Protein 2DMI (pdb70)

InterPro domains:
  IPR001356 Homeodomain [PS50071] (889-960)
  IPR001356 Homeodomain [SM00389] (890-964)
  IPR001356 Homeodomain [cd00086] (892-960)
  IPR013087 Zinc finger C2H2-type [PF13912] (276-300)
  IPR013087 Zinc finger C2H2-type [PS00028] (216-238)
  IPR013087 Zinc finger C2H2-type [PS00028] (277-299)
  IPR013087 Zinc finger C2H2-type [PS00028] (978-998)
  IPR013087 Zinc finger C2H2-type [PS00028] (1043-1064)
  IPR013087 Zinc finger C2H2-type [PS50157] (275-304)
  IPR013087 Zinc finger C2H2-type [PS50157] (1041-1069)
  IPR013087 Zinc finger C2H2-type [SM00355] (214-238)
  IPR013087 Zinc finger C2H2-type [SM00355] (275-299)
  IPR013087 Zinc finger C2H2-type [SM00355] (386-410)
  IPR013087 Zinc finger C2H2-type [SM00355] (976-998)
  IPR013087 Zinc finger C2H2-type [SM00355] (1041-1064)
  IPR027008 Teashirt family [PTHR12487] (1-1081)
  IPR058631 Teashirt homolog 1-3-like, homeodomain [PF26094] (899-963)

Solvent-accessible surface area: 11887 Å² total; per-residue (Å²): 134,121,124,72,119,120,72,200,170,209,72,81,146,187,121,84,108,54,140,64,108,9,150,95,41,125,35,48,50,94,65,87,106,99,2,45,73,22,9,108,136,84,36,47,133,116,57,74,146,101,172,125,112,142,105,92,112,147,233,178,100,186,108,210,181,172,106,110,133,162,143,146,56,185,146,102,110,130,203,66,58,103,4,140,115,69,35,119,48,36,175,63,125,119,70,18,52,51,26,58,105,148,52,119,23,128,117,110,81,95,62,140,113,124,113

Sequence (115 aa):
GSSGSSGKLYGSIFTGASKFRCKDCSAAYDTLVELTVHMNETGHYRDDNHETDNNNPKRWSKPRKRSLLEMEGKEDAQKVLKCMYCGHSFESLQDLSVHMIKTKHYQKVSGPSSGGSSGSSGKLYGSIFTGASKFRCKDCSAAYDTLVELTVHMNETGHYRDDNHETDNNNPKRWSKPRKRSLLEMEGKEDAQKVLKCMYCGHSFESLQDLSVHMIKTKHYQKVSGPSSGGSSGSSGKLYGSIFTGASKFRCKDCSAAYDTLVELTVHMNETGHYRDDNHETDNNNPKRWSKPRKRSLLEMEGKEDAQKVLKCMYCGHSFESLQDLSVHMIKTKHYQKVSGPSSGGSSGSSGKLYGSIFTGASKFRCKDCSAAYDTLVELTVHMNETGHYRDDNHETDNNNPKRWSKPRKRSLLEMEGKEDAQKVLKCMYCGHSFESLQDLSVHMIKTKHYQKVSGPSSGGSSGSSGKLYGSIFTGASKFRCKDCSAAYDTLVELTVHMNETGHYRDDNHETDNNNPKRWSKPRKRSLLEMEGKEDAQKVLKCMYCGHSFESLQDLSVHMIKTKHYQKVSGPSSGGSSGSSGKLYGSIFTGASKFRCKDCSAAYDTLVELTVHMNETGHYRDDNHETDNNNPKRWSKPRKRSLLEMEGKEDAQKVLKCMYCGHSFESLQDLSVHMIKTKHYQKVSGPSSGGSSGSSGKLYGSIFTGASKFRCKDCSAAYDTLVELTVHMNETGHYRDDNHETDNNNPKRWSKPRKRSLLEMEGKEDAQKVLKCMYCGHSFESLQDLSVHMIKTKHYQKVSGPSSGGSSGSSGKLYGSIFTGASKFRCKDCSAAYDTLVELTVHMNETGHYRDDNHETDNNNPKRWSKPRKRSLLEMEGKEDAQKVLKCMYCGHSFESLQDLSVHMIKTKHYQKVSGPSSGGSSGSSGKLYGSIFTGASKFRCKDCSAAYDTLVELTVHMNETGHYRDDNHETDNNNPKRWSKPRKRSLLEMEGKEDAQKVLKCMYCGHSFESLQDLSVHMIKTKHYQKVSGPSSGGSSGSSGKLYGSIFTGASKFRCKDCSAAYDTLVELTVHMNETGHYRDDNHETDNNNPKRWSKPRKRSLLEMEGKEDAQKVLKCMYCGHSFESLQDLSVHMIKTKHYQKVSGPSSGGSSGSSGKLYGSIFTGASKFRCKDCSAAYDTLVELTVHMNETGHYRDDNHETDNNNPKRWSKPRKRSLLEMEGKEDAQKVLKCMYCGHSFESLQDLSVHMIKTKHYQKVSGPSSGGSSGSSGKLYGSIFTGASKFRCKDCSAAYDTLVELTVHMNETGHYRDDNHETDNNNPKRWSKPRKRSLLEMEGKEDAQKVLKCMYCGHSFESLQDLSVHMIKTKHYQKVSGPSSGGSSGSSGKLYGSIFTGASKFRCKDCSAAYDTLVELTVHMNETGHYRDDNHETDNNNPKRWSKPRKRSLLEMEGKEDAQKVLKCMYCGHSFESLQDLSVHMIKTKHYQKVSGPSSGGSSGSSGKLYGSIFTGASKFRCKDCSAAYDTLVELTVHMNETGHYRDDNHETDNNNPKRWSKPRKRSLLEMEGKEDAQKVLKCMYCGHSFESLQDLSVHMIKTKHYQKVSGPSSGGSSGSSGKLYGSIFTGASKFRCKDCSAAYDTLVELTVHMNETGHYRDDNHETDNNNPKRWSKPRKRSLLEMEGKEDAQKVLKCMYCGHSFESLQDLSVHMIKTKHYQKVSGPSSGGSSGSSGKLYGSIFTGASKFRCKDCSAAYDTLVELTVHMNETGHYRDDNHETDNNNPKRWSKPRKRSLLEMEGKEDAQKVLKCMYCGHSFESLQDLSVHMIKTKHYQKVSGPSSGGSSGSSGKLYGSIFTGASKFRCKDCSAAYDTLVELTVHMNETGHYRDDNHETDNNNPKRWSKPRKRSLLEMEGKEDAQKVLKCMYCGHSFESLQDLSVHMIKTKHYQKVSGPSSGGSSGSSGKLYGSIFTGASKFRCKDCSAAYDTLVELTVHMNETGHYRDDNHETDNNNPKRWSKPRKRSLLEMEGKEDAQKVLKCMYCGHSFESLQDLSVHMIKTKHYQKVSGPSSGGSSGSSGKLYGSIFTGASKFRCKDCSAAYDTLVELTVHMNETGHYRDDNHETDNNNPKRWSKPRKRSLLEMEGKEDAQKVLKCMYCGHSFESLQDLSVHMIKTKHYQKVSGPSSGGSSGSSGKLYGSIFTGASKFRCKDCSAAYDTLVELTVHMNETGHYRDDNHETDNNNPKRWSKPRKRSLLEMEGKEDAQKVLKCMYCGHSFESLQDLSVHMIKTKHYQKVSGPSSG

Radius of gyration: 38.38 Å; Cα contacts (8 Å, |Δi|>4): 79; chains: 1; bounding box: 56×57×111 Å

Structure (mmCIF, N/CA/C/O backbone):
data_2DMI
#
_entry.id   2DMI
#
loop_
_entity.id
_entity.type
_entity.pdbx_description
1 polymer 'Teashirt homolog 3'
2 non-polymer 'ZINC ION'
#
loop_
_atom_site.group_PDB
_atom_site.id
_atom_site.type_symbol
_atom_site.label_atom_id
_atom_site.label_alt_id
_atom_site.label_comp_id
_atom_site.label_asym_id
_atom_site.label_entity_id
_atom_site.label_seq_id
_atom_site.pdbx_PDB_ins_code
_atom_site.Cartn_x
_atom_site.Cartn_y
_atom_site.Cartn_z
_atom_site.occupancy
_atom_site.B_iso_or_equiv
_atom_site.auth_seq_id
_atom_site.auth_comp_id
_atom_site.auth_asym_id
_atom_site.auth_atom_id
_atom_site.pdbx_PDB_model_num
ATOM 1 N N . GLY A 1 1 ? -36.356 31.541 67.141 1.00 0.00 1 GLY A N 1
ATOM 2 C CA . GLY A 1 1 ? -35.484 30.500 66.629 1.00 0.00 1 GLY A CA 1
ATOM 3 C C . GLY A 1 1 ? -34.883 30.858 65.283 1.00 0.00 1 GLY A C 1
ATOM 4 O O . GLY A 1 1 ? -35.375 31.751 64.594 1.00 0.00 1 GLY A O 1
ATOM 8 N N . SER A 1 2 ? -33.815 30.160 64.910 1.00 0.00 2 SER A N 1
ATOM 9 C CA . SER A 1 2 ? -33.143 30.411 63.641 1.00 0.00 2 SER A CA 1
ATOM 10 C C . SER A 1 2 ? -32.107 29.330 63.350 1.00 0.00 2 SER A C 1
ATOM 11 O O . SER A 1 2 ? -31.063 29.264 63.999 1.00 0.00 2 SER A O 1
ATOM 19 N N . SER A 1 3 ? -32.404 28.483 62.371 1.00 0.00 3 SER A N 1
ATOM 20 C CA . SER A 1 3 ? -31.502 27.400 61.995 1.00 0.00 3 SER A CA 1
ATOM 21 C C . SER A 1 3 ? -31.978 26.714 60.718 1.00 0.00 3 SER A C 1
ATOM 22 O O . SER A 1 3 ? -33.172 26.692 60.420 1.00 0.00 3 SER A O 1
ATOM 30 N N . GLY A 1 4 ? -31.035 26.155 59.967 1.00 0.00 4 GLY A N 1
ATOM 31 C CA . GLY A 1 4 ? -31.375 25.476 58.731 1.00 0.00 4 GLY A CA 1
ATOM 32 C C . GLY A 1 4 ? -30.151 25.006 57.971 1.00 0.00 4 GLY A C 1
ATOM 33 O O . GLY A 1 4 ? -29.020 25.266 58.381 1.00 0.00 4 GLY A O 1
ATOM 37 N N . SER A 1 5 ? -30.377 24.311 56.861 1.00 0.00 5 SER A N 1
ATOM 38 C CA . SER A 1 5 ? -29.282 23.799 56.044 1.00 0.00 5 SER A CA 1
ATOM 39 C C . SER A 1 5 ? -29.689 23.724 54.576 1.00 0.00 5 SER A C 1
ATOM 40 O O . SER A 1 5 ? -30.871 23.604 54.252 1.00 0.00 5 SER A O 1
ATOM 48 N N . SER A 1 6 ? -28.700 23.797 53.690 1.00 0.00 6 SER A N 1
ATOM 49 C CA . SER A 1 6 ? -28.954 23.742 52.255 1.00 0.00 6 SER A CA 1
ATOM 50 C C . SER A 1 6 ? -27.651 23.581 51.478 1.00 0.00 6 SER A C 1
ATOM 51 O O . SER A 1 6 ? -26.564 23.618 52.054 1.00 0.00 6 SER A O 1
ATOM 59 N N . GLY A 1 7 ? -27.769 23.403 50.166 1.00 0.00 7 GLY A N 1
ATOM 60 C CA . GLY A 1 7 ? -26.593 23.240 49.331 1.00 0.00 7 GLY A CA 1
ATOM 61 C C . GLY A 1 7 ? -26.581 21.912 48.601 1.00 0.00 7 GLY A C 1
ATOM 62 O O . GLY A 1 7 ? -25.954 20.952 49.049 1.00 0.00 7 GLY A O 1
ATOM 66 N N . LYS A 1 8 ? -27.280 21.853 47.471 1.00 0.00 8 LYS A N 1
ATOM 67 C CA . LYS A 1 8 ? -27.348 20.634 46.676 1.00 0.00 8 LYS A CA 1
ATOM 68 C C . LYS A 1 8 ? -26.721 20.844 45.301 1.00 0.00 8 LYS A C 1
ATOM 69 O O . LYS A 1 8 ? -27.409 21.192 44.341 1.00 0.00 8 LYS A O 1
ATOM 88 N N . LEU A 1 9 ? -25.413 20.629 45.215 1.00 0.00 9 LEU A N 1
ATOM 89 C CA . LEU A 1 9 ? -24.693 20.794 43.956 1.00 0.00 9 LEU A CA 1
ATOM 90 C C . LEU A 1 9 ? -23.806 19.585 43.674 1.00 0.00 9 LEU A C 1
ATOM 91 O O . LEU A 1 9 ? -23.310 18.937 44.597 1.00 0.00 9 LEU A O 1
ATOM 107 N N . TYR A 1 10 ? -23.607 19.288 42.395 1.00 0.00 10 TYR A N 1
ATOM 108 C CA . TYR A 1 10 ? -22.780 18.158 41.992 1.00 0.00 10 TYR A CA 1
ATOM 109 C C . TYR A 1 10 ? -21.613 18.619 41.123 1.00 0.00 10 TYR A C 1
ATOM 110 O O . TYR A 1 10 ? -21.544 19.781 40.723 1.00 0.00 10 TYR A O 1
ATOM 128 N N . GLY A 1 11 ? -20.698 17.699 40.835 1.00 0.00 11 GLY A N 1
ATOM 129 C CA . GLY A 1 11 ? -19.547 18.028 40.015 1.00 0.00 11 GLY A CA 1
ATOM 130 C C . GLY A 1 11 ? -18.341 17.168 40.336 1.00 0.00 11 GLY A C 1
ATOM 131 O O . GLY A 1 11 ? -17.316 17.670 40.795 1.00 0.00 11 GLY A O 1
ATOM 135 N N . SER A 1 12 ? -18.465 15.867 40.094 1.00 0.00 12 SER A N 1
ATOM 136 C CA . SER A 1 12 ? -17.378 14.933 40.365 1.00 0.00 12 SER A CA 1
ATOM 137 C C . SER A 1 12 ? -17.076 14.078 39.138 1.00 0.00 12 SER A C 1
ATOM 138 O O . SER A 1 12 ? -16.762 12.893 39.256 1.00 0.00 12 SER A O 1
ATOM 146 N N . ILE A 1 13 ? -17.175 14.688 37.962 1.00 0.00 13 ILE A N 1
ATOM 147 C CA . ILE A 1 13 ? -16.912 13.984 36.713 1.00 0.00 13 ILE A CA 1
ATOM 148 C C . ILE A 1 13 ? -15.471 13.491 36.653 1.00 0.00 13 ILE A C 1
ATOM 149 O O . ILE A 1 13 ? -14.541 14.208 37.022 1.00 0.00 13 ILE A O 1
ATOM 165 N N . PHE A 1 14 ? -15.291 12.260 36.183 1.00 0.00 14 PHE A N 1
ATOM 166 C CA . PHE A 1 14 ? -13.962 11.670 36.072 1.00 0.00 14 PHE A CA 1
ATOM 167 C C . PHE A 1 14 ? -13.516 11.605 34.615 1.00 0.00 14 PHE A C 1
ATOM 168 O O . PHE A 1 14 ? -14.228 11.080 33.758 1.00 0.00 14 PHE A O 1
ATOM 185 N N . THR A 1 15 ? -12.331 12.141 34.340 1.00 0.00 15 THR A N 1
ATOM 186 C CA . THR A 1 15 ? -11.789 12.146 32.987 1.00 0.00 15 THR A CA 1
ATOM 187 C C . THR A 1 15 ? -10.331 11.700 32.977 1.00 0.00 15 THR A C 1
ATOM 188 O O . THR A 1 15 ? -9.445 12.436 33.409 1.00 0.00 15 THR A O 1
ATOM 199 N N . GLY A 1 16 ? -10.090 10.491 32.481 1.00 0.00 16 GLY A N 1
ATOM 200 C CA . GLY A 1 16 ? -8.737 9.969 32.424 1.00 0.00 16 GLY A CA 1
ATOM 201 C C . GLY A 1 16 ? -8.606 8.800 31.467 1.00 0.00 16 GLY A C 1
ATOM 202 O O . GLY A 1 16 ? -9.423 7.880 31.486 1.00 0.00 16 GLY A O 1
ATOM 206 N N . ALA A 1 17 ? -7.577 8.837 30.627 1.00 0.00 17 ALA A N 1
ATOM 207 C CA . ALA A 1 17 ? -7.343 7.773 29.659 1.00 0.00 17 ALA A CA 1
ATOM 208 C C . ALA A 1 17 ? -5.908 7.264 29.739 1.00 0.00 17 ALA A C 1
ATOM 209 O O . ALA A 1 17 ? -5.037 7.920 30.312 1.00 0.00 17 ALA A O 1
ATOM 216 N N . SER A 1 18 ? -5.668 6.090 29.165 1.00 0.00 18 SER A N 1
ATOM 217 C CA . SER A 1 18 ? -4.339 5.490 29.175 1.00 0.00 18 SER A CA 1
ATOM 218 C C . SER A 1 18 ? -4.027 4.836 27.832 1.00 0.00 18 SER A C 1
ATOM 219 O O . SER A 1 18 ? -4.829 4.068 27.302 1.00 0.00 18 SER A O 1
ATOM 227 N N . LYS A 1 19 ? -2.855 5.144 27.290 1.00 0.00 19 LYS A N 1
ATOM 228 C CA . LYS A 1 19 ? -2.433 4.587 26.009 1.00 0.00 19 LYS A CA 1
ATOM 229 C C . LYS A 1 19 ? -2.160 3.091 26.131 1.00 0.00 19 LYS A C 1
ATOM 230 O O . LYS A 1 19 ? -2.857 2.272 25.532 1.00 0.00 19 LYS A O 1
ATOM 249 N N . PHE A 1 20 ? -1.143 2.741 26.912 1.00 0.00 20 PHE A N 1
ATOM 250 C CA . PHE A 1 20 ? -0.779 1.344 27.114 1.00 0.00 20 PHE A CA 1
ATOM 251 C C . PHE A 1 20 ? -1.174 0.874 28.511 1.00 0.00 20 PHE A C 1
ATOM 252 O O . PHE A 1 20 ? -1.397 1.685 29.410 1.00 0.00 20 PHE A O 1
ATOM 269 N N . ARG A 1 21 ? -1.257 -0.441 28.685 1.00 0.00 21 ARG A N 1
ATOM 270 C CA . ARG A 1 21 ? -1.625 -1.019 29.972 1.00 0.00 21 ARG A CA 1
ATOM 271 C C . ARG A 1 21 ? -0.890 -2.335 30.207 1.00 0.00 21 ARG A C 1
ATOM 272 O O . ARG A 1 21 ? -0.546 -3.045 29.261 1.00 0.00 21 ARG A O 1
ATOM 293 N N . CYS A 1 22 ? -0.652 -2.655 31.475 1.00 0.00 22 CYS A N 1
ATOM 294 C CA . CYS A 1 22 ? 0.042 -3.885 31.836 1.00 0.00 22 CYS A CA 1
ATOM 295 C C . CYS A 1 22 ? -0.951 -4.981 32.212 1.00 0.00 22 CYS A C 1
ATOM 296 O O . CYS A 1 22 ? -1.923 -4.735 32.927 1.00 0.00 22 CYS A O 1
ATOM 303 N N . LYS A 1 23 ? -0.700 -6.192 31.727 1.00 0.00 23 LYS A N 1
ATOM 304 C CA . LYS A 1 23 ? -1.569 -7.327 32.011 1.00 0.00 23 LYS A CA 1
ATOM 305 C C . LYS A 1 23 ? -1.435 -7.763 33.467 1.00 0.00 23 LYS A C 1
ATOM 306 O O . LYS A 1 23 ? -2.401 -7.722 34.229 1.00 0.00 23 LYS A O 1
ATOM 325 N N . ASP A 1 24 ? -0.231 -8.180 33.846 1.00 0.00 24 ASP A N 1
ATOM 326 C CA . ASP A 1 24 ? 0.029 -8.622 35.210 1.00 0.00 24 ASP A CA 1
ATOM 327 C C . ASP A 1 24 ? -0.612 -7.675 36.221 1.00 0.00 24 ASP A C 1
ATOM 328 O O . ASP A 1 24 ? -1.616 -8.009 36.849 1.00 0.00 24 ASP A O 1
ATOM 337 N N . CYS A 1 25 ? -0.024 -6.493 36.371 1.00 0.00 25 CYS A N 1
ATOM 338 C CA . CYS A 1 25 ? -0.536 -5.497 37.306 1.00 0.00 25 CYS A CA 1
ATOM 339 C C . CYS A 1 25 ? -1.475 -4.522 36.600 1.00 0.00 25 CYS A C 1
ATOM 340 O O . CYS A 1 25 ? -1.687 -4.612 35.392 1.00 0.00 25 CYS A O 1
ATOM 347 N N . SER A 1 26 ? -2.035 -3.591 37.366 1.00 0.00 26 SER A N 1
ATOM 348 C CA . SER A 1 26 ? -2.953 -2.601 36.816 1.00 0.00 26 SER A CA 1
ATOM 349 C C . SER A 1 26 ? -2.257 -1.256 36.632 1.00 0.00 26 SER A C 1
ATOM 350 O O . SER A 1 26 ? -2.834 -0.204 36.900 1.00 0.00 26 SER A O 1
ATOM 358 N N . ALA A 1 27 ? -1.010 -1.301 36.172 1.00 0.00 27 ALA A N 1
ATOM 359 C CA . ALA A 1 27 ? -0.234 -0.087 35.950 1.00 0.00 27 ALA A CA 1
ATOM 360 C C . ALA A 1 27 ? -0.217 0.290 34.472 1.00 0.00 27 ALA A C 1
ATOM 361 O O . ALA A 1 27 ? 0.410 -0.384 33.657 1.00 0.00 27 ALA A O 1
ATOM 368 N N . ALA A 1 28 ? -0.912 1.372 34.135 1.00 0.00 28 ALA A N 1
ATOM 369 C CA . ALA A 1 28 ? -0.975 1.840 32.756 1.00 0.00 28 ALA A CA 1
ATOM 370 C C . ALA A 1 28 ? 0.030 2.960 32.510 1.00 0.00 28 ALA A C 1
ATOM 371 O O . ALA A 1 28 ? 0.444 3.652 33.440 1.00 0.00 28 ALA A O 1
ATOM 378 N N . TYR A 1 29 ? 0.419 3.134 31.251 1.00 0.00 29 TYR A N 1
ATOM 379 C CA . TYR A 1 29 ? 1.379 4.168 30.883 1.00 0.00 29 TYR A CA 1
ATOM 380 C C . TYR A 1 29 ? 0.910 4.931 29.649 1.00 0.00 29 TYR A C 1
ATOM 381 O O . TYR A 1 29 ? -0.082 4.564 29.017 1.00 0.00 29 TYR A O 1
ATOM 399 N N . ASP A 1 30 ? 1.629 5.996 29.311 1.00 0.00 30 ASP A N 1
ATOM 400 C CA . ASP A 1 30 ? 1.290 6.811 28.151 1.00 0.00 30 ASP A CA 1
ATOM 401 C C . ASP A 1 30 ? 2.208 6.494 26.975 1.00 0.00 30 ASP A C 1
ATOM 402 O O . ASP A 1 30 ? 1.759 6.385 25.833 1.00 0.00 30 ASP A O 1
ATOM 411 N N . THR A 1 31 ? 3.498 6.345 27.261 1.00 0.00 31 THR A N 1
ATOM 412 C CA . THR A 1 31 ? 4.480 6.042 26.228 1.00 0.00 31 THR A CA 1
ATOM 413 C C . THR A 1 31 ? 4.975 4.605 26.344 1.00 0.00 31 THR A C 1
ATOM 414 O O . THR A 1 31 ? 5.258 4.123 27.442 1.00 0.00 31 THR A O 1
ATOM 425 N N . LEU A 1 32 ? 5.079 3.926 25.208 1.00 0.00 32 LEU A N 1
ATOM 426 C CA . LEU A 1 32 ? 5.542 2.543 25.182 1.00 0.00 32 LEU A CA 1
ATOM 427 C C . LEU A 1 32 ? 6.927 2.420 25.807 1.00 0.00 32 LEU A C 1
ATOM 428 O O . LEU A 1 32 ? 7.205 1.478 26.549 1.00 0.00 32 LEU A O 1
ATOM 444 N N . VAL A 1 33 ? 7.794 3.382 25.503 1.00 0.00 33 VAL A N 1
ATOM 445 C CA . VAL A 1 33 ? 9.151 3.383 26.037 1.00 0.00 33 VAL A CA 1
ATOM 446 C C . VAL A 1 33 ? 9.143 3.280 27.559 1.00 0.00 33 VAL A C 1
ATOM 447 O O . VAL A 1 33 ? 10.103 2.805 28.163 1.00 0.00 33 VAL A O 1
ATOM 460 N N . GLU A 1 34 ? 8.051 3.728 28.171 1.00 0.00 34 GLU A N 1
ATOM 461 C CA . GLU A 1 34 ? 7.919 3.685 29.622 1.00 0.00 34 GLU A CA 1
ATOM 462 C C . GLU A 1 34 ? 7.402 2.325 30.082 1.00 0.00 34 GLU A C 1
ATOM 463 O O . GLU A 1 34 ? 7.866 1.777 31.083 1.00 0.00 34 GLU A O 1
ATOM 475 N N . LEU A 1 35 ? 6.438 1.785 29.344 1.00 0.00 35 LEU A N 1
ATOM 476 C CA . LEU A 1 35 ? 5.857 0.488 29.675 1.00 0.00 35 LEU A CA 1
ATOM 477 C C . LEU A 1 35 ? 6.900 -0.619 29.572 1.00 0.00 35 LEU A C 1
ATOM 478 O O . LEU A 1 35 ? 7.158 -1.337 30.540 1.00 0.00 35 LEU A O 1
ATOM 494 N N . THR A 1 36 ? 7.502 -0.751 28.394 1.00 0.00 36 THR A N 1
ATOM 495 C CA . THR A 1 36 ? 8.519 -1.770 28.165 1.00 0.00 36 THR A CA 1
ATOM 496 C C . THR A 1 36 ? 9.471 -1.872 29.350 1.00 0.00 36 THR A C 1
ATOM 497 O O . THR A 1 36 ? 9.718 -2.961 29.870 1.00 0.00 36 THR A O 1
ATOM 508 N N . VAL A 1 37 ? 10.004 -0.731 29.776 1.00 0.00 37 VAL A N 1
ATOM 509 C CA . VAL A 1 37 ? 10.930 -0.692 30.902 1.00 0.00 37 VAL A CA 1
ATOM 510 C C . VAL A 1 37 ? 10.387 -1.486 32.086 1.00 0.00 37 VAL A C 1
ATOM 511 O O . VAL A 1 37 ? 11.119 -2.235 32.734 1.00 0.00 37 VAL A O 1
ATOM 524 N N . HIS A 1 38 ? 9.098 -1.318 32.364 1.00 0.00 38 HIS A N 1
ATOM 525 C CA . HIS A 1 38 ? 8.456 -2.019 33.470 1.00 0.00 38 HIS A CA 1
ATOM 526 C C . HIS A 1 38 ? 8.289 -3.501 33.149 1.00 0.00 38 HIS A C 1
ATOM 527 O O . HIS A 1 38 ? 8.514 -4.359 34.002 1.00 0.00 38 HIS A O 1
ATOM 541 N N . MET A 1 39 ? 7.893 -3.793 31.915 1.00 0.00 39 MET A N 1
ATOM 542 C CA . MET A 1 39 ? 7.697 -5.173 31.482 1.00 0.00 39 MET A CA 1
ATOM 543 C C . MET A 1 39 ? 8.953 -6.003 31.725 1.00 0.00 39 MET A C 1
ATOM 544 O O . MET A 1 39 ? 8.873 -7.182 32.067 1.00 0.00 39 MET A O 1
ATOM 558 N N . ASN A 1 40 ? 10.113 -5.378 31.546 1.00 0.00 40 ASN A N 1
ATOM 559 C CA . ASN A 1 40 ? 11.387 -6.061 31.745 1.00 0.00 40 ASN A CA 1
ATOM 560 C C . ASN A 1 40 ? 11.871 -5.900 33.183 1.00 0.00 40 ASN A C 1
ATOM 561 O O . ASN A 1 40 ? 12.264 -6.872 33.828 1.00 0.00 40 ASN A O 1
ATOM 572 N N . GLU A 1 41 ? 11.837 -4.667 33.679 1.00 0.00 41 GLU A N 1
ATOM 573 C CA . GLU A 1 41 ? 12.273 -4.380 35.040 1.00 0.00 41 GLU A CA 1
ATOM 574 C C . GLU A 1 41 ? 11.635 -5.349 36.032 1.00 0.00 41 GLU A C 1
ATOM 575 O O . GLU A 1 41 ? 12.328 -6.019 36.798 1.00 0.00 41 GLU A O 1
ATOM 587 N N . THR A 1 42 ? 10.307 -5.417 36.012 1.00 0.00 42 THR A N 1
ATOM 588 C CA . THR A 1 42 ? 9.574 -6.301 36.909 1.00 0.00 42 THR A CA 1
ATOM 589 C C . THR A 1 42 ? 9.388 -7.682 36.290 1.00 0.00 42 THR A C 1
ATOM 590 O O . THR A 1 42 ? 9.506 -8.699 36.970 1.00 0.00 42 THR A O 1
ATOM 601 N N . GLY A 1 43 ? 9.095 -7.709 34.993 1.00 0.00 43 GLY A N 1
ATOM 602 C CA . GLY A 1 43 ? 8.899 -8.970 34.302 1.00 0.00 43 GLY A CA 1
ATOM 603 C C . GLY A 1 43 ? 7.578 -9.026 33.562 1.00 0.00 43 GLY A C 1
ATOM 604 O O . GLY A 1 43 ? 7.456 -9.710 32.544 1.00 0.00 43 GLY A O 1
ATOM 608 N N . HIS A 1 44 ? 6.584 -8.306 34.071 1.00 0.00 44 HIS A N 1
ATOM 609 C CA . HIS A 1 44 ? 5.264 -8.277 33.452 1.00 0.00 44 HIS A CA 1
ATOM 610 C C . HIS A 1 44 ? 5.376 -8.050 31.946 1.00 0.00 44 HIS A C 1
ATOM 611 O O . HIS A 1 44 ? 6.467 -7.824 31.423 1.00 0.00 44 HIS A O 1
ATOM 625 N N . TYR A 1 45 ? 4.241 -8.114 31.258 1.00 0.00 45 TYR A N 1
ATOM 626 C CA . TYR A 1 45 ? 4.213 -7.918 29.813 1.00 0.00 45 TYR A CA 1
ATOM 627 C C . TYR A 1 45 ? 2.909 -7.254 29.379 1.00 0.00 45 TYR A C 1
ATOM 628 O O . TYR A 1 45 ? 1.957 -7.166 30.154 1.00 0.00 45 TYR A O 1
ATOM 646 N N . ARG A 1 46 ? 2.876 -6.790 28.134 1.00 0.00 46 ARG A N 1
ATOM 647 C CA . ARG A 1 46 ? 1.691 -6.133 27.595 1.00 0.00 46 ARG A CA 1
ATOM 648 C C . ARG A 1 46 ? 0.481 -7.063 27.651 1.00 0.00 46 ARG A C 1
ATOM 649 O O . ARG A 1 46 ? 0.597 -8.225 28.042 1.00 0.00 46 ARG A O 1
ATOM 670 N N . ASP A 1 47 ? -0.676 -6.543 27.259 1.00 0.00 47 ASP A N 1
ATOM 671 C CA . ASP A 1 47 ? -1.907 -7.326 27.264 1.00 0.00 47 ASP A CA 1
ATOM 672 C C . ASP A 1 47 ? -2.419 -7.541 25.844 1.00 0.00 47 ASP A C 1
ATOM 673 O O . ASP A 1 47 ? -2.966 -8.597 25.525 1.00 0.00 47 ASP A O 1
ATOM 682 N N . ASP A 1 48 ? -2.238 -6.535 24.996 1.00 0.00 48 ASP A N 1
ATOM 683 C CA . ASP A 1 48 ? -2.682 -6.615 23.609 1.00 0.00 48 ASP A CA 1
ATOM 684 C C . ASP A 1 48 ? -2.537 -8.035 23.072 1.00 0.00 48 ASP A C 1
ATOM 685 O O . ASP A 1 48 ? -1.627 -8.765 23.460 1.00 0.00 48 ASP A O 1
ATOM 694 N N . ASN A 1 49 ? -3.444 -8.421 22.180 1.00 0.00 49 ASN A N 1
ATOM 695 C CA . ASN A 1 49 ? -3.418 -9.754 21.591 1.00 0.00 49 ASN A CA 1
ATOM 696 C C . ASN A 1 49 ? -1.986 -10.197 21.307 1.00 0.00 49 ASN A C 1
ATOM 697 O O . ASN A 1 49 ? -1.119 -9.374 21.007 1.00 0.00 49 ASN A O 1
ATOM 708 N N . HIS A 1 50 ? -1.745 -11.500 21.404 1.00 0.00 50 HIS A N 1
ATOM 709 C CA . HIS A 1 50 ? -0.417 -12.052 21.156 1.00 0.00 50 HIS A CA 1
ATOM 710 C C . HIS A 1 50 ? -0.458 -13.080 20.030 1.00 0.00 50 HIS A C 1
ATOM 711 O O . HIS A 1 50 ? -1.309 -13.969 20.020 1.00 0.00 50 HIS A O 1
ATOM 725 N N . GLU A 1 51 ? 0.467 -12.952 19.084 1.00 0.00 51 GLU A N 1
ATOM 726 C CA . GLU A 1 51 ? 0.534 -13.870 17.953 1.00 0.00 51 GLU A CA 1
ATOM 727 C C . GLU A 1 51 ? 1.711 -14.831 18.101 1.00 0.00 51 GLU A C 1
ATOM 728 O O . GLU A 1 51 ? 2.685 -14.758 17.349 1.00 0.00 51 GLU A O 1
ATOM 740 N N . THR A 1 52 ? 1.616 -15.729 19.076 1.00 0.00 52 THR A N 1
ATOM 741 C CA . THR A 1 52 ? 2.672 -16.703 19.324 1.00 0.00 52 THR A CA 1
ATOM 742 C C . THR A 1 52 ? 2.267 -18.089 18.836 1.00 0.00 52 THR A C 1
ATOM 743 O O . THR A 1 52 ? 2.662 -19.101 19.416 1.00 0.00 52 THR A O 1
ATOM 754 N N . ASP A 1 53 ? 1.479 -18.129 17.769 1.00 0.00 53 ASP A N 1
ATOM 755 C CA . ASP A 1 53 ? 1.022 -19.393 17.201 1.00 0.00 53 ASP A CA 1
ATOM 756 C C . ASP A 1 53 ? 0.764 -19.255 15.705 1.00 0.00 53 ASP A C 1
ATOM 757 O O . ASP A 1 53 ? 0.209 -18.255 15.251 1.00 0.00 53 ASP A O 1
ATOM 766 N N . ASN A 1 54 ? 1.170 -20.266 14.943 1.00 0.00 54 ASN A N 1
ATOM 767 C CA . ASN A 1 54 ? 0.982 -20.256 13.496 1.00 0.00 54 ASN A CA 1
ATOM 768 C C . ASN A 1 54 ? 0.054 -21.386 13.062 1.00 0.00 54 ASN A C 1
ATOM 769 O O . ASN A 1 54 ? -0.834 -21.188 12.233 1.00 0.00 54 ASN A O 1
ATOM 780 N N . ASN A 1 55 ? 0.265 -22.570 13.626 1.00 0.00 55 ASN A N 1
ATOM 781 C CA . ASN A 1 55 ? -0.552 -23.732 13.296 1.00 0.00 55 ASN A CA 1
ATOM 782 C C . ASN A 1 55 ? -2.035 -23.427 13.496 1.00 0.00 55 ASN A C 1
ATOM 783 O O . ASN A 1 55 ? -2.495 -23.244 14.622 1.00 0.00 55 ASN A O 1
ATOM 794 N N . ASN A 1 56 ? -2.776 -23.377 12.394 1.00 0.00 56 ASN A N 1
ATOM 795 C CA . ASN A 1 56 ? -4.206 -23.096 12.447 1.00 0.00 56 ASN A CA 1
ATOM 796 C C . ASN A 1 56 ? -5.019 -24.377 12.285 1.00 0.00 56 ASN A C 1
ATOM 797 O O . ASN A 1 56 ? -5.263 -24.849 11.174 1.00 0.00 56 ASN A O 1
ATOM 808 N N . PRO A 1 57 ? -5.449 -24.953 13.417 1.00 0.00 57 PRO A N 1
ATOM 809 C CA . PRO A 1 57 ? -6.242 -26.186 13.427 1.00 0.00 57 PRO A CA 1
ATOM 810 C C . PRO A 1 57 ? -7.651 -25.974 12.884 1.00 0.00 57 PRO A C 1
ATOM 811 O O . PRO A 1 57 ? -8.411 -26.926 12.712 1.00 0.00 57 PRO A O 1
ATOM 822 N N . LYS A 1 58 ? -7.993 -24.718 12.615 1.00 0.00 58 LYS A N 1
ATOM 823 C CA . LYS A 1 58 ? -9.311 -24.379 12.089 1.00 0.00 58 LYS A CA 1
ATOM 824 C C . LYS A 1 58 ? -9.343 -24.522 10.571 1.00 0.00 58 LYS A C 1
ATOM 825 O O . LYS A 1 58 ? -8.633 -23.817 9.856 1.00 0.00 58 LYS A O 1
ATOM 844 N N . ARG A 1 59 ? -10.175 -25.439 10.086 1.00 0.00 59 ARG A N 1
ATOM 845 C CA . ARG A 1 59 ? -10.301 -25.674 8.653 1.00 0.00 59 ARG A CA 1
ATOM 846 C C . ARG A 1 59 ? -10.901 -24.458 7.954 1.00 0.00 59 ARG A C 1
ATOM 847 O O . ARG A 1 59 ? -11.814 -23.818 8.476 1.00 0.00 59 ARG A O 1
ATOM 868 N N . TRP A 1 60 ? -10.383 -24.146 6.771 1.00 0.00 60 TRP A N 1
ATOM 869 C CA . TRP A 1 60 ? -10.868 -23.007 6.001 1.00 0.00 60 TRP A CA 1
ATOM 870 C C . TRP A 1 60 ? -11.713 -23.468 4.818 1.00 0.00 60 TRP A C 1
ATOM 871 O O . TRP A 1 60 ? -11.485 -24.543 4.264 1.00 0.00 60 TRP A O 1
ATOM 892 N N . SER A 1 61 ? -12.688 -22.650 4.438 1.00 0.00 61 SER A N 1
ATOM 893 C CA . SER A 1 61 ? -13.570 -22.976 3.324 1.00 0.00 61 SER A CA 1
ATOM 894 C C . SER A 1 61 ? -12.766 -23.221 2.050 1.00 0.00 61 SER A C 1
ATOM 895 O O . SER A 1 61 ? -11.536 -23.185 2.060 1.00 0.00 61 SER A O 1
ATOM 903 N N . LYS A 1 62 ? -13.472 -23.471 0.952 1.00 0.00 62 LYS A N 1
ATOM 904 C CA . LYS A 1 62 ? -12.827 -23.721 -0.332 1.00 0.00 62 LYS A CA 1
ATOM 905 C C . LYS A 1 62 ? -11.691 -22.732 -0.572 1.00 0.00 62 LYS A C 1
ATOM 906 O O . LYS A 1 62 ? -11.725 -21.588 -0.119 1.00 0.00 62 LYS A O 1
ATOM 925 N N . PRO A 1 63 ? -10.659 -23.182 -1.302 1.00 0.00 63 PRO A N 1
ATOM 926 C CA . PRO A 1 63 ? -9.493 -22.352 -1.619 1.00 0.00 63 PRO A CA 1
ATOM 927 C C . PRO A 1 63 ? -9.828 -21.235 -2.601 1.00 0.00 63 PRO A C 1
ATOM 928 O O . PRO A 1 63 ? -10.957 -21.135 -3.081 1.00 0.00 63 PRO A O 1
ATOM 939 N N . ARG A 1 64 ? -8.840 -20.397 -2.896 1.00 0.00 64 ARG A N 1
ATOM 940 C CA . ARG A 1 64 ? -9.030 -19.286 -3.822 1.00 0.00 64 ARG A CA 1
ATOM 941 C C . ARG A 1 64 ? -8.698 -19.706 -5.250 1.00 0.00 64 ARG A C 1
ATOM 942 O O . ARG A 1 64 ? -7.854 -20.574 -5.475 1.00 0.00 64 ARG A O 1
ATOM 963 N N . LYS A 1 65 ? -9.368 -19.084 -6.215 1.00 0.00 65 LYS A N 1
ATOM 964 C CA . LYS A 1 65 ? -9.146 -19.391 -7.622 1.00 0.00 65 LYS A CA 1
ATOM 965 C C . LYS A 1 65 ? -9.412 -18.168 -8.495 1.00 0.00 65 LYS A C 1
ATOM 966 O O . LYS A 1 65 ? -10.303 -17.369 -8.204 1.00 0.00 65 LYS A O 1
ATOM 985 N N . ARG A 1 66 ? -8.637 -18.031 -9.566 1.00 0.00 66 ARG A N 1
ATOM 986 C CA . ARG A 1 66 ? -8.791 -16.906 -10.480 1.00 0.00 66 ARG A CA 1
ATOM 987 C C . ARG A 1 66 ? -8.383 -17.297 -11.897 1.00 0.00 66 ARG A C 1
ATOM 988 O O . ARG A 1 66 ? -7.526 -18.160 -12.092 1.00 0.00 66 ARG A O 1
ATOM 1009 N N . SER A 1 67 ? -9.004 -16.659 -12.884 1.00 0.00 67 SER A N 1
ATOM 1010 C CA . SER A 1 67 ? -8.710 -16.944 -14.284 1.00 0.00 67 SER A CA 1
ATOM 1011 C C . SER A 1 67 ? -7.413 -16.264 -14.715 1.00 0.00 67 SER A C 1
ATOM 1012 O O . SER A 1 67 ? -7.149 -15.118 -14.348 1.00 0.00 67 SER A O 1
ATOM 1020 N N . LEU A 1 68 ? -6.611 -16.977 -15.497 1.00 0.00 68 LEU A N 1
ATOM 1021 C CA . LEU A 1 68 ? -5.342 -16.444 -15.980 1.00 0.00 68 LEU A CA 1
ATOM 1022 C C . LEU A 1 68 ? -5.323 -16.378 -17.504 1.00 0.00 68 LEU A C 1
ATOM 1023 O O . LEU A 1 68 ? -4.616 -17.143 -18.161 1.00 0.00 68 LEU A O 1
ATOM 1039 N N . LEU A 1 69 ? -6.105 -15.458 -18.060 1.00 0.00 69 LEU A N 1
ATOM 1040 C CA . LEU A 1 69 ? -6.177 -15.290 -19.508 1.00 0.00 69 LEU A CA 1
ATOM 1041 C C . LEU A 1 69 ? -4.781 -15.194 -20.115 1.00 0.00 69 LEU A C 1
ATOM 1042 O O . LEU A 1 69 ? -3.780 -15.225 -19.400 1.00 0.00 69 LEU A O 1
ATOM 1058 N N . GLU A 1 70 ? -4.724 -15.078 -21.438 1.00 0.00 70 GLU A N 1
ATOM 1059 C CA . GLU A 1 70 ? -3.451 -14.976 -22.141 1.00 0.00 70 GLU A CA 1
ATOM 1060 C C . GLU A 1 70 ? -3.655 -14.470 -23.566 1.00 0.00 70 GLU A C 1
ATOM 1061 O O . GLU A 1 70 ? -4.548 -14.928 -24.276 1.00 0.00 70 GLU A O 1
ATOM 1073 N N . MET A 1 71 ? -2.819 -13.522 -23.976 1.00 0.00 71 MET A N 1
ATOM 1074 C CA . MET A 1 71 ? -2.907 -12.953 -25.316 1.00 0.00 71 MET A CA 1
ATOM 1075 C C . MET A 1 71 ? -1.700 -12.067 -25.611 1.00 0.00 71 MET A C 1
ATOM 1076 O O . MET A 1 71 ? -0.995 -11.639 -24.697 1.00 0.00 71 MET A O 1
ATOM 1090 N N . GLU A 1 72 ? -1.468 -11.796 -26.891 1.00 0.00 72 GLU A N 1
ATOM 1091 C CA . GLU A 1 72 ? -0.346 -10.963 -27.305 1.00 0.00 72 GLU A CA 1
ATOM 1092 C C . GLU A 1 72 ? -0.836 -9.706 -28.018 1.00 0.00 72 GLU A C 1
ATOM 1093 O O . GLU A 1 72 ? -2.021 -9.573 -28.323 1.00 0.00 72 GLU A O 1
ATOM 1105 N N . GLY A 1 73 ? 0.085 -8.784 -28.282 1.00 0.00 73 GLY A N 1
ATOM 1106 C CA . GLY A 1 73 ? -0.272 -7.550 -28.957 1.00 0.00 73 GLY A CA 1
ATOM 1107 C C . GLY A 1 73 ? 0.481 -7.363 -30.260 1.00 0.00 73 GLY A C 1
ATOM 1108 O O . GLY A 1 73 ? 0.698 -8.321 -31.003 1.00 0.00 73 GLY A O 1
ATOM 1112 N N . LYS A 1 74 ? 0.879 -6.127 -30.539 1.00 0.00 74 LYS A N 1
ATOM 1113 C CA . LYS A 1 74 ? 1.611 -5.816 -31.761 1.00 0.00 74 LYS A CA 1
ATOM 1114 C C . LYS A 1 74 ? 3.090 -6.155 -31.611 1.00 0.00 74 LYS A C 1
ATOM 1115 O O . LYS A 1 74 ? 3.906 -5.288 -31.302 1.00 0.00 74 LYS A O 1
ATOM 1134 N N . GLU A 1 75 ? 3.428 -7.422 -31.832 1.00 0.00 75 GLU A N 1
ATOM 1135 C CA . GLU A 1 75 ? 4.809 -7.874 -31.721 1.00 0.00 75 GLU A CA 1
ATOM 1136 C C . GLU A 1 75 ? 5.444 -8.029 -33.100 1.00 0.00 75 GLU A C 1
ATOM 1137 O O . GLU A 1 75 ? 4.863 -8.639 -33.998 1.00 0.00 75 GLU A O 1
ATOM 1149 N N . ASP A 1 76 ? 6.640 -7.472 -33.261 1.00 0.00 76 ASP A N 1
ATOM 1150 C CA . ASP A 1 76 ? 7.354 -7.547 -34.530 1.00 0.00 76 ASP A CA 1
ATOM 1151 C C . ASP A 1 76 ? 8.857 -7.669 -34.300 1.00 0.00 76 ASP A C 1
ATOM 1152 O O . ASP A 1 76 ? 9.506 -6.720 -33.861 1.00 0.00 76 ASP A O 1
ATOM 1161 N N . ALA A 1 77 ? 9.403 -8.843 -34.600 1.00 0.00 77 ALA A N 1
ATOM 1162 C CA . ALA A 1 77 ? 10.830 -9.087 -34.428 1.00 0.00 77 ALA A CA 1
ATOM 1163 C C . ALA A 1 77 ? 11.597 -8.792 -35.713 1.00 0.00 77 ALA A C 1
ATOM 1164 O O . ALA A 1 77 ? 11.988 -9.707 -36.437 1.00 0.00 77 ALA A O 1
ATOM 1171 N N . GLN A 1 78 ? 11.808 -7.509 -35.988 1.00 0.00 78 GLN A N 1
ATOM 1172 C CA . GLN A 1 78 ? 12.528 -7.094 -37.187 1.00 0.00 78 GLN A CA 1
ATOM 1173 C C . GLN A 1 78 ? 13.972 -6.731 -36.857 1.00 0.00 78 GLN A C 1
ATOM 1174 O O . GLN A 1 78 ? 14.370 -6.720 -35.692 1.00 0.00 78 GLN A O 1
ATOM 1188 N N . LYS A 1 79 ? 14.753 -6.434 -37.890 1.00 0.00 79 LYS A N 1
ATOM 1189 C CA . LYS A 1 79 ? 16.153 -6.069 -37.712 1.00 0.00 79 LYS A CA 1
ATOM 1190 C C . LYS A 1 79 ? 16.500 -4.828 -38.528 1.00 0.00 79 LYS A C 1
ATOM 1191 O O . LYS A 1 79 ? 17.613 -4.702 -39.041 1.00 0.00 79 LYS A O 1
ATOM 1210 N N . VAL A 1 80 ? 15.542 -3.914 -38.644 1.00 0.00 80 VAL A N 1
ATOM 1211 C CA . VAL A 1 80 ? 15.749 -2.682 -39.396 1.00 0.00 80 VAL A CA 1
ATOM 1212 C C . VAL A 1 80 ? 14.786 -1.592 -38.939 1.00 0.00 80 VAL A C 1
ATOM 1213 O O . VAL A 1 80 ? 13.625 -1.863 -38.631 1.00 0.00 80 VAL A O 1
ATOM 1226 N N . LEU A 1 81 ? 15.276 -0.358 -38.898 1.00 0.00 81 LEU A N 1
ATOM 1227 C CA . LEU A 1 81 ? 14.458 0.776 -38.479 1.00 0.00 81 LEU A CA 1
ATOM 1228 C C . LEU A 1 81 ? 13.197 0.882 -39.331 1.00 0.00 81 LEU A C 1
ATOM 1229 O O . LEU A 1 81 ? 13.268 1.019 -40.552 1.00 0.00 81 LEU A O 1
ATOM 1245 N N . LYS A 1 82 ? 12.042 0.819 -38.677 1.00 0.00 82 LYS A N 1
ATOM 1246 C CA . LYS A 1 82 ? 10.763 0.910 -39.373 1.00 0.00 82 LYS A CA 1
ATOM 1247 C C . LYS A 1 82 ? 9.732 1.645 -38.521 1.00 0.00 82 LYS A C 1
ATOM 1248 O O . LYS A 1 82 ? 9.524 1.309 -37.355 1.00 0.00 82 LYS A O 1
ATOM 1267 N N . CYS A 1 83 ? 9.089 2.647 -39.111 1.00 0.00 83 CYS A N 1
ATOM 1268 C CA . CYS A 1 83 ? 8.079 3.428 -38.408 1.00 0.00 83 CYS A CA 1
ATOM 1269 C C . CYS A 1 83 ? 6.805 2.613 -38.205 1.00 0.00 83 CYS A C 1
ATOM 1270 O O . CYS A 1 83 ? 6.295 1.996 -39.140 1.00 0.00 83 CYS A O 1
ATOM 1277 N N . MET A 1 84 ? 6.296 2.615 -36.977 1.00 0.00 84 MET A N 1
ATOM 1278 C CA . MET A 1 84 ? 5.082 1.877 -36.651 1.00 0.00 84 MET A CA 1
ATOM 1279 C C . MET A 1 84 ? 3.844 2.631 -37.128 1.00 0.00 84 MET A C 1
ATOM 1280 O O . MET A 1 84 ? 2.772 2.046 -37.287 1.00 0.00 84 MET A O 1
ATOM 1294 N N . TYR A 1 85 ? 3.999 3.930 -37.357 1.00 0.00 85 TYR A N 1
ATOM 1295 C CA . TYR A 1 85 ? 2.893 4.764 -37.813 1.00 0.00 85 TYR A CA 1
ATOM 1296 C C . TYR A 1 85 ? 2.539 4.452 -39.264 1.00 0.00 85 TYR A C 1
ATOM 1297 O O . TYR A 1 85 ? 1.419 4.038 -39.567 1.00 0.00 85 TYR A O 1
ATOM 1315 N N . CYS A 1 86 ? 3.502 4.653 -40.158 1.00 0.00 86 CYS A N 1
ATOM 1316 C CA . CYS A 1 86 ? 3.295 4.394 -41.577 1.00 0.00 86 CYS A CA 1
ATOM 1317 C C . CYS A 1 86 ? 3.782 2.997 -41.952 1.00 0.00 86 CYS A C 1
ATOM 1318 O O . CYS A 1 86 ? 3.037 2.200 -42.520 1.00 0.00 86 CYS A O 1
ATOM 1325 N N . GLY A 1 87 ? 5.040 2.710 -41.630 1.00 0.00 87 GLY A N 1
ATOM 1326 C CA . GLY A 1 87 ? 5.606 1.410 -41.941 1.00 0.00 87 GLY A CA 1
ATOM 1327 C C . GLY A 1 87 ? 6.543 1.455 -43.131 1.00 0.00 87 GLY A C 1
ATOM 1328 O O . GLY A 1 87 ? 6.212 0.962 -44.210 1.00 0.00 87 GLY A O 1
ATOM 1332 N N . HIS A 1 88 ? 7.716 2.050 -42.937 1.00 0.00 88 HIS A N 1
ATOM 1333 C CA . HIS A 1 88 ? 8.704 2.159 -44.005 1.00 0.00 88 HIS A CA 1
ATOM 1334 C C . HIS A 1 88 ? 10.110 1.905 -43.471 1.00 0.00 88 HIS A C 1
ATOM 1335 O O . HIS A 1 88 ? 10.682 2.743 -42.775 1.00 0.00 88 HIS A O 1
ATOM 1349 N N . SER A 1 89 ? 10.662 0.740 -43.802 1.00 0.00 89 SER A N 1
ATOM 1350 C CA . SER A 1 89 ? 11.999 0.374 -43.351 1.00 0.00 89 SER A CA 1
ATOM 1351 C C . SER A 1 89 ? 13.027 1.409 -43.800 1.00 0.00 89 SER A C 1
ATOM 1352 O O . SER A 1 89 ? 12.873 2.039 -44.847 1.00 0.00 89 SER A O 1
ATOM 1360 N N . PHE A 1 90 ? 14.073 1.579 -43.000 1.00 0.00 90 PHE A N 1
ATOM 1361 C CA . PHE A 1 90 ? 15.127 2.538 -43.313 1.00 0.00 90 PHE A CA 1
ATOM 1362 C C . PHE A 1 90 ? 16.504 1.895 -43.184 1.00 0.00 90 PHE A C 1
ATOM 1363 O O . PHE A 1 90 ? 16.626 0.743 -42.771 1.00 0.00 90 PHE A O 1
ATOM 1380 N N . GLU A 1 91 ? 17.539 2.649 -43.541 1.00 0.00 91 GLU A N 1
ATOM 1381 C CA . GLU A 1 91 ? 18.908 2.152 -43.467 1.00 0.00 91 GLU A CA 1
ATOM 1382 C C . GLU A 1 91 ? 19.654 2.784 -42.295 1.00 0.00 91 GLU A C 1
ATOM 1383 O O . GLU A 1 91 ? 20.311 2.092 -41.519 1.00 0.00 91 GLU A O 1
ATOM 1395 N N . SER A 1 92 ? 19.544 4.103 -42.174 1.00 0.00 92 SER A N 1
ATOM 1396 C CA . SER A 1 92 ? 20.211 4.831 -41.100 1.00 0.00 92 SER A CA 1
ATOM 1397 C C . SER A 1 92 ? 19.192 5.420 -40.129 1.00 0.00 92 SER A C 1
ATOM 1398 O O . SER A 1 92 ? 18.015 5.568 -40.460 1.00 0.00 92 SER A O 1
ATOM 1406 N N . LEU A 1 93 ? 19.654 5.755 -38.930 1.00 0.00 93 LEU A N 1
ATOM 1407 C CA . LEU A 1 93 ? 18.784 6.329 -37.908 1.00 0.00 93 LEU A CA 1
ATOM 1408 C C . LEU A 1 93 ? 18.174 7.642 -38.388 1.00 0.00 93 LEU A C 1
ATOM 1409 O O . LEU A 1 93 ? 16.954 7.804 -38.393 1.00 0.00 93 LEU A O 1
ATOM 1425 N N . GLN A 1 94 ? 19.031 8.574 -38.793 1.00 0.00 94 GLN A N 1
ATOM 1426 C CA . GLN A 1 94 ? 18.576 9.872 -39.276 1.00 0.00 94 GLN A CA 1
ATOM 1427 C C . GLN A 1 94 ? 17.297 9.730 -40.096 1.00 0.00 94 GLN A C 1
ATOM 1428 O O . GLN A 1 94 ? 16.260 10.297 -39.752 1.00 0.00 94 GLN A O 1
ATOM 1442 N N . ASP A 1 95 ? 17.380 8.970 -41.183 1.00 0.00 95 ASP A N 1
ATOM 1443 C CA . ASP A 1 95 ? 16.231 8.752 -42.053 1.00 0.00 95 ASP A CA 1
ATOM 1444 C C . ASP A 1 95 ? 14.964 8.525 -41.233 1.00 0.00 95 ASP A C 1
ATOM 1445 O O . ASP A 1 95 ? 13.895 9.040 -41.565 1.00 0.00 95 ASP A O 1
ATOM 1454 N N . LEU A 1 96 ? 15.091 7.751 -40.161 1.00 0.00 96 LEU A N 1
ATOM 1455 C CA . LEU A 1 96 ? 13.956 7.454 -39.293 1.00 0.00 96 LEU A CA 1
ATOM 1456 C C . LEU A 1 96 ? 13.574 8.672 -38.460 1.00 0.00 96 LEU A C 1
ATOM 1457 O O . LEU A 1 96 ? 12.422 9.108 -38.468 1.00 0.00 96 LEU A O 1
ATOM 1473 N N . SER A 1 97 ? 14.549 9.221 -37.742 1.00 0.00 97 SER A N 1
ATOM 1474 C CA . SER A 1 97 ? 14.316 10.389 -36.901 1.00 0.00 97 SER A CA 1
ATOM 1475 C C . SER A 1 97 ? 13.779 11.554 -37.728 1.00 0.00 97 SER A C 1
ATOM 1476 O O . SER A 1 97 ? 12.663 12.026 -37.506 1.00 0.00 97 SER A O 1
ATOM 1484 N N . VAL A 1 98 ? 14.582 12.015 -38.682 1.00 0.00 98 VAL A N 1
ATOM 1485 C CA . VAL A 1 98 ? 14.188 13.123 -39.543 1.00 0.00 98 VAL A CA 1
ATOM 1486 C C . VAL A 1 98 ? 12.785 12.915 -40.101 1.00 0.00 98 VAL A C 1
ATOM 1487 O O . VAL A 1 98 ? 12.118 13.868 -40.504 1.00 0.00 98 VAL A O 1
ATOM 1500 N N . HIS A 1 99 ? 12.342 11.662 -40.122 1.00 0.00 99 HIS A N 1
ATOM 1501 C CA . HIS A 1 99 ? 11.017 11.327 -40.630 1.00 0.00 99 HIS A CA 1
ATOM 1502 C C . HIS A 1 99 ? 9.957 11.521 -39.550 1.00 0.00 99 HIS A C 1
ATOM 1503 O O . HIS A 1 99 ? 8.916 12.131 -39.790 1.00 0.00 99 HIS A O 1
ATOM 1517 N N . MET A 1 100 ? 10.229 10.995 -38.360 1.00 0.00 100 MET A N 1
ATOM 1518 C CA . MET A 1 100 ? 9.297 11.110 -37.243 1.00 0.00 100 MET A CA 1
ATOM 1519 C C . MET A 1 100 ? 8.877 12.561 -37.034 1.00 0.00 100 MET A C 1
ATOM 1520 O O . MET A 1 100 ? 7.762 12.836 -36.588 1.00 0.00 100 MET A O 1
ATOM 1534 N N . ILE A 1 101 ? 9.775 13.485 -37.357 1.00 0.00 101 ILE A N 1
ATOM 1535 C CA . ILE A 1 101 ? 9.496 14.908 -37.206 1.00 0.00 101 ILE A CA 1
ATOM 1536 C C . ILE A 1 101 ? 8.846 15.478 -38.462 1.00 0.00 101 ILE A C 1
ATOM 1537 O O . ILE A 1 101 ? 7.782 16.095 -38.398 1.00 0.00 101 ILE A O 1
ATOM 1553 N N . LYS A 1 102 ? 9.491 15.266 -39.603 1.00 0.00 102 LYS A N 1
ATOM 1554 C CA . LYS A 1 102 ? 8.977 15.756 -40.876 1.00 0.00 102 LYS A CA 1
ATOM 1555 C C . LYS A 1 102 ? 7.547 15.273 -41.107 1.00 0.00 102 LYS A C 1
ATOM 1556 O O . LYS A 1 102 ? 6.793 15.876 -41.871 1.00 0.00 102 LYS A O 1
ATOM 1575 N N . THR A 1 103 ? 7.181 14.183 -40.440 1.00 0.00 103 THR A N 1
ATOM 1576 C CA . THR A 1 103 ? 5.843 13.620 -40.572 1.00 0.00 103 THR A CA 1
ATOM 1577 C C . THR A 1 103 ? 5.089 13.679 -39.248 1.00 0.00 103 THR A C 1
ATOM 1578 O O . THR A 1 103 ? 3.871 13.501 -39.206 1.00 0.00 103 THR A O 1
ATOM 1589 N N . LYS A 1 104 ? 5.820 13.929 -38.167 1.00 0.00 104 LYS A N 1
ATOM 1590 C CA . LYS A 1 104 ? 5.220 14.012 -36.839 1.00 0.00 104 LYS A CA 1
ATOM 1591 C C . LYS A 1 104 ? 4.402 12.762 -36.533 1.00 0.00 104 LYS A C 1
ATOM 1592 O O . LYS A 1 104 ? 3.273 12.851 -36.049 1.00 0.00 104 LYS A O 1
ATOM 1611 N N . HIS A 1 105 ? 4.980 11.598 -36.814 1.00 0.00 105 HIS A N 1
ATOM 1612 C CA . HIS A 1 105 ? 4.304 10.330 -36.564 1.00 0.00 105 HIS A CA 1
ATOM 1613 C C . HIS A 1 105 ? 4.442 9.919 -35.103 1.00 0.00 105 HIS A C 1
ATOM 1614 O O . HIS A 1 105 ? 3.537 9.314 -34.529 1.00 0.00 105 HIS A O 1
ATOM 1628 N N . TYR A 1 106 ? 5.582 10.250 -34.505 1.00 0.00 106 TYR A N 1
ATOM 1629 C CA . TYR A 1 106 ? 5.840 9.913 -33.110 1.00 0.00 106 TYR A CA 1
ATOM 1630 C C . TYR A 1 106 ? 4.886 10.660 -32.183 1.00 0.00 106 TYR A C 1
ATOM 1631 O O . TYR A 1 106 ? 4.646 10.239 -31.052 1.00 0.00 106 TYR A O 1
ATOM 1649 N N . GLN A 1 107 ? 4.344 11.770 -32.673 1.00 0.00 107 GLN A N 1
ATOM 1650 C CA . GLN A 1 107 ? 3.417 12.577 -31.889 1.00 0.00 107 GLN A CA 1
ATOM 1651 C C . GLN A 1 107 ? 2.034 11.936 -31.852 1.00 0.00 107 GLN A C 1
ATOM 1652 O O . GLN A 1 107 ? 1.333 12.002 -30.843 1.00 0.00 107 GLN A O 1
ATOM 1666 N N . LYS A 1 108 ? 1.646 11.314 -32.962 1.00 0.00 108 LYS A N 1
ATOM 1667 C CA . LYS A 1 108 ? 0.347 10.659 -33.057 1.00 0.00 108 LYS A CA 1
ATOM 1668 C C . LYS A 1 108 ? 0.508 9.181 -33.400 1.00 0.00 108 LYS A C 1
ATOM 1669 O O . LYS A 1 108 ? 0.532 8.804 -34.572 1.00 0.00 108 LYS A O 1
ATOM 1688 N N . VAL A 1 109 ? 0.614 8.348 -32.369 1.00 0.00 109 VAL A N 1
ATOM 1689 C CA . VAL A 1 109 ? 0.769 6.911 -32.561 1.00 0.00 109 VAL A CA 1
ATOM 1690 C C . VAL A 1 109 ? -0.362 6.142 -31.889 1.00 0.00 109 VAL A C 1
ATOM 1691 O O . VAL A 1 109 ? -0.446 4.918 -31.999 1.00 0.00 109 VAL A O 1
ATOM 1704 N N . SER A 1 110 ? -1.232 6.867 -31.194 1.00 0.00 110 SER A N 1
ATOM 1705 C CA . SER A 1 110 ? -2.359 6.253 -30.501 1.00 0.00 110 SER A CA 1
ATOM 1706 C C . SER A 1 110 ? -3.541 7.215 -30.426 1.00 0.00 110 SER A C 1
ATOM 1707 O O . SER A 1 110 ? -3.502 8.308 -30.988 1.00 0.00 110 SER A O 1
ATOM 1715 N N . GLY A 1 111 ? -4.591 6.798 -29.725 1.00 0.00 111 GLY A N 1
ATOM 1716 C CA . GLY A 1 111 ? -5.771 7.632 -29.589 1.00 0.00 111 GLY A CA 1
ATOM 1717 C C . GLY A 1 111 ? -6.761 7.076 -28.585 1.00 0.00 111 GLY A C 1
ATOM 1718 O O . GLY A 1 111 ? -6.495 7.022 -27.384 1.00 0.00 111 GLY A O 1
ATOM 1722 N N . PRO A 1 112 ? -7.935 6.654 -29.078 1.00 0.00 112 PRO A N 1
ATOM 1723 C CA . PRO A 1 112 ? -8.993 6.094 -28.232 1.00 0.00 112 PRO A CA 1
ATOM 1724 C C . PRO A 1 112 ? -8.624 4.725 -27.672 1.00 0.00 112 PRO A C 1
ATOM 1725 O O . PRO A 1 112 ? -7.530 4.216 -27.921 1.00 0.00 112 PRO A O 1
ATOM 1736 N N . SER A 1 113 ? -9.542 4.132 -26.916 1.00 0.00 113 SER A N 1
ATOM 1737 C CA . SER A 1 113 ? -9.311 2.822 -26.319 1.00 0.00 113 SER A CA 1
ATOM 1738 C C . SER A 1 113 ? -10.561 1.951 -26.417 1.00 0.00 113 SER A C 1
ATOM 1739 O O . SER A 1 113 ? -11.681 2.434 -26.254 1.00 0.00 113 SER A O 1
ATOM 1747 N N . SER A 1 114 ? -10.359 0.666 -26.685 1.00 0.00 114 SER A N 1
ATOM 1748 C CA . SER A 1 114 ? -11.468 -0.272 -26.809 1.00 0.00 114 SER A CA 1
ATOM 1749 C C . SER A 1 114 ? -11.781 -0.925 -25.467 1.00 0.00 114 SER A C 1
ATOM 1750 O O . SER A 1 114 ? -12.895 -0.820 -24.956 1.00 0.00 114 SER A O 1
ATOM 1758 N N . GLY A 1 115 ? -10.787 -1.602 -24.899 1.00 0.00 115 GLY A N 1
ATOM 1759 C CA . GLY A 1 115 ? -10.974 -2.263 -23.621 1.00 0.00 115 GLY A CA 1
ATOM 1760 C C . GLY A 1 115 ? -9.970 -3.377 -23.392 1.00 0.00 115 GLY A C 1
ATOM 1761 O O . GLY A 1 115 ? -8.964 -3.468 -24.093 1.00 0.00 115 GLY A O 1
ATOM 1767 N N . GLY A 1 1 ? 0.836 16.025 23.366 1.00 0.00 1 GLY A N 2
ATOM 1768 C CA . GLY A 1 1 ? 1.386 17.368 23.390 1.00 0.00 1 GLY A CA 2
ATOM 1769 C C . GLY A 1 1 ? 2.229 17.671 22.168 1.00 0.00 1 GLY A C 2
ATOM 1770 O O . GLY A 1 1 ? 2.332 16.850 21.257 1.00 0.00 1 GLY A O 2
ATOM 1774 N N . SER A 1 2 ? 2.833 18.856 22.146 1.00 0.00 2 SER A N 2
ATOM 1775 C CA . SER A 1 2 ? 3.667 19.268 21.023 1.00 0.00 2 SER A CA 2
ATOM 1776 C C . SER A 1 2 ? 4.605 20.401 21.430 1.00 0.00 2 SER A C 2
ATOM 1777 O O . SER A 1 2 ? 4.167 21.430 21.944 1.00 0.00 2 SER A O 2
ATOM 1785 N N . SER A 1 3 ? 5.898 20.202 21.196 1.00 0.00 3 SER A N 2
ATOM 1786 C CA . SER A 1 3 ? 6.900 21.203 21.542 1.00 0.00 3 SER A CA 2
ATOM 1787 C C . SER A 1 3 ? 8.194 20.967 20.770 1.00 0.00 3 SER A C 2
ATOM 1788 O O . SER A 1 3 ? 8.415 19.887 20.223 1.00 0.00 3 SER A O 2
ATOM 1796 N N . GLY A 1 4 ? 9.046 21.987 20.729 1.00 0.00 4 GLY A N 2
ATOM 1797 C CA . GLY A 1 4 ? 10.308 21.871 20.021 1.00 0.00 4 GLY A CA 2
ATOM 1798 C C . GLY A 1 4 ? 11.451 21.474 20.935 1.00 0.00 4 GLY A C 2
ATOM 1799 O O . GLY A 1 4 ? 11.751 20.290 21.086 1.00 0.00 4 GLY A O 2
ATOM 1803 N N . SER A 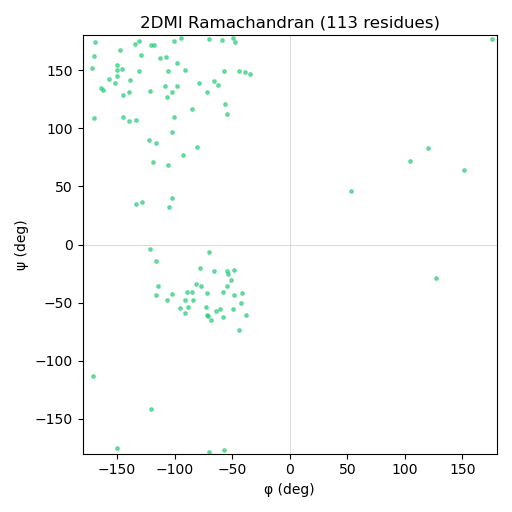1 5 ? 12.091 22.466 21.544 1.00 0.00 5 SER A N 2
ATOM 1804 C CA . SER A 1 5 ? 13.211 22.216 22.443 1.00 0.00 5 SER A CA 2
ATOM 1805 C C . SER A 1 5 ? 14.082 21.078 21.922 1.00 0.00 5 SER A C 2
ATOM 1806 O O . SER A 1 5 ? 14.408 20.144 22.655 1.00 0.00 5 SER A O 2
ATOM 1814 N N . SER A 1 6 ? 14.457 21.163 20.650 1.00 0.00 6 SER A N 2
ATOM 1815 C CA . SER A 1 6 ? 15.287 20.138 20.027 1.00 0.00 6 SER A CA 2
ATOM 1816 C C . SER A 1 6 ? 16.553 19.897 20.842 1.00 0.00 6 SER A C 2
ATOM 1817 O O . SER A 1 6 ? 17.487 20.696 20.811 1.00 0.00 6 SER A O 2
ATOM 1825 N N . GLY A 1 7 ? 16.577 18.785 21.573 1.00 0.00 7 GLY A N 2
ATOM 1826 C CA . GLY A 1 7 ? 17.732 18.457 22.386 1.00 0.00 7 GLY A CA 2
ATOM 1827 C C . GLY A 1 7 ? 17.596 17.110 23.069 1.00 0.00 7 GLY A C 2
ATOM 1828 O O . GLY A 1 7 ? 16.959 16.199 22.541 1.00 0.00 7 GLY A O 2
ATOM 1832 N N . LYS A 1 8 ? 18.199 16.983 24.247 1.00 0.00 8 LYS A N 2
ATOM 1833 C CA . LYS A 1 8 ? 18.143 15.737 25.003 1.00 0.00 8 LYS A CA 2
ATOM 1834 C C . LYS A 1 8 ? 17.987 16.014 26.495 1.00 0.00 8 LYS A C 2
ATOM 1835 O O . LYS A 1 8 ? 18.915 16.496 27.148 1.00 0.00 8 LYS A O 2
ATOM 1854 N N . LEU A 1 9 ? 16.811 15.705 27.030 1.00 0.00 9 LEU A N 2
ATOM 1855 C CA . LEU A 1 9 ? 16.535 15.919 28.446 1.00 0.00 9 LEU A CA 2
ATOM 1856 C C . LEU A 1 9 ? 15.225 15.251 28.853 1.00 0.00 9 LEU A C 2
ATOM 1857 O O . LEU A 1 9 ? 14.244 15.282 28.109 1.00 0.00 9 LEU A O 2
ATOM 1873 N N . TYR A 1 10 ? 15.215 14.651 30.037 1.00 0.00 10 TYR A N 2
ATOM 1874 C CA . TYR A 1 10 ? 14.027 13.976 30.543 1.00 0.00 10 TYR A CA 2
ATOM 1875 C C . TYR A 1 10 ? 13.109 14.957 31.267 1.00 0.00 10 TYR A C 2
ATOM 1876 O O . TYR A 1 10 ? 13.569 15.819 32.014 1.00 0.00 10 TYR A O 2
ATOM 1894 N N . GLY A 1 11 ? 11.806 14.817 31.039 1.00 0.00 11 GLY A N 2
ATOM 1895 C CA . GLY A 1 11 ? 10.843 15.696 31.676 1.00 0.00 11 GLY A CA 2
ATOM 1896 C C . GLY A 1 11 ? 10.026 14.988 32.738 1.00 0.00 11 GLY A C 2
ATOM 1897 O O . GLY A 1 11 ? 10.578 14.362 33.641 1.00 0.00 11 GLY A O 2
ATOM 1901 N N . SER A 1 12 ? 8.705 15.089 32.630 1.00 0.00 12 SER A N 2
ATOM 1902 C CA . SER A 1 12 ? 7.809 14.458 33.592 1.00 0.00 12 SER A CA 2
ATOM 1903 C C . SER A 1 12 ? 6.354 14.615 33.164 1.00 0.00 12 SER A C 2
ATOM 1904 O O . SER A 1 12 ? 5.907 15.715 32.836 1.00 0.00 12 SER A O 2
ATOM 1912 N N . ILE A 1 13 ? 5.618 13.508 33.170 1.00 0.00 13 ILE A N 2
ATOM 1913 C CA . ILE A 1 13 ? 4.213 13.522 32.783 1.00 0.00 13 ILE A CA 2
ATOM 1914 C C . ILE A 1 13 ? 3.320 13.864 33.971 1.00 0.00 13 ILE A C 2
ATOM 1915 O O . ILE A 1 13 ? 3.527 13.370 35.080 1.00 0.00 13 ILE A O 2
ATOM 1931 N N . PHE A 1 14 ? 2.323 14.709 33.731 1.00 0.00 14 PHE A N 2
ATOM 1932 C CA . PHE A 1 14 ? 1.396 15.116 34.780 1.00 0.00 14 PHE A CA 2
ATOM 1933 C C . PHE A 1 14 ? 0.112 14.294 34.721 1.00 0.00 14 PHE A C 2
ATOM 1934 O O . PHE A 1 14 ? -0.850 14.671 34.052 1.00 0.00 14 PHE A O 2
ATOM 1951 N N . THR A 1 15 ? 0.106 13.167 35.425 1.00 0.00 15 THR A N 2
ATOM 1952 C CA . THR A 1 15 ? -1.059 12.290 35.452 1.00 0.00 15 THR A CA 2
ATOM 1953 C C . THR A 1 15 ? -1.821 12.347 34.134 1.00 0.00 15 THR A C 2
ATOM 1954 O O . THR A 1 15 ? -3.040 12.514 34.117 1.00 0.00 15 THR A O 2
ATOM 1965 N N . GLY A 1 16 ? -1.094 12.207 33.028 1.00 0.00 16 GLY A N 2
ATOM 1966 C CA . GLY A 1 16 ? -1.720 12.244 31.720 1.00 0.00 16 GLY A CA 2
ATOM 1967 C C . GLY A 1 16 ? -2.640 11.063 31.482 1.00 0.00 16 GLY A C 2
ATOM 1968 O O . GLY A 1 16 ? -2.997 10.349 32.418 1.00 0.00 16 GLY A O 2
ATOM 1972 N N . ALA A 1 17 ? -3.026 10.859 30.227 1.00 0.00 17 ALA A N 2
ATOM 1973 C CA . ALA A 1 17 ? -3.910 9.756 29.869 1.00 0.00 17 ALA A CA 2
ATOM 1974 C C . ALA A 1 17 ? -3.177 8.421 29.938 1.00 0.00 17 ALA A C 2
ATOM 1975 O O . ALA A 1 17 ? -1.950 8.380 30.030 1.00 0.00 17 ALA A O 2
ATOM 1982 N N . SER A 1 18 ? -3.936 7.331 29.893 1.00 0.00 18 SER A N 2
ATOM 1983 C CA . SER A 1 18 ? -3.358 5.994 29.955 1.00 0.00 18 SER A CA 2
ATOM 1984 C C . SER A 1 18 ? -3.701 5.196 28.701 1.00 0.00 18 SER A C 2
ATOM 1985 O O . SER A 1 18 ? -4.808 4.674 28.565 1.00 0.00 18 SER A O 2
ATOM 1993 N N . LYS A 1 19 ? -2.742 5.104 27.785 1.00 0.00 19 LYS A N 2
ATOM 1994 C CA . LYS A 1 19 ? -2.939 4.370 26.542 1.00 0.00 19 LYS A CA 2
ATOM 1995 C C . LYS A 1 19 ? -2.557 2.903 26.710 1.00 0.00 19 LYS A C 2
ATOM 1996 O O . LYS A 1 19 ? -3.375 2.009 26.492 1.00 0.00 19 LYS A O 2
ATOM 2015 N N . PHE A 1 20 ? -1.309 2.662 27.100 1.00 0.00 20 PHE A N 2
ATOM 2016 C CA . PHE A 1 20 ? -0.819 1.303 27.298 1.00 0.00 20 PHE A CA 2
ATOM 2017 C C . PHE A 1 20 ? -1.214 0.777 28.676 1.00 0.00 20 PHE A C 2
ATOM 2018 O O . PHE A 1 20 ? -1.265 1.532 29.648 1.00 0.00 20 PHE A O 2
ATOM 2035 N N . ARG A 1 21 ? -1.494 -0.519 28.750 1.00 0.00 21 ARG A N 2
ATOM 2036 C CA . ARG A 1 21 ? -1.886 -1.146 30.007 1.00 0.00 21 ARG A CA 2
ATOM 2037 C C . ARG A 1 21 ? -1.162 -2.475 30.201 1.00 0.00 21 ARG A C 2
ATOM 2038 O O . ARG A 1 21 ? -1.127 -3.312 29.299 1.00 0.00 21 ARG A O 2
ATOM 2059 N N . CYS A 1 22 ? -0.586 -2.662 31.383 1.00 0.00 22 CYS A N 2
ATOM 2060 C CA . CYS A 1 22 ? 0.138 -3.888 31.697 1.00 0.00 22 CYS A CA 2
ATOM 2061 C C . CYS A 1 22 ? -0.825 -4.998 32.106 1.00 0.00 22 CYS A C 2
ATOM 2062 O O . CYS A 1 22 ? -1.843 -4.746 32.752 1.00 0.00 22 CYS A O 2
ATOM 2069 N N . LYS A 1 23 ? -0.496 -6.229 31.727 1.00 0.00 23 LYS A N 2
ATOM 2070 C CA . LYS A 1 23 ? -1.330 -7.379 32.056 1.00 0.00 23 LYS A CA 2
ATOM 2071 C C . LYS A 1 23 ? -1.111 -7.814 33.502 1.00 0.00 23 LYS A C 2
ATOM 2072 O O . LYS A 1 23 ? -2.017 -7.721 34.332 1.00 0.00 23 LYS A O 2
ATOM 2091 N N . ASP A 1 24 ? 0.094 -8.288 33.797 1.00 0.00 24 ASP A N 2
ATOM 2092 C CA . ASP A 1 24 ? 0.432 -8.734 35.143 1.00 0.00 24 ASP A CA 2
ATOM 2093 C C . ASP A 1 24 ? -0.277 -7.884 36.192 1.00 0.00 24 ASP A C 2
ATOM 2094 O O . ASP A 1 24 ? -1.132 -8.375 36.931 1.00 0.00 24 ASP A O 2
ATOM 2103 N N . CYS A 1 25 ? 0.083 -6.606 36.252 1.00 0.00 25 CYS A N 2
ATOM 2104 C CA . CYS A 1 25 ? -0.518 -5.687 37.212 1.00 0.00 25 CYS A CA 2
ATOM 2105 C C . CYS A 1 25 ? -1.591 -4.830 36.546 1.00 0.00 25 CYS A C 2
ATOM 2106 O O . CYS A 1 25 ? -1.912 -5.021 35.373 1.00 0.00 25 CYS A O 2
ATOM 2113 N N . SER A 1 26 ? -2.140 -3.885 37.302 1.00 0.00 26 SER A N 2
ATOM 2114 C CA . SER A 1 26 ? -3.179 -3.002 36.787 1.00 0.00 26 SER A CA 2
ATOM 2115 C C . SER A 1 26 ? -2.637 -1.591 36.576 1.00 0.00 26 SER A C 2
ATOM 2116 O O . SER A 1 26 ? -3.255 -0.609 36.984 1.00 0.00 26 SER A O 2
ATOM 2124 N N . ALA A 1 27 ? -1.475 -1.500 35.936 1.00 0.00 27 ALA A N 2
ATOM 2125 C CA . ALA A 1 27 ? -0.850 -0.211 35.667 1.00 0.00 27 ALA A CA 2
ATOM 2126 C C . ALA A 1 27 ? -1.034 0.196 34.210 1.00 0.00 27 ALA A C 2
ATOM 2127 O O . ALA A 1 27 ? -1.446 -0.612 33.377 1.00 0.00 27 ALA A O 2
ATOM 2134 N N . ALA A 1 28 ? -0.725 1.452 33.907 1.00 0.00 28 ALA A N 2
ATOM 2135 C CA . ALA A 1 28 ? -0.856 1.966 32.550 1.00 0.00 28 ALA A CA 2
ATOM 2136 C C . ALA A 1 28 ? 0.080 3.148 32.317 1.00 0.00 28 ALA A C 2
ATOM 2137 O O . ALA A 1 28 ? 0.254 3.996 33.194 1.00 0.00 28 ALA A O 2
ATOM 2144 N N . TYR A 1 29 ? 0.679 3.199 31.133 1.00 0.00 29 TYR A N 2
ATOM 2145 C CA . TYR A 1 29 ? 1.599 4.276 30.788 1.00 0.00 29 TYR A CA 2
ATOM 2146 C C . TYR A 1 29 ? 1.146 4.993 29.519 1.00 0.00 29 TYR A C 2
ATOM 2147 O O . TYR A 1 29 ? 0.281 4.505 28.792 1.00 0.00 29 TYR A O 2
ATOM 2165 N N . ASP A 1 30 ? 1.738 6.154 29.260 1.00 0.00 30 ASP A N 2
ATOM 2166 C CA . ASP A 1 30 ? 1.399 6.938 28.078 1.00 0.00 30 ASP A CA 2
ATOM 2167 C C . ASP A 1 30 ? 2.315 6.585 26.911 1.00 0.00 30 ASP A C 2
ATOM 2168 O O . ASP A 1 30 ? 1.870 6.483 25.766 1.00 0.00 30 ASP A O 2
ATOM 2177 N N . THR A 1 31 ? 3.598 6.402 27.206 1.00 0.00 31 THR A N 2
ATOM 2178 C CA . THR A 1 31 ? 4.577 6.063 26.181 1.00 0.00 31 THR A CA 2
ATOM 2179 C C . THR A 1 31 ? 5.043 4.619 26.321 1.00 0.00 31 THR A C 2
ATOM 2180 O O . THR A 1 31 ? 5.326 4.151 27.424 1.00 0.00 31 THR A O 2
ATOM 2191 N N . LEU A 1 32 ? 5.121 3.915 25.196 1.00 0.00 32 LEU A N 2
ATOM 2192 C CA . LEU A 1 32 ? 5.553 2.522 25.194 1.00 0.00 32 LEU A CA 2
ATOM 2193 C C . LEU A 1 32 ? 6.945 2.383 25.802 1.00 0.00 32 LEU A C 2
ATOM 2194 O O . LEU A 1 32 ? 7.175 1.540 26.669 1.00 0.00 32 LEU A O 2
ATOM 2210 N N . VAL A 1 33 ? 7.873 3.218 25.341 1.00 0.00 33 VAL A N 2
ATOM 2211 C CA . VAL A 1 33 ? 9.241 3.190 25.843 1.00 0.00 33 VAL A CA 2
ATOM 2212 C C . VAL A 1 33 ? 9.269 3.096 27.364 1.00 0.00 33 VAL A C 2
ATOM 2213 O O . VAL A 1 33 ? 10.090 2.381 27.936 1.00 0.00 33 VAL A O 2
ATOM 2226 N N . GLU A 1 34 ? 8.365 3.823 28.013 1.00 0.00 34 GLU A N 2
ATOM 2227 C CA . GLU A 1 34 ? 8.285 3.821 29.468 1.00 0.00 34 GLU A CA 2
ATOM 2228 C C . GLU A 1 34 ? 7.708 2.504 29.980 1.00 0.00 34 GLU A C 2
ATOM 2229 O O . GLU A 1 34 ? 8.162 1.966 30.992 1.00 0.00 34 GLU A O 2
ATOM 2241 N N . LEU A 1 35 ? 6.705 1.991 29.276 1.00 0.00 35 LEU A N 2
ATOM 2242 C CA . LEU A 1 35 ? 6.064 0.738 29.658 1.00 0.00 35 LEU A CA 2
ATOM 2243 C C . LEU A 1 35 ? 7.039 -0.429 29.543 1.00 0.00 35 LEU A C 2
ATOM 2244 O O . LEU A 1 35 ? 7.341 -1.102 30.531 1.00 0.00 35 LEU A O 2
ATOM 2260 N N . THR A 1 36 ? 7.533 -0.665 28.332 1.00 0.00 36 THR A N 2
ATOM 2261 C CA . THR A 1 36 ? 8.475 -1.749 28.087 1.00 0.00 36 THR A CA 2
ATOM 2262 C C . THR A 1 36 ? 9.442 -1.912 29.254 1.00 0.00 36 THR A C 2
ATOM 2263 O O . THR A 1 36 ? 9.721 -3.027 29.692 1.00 0.00 36 THR A O 2
ATOM 2274 N N . VAL A 1 37 ? 9.951 -0.790 29.756 1.00 0.00 37 VAL A N 2
ATOM 2275 C CA . VAL A 1 37 ? 10.885 -0.808 30.874 1.00 0.00 37 VAL A CA 2
ATOM 2276 C C . VAL A 1 37 ? 10.291 -1.537 32.075 1.00 0.00 37 VAL A C 2
ATOM 2277 O O . VAL A 1 37 ? 10.880 -2.489 32.589 1.00 0.00 37 VAL A O 2
ATOM 2290 N N . HIS A 1 38 ? 9.124 -1.083 32.517 1.00 0.00 38 HIS A N 2
ATOM 2291 C CA . HIS A 1 38 ? 8.449 -1.693 33.658 1.00 0.00 38 HIS A CA 2
ATOM 2292 C C . HIS A 1 38 ? 8.178 -3.173 33.401 1.00 0.00 38 HIS A C 2
ATOM 2293 O O . HIS A 1 38 ? 8.163 -3.981 34.328 1.00 0.00 38 HIS A O 2
ATOM 2307 N N . MET A 1 39 ? 7.961 -3.519 32.136 1.00 0.00 39 MET A N 2
ATOM 2308 C CA . MET A 1 39 ? 7.692 -4.901 31.758 1.00 0.00 39 MET A CA 2
ATOM 2309 C C . MET A 1 39 ? 8.926 -5.772 31.961 1.00 0.00 39 MET A C 2
ATOM 2310 O O . MET A 1 39 ? 8.875 -6.785 32.657 1.00 0.00 39 MET A O 2
ATOM 2324 N N . ASN A 1 40 ? 10.036 -5.370 31.349 1.00 0.00 40 ASN A N 2
ATOM 2325 C CA . ASN A 1 40 ? 11.285 -6.116 31.463 1.00 0.00 40 ASN A CA 2
ATOM 2326 C C . ASN A 1 40 ? 11.855 -6.009 32.874 1.00 0.00 40 ASN A C 2
ATOM 2327 O O . ASN A 1 40 ? 12.533 -6.920 33.350 1.00 0.00 40 ASN A O 2
ATOM 2338 N N . GLU A 1 41 ? 11.574 -4.891 33.537 1.00 0.00 41 GLU A N 2
ATOM 2339 C CA . GLU A 1 41 ? 12.059 -4.666 34.894 1.00 0.00 41 GLU A CA 2
ATOM 2340 C C . GLU A 1 41 ? 11.334 -5.569 35.887 1.00 0.00 41 GLU A C 2
ATOM 2341 O O . GLU A 1 41 ? 11.927 -6.484 36.461 1.00 0.00 41 GLU A O 2
ATOM 2353 N N . THR A 1 42 ? 10.046 -5.305 36.088 1.00 0.00 42 THR A N 2
ATOM 2354 C CA . THR A 1 42 ? 9.240 -6.090 37.013 1.00 0.00 42 THR A CA 2
ATOM 2355 C C . THR A 1 42 ? 8.911 -7.459 36.430 1.00 0.00 42 THR A C 2
ATOM 2356 O O . THR A 1 42 ? 8.203 -8.254 37.047 1.00 0.00 42 THR A O 2
ATOM 2367 N N . GLY A 1 43 ? 9.430 -7.729 35.236 1.00 0.00 43 GLY A N 2
ATOM 2368 C CA . GLY A 1 43 ? 9.180 -9.005 34.590 1.00 0.00 43 GLY A CA 2
ATOM 2369 C C . GLY A 1 43 ? 7.895 -9.005 33.786 1.00 0.00 43 GLY A C 2
ATOM 2370 O O . GLY A 1 43 ? 7.791 -9.691 32.768 1.00 0.00 43 GLY A O 2
ATOM 2374 N N . HIS A 1 44 ? 6.912 -8.235 34.243 1.00 0.00 44 HIS A N 2
ATOM 2375 C CA . HIS A 1 44 ? 5.626 -8.150 33.559 1.00 0.00 44 HIS A CA 2
ATOM 2376 C C . HIS A 1 44 ? 5.820 -8.030 32.050 1.00 0.00 44 HIS A C 2
ATOM 2377 O O . HIS A 1 44 ? 6.892 -7.647 31.580 1.00 0.00 44 HIS A O 2
ATOM 2391 N N . TYR A 1 45 ? 4.778 -8.362 31.297 1.00 0.00 45 TYR A N 2
ATOM 2392 C CA . TYR A 1 45 ? 4.835 -8.295 29.842 1.00 0.00 45 TYR A CA 2
ATOM 2393 C C . TYR A 1 45 ? 3.542 -7.717 29.272 1.00 0.00 45 TYR A C 2
ATOM 2394 O O . TYR A 1 45 ? 2.538 -7.604 29.974 1.00 0.00 45 TYR A O 2
ATOM 2412 N N . ARG A 1 46 ? 3.577 -7.353 27.994 1.00 0.00 46 ARG A N 2
ATOM 2413 C CA . ARG A 1 46 ? 2.411 -6.786 27.328 1.00 0.00 46 ARG A CA 2
ATOM 2414 C C . ARG A 1 46 ? 1.172 -7.640 27.582 1.00 0.00 46 ARG A C 2
ATOM 2415 O O . ARG A 1 46 ? 1.277 -8.823 27.909 1.00 0.00 46 ARG A O 2
ATOM 2436 N N . ASP A 1 47 ? 0.001 -7.034 27.430 1.00 0.00 47 ASP A N 2
ATOM 2437 C CA . ASP A 1 47 ? -1.259 -7.738 27.641 1.00 0.00 47 ASP A CA 2
ATOM 2438 C C . ASP A 1 47 ? -1.852 -8.202 26.316 1.00 0.00 47 ASP A C 2
ATOM 2439 O O . ASP A 1 47 ? -2.222 -9.366 26.162 1.00 0.00 47 ASP A O 2
ATOM 2448 N N . ASP A 1 48 ? -1.939 -7.284 25.359 1.00 0.00 48 ASP A N 2
ATOM 2449 C CA . ASP A 1 48 ? -2.488 -7.598 24.045 1.00 0.00 48 ASP A CA 2
ATOM 2450 C C . ASP A 1 48 ? -1.501 -8.427 23.229 1.00 0.00 48 ASP A C 2
ATOM 2451 O O . ASP A 1 48 ? -0.370 -8.659 23.653 1.00 0.00 48 ASP A O 2
ATOM 2460 N N . ASN A 1 49 ? -1.939 -8.872 22.055 1.00 0.00 49 ASN A N 2
ATOM 2461 C CA . ASN A 1 49 ? -1.095 -9.677 21.180 1.00 0.00 49 ASN A CA 2
ATOM 2462 C C . ASN A 1 49 ? 0.116 -8.879 20.707 1.00 0.00 49 ASN A C 2
ATOM 2463 O O . ASN A 1 49 ? -0.026 -7.849 20.047 1.00 0.00 49 ASN A O 2
ATOM 2474 N N . HIS A 1 50 ? 1.306 -9.361 21.049 1.00 0.00 50 HIS A N 2
ATOM 2475 C CA . HIS A 1 50 ? 2.543 -8.693 20.658 1.00 0.00 50 HIS A CA 2
ATOM 2476 C C . HIS A 1 50 ? 2.689 -8.667 19.140 1.00 0.00 50 HIS A C 2
ATOM 2477 O O . HIS A 1 50 ? 1.960 -9.354 18.425 1.00 0.00 50 HIS A O 2
ATOM 2491 N N . GLU A 1 51 ? 3.635 -7.868 18.656 1.00 0.00 51 GLU A N 2
ATOM 2492 C CA . GLU A 1 51 ? 3.875 -7.751 17.222 1.00 0.00 51 GLU A CA 2
ATOM 2493 C C . GLU A 1 51 ? 5.324 -7.361 16.943 1.00 0.00 51 GLU A C 2
ATOM 2494 O O . GLU A 1 51 ? 6.018 -6.838 17.816 1.00 0.00 51 GLU A O 2
ATOM 2506 N N . THR A 1 52 ? 5.775 -7.619 15.719 1.00 0.00 52 THR A N 2
ATOM 2507 C CA . THR A 1 52 ? 7.141 -7.298 15.324 1.00 0.00 52 THR A CA 2
ATOM 2508 C C . THR A 1 52 ? 7.158 -6.336 14.141 1.00 0.00 52 THR A C 2
ATOM 2509 O O . THR A 1 52 ? 6.515 -6.580 13.121 1.00 0.00 52 THR A O 2
ATOM 2520 N N . ASP A 1 53 ? 7.900 -5.244 14.285 1.00 0.00 53 ASP A N 2
ATOM 2521 C CA . ASP A 1 53 ? 8.004 -4.245 13.227 1.00 0.00 53 ASP A CA 2
ATOM 2522 C C . ASP A 1 53 ? 9.148 -4.580 12.274 1.00 0.00 53 ASP A C 2
ATOM 2523 O O . ASP A 1 53 ? 9.151 -4.153 11.120 1.00 0.00 53 ASP A O 2
ATOM 2532 N N . ASN A 1 54 ? 10.117 -5.345 12.767 1.00 0.00 54 ASN A N 2
ATOM 2533 C CA . ASN A 1 54 ? 11.267 -5.735 11.959 1.00 0.00 54 ASN A CA 2
ATOM 2534 C C . ASN A 1 54 ? 11.367 -7.254 11.854 1.00 0.00 54 ASN A C 2
ATOM 2535 O O . ASN A 1 54 ? 11.257 -7.964 12.852 1.00 0.00 54 ASN A O 2
ATOM 2546 N N . ASN A 1 55 ? 11.579 -7.744 10.637 1.00 0.00 55 ASN A N 2
ATOM 2547 C CA . ASN A 1 55 ? 11.695 -9.179 10.401 1.00 0.00 55 ASN A CA 2
ATOM 2548 C C . ASN A 1 55 ? 13.152 -9.580 10.194 1.00 0.00 55 ASN A C 2
ATOM 2549 O O . ASN A 1 55 ? 13.651 -9.584 9.070 1.00 0.00 55 ASN A O 2
ATOM 2560 N N . ASN A 1 56 ? 13.827 -9.917 11.287 1.00 0.00 56 ASN A N 2
ATOM 2561 C CA . ASN A 1 56 ? 15.227 -10.320 11.226 1.00 0.00 56 ASN A CA 2
ATOM 2562 C C . ASN A 1 56 ? 15.475 -11.559 12.083 1.00 0.00 56 ASN A C 2
ATOM 2563 O O . ASN A 1 56 ? 14.877 -11.740 13.144 1.00 0.00 56 ASN A O 2
ATOM 2574 N N . PRO A 1 57 ? 16.378 -12.432 11.613 1.00 0.00 57 PRO A N 2
ATOM 2575 C CA . PRO A 1 57 ? 16.726 -13.669 12.320 1.00 0.00 57 PRO A CA 2
ATOM 2576 C C . PRO A 1 57 ? 17.507 -13.403 13.602 1.00 0.00 57 PRO A C 2
ATOM 2577 O O . PRO A 1 57 ? 17.592 -14.262 14.479 1.00 0.00 57 PRO A O 2
ATOM 2588 N N . LYS A 1 58 ? 18.076 -12.207 13.705 1.00 0.00 58 LYS A N 2
ATOM 2589 C CA . LYS A 1 58 ? 18.849 -11.825 14.881 1.00 0.00 58 LYS A CA 2
ATOM 2590 C C . LYS A 1 58 ? 17.953 -11.721 16.111 1.00 0.00 58 LYS A C 2
ATOM 2591 O O . LYS A 1 58 ? 17.408 -10.657 16.405 1.00 0.00 58 LYS A O 2
ATOM 2610 N N . ARG A 1 59 ? 17.805 -12.831 16.826 1.00 0.00 59 ARG A N 2
ATOM 2611 C CA . ARG A 1 59 ? 16.976 -12.864 18.024 1.00 0.00 59 ARG A CA 2
ATOM 2612 C C . ARG A 1 59 ? 17.784 -12.473 19.257 1.00 0.00 59 ARG A C 2
ATOM 2613 O O . ARG A 1 59 ? 17.628 -13.062 20.327 1.00 0.00 59 ARG A O 2
ATOM 2634 N N . TRP A 1 60 ? 18.649 -11.478 19.100 1.00 0.00 60 TRP A N 2
ATOM 2635 C CA . TRP A 1 60 ? 19.484 -11.008 20.200 1.00 0.00 60 TRP A CA 2
ATOM 2636 C C . TRP A 1 60 ? 18.627 -10.472 21.341 1.00 0.00 60 TRP A C 2
ATOM 2637 O O . TRP A 1 60 ? 18.236 -9.305 21.341 1.00 0.00 60 TRP A O 2
ATOM 2658 N N . SER A 1 61 ? 18.341 -11.331 22.314 1.00 0.00 61 SER A N 2
ATOM 2659 C CA . SER A 1 61 ? 17.528 -10.944 23.461 1.00 0.00 61 SER A CA 2
ATOM 2660 C C . SER A 1 61 ? 18.295 -9.994 24.376 1.00 0.00 61 SER A C 2
ATOM 2661 O O . SER A 1 61 ? 19.512 -10.107 24.528 1.00 0.00 61 SER A O 2
ATOM 2669 N N . LYS A 1 62 ? 17.576 -9.056 24.982 1.00 0.00 62 LYS A N 2
ATOM 2670 C CA . LYS A 1 62 ? 18.186 -8.085 25.883 1.00 0.00 62 LYS A CA 2
ATOM 2671 C C . LYS A 1 62 ? 18.586 -8.742 27.200 1.00 0.00 62 LYS A C 2
ATOM 2672 O O . LYS A 1 62 ? 18.012 -9.747 27.619 1.00 0.00 62 LYS A O 2
ATOM 2691 N N . PRO A 1 63 ? 19.593 -8.162 27.870 1.00 0.00 63 PRO A N 2
ATOM 2692 C CA . PRO A 1 63 ? 20.090 -8.673 29.150 1.00 0.00 63 PRO A CA 2
ATOM 2693 C C . PRO A 1 63 ? 19.090 -8.471 30.284 1.00 0.00 63 PRO A C 2
ATOM 2694 O O . PRO A 1 63 ? 17.995 -7.953 30.070 1.00 0.00 63 PRO A O 2
ATOM 2705 N N . ARG A 1 64 ? 19.475 -8.883 31.486 1.00 0.00 64 ARG A N 2
ATOM 2706 C CA . ARG A 1 64 ? 18.611 -8.747 32.653 1.00 0.00 64 ARG A CA 2
ATOM 2707 C C . ARG A 1 64 ? 19.303 -7.947 33.753 1.00 0.00 64 ARG A C 2
ATOM 2708 O O . ARG A 1 64 ? 18.967 -8.069 34.930 1.00 0.00 64 ARG A O 2
ATOM 2729 N N . LYS A 1 65 ? 20.275 -7.129 33.360 1.00 0.00 65 LYS A N 2
ATOM 2730 C CA . LYS A 1 65 ? 21.015 -6.308 34.310 1.00 0.00 65 LYS A CA 2
ATOM 2731 C C . LYS A 1 65 ? 20.555 -4.856 34.249 1.00 0.00 65 LYS A C 2
ATOM 2732 O O . LYS A 1 65 ? 20.080 -4.389 33.214 1.00 0.00 65 LYS A O 2
ATOM 2751 N N . ARG A 1 66 ? 20.702 -4.145 35.362 1.00 0.00 66 ARG A N 2
ATOM 2752 C CA . ARG A 1 66 ? 20.302 -2.745 35.434 1.00 0.00 66 ARG A CA 2
ATOM 2753 C C . ARG A 1 66 ? 20.892 -1.951 34.272 1.00 0.00 66 ARG A C 2
ATOM 2754 O O . ARG A 1 66 ? 22.101 -1.976 34.040 1.00 0.00 66 ARG A O 2
ATOM 2775 N N . SER A 1 67 ? 20.029 -1.248 33.544 1.00 0.00 67 SER A N 2
ATOM 2776 C CA . SER A 1 67 ? 20.464 -0.450 32.403 1.00 0.00 67 SER A CA 2
ATOM 2777 C C . SER A 1 67 ? 19.724 0.883 32.359 1.00 0.00 67 SER A C 2
ATOM 2778 O O . SER A 1 67 ? 18.531 0.954 32.658 1.00 0.00 67 SER A O 2
ATOM 2786 N N . LEU A 1 68 ? 20.438 1.938 31.983 1.00 0.00 68 LEU A N 2
ATOM 2787 C CA . LEU A 1 68 ? 19.850 3.270 31.899 1.00 0.00 68 LEU A CA 2
ATOM 2788 C C . LEU A 1 68 ? 20.069 3.874 30.516 1.00 0.00 68 LEU A C 2
ATOM 2789 O O . LEU A 1 68 ? 20.857 4.807 30.352 1.00 0.00 68 LEU A O 2
ATOM 2805 N N . LEU A 1 69 ? 19.364 3.341 29.524 1.00 0.00 69 LEU A N 2
ATOM 2806 C CA . LEU A 1 69 ? 19.479 3.830 28.155 1.00 0.00 69 LEU A CA 2
ATOM 2807 C C . LEU A 1 69 ? 18.721 5.141 27.979 1.00 0.00 69 LEU A C 2
ATOM 2808 O O . LEU A 1 69 ? 17.570 5.263 28.398 1.00 0.00 69 LEU A O 2
ATOM 2824 N N . GLU A 1 70 ? 19.373 6.118 27.355 1.00 0.00 70 GLU A N 2
ATOM 2825 C CA . GLU A 1 70 ? 18.758 7.419 27.123 1.00 0.00 70 GLU A CA 2
ATOM 2826 C C . GLU A 1 70 ? 18.525 7.652 25.633 1.00 0.00 70 GLU A C 2
ATOM 2827 O O . GLU A 1 70 ? 18.578 8.786 25.157 1.00 0.00 70 GLU A O 2
ATOM 2839 N N . MET A 1 71 ? 18.265 6.572 24.904 1.00 0.00 71 MET A N 2
ATOM 2840 C CA . MET A 1 71 ? 18.023 6.659 23.469 1.00 0.00 71 MET A CA 2
ATOM 2841 C C . MET A 1 71 ? 16.919 7.666 23.164 1.00 0.00 71 MET A C 2
ATOM 2842 O O . MET A 1 71 ? 16.314 8.230 24.074 1.00 0.00 71 MET A O 2
ATOM 2856 N N . GLU A 1 72 ? 16.662 7.885 21.878 1.00 0.00 72 GLU A N 2
ATOM 2857 C CA . GLU A 1 72 ? 15.631 8.825 21.455 1.00 0.00 72 GLU A CA 2
ATOM 2858 C C . GLU A 1 72 ? 14.414 8.748 22.373 1.00 0.00 72 GLU A C 2
ATOM 2859 O O . GLU A 1 72 ? 13.922 7.662 22.678 1.00 0.00 72 GLU A O 2
ATOM 2871 N N . GLY A 1 73 ? 13.935 9.908 22.810 1.00 0.00 73 GLY A N 2
ATOM 2872 C CA . GLY A 1 73 ? 12.780 9.950 23.689 1.00 0.00 73 GLY A CA 2
ATOM 2873 C C . GLY A 1 73 ? 12.769 11.182 24.572 1.00 0.00 73 GLY A C 2
ATOM 2874 O O . GLY A 1 73 ? 11.816 11.962 24.551 1.00 0.00 73 GLY A O 2
ATOM 2878 N N . LYS A 1 74 ? 13.829 11.359 25.352 1.00 0.00 74 LYS A N 2
ATOM 2879 C CA . LYS A 1 74 ? 13.939 12.503 26.248 1.00 0.00 74 LYS A CA 2
ATOM 2880 C C . LYS A 1 74 ? 14.340 13.759 25.480 1.00 0.00 74 LYS A C 2
ATOM 2881 O O . LYS A 1 74 ? 15.522 13.994 25.232 1.00 0.00 74 LYS A O 2
ATOM 2900 N N . GLU A 1 75 ? 13.349 14.561 25.107 1.00 0.00 75 GLU A N 2
ATOM 2901 C CA . GLU A 1 75 ? 13.601 15.793 24.368 1.00 0.00 75 GLU A CA 2
ATOM 2902 C C . GLU A 1 75 ? 13.071 17.004 25.130 1.00 0.00 75 GLU A C 2
ATOM 2903 O O . GLU A 1 75 ? 11.982 17.503 24.845 1.00 0.00 75 GLU A O 2
ATOM 2915 N N . ASP A 1 76 ? 13.847 17.470 26.102 1.00 0.00 76 ASP A N 2
ATOM 2916 C CA . ASP A 1 76 ? 13.457 18.623 26.906 1.00 0.00 76 ASP A CA 2
ATOM 2917 C C . ASP A 1 76 ? 14.625 19.591 27.070 1.00 0.00 76 ASP A C 2
ATOM 2918 O O . ASP A 1 76 ? 15.029 19.906 28.189 1.00 0.00 76 ASP A O 2
ATOM 2927 N N . ALA A 1 77 ? 15.164 20.056 25.949 1.00 0.00 77 ALA A N 2
ATOM 2928 C CA . ALA A 1 77 ? 16.284 20.989 25.968 1.00 0.00 77 ALA A CA 2
ATOM 2929 C C . ALA A 1 77 ? 15.823 22.393 26.344 1.00 0.00 77 ALA A C 2
ATOM 2930 O O . ALA A 1 77 ? 15.582 23.229 25.474 1.00 0.00 77 ALA A O 2
ATOM 2937 N N . GLN A 1 78 ? 15.702 22.642 27.644 1.00 0.00 78 GLN A N 2
ATOM 2938 C CA . GLN A 1 78 ? 15.269 23.946 28.133 1.00 0.00 78 GLN A CA 2
ATOM 2939 C C . GLN A 1 78 ? 15.936 25.072 27.350 1.00 0.00 78 GLN A C 2
ATOM 2940 O O . GLN A 1 78 ? 17.062 24.927 26.871 1.00 0.00 78 GLN A O 2
ATOM 2954 N N . LYS A 1 79 ? 15.235 26.193 27.222 1.00 0.00 79 LYS A N 2
ATOM 2955 C CA . LYS A 1 79 ? 15.759 27.345 26.498 1.00 0.00 79 LYS A CA 2
ATOM 2956 C C . LYS A 1 79 ? 17.236 27.559 26.811 1.00 0.00 79 LYS A C 2
ATOM 2957 O O . LYS A 1 79 ? 17.993 28.055 25.976 1.00 0.00 79 LYS A O 2
ATOM 2976 N N . VAL A 1 80 ? 17.642 27.180 28.019 1.00 0.00 80 VAL A N 2
ATOM 2977 C CA . VAL A 1 80 ? 19.029 27.327 28.441 1.00 0.00 80 VAL A CA 2
ATOM 2978 C C . VAL A 1 80 ? 19.645 25.977 28.791 1.00 0.00 80 VAL A C 2
ATOM 2979 O O . VAL A 1 80 ? 18.982 25.109 29.363 1.00 0.00 80 VAL A O 2
ATOM 2992 N N . LEU A 1 81 ? 20.915 25.804 28.443 1.00 0.00 81 LEU A N 2
ATOM 2993 C CA . LEU A 1 81 ? 21.621 24.558 28.721 1.00 0.00 81 LEU A CA 2
ATOM 2994 C C . LEU A 1 81 ? 21.228 24.001 30.085 1.00 0.00 81 LEU A C 2
ATOM 2995 O O . LEU A 1 81 ? 21.305 24.696 31.098 1.00 0.00 81 LEU A O 2
ATOM 3011 N N . LYS A 1 82 ? 20.806 22.741 30.104 1.00 0.00 82 LYS A N 2
ATOM 3012 C CA . LYS A 1 82 ? 20.404 22.086 31.343 1.00 0.00 82 LYS A CA 2
ATOM 3013 C C . LYS A 1 82 ? 20.863 20.633 31.365 1.00 0.00 82 LYS A C 2
ATOM 3014 O O . LYS A 1 82 ? 20.814 19.940 30.349 1.00 0.00 82 LYS A O 2
ATOM 3033 N N . CYS A 1 83 ? 21.308 20.175 32.531 1.00 0.00 83 CYS A N 2
ATOM 3034 C CA . CYS A 1 83 ? 21.776 18.803 32.686 1.00 0.00 83 CYS A CA 2
ATOM 3035 C C . CYS A 1 83 ? 20.602 17.828 32.707 1.00 0.00 83 CYS A C 2
ATOM 3036 O O . CYS A 1 83 ? 19.469 18.210 32.997 1.00 0.00 83 CYS A O 2
ATOM 3043 N N . MET A 1 84 ? 20.883 16.567 32.395 1.00 0.00 84 MET A N 2
ATOM 3044 C CA . MET A 1 84 ? 19.851 15.536 32.379 1.00 0.00 84 MET A CA 2
ATOM 3045 C C . MET A 1 84 ? 19.850 14.748 33.685 1.00 0.00 84 MET A C 2
ATOM 3046 O O . MET A 1 84 ? 18.791 14.393 34.205 1.00 0.00 84 MET A O 2
ATOM 3060 N N . TYR A 1 85 ? 21.040 14.478 34.210 1.00 0.00 85 TYR A N 2
ATOM 3061 C CA . TYR A 1 85 ? 21.175 13.730 35.454 1.00 0.00 85 TYR A CA 2
ATOM 3062 C C . TYR A 1 85 ? 20.547 14.490 36.617 1.00 0.00 85 TYR A C 2
ATOM 3063 O O . TYR A 1 85 ? 19.602 14.015 37.247 1.00 0.00 85 TYR A O 2
ATOM 3081 N N . CYS A 1 86 ? 21.082 15.674 36.898 1.00 0.00 86 CYS A N 2
ATOM 3082 C CA . CYS A 1 86 ? 20.576 16.502 37.987 1.00 0.00 86 CYS A CA 2
ATOM 3083 C C . CYS A 1 86 ? 19.707 17.635 37.449 1.00 0.00 86 CYS A C 2
ATOM 3084 O O . CYS A 1 86 ? 18.594 17.858 37.924 1.00 0.00 86 CYS A O 2
ATOM 3091 N N . GLY A 1 87 ? 20.225 18.350 36.453 1.00 0.00 87 GLY A N 2
ATOM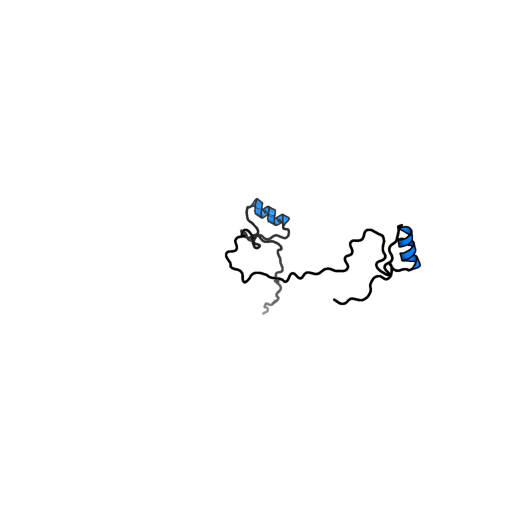 3092 C CA . GLY A 1 87 ? 19.483 19.451 35.867 1.00 0.00 87 GLY A CA 2
ATOM 3093 C C . GLY A 1 87 ? 19.940 20.799 36.387 1.00 0.00 87 GLY A C 2
ATOM 3094 O O . GLY A 1 87 ? 19.328 21.364 37.294 1.00 0.00 87 GLY A O 2
ATOM 3098 N N . HIS A 1 88 ? 21.022 21.317 35.813 1.00 0.00 88 HIS A N 2
ATOM 3099 C CA . HIS A 1 88 ? 21.561 22.609 36.225 1.00 0.00 88 HIS A CA 2
ATOM 3100 C C . HIS A 1 88 ? 21.627 23.571 35.043 1.00 0.00 88 HIS A C 2
ATOM 3101 O O . HIS A 1 88 ? 22.204 23.254 34.003 1.00 0.00 88 HIS A O 2
ATOM 3115 N N . SER A 1 89 ? 21.033 24.749 35.211 1.00 0.00 89 SER A N 2
ATOM 3116 C CA . SER A 1 89 ? 21.021 25.756 34.157 1.00 0.00 89 SER A CA 2
ATOM 3117 C C . SER A 1 89 ? 22.391 26.412 34.016 1.00 0.00 89 SER A C 2
ATOM 3118 O O . SER A 1 89 ? 22.862 27.096 34.925 1.00 0.00 89 SER A O 2
ATOM 3126 N N . PHE A 1 90 ? 23.028 26.197 32.869 1.00 0.00 90 PHE A N 2
ATOM 3127 C CA . PHE A 1 90 ? 24.345 26.765 32.608 1.00 0.00 90 PHE A CA 2
ATOM 3128 C C . PHE A 1 90 ? 24.256 27.898 31.589 1.00 0.00 90 PHE A C 2
ATOM 3129 O O . PHE A 1 90 ? 23.500 27.817 30.621 1.00 0.00 90 PHE A O 2
ATOM 3146 N N . GLU A 1 91 ? 25.035 28.952 31.815 1.00 0.00 91 GLU A N 2
ATOM 3147 C CA . GLU A 1 91 ? 25.043 30.101 30.917 1.00 0.00 91 GLU A CA 2
ATOM 3148 C C . GLU A 1 91 ? 25.546 29.705 29.532 1.00 0.00 91 GLU A C 2
ATOM 3149 O O . GLU A 1 91 ? 25.111 30.257 28.521 1.00 0.00 91 GLU A O 2
ATOM 3161 N N . SER A 1 92 ? 26.465 28.746 29.493 1.00 0.00 92 SER A N 2
ATOM 3162 C CA . SER A 1 92 ? 27.031 28.279 28.234 1.00 0.00 92 SER A CA 2
ATOM 3163 C C . SER A 1 92 ? 27.535 26.844 28.362 1.00 0.00 92 SER A C 2
ATOM 3164 O O . SER A 1 92 ? 27.685 26.324 29.469 1.00 0.00 92 SER A O 2
ATOM 3172 N N . LEU A 1 93 ? 27.794 26.211 27.224 1.00 0.00 93 LEU A N 2
ATOM 3173 C CA . LEU A 1 93 ? 28.281 24.836 27.208 1.00 0.00 93 LEU A CA 2
ATOM 3174 C C . LEU A 1 93 ? 29.483 24.673 28.131 1.00 0.00 93 LEU A C 2
ATOM 3175 O O . LEU A 1 93 ? 29.552 23.728 28.916 1.00 0.00 93 LEU A O 2
ATOM 3191 N N . GLN A 1 94 ? 30.429 25.602 28.031 1.00 0.00 94 GLN A N 2
ATOM 3192 C CA . GLN A 1 94 ? 31.629 25.561 28.859 1.00 0.00 94 GLN A CA 2
ATOM 3193 C C . GLN A 1 94 ? 31.310 25.036 30.255 1.00 0.00 94 GLN A C 2
ATOM 3194 O O . GLN A 1 94 ? 31.780 23.969 30.649 1.00 0.00 94 GLN A O 2
ATOM 3208 N N . ASP A 1 95 ? 30.509 25.793 30.998 1.00 0.00 95 ASP A N 2
ATOM 3209 C CA . ASP A 1 95 ? 30.127 25.404 32.349 1.00 0.00 95 ASP A CA 2
ATOM 3210 C C . ASP A 1 95 ? 29.457 24.032 32.351 1.00 0.00 95 ASP A C 2
ATOM 3211 O O . ASP A 1 95 ? 29.733 23.196 33.213 1.00 0.00 95 ASP A O 2
ATOM 3220 N N . LEU A 1 96 ? 28.577 23.808 31.382 1.00 0.00 96 LEU A N 2
ATOM 3221 C CA . LEU A 1 96 ? 27.866 22.539 31.273 1.00 0.00 96 LEU A CA 2
ATOM 3222 C C . LEU A 1 96 ? 28.842 21.367 31.285 1.00 0.00 96 LEU A C 2
ATOM 3223 O O . LEU A 1 96 ? 28.746 20.476 32.129 1.00 0.00 96 LEU A O 2
ATOM 3239 N N . SER A 1 97 ? 29.781 21.375 30.344 1.00 0.00 97 SER A N 2
ATOM 3240 C CA . SER A 1 97 ? 30.773 20.311 30.245 1.00 0.00 97 SER A CA 2
ATOM 3241 C C . SER A 1 97 ? 31.474 20.096 31.583 1.00 0.00 97 SER A C 2
ATOM 3242 O O . SER A 1 97 ? 31.403 19.016 32.168 1.00 0.00 97 SER A O 2
ATOM 3250 N N . VAL A 1 98 ? 32.153 21.135 32.062 1.00 0.00 98 VAL A N 2
ATOM 3251 C CA . VAL A 1 98 ? 32.866 21.062 33.331 1.00 0.00 98 VAL A CA 2
ATOM 3252 C C . VAL A 1 98 ? 32.061 20.291 34.371 1.00 0.00 98 VAL A C 2
ATOM 3253 O O . VAL A 1 98 ? 32.575 19.377 35.016 1.00 0.00 98 VAL A O 2
ATOM 3266 N N . HIS A 1 99 ? 30.796 20.665 34.528 1.00 0.00 99 HIS A N 2
ATOM 3267 C CA . HIS A 1 99 ? 29.918 20.009 35.490 1.00 0.00 99 HIS A CA 2
ATOM 3268 C C . HIS A 1 99 ? 29.764 18.528 35.161 1.00 0.00 99 HIS A C 2
ATOM 3269 O O . HIS A 1 99 ? 29.845 17.673 36.043 1.00 0.00 99 HIS A O 2
ATOM 3283 N N . MET A 1 100 ? 29.540 18.229 33.885 1.00 0.00 100 MET A N 2
ATOM 3284 C CA . MET A 1 100 ? 29.375 16.851 33.440 1.00 0.00 100 MET A CA 2
ATOM 3285 C C . MET A 1 100 ? 30.611 16.021 33.769 1.00 0.00 100 MET A C 2
ATOM 3286 O O . MET A 1 100 ? 30.510 14.951 34.371 1.00 0.00 100 MET A O 2
ATOM 3300 N N . ILE A 1 101 ? 31.776 16.520 33.371 1.00 0.00 101 ILE A N 2
ATOM 3301 C CA . ILE A 1 101 ? 33.032 15.825 33.626 1.00 0.00 101 ILE A CA 2
ATOM 3302 C C . ILE A 1 101 ? 33.304 15.712 35.122 1.00 0.00 101 ILE A C 2
ATOM 3303 O O . ILE A 1 101 ? 33.620 14.634 35.627 1.00 0.00 101 ILE A O 2
ATOM 3319 N N . LYS A 1 102 ? 33.178 16.830 35.827 1.00 0.00 102 LYS A N 2
ATOM 3320 C CA . LYS A 1 102 ? 33.407 16.858 37.267 1.00 0.00 102 LYS A CA 2
ATOM 3321 C C . LYS A 1 102 ? 32.427 15.942 37.992 1.00 0.00 102 LYS A C 2
ATOM 3322 O O . LYS A 1 102 ? 32.825 14.952 38.607 1.00 0.00 102 LYS A O 2
ATOM 3341 N N . THR A 1 103 ? 31.142 16.276 37.913 1.00 0.00 103 THR A N 2
ATOM 3342 C CA . THR A 1 103 ? 30.106 15.483 38.561 1.00 0.00 103 THR A CA 2
ATOM 3343 C C . THR A 1 103 ? 29.983 14.107 37.917 1.00 0.00 103 THR A C 2
ATOM 3344 O O . THR A 1 103 ? 29.467 13.168 38.526 1.00 0.00 103 THR A O 2
ATOM 3355 N N . LYS A 1 104 ? 30.461 13.991 36.683 1.00 0.00 104 LYS A N 2
ATOM 3356 C CA . LYS A 1 104 ? 30.409 12.729 35.957 1.00 0.00 104 LYS A CA 2
ATOM 3357 C C . LYS A 1 104 ? 28.964 12.295 35.724 1.00 0.00 104 LYS A C 2
ATOM 3358 O O . LYS A 1 104 ? 28.581 11.174 36.060 1.00 0.00 104 LYS A O 2
ATOM 3377 N N . HIS A 1 105 ? 28.169 13.190 35.148 1.00 0.00 105 HIS A N 2
ATOM 3378 C CA . HIS A 1 105 ? 26.767 12.898 34.868 1.00 0.00 105 HIS A CA 2
ATOM 3379 C C . HIS A 1 105 ? 26.589 12.405 33.436 1.00 0.00 105 HIS A C 2
ATOM 3380 O O . HIS A 1 105 ? 25.729 11.567 33.160 1.00 0.00 105 HIS A O 2
ATOM 3394 N N . TYR A 1 106 ? 27.406 12.929 32.529 1.00 0.00 106 TYR A N 2
ATOM 3395 C CA . TYR A 1 106 ? 27.337 12.544 31.125 1.00 0.00 106 TYR A CA 2
ATOM 3396 C C . TYR A 1 106 ? 28.056 11.219 30.887 1.00 0.00 106 TYR A C 2
ATOM 3397 O O . TYR A 1 106 ? 27.737 10.488 29.951 1.00 0.00 106 TYR A O 2
ATOM 3415 N N . GLN A 1 107 ? 29.028 10.919 31.742 1.00 0.00 107 GLN A N 2
ATOM 3416 C CA . GLN A 1 107 ? 29.793 9.683 31.625 1.00 0.00 107 GLN A CA 2
ATOM 3417 C C . GLN A 1 107 ? 28.917 8.472 31.924 1.00 0.00 107 GLN A C 2
ATOM 3418 O O . GLN A 1 107 ? 28.760 7.583 31.086 1.00 0.00 107 GLN A O 2
ATOM 3432 N N . LYS A 1 108 ? 28.349 8.439 33.125 1.00 0.00 108 LYS A N 2
ATOM 3433 C CA . LYS A 1 108 ? 27.489 7.337 33.536 1.00 0.00 108 LYS A CA 2
ATOM 3434 C C . LYS A 1 108 ? 26.514 6.965 32.424 1.00 0.00 108 LYS A C 2
ATOM 3435 O O . LYS A 1 108 ? 26.216 5.789 32.213 1.00 0.00 108 LYS A O 2
ATOM 3454 N N . VAL A 1 109 ? 26.020 7.973 31.714 1.00 0.00 109 VAL A N 2
ATOM 3455 C CA . VAL A 1 109 ? 25.079 7.751 30.621 1.00 0.00 109 VAL A CA 2
ATOM 3456 C C . VAL A 1 109 ? 25.488 6.547 29.781 1.00 0.00 109 VAL A C 2
ATOM 3457 O O . VAL A 1 109 ? 24.671 5.671 29.496 1.00 0.00 109 VAL A O 2
ATOM 3470 N N . SER A 1 110 ? 26.757 6.508 29.389 1.00 0.00 110 SER A N 2
ATOM 3471 C CA . SER A 1 110 ? 27.274 5.411 28.579 1.00 0.00 110 SER A CA 2
ATOM 3472 C C . SER A 1 110 ? 26.980 4.066 29.236 1.00 0.00 110 SER A C 2
ATOM 3473 O O . SER A 1 110 ? 26.392 4.004 30.315 1.00 0.00 110 SER A O 2
ATOM 3481 N N . GLY A 1 111 ? 27.394 2.988 28.576 1.00 0.00 111 GLY A N 2
ATOM 3482 C CA . GLY A 1 111 ? 27.167 1.658 29.108 1.00 0.00 111 GLY A CA 2
ATOM 3483 C C . GLY A 1 111 ? 28.195 1.268 30.151 1.00 0.00 111 GLY A C 2
ATOM 3484 O O . GLY A 1 111 ? 29.380 1.108 29.856 1.00 0.00 111 GLY A O 2
ATOM 3488 N N . PRO A 1 112 ? 27.742 1.109 31.403 1.00 0.00 112 PRO A N 2
ATOM 3489 C CA . PRO A 1 112 ? 28.616 0.735 32.520 1.00 0.00 112 PRO A CA 2
ATOM 3490 C C . PRO A 1 112 ? 29.109 -0.704 32.412 1.00 0.00 112 PRO A C 2
ATOM 3491 O O . PRO A 1 112 ? 28.765 -1.419 31.471 1.00 0.00 112 PRO A O 2
ATOM 3502 N N . SER A 1 113 ? 29.916 -1.122 33.382 1.00 0.00 113 SER A N 2
ATOM 3503 C CA . SER A 1 113 ? 30.460 -2.476 33.394 1.00 0.00 113 SER A CA 2
ATOM 3504 C C . SER A 1 113 ? 30.930 -2.860 34.793 1.00 0.00 113 SER A C 2
ATOM 3505 O O . SER A 1 113 ? 31.795 -2.200 35.372 1.00 0.00 113 SER A O 2
ATOM 3513 N N . SER A 1 114 ? 30.355 -3.930 35.332 1.00 0.00 114 SER A N 2
ATOM 3514 C CA . SER A 1 114 ? 30.713 -4.400 36.664 1.00 0.00 114 SER A CA 2
ATOM 3515 C C . SER A 1 114 ? 30.797 -5.924 36.698 1.00 0.00 114 SER A C 2
ATOM 3516 O O . SER A 1 114 ? 30.513 -6.594 35.707 1.00 0.00 114 SER A O 2
ATOM 3524 N N . GLY A 1 115 ? 31.191 -6.463 37.848 1.00 0.00 115 GLY A N 2
ATOM 3525 C CA . GLY A 1 115 ? 31.307 -7.902 37.991 1.00 0.00 115 GLY A CA 2
ATOM 3526 C C . GLY A 1 115 ? 32.353 -8.301 39.014 1.00 0.00 115 GLY A C 2
ATOM 3527 O O . GLY A 1 115 ? 33.521 -7.935 38.891 1.00 0.00 115 GLY A O 2
ATOM 3533 N N . GLY A 1 1 ? -40.037 17.802 56.893 1.00 0.00 1 GLY A N 3
ATOM 3534 C CA . GLY A 1 1 ? -38.706 17.975 56.342 1.00 0.00 1 GLY A CA 3
ATOM 3535 C C . GLY A 1 1 ? -38.708 18.029 54.827 1.00 0.00 1 GLY A C 3
ATOM 3536 O O . GLY A 1 1 ? -39.327 17.191 54.171 1.00 0.00 1 GLY A O 3
ATOM 3540 N N . SER A 1 2 ? -38.015 19.016 54.271 1.00 0.00 2 SER A N 3
ATOM 3541 C CA . SER A 1 2 ? -37.943 19.180 52.823 1.00 0.00 2 SER A CA 3
ATOM 3542 C C . SER A 1 2 ? -36.493 19.235 52.354 1.00 0.00 2 SER A C 3
ATOM 3543 O O . SER A 1 2 ? -35.565 19.204 53.163 1.00 0.00 2 SER A O 3
ATOM 3551 N N . SER A 1 3 ? -36.305 19.317 51.040 1.00 0.00 3 SER A N 3
ATOM 3552 C CA . SER A 1 3 ? -34.968 19.373 50.461 1.00 0.00 3 SER A CA 3
ATOM 3553 C C . SER A 1 3 ? -35.027 19.805 49.000 1.00 0.00 3 SER A C 3
ATOM 3554 O O . SER A 1 3 ? -36.104 19.906 48.413 1.00 0.00 3 SER A O 3
ATOM 3562 N N . GLY A 1 4 ? -33.859 20.057 48.416 1.00 0.00 4 GLY A N 3
ATOM 3563 C CA . GLY A 1 4 ? -33.799 20.476 47.028 1.00 0.00 4 GLY A CA 3
ATOM 3564 C C . GLY A 1 4 ? -32.375 20.586 46.517 1.00 0.00 4 GLY A C 3
ATOM 3565 O O . GLY A 1 4 ? -31.439 20.747 47.299 1.00 0.00 4 GLY A O 3
ATOM 3569 N N . SER A 1 5 ? -32.213 20.496 45.201 1.00 0.00 5 SER A N 3
ATOM 3570 C CA . SER A 1 5 ? -30.892 20.582 44.587 1.00 0.00 5 SER A CA 3
ATOM 3571 C C . SER A 1 5 ? -31.002 20.608 43.066 1.00 0.00 5 SER A C 3
ATOM 3572 O O . SER A 1 5 ? -31.391 19.621 42.442 1.00 0.00 5 SER A O 3
ATOM 3580 N N . SER A 1 6 ? -30.656 21.747 42.474 1.00 0.00 6 SER A N 3
ATOM 3581 C CA . SER A 1 6 ? -30.719 21.906 41.025 1.00 0.00 6 SER A CA 3
ATOM 3582 C C . SER A 1 6 ? -29.611 21.110 40.343 1.00 0.00 6 SER A C 3
ATOM 3583 O O . SER A 1 6 ? -28.579 20.818 40.946 1.00 0.00 6 SER A O 3
ATOM 3591 N N . GLY A 1 7 ? -29.833 20.761 39.079 1.00 0.00 7 GLY A N 3
ATOM 3592 C CA . GLY A 1 7 ? -28.846 20.001 38.335 1.00 0.00 7 GLY A CA 3
ATOM 3593 C C . GLY A 1 7 ? -28.924 18.514 38.618 1.00 0.00 7 GLY A C 3
ATOM 3594 O O . GLY A 1 7 ? -29.251 18.102 39.731 1.00 0.00 7 GLY A O 3
ATOM 3598 N N . LYS A 1 8 ? -28.624 17.704 37.608 1.00 0.00 8 LYS A N 3
ATOM 3599 C CA . LYS A 1 8 ? -28.662 16.254 37.752 1.00 0.00 8 LYS A CA 3
ATOM 3600 C C . LYS A 1 8 ? -27.346 15.628 37.301 1.00 0.00 8 LYS A C 3
ATOM 3601 O O . LYS A 1 8 ? -27.217 15.186 36.158 1.00 0.00 8 LYS A O 3
ATOM 3620 N N . LEU A 1 9 ? -26.372 15.593 38.204 1.00 0.00 9 LEU A N 3
ATOM 3621 C CA . LEU A 1 9 ? -25.066 15.019 37.899 1.00 0.00 9 LEU A CA 3
ATOM 3622 C C . LEU A 1 9 ? -24.659 13.999 38.958 1.00 0.00 9 LEU A C 3
ATOM 3623 O O . LEU A 1 9 ? -25.170 14.015 40.079 1.00 0.00 9 LEU A O 3
ATOM 3639 N N . TYR A 1 10 ? -23.736 13.115 38.596 1.00 0.00 10 TYR A N 3
ATOM 3640 C CA . TYR A 1 10 ? -23.261 12.088 39.515 1.00 0.00 10 TYR A CA 3
ATOM 3641 C C . TYR A 1 10 ? -21.735 12.019 39.513 1.00 0.00 10 TYR A C 3
ATOM 3642 O O . TYR A 1 10 ? -21.151 10.966 39.261 1.00 0.00 10 TYR A O 3
ATOM 3660 N N . GLY A 1 11 ? -21.098 13.151 39.796 1.00 0.00 11 GLY A N 3
ATOM 3661 C CA . GLY A 1 11 ? -19.648 13.199 39.822 1.00 0.00 11 GLY A CA 3
ATOM 3662 C C . GLY A 1 11 ? -19.021 12.397 38.698 1.00 0.00 11 GLY A C 3
ATOM 3663 O O . GLY A 1 11 ? -18.760 11.204 38.849 1.00 0.00 11 GLY A O 3
ATOM 3667 N N . SER A 1 12 ? -18.781 13.054 37.568 1.00 0.00 12 SER A N 3
ATOM 3668 C CA . SER A 1 12 ? -18.186 12.393 36.412 1.00 0.00 12 SER A CA 3
ATOM 3669 C C . SER A 1 12 ? -16.958 13.155 35.923 1.00 0.00 12 SER A C 3
ATOM 3670 O O . SER A 1 12 ? -17.050 13.990 35.022 1.00 0.00 12 SER A O 3
ATOM 3678 N N . ILE A 1 13 ? -15.809 12.863 36.525 1.00 0.00 13 ILE A N 3
ATOM 3679 C CA . ILE A 1 13 ? -14.563 13.518 36.150 1.00 0.00 13 ILE A CA 3
ATOM 3680 C C . ILE A 1 13 ? -13.828 12.728 35.074 1.00 0.00 13 ILE A C 3
ATOM 3681 O O . ILE A 1 13 ? -12.607 12.573 35.127 1.00 0.00 13 ILE A O 3
ATOM 3697 N N . PHE A 1 14 ? -14.577 12.230 34.096 1.00 0.00 14 PHE A N 3
ATOM 3698 C CA . PHE A 1 14 ? -13.996 11.455 33.006 1.00 0.00 14 PHE A CA 3
ATOM 3699 C C . PHE A 1 14 ? -13.137 12.341 32.108 1.00 0.00 14 PHE A C 3
ATOM 3700 O O . PHE A 1 14 ? -13.654 13.104 31.291 1.00 0.00 14 PHE A O 3
ATOM 3717 N N . THR A 1 15 ? -11.821 12.233 32.265 1.00 0.00 15 THR A N 3
ATOM 3718 C CA . THR A 1 15 ? -10.890 13.023 31.470 1.00 0.00 15 THR A CA 3
ATOM 3719 C C . THR A 1 15 ? -9.584 12.269 31.241 1.00 0.00 15 THR A C 3
ATOM 3720 O O . THR A 1 15 ? -9.048 11.647 32.156 1.00 0.00 15 THR A O 3
ATOM 3731 N N . GLY A 1 16 ? -9.079 12.330 30.013 1.00 0.00 16 GLY A N 3
ATOM 3732 C CA . GLY A 1 16 ? -7.839 11.648 29.686 1.00 0.00 16 GLY A CA 3
ATOM 3733 C C . GLY A 1 16 ? -8.027 10.154 29.518 1.00 0.00 16 GLY A C 3
ATOM 3734 O O . GLY A 1 16 ? -9.102 9.621 29.793 1.00 0.00 16 GLY A O 3
ATOM 3738 N N . ALA A 1 17 ? -6.979 9.475 29.065 1.00 0.00 17 ALA A N 3
ATOM 3739 C CA . ALA A 1 17 ? -7.032 8.032 28.862 1.00 0.00 17 ALA A CA 3
ATOM 3740 C C . ALA A 1 17 ? -5.642 7.412 28.956 1.00 0.00 17 ALA A C 3
ATOM 3741 O O . ALA A 1 17 ? -4.659 8.107 29.211 1.00 0.00 17 ALA A O 3
ATOM 3748 N N . SER A 1 18 ? -5.569 6.102 28.749 1.00 0.00 18 SER A N 3
ATOM 3749 C CA . SER A 1 18 ? -4.299 5.388 28.815 1.00 0.00 18 SER A CA 3
ATOM 3750 C C . SER A 1 18 ? -4.017 4.659 27.505 1.00 0.00 18 SER A C 3
ATOM 3751 O O . SER A 1 18 ? -4.791 3.803 27.076 1.00 0.00 18 SER A O 3
ATOM 3759 N N . LYS A 1 19 ? -2.900 5.005 26.872 1.00 0.00 19 LYS A N 3
ATOM 3760 C CA . LYS A 1 19 ? -2.512 4.384 25.611 1.00 0.00 19 LYS A CA 3
ATOM 3761 C C . LYS A 1 19 ? -2.217 2.900 25.802 1.00 0.00 19 LYS A C 3
ATOM 3762 O O . LYS A 1 19 ? -2.772 2.052 25.105 1.00 0.00 19 LYS A O 3
ATOM 3781 N N . PHE A 1 20 ? -1.340 2.594 26.753 1.00 0.00 20 PHE A N 3
ATOM 3782 C CA . PHE A 1 20 ? -0.972 1.212 27.037 1.00 0.00 20 PHE A CA 3
ATOM 3783 C C . PHE A 1 20 ? -1.445 0.797 28.427 1.00 0.00 20 PHE A C 3
ATOM 3784 O O . PHE A 1 20 ? -1.732 1.643 29.274 1.00 0.00 20 PHE A O 3
ATOM 3801 N N . ARG A 1 21 ? -1.525 -0.510 28.653 1.00 0.00 21 ARG A N 3
ATOM 3802 C CA . ARG A 1 21 ? -1.965 -1.037 29.938 1.00 0.00 21 ARG A CA 3
ATOM 3803 C C . ARG A 1 21 ? -1.311 -2.386 30.225 1.00 0.00 21 ARG A C 3
ATOM 3804 O O . ARG A 1 21 ? -1.372 -3.305 29.408 1.00 0.00 21 ARG A O 3
ATOM 3825 N N . CYS A 1 22 ? -0.685 -2.498 31.392 1.00 0.00 22 CYS A N 3
ATOM 3826 C CA . CYS A 1 22 ? -0.018 -3.732 31.788 1.00 0.00 22 CYS A CA 3
ATOM 3827 C C . CYS A 1 22 ? -1.036 -4.794 32.193 1.00 0.00 22 CYS A C 3
ATOM 3828 O O . CYS A 1 22 ? -1.988 -4.511 32.920 1.00 0.00 22 CYS A O 3
ATOM 3835 N N . LYS A 1 23 ? -0.826 -6.017 31.720 1.00 0.00 23 LYS A N 3
ATOM 3836 C CA . LYS A 1 23 ? -1.723 -7.124 32.034 1.00 0.00 23 LYS A CA 3
ATOM 3837 C C . LYS A 1 23 ? -1.563 -7.559 33.487 1.00 0.00 23 LYS A C 3
ATOM 3838 O O . LYS A 1 23 ? -2.490 -7.433 34.288 1.00 0.00 23 LYS A O 3
ATOM 3857 N N . ASP A 1 24 ? -0.383 -8.069 33.820 1.00 0.00 24 ASP A N 3
ATOM 3858 C CA . ASP A 1 24 ? -0.100 -8.520 35.178 1.00 0.00 24 ASP A CA 3
ATOM 3859 C C . ASP A 1 24 ? -0.599 -7.505 36.202 1.00 0.00 24 ASP A C 3
ATOM 3860 O O . ASP A 1 24 ? -1.522 -7.782 36.968 1.00 0.00 24 ASP A O 3
ATOM 3869 N N . CYS A 1 25 ? 0.019 -6.329 36.211 1.00 0.00 25 CYS A N 3
ATOM 3870 C CA . CYS A 1 25 ? -0.360 -5.272 37.141 1.00 0.00 25 CYS A CA 3
ATOM 3871 C C . CYS A 1 25 ? -1.310 -4.278 36.479 1.00 0.00 25 CYS A C 3
ATOM 3872 O O . CYS A 1 25 ? -1.326 -4.139 35.256 1.00 0.00 25 CYS A O 3
ATOM 3879 N N . SER A 1 26 ? -2.103 -3.591 37.296 1.00 0.00 26 SER A N 3
ATOM 3880 C CA . SER A 1 26 ? -3.059 -2.614 36.790 1.00 0.00 26 SER A CA 3
ATOM 3881 C C . SER A 1 26 ? -2.390 -1.260 36.574 1.00 0.00 26 SER A C 3
ATOM 3882 O O . SER A 1 26 ? -2.995 -0.213 36.798 1.00 0.00 26 SER A O 3
ATOM 3890 N N . ALA A 1 27 ? -1.134 -1.291 36.138 1.00 0.00 27 ALA A N 3
ATOM 3891 C CA . ALA A 1 27 ? -0.381 -0.068 35.889 1.00 0.00 27 ALA A CA 3
ATOM 3892 C C . ALA A 1 27 ? -0.367 0.276 34.403 1.00 0.00 27 ALA A C 3
ATOM 3893 O O . ALA A 1 27 ? -0.013 -0.555 33.568 1.00 0.00 27 ALA A O 3
ATOM 3900 N N . ALA A 1 28 ? -0.757 1.505 34.082 1.00 0.00 28 ALA A N 3
ATOM 3901 C CA . ALA A 1 28 ? -0.788 1.959 32.697 1.00 0.00 28 ALA A CA 3
ATOM 3902 C C . ALA A 1 28 ? 0.207 3.091 32.468 1.00 0.00 28 ALA A C 3
ATOM 3903 O O . ALA A 1 28 ? 0.576 3.806 33.402 1.00 0.00 28 ALA A O 3
ATOM 3910 N N . TYR A 1 29 ? 0.638 3.250 31.222 1.00 0.00 29 TYR A N 3
ATOM 3911 C CA . TYR A 1 29 ? 1.594 4.295 30.872 1.00 0.00 29 TYR A CA 3
ATOM 3912 C C . TYR A 1 29 ? 1.160 5.027 29.605 1.00 0.00 29 TYR A C 3
ATOM 3913 O O . TYR A 1 29 ? 0.369 4.511 28.816 1.00 0.00 29 TYR A O 3
ATOM 3931 N N . ASP A 1 30 ? 1.683 6.234 29.419 1.00 0.00 30 ASP A N 3
ATOM 3932 C CA . ASP A 1 30 ? 1.353 7.038 28.249 1.00 0.00 30 ASP A CA 3
ATOM 3933 C C . ASP A 1 30 ? 2.115 6.550 27.020 1.00 0.00 30 ASP A C 3
ATOM 3934 O O . ASP A 1 30 ? 1.535 6.360 25.951 1.00 0.00 30 ASP A O 3
ATOM 3943 N N . THR A 1 31 ? 3.420 6.348 27.181 1.00 0.00 31 THR A N 3
ATOM 3944 C CA . THR A 1 31 ? 4.261 5.884 26.085 1.00 0.00 31 THR A CA 3
ATOM 3945 C C . THR A 1 31 ? 4.781 4.475 26.349 1.00 0.00 31 THR A C 3
ATOM 3946 O O . THR A 1 31 ? 5.086 4.119 27.489 1.00 0.00 31 THR A O 3
ATOM 3957 N N . LEU A 1 32 ? 4.880 3.678 25.291 1.00 0.00 32 LEU A N 3
ATOM 3958 C CA . LEU A 1 32 ? 5.364 2.307 25.410 1.00 0.00 32 LEU A CA 3
ATOM 3959 C C . LEU A 1 32 ? 6.709 2.265 26.129 1.00 0.00 32 LEU A C 3
ATOM 3960 O O . LEU A 1 32 ? 6.895 1.497 27.073 1.00 0.00 32 LEU A O 3
ATOM 3976 N N . VAL A 1 33 ? 7.643 3.096 25.677 1.00 0.00 33 VAL A N 3
ATOM 3977 C CA . VAL A 1 33 ? 8.969 3.155 26.279 1.00 0.00 33 VAL A CA 3
ATOM 3978 C C . VAL A 1 33 ? 8.888 3.055 27.798 1.00 0.00 33 VAL A C 3
ATOM 3979 O O . VAL A 1 33 ? 9.657 2.326 28.423 1.00 0.00 33 VAL A O 3
ATOM 3992 N N . GLU A 1 34 ? 7.951 3.793 28.385 1.00 0.00 34 GLU A N 3
ATOM 3993 C CA . GLU A 1 34 ? 7.770 3.787 29.832 1.00 0.00 34 GLU A CA 3
ATOM 3994 C C . GLU A 1 34 ? 7.238 2.438 30.308 1.00 0.00 34 GLU A C 3
ATOM 3995 O O . GLU A 1 34 ? 7.571 1.979 31.401 1.00 0.00 34 GLU A O 3
ATOM 4007 N N . LEU A 1 35 ? 6.410 1.811 29.481 1.00 0.00 35 LEU A N 3
ATOM 4008 C CA . LEU A 1 35 ? 5.831 0.515 29.817 1.00 0.00 35 LEU A CA 3
ATOM 4009 C C . LEU A 1 35 ? 6.884 -0.587 29.750 1.00 0.00 35 LEU A C 3
ATOM 4010 O O . LEU A 1 35 ? 7.072 -1.341 30.704 1.00 0.00 35 LEU A O 3
ATOM 4026 N N . THR A 1 36 ? 7.571 -0.672 28.614 1.00 0.00 36 THR A N 3
ATOM 4027 C CA . THR A 1 36 ? 8.606 -1.680 28.421 1.00 0.00 36 THR A CA 3
ATOM 4028 C C . THR A 1 36 ? 9.568 -1.713 29.603 1.00 0.00 36 THR A C 3
ATOM 4029 O O . THR A 1 36 ? 9.629 -2.697 30.341 1.00 0.00 36 THR A O 3
ATOM 4040 N N . VAL A 1 37 ? 10.319 -0.631 29.779 1.00 0.00 37 VAL A N 3
ATOM 4041 C CA . VAL A 1 37 ? 11.278 -0.535 30.874 1.00 0.00 37 VAL A CA 3
ATOM 4042 C C . VAL A 1 37 ? 10.741 -1.204 32.134 1.00 0.00 37 VAL A C 3
ATOM 4043 O O . VAL A 1 37 ? 11.501 -1.768 32.923 1.00 0.00 37 VAL A O 3
ATOM 4056 N N . HIS A 1 38 ? 9.427 -1.137 32.319 1.00 0.00 38 HIS A N 3
ATOM 4057 C CA . HIS A 1 38 ? 8.787 -1.738 33.484 1.00 0.00 38 HIS A CA 3
ATOM 4058 C C . HIS A 1 38 ? 8.546 -3.228 33.264 1.00 0.00 38 HIS A C 3
ATOM 4059 O O . HIS A 1 38 ? 8.815 -4.046 34.143 1.00 0.00 38 HIS A O 3
ATOM 4073 N N . MET A 1 39 ? 8.036 -3.572 32.086 1.00 0.00 39 MET A N 3
ATOM 4074 C CA . MET A 1 39 ? 7.759 -4.964 31.751 1.00 0.00 39 MET A CA 3
ATOM 4075 C C . MET A 1 39 ? 9.015 -5.817 31.891 1.00 0.00 39 MET A C 3
ATOM 4076 O O . MET A 1 39 ? 8.967 -6.926 32.422 1.00 0.00 39 MET A O 3
ATOM 4090 N N . ASN A 1 40 ? 10.139 -5.293 31.411 1.00 0.00 40 ASN A N 3
ATOM 4091 C CA . ASN A 1 40 ? 11.408 -6.008 31.482 1.00 0.00 40 ASN A CA 3
ATOM 4092 C C . ASN A 1 40 ? 11.921 -6.061 32.918 1.00 0.00 40 ASN A C 3
ATOM 4093 O O . ASN A 1 40 ? 12.259 -7.130 33.427 1.00 0.00 40 ASN A O 3
ATOM 4104 N N . GLU A 1 41 ? 11.978 -4.902 33.564 1.00 0.00 41 GLU A N 3
ATOM 4105 C CA . GLU A 1 41 ? 12.451 -4.816 34.941 1.00 0.00 41 GLU A CA 3
ATOM 4106 C C . GLU A 1 41 ? 11.724 -5.822 35.828 1.00 0.00 41 GLU A C 3
ATOM 4107 O O . GLU A 1 41 ? 12.328 -6.765 36.343 1.00 0.00 41 GLU A O 3
ATOM 4119 N N . THR A 1 42 ? 10.423 -5.616 36.005 1.00 0.00 42 THR A N 3
ATOM 4120 C CA . THR A 1 42 ? 9.613 -6.501 36.832 1.00 0.00 42 THR A CA 3
ATOM 4121 C C . THR A 1 42 ? 9.433 -7.862 36.167 1.00 0.00 42 THR A C 3
ATOM 4122 O O . THR A 1 42 ? 9.637 -8.902 36.793 1.00 0.00 42 THR A O 3
ATOM 4133 N N . GLY A 1 43 ? 9.051 -7.847 34.894 1.00 0.00 43 GLY A N 3
ATOM 4134 C CA . GLY A 1 43 ? 8.851 -9.086 34.164 1.00 0.00 43 GLY A CA 3
ATOM 4135 C C . GLY A 1 43 ? 7.414 -9.272 33.720 1.00 0.00 43 GLY A C 3
ATOM 4136 O O . GLY A 1 43 ? 6.946 -10.400 33.563 1.00 0.00 43 GLY A O 3
ATOM 4140 N N . HIS A 1 44 ? 6.710 -8.162 33.517 1.00 0.00 44 HIS A N 3
ATOM 4141 C CA . HIS A 1 44 ? 5.317 -8.207 33.088 1.00 0.00 44 HIS A CA 3
ATOM 4142 C C . HIS A 1 44 ? 5.217 -8.202 31.566 1.00 0.00 44 HIS A C 3
ATOM 4143 O O . HIS A 1 44 ? 6.229 -8.250 30.867 1.00 0.00 44 HIS A O 3
ATOM 4157 N N . TYR A 1 45 ? 3.990 -8.144 31.059 1.00 0.00 45 TYR A N 3
ATOM 4158 C CA . TYR A 1 45 ? 3.757 -8.135 29.619 1.00 0.00 45 TYR A CA 3
ATOM 4159 C C . TYR A 1 45 ? 2.485 -7.368 29.278 1.00 0.00 45 TYR A C 3
ATOM 4160 O O . TYR A 1 45 ? 1.479 -7.466 29.982 1.00 0.00 45 TYR A O 3
ATOM 4178 N N . ARG A 1 46 ? 2.536 -6.602 28.193 1.00 0.00 46 ARG A N 3
ATOM 4179 C CA . ARG A 1 46 ? 1.388 -5.816 27.758 1.00 0.00 46 ARG A CA 3
ATOM 4180 C C . ARG A 1 46 ? 0.135 -6.683 27.674 1.00 0.00 46 ARG A C 3
ATOM 4181 O O . ARG A 1 46 ? 0.194 -7.897 27.872 1.00 0.00 46 ARG A O 3
ATOM 4202 N N . ASP A 1 47 ? -0.996 -6.051 27.380 1.00 0.00 47 ASP A N 3
ATOM 4203 C CA . ASP A 1 47 ? -2.264 -6.765 27.271 1.00 0.00 47 ASP A CA 3
ATOM 4204 C C . ASP A 1 47 ? -2.996 -6.378 25.990 1.00 0.00 47 ASP A C 3
ATOM 4205 O O . ASP A 1 47 ? -4.223 -6.285 25.969 1.00 0.00 47 ASP A O 3
ATOM 4214 N N . ASP A 1 48 ? -2.235 -6.154 24.924 1.00 0.00 48 ASP A N 3
ATOM 4215 C CA . ASP A 1 48 ? -2.811 -5.776 23.639 1.00 0.00 48 ASP A CA 3
ATOM 4216 C C . ASP A 1 48 ? -3.342 -7.002 22.902 1.00 0.00 48 ASP A C 3
ATOM 4217 O O . ASP A 1 48 ? -3.134 -8.135 23.332 1.00 0.00 48 ASP A O 3
ATOM 4226 N N . ASN A 1 49 ? -4.030 -6.764 21.789 1.00 0.00 49 ASN A N 3
ATOM 4227 C CA . ASN A 1 49 ? -4.592 -7.848 20.993 1.00 0.00 49 ASN A CA 3
ATOM 4228 C C . ASN A 1 49 ? -3.640 -8.251 19.871 1.00 0.00 49 ASN A C 3
ATOM 4229 O O . ASN A 1 49 ? -3.063 -7.397 19.195 1.00 0.00 49 ASN A O 3
ATOM 4240 N N . HIS A 1 50 ? -3.479 -9.555 19.677 1.00 0.00 50 HIS A N 3
ATOM 4241 C CA . HIS A 1 50 ? -2.597 -10.072 18.636 1.00 0.00 50 HIS A CA 3
ATOM 4242 C C . HIS A 1 50 ? -2.932 -11.524 18.310 1.00 0.00 50 HIS A C 3
ATOM 4243 O O . HIS A 1 50 ? -3.814 -12.120 18.927 1.00 0.00 50 HIS A O 3
ATOM 4257 N N . GLU A 1 51 ? -2.221 -12.086 17.338 1.00 0.00 51 GLU A N 3
ATOM 4258 C CA . GLU A 1 51 ? -2.447 -13.468 16.929 1.00 0.00 51 GLU A CA 3
ATOM 4259 C C . GLU A 1 51 ? -1.572 -14.423 17.738 1.00 0.00 51 GLU A C 3
ATOM 4260 O O . GLU A 1 51 ? -0.631 -14.002 18.411 1.00 0.00 51 GLU A O 3
ATOM 4272 N N . THR A 1 52 ? -1.892 -15.711 17.668 1.00 0.00 52 THR A N 3
ATOM 4273 C CA . THR A 1 52 ? -1.139 -16.727 18.393 1.00 0.00 52 THR A CA 3
ATOM 4274 C C . THR A 1 52 ? -0.922 -17.967 17.536 1.00 0.00 52 THR A C 3
ATOM 4275 O O . THR A 1 52 ? -1.599 -18.163 16.527 1.00 0.00 52 THR A O 3
ATOM 4286 N N . ASP A 1 53 ? 0.025 -18.805 17.944 1.00 0.00 53 ASP A N 3
ATOM 4287 C CA . ASP A 1 53 ? 0.330 -20.030 17.214 1.00 0.00 53 ASP A CA 3
ATOM 4288 C C . ASP A 1 53 ? -0.927 -20.874 17.020 1.00 0.00 53 ASP A C 3
ATOM 4289 O O . ASP A 1 53 ? -0.991 -21.711 16.121 1.00 0.00 53 ASP A O 3
ATOM 4298 N N . ASN A 1 54 ? -1.922 -20.649 17.872 1.00 0.00 54 ASN A N 3
ATOM 4299 C CA . ASN A 1 54 ? -3.175 -21.389 17.795 1.00 0.00 54 ASN A CA 3
ATOM 4300 C C . ASN A 1 54 ? -4.281 -20.528 17.192 1.00 0.00 54 ASN A C 3
ATOM 4301 O O . ASN A 1 54 ? -4.107 -19.326 16.994 1.00 0.00 54 ASN A O 3
ATOM 4312 N N . ASN A 1 55 ? -5.419 -21.151 16.903 1.00 0.00 55 ASN A N 3
ATOM 4313 C CA . ASN A 1 55 ? -6.553 -20.441 16.323 1.00 0.00 55 ASN A CA 3
ATOM 4314 C C . ASN A 1 55 ? -7.849 -20.809 17.040 1.00 0.00 55 ASN A C 3
ATOM 4315 O O . ASN A 1 55 ? -8.222 -21.979 17.109 1.00 0.00 55 ASN A O 3
ATOM 4326 N N . ASN A 1 56 ? -8.532 -19.799 17.571 1.00 0.00 56 ASN A N 3
ATOM 4327 C CA . ASN A 1 56 ? -9.787 -20.015 18.282 1.00 0.00 56 ASN A CA 3
ATOM 4328 C C . ASN A 1 56 ? -10.981 -19.670 17.397 1.00 0.00 56 ASN A C 3
ATOM 4329 O O . ASN A 1 56 ? -11.039 -18.607 16.779 1.00 0.00 56 ASN A O 3
ATOM 4340 N N . PRO A 1 57 ? -11.956 -20.589 17.334 1.00 0.00 57 PRO A N 3
ATOM 4341 C CA . PRO A 1 57 ? -13.166 -20.404 16.528 1.00 0.00 57 PRO A CA 3
ATOM 4342 C C . PRO A 1 57 ? -14.083 -19.327 17.099 1.00 0.00 57 PRO A C 3
ATOM 4343 O O . PRO A 1 57 ? -15.115 -19.001 16.513 1.00 0.00 57 PRO A O 3
ATOM 4354 N N . LYS A 1 58 ? -13.699 -18.776 18.245 1.00 0.00 58 LYS A N 3
ATOM 4355 C CA . LYS A 1 58 ? -14.485 -17.734 18.896 1.00 0.00 58 LYS A CA 3
ATOM 4356 C C . LYS A 1 58 ? -14.043 -16.350 18.430 1.00 0.00 58 LYS A C 3
ATOM 4357 O O . LYS A 1 58 ? -13.861 -15.442 19.241 1.00 0.00 58 LYS A O 3
ATOM 4376 N N . ARG A 1 59 ? -13.876 -16.196 17.121 1.00 0.00 59 ARG A N 3
ATOM 4377 C CA . ARG A 1 59 ? -13.458 -14.923 16.548 1.00 0.00 59 ARG A CA 3
ATOM 4378 C C . ARG A 1 59 ? -14.554 -14.337 15.663 1.00 0.00 59 ARG A C 3
ATOM 4379 O O . ARG A 1 59 ? -14.607 -14.608 14.464 1.00 0.00 59 ARG A O 3
ATOM 4400 N N . TRP A 1 60 ? -15.426 -13.536 16.263 1.00 0.00 60 TRP A N 3
ATOM 4401 C CA . TRP A 1 60 ? -16.522 -12.913 15.530 1.00 0.00 60 TRP A CA 3
ATOM 4402 C C . TRP A 1 60 ? -17.256 -11.901 16.403 1.00 0.00 60 TRP A C 3
ATOM 4403 O O . TRP A 1 60 ? -16.921 -11.719 17.573 1.00 0.00 60 TRP A O 3
ATOM 4424 N N . SER A 1 61 ? -18.257 -11.244 15.826 1.00 0.00 61 SER A N 3
ATOM 4425 C CA . SER A 1 61 ? -19.035 -10.247 16.550 1.00 0.00 61 SER A CA 3
ATOM 4426 C C . SER A 1 61 ? -20.316 -9.904 15.796 1.00 0.00 61 SER A C 3
ATOM 4427 O O . SER A 1 61 ? -20.450 -10.198 14.608 1.00 0.00 61 SER A O 3
ATOM 4435 N N . LYS A 1 62 ? -21.258 -9.278 16.495 1.00 0.00 62 LYS A N 3
ATOM 4436 C CA . LYS A 1 62 ? -22.529 -8.893 15.894 1.00 0.00 62 LYS A CA 3
ATOM 4437 C C . LYS A 1 62 ? -22.444 -7.494 15.293 1.00 0.00 62 LYS A C 3
ATOM 4438 O O . LYS A 1 62 ? -21.721 -6.625 15.780 1.00 0.00 62 LYS A O 3
ATOM 4457 N N . PRO A 1 63 ? -23.201 -7.268 14.209 1.00 0.00 63 PRO A N 3
ATOM 4458 C CA . PRO A 1 63 ? -23.230 -5.976 13.518 1.00 0.00 63 PRO A CA 3
ATOM 4459 C C . PRO A 1 63 ? -23.916 -4.892 14.344 1.00 0.00 63 PRO A C 3
ATOM 4460 O O . PRO A 1 63 ? -24.360 -5.142 15.465 1.00 0.00 63 PRO A O 3
ATOM 4471 N N . ARG A 1 64 ? -24.000 -3.690 13.783 1.00 0.00 64 ARG A N 3
ATOM 4472 C CA . ARG A 1 64 ? -24.632 -2.570 14.469 1.00 0.00 64 ARG A CA 3
ATOM 4473 C C . ARG A 1 64 ? -24.977 -1.455 13.484 1.00 0.00 64 ARG A C 3
ATOM 4474 O O . ARG A 1 64 ? -24.239 -1.204 12.532 1.00 0.00 64 ARG A O 3
ATOM 4495 N N . LYS A 1 65 ? -26.103 -0.791 13.722 1.00 0.00 65 LYS A N 3
ATOM 4496 C CA . LYS A 1 65 ? -26.546 0.297 12.858 1.00 0.00 65 LYS A CA 3
ATOM 4497 C C . LYS A 1 65 ? -25.845 1.601 13.223 1.00 0.00 65 LYS A C 3
ATOM 4498 O O . LYS A 1 65 ? -25.262 1.723 14.300 1.00 0.00 65 LYS A O 3
ATOM 4517 N N . ARG A 1 66 ? -25.908 2.575 12.321 1.00 0.00 66 ARG A N 3
ATOM 4518 C CA . ARG A 1 66 ? -25.278 3.869 12.548 1.00 0.00 66 ARG A CA 3
ATOM 4519 C C . ARG A 1 66 ? -26.202 5.005 12.119 1.00 0.00 66 ARG A C 3
ATOM 4520 O O . ARG A 1 66 ? -27.260 4.771 11.533 1.00 0.00 66 ARG A O 3
ATOM 4541 N N . SER A 1 67 ? -25.797 6.236 12.416 1.00 0.00 67 SER A N 3
ATOM 4542 C CA . SER A 1 67 ? -26.591 7.408 12.066 1.00 0.00 67 SER A CA 3
ATOM 4543 C C . SER A 1 67 ? -25.955 8.166 10.905 1.00 0.00 67 SER A C 3
ATOM 4544 O O . SER A 1 67 ? -24.741 8.111 10.701 1.00 0.00 67 SER A O 3
ATOM 4552 N N . LEU A 1 68 ? -26.783 8.876 10.146 1.00 0.00 68 LEU A N 3
ATOM 4553 C CA . LEU A 1 68 ? -26.303 9.647 9.004 1.00 0.00 68 LEU A CA 3
ATOM 4554 C C . LEU A 1 68 ? -26.856 11.068 9.036 1.00 0.00 68 LEU A C 3
ATOM 4555 O O . LEU A 1 68 ? -27.742 11.418 8.256 1.00 0.00 68 LEU A O 3
ATOM 4571 N N . LEU A 1 69 ? -26.326 11.883 9.941 1.00 0.00 69 LEU A N 3
ATOM 4572 C CA . LEU A 1 69 ? -26.764 13.268 10.073 1.00 0.00 69 LEU A CA 3
ATOM 4573 C C . LEU A 1 69 ? -25.688 14.229 9.576 1.00 0.00 69 LEU A C 3
ATOM 4574 O O . LEU A 1 69 ? -24.534 14.153 9.993 1.00 0.00 69 LEU A O 3
ATOM 4590 N N . GLU A 1 70 ? -26.078 15.135 8.684 1.00 0.00 70 GLU A N 3
ATOM 4591 C CA . GLU A 1 70 ? -25.147 16.111 8.131 1.00 0.00 70 GLU A CA 3
ATOM 4592 C C . GLU A 1 70 ? -25.736 17.519 8.192 1.00 0.00 70 GLU A C 3
ATOM 4593 O O . GLU A 1 70 ? -25.817 18.212 7.178 1.00 0.00 70 GLU A O 3
ATOM 4605 N N . MET A 1 71 ? -26.145 17.932 9.386 1.00 0.00 71 MET A N 3
ATOM 4606 C CA . MET A 1 71 ? -26.726 19.256 9.579 1.00 0.00 71 MET A CA 3
ATOM 4607 C C . MET A 1 71 ? -25.641 20.287 9.874 1.00 0.00 71 MET A C 3
ATOM 4608 O O . MET A 1 71 ? -25.882 21.270 10.573 1.00 0.00 71 MET A O 3
ATOM 4622 N N . GLU A 1 72 ? -24.448 20.055 9.336 1.00 0.00 72 GLU A N 3
ATOM 4623 C CA . GLU A 1 72 ? -23.327 20.964 9.543 1.00 0.00 72 GLU A CA 3
ATOM 4624 C C . GLU A 1 72 ? -22.666 21.324 8.216 1.00 0.00 72 GLU A C 3
ATOM 4625 O O . GLU A 1 72 ? -22.613 20.510 7.296 1.00 0.00 72 GLU A O 3
ATOM 4637 N N . GLY A 1 73 ? -22.162 22.552 8.127 1.00 0.00 73 GLY A N 3
ATOM 4638 C CA . GLY A 1 73 ? -21.511 22.999 6.909 1.00 0.00 73 GLY A CA 3
ATOM 4639 C C . GLY A 1 73 ? -20.585 24.176 7.145 1.00 0.00 73 GLY A C 3
ATOM 4640 O O . GLY A 1 73 ? -19.868 24.222 8.145 1.00 0.00 73 GLY A O 3
ATOM 4644 N N . LYS A 1 74 ? -20.598 25.131 6.220 1.00 0.00 74 LYS A N 3
ATOM 4645 C CA . LYS A 1 74 ? -19.754 26.314 6.332 1.00 0.00 74 LYS A CA 3
ATOM 4646 C C . LYS A 1 74 ? -20.597 27.586 6.324 1.00 0.00 74 LYS A C 3
ATOM 4647 O O . LYS A 1 74 ? -20.708 28.261 5.301 1.00 0.00 74 LYS A O 3
ATOM 4666 N N . GLU A 1 75 ? -21.186 27.907 7.471 1.00 0.00 75 GLU A N 3
ATOM 4667 C CA . GLU A 1 75 ? -22.018 29.099 7.595 1.00 0.00 75 GLU A CA 3
ATOM 4668 C C . GLU A 1 75 ? -21.216 30.265 8.166 1.00 0.00 75 GLU A C 3
ATOM 4669 O O . GLU A 1 75 ? -20.109 30.082 8.673 1.00 0.00 75 GLU A O 3
ATOM 4681 N N . ASP A 1 76 ? -21.782 31.463 8.079 1.00 0.00 76 ASP A N 3
ATOM 4682 C CA . ASP A 1 76 ? -21.122 32.660 8.588 1.00 0.00 76 ASP A CA 3
ATOM 4683 C C . ASP A 1 76 ? -20.437 32.377 9.921 1.00 0.00 76 ASP A C 3
ATOM 4684 O O . ASP A 1 76 ? -21.095 32.248 10.952 1.00 0.00 76 ASP A O 3
ATOM 4693 N N . ALA A 1 77 ? -19.111 32.283 9.891 1.00 0.00 77 ALA A N 3
ATOM 4694 C CA . ALA A 1 77 ? -18.337 32.018 11.098 1.00 0.00 77 ALA A CA 3
ATOM 4695 C C . ALA A 1 77 ? -17.895 33.316 11.763 1.00 0.00 77 ALA A C 3
ATOM 4696 O O . ALA A 1 77 ? -16.746 33.735 11.624 1.00 0.00 77 ALA A O 3
ATOM 4703 N N . GLN A 1 78 ? -18.814 33.948 12.485 1.00 0.00 78 GLN A N 3
ATOM 4704 C CA . GLN A 1 78 ? -18.518 35.200 13.171 1.00 0.00 78 GLN A CA 3
ATOM 4705 C C . GLN A 1 78 ? -18.279 34.963 14.658 1.00 0.00 78 GLN A C 3
ATOM 4706 O O . GLN A 1 78 ? -17.442 35.622 15.277 1.00 0.00 78 GLN A O 3
ATOM 4720 N N . LYS A 1 79 ? -19.019 34.019 15.228 1.00 0.00 79 LYS A N 3
ATOM 4721 C CA . LYS A 1 79 ? -18.888 33.693 16.644 1.00 0.00 79 LYS A CA 3
ATOM 4722 C C . LYS A 1 79 ? -17.425 33.490 17.023 1.00 0.00 79 LYS A C 3
ATOM 4723 O O . LYS A 1 79 ? -16.879 34.223 17.847 1.00 0.00 79 LYS A O 3
ATOM 4742 N N . VAL A 1 80 ? -16.794 32.491 16.413 1.00 0.00 80 VAL A N 3
ATOM 4743 C CA . VAL A 1 80 ? -15.392 32.193 16.685 1.00 0.00 80 VAL A CA 3
ATOM 4744 C C . VAL A 1 80 ? -14.570 32.206 15.401 1.00 0.00 80 VAL A C 3
ATOM 4745 O O . VAL A 1 80 ? -15.027 31.747 14.353 1.00 0.00 80 VAL A O 3
ATOM 4758 N N . LEU A 1 81 ? -13.353 32.732 15.491 1.00 0.00 81 LEU A N 3
ATOM 4759 C CA . LEU A 1 81 ? -12.464 32.803 14.335 1.00 0.00 81 LEU A CA 3
ATOM 4760 C C . LEU A 1 81 ? -12.186 31.411 13.777 1.00 0.00 81 LEU A C 3
ATOM 4761 O O . LEU A 1 81 ? -11.826 30.494 14.514 1.00 0.00 81 LEU A O 3
ATOM 4777 N N . LYS A 1 82 ? -12.352 31.262 12.466 1.00 0.00 82 LYS A N 3
ATOM 4778 C CA . LYS A 1 82 ? -12.115 29.984 11.805 1.00 0.00 82 LYS A CA 3
ATOM 4779 C C . LYS A 1 82 ? -11.551 30.193 10.404 1.00 0.00 82 LYS A C 3
ATOM 4780 O O . LYS A 1 82 ? -11.908 31.148 9.715 1.00 0.00 82 LYS A O 3
ATOM 4799 N N . CYS A 1 83 ? -10.667 29.292 9.988 1.00 0.00 83 CYS A N 3
ATOM 4800 C CA . CYS A 1 83 ? -10.052 29.375 8.667 1.00 0.00 83 CYS A CA 3
ATOM 4801 C C . CYS A 1 83 ? -10.856 28.580 7.642 1.00 0.00 83 CYS A C 3
ATOM 4802 O O . CYS A 1 83 ? -10.861 27.350 7.661 1.00 0.00 83 CYS A O 3
ATOM 4809 N N . MET A 1 84 ? -11.534 29.293 6.749 1.00 0.00 84 MET A N 3
ATOM 4810 C CA . MET A 1 84 ? -12.339 28.653 5.714 1.00 0.00 84 MET A CA 3
ATOM 4811 C C . MET A 1 84 ? -11.537 27.578 4.988 1.00 0.00 84 MET A C 3
ATOM 4812 O O . MET A 1 84 ? -12.058 26.505 4.678 1.00 0.00 84 MET A O 3
ATOM 4826 N N . TYR A 1 85 ? -10.270 27.871 4.720 1.00 0.00 85 TYR A N 3
ATOM 4827 C CA . TYR A 1 85 ? -9.398 26.929 4.028 1.00 0.00 85 TYR A CA 3
ATOM 4828 C C . TYR A 1 85 ? -9.412 25.568 4.715 1.00 0.00 85 TYR A C 3
ATOM 4829 O O . TYR A 1 85 ? -9.984 24.606 4.200 1.00 0.00 85 TYR A O 3
ATOM 4847 N N . CYS A 1 86 ? -8.780 25.493 5.881 1.00 0.00 86 CYS A N 3
ATOM 4848 C CA . CYS A 1 86 ? -8.719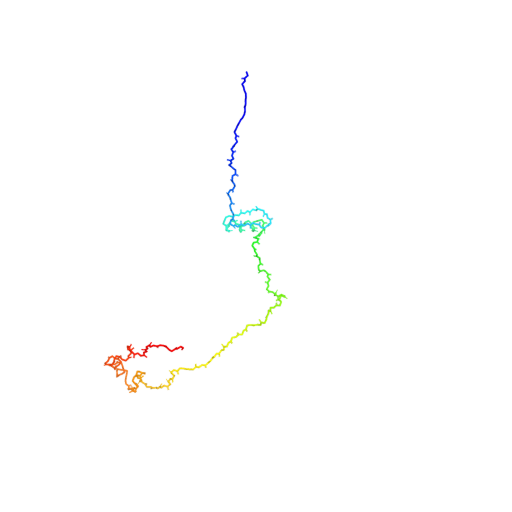 24.251 6.641 1.00 0.00 86 CYS A CA 3
ATOM 4849 C C . CYS A 1 86 ? -9.873 24.164 7.635 1.00 0.00 86 CYS A C 3
ATOM 4850 O O . CYS A 1 86 ? -10.589 23.164 7.685 1.00 0.00 86 CYS A O 3
ATOM 4857 N N . GLY A 1 87 ? -10.047 25.218 8.425 1.00 0.00 87 GLY A N 3
ATOM 4858 C CA . GLY A 1 87 ? -11.116 25.242 9.407 1.00 0.00 87 GLY A CA 3
ATOM 4859 C C . GLY A 1 87 ? -10.626 24.919 10.805 1.00 0.00 87 GLY A C 3
ATOM 4860 O O . GLY A 1 87 ? -11.103 23.975 11.436 1.00 0.00 87 GLY A O 3
ATOM 4864 N N . HIS A 1 88 ? -9.669 25.704 11.290 1.00 0.00 88 HIS A N 3
ATOM 4865 C CA . HIS A 1 88 ? -9.112 25.497 12.622 1.00 0.00 88 HIS A CA 3
ATOM 4866 C C . HIS A 1 88 ? -9.564 26.597 13.577 1.00 0.00 88 HIS A C 3
ATOM 4867 O O . HIS A 1 88 ? -9.023 27.703 13.565 1.00 0.00 88 HIS A O 3
ATOM 4881 N N . SER A 1 89 ? -10.559 26.287 14.402 1.00 0.00 89 SER A N 3
ATOM 4882 C CA . SER A 1 89 ? -11.087 27.252 15.360 1.00 0.00 89 SER A CA 3
ATOM 4883 C C . SER A 1 89 ? -9.978 27.786 16.260 1.00 0.00 89 SER A C 3
ATOM 4884 O O . SER A 1 89 ? -9.118 27.033 16.720 1.00 0.00 89 SER A O 3
ATOM 4892 N N . PHE A 1 90 ? -10.002 29.091 16.508 1.00 0.00 90 PHE A N 3
ATOM 4893 C CA . PHE A 1 90 ? -8.998 29.728 17.353 1.00 0.00 90 PHE A CA 3
ATOM 4894 C C . PHE A 1 90 ? -9.657 30.596 18.420 1.00 0.00 90 PHE A C 3
ATOM 4895 O O . PHE A 1 90 ? -10.860 30.850 18.373 1.00 0.00 90 PHE A O 3
ATOM 4912 N N . GLU A 1 91 ? -8.859 31.048 19.383 1.00 0.00 91 GLU A N 3
ATOM 4913 C CA . GLU A 1 91 ? -9.365 31.886 20.463 1.00 0.00 91 GLU A CA 3
ATOM 4914 C C . GLU A 1 91 ? -9.133 33.363 20.160 1.00 0.00 91 GLU A C 3
ATOM 4915 O O . GLU A 1 91 ? -10.035 34.188 20.309 1.00 0.00 91 GLU A O 3
ATOM 4927 N N . SER A 1 92 ? -7.916 33.690 19.735 1.00 0.00 92 SER A N 3
ATOM 4928 C CA . SER A 1 92 ? -7.563 35.068 19.415 1.00 0.00 92 SER A CA 3
ATOM 4929 C C . SER A 1 92 ? -7.148 35.197 17.951 1.00 0.00 92 SER A C 3
ATOM 4930 O O . SER A 1 92 ? -6.831 34.204 17.294 1.00 0.00 92 SER A O 3
ATOM 4938 N N . LEU A 1 93 ? -7.153 36.426 17.449 1.00 0.00 93 LEU A N 3
ATOM 4939 C CA . LEU A 1 93 ? -6.777 36.687 16.063 1.00 0.00 93 LEU A CA 3
ATOM 4940 C C . LEU A 1 93 ? -5.335 36.264 15.801 1.00 0.00 93 LEU A C 3
ATOM 4941 O O . LEU A 1 93 ? -5.018 35.737 14.735 1.00 0.00 93 LEU A O 3
ATOM 4957 N N . GLN A 1 94 ? -4.469 36.498 16.781 1.00 0.00 94 GLN A N 3
ATOM 4958 C CA . GLN A 1 94 ? -3.060 36.139 16.655 1.00 0.00 94 GLN A CA 3
ATOM 4959 C C . GLN A 1 94 ? -2.901 34.793 15.957 1.00 0.00 94 GLN A C 3
ATOM 4960 O O . GLN A 1 94 ? -2.257 34.697 14.912 1.00 0.00 94 GLN A O 3
ATOM 4974 N N . ASP A 1 95 ? -3.492 33.757 16.541 1.00 0.00 95 ASP A N 3
ATOM 4975 C CA . ASP A 1 95 ? -3.415 32.414 15.974 1.00 0.00 95 ASP A CA 3
ATOM 4976 C C . ASP A 1 95 ? -3.863 32.414 14.516 1.00 0.00 95 ASP A C 3
ATOM 4977 O O . ASP A 1 95 ? -3.120 31.995 13.627 1.00 0.00 95 ASP A O 3
ATOM 4986 N N . LEU A 1 96 ? -5.081 32.886 14.276 1.00 0.00 96 LEU A N 3
ATOM 4987 C CA . LEU A 1 96 ? -5.629 32.940 12.925 1.00 0.00 96 LEU A CA 3
ATOM 4988 C C . LEU A 1 96 ? -4.670 33.653 11.977 1.00 0.00 96 LEU A C 3
ATOM 4989 O O . LEU A 1 96 ? -4.125 33.044 11.055 1.00 0.00 96 LEU A O 3
ATOM 5005 N N . SER A 1 97 ? -4.466 34.945 12.211 1.00 0.00 97 SER A N 3
ATOM 5006 C CA . SER A 1 97 ? -3.574 35.741 11.377 1.00 0.00 97 SER A CA 3
ATOM 5007 C C . SER A 1 97 ? -2.301 34.966 11.048 1.00 0.00 97 SER A C 3
ATOM 5008 O O . SER A 1 97 ? -2.085 34.560 9.905 1.00 0.00 97 SER A O 3
ATOM 5016 N N . VAL A 1 98 ? -1.461 34.763 12.058 1.00 0.00 98 VAL A N 3
ATOM 5017 C CA . VAL A 1 98 ? -0.211 34.035 11.878 1.00 0.00 98 VAL A CA 3
ATOM 5018 C C . VAL A 1 98 ? -0.423 32.774 11.048 1.00 0.00 98 VAL A C 3
ATOM 5019 O O . VAL A 1 98 ? 0.227 32.578 10.021 1.00 0.00 98 VAL A O 3
ATOM 5032 N N . HIS A 1 99 ? -1.338 31.922 11.500 1.00 0.00 99 HIS A N 3
ATOM 5033 C CA . HIS A 1 99 ? -1.637 30.679 10.798 1.00 0.00 99 HIS A CA 3
ATOM 5034 C C . HIS A 1 99 ? -1.808 30.927 9.303 1.00 0.00 99 HIS A C 3
ATOM 5035 O O . HIS A 1 99 ? -1.198 30.247 8.477 1.00 0.00 99 HIS A O 3
ATOM 5049 N N . MET A 1 100 ? -2.641 31.903 8.961 1.00 0.00 100 MET A N 3
ATOM 5050 C CA . MET A 1 100 ? -2.892 32.242 7.565 1.00 0.00 100 MET A CA 3
ATOM 5051 C C . MET A 1 100 ? -1.583 32.369 6.792 1.00 0.00 100 MET A C 3
ATOM 5052 O O . MET A 1 100 ? -1.447 31.836 5.692 1.00 0.00 100 MET A O 3
ATOM 5066 N N . ILE A 1 101 ? -0.623 33.078 7.377 1.00 0.00 101 ILE A N 3
ATOM 5067 C CA . ILE A 1 101 ? 0.674 33.274 6.744 1.00 0.00 101 ILE A CA 3
ATOM 5068 C C . ILE A 1 101 ? 1.521 32.008 6.824 1.00 0.00 101 ILE A C 3
ATOM 5069 O O . ILE A 1 101 ? 1.916 31.447 5.801 1.00 0.00 101 ILE A O 3
ATOM 5085 N N . LYS A 1 102 ? 1.797 31.563 8.045 1.00 0.00 102 LYS A N 3
ATOM 5086 C CA . LYS A 1 102 ? 2.595 30.362 8.259 1.00 0.00 102 LYS A CA 3
ATOM 5087 C C . LYS A 1 102 ? 2.209 29.268 7.267 1.00 0.00 102 LYS A C 3
ATOM 5088 O O . LYS A 1 102 ? 3.072 28.641 6.652 1.00 0.00 102 LYS A O 3
ATOM 5107 N N . THR A 1 103 ? 0.907 29.045 7.115 1.00 0.00 103 THR A N 3
ATOM 5108 C CA . THR A 1 103 ? 0.408 28.029 6.198 1.00 0.00 103 THR A CA 3
ATOM 5109 C C . THR A 1 103 ? 0.105 28.625 4.828 1.00 0.00 103 THR A C 3
ATOM 5110 O O . THR A 1 103 ? -0.083 27.901 3.850 1.00 0.00 103 THR A O 3
ATOM 5121 N N . LYS A 1 104 ? 0.058 29.952 4.763 1.00 0.00 104 LYS A N 3
ATOM 5122 C CA . LYS A 1 104 ? -0.220 30.647 3.512 1.00 0.00 104 LYS A CA 3
ATOM 5123 C C . LYS A 1 104 ? -1.526 30.157 2.896 1.00 0.00 104 LYS A C 3
ATOM 5124 O O . LYS A 1 104 ? -1.637 30.018 1.677 1.00 0.00 104 LYS A O 3
ATOM 5143 N N . HIS A 1 105 ? -2.515 29.895 3.745 1.00 0.00 105 HIS A N 3
ATOM 5144 C CA . HIS A 1 105 ? -3.814 29.421 3.283 1.00 0.00 105 HIS A CA 3
ATOM 5145 C C . HIS A 1 105 ? -4.538 30.506 2.491 1.00 0.00 105 HIS A C 3
ATOM 5146 O O . HIS A 1 105 ? -4.962 30.282 1.355 1.00 0.00 105 HIS A O 3
ATOM 5160 N N . TYR A 1 106 ? -4.677 31.681 3.095 1.00 0.00 106 TYR A N 3
ATOM 5161 C CA . TYR A 1 106 ? -5.352 32.798 2.447 1.00 0.00 106 TYR A CA 3
ATOM 5162 C C . TYR A 1 106 ? -4.842 32.991 1.022 1.00 0.00 106 TYR A C 3
ATOM 5163 O O . TYR A 1 106 ? -5.580 33.430 0.141 1.00 0.00 106 TYR A O 3
ATOM 5181 N N . GLN A 1 107 ? -3.574 32.658 0.804 1.00 0.00 107 GLN A N 3
ATOM 5182 C CA . GLN A 1 107 ? -2.963 32.794 -0.513 1.00 0.00 107 GLN A CA 3
ATOM 5183 C C . GLN A 1 107 ? -3.564 31.795 -1.497 1.00 0.00 107 GLN A C 3
ATOM 5184 O O . GLN A 1 107 ? -3.799 32.119 -2.661 1.00 0.00 107 GLN A O 3
ATOM 5198 N N . LYS A 1 108 ? -3.810 30.579 -1.021 1.00 0.00 108 LYS A N 3
ATOM 5199 C CA . LYS A 1 108 ? -4.386 29.532 -1.858 1.00 0.00 108 LYS A CA 3
ATOM 5200 C C . LYS A 1 108 ? -5.891 29.427 -1.639 1.00 0.00 108 LYS A C 3
ATOM 5201 O O . LYS A 1 108 ? -6.390 28.409 -1.160 1.00 0.00 108 LYS A O 3
ATOM 5220 N N . VAL A 1 109 ? -6.612 30.485 -1.997 1.00 0.00 109 VAL A N 3
ATOM 5221 C CA . VAL A 1 109 ? -8.061 30.511 -1.843 1.00 0.00 109 VAL A CA 3
ATOM 5222 C C . VAL A 1 109 ? -8.754 30.716 -3.186 1.00 0.00 109 VAL A C 3
ATOM 5223 O O . VAL A 1 109 ? -9.732 30.039 -3.501 1.00 0.00 109 VAL A O 3
ATOM 5236 N N . SER A 1 110 ? -8.238 31.653 -3.973 1.00 0.00 110 SER A N 3
ATOM 5237 C CA . SER A 1 110 ? -8.808 31.950 -5.283 1.00 0.00 110 SER A CA 3
ATOM 5238 C C . SER A 1 110 ? -7.854 31.535 -6.397 1.00 0.00 110 SER A C 3
ATOM 5239 O O . SER A 1 110 ? -7.006 32.315 -6.828 1.00 0.00 110 SER A O 3
ATOM 5247 N N . GLY A 1 111 ? -7.999 30.297 -6.861 1.00 0.00 111 GLY A N 3
ATOM 5248 C CA . GLY A 1 111 ? -7.143 29.798 -7.922 1.00 0.00 111 GLY A CA 3
ATOM 5249 C C . GLY A 1 111 ? -5.894 29.125 -7.392 1.00 0.00 111 GLY A C 3
ATOM 5250 O O . GLY A 1 111 ? -5.000 29.770 -6.844 1.00 0.00 111 GLY A O 3
ATOM 5254 N N . PRO A 1 112 ? -5.820 27.795 -7.551 1.00 0.00 112 PRO A N 3
ATOM 5255 C CA . PRO A 1 112 ? -4.675 27.005 -7.089 1.00 0.00 112 PRO A CA 3
ATOM 5256 C C . PRO A 1 112 ? -3.417 27.272 -7.909 1.00 0.00 112 PRO A C 3
ATOM 5257 O O . PRO A 1 112 ? -3.477 27.387 -9.133 1.00 0.00 112 PRO A O 3
ATOM 5268 N N . SER A 1 113 ? -2.281 27.369 -7.227 1.00 0.00 113 SER A N 3
ATOM 5269 C CA . SER A 1 113 ? -1.009 27.625 -7.893 1.00 0.00 113 SER A CA 3
ATOM 5270 C C . SER A 1 113 ? -0.070 26.430 -7.750 1.00 0.00 113 SER A C 3
ATOM 5271 O O . SER A 1 113 ? 0.710 26.129 -8.652 1.00 0.00 113 SER A O 3
ATOM 5279 N N . SER A 1 114 ? -0.153 25.755 -6.608 1.00 0.00 114 SER A N 3
ATOM 5280 C CA . SER A 1 114 ? 0.692 24.596 -6.344 1.00 0.00 114 SER A CA 3
ATOM 5281 C C . SER A 1 114 ? -0.154 23.375 -5.995 1.00 0.00 114 SER A C 3
ATOM 5282 O O . SER A 1 114 ? 0.003 22.307 -6.585 1.00 0.00 114 SER A O 3
ATOM 5290 N N . GLY A 1 115 ? -1.055 23.543 -5.031 1.00 0.00 115 GLY A N 3
ATOM 5291 C CA . GLY A 1 115 ? -1.913 22.448 -4.619 1.00 0.00 115 GLY A CA 3
ATOM 5292 C C . GLY A 1 115 ? -1.562 21.921 -3.243 1.00 0.00 115 GLY A C 3
ATOM 5293 O O . GLY A 1 115 ? -0.986 22.639 -2.424 1.00 0.00 115 GLY A O 3
ATOM 5299 N N . GLY A 1 1 ? -36.096 14.362 67.310 1.00 0.00 1 GLY A N 4
ATOM 5300 C CA . GLY A 1 1 ? -36.802 14.288 66.044 1.00 0.00 1 GLY A CA 4
ATOM 5301 C C . GLY A 1 1 ? -36.197 15.192 64.989 1.00 0.00 1 GLY A C 4
ATOM 5302 O O . GLY A 1 1 ? -36.008 16.387 65.219 1.00 0.00 1 GLY A O 4
ATOM 5306 N N . SER A 1 2 ? -35.889 14.621 63.829 1.00 0.00 2 SER A N 4
ATOM 5307 C CA . SER A 1 2 ? -35.295 15.383 62.736 1.00 0.00 2 SER A CA 4
ATOM 5308 C C . SER A 1 2 ? -35.349 14.592 61.431 1.00 0.00 2 SER A C 4
ATOM 5309 O O . SER A 1 2 ? -35.251 13.366 61.432 1.00 0.00 2 SER A O 4
ATOM 5317 N N . SER A 1 3 ? -35.504 15.306 60.321 1.00 0.00 3 SER A N 4
ATOM 5318 C CA . SER A 1 3 ? -35.575 14.673 59.009 1.00 0.00 3 SER A CA 4
ATOM 5319 C C . SER A 1 3 ? -35.238 15.670 57.906 1.00 0.00 3 SER A C 4
ATOM 5320 O O . SER A 1 3 ? -35.718 16.803 57.908 1.00 0.00 3 SER A O 4
ATOM 5328 N N . GLY A 1 4 ? -34.406 15.240 56.962 1.00 0.00 4 GLY A N 4
ATOM 5329 C CA . GLY A 1 4 ? -34.018 16.107 55.864 1.00 0.00 4 GLY A CA 4
ATOM 5330 C C . GLY A 1 4 ? -32.765 15.625 55.160 1.00 0.00 4 GLY A C 4
ATOM 5331 O O . GLY A 1 4 ? -31.719 15.453 55.786 1.00 0.00 4 GLY A O 4
ATOM 5335 N N . SER A 1 5 ? -32.871 15.402 53.854 1.00 0.00 5 SER A N 4
ATOM 5336 C CA . SER A 1 5 ? -31.739 14.930 53.065 1.00 0.00 5 SER A CA 4
ATOM 5337 C C . SER A 1 5 ? -31.605 15.732 51.774 1.00 0.00 5 SER A C 4
ATOM 5338 O O . SER A 1 5 ? -32.573 16.324 51.295 1.00 0.00 5 SER A O 4
ATOM 5346 N N . SER A 1 6 ? -30.399 15.746 51.216 1.00 0.00 6 SER A N 4
ATOM 5347 C CA . SER A 1 6 ? -30.136 16.479 49.982 1.00 0.00 6 SER A CA 4
ATOM 5348 C C . SER A 1 6 ? -29.545 15.557 48.918 1.00 0.00 6 SER A C 4
ATOM 5349 O O . SER A 1 6 ? -28.892 14.563 49.236 1.00 0.00 6 SER A O 4
ATOM 5357 N N . GLY A 1 7 ? -29.779 15.896 47.654 1.00 0.00 7 GLY A N 4
ATOM 5358 C CA . GLY A 1 7 ? -29.264 15.089 46.563 1.00 0.00 7 GLY A CA 4
ATOM 5359 C C . GLY A 1 7 ? -28.026 15.694 45.931 1.00 0.00 7 GLY A C 4
ATOM 5360 O O . GLY A 1 7 ? -27.815 16.905 45.994 1.00 0.00 7 GLY A O 4
ATOM 5364 N N . LYS A 1 8 ? -27.203 14.848 45.320 1.00 0.00 8 LYS A N 4
ATOM 5365 C CA . LYS A 1 8 ? -25.978 15.304 44.673 1.00 0.00 8 LYS A CA 4
ATOM 5366 C C . LYS A 1 8 ? -25.859 14.727 43.266 1.00 0.00 8 LYS A C 4
ATOM 5367 O O . LYS A 1 8 ? -25.974 13.517 43.068 1.00 0.00 8 LYS A O 4
ATOM 5386 N N . LEU A 1 9 ? -25.628 15.600 42.292 1.00 0.00 9 LEU A N 4
ATOM 5387 C CA . LEU A 1 9 ? -25.490 15.178 40.902 1.00 0.00 9 LEU A CA 4
ATOM 5388 C C . LEU A 1 9 ? -24.408 14.113 40.761 1.00 0.00 9 LEU A C 4
ATOM 5389 O O . LEU A 1 9 ? -23.375 14.171 41.427 1.00 0.00 9 LEU A O 4
ATOM 5405 N N . TYR A 1 10 ? -24.652 13.142 39.888 1.00 0.00 10 TYR A N 4
ATOM 5406 C CA . TYR A 1 10 ? -23.698 12.063 39.659 1.00 0.00 10 TYR A CA 4
ATOM 5407 C C . TYR A 1 10 ? -22.946 12.271 38.348 1.00 0.00 10 TYR A C 4
ATOM 5408 O O . TYR A 1 10 ? -23.539 12.610 37.325 1.00 0.00 10 TYR A O 4
ATOM 5426 N N . GLY A 1 11 ? -21.633 12.062 38.386 1.00 0.00 11 GLY A N 4
ATOM 5427 C CA . GLY A 1 11 ? -20.820 12.229 37.197 1.00 0.00 11 GLY A CA 4
ATOM 5428 C C . GLY A 1 11 ? -19.335 12.146 37.491 1.00 0.00 11 GLY A C 4
ATOM 5429 O O . GLY A 1 11 ? -18.602 13.117 37.309 1.00 0.00 11 GLY A O 4
ATOM 5433 N N . SER A 1 12 ? -18.890 10.981 37.951 1.00 0.00 12 SER A N 4
ATOM 5434 C CA . SER A 1 12 ? -17.484 10.775 38.279 1.00 0.00 12 SER A CA 4
ATOM 5435 C C . SER A 1 12 ? -16.690 10.379 37.037 1.00 0.00 12 SER A C 4
ATOM 5436 O O . SER A 1 12 ? -15.857 9.473 37.084 1.00 0.00 12 SER A O 4
ATOM 5444 N N . ILE A 1 13 ? -16.955 11.063 35.930 1.00 0.00 13 ILE A N 4
ATOM 5445 C CA . ILE A 1 13 ? -16.266 10.785 34.676 1.00 0.00 13 ILE A CA 4
ATOM 5446 C C . ILE A 1 13 ? -14.788 10.492 34.916 1.00 0.00 13 ILE A C 4
ATOM 5447 O O . ILE A 1 13 ? -14.123 11.185 35.685 1.00 0.00 13 ILE A O 4
ATOM 5463 N N . PHE A 1 14 ? -14.280 9.460 34.249 1.00 0.00 14 PHE A N 4
ATOM 5464 C CA . PHE A 1 14 ? -12.881 9.074 34.388 1.00 0.00 14 PHE A CA 4
ATOM 5465 C C . PHE A 1 14 ? -11.958 10.217 33.971 1.00 0.00 14 PHE A C 4
ATOM 5466 O O . PHE A 1 14 ? -12.051 10.730 32.854 1.00 0.00 14 PHE A O 4
ATOM 5483 N N . THR A 1 15 ? -11.068 10.611 34.876 1.00 0.00 15 THR A N 4
ATOM 5484 C CA . THR A 1 15 ? -10.130 11.692 34.604 1.00 0.00 15 THR A CA 4
ATOM 5485 C C . THR A 1 15 ? -8.754 11.147 34.236 1.00 0.00 15 THR A C 4
ATOM 5486 O O . THR A 1 15 ? -7.972 10.766 35.105 1.00 0.00 15 THR A O 4
ATOM 5497 N N . GLY A 1 16 ? -8.464 11.113 32.937 1.00 0.00 16 GLY A N 4
ATOM 5498 C CA . GLY A 1 16 ? -7.182 10.613 32.477 1.00 0.00 16 GLY A CA 4
ATOM 5499 C C . GLY A 1 16 ? -7.311 9.329 31.682 1.00 0.00 16 GLY A C 4
ATOM 5500 O O . GLY A 1 16 ? -7.924 8.366 32.143 1.00 0.00 16 GLY A O 4
ATOM 5504 N N . ALA A 1 17 ? -6.736 9.316 30.485 1.00 0.00 17 ALA A N 4
ATOM 5505 C CA . ALA A 1 17 ? -6.790 8.140 29.625 1.00 0.00 17 ALA A CA 4
ATOM 5506 C C . ALA A 1 17 ? -5.498 7.334 29.714 1.00 0.00 17 ALA A C 4
ATOM 5507 O O . ALA A 1 17 ? -4.539 7.752 30.364 1.00 0.00 17 ALA A O 4
ATOM 5514 N N . SER A 1 18 ? -5.481 6.178 29.059 1.00 0.00 18 SER A N 4
ATOM 5515 C CA . SER A 1 18 ? -4.308 5.312 29.069 1.00 0.00 18 SER A CA 4
ATOM 5516 C C . SER A 1 18 ? -4.072 4.701 27.691 1.00 0.00 18 SER A C 4
ATOM 5517 O O . SER A 1 18 ? -4.940 4.021 27.143 1.00 0.00 18 SER A O 4
ATOM 5525 N N . LYS A 1 19 ? -2.890 4.948 27.135 1.00 0.00 19 LYS A N 4
ATOM 5526 C CA . LYS A 1 19 ? -2.537 4.423 25.823 1.00 0.00 19 LYS A CA 4
ATOM 5527 C C . LYS A 1 19 ? -2.136 2.954 25.914 1.00 0.00 19 LYS A C 4
ATOM 5528 O O . LYS A 1 19 ? -2.608 2.122 25.139 1.00 0.00 19 LYS A O 4
ATOM 5547 N N . PHE A 1 20 ? -1.263 2.641 26.866 1.00 0.00 20 PHE A N 4
ATOM 5548 C CA . PHE A 1 20 ? -0.799 1.273 27.059 1.00 0.00 20 PHE A CA 4
ATOM 5549 C C . PHE A 1 20 ? -1.149 0.772 28.457 1.00 0.00 20 PHE A C 4
ATOM 5550 O O . PHE A 1 20 ? -1.363 1.563 29.376 1.00 0.00 20 PHE A O 4
ATOM 5567 N N . ARG A 1 21 ? -1.205 -0.548 28.610 1.00 0.00 21 ARG A N 4
ATOM 5568 C CA . ARG A 1 21 ? -1.530 -1.154 29.895 1.00 0.00 21 ARG A CA 4
ATOM 5569 C C . ARG A 1 21 ? -0.620 -2.346 30.179 1.00 0.00 21 ARG A C 4
ATOM 5570 O O . ARG A 1 21 ? 0.198 -2.730 29.342 1.00 0.00 21 ARG A O 4
ATOM 5591 N N . CYS A 1 22 ? -0.766 -2.926 31.365 1.00 0.00 22 CYS A N 4
ATOM 5592 C CA . CYS A 1 22 ? 0.043 -4.072 31.762 1.00 0.00 22 CYS A CA 4
ATOM 5593 C C . CYS A 1 22 ? -0.841 -5.234 32.205 1.00 0.00 22 CYS A C 4
ATOM 5594 O O . CYS A 1 22 ? -1.189 -5.351 33.381 1.00 0.00 22 CYS A O 4
ATOM 5601 N N . LYS A 1 23 ? -1.201 -6.092 31.257 1.00 0.00 23 LYS A N 4
ATOM 5602 C CA . LYS A 1 23 ? -2.042 -7.247 31.548 1.00 0.00 23 LYS A CA 4
ATOM 5603 C C . LYS A 1 23 ? -1.753 -7.794 32.942 1.00 0.00 23 LYS A C 4
ATOM 5604 O O . LYS A 1 23 ? -2.646 -8.306 33.616 1.00 0.00 23 LYS A O 4
ATOM 5623 N N . ASP A 1 24 ? -0.499 -7.682 33.368 1.00 0.00 24 ASP A N 4
ATOM 5624 C CA . ASP A 1 24 ? -0.092 -8.164 34.683 1.00 0.00 24 ASP A CA 4
ATOM 5625 C C . ASP A 1 24 ? -0.638 -7.262 35.784 1.00 0.00 24 ASP A C 4
ATOM 5626 O O . ASP A 1 24 ? -1.540 -7.650 36.528 1.00 0.00 24 ASP A O 4
ATOM 5635 N N . CYS A 1 25 ? -0.087 -6.057 35.885 1.00 0.00 25 CYS A N 4
ATOM 5636 C CA . CYS A 1 25 ? -0.518 -5.100 36.897 1.00 0.00 25 CYS A CA 4
ATOM 5637 C C . CYS A 1 25 ? -1.440 -4.046 36.291 1.00 0.00 25 CYS A C 4
ATOM 5638 O O . CYS A 1 25 ? -1.357 -3.745 35.100 1.00 0.00 25 CYS A O 4
ATOM 5645 N N . SER A 1 26 ? -2.316 -3.487 37.119 1.00 0.00 26 SER A N 4
ATOM 5646 C CA . SER A 1 26 ? -3.256 -2.468 36.665 1.00 0.00 26 SER A CA 4
ATOM 5647 C C . SER A 1 26 ? -2.568 -1.112 36.541 1.00 0.00 26 SER A C 4
ATOM 5648 O O . SER A 1 26 ? -3.121 -0.086 36.935 1.00 0.00 26 SER A O 4
ATOM 5656 N N . ALA A 1 27 ? -1.359 -1.117 35.991 1.00 0.00 27 ALA A N 4
ATOM 5657 C CA . ALA A 1 27 ? -0.596 0.112 35.811 1.00 0.00 27 ALA A CA 4
ATOM 5658 C C . ALA A 1 27 ? -0.459 0.463 34.334 1.00 0.00 27 ALA A C 4
ATOM 5659 O O . ALA A 1 27 ? 0.083 -0.315 33.549 1.00 0.00 27 ALA A O 4
ATOM 5666 N N . ALA A 1 28 ? -0.953 1.639 33.961 1.00 0.00 28 ALA A N 4
ATOM 5667 C CA . ALA A 1 28 ? -0.883 2.093 32.578 1.00 0.00 28 ALA A CA 4
ATOM 5668 C C . ALA A 1 28 ? 0.176 3.177 32.408 1.00 0.00 28 ALA A C 4
ATOM 5669 O O . ALA A 1 28 ? 0.588 3.813 33.378 1.00 0.00 28 ALA A O 4
ATOM 5676 N N . TYR A 1 29 ? 0.613 3.383 31.171 1.00 0.00 29 TYR A N 4
ATOM 5677 C CA . TYR A 1 29 ? 1.627 4.389 30.875 1.00 0.00 29 TYR A CA 4
ATOM 5678 C C . TYR A 1 29 ? 1.256 5.185 29.628 1.00 0.00 29 TYR A C 4
ATOM 5679 O O . TYR A 1 29 ? 0.640 4.658 28.701 1.00 0.00 29 TYR A O 4
ATOM 5697 N N . ASP A 1 30 ? 1.637 6.457 29.611 1.00 0.00 30 ASP A N 4
ATOM 5698 C CA . ASP A 1 30 ? 1.348 7.327 28.477 1.00 0.00 30 ASP A CA 4
ATOM 5699 C C . ASP A 1 30 ? 2.039 6.823 27.214 1.00 0.00 30 ASP A C 4
ATOM 5700 O O . ASP A 1 30 ? 1.463 6.848 26.126 1.00 0.00 30 ASP A O 4
ATOM 5709 N N . THR A 1 31 ? 3.277 6.364 27.366 1.00 0.00 31 THR A N 4
ATOM 5710 C CA . THR A 1 31 ? 4.047 5.855 26.238 1.00 0.00 31 THR A CA 4
ATOM 5711 C C . THR A 1 31 ? 4.476 4.411 26.472 1.00 0.00 31 THR A C 4
ATOM 5712 O O . THR A 1 31 ? 4.620 3.973 27.614 1.00 0.00 31 THR A O 4
ATOM 5723 N N . LEU A 1 32 ? 4.681 3.676 25.384 1.00 0.00 32 LEU A N 4
ATOM 5724 C CA . LEU A 1 32 ? 5.095 2.280 25.472 1.00 0.00 32 LEU A CA 4
ATOM 5725 C C . LEU A 1 32 ? 6.479 2.161 26.101 1.00 0.00 32 LEU A C 4
ATOM 5726 O O . LEU A 1 32 ? 6.686 1.373 27.025 1.00 0.00 32 LEU A O 4
ATOM 5742 N N . VAL A 1 33 ? 7.422 2.948 25.598 1.00 0.00 33 VAL A N 4
ATOM 5743 C CA . VAL A 1 33 ? 8.787 2.933 26.112 1.00 0.00 33 VAL A CA 4
ATOM 5744 C C . VAL A 1 33 ? 8.798 2.913 27.636 1.00 0.00 33 VAL A C 4
ATOM 5745 O O . VAL A 1 33 ? 9.535 2.143 28.251 1.00 0.00 33 VAL A O 4
ATOM 5758 N N . GLU A 1 34 ? 7.974 3.764 28.241 1.00 0.00 34 GLU A N 4
ATOM 5759 C CA . GLU A 1 34 ? 7.890 3.843 29.694 1.00 0.00 34 GLU A CA 4
ATOM 5760 C C . GLU A 1 34 ? 7.385 2.529 30.283 1.00 0.00 34 GLU A C 4
ATOM 5761 O O . GLU A 1 34 ? 7.715 2.175 31.415 1.00 0.00 34 GLU A O 4
ATOM 5773 N N . LEU A 1 35 ? 6.582 1.809 29.506 1.00 0.00 35 LEU A N 4
ATOM 5774 C CA . LEU A 1 35 ? 6.031 0.534 29.948 1.00 0.00 35 LEU A CA 4
ATOM 5775 C C . LEU A 1 35 ? 7.044 -0.591 29.765 1.00 0.00 35 LEU A C 4
ATOM 5776 O O . LEU A 1 35 ? 7.344 -1.332 30.703 1.00 0.00 35 LEU A O 4
ATOM 5792 N N . THR A 1 36 ? 7.572 -0.714 28.551 1.00 0.00 36 THR A N 4
ATOM 5793 C CA . THR A 1 36 ? 8.553 -1.747 28.245 1.00 0.00 36 THR A CA 4
ATOM 5794 C C . THR A 1 36 ? 9.627 -1.823 29.324 1.00 0.00 36 THR A C 4
ATOM 5795 O O . THR A 1 36 ? 10.020 -2.910 29.747 1.00 0.00 36 THR A O 4
ATOM 5806 N N . VAL A 1 37 ? 10.098 -0.661 29.766 1.00 0.00 37 VAL A N 4
ATOM 5807 C CA . VAL A 1 37 ? 11.126 -0.596 30.798 1.00 0.00 37 VAL A CA 4
ATOM 5808 C C . VAL A 1 37 ? 10.664 -1.283 32.078 1.00 0.00 37 VAL A C 4
ATOM 5809 O O . VAL A 1 37 ? 11.474 -1.826 32.832 1.00 0.00 37 VAL A O 4
ATOM 5822 N N . HIS A 1 38 ? 9.357 -1.257 32.319 1.00 0.00 38 HIS A N 4
ATOM 5823 C CA . HIS A 1 38 ? 8.786 -1.878 33.508 1.00 0.00 38 HIS A CA 4
ATOM 5824 C C . HIS A 1 38 ? 8.524 -3.363 33.273 1.00 0.00 38 HIS A C 4
ATOM 5825 O O . HIS A 1 38 ? 8.755 -4.191 34.154 1.00 0.00 38 HIS A O 4
ATOM 5839 N N . MET A 1 39 ? 8.041 -3.692 32.079 1.00 0.00 39 MET A N 4
ATOM 5840 C CA . MET A 1 39 ? 7.749 -5.077 31.729 1.00 0.00 39 MET A CA 4
ATOM 5841 C C . MET A 1 39 ? 8.991 -5.949 31.877 1.00 0.00 39 MET A C 4
ATOM 5842 O O . MET A 1 39 ? 8.908 -7.093 32.321 1.00 0.00 39 MET A O 4
ATOM 5856 N N . ASN A 1 40 ? 10.142 -5.401 31.502 1.00 0.00 40 ASN A N 4
ATOM 5857 C CA . ASN A 1 40 ? 11.401 -6.130 31.593 1.00 0.00 40 ASN A CA 4
ATOM 5858 C C . ASN A 1 40 ? 11.973 -6.056 33.005 1.00 0.00 40 ASN A C 4
ATOM 5859 O O . ASN A 1 40 ? 12.439 -7.056 33.551 1.00 0.00 40 ASN A O 4
ATOM 5870 N N . GLU A 1 41 ? 11.931 -4.864 33.592 1.00 0.00 41 GLU A N 4
ATOM 5871 C CA . GLU A 1 41 ? 12.445 -4.660 34.942 1.00 0.00 41 GLU A CA 4
ATOM 5872 C C . GLU A 1 41 ? 11.790 -5.625 35.926 1.00 0.00 41 GLU A C 4
ATOM 5873 O O . GLU A 1 41 ? 12.470 -6.404 36.596 1.00 0.00 41 GLU A O 4
ATOM 5885 N N . THR A 1 42 ? 10.465 -5.568 36.007 1.00 0.00 42 THR A N 4
ATOM 5886 C CA . THR A 1 42 ? 9.717 -6.435 36.910 1.00 0.00 42 THR A CA 4
ATOM 5887 C C . THR A 1 42 ? 9.530 -7.823 36.309 1.00 0.00 42 THR A C 4
ATOM 5888 O O . THR A 1 42 ? 9.732 -8.834 36.980 1.00 0.00 42 THR A O 4
ATOM 5899 N N . GLY A 1 43 ? 9.141 -7.866 35.037 1.00 0.00 43 GLY A N 4
ATOM 5900 C CA . GLY A 1 43 ? 8.933 -9.136 34.366 1.00 0.00 43 GLY A CA 4
ATOM 5901 C C . GLY A 1 43 ? 7.632 -9.176 33.591 1.00 0.00 43 GLY A C 4
ATOM 5902 O O . GLY A 1 43 ? 7.513 -9.897 32.600 1.00 0.00 43 GLY A O 4
ATOM 5906 N N . HIS A 1 44 ? 6.651 -8.401 34.043 1.00 0.00 44 HIS A N 4
ATOM 5907 C CA . HIS A 1 44 ? 5.350 -8.352 33.386 1.00 0.00 44 HIS A CA 4
ATOM 5908 C C . HIS A 1 44 ? 5.510 -8.231 31.874 1.00 0.00 44 HIS A C 4
ATOM 5909 O O . HIS A 1 44 ? 6.584 -7.890 31.378 1.00 0.00 44 HIS A O 4
ATOM 5923 N N . TYR A 1 45 ? 4.436 -8.514 31.145 1.00 0.00 45 TYR A N 4
ATOM 5924 C CA . TYR A 1 45 ? 4.458 -8.441 29.689 1.00 0.00 45 TYR A CA 4
ATOM 5925 C C . TYR A 1 45 ? 3.340 -7.541 29.171 1.00 0.00 45 TYR A C 4
ATOM 5926 O O . TYR A 1 45 ? 2.490 -7.084 29.938 1.00 0.00 45 TYR A O 4
ATOM 5944 N N . ARG A 1 46 ? 3.347 -7.291 27.867 1.00 0.00 46 ARG A N 4
ATOM 5945 C CA . ARG A 1 46 ? 2.334 -6.446 27.245 1.00 0.00 46 ARG A CA 4
ATOM 5946 C C . ARG A 1 46 ? 1.010 -7.193 27.113 1.00 0.00 46 ARG A C 4
ATOM 5947 O O . ARG A 1 46 ? 0.986 -8.415 26.962 1.00 0.00 46 ARG A O 4
ATOM 5968 N N . ASP A 1 47 ? -0.091 -6.450 27.172 1.00 0.00 47 ASP A N 4
ATOM 5969 C CA . ASP A 1 47 ? -1.419 -7.042 27.059 1.00 0.00 47 ASP A CA 4
ATOM 5970 C C . ASP A 1 47 ? -1.889 -7.050 25.607 1.00 0.00 47 ASP A C 4
ATOM 5971 O O . ASP A 1 47 ? -3.061 -6.811 25.323 1.00 0.00 47 ASP A O 4
ATOM 5980 N N . ASP A 1 48 ? -0.963 -7.325 24.695 1.00 0.00 48 ASP A N 4
ATOM 5981 C CA . ASP A 1 48 ? -1.282 -7.364 23.271 1.00 0.00 48 ASP A CA 4
ATOM 5982 C C . ASP A 1 48 ? -0.821 -8.678 22.648 1.00 0.00 48 ASP A C 4
ATOM 5983 O O . ASP A 1 48 ? -0.038 -9.418 23.242 1.00 0.00 48 ASP A O 4
ATOM 5992 N N . ASN A 1 49 ? -1.314 -8.962 21.447 1.00 0.00 49 ASN A N 4
ATOM 5993 C CA . ASN A 1 49 ? -0.954 -10.188 20.743 1.00 0.00 49 ASN A CA 4
ATOM 5994 C C . ASN A 1 49 ? 0.558 -10.387 20.737 1.00 0.00 49 ASN A C 4
ATOM 5995 O O . ASN A 1 49 ? 1.284 -9.699 20.018 1.00 0.00 49 ASN A O 4
ATOM 6006 N N . HIS A 1 50 ? 1.028 -11.335 21.543 1.00 0.00 50 HIS A N 4
ATOM 6007 C CA . HIS A 1 50 ? 2.454 -11.626 21.631 1.00 0.00 50 HIS A CA 4
ATOM 6008 C C . HIS A 1 50 ? 2.788 -12.926 20.906 1.00 0.00 50 HIS A C 4
ATOM 6009 O O . HIS A 1 50 ? 1.896 -13.631 20.433 1.00 0.00 50 HIS A O 4
ATOM 6023 N N . GLU A 1 51 ? 4.078 -13.237 20.821 1.00 0.00 51 GLU A N 4
ATOM 6024 C CA . GLU A 1 51 ? 4.528 -14.452 20.153 1.00 0.00 51 GLU A CA 4
ATOM 6025 C C . GLU A 1 51 ? 5.058 -15.465 21.163 1.00 0.00 51 GLU A C 4
ATOM 6026 O O . GLU A 1 51 ? 5.086 -15.204 22.366 1.00 0.00 51 GLU A O 4
ATOM 6038 N N . THR A 1 52 ? 5.477 -16.625 20.665 1.00 0.00 52 THR A N 4
ATOM 6039 C CA . THR A 1 52 ? 6.003 -17.679 21.523 1.00 0.00 52 THR A CA 4
ATOM 6040 C C . THR A 1 52 ? 5.047 -17.983 22.671 1.00 0.00 52 THR A C 4
ATOM 6041 O O . THR A 1 52 ? 5.476 -18.271 23.789 1.00 0.00 52 THR A O 4
ATOM 6052 N N . ASP A 1 53 ? 3.752 -17.921 22.388 1.00 0.00 53 ASP A N 4
ATOM 6053 C CA . ASP A 1 53 ? 2.734 -18.192 23.396 1.00 0.00 53 ASP A CA 4
ATOM 6054 C C . ASP A 1 53 ? 1.824 -19.335 22.957 1.00 0.00 53 ASP A C 4
ATOM 6055 O O . ASP A 1 53 ? 1.945 -19.845 21.844 1.00 0.00 53 ASP A O 4
ATOM 6064 N N . ASN A 1 54 ? 0.915 -19.734 23.841 1.00 0.00 54 ASN A N 4
ATOM 6065 C CA . ASN A 1 54 ? -0.014 -20.819 23.544 1.00 0.00 54 ASN A CA 4
ATOM 6066 C C . ASN A 1 54 ? -0.995 -20.411 22.450 1.00 0.00 54 ASN A C 4
ATOM 6067 O O . ASN A 1 54 ? -1.275 -19.228 22.262 1.00 0.00 54 ASN A O 4
ATOM 6078 N N . ASN A 1 55 ? -1.516 -21.400 21.730 1.00 0.00 55 ASN A N 4
ATOM 6079 C CA . ASN A 1 55 ? -2.466 -21.145 20.655 1.00 0.00 55 ASN A CA 4
ATOM 6080 C C . ASN A 1 55 ? -3.846 -21.692 21.007 1.00 0.00 55 ASN A C 4
ATOM 6081 O O . ASN A 1 55 ? -4.134 -22.868 20.789 1.00 0.00 55 ASN A O 4
ATOM 6092 N N . ASN A 1 56 ? -4.697 -20.828 21.551 1.00 0.00 56 ASN A N 4
ATOM 6093 C CA . ASN A 1 56 ? -6.048 -21.224 21.934 1.00 0.00 56 ASN A CA 4
ATOM 6094 C C . ASN A 1 56 ? -7.023 -21.017 20.779 1.00 0.00 56 ASN A C 4
ATOM 6095 O O . ASN A 1 56 ? -6.923 -20.056 20.015 1.00 0.00 56 ASN A O 4
ATOM 6106 N N . PRO A 1 57 ? -7.989 -21.938 20.647 1.00 0.00 57 PRO A N 4
ATOM 6107 C CA . PRO A 1 57 ? -9.002 -21.878 19.589 1.00 0.00 57 PRO A CA 4
ATOM 6108 C C . PRO A 1 57 ? -9.987 -20.732 19.795 1.00 0.00 57 PRO A C 4
ATOM 6109 O O . PRO A 1 57 ? -10.212 -19.924 18.892 1.00 0.00 57 PRO A O 4
ATOM 6120 N N . LYS A 1 58 ? -10.571 -20.665 20.986 1.00 0.00 58 LYS A N 4
ATOM 6121 C CA . LYS A 1 58 ? -11.531 -19.617 21.310 1.00 0.00 58 LYS A CA 4
ATOM 6122 C C . LYS A 1 58 ? -11.250 -19.031 22.690 1.00 0.00 58 LYS A C 4
ATOM 6123 O O . LYS A 1 58 ? -12.173 -18.755 23.457 1.00 0.00 58 LYS A O 4
ATOM 6142 N N . ARG A 1 59 ? -9.971 -18.840 22.998 1.00 0.00 59 ARG A N 4
ATOM 6143 C CA . ARG A 1 59 ? -9.569 -18.286 24.285 1.00 0.00 59 ARG A CA 4
ATOM 6144 C C . ARG A 1 59 ? -8.523 -17.191 24.102 1.00 0.00 59 ARG A C 4
ATOM 6145 O O . ARG A 1 59 ? -7.388 -17.321 24.561 1.00 0.00 59 ARG A O 4
ATOM 6166 N N . TRP A 1 60 ? -8.912 -16.113 23.430 1.00 0.00 60 TRP A N 4
ATOM 6167 C CA . TRP A 1 60 ? -8.007 -14.996 23.187 1.00 0.00 60 TRP A CA 4
ATOM 6168 C C . TRP A 1 60 ? -8.709 -13.664 23.426 1.00 0.00 60 TRP A C 4
ATOM 6169 O O . TRP A 1 60 ? -9.653 -13.315 22.718 1.00 0.00 60 TRP A O 4
ATOM 6190 N N . SER A 1 61 ? -8.243 -12.925 24.427 1.00 0.00 61 SER A N 4
ATOM 6191 C CA . SER A 1 61 ? -8.829 -11.632 24.761 1.00 0.00 61 SER A CA 4
ATOM 6192 C C . SER A 1 61 ? -8.038 -10.947 25.870 1.00 0.00 61 SER A C 4
ATOM 6193 O O . SER A 1 61 ? -7.062 -11.495 26.383 1.00 0.00 61 SER A O 4
ATOM 6201 N N . LYS A 1 62 ? -8.465 -9.743 26.236 1.00 0.00 62 LYS A N 4
ATOM 6202 C CA . LYS A 1 62 ? -7.799 -8.980 27.285 1.00 0.00 62 LYS A CA 4
ATOM 6203 C C . LYS A 1 62 ? -8.686 -8.866 28.522 1.00 0.00 62 LYS A C 4
ATOM 6204 O O . LYS A 1 62 ? -9.886 -8.605 28.432 1.00 0.00 62 LYS A O 4
ATOM 6223 N N . PRO A 1 63 ? -8.084 -9.064 29.703 1.00 0.00 63 PRO A N 4
ATOM 6224 C CA . PRO A 1 63 ? -8.800 -8.986 30.980 1.00 0.00 63 PRO A CA 4
ATOM 6225 C C . PRO A 1 63 ? -9.221 -7.561 31.322 1.00 0.00 63 PRO A C 4
ATOM 6226 O O . PRO A 1 63 ? -8.802 -6.606 30.668 1.00 0.00 63 PRO A O 4
ATOM 6237 N N . ARG A 1 64 ? -10.049 -7.425 32.352 1.00 0.00 64 ARG A N 4
ATOM 6238 C CA . ARG A 1 64 ? -10.526 -6.116 32.781 1.00 0.00 64 ARG A CA 4
ATOM 6239 C C . ARG A 1 64 ? -11.326 -6.226 34.075 1.00 0.00 64 ARG A C 4
ATOM 6240 O O . ARG A 1 64 ? -12.239 -7.044 34.187 1.00 0.00 64 ARG A O 4
ATOM 6261 N N . LYS A 1 65 ? -10.977 -5.396 35.053 1.00 0.00 65 LYS A N 4
ATOM 6262 C CA . LYS A 1 65 ? -11.662 -5.398 36.341 1.00 0.00 65 LYS A CA 4
ATOM 6263 C C . LYS A 1 65 ? -11.269 -4.180 37.168 1.00 0.00 65 LYS A C 4
ATOM 6264 O O . LYS A 1 65 ? -10.085 -3.884 37.332 1.00 0.00 65 LYS A O 4
ATOM 6283 N N . ARG A 1 66 ? -12.269 -3.475 37.688 1.00 0.00 66 ARG A N 4
ATOM 6284 C CA . ARG A 1 66 ? -12.027 -2.288 38.499 1.00 0.00 66 ARG A CA 4
ATOM 6285 C C . ARG A 1 66 ? -13.333 -1.742 39.067 1.00 0.00 66 ARG A C 4
ATOM 6286 O O . ARG A 1 66 ? -14.204 -1.290 38.324 1.00 0.00 66 ARG A O 4
ATOM 6307 N N . SER A 1 67 ? -13.463 -1.788 40.390 1.00 0.00 67 SER A N 4
ATOM 6308 C CA . SER A 1 67 ? -14.665 -1.303 41.057 1.00 0.00 67 SER A CA 4
ATOM 6309 C C . SER A 1 67 ? -14.480 -1.299 42.572 1.00 0.00 67 SER A C 4
ATOM 6310 O O . SER A 1 67 ? -14.045 -2.290 43.158 1.00 0.00 67 SER A O 4
ATOM 6318 N N . LEU A 1 68 ? -14.814 -0.176 43.199 1.00 0.00 68 LEU A N 4
ATOM 6319 C CA . LEU A 1 68 ? -14.687 -0.042 44.646 1.00 0.00 68 LEU A CA 4
ATOM 6320 C C . LEU A 1 68 ? -16.058 0.048 45.308 1.00 0.00 68 LEU A C 4
ATOM 6321 O O . LEU A 1 68 ? -16.283 0.883 46.185 1.00 0.00 68 LEU A O 4
ATOM 6337 N N . LEU A 1 69 ? -16.972 -0.819 44.884 1.00 0.00 69 LEU A N 4
ATOM 6338 C CA . LEU A 1 69 ? -18.321 -0.840 45.437 1.00 0.00 69 LEU A CA 4
ATOM 6339 C C . LEU A 1 69 ? -18.706 -2.246 45.883 1.00 0.00 69 LEU A C 4
ATOM 6340 O O . LEU A 1 69 ? -19.554 -2.891 45.268 1.00 0.00 69 LEU A O 4
ATOM 6356 N N . GLU A 1 70 ? -18.078 -2.714 46.956 1.00 0.00 70 GLU A N 4
ATOM 6357 C CA . GLU A 1 70 ? -18.355 -4.045 47.484 1.00 0.00 70 GLU A CA 4
ATOM 6358 C C . GLU A 1 70 ? -18.565 -3.998 48.995 1.00 0.00 70 GLU A C 4
ATOM 6359 O O . GLU A 1 70 ? -17.780 -4.557 49.759 1.00 0.00 70 GLU A O 4
ATOM 6371 N N . MET A 1 71 ? -19.632 -3.326 49.417 1.00 0.00 71 MET A N 4
ATOM 6372 C CA . MET A 1 71 ? -19.947 -3.206 50.836 1.00 0.00 71 MET A CA 4
ATOM 6373 C C . MET A 1 71 ? -21.260 -3.909 51.162 1.00 0.00 71 MET A C 4
ATOM 6374 O O . MET A 1 71 ? -22.318 -3.281 51.197 1.00 0.00 71 MET A O 4
ATOM 6388 N N . GLU A 1 72 ? -21.185 -5.214 51.402 1.00 0.00 72 GLU A N 4
ATOM 6389 C CA . GLU A 1 72 ? -22.369 -6.002 51.725 1.00 0.00 72 GLU A CA 4
ATOM 6390 C C . GLU A 1 72 ? -22.158 -6.802 53.006 1.00 0.00 72 GLU A C 4
ATOM 6391 O O . GLU A 1 72 ? -21.082 -6.767 53.603 1.00 0.00 72 GLU A O 4
ATOM 6403 N N . GLY A 1 73 ? -23.194 -7.523 53.425 1.00 0.00 73 GLY A N 4
ATOM 6404 C CA . GLY A 1 73 ? -23.103 -8.321 54.633 1.00 0.00 73 GLY A CA 4
ATOM 6405 C C . GLY A 1 73 ? -24.388 -8.308 55.436 1.00 0.00 73 GLY A C 4
ATOM 6406 O O . GLY A 1 73 ? -24.496 -7.600 56.437 1.00 0.00 73 GLY A O 4
ATOM 6410 N N . LYS A 1 74 ? -25.367 -9.091 54.995 1.00 0.00 74 LYS A N 4
ATOM 6411 C CA . LYS A 1 74 ? -26.652 -9.167 55.679 1.00 0.00 74 LYS A CA 4
ATOM 6412 C C . LYS A 1 74 ? -26.584 -10.126 56.863 1.00 0.00 74 LYS A C 4
ATOM 6413 O O . LYS A 1 74 ? -27.520 -10.885 57.114 1.00 0.00 74 LYS A O 4
ATOM 6432 N N . GLU A 1 75 ? -25.470 -10.086 57.588 1.00 0.00 75 GLU A N 4
ATOM 6433 C CA . GLU A 1 75 ? -25.281 -10.952 58.745 1.00 0.00 75 GLU A CA 4
ATOM 6434 C C . GLU A 1 75 ? -24.695 -10.172 59.919 1.00 0.00 75 GLU A C 4
ATOM 6435 O O . GLU A 1 75 ? -23.516 -9.819 59.916 1.00 0.00 75 GLU A O 4
ATOM 6447 N N . ASP A 1 76 ? -25.528 -9.906 60.919 1.00 0.00 76 ASP A N 4
ATOM 6448 C CA . ASP A 1 76 ? -25.093 -9.167 62.099 1.00 0.00 76 ASP A CA 4
ATOM 6449 C C . ASP A 1 76 ? -24.391 -10.091 63.090 1.00 0.00 76 ASP A C 4
ATOM 6450 O O . ASP A 1 76 ? -24.575 -9.972 64.301 1.00 0.00 76 ASP A O 4
ATOM 6459 N N . ALA A 1 77 ? -23.589 -11.012 62.567 1.00 0.00 77 ALA A N 4
ATOM 6460 C CA . ALA A 1 77 ? -22.859 -11.955 63.404 1.00 0.00 77 ALA A CA 4
ATOM 6461 C C . ALA A 1 77 ? -23.691 -12.374 64.612 1.00 0.00 77 ALA A C 4
ATOM 6462 O O . ALA A 1 77 ? -23.223 -12.318 65.748 1.00 0.00 77 ALA A O 4
ATOM 6469 N N . GLN A 1 78 ? -24.926 -12.794 64.356 1.00 0.00 78 GLN A N 4
ATOM 6470 C CA . GLN A 1 78 ? -25.824 -13.221 65.424 1.00 0.00 78 GLN A CA 4
ATOM 6471 C C . GLN A 1 78 ? -25.563 -12.432 66.702 1.00 0.00 78 GLN A C 4
ATOM 6472 O O . GLN A 1 78 ? -25.315 -13.009 67.761 1.00 0.00 78 GLN A O 4
ATOM 6486 N N . LYS A 1 79 ? -25.620 -11.109 66.597 1.00 0.00 79 LYS A N 4
ATOM 6487 C CA . LYS A 1 79 ? -25.391 -10.238 67.745 1.00 0.00 79 LYS A CA 4
ATOM 6488 C C . LYS A 1 79 ? -26.679 -9.532 68.157 1.00 0.00 79 LYS A C 4
ATOM 6489 O O . LYS A 1 79 ? -26.896 -9.254 69.337 1.00 0.00 79 LYS A O 4
ATOM 6508 N N . VAL A 1 80 ? -27.531 -9.245 67.177 1.00 0.00 80 VAL A N 4
ATOM 6509 C CA . VAL A 1 80 ? -28.798 -8.573 67.440 1.00 0.00 80 VAL A CA 4
ATOM 6510 C C . VAL A 1 80 ? -29.978 -9.444 67.021 1.00 0.00 80 VAL A C 4
ATOM 6511 O O . VAL A 1 80 ? -29.900 -10.185 66.041 1.00 0.00 80 VAL A O 4
ATOM 6524 N N . LEU A 1 81 ? -31.071 -9.348 67.771 1.00 0.00 81 LEU A N 4
ATOM 6525 C CA . LEU A 1 81 ? -32.269 -10.127 67.479 1.00 0.00 81 LEU A CA 4
ATOM 6526 C C . LEU A 1 81 ? -33.078 -9.480 66.358 1.00 0.00 81 LEU A C 4
ATOM 6527 O O . LEU A 1 81 ? -33.676 -8.421 66.542 1.00 0.00 81 LEU A O 4
ATOM 6543 N N . LYS A 1 82 ? -33.095 -10.128 65.197 1.00 0.00 82 LYS A N 4
ATOM 6544 C CA . LYS A 1 82 ? -33.834 -9.620 64.048 1.00 0.00 82 LYS A CA 4
ATOM 6545 C C . LYS A 1 82 ? -34.384 -10.765 63.204 1.00 0.00 82 LYS A C 4
ATOM 6546 O O . LYS A 1 82 ? -33.843 -11.872 63.214 1.00 0.00 82 LYS A O 4
ATOM 6565 N N . CYS A 1 83 ? -35.459 -10.492 62.473 1.00 0.00 83 CYS A N 4
ATOM 6566 C CA . CYS A 1 83 ? -36.081 -11.500 61.623 1.00 0.00 83 CYS A CA 4
ATOM 6567 C C . CYS A 1 83 ? -35.702 -11.285 60.160 1.00 0.00 83 CYS A C 4
ATOM 6568 O O . CYS A 1 83 ? -36.224 -10.390 59.497 1.00 0.00 83 CYS A O 4
ATOM 6575 N N . MET A 1 84 ? -34.791 -12.115 59.663 1.00 0.00 84 MET A N 4
ATOM 6576 C CA . MET A 1 84 ? -34.342 -12.018 58.280 1.00 0.00 84 MET A CA 4
ATOM 6577 C C . MET A 1 84 ? -35.527 -12.063 57.320 1.00 0.00 84 MET A C 4
ATOM 6578 O O . MET A 1 84 ? -35.597 -11.286 56.367 1.00 0.00 84 MET A O 4
ATOM 6592 N N . TYR A 1 85 ? -36.455 -12.978 57.576 1.00 0.00 85 TYR A N 4
ATOM 6593 C CA . TYR A 1 85 ? -37.636 -13.125 56.733 1.00 0.00 85 TYR A CA 4
ATOM 6594 C C . TYR A 1 85 ? -38.164 -11.765 56.292 1.00 0.00 85 TYR A C 4
ATOM 6595 O O . TYR A 1 85 ? -38.148 -11.435 55.105 1.00 0.00 85 TYR A O 4
ATOM 6613 N N . CYS A 1 86 ? -38.630 -10.976 57.255 1.00 0.00 86 CYS A N 4
ATOM 6614 C CA . CYS A 1 86 ? -39.163 -9.650 56.967 1.00 0.00 86 CYS A CA 4
ATOM 6615 C C . CYS A 1 86 ? -38.150 -8.567 57.327 1.00 0.00 86 CYS A C 4
ATOM 6616 O O . CYS A 1 86 ? -37.869 -7.675 56.528 1.00 0.00 86 CYS A O 4
ATOM 6623 N N . GLY A 1 87 ? -37.604 -8.653 58.536 1.00 0.00 87 GLY A N 4
ATOM 6624 C CA . GLY A 1 87 ? -36.629 -7.676 58.981 1.00 0.00 87 GLY A CA 4
ATOM 6625 C C . GLY A 1 87 ? -37.164 -6.782 60.084 1.00 0.00 87 GLY A C 4
ATOM 6626 O O . GLY A 1 87 ? -37.623 -5.670 59.824 1.00 0.00 87 GLY A O 4
ATOM 6630 N N . HIS A 1 88 ? -37.105 -7.271 61.319 1.00 0.00 88 HIS A N 4
ATOM 6631 C CA . HIS A 1 88 ? -37.588 -6.510 62.465 1.00 0.00 88 HIS A CA 4
ATOM 6632 C C . HIS A 1 88 ? -36.672 -6.703 63.670 1.00 0.00 88 HIS A C 4
ATOM 6633 O O . HIS A 1 88 ? -36.628 -7.782 64.262 1.00 0.00 88 HIS A O 4
ATOM 6647 N N . SER A 1 89 ? -35.942 -5.651 64.027 1.00 0.00 89 SER A N 4
ATOM 6648 C CA . SER A 1 89 ? -35.024 -5.706 65.158 1.00 0.00 89 SER A CA 4
ATOM 6649 C C . SER A 1 89 ? -35.784 -5.639 66.479 1.00 0.00 89 SER A C 4
ATOM 6650 O O . SER A 1 89 ? -36.738 -4.875 66.621 1.00 0.00 89 SER A O 4
ATOM 6658 N N . PHE A 1 90 ? -35.354 -6.446 67.443 1.00 0.00 90 PHE A N 4
ATOM 6659 C CA . PHE A 1 90 ? -35.994 -6.481 68.754 1.00 0.00 90 PHE A CA 4
ATOM 6660 C C . PHE A 1 90 ? -34.976 -6.234 69.862 1.00 0.00 90 PHE A C 4
ATOM 6661 O O . PHE A 1 90 ? -33.807 -5.959 69.595 1.00 0.00 90 PHE A O 4
ATOM 6678 N N . GLU A 1 91 ? -35.430 -6.333 71.109 1.00 0.00 91 GLU A N 4
ATOM 6679 C CA . GLU A 1 91 ? -34.560 -6.119 72.258 1.00 0.00 91 GLU A CA 4
ATOM 6680 C C . GLU A 1 91 ? -34.275 -7.434 72.977 1.00 0.00 91 GLU A C 4
ATOM 6681 O O . GLU A 1 91 ? -33.136 -7.718 73.347 1.00 0.00 91 GLU A O 4
ATOM 6693 N N . SER A 1 92 ? -35.319 -8.234 73.172 1.00 0.00 92 SER A N 4
ATOM 6694 C CA . SER A 1 92 ? -35.182 -9.517 73.849 1.00 0.00 92 SER A CA 4
ATOM 6695 C C . SER A 1 92 ? -35.509 -10.669 72.904 1.00 0.00 92 SER A C 4
ATOM 6696 O O . SER A 1 92 ? -36.362 -10.544 72.025 1.00 0.00 92 SER A O 4
ATOM 6704 N N . LEU A 1 93 ? -34.824 -11.792 73.090 1.00 0.00 93 LEU A N 4
ATOM 6705 C CA . LEU A 1 93 ? -35.039 -12.968 72.255 1.00 0.00 93 LEU A CA 4
ATOM 6706 C C . LEU A 1 93 ? -36.517 -13.341 72.211 1.00 0.00 93 LEU A C 4
ATOM 6707 O O . LEU A 1 93 ? -37.067 -13.611 71.143 1.00 0.00 93 LEU A O 4
ATOM 6723 N N . GLN A 1 94 ? -37.154 -13.351 73.377 1.00 0.00 94 GLN A N 4
ATOM 6724 C CA . GLN A 1 94 ? -38.569 -13.690 73.471 1.00 0.00 94 GLN A CA 4
ATOM 6725 C C . GLN A 1 94 ? -39.370 -12.987 72.381 1.00 0.00 94 GLN A C 4
ATOM 6726 O O . GLN A 1 94 ? -40.159 -13.616 71.673 1.00 0.00 94 GLN A O 4
ATOM 6740 N N . ASP A 1 95 ? -39.165 -11.681 72.250 1.00 0.00 95 ASP A N 4
ATOM 6741 C CA . ASP A 1 95 ? -39.868 -10.893 71.244 1.00 0.00 95 ASP A CA 4
ATOM 6742 C C . ASP A 1 95 ? -39.560 -11.404 69.841 1.00 0.00 95 ASP A C 4
ATOM 6743 O O . ASP A 1 95 ? -40.464 -11.601 69.028 1.00 0.00 95 ASP A O 4
ATOM 6752 N N . LEU A 1 96 ? -38.279 -11.615 69.561 1.00 0.00 96 LEU A N 4
ATOM 6753 C CA . LEU A 1 96 ? -37.851 -12.103 68.254 1.00 0.00 96 LEU A CA 4
ATOM 6754 C C . LEU A 1 96 ? -38.503 -13.443 67.933 1.00 0.00 96 LEU A C 4
ATOM 6755 O O . LEU A 1 96 ? -39.174 -13.589 66.911 1.00 0.00 96 LEU A O 4
ATOM 6771 N N . SER A 1 97 ? -38.304 -14.419 68.813 1.00 0.00 97 SER A N 4
ATOM 6772 C CA . SER A 1 97 ? -38.872 -15.749 68.622 1.00 0.00 97 SER A CA 4
ATOM 6773 C C . SER A 1 97 ? -40.382 -15.670 68.419 1.00 0.00 97 SER A C 4
ATOM 6774 O O . SER A 1 97 ? -40.902 -16.070 67.377 1.00 0.00 97 SER A O 4
ATOM 6782 N N . VAL A 1 98 ? -41.081 -15.153 69.424 1.00 0.00 98 VAL A N 4
ATOM 6783 C CA . VAL A 1 98 ? -42.532 -15.021 69.357 1.00 0.00 98 VAL A CA 4
ATOM 6784 C C . VAL A 1 98 ? -42.981 -14.593 67.965 1.00 0.00 98 VAL A C 4
ATOM 6785 O O . VAL A 1 98 ? -43.702 -15.321 67.281 1.00 0.00 98 VAL A O 4
ATOM 6798 N N . HIS A 1 99 ? -42.551 -13.405 67.549 1.00 0.00 99 HIS A N 4
ATOM 6799 C CA . HIS A 1 99 ? -42.909 -12.879 66.236 1.00 0.00 99 HIS A CA 4
ATOM 6800 C C . HIS A 1 99 ? -42.709 -13.937 65.155 1.00 0.00 99 HIS A C 4
ATOM 6801 O O . HIS A 1 99 ? -43.670 -14.395 64.537 1.00 0.00 99 HIS A O 4
ATOM 6815 N N . MET A 1 100 ? -41.457 -14.320 64.932 1.00 0.00 100 MET A N 4
ATOM 6816 C CA . MET A 1 100 ? -41.132 -15.324 63.926 1.00 0.00 100 MET A CA 4
ATOM 6817 C C . MET A 1 100 ? -42.131 -16.475 63.964 1.00 0.00 100 MET A C 4
ATOM 6818 O O . MET A 1 100 ? -42.430 -17.085 62.937 1.00 0.00 100 MET A O 4
ATOM 6832 N N . ILE A 1 101 ? -42.644 -16.768 65.154 1.00 0.00 101 ILE A N 4
ATOM 6833 C CA . ILE A 1 101 ? -43.612 -17.846 65.325 1.00 0.00 101 ILE A CA 4
ATOM 6834 C C . ILE A 1 101 ? -45.011 -17.399 64.918 1.00 0.00 101 ILE A C 4
ATOM 6835 O O . ILE A 1 101 ? -45.618 -17.968 64.010 1.00 0.00 101 ILE A O 4
ATOM 6851 N N . LYS A 1 102 ? -45.518 -16.373 65.593 1.00 0.00 102 LYS A N 4
ATOM 6852 C CA . LYS A 1 102 ? -46.846 -15.845 65.301 1.00 0.00 102 LYS A CA 4
ATOM 6853 C C . LYS A 1 102 ? -47.001 -15.558 63.812 1.00 0.00 102 LYS A C 4
ATOM 6854 O O . LYS A 1 102 ? -47.979 -15.973 63.188 1.00 0.00 102 LYS A O 4
ATOM 6873 N N . THR A 1 103 ? -46.031 -14.847 63.245 1.00 0.00 103 THR A N 4
ATOM 6874 C CA . THR A 1 103 ? -46.061 -14.505 61.829 1.00 0.00 103 THR A CA 4
ATOM 6875 C C . THR A 1 103 ? -45.609 -15.681 60.971 1.00 0.00 103 THR A C 4
ATOM 6876 O O . THR A 1 103 ? -45.351 -15.528 59.777 1.00 0.00 103 THR A O 4
ATOM 6887 N N . LYS A 1 104 ? -45.516 -16.855 61.585 1.00 0.00 104 LYS A N 4
ATOM 6888 C CA . LYS A 1 104 ? -45.097 -18.059 60.877 1.00 0.00 104 LYS A CA 4
ATOM 6889 C C . LYS A 1 104 ? -43.942 -17.758 59.928 1.00 0.00 104 LYS A C 4
ATOM 6890 O O . LYS A 1 104 ? -43.867 -18.312 58.830 1.00 0.00 104 LYS A O 4
ATOM 6909 N N . HIS A 1 105 ? -43.043 -16.877 60.357 1.00 0.00 105 HIS A N 4
ATOM 6910 C CA . HIS A 1 105 ? -41.890 -16.504 59.545 1.00 0.00 105 HIS A CA 4
ATOM 6911 C C . HIS A 1 105 ? -40.771 -17.532 59.687 1.00 0.00 105 HIS A C 4
ATOM 6912 O O . HIS A 1 105 ? -39.986 -17.740 58.762 1.00 0.00 105 HIS A O 4
ATOM 6926 N N . TYR A 1 106 ? -40.704 -18.169 60.850 1.00 0.00 106 TYR A N 4
ATOM 6927 C CA . TYR A 1 106 ? -39.679 -19.173 61.113 1.00 0.00 106 TYR A CA 4
ATOM 6928 C C . TYR A 1 106 ? -40.001 -20.481 60.399 1.00 0.00 106 TYR A C 4
ATOM 6929 O O . TYR A 1 106 ? -39.101 -21.226 60.011 1.00 0.00 106 TYR A O 4
ATOM 6947 N N . GLN A 1 107 ? -41.291 -20.753 60.229 1.00 0.00 107 GLN A N 4
ATOM 6948 C CA . GLN A 1 107 ? -41.733 -21.971 59.561 1.00 0.00 107 GLN A CA 4
ATOM 6949 C C . GLN A 1 107 ? -41.504 -21.881 58.056 1.00 0.00 107 GLN A C 4
ATOM 6950 O O . GLN A 1 107 ? -40.632 -22.556 57.508 1.00 0.00 107 GLN A O 4
ATOM 6964 N N . LYS A 1 108 ? -42.294 -21.044 57.392 1.00 0.00 108 LYS A N 4
ATOM 6965 C CA . LYS A 1 108 ? -42.178 -20.863 55.950 1.00 0.00 108 LYS A CA 4
ATOM 6966 C C . LYS A 1 108 ? -40.719 -20.928 55.509 1.00 0.00 108 LYS A C 4
ATOM 6967 O O . LYS A 1 108 ? -40.311 -21.858 54.814 1.00 0.00 108 LYS A O 4
ATOM 6986 N N . VAL A 1 109 ? -39.937 -19.934 55.919 1.00 0.00 109 VAL A N 4
ATOM 6987 C CA . VAL A 1 109 ? -38.523 -19.879 55.568 1.00 0.00 109 VAL A CA 4
ATOM 6988 C C . VAL A 1 109 ? -37.860 -21.241 55.745 1.00 0.00 109 VAL A C 4
ATOM 6989 O O . VAL A 1 109 ? -38.200 -21.995 56.657 1.00 0.00 109 VAL A O 4
ATOM 7002 N N . SER A 1 110 ? -36.911 -21.549 54.867 1.00 0.00 110 SER A N 4
ATOM 7003 C CA . SER A 1 110 ? -36.201 -22.823 54.925 1.00 0.00 110 SER A CA 4
ATOM 7004 C C . SER A 1 110 ? -36.009 -23.272 56.369 1.00 0.00 110 SER A C 4
ATOM 7005 O O . SER A 1 110 ? -35.293 -22.634 57.141 1.00 0.00 110 SER A O 4
ATOM 7013 N N . GLY A 1 111 ? -36.655 -24.378 56.729 1.00 0.00 111 GLY A N 4
ATOM 7014 C CA . GLY A 1 111 ? -36.543 -24.896 58.080 1.00 0.00 111 GLY A CA 4
ATOM 7015 C C . GLY A 1 111 ? -36.813 -26.385 58.154 1.00 0.00 111 GLY A C 4
ATOM 7016 O O . GLY A 1 111 ? -36.328 -27.167 57.336 1.00 0.00 111 GLY A O 4
ATOM 7020 N N . PRO A 1 112 ? -37.602 -26.799 59.157 1.00 0.00 112 PRO A N 4
ATOM 7021 C CA . PRO A 1 112 ? -37.952 -28.209 59.359 1.00 0.00 112 PRO A CA 4
ATOM 7022 C C . PRO A 1 112 ? -38.886 -28.735 58.274 1.00 0.00 112 PRO A C 4
ATOM 7023 O O . PRO A 1 112 ? -39.175 -28.041 57.300 1.00 0.00 112 PRO A O 4
ATOM 7034 N N . SER A 1 113 ? -39.355 -29.966 58.452 1.00 0.00 113 SER A N 4
ATOM 7035 C CA . SER A 1 113 ? -40.255 -30.587 57.486 1.00 0.00 113 SER A CA 4
ATOM 7036 C C . SER A 1 113 ? -41.335 -31.399 58.194 1.00 0.00 113 SER A C 4
ATOM 7037 O O . SER A 1 113 ? -41.404 -31.423 59.423 1.00 0.00 113 SER A O 4
ATOM 7045 N N . SER A 1 114 ? -42.177 -32.063 57.409 1.00 0.00 114 SER A N 4
ATOM 7046 C CA . SER A 1 114 ? -43.258 -32.873 57.960 1.00 0.00 114 SER A CA 4
ATOM 7047 C C . SER A 1 114 ? -43.078 -34.342 57.589 1.00 0.00 114 SER A C 4
ATOM 7048 O O . SER A 1 114 ? -43.005 -35.209 58.459 1.00 0.00 114 SER A O 4
ATOM 7056 N N . GLY A 1 115 ? -43.008 -34.614 56.289 1.00 0.00 115 GLY A N 4
ATOM 7057 C CA . GLY A 1 115 ? -42.837 -35.978 55.825 1.00 0.00 115 GLY A CA 4
ATOM 7058 C C . GLY A 1 115 ? -44.124 -36.573 55.287 1.00 0.00 115 GLY A C 4
ATOM 7059 O O . GLY A 1 115 ? -45.030 -35.845 54.882 1.00 0.00 115 GLY A O 4
ATOM 7065 N N . GLY A 1 1 ? -11.889 44.533 61.108 1.00 0.00 1 GLY A N 5
ATOM 7066 C CA . GLY A 1 1 ? -12.235 43.778 59.918 1.00 0.00 1 GLY A CA 5
ATOM 7067 C C . GLY A 1 1 ? -11.022 43.173 59.242 1.00 0.00 1 GLY A C 5
ATOM 7068 O O . GLY A 1 1 ? -10.157 43.893 58.743 1.00 0.00 1 GLY A O 5
ATOM 7072 N N . SER A 1 2 ? -10.956 41.845 59.226 1.00 0.00 2 SER A N 5
ATOM 7073 C CA . SER A 1 2 ? -9.836 41.144 58.609 1.00 0.00 2 SER A CA 5
ATOM 7074 C C . SER A 1 2 ? -10.097 39.641 58.560 1.00 0.00 2 SER A C 5
ATOM 7075 O O . SER A 1 2 ? -10.350 39.009 59.585 1.00 0.00 2 SER A O 5
ATOM 7083 N N . SER A 1 3 ? -10.034 39.076 57.358 1.00 0.00 3 SER A N 5
ATOM 7084 C CA . SER A 1 3 ? -10.269 37.649 57.172 1.00 0.00 3 SER A CA 5
ATOM 7085 C C . SER A 1 3 ? -9.512 37.129 55.953 1.00 0.00 3 SER A C 5
ATOM 7086 O O . SER A 1 3 ? -8.889 37.896 55.221 1.00 0.00 3 SER A O 5
ATOM 7094 N N . GLY A 1 4 ? -9.572 35.817 55.742 1.00 0.00 4 GLY A N 5
ATOM 7095 C CA . GLY A 1 4 ? -8.889 35.216 54.612 1.00 0.00 4 GLY A CA 5
ATOM 7096 C C . GLY A 1 4 ? -9.557 35.541 53.291 1.00 0.00 4 GLY A C 5
ATOM 7097 O O . GLY A 1 4 ? -10.778 35.690 53.225 1.00 0.00 4 GLY A O 5
ATOM 7101 N N . SER A 1 5 ? -8.756 35.653 52.236 1.00 0.00 5 SER A N 5
ATOM 7102 C CA . SER A 1 5 ? -9.277 35.969 50.911 1.00 0.00 5 SER A CA 5
ATOM 7103 C C . SER A 1 5 ? -8.883 34.894 49.903 1.00 0.00 5 SER A C 5
ATOM 7104 O O . SER A 1 5 ? -7.705 34.577 49.745 1.00 0.00 5 SER A O 5
ATOM 7112 N N . SER A 1 6 ? -9.880 34.336 49.223 1.00 0.00 6 SER A N 5
ATOM 7113 C CA . SER A 1 6 ? -9.641 33.294 48.231 1.00 0.00 6 SER A CA 5
ATOM 7114 C C . SER A 1 6 ? -10.913 32.985 47.449 1.00 0.00 6 SER A C 5
ATOM 7115 O O . SER A 1 6 ? -11.980 33.524 47.740 1.00 0.00 6 SER A O 5
ATOM 7123 N N . GLY A 1 7 ? -10.791 32.113 46.453 1.00 0.00 7 GLY A N 5
ATOM 7124 C CA . GLY A 1 7 ? -11.938 31.747 45.643 1.00 0.00 7 GLY A CA 5
ATOM 7125 C C . GLY A 1 7 ? -11.547 30.970 44.402 1.00 0.00 7 GLY A C 5
ATOM 7126 O O . GLY A 1 7 ? -11.053 31.543 43.430 1.00 0.00 7 GLY A O 5
ATOM 7130 N N . LYS A 1 8 ? -11.767 29.660 44.433 1.00 0.00 8 LYS A N 5
ATOM 7131 C CA . LYS A 1 8 ? -11.434 28.801 43.302 1.00 0.00 8 LYS A CA 5
ATOM 7132 C C . LYS A 1 8 ? -12.548 27.793 43.038 1.00 0.00 8 LYS A C 5
ATOM 7133 O O . LYS A 1 8 ? -13.340 27.480 43.928 1.00 0.00 8 LYS A O 5
ATOM 7152 N N . LEU A 1 9 ? -12.604 27.288 41.811 1.00 0.00 9 LEU A N 5
ATOM 7153 C CA . LEU A 1 9 ? -13.620 26.313 41.429 1.00 0.00 9 LEU A CA 5
ATOM 7154 C C . LEU A 1 9 ? -13.136 24.890 41.690 1.00 0.00 9 LEU A C 5
ATOM 7155 O O . LEU A 1 9 ? -12.055 24.501 41.246 1.00 0.00 9 LEU A O 5
ATOM 7171 N N . TYR A 1 10 ? -13.943 24.119 42.410 1.00 0.00 10 TYR A N 5
ATOM 7172 C CA . TYR A 1 10 ? -13.596 22.740 42.730 1.00 0.00 10 TYR A CA 5
ATOM 7173 C C . TYR A 1 10 ? -14.203 21.776 41.714 1.00 0.00 10 TYR A C 5
ATOM 7174 O O . TYR A 1 10 ? -15.003 22.171 40.867 1.00 0.00 10 TYR A O 5
ATOM 7192 N N . GLY A 1 11 ? -13.817 20.507 41.808 1.00 0.00 11 GLY A N 5
ATOM 7193 C CA . GLY A 1 11 ? -14.332 19.505 40.893 1.00 0.00 11 GLY A CA 5
ATOM 7194 C C . GLY A 1 11 ? -13.689 19.587 39.523 1.00 0.00 11 GLY A C 5
ATOM 7195 O O . GLY A 1 11 ? -14.364 19.449 38.502 1.00 0.00 11 GLY A O 5
ATOM 7199 N N . SER A 1 12 ? -12.378 19.812 39.498 1.00 0.00 12 SER A N 5
ATOM 7200 C CA . SER A 1 12 ? -11.644 19.917 38.243 1.00 0.00 12 SER A CA 5
ATOM 7201 C C . SER A 1 12 ? -10.397 19.039 38.267 1.00 0.00 12 SER A C 5
ATOM 7202 O O . SER A 1 12 ? -9.298 19.511 38.560 1.00 0.00 12 SER A O 5
ATOM 7210 N N . ILE A 1 13 ? -10.577 17.759 37.959 1.00 0.00 13 ILE A N 5
ATOM 7211 C CA . ILE A 1 13 ? -9.466 16.814 37.944 1.00 0.00 13 ILE A CA 5
ATOM 7212 C C . ILE A 1 13 ? -9.295 16.188 36.565 1.00 0.00 13 ILE A C 5
ATOM 7213 O O . ILE A 1 13 ? -10.258 15.711 35.964 1.00 0.00 13 ILE A O 5
ATOM 7229 N N . PHE A 1 14 ? -8.063 16.191 36.068 1.00 0.00 14 PHE A N 5
ATOM 7230 C CA . PHE A 1 14 ? -7.765 15.622 34.758 1.00 0.00 14 PHE A CA 5
ATOM 7231 C C . PHE A 1 14 ? -7.219 14.203 34.893 1.00 0.00 14 PHE A C 5
ATOM 7232 O O . PHE A 1 14 ? -6.220 13.972 35.574 1.00 0.00 14 PHE A O 5
ATOM 7249 N N . THR A 1 15 ? -7.884 13.256 34.241 1.00 0.00 15 THR A N 5
ATOM 7250 C CA . THR A 1 15 ? -7.469 11.859 34.289 1.00 0.00 15 THR A CA 5
ATOM 7251 C C . THR A 1 15 ? -6.320 11.595 33.324 1.00 0.00 15 THR A C 5
ATOM 7252 O O . THR A 1 15 ? -6.296 10.573 32.638 1.00 0.00 15 THR A O 5
ATOM 7263 N N . GLY A 1 16 ? -5.367 12.521 33.276 1.00 0.00 16 GLY A N 5
ATOM 7264 C CA . GLY A 1 16 ? -4.227 12.367 32.392 1.00 0.00 16 GLY A CA 5
ATOM 7265 C C . GLY A 1 16 ? -4.589 11.669 31.096 1.00 0.00 16 GLY A C 5
ATOM 7266 O O . GLY A 1 16 ? -5.324 12.214 30.274 1.00 0.00 16 GLY A O 5
ATOM 7270 N N . ALA A 1 17 ? -4.068 10.460 30.911 1.00 0.00 17 ALA A N 5
ATOM 7271 C CA . ALA A 1 17 ? -4.340 9.686 29.707 1.00 0.00 17 ALA A CA 5
ATOM 7272 C C . ALA A 1 17 ? -3.891 8.238 29.871 1.00 0.00 17 ALA A C 5
ATOM 7273 O O . ALA A 1 17 ? -2.896 7.959 30.540 1.00 0.00 17 ALA A O 5
ATOM 7280 N N . SER A 1 18 ? -4.631 7.321 29.257 1.00 0.00 18 SER A N 5
ATOM 7281 C CA . SER A 1 18 ? -4.313 5.901 29.340 1.00 0.00 18 SER A CA 5
ATOM 7282 C C . SER A 1 18 ? -4.280 5.270 27.951 1.00 0.00 18 SER A C 5
ATOM 7283 O O . SER A 1 18 ? -5.320 5.057 27.328 1.00 0.00 18 SER A O 5
ATOM 7291 N N . LYS A 1 19 ? -3.077 4.972 27.471 1.00 0.00 19 LYS A N 5
ATOM 7292 C CA . LYS A 1 19 ? -2.906 4.364 26.157 1.00 0.00 19 LYS A CA 5
ATOM 7293 C C . LYS A 1 19 ? -2.428 2.921 26.283 1.00 0.00 19 LYS A C 5
ATOM 7294 O O . LYS A 1 19 ? -2.961 2.021 25.633 1.00 0.00 19 LYS A O 5
ATOM 7313 N N . PHE A 1 20 ? -1.421 2.707 27.123 1.00 0.00 20 PHE A N 5
ATOM 7314 C CA . PHE A 1 20 ? -0.872 1.373 27.335 1.00 0.00 20 PHE A CA 5
ATOM 7315 C C . PHE A 1 20 ? -1.191 0.870 28.739 1.00 0.00 20 PHE A C 5
ATOM 7316 O O . PHE A 1 20 ? -1.088 1.615 29.715 1.00 0.00 20 PHE A O 5
ATOM 7333 N N . ARG A 1 21 ? -1.578 -0.398 28.834 1.00 0.00 21 ARG A N 5
ATOM 7334 C CA . ARG A 1 21 ? -1.914 -1.000 30.118 1.00 0.00 21 ARG A CA 5
ATOM 7335 C C . ARG A 1 21 ? -1.170 -2.319 30.311 1.00 0.00 21 ARG A C 5
ATOM 7336 O O . ARG A 1 21 ? -1.047 -3.116 29.379 1.00 0.00 21 ARG A O 5
ATOM 7357 N N . CYS A 1 22 ? -0.677 -2.542 31.524 1.00 0.00 22 CYS A N 5
ATOM 7358 C CA . CYS A 1 22 ? 0.055 -3.763 31.840 1.00 0.00 22 CYS A CA 5
ATOM 7359 C C . CYS A 1 22 ? -0.905 -4.922 32.093 1.00 0.00 22 CYS A C 5
ATOM 7360 O O . CYS A 1 22 ? -1.951 -4.751 32.719 1.00 0.00 22 CYS A O 5
ATOM 7367 N N . LYS A 1 23 ? -0.539 -6.102 31.604 1.00 0.00 23 LYS A N 5
ATOM 7368 C CA . LYS A 1 23 ? -1.365 -7.292 31.779 1.00 0.00 23 LYS A CA 5
ATOM 7369 C C . LYS A 1 23 ? -1.331 -7.771 33.226 1.00 0.00 23 LYS A C 5
ATOM 7370 O O . LYS A 1 23 ? -2.351 -7.769 33.915 1.00 0.00 23 LYS A O 5
ATOM 7389 N N . ASP A 1 24 ? -0.152 -8.179 33.682 1.00 0.00 24 ASP A N 5
ATOM 7390 C CA . ASP A 1 24 ? 0.016 -8.658 35.050 1.00 0.00 24 ASP A CA 5
ATOM 7391 C C . ASP A 1 24 ? -0.620 -7.693 36.045 1.00 0.00 24 ASP A C 5
ATOM 7392 O O . ASP A 1 24 ? -1.632 -8.008 36.671 1.00 0.00 24 ASP A O 5
ATOM 7401 N N . CYS A 1 25 ? -0.020 -6.516 36.187 1.00 0.00 25 CYS A N 5
ATOM 7402 C CA . CYS A 1 25 ? -0.526 -5.504 37.108 1.00 0.00 25 CYS A CA 5
ATOM 7403 C C . CYS A 1 25 ? -1.392 -4.485 36.373 1.00 0.00 25 CYS A C 5
ATOM 7404 O O . CYS A 1 25 ? -1.558 -4.560 35.156 1.00 0.00 25 CYS A O 5
ATOM 7411 N N . SER A 1 26 ? -1.940 -3.534 37.121 1.00 0.00 26 SER A N 5
ATOM 7412 C CA . SER A 1 26 ? -2.792 -2.501 36.543 1.00 0.00 26 SER A CA 5
ATOM 7413 C C . SER A 1 26 ? -2.018 -1.199 36.360 1.00 0.00 26 SER A C 5
ATOM 7414 O O . SER A 1 26 ? -2.532 -0.115 36.636 1.00 0.00 26 SER A O 5
ATOM 7422 N N . ALA A 1 27 ? -0.779 -1.314 35.894 1.00 0.00 27 ALA A N 5
ATOM 7423 C CA . ALA A 1 27 ? 0.066 -0.147 35.673 1.00 0.00 27 ALA A CA 5
ATOM 7424 C C . ALA A 1 27 ? 0.013 0.299 34.215 1.00 0.00 27 ALA A C 5
ATOM 7425 O O . ALA A 1 27 ? 0.531 -0.380 33.329 1.00 0.00 27 ALA A O 5
ATOM 7432 N N . ALA A 1 28 ? -0.616 1.445 33.975 1.00 0.00 28 ALA A N 5
ATOM 7433 C CA . ALA A 1 28 ? -0.734 1.982 32.625 1.00 0.00 28 ALA A CA 5
ATOM 7434 C C . ALA A 1 28 ? 0.316 3.058 32.368 1.00 0.00 28 ALA A C 5
ATOM 7435 O O . ALA A 1 28 ? 0.822 3.681 33.302 1.00 0.00 28 ALA A O 5
ATOM 7442 N N . TYR A 1 29 ? 0.638 3.272 31.097 1.00 0.00 29 TYR A N 5
ATOM 7443 C CA . TYR A 1 29 ? 1.630 4.271 30.719 1.00 0.00 29 TYR A CA 5
ATOM 7444 C C . TYR A 1 29 ? 1.200 5.016 29.459 1.00 0.00 29 TYR A C 5
ATOM 7445 O O . TYR A 1 29 ? 0.395 4.517 28.673 1.00 0.00 29 TYR A O 5
ATOM 7463 N N . ASP A 1 30 ? 1.743 6.214 29.274 1.00 0.00 30 ASP A N 5
ATOM 7464 C CA . ASP A 1 30 ? 1.417 7.030 28.110 1.00 0.00 30 ASP A CA 5
ATOM 7465 C C . ASP A 1 30 ? 2.192 6.559 26.883 1.00 0.00 30 ASP A C 5
ATOM 7466 O O . ASP A 1 30 ? 1.624 6.387 25.803 1.00 0.00 30 ASP A O 5
ATOM 7475 N N . THR A 1 31 ? 3.494 6.353 27.055 1.00 0.00 31 THR A N 5
ATOM 7476 C CA . THR A 1 31 ? 4.348 5.905 25.962 1.00 0.00 31 THR A CA 5
ATOM 7477 C C . THR A 1 31 ? 4.870 4.495 26.215 1.00 0.00 31 THR A C 5
ATOM 7478 O O . THR A 1 31 ? 5.023 4.075 27.362 1.00 0.00 31 THR A O 5
ATOM 7489 N N . LEU A 1 32 ? 5.144 3.769 25.137 1.00 0.00 32 LEU A N 5
ATOM 7490 C CA . LEU A 1 32 ? 5.650 2.404 25.242 1.00 0.00 32 LEU A CA 5
ATOM 7491 C C . LEU A 1 32 ? 6.982 2.373 25.984 1.00 0.00 32 LEU A C 5
ATOM 7492 O O . LEU A 1 32 ? 7.216 1.505 26.825 1.00 0.00 32 LEU A O 5
ATOM 7508 N N . VAL A 1 33 ? 7.852 3.328 25.669 1.00 0.00 33 VAL A N 5
ATOM 7509 C CA . VAL A 1 33 ? 9.159 3.413 26.309 1.00 0.00 33 VAL A CA 5
ATOM 7510 C C . VAL A 1 33 ? 9.034 3.340 27.826 1.00 0.00 33 VAL A C 5
ATOM 7511 O O . VAL A 1 33 ? 9.977 2.956 28.517 1.00 0.00 33 VAL A O 5
ATOM 7524 N N . GLU A 1 34 ? 7.865 3.709 28.336 1.00 0.00 34 GLU A N 5
ATOM 7525 C CA . GLU A 1 34 ? 7.617 3.684 29.774 1.00 0.00 34 GLU A CA 5
ATOM 7526 C C . GLU A 1 34 ? 7.104 2.317 30.215 1.00 0.00 34 GLU A C 5
ATOM 7527 O O . GLU A 1 34 ? 7.413 1.849 31.311 1.00 0.00 34 GLU A O 5
ATOM 7539 N N . LEU A 1 35 ? 6.318 1.681 29.353 1.00 0.00 35 LEU A N 5
ATOM 7540 C CA . LEU A 1 35 ? 5.760 0.367 29.652 1.00 0.00 35 LEU A CA 5
ATOM 7541 C C . LEU A 1 35 ? 6.834 -0.713 29.567 1.00 0.00 35 LEU A C 5
ATOM 7542 O O . LEU A 1 35 ? 7.064 -1.453 30.524 1.00 0.00 35 LEU A O 5
ATOM 7558 N N . THR A 1 36 ? 7.492 -0.797 28.415 1.00 0.00 36 THR A N 5
ATOM 7559 C CA . THR A 1 36 ? 8.542 -1.785 28.205 1.00 0.00 36 THR A CA 5
ATOM 7560 C C . THR A 1 36 ? 9.495 -1.836 29.394 1.00 0.00 36 THR A C 5
ATOM 7561 O O . THR A 1 36 ? 9.695 -2.890 29.997 1.00 0.00 36 THR A O 5
ATOM 7572 N N . VAL A 1 37 ? 10.081 -0.690 29.727 1.00 0.00 37 VAL A N 5
ATOM 7573 C CA . VAL A 1 37 ? 11.011 -0.603 30.846 1.00 0.00 37 VAL A CA 5
ATOM 7574 C C . VAL A 1 37 ? 10.453 -1.302 32.081 1.00 0.00 37 VAL A C 5
ATOM 7575 O O . VAL A 1 37 ? 11.202 -1.838 32.897 1.00 0.00 37 VAL A O 5
ATOM 7588 N N . HIS A 1 38 ? 9.130 -1.292 32.211 1.00 0.00 38 HIS A N 5
ATOM 7589 C CA . HIS A 1 38 ? 8.468 -1.926 33.346 1.00 0.00 38 HIS A CA 5
ATOM 7590 C C . HIS A 1 38 ? 8.297 -3.424 33.109 1.00 0.00 38 HIS A C 5
ATOM 7591 O O . HIS A 1 38 ? 8.439 -4.228 34.030 1.00 0.00 38 HIS A O 5
ATOM 7605 N N . MET A 1 39 ? 7.991 -3.790 31.869 1.00 0.00 39 MET A N 5
ATOM 7606 C CA . MET A 1 39 ? 7.801 -5.190 31.511 1.00 0.00 39 MET A CA 5
ATOM 7607 C C . MET A 1 39 ? 9.072 -5.994 31.766 1.00 0.00 39 MET A C 5
ATOM 7608 O O . MET A 1 39 ? 9.014 -7.189 32.054 1.00 0.00 39 MET A O 5
ATOM 7622 N N . ASN A 1 40 ? 10.219 -5.331 31.658 1.00 0.00 40 ASN A N 5
ATOM 7623 C CA . ASN A 1 40 ? 11.503 -5.984 31.877 1.00 0.00 40 ASN A CA 5
ATOM 7624 C C . ASN A 1 40 ? 11.913 -5.902 33.345 1.00 0.00 40 ASN A C 5
ATOM 7625 O O . ASN A 1 40 ? 12.199 -6.919 33.977 1.00 0.00 40 ASN A O 5
ATOM 7636 N N . GLU A 1 41 ? 11.938 -4.685 33.879 1.00 0.00 41 GLU A N 5
ATOM 7637 C CA . GLU A 1 41 ? 12.312 -4.471 35.272 1.00 0.00 41 GLU A CA 5
ATOM 7638 C C . GLU A 1 41 ? 11.639 -5.495 36.180 1.00 0.00 41 GLU A C 5
ATOM 7639 O O . GLU A 1 41 ? 12.303 -6.207 36.934 1.00 0.00 41 GLU A O 5
ATOM 7651 N N . THR A 1 42 ? 10.313 -5.564 36.104 1.00 0.00 42 THR A N 5
ATOM 7652 C CA . THR A 1 42 ? 9.548 -6.499 36.919 1.00 0.00 42 THR A CA 5
ATOM 7653 C C . THR A 1 42 ? 9.380 -7.837 36.209 1.00 0.00 42 THR A C 5
ATOM 7654 O O . THR A 1 42 ? 9.535 -8.896 36.816 1.00 0.00 42 THR A O 5
ATOM 7665 N N . GLY A 1 43 ? 9.062 -7.782 34.919 1.00 0.00 43 GLY A N 5
ATOM 7666 C CA . GLY A 1 43 ? 8.878 -8.998 34.148 1.00 0.00 43 GLY A CA 5
ATOM 7667 C C . GLY A 1 43 ? 7.548 -9.030 33.423 1.00 0.00 43 GLY A C 5
ATOM 7668 O O . GLY A 1 43 ? 7.412 -9.681 32.387 1.00 0.00 43 GLY A O 5
ATOM 7672 N N . HIS A 1 44 ? 6.561 -8.327 33.970 1.00 0.00 44 HIS A N 5
ATOM 7673 C CA . HIS A 1 44 ? 5.233 -8.278 33.370 1.00 0.00 44 HIS A CA 5
ATOM 7674 C C . HIS A 1 44 ? 5.327 -8.089 31.858 1.00 0.00 44 HIS A C 5
ATOM 7675 O O . HIS A 1 44 ? 6.381 -7.735 31.331 1.00 0.00 44 HIS A O 5
ATOM 7689 N N . TYR A 1 45 ? 4.217 -8.328 31.167 1.00 0.00 45 TYR A N 5
ATOM 7690 C CA . TYR A 1 45 ? 4.176 -8.188 29.717 1.00 0.00 45 TYR A CA 5
ATOM 7691 C C . TYR A 1 45 ? 2.879 -7.519 29.272 1.00 0.00 45 TYR A C 5
ATOM 7692 O O . TYR A 1 45 ? 1.908 -7.458 30.026 1.00 0.00 45 TYR A O 5
ATOM 7710 N N . ARG A 1 46 ? 2.871 -7.020 28.041 1.00 0.00 46 ARG A N 5
ATOM 7711 C CA . ARG A 1 46 ? 1.695 -6.354 27.493 1.00 0.00 46 ARG A CA 5
ATOM 7712 C C . ARG A 1 46 ? 0.482 -7.280 27.525 1.00 0.00 46 ARG A C 5
ATOM 7713 O O . ARG A 1 46 ? 0.609 -8.476 27.791 1.00 0.00 46 ARG A O 5
ATOM 7734 N N . ASP A 1 47 ? -0.691 -6.720 27.254 1.00 0.00 47 ASP A N 5
ATOM 7735 C CA . ASP A 1 47 ? -1.927 -7.495 27.252 1.00 0.00 47 ASP A CA 5
ATOM 7736 C C . ASP A 1 47 ? -2.491 -7.614 25.838 1.00 0.00 47 ASP A C 5
ATOM 7737 O O . ASP A 1 47 ? -2.874 -8.698 25.402 1.00 0.00 47 ASP A O 5
ATOM 7746 N N . ASP A 1 48 ? -2.539 -6.491 25.130 1.00 0.00 48 ASP A N 5
ATOM 7747 C CA . ASP A 1 48 ? -3.055 -6.468 23.766 1.00 0.00 48 ASP A CA 5
ATOM 7748 C C . ASP A 1 48 ? -2.321 -7.477 22.890 1.00 0.00 48 ASP A C 5
ATOM 7749 O O . ASP A 1 48 ? -1.149 -7.776 23.118 1.00 0.00 48 ASP A O 5
ATOM 7758 N N . ASN A 1 49 ? -3.017 -8.001 21.888 1.00 0.00 49 ASN A N 5
ATOM 7759 C CA . ASN A 1 49 ? -2.431 -8.979 20.977 1.00 0.00 49 ASN A CA 5
ATOM 7760 C C . ASN A 1 49 ? -1.827 -10.147 21.749 1.00 0.00 49 ASN A C 5
ATOM 7761 O O . ASN A 1 49 ? -0.704 -10.571 21.476 1.00 0.00 49 ASN A O 5
ATOM 7772 N N . HIS A 1 50 ? -2.580 -10.664 22.715 1.00 0.00 50 HIS A N 5
ATOM 7773 C CA . HIS A 1 50 ? -2.120 -11.785 23.527 1.00 0.00 50 HIS A CA 5
ATOM 7774 C C . HIS A 1 50 ? -1.599 -12.916 22.646 1.00 0.00 50 HIS A C 5
ATOM 7775 O O . HIS A 1 50 ? -1.641 -12.829 21.419 1.00 0.00 50 HIS A O 5
ATOM 7789 N N . GLU A 1 51 ? -1.107 -13.976 23.280 1.00 0.00 51 GLU A N 5
ATOM 7790 C CA . GLU A 1 51 ? -0.577 -15.123 22.553 1.00 0.00 51 GLU A CA 5
ATOM 7791 C C . GLU A 1 51 ? -1.704 -16.034 22.075 1.00 0.00 51 GLU A C 5
ATOM 7792 O O . GLU A 1 51 ? -2.877 -15.793 22.365 1.00 0.00 51 GLU A O 5
ATOM 7804 N N . THR A 1 52 ? -1.341 -17.081 21.341 1.00 0.00 52 THR A N 5
ATOM 7805 C CA . THR A 1 52 ? -2.321 -18.027 20.821 1.00 0.00 52 THR A CA 5
ATOM 7806 C C . THR A 1 52 ? -3.157 -18.625 21.947 1.00 0.00 52 THR A C 5
ATOM 7807 O O . THR A 1 52 ? -2.861 -18.428 23.125 1.00 0.00 52 THR A O 5
ATOM 7818 N N . ASP A 1 53 ? -4.202 -19.356 21.575 1.00 0.00 53 ASP A N 5
ATOM 7819 C CA . ASP A 1 53 ? -5.081 -19.985 22.554 1.00 0.00 53 ASP A CA 5
ATOM 7820 C C . ASP A 1 53 ? -4.313 -20.986 23.411 1.00 0.00 53 ASP A C 5
ATOM 7821 O O . ASP A 1 53 ? -3.265 -21.489 23.007 1.00 0.00 53 ASP A O 5
ATOM 7830 N N . ASN A 1 54 ? -4.840 -21.268 24.598 1.00 0.00 54 ASN A N 5
ATOM 7831 C CA . ASN A 1 54 ? -4.202 -22.208 25.514 1.00 0.00 54 ASN A CA 5
ATOM 7832 C C . ASN A 1 54 ? -4.016 -23.571 24.852 1.00 0.00 54 ASN A C 5
ATOM 7833 O O . ASN A 1 54 ? -4.405 -23.772 23.703 1.00 0.00 54 ASN A O 5
ATOM 7844 N N . ASN A 1 55 ? -3.421 -24.503 25.589 1.00 0.00 55 ASN A N 5
ATOM 7845 C CA . ASN A 1 55 ? -3.183 -25.847 25.075 1.00 0.00 55 ASN A CA 5
ATOM 7846 C C . ASN A 1 55 ? -4.183 -26.839 25.662 1.00 0.00 55 ASN A C 5
ATOM 7847 O O . ASN A 1 55 ? -4.212 -27.062 26.872 1.00 0.00 55 ASN A O 5
ATOM 7858 N N . ASN A 1 56 ? -4.999 -27.431 24.797 1.00 0.00 56 ASN A N 5
ATOM 7859 C CA . ASN A 1 56 ? -6.000 -28.400 25.230 1.00 0.00 56 ASN A CA 5
ATOM 7860 C C . ASN A 1 56 ? -5.489 -29.217 26.412 1.00 0.00 56 ASN A C 5
ATOM 7861 O O . ASN A 1 56 ? -4.322 -29.602 26.475 1.00 0.00 56 ASN A O 5
ATOM 7872 N N . PRO A 1 57 ? -6.384 -29.492 27.373 1.00 0.00 57 PRO A N 5
ATOM 7873 C CA . PRO A 1 57 ? -6.048 -30.268 28.571 1.00 0.00 57 PRO A CA 5
ATOM 7874 C C . PRO A 1 57 ? -5.790 -31.737 28.255 1.00 0.00 57 PRO A C 5
ATOM 7875 O O . PRO A 1 57 ? -5.866 -32.595 29.135 1.00 0.00 57 PRO A O 5
ATOM 7886 N N . LYS A 1 58 ? -5.485 -32.023 26.993 1.00 0.00 58 LYS A N 5
ATOM 7887 C CA . LYS A 1 58 ? -5.215 -33.388 26.561 1.00 0.00 58 LYS A CA 5
ATOM 7888 C C . LYS A 1 58 ? -4.729 -34.242 27.728 1.00 0.00 58 LYS A C 5
ATOM 7889 O O . LYS A 1 58 ? -3.562 -34.178 28.113 1.00 0.00 58 LYS A O 5
ATOM 7908 N N . ARG A 1 59 ? -5.633 -35.042 28.287 1.00 0.00 59 ARG A N 5
ATOM 7909 C CA . ARG A 1 59 ? -5.296 -35.908 29.409 1.00 0.00 59 ARG A CA 5
ATOM 7910 C C . ARG A 1 59 ? -5.346 -37.377 28.997 1.00 0.00 59 ARG A C 5
ATOM 7911 O O . ARG A 1 59 ? -5.449 -38.266 29.842 1.00 0.00 59 ARG A O 5
ATOM 7932 N N . TRP A 1 60 ? -5.274 -37.622 27.694 1.00 0.00 60 TRP A N 5
ATOM 7933 C CA . TRP A 1 60 ? -5.312 -38.983 27.169 1.00 0.00 60 TRP A CA 5
ATOM 7934 C C . TRP A 1 60 ? -3.971 -39.681 27.371 1.00 0.00 60 TRP A C 5
ATOM 7935 O O . TRP A 1 60 ? -3.129 -39.699 26.473 1.00 0.00 60 TRP A O 5
ATOM 7956 N N . SER A 1 61 ? -3.781 -40.255 28.554 1.00 0.00 61 SER A N 5
ATOM 7957 C CA . SER A 1 61 ? -2.541 -40.953 28.873 1.00 0.00 61 SER A CA 5
ATOM 7958 C C . SER A 1 61 ? -2.694 -41.778 30.147 1.00 0.00 61 SER A C 5
ATOM 7959 O O . SER A 1 61 ? -3.760 -41.798 30.764 1.00 0.00 61 SER A O 5
ATOM 7967 N N . LYS A 1 62 ? -1.622 -42.460 30.536 1.00 0.00 62 LYS A N 5
ATOM 7968 C CA . LYS A 1 62 ? -1.634 -43.287 31.737 1.00 0.00 62 LYS A CA 5
ATOM 7969 C C . LYS A 1 62 ? -1.880 -42.438 32.980 1.00 0.00 62 LYS A C 5
ATOM 7970 O O . LYS A 1 62 ? -1.535 -41.258 33.033 1.00 0.00 62 LYS A O 5
ATOM 7989 N N . PRO A 1 63 ? -2.488 -43.053 34.006 1.00 0.00 63 PRO A N 5
ATOM 7990 C CA . PRO A 1 63 ? -2.791 -42.371 35.269 1.00 0.00 63 PRO A CA 5
ATOM 7991 C C . PRO A 1 63 ? -1.535 -42.058 36.074 1.00 0.00 63 PRO A C 5
ATOM 7992 O O . PRO A 1 63 ? -0.416 -42.231 35.589 1.00 0.00 63 PRO A O 5
ATOM 8003 N N . ARG A 1 64 ? -1.726 -41.596 37.305 1.00 0.00 64 ARG A N 5
ATOM 8004 C CA . ARG A 1 64 ? -0.607 -41.257 38.177 1.00 0.00 64 ARG A CA 5
ATOM 8005 C C . ARG A 1 64 ? 0.079 -42.518 38.694 1.00 0.00 64 ARG A C 5
ATOM 8006 O O . ARG A 1 64 ? -0.370 -43.634 38.435 1.00 0.00 64 ARG A O 5
ATOM 8027 N N . LYS A 1 65 ? 1.172 -42.331 39.428 1.00 0.00 65 LYS A N 5
ATOM 8028 C CA . LYS A 1 65 ? 1.921 -43.452 39.983 1.00 0.00 65 LYS A CA 5
ATOM 8029 C C . LYS A 1 65 ? 0.990 -44.430 40.693 1.00 0.00 65 LYS A C 5
ATOM 8030 O O . LYS A 1 65 ? -0.206 -44.176 40.827 1.00 0.00 65 LYS A O 5
ATOM 8049 N N . ARG A 1 66 ? 1.550 -45.546 41.149 1.00 0.00 66 ARG A N 5
ATOM 8050 C CA . ARG A 1 66 ? 0.770 -46.562 41.845 1.00 0.00 66 ARG A CA 5
ATOM 8051 C C . ARG A 1 66 ? -0.051 -45.940 42.972 1.00 0.00 66 ARG A C 5
ATOM 8052 O O . ARG A 1 66 ? 0.114 -44.763 43.296 1.00 0.00 66 ARG A O 5
ATOM 8073 N N . SER A 1 67 ? -0.934 -46.737 43.564 1.00 0.00 67 SER A N 5
ATOM 8074 C CA . SER A 1 67 ? -1.782 -46.263 44.652 1.00 0.00 67 SER A CA 5
ATOM 8075 C C . SER A 1 67 ? -1.951 -47.340 45.719 1.00 0.00 67 SER A C 5
ATOM 8076 O O . SER A 1 67 ? -1.622 -48.506 45.497 1.00 0.00 67 SER A O 5
ATOM 8084 N N . LEU A 1 68 ? -2.465 -46.942 46.877 1.00 0.00 68 LEU A N 5
ATOM 8085 C CA . LEU A 1 68 ? -2.677 -47.872 47.980 1.00 0.00 68 LEU A CA 5
ATOM 8086 C C . LEU A 1 68 ? -4.162 -48.005 48.301 1.00 0.00 68 LEU A C 5
ATOM 8087 O O . LEU A 1 68 ? -4.551 -48.091 49.467 1.00 0.00 68 LEU A O 5
ATOM 8103 N N . LEU A 1 69 ? -4.987 -48.026 47.261 1.00 0.00 69 LEU A N 5
ATOM 8104 C CA . LEU A 1 69 ? -6.431 -48.151 47.431 1.00 0.00 69 LEU A CA 5
ATOM 8105 C C . LEU A 1 69 ? -7.050 -48.928 46.274 1.00 0.00 69 LEU A C 5
ATOM 8106 O O . LEU A 1 69 ? -6.987 -48.499 45.123 1.00 0.00 69 LEU A O 5
ATOM 8122 N N . GLU A 1 70 ? -7.650 -50.072 46.589 1.00 0.00 70 GLU A N 5
ATOM 8123 C CA . GLU A 1 70 ? -8.282 -50.907 45.575 1.00 0.00 70 GLU A CA 5
ATOM 8124 C C . GLU A 1 70 ? -9.474 -51.662 46.157 1.00 0.00 70 GLU A C 5
ATOM 8125 O O . GLU A 1 70 ? -9.322 -52.478 47.066 1.00 0.00 70 GLU A O 5
ATOM 8137 N N . MET A 1 71 ? -10.660 -51.382 45.627 1.00 0.00 71 MET A N 5
ATOM 8138 C CA . MET A 1 71 ? -11.878 -52.034 46.093 1.00 0.00 71 MET A CA 5
ATOM 8139 C C . MET A 1 71 ? -12.707 -52.542 44.918 1.00 0.00 71 MET A C 5
ATOM 8140 O O . MET A 1 71 ? -13.358 -51.761 44.225 1.00 0.00 71 MET A O 5
ATOM 8154 N N . GLU A 1 72 ? -12.677 -53.853 44.701 1.00 0.00 72 GLU A N 5
ATOM 8155 C CA . GLU A 1 72 ? -13.426 -54.462 43.607 1.00 0.00 72 GLU A CA 5
ATOM 8156 C C . GLU A 1 72 ? -14.209 -55.678 44.096 1.00 0.00 72 GLU A C 5
ATOM 8157 O O . GLU A 1 72 ? -13.927 -56.224 45.161 1.00 0.00 72 GLU A O 5
ATOM 8169 N N . GLY A 1 73 ? -15.195 -56.094 43.307 1.00 0.00 73 GLY A N 5
ATOM 8170 C CA . GLY A 1 73 ? -16.005 -57.241 43.676 1.00 0.00 73 GLY A CA 5
ATOM 8171 C C . GLY A 1 73 ? -17.486 -56.918 43.710 1.00 0.00 73 GLY A C 5
ATOM 8172 O O . GLY A 1 73 ? -18.047 -56.653 44.774 1.00 0.00 73 GLY A O 5
ATOM 8176 N N . LYS A 1 74 ? -18.121 -56.938 42.543 1.00 0.00 74 LYS A N 5
ATOM 8177 C CA . LYS A 1 74 ? -19.546 -56.645 42.442 1.00 0.00 74 LYS A CA 5
ATOM 8178 C C . LYS A 1 74 ? -20.367 -57.931 42.441 1.00 0.00 74 LYS A C 5
ATOM 8179 O O . LYS A 1 74 ? -21.326 -58.064 41.683 1.00 0.00 74 LYS A O 5
ATOM 8198 N N . GLU A 1 75 ? -19.984 -58.873 43.298 1.00 0.00 75 GLU A N 5
ATOM 8199 C CA . GLU A 1 75 ? -20.686 -60.147 43.396 1.00 0.00 75 GLU A CA 5
ATOM 8200 C C . GLU A 1 75 ? -21.028 -60.469 44.848 1.00 0.00 75 GLU A C 5
ATOM 8201 O O . GLU A 1 75 ? -20.251 -61.113 45.552 1.00 0.00 75 GLU A O 5
ATOM 8213 N N . ASP A 1 76 ? -22.198 -60.018 45.288 1.00 0.00 76 ASP A N 5
ATOM 8214 C CA . ASP A 1 76 ? -22.644 -60.258 46.655 1.00 0.00 76 ASP A CA 5
ATOM 8215 C C . ASP A 1 76 ? -23.514 -61.509 46.731 1.00 0.00 76 ASP A C 5
ATOM 8216 O O . ASP A 1 76 ? -24.516 -61.537 47.444 1.00 0.00 76 ASP A O 5
ATOM 8225 N N . ALA A 1 77 ? -23.125 -62.539 45.989 1.00 0.00 77 ALA A N 5
ATOM 8226 C CA . ALA A 1 77 ? -23.869 -63.793 45.972 1.00 0.00 77 ALA A CA 5
ATOM 8227 C C . ALA A 1 77 ? -23.076 -64.910 46.645 1.00 0.00 77 ALA A C 5
ATOM 8228 O O . ALA A 1 77 ? -23.038 -66.037 46.154 1.00 0.00 77 ALA A O 5
ATOM 8235 N N . GLN A 1 78 ? -22.448 -64.587 47.771 1.00 0.00 78 GLN A N 5
ATOM 8236 C CA . GLN A 1 78 ? -21.657 -65.564 48.510 1.00 0.00 78 GLN A CA 5
ATOM 8237 C C . GLN A 1 78 ? -22.230 -65.787 49.906 1.00 0.00 78 GLN A C 5
ATOM 8238 O O . GLN A 1 78 ? -22.454 -66.923 50.323 1.00 0.00 78 GLN A O 5
ATOM 8252 N N . LYS A 1 79 ? -22.467 -64.694 50.623 1.00 0.00 79 LYS A N 5
ATOM 8253 C CA . LYS A 1 79 ? -23.017 -64.768 51.972 1.00 0.00 79 LYS A CA 5
ATOM 8254 C C . LYS A 1 79 ? -24.346 -65.516 51.978 1.00 0.00 79 LYS A C 5
ATOM 8255 O O . LYS A 1 79 ? -24.552 -66.429 52.777 1.00 0.00 79 LYS A O 5
ATOM 8274 N N . VAL A 1 80 ? -25.245 -65.123 51.081 1.00 0.00 80 VAL A N 5
ATOM 8275 C CA . VAL A 1 80 ? -26.554 -65.759 50.981 1.00 0.00 80 VAL A CA 5
ATOM 8276 C C . VAL A 1 80 ? -27.003 -65.866 49.528 1.00 0.00 80 VAL A C 5
ATOM 8277 O O . VAL A 1 80 ? -26.581 -65.082 48.677 1.00 0.00 80 VAL A O 5
ATOM 8290 N N . LEU A 1 81 ? -27.861 -66.842 49.251 1.00 0.00 81 LEU A N 5
ATOM 8291 C CA . LEU A 1 81 ? -28.369 -67.052 47.900 1.00 0.00 81 LEU A CA 5
ATOM 8292 C C . LEU A 1 81 ? -29.347 -65.950 47.508 1.00 0.00 81 LEU A C 5
ATOM 8293 O O . LEU A 1 81 ? -30.532 -66.011 47.835 1.00 0.00 81 LEU A O 5
ATOM 8309 N N . LYS A 1 82 ? -28.843 -64.942 46.802 1.00 0.00 82 LYS A N 5
ATOM 8310 C CA . LYS A 1 82 ? -29.672 -63.827 46.362 1.00 0.00 82 LYS A CA 5
ATOM 8311 C C . LYS A 1 82 ? -29.412 -63.503 44.894 1.00 0.00 82 LYS A C 5
ATOM 8312 O O . LYS A 1 82 ? -28.365 -63.850 44.347 1.00 0.00 82 LYS A O 5
ATOM 8331 N N . CYS A 1 83 ? -30.369 -62.833 44.262 1.00 0.00 83 CYS A N 5
ATOM 8332 C CA . CYS A 1 83 ? -30.244 -62.460 42.859 1.00 0.00 83 CYS A CA 5
ATOM 8333 C C . CYS A 1 83 ? -29.756 -61.021 42.719 1.00 0.00 83 CYS A C 5
ATOM 8334 O O . CYS A 1 83 ? -30.469 -60.078 43.060 1.00 0.00 83 CYS A O 5
ATOM 8341 N N . MET A 1 84 ? -28.537 -60.862 42.215 1.00 0.00 84 MET A N 5
ATOM 8342 C CA . MET A 1 84 ? -27.954 -59.537 42.030 1.00 0.00 84 MET A CA 5
ATOM 8343 C C . MET A 1 84 ? -28.905 -58.629 41.257 1.00 0.00 84 MET A C 5
ATOM 8344 O O . MET A 1 84 ? -29.034 -57.443 41.566 1.00 0.00 84 MET A O 5
ATOM 8358 N N . TYR A 1 85 ? -29.569 -59.190 40.253 1.00 0.00 85 TYR A N 5
ATOM 8359 C CA . TYR A 1 85 ? -30.506 -58.430 39.436 1.00 0.00 85 TYR A CA 5
ATOM 8360 C C . TYR A 1 85 ? -31.503 -57.675 40.309 1.00 0.00 85 TYR A C 5
ATOM 8361 O O . TYR A 1 85 ? -31.435 -56.452 40.437 1.00 0.00 85 TYR A O 5
ATOM 8379 N N . CYS A 1 86 ? -32.431 -58.414 40.911 1.00 0.00 86 CYS A N 5
ATOM 8380 C CA . CYS A 1 86 ? -33.443 -57.817 41.774 1.00 0.00 86 CYS A CA 5
ATOM 8381 C C . CYS A 1 86 ? -32.905 -57.620 43.188 1.00 0.00 86 CYS A C 5
ATOM 8382 O O . CYS A 1 86 ? -32.887 -56.505 43.708 1.00 0.00 86 CYS A O 5
ATOM 8389 N N . GLY A 1 87 ? -32.467 -58.714 43.806 1.00 0.00 87 GLY A N 5
ATOM 8390 C CA . GLY A 1 87 ? -31.934 -58.640 45.154 1.00 0.00 87 GLY A CA 5
ATOM 8391 C C . GLY A 1 87 ? -32.865 -59.257 46.179 1.00 0.00 87 GLY A C 5
ATOM 8392 O O . GLY A 1 87 ? -33.319 -58.581 47.103 1.00 0.00 87 GLY A O 5
ATOM 8396 N N . HIS A 1 88 ? -33.151 -60.545 46.017 1.00 0.00 88 HIS A N 5
ATOM 8397 C CA . HIS A 1 88 ? -34.035 -61.254 46.936 1.00 0.00 88 HIS A CA 5
ATOM 8398 C C . HIS A 1 88 ? -33.407 -62.568 47.388 1.00 0.00 88 HIS A C 5
ATOM 8399 O O . HIS A 1 88 ? -33.490 -63.580 46.692 1.00 0.00 88 HIS A O 5
ATOM 8413 N N . SER A 1 89 ? -32.779 -62.546 48.560 1.00 0.00 89 SER A N 5
ATOM 8414 C CA . SER A 1 89 ? -32.133 -63.736 49.104 1.00 0.00 89 SER A CA 5
ATOM 8415 C C . SER A 1 89 ? -33.171 -64.767 49.536 1.00 0.00 89 SER A C 5
ATOM 8416 O O . SER A 1 89 ? -34.084 -64.462 50.304 1.00 0.00 89 SER A O 5
ATOM 8424 N N . PHE A 1 90 ? -33.023 -65.990 49.039 1.00 0.00 90 PHE A N 5
ATOM 8425 C CA . PHE A 1 90 ? -33.947 -67.068 49.372 1.00 0.00 90 PHE A CA 5
ATOM 8426 C C . PHE A 1 90 ? -33.316 -68.036 50.369 1.00 0.00 90 PHE A C 5
ATOM 8427 O O . PHE A 1 90 ? -32.099 -68.050 50.549 1.00 0.00 90 PHE A O 5
ATOM 8444 N N . GLU A 1 91 ? -34.155 -68.842 51.013 1.00 0.00 91 GLU A N 5
ATOM 8445 C CA . GLU A 1 91 ? -33.679 -69.812 51.993 1.00 0.00 91 GLU A CA 5
ATOM 8446 C C . GLU A 1 91 ? -33.559 -71.200 51.370 1.00 0.00 91 GLU A C 5
ATOM 8447 O O . GLU A 1 91 ? -33.557 -72.209 52.074 1.00 0.00 91 GLU A O 5
ATOM 8459 N N . SER A 1 92 ? -33.460 -71.242 50.046 1.00 0.00 92 SER A N 5
ATOM 8460 C CA . SER A 1 92 ? -33.345 -72.505 49.327 1.00 0.00 92 SER A CA 5
ATOM 8461 C C . SER A 1 92 ? -32.679 -72.300 47.970 1.00 0.00 92 SER A C 5
ATOM 8462 O O . SER A 1 92 ? -33.038 -71.391 47.220 1.00 0.00 92 SER A O 5
ATOM 8470 N N . LEU A 1 93 ? -31.707 -73.150 47.660 1.00 0.00 93 LEU A N 5
ATOM 8471 C CA . LEU A 1 93 ? -30.989 -73.063 46.393 1.00 0.00 93 LEU A CA 5
ATOM 8472 C C . LEU A 1 93 ? -31.951 -73.169 45.214 1.00 0.00 93 LEU A C 5
ATOM 8473 O O . LEU A 1 93 ? -31.733 -72.559 44.167 1.00 0.00 93 LEU A O 5
ATOM 8489 N N . GLN A 1 94 ? -33.016 -73.944 45.392 1.00 0.00 94 GLN A N 5
ATOM 8490 C CA . GLN A 1 94 ? -34.011 -74.127 44.343 1.00 0.00 94 GLN A CA 5
ATOM 8491 C C . GLN A 1 94 ? -34.762 -72.828 44.071 1.00 0.00 94 GLN A C 5
ATOM 8492 O O . GLN A 1 94 ? -35.010 -72.472 42.919 1.00 0.00 94 GLN A O 5
ATOM 8506 N N . ASP A 1 95 ? -35.118 -72.122 45.139 1.00 0.00 95 ASP A N 5
ATOM 8507 C CA . ASP A 1 95 ? -35.839 -70.861 45.016 1.00 0.00 95 ASP A CA 5
ATOM 8508 C C . ASP A 1 95 ? -35.029 -69.848 44.214 1.00 0.00 95 ASP A C 5
ATOM 8509 O O . ASP A 1 95 ? -35.580 -69.088 43.416 1.00 0.00 95 ASP A O 5
ATOM 8518 N N . LEU A 1 96 ? -33.719 -69.842 44.431 1.00 0.00 96 LEU A N 5
ATOM 8519 C CA . LEU A 1 96 ? -32.831 -68.920 43.730 1.00 0.00 96 LEU A CA 5
ATOM 8520 C C . LEU A 1 96 ? -32.576 -69.391 42.301 1.00 0.00 96 LEU A C 5
ATOM 8521 O O . LEU A 1 96 ? -33.020 -68.762 41.341 1.00 0.00 96 LEU A O 5
ATOM 8537 N N . SER A 1 97 ? -31.860 -70.504 42.169 1.00 0.00 97 SER A N 5
ATOM 8538 C CA . SER A 1 97 ? -31.546 -71.059 40.858 1.00 0.00 97 SER A CA 5
ATOM 8539 C C . SER A 1 97 ? -32.770 -71.030 39.947 1.00 0.00 97 SER A C 5
ATOM 8540 O O . SER A 1 97 ? -32.662 -70.763 38.751 1.00 0.00 97 SER A O 5
ATOM 8548 N N . VAL A 1 98 ? -33.935 -71.307 40.524 1.00 0.00 98 VAL A N 5
ATOM 8549 C CA . VAL A 1 98 ? -35.180 -71.312 39.766 1.00 0.00 98 VAL A CA 5
ATOM 8550 C C . VAL A 1 98 ? -35.474 -69.935 39.183 1.00 0.00 98 VAL A C 5
ATOM 8551 O O . VAL A 1 98 ? -35.448 -69.746 37.966 1.00 0.00 98 VAL A O 5
ATOM 8564 N N . HIS A 1 99 ? -35.755 -68.975 40.058 1.00 0.00 99 HIS A N 5
ATOM 8565 C CA . HIS A 1 99 ? -36.052 -67.613 39.630 1.00 0.00 99 HIS A CA 5
ATOM 8566 C C . HIS A 1 99 ? -35.065 -67.150 38.564 1.00 0.00 99 HIS A C 5
ATOM 8567 O O . HIS A 1 99 ? -35.462 -66.698 37.490 1.00 0.00 99 HIS A O 5
ATOM 8581 N N . MET A 1 100 ? -33.776 -67.264 38.868 1.00 0.00 100 MET A N 5
ATOM 8582 C CA . MET A 1 100 ? -32.732 -66.858 37.935 1.00 0.00 100 MET A CA 5
ATOM 8583 C C . MET A 1 100 ? -33.097 -67.248 36.507 1.00 0.00 100 MET A C 5
ATOM 8584 O O . MET A 1 100 ? -32.899 -66.472 35.571 1.00 0.00 100 MET A O 5
ATOM 8598 N N . ILE A 1 101 ? -33.633 -68.454 36.346 1.00 0.00 101 ILE A N 5
ATOM 8599 C CA . ILE A 1 101 ? -34.027 -68.945 35.030 1.00 0.00 101 ILE A CA 5
ATOM 8600 C C . ILE A 1 101 ? -35.444 -68.506 34.682 1.00 0.00 101 ILE A C 5
ATOM 8601 O O . ILE A 1 101 ? -35.662 -67.783 33.709 1.00 0.00 101 ILE A O 5
ATOM 8617 N N . LYS A 1 102 ? -36.408 -68.947 35.484 1.00 0.00 102 LYS A N 5
ATOM 8618 C CA . LYS A 1 102 ? -37.806 -68.598 35.264 1.00 0.00 102 LYS A CA 5
ATOM 8619 C C . LYS A 1 102 ? -37.944 -67.137 34.848 1.00 0.00 102 LYS A C 5
ATOM 8620 O O . LYS A 1 102 ? -38.822 -66.785 34.059 1.00 0.00 102 LYS A O 5
ATOM 8639 N N . THR A 1 103 ? -37.071 -66.289 35.382 1.00 0.00 103 THR A N 5
ATOM 8640 C CA . THR A 1 103 ? -37.095 -64.867 35.066 1.00 0.00 103 THR A CA 5
ATOM 8641 C C . THR A 1 103 ? -35.921 -64.482 34.174 1.00 0.00 103 THR A C 5
ATOM 8642 O O . THR A 1 103 ? -35.941 -63.441 33.518 1.00 0.00 103 THR A O 5
ATOM 8653 N N . LYS A 1 104 ? -34.897 -65.328 34.153 1.00 0.00 104 LYS A N 5
ATOM 8654 C CA . LYS A 1 104 ? -33.713 -65.079 33.338 1.00 0.00 104 LYS A CA 5
ATOM 8655 C C . LYS A 1 104 ? -33.007 -63.802 33.783 1.00 0.00 104 LYS A C 5
ATOM 8656 O O . LYS A 1 104 ? -32.538 -63.020 32.956 1.00 0.00 104 LYS A O 5
ATOM 8675 N N . HIS A 1 105 ? -32.934 -63.597 35.095 1.00 0.00 105 HIS A N 5
ATOM 8676 C CA . HIS A 1 105 ? -32.282 -62.416 35.649 1.00 0.00 105 HIS A CA 5
ATOM 8677 C C . HIS A 1 105 ? -30.766 -62.511 35.498 1.00 0.00 105 HIS A C 5
ATOM 8678 O O . HIS A 1 105 ? -30.125 -61.594 34.984 1.00 0.00 105 HIS A O 5
ATOM 8692 N N . TYR A 1 106 ? -30.201 -63.623 35.952 1.00 0.00 106 TYR A N 5
ATOM 8693 C CA . TYR A 1 106 ? -28.761 -63.836 35.871 1.00 0.00 106 TYR A CA 5
ATOM 8694 C C . TYR A 1 106 ? -28.278 -63.755 34.426 1.00 0.00 106 TYR A C 5
ATOM 8695 O O . TYR A 1 106 ? -27.088 -63.574 34.167 1.00 0.00 106 TYR A O 5
ATOM 8713 N N . GLN A 1 107 ? -29.211 -63.890 33.489 1.00 0.00 107 GLN A N 5
ATOM 8714 C CA . GLN A 1 107 ? -28.881 -63.832 32.070 1.00 0.00 107 GLN A CA 5
ATOM 8715 C C . GLN A 1 107 ? -29.050 -62.416 31.530 1.00 0.00 107 GLN A C 5
ATOM 8716 O O . GLN A 1 107 ? -28.185 -61.903 30.819 1.00 0.00 107 GLN A O 5
ATOM 8730 N N . LYS A 1 108 ? -30.171 -61.787 31.870 1.00 0.00 108 LYS A N 5
ATOM 8731 C CA . LYS A 1 108 ? -30.454 -60.429 31.421 1.00 0.00 108 LYS A CA 5
ATOM 8732 C C . LYS A 1 108 ? -29.486 -59.434 32.052 1.00 0.00 108 LYS A C 5
ATOM 8733 O O . LYS A 1 108 ? -28.873 -58.623 31.358 1.00 0.00 108 LYS A O 5
ATOM 8752 N N . VAL A 1 109 ? -29.353 -59.503 33.373 1.00 0.00 109 VAL A N 5
ATOM 8753 C CA . VAL A 1 109 ? -28.458 -58.609 34.098 1.00 0.00 109 VAL A CA 5
ATOM 8754 C C . VAL A 1 109 ? -27.201 -58.314 33.288 1.00 0.00 109 VAL A C 5
ATOM 8755 O O . VAL A 1 109 ? -26.680 -59.185 32.591 1.00 0.00 109 VAL A O 5
ATOM 8768 N N . SER A 1 110 ? -26.716 -57.080 33.385 1.00 0.00 110 SER A N 5
ATOM 8769 C CA . SER A 1 110 ? -25.521 -56.669 32.658 1.00 0.00 110 SER A CA 5
ATOM 8770 C C . SER A 1 110 ? -24.528 -57.822 32.547 1.00 0.00 110 SER A C 5
ATOM 8771 O O . SER A 1 110 ? -24.299 -58.553 33.509 1.00 0.00 110 SER A O 5
ATOM 8779 N N . GLY A 1 111 ? -23.942 -57.978 31.364 1.00 0.00 111 GLY A N 5
ATOM 8780 C CA . GLY A 1 111 ? -22.981 -59.044 31.147 1.00 0.00 111 GLY A CA 5
ATOM 8781 C C . GLY A 1 111 ? -22.233 -58.892 29.838 1.00 0.00 111 GLY A C 5
ATOM 8782 O O . GLY A 1 111 ? -22.293 -57.853 29.181 1.00 0.00 111 GLY A O 5
ATOM 8786 N N . PRO A 1 112 ? -21.505 -59.947 29.442 1.00 0.00 112 PRO A N 5
ATOM 8787 C CA . PRO A 1 112 ? -20.725 -59.950 28.200 1.00 0.00 112 PRO A CA 5
ATOM 8788 C C . PRO A 1 112 ? -21.613 -59.972 26.960 1.00 0.00 112 PRO A C 5
ATOM 8789 O O . PRO A 1 112 ? -22.345 -60.933 26.727 1.00 0.00 112 PRO A O 5
ATOM 8800 N N . SER A 1 113 ? -21.540 -58.908 26.167 1.00 0.00 113 SER A N 5
ATOM 8801 C CA . SER A 1 113 ? -22.339 -58.804 24.951 1.00 0.00 113 SER A CA 5
ATOM 8802 C C . SER A 1 113 ? -21.885 -57.621 24.102 1.00 0.00 113 SER A C 5
ATOM 8803 O O . SER A 1 113 ? -21.524 -56.568 24.627 1.00 0.00 113 SER A O 5
ATOM 8811 N N . SER A 1 114 ? -21.906 -57.803 22.785 1.00 0.00 114 SER A N 5
ATOM 8812 C CA . SER A 1 114 ? -21.492 -56.753 21.862 1.00 0.00 114 SER A CA 5
ATOM 8813 C C . SER A 1 114 ? -21.732 -57.177 20.416 1.00 0.00 114 SER A C 5
ATOM 8814 O O . SER A 1 114 ? -22.128 -58.310 20.147 1.00 0.00 114 SER A O 5
ATOM 8822 N N . GLY A 1 115 ? -21.489 -56.256 19.488 1.00 0.00 115 GLY A N 5
ATOM 8823 C CA . GLY A 1 115 ? -21.683 -56.551 18.081 1.00 0.00 115 GLY A CA 5
ATOM 8824 C C . GLY A 1 115 ? -22.609 -55.561 17.403 1.00 0.00 115 GLY A C 5
ATOM 8825 O O . GLY A 1 115 ? -23.595 -55.118 17.993 1.00 0.00 115 GLY A O 5
ATOM 8831 N N . GLY A 1 1 ? -19.140 38.543 8.568 1.00 0.00 1 GLY A N 6
ATOM 8832 C CA . GLY A 1 1 ? -18.941 38.022 9.907 1.00 0.00 1 GLY A CA 6
ATOM 8833 C C . GLY A 1 1 ? -17.600 37.333 10.068 1.00 0.00 1 GLY A C 6
ATOM 8834 O O . GLY A 1 1 ? -17.055 36.790 9.107 1.00 0.00 1 GLY A O 6
ATOM 8838 N N . SER A 1 2 ? -17.066 37.356 11.285 1.00 0.00 2 SER A N 6
ATOM 8839 C CA . SER A 1 2 ? -15.778 36.733 11.566 1.00 0.00 2 SER A CA 6
ATOM 8840 C C . SER A 1 2 ? -15.678 36.330 13.034 1.00 0.00 2 SER A C 6
ATOM 8841 O O . SER A 1 2 ? -16.293 36.949 13.902 1.00 0.00 2 SER A O 6
ATOM 8849 N N . SER A 1 3 ? -14.900 35.286 13.303 1.00 0.00 3 SER A N 6
ATOM 8850 C CA . SER A 1 3 ? -14.723 34.795 14.665 1.00 0.00 3 SER A CA 6
ATOM 8851 C C . SER A 1 3 ? -13.661 33.701 14.714 1.00 0.00 3 SER A C 6
ATOM 8852 O O . SER A 1 3 ? -13.183 33.239 13.680 1.00 0.00 3 SER A O 6
ATOM 8860 N N . GLY A 1 4 ? -13.299 33.291 15.925 1.00 0.00 4 GLY A N 6
ATOM 8861 C CA . GLY A 1 4 ? -12.296 32.254 16.089 1.00 0.00 4 GLY A CA 6
ATOM 8862 C C . GLY A 1 4 ? -11.832 32.117 17.525 1.00 0.00 4 GLY A C 6
ATOM 8863 O O . GLY A 1 4 ? -11.566 33.114 18.196 1.00 0.00 4 GLY A O 6
ATOM 8867 N N . SER A 1 5 ? -11.736 30.879 17.999 1.00 0.00 5 SER A N 6
ATOM 8868 C CA . SER A 1 5 ? -11.305 30.616 19.367 1.00 0.00 5 SER A CA 6
ATOM 8869 C C . SER A 1 5 ? -10.607 29.262 19.466 1.00 0.00 5 SER A C 6
ATOM 8870 O O . SER A 1 5 ? -10.893 28.346 18.695 1.00 0.00 5 SER A O 6
ATOM 8878 N N . SER A 1 6 ? -9.689 29.147 20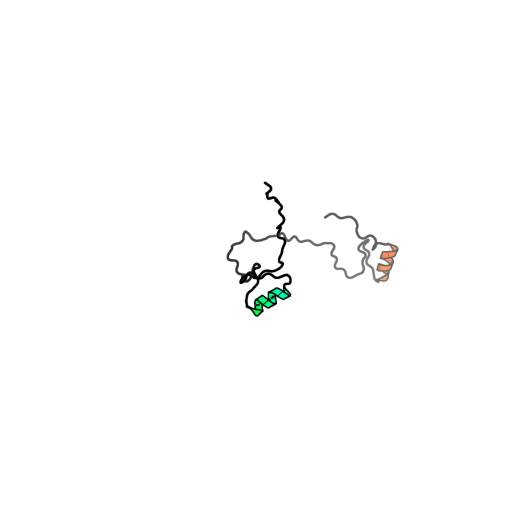.420 1.00 0.00 6 SER A N 6
ATOM 8879 C CA . SER A 1 6 ? -8.945 27.908 20.619 1.00 0.00 6 SER A CA 6
ATOM 8880 C C . SER A 1 6 ? -9.205 27.334 22.008 1.00 0.00 6 SER A C 6
ATOM 8881 O O . SER A 1 6 ? -9.661 26.201 22.150 1.00 0.00 6 SER A O 6
ATOM 8889 N N . GLY A 1 7 ? -8.911 28.128 23.033 1.00 0.00 7 GLY A N 6
ATOM 8890 C CA . GLY A 1 7 ? -9.119 27.684 24.400 1.00 0.00 7 GLY A CA 6
ATOM 8891 C C . GLY A 1 7 ? -8.106 26.642 24.831 1.00 0.00 7 GLY A C 6
ATOM 8892 O O . GLY A 1 7 ? -7.585 25.893 24.004 1.00 0.00 7 GLY A O 6
ATOM 8896 N N . LYS A 1 8 ? -7.827 26.592 26.128 1.00 0.00 8 LYS A N 6
ATOM 8897 C CA . LYS A 1 8 ? -6.870 25.633 26.669 1.00 0.00 8 LYS A CA 6
ATOM 8898 C C . LYS A 1 8 ? -7.349 25.085 28.009 1.00 0.00 8 LYS A C 6
ATOM 8899 O O . LYS A 1 8 ? -8.304 25.595 28.596 1.00 0.00 8 LYS A O 6
ATOM 8918 N N . LEU A 1 9 ? -6.678 24.044 28.490 1.00 0.00 9 LEU A N 6
ATOM 8919 C CA . LEU A 1 9 ? -7.033 23.426 29.763 1.00 0.00 9 LEU A CA 6
ATOM 8920 C C . LEU A 1 9 ? -5.897 23.565 30.772 1.00 0.00 9 LEU A C 6
ATOM 8921 O O . LEU A 1 9 ? -4.746 23.249 30.473 1.00 0.00 9 LEU A O 6
ATOM 8937 N N . TYR A 1 10 ? -6.230 24.038 31.968 1.00 0.00 10 TYR A N 6
ATOM 8938 C CA . TYR A 1 10 ? -5.238 24.219 33.021 1.00 0.00 10 TYR A CA 6
ATOM 8939 C C . TYR A 1 10 ? -4.935 22.896 33.718 1.00 0.00 10 TYR A C 6
ATOM 8940 O O . TYR A 1 10 ? -5.693 21.933 33.602 1.00 0.00 10 TYR A O 6
ATOM 8958 N N . GLY A 1 11 ? -3.822 22.857 34.443 1.00 0.00 11 GLY A N 6
ATOM 8959 C CA . GLY A 1 11 ? -3.437 21.649 35.148 1.00 0.00 11 GLY A CA 6
ATOM 8960 C C . GLY A 1 11 ? -2.942 20.563 34.213 1.00 0.00 11 GLY A C 6
ATOM 8961 O O . GLY A 1 11 ? -3.708 20.028 33.412 1.00 0.00 11 GLY A O 6
ATOM 8965 N N . SER A 1 12 ? -1.657 20.239 34.313 1.00 0.00 12 SER A N 6
ATOM 8966 C CA . SER A 1 12 ? -1.059 19.214 33.465 1.00 0.00 12 SER A CA 6
ATOM 8967 C C . SER A 1 12 ? -0.816 17.931 34.253 1.00 0.00 12 SER A C 6
ATOM 8968 O O . SER A 1 12 ? 0.288 17.691 34.743 1.00 0.00 12 SER A O 6
ATOM 8976 N N . ILE A 1 13 ? -1.854 17.110 34.372 1.00 0.00 13 ILE A N 6
ATOM 8977 C CA . ILE A 1 13 ? -1.753 15.851 35.100 1.00 0.00 13 ILE A CA 6
ATOM 8978 C C . ILE A 1 13 ? -1.613 14.672 34.142 1.00 0.00 13 ILE A C 6
ATOM 8979 O O . ILE A 1 13 ? -2.357 14.559 33.167 1.00 0.00 13 ILE A O 6
ATOM 8995 N N . PHE A 1 14 ? -0.655 13.797 34.426 1.00 0.00 14 PHE A N 6
ATOM 8996 C CA . PHE A 1 14 ? -0.417 12.626 33.592 1.00 0.00 14 PHE A CA 6
ATOM 8997 C C . PHE A 1 14 ? -0.952 11.363 34.261 1.00 0.00 14 PHE A C 6
ATOM 8998 O O . PHE A 1 14 ? -0.309 10.312 34.238 1.00 0.00 14 PHE A O 6
ATOM 9015 N N . THR A 1 15 ? -2.135 11.472 34.858 1.00 0.00 15 THR A N 6
ATOM 9016 C CA . THR A 1 15 ? -2.756 10.341 35.537 1.00 0.00 15 THR A CA 6
ATOM 9017 C C . THR A 1 15 ? -4.137 10.047 34.961 1.00 0.00 15 THR A C 6
ATOM 9018 O O . THR A 1 15 ? -4.805 9.101 35.377 1.00 0.00 15 THR A O 6
ATOM 9029 N N . GLY A 1 16 ? -4.560 10.863 34.001 1.00 0.00 16 GLY A N 6
ATOM 9030 C CA . GLY A 1 16 ? -5.859 10.673 33.384 1.00 0.00 16 GLY A CA 6
ATOM 9031 C C . GLY A 1 16 ? -5.892 9.471 32.461 1.00 0.00 16 GLY A C 6
ATOM 9032 O O . GLY A 1 16 ? -5.651 8.343 32.891 1.00 0.00 16 GLY A O 6
ATOM 9036 N N . ALA A 1 17 ? -6.193 9.711 31.189 1.00 0.00 17 ALA A N 6
ATOM 9037 C CA . ALA A 1 17 ? -6.257 8.639 30.203 1.00 0.00 17 ALA A CA 6
ATOM 9038 C C . ALA A 1 17 ? -4.974 7.815 30.205 1.00 0.00 17 ALA A C 6
ATOM 9039 O O . ALA A 1 17 ? -4.014 8.144 30.902 1.00 0.00 17 ALA A O 6
ATOM 9046 N N . SER A 1 18 ? -4.965 6.741 29.421 1.00 0.00 18 SER A N 6
ATOM 9047 C CA . SER A 1 18 ? -3.800 5.867 29.336 1.00 0.00 18 SER A CA 6
ATOM 9048 C C . SER A 1 18 ? -3.778 5.121 28.005 1.00 0.00 18 SER A C 6
ATOM 9049 O O . SER A 1 18 ? -4.717 4.401 27.668 1.00 0.00 18 SER A O 6
ATOM 9057 N N . LYS A 1 19 ? -2.698 5.299 27.252 1.00 0.00 19 LYS A N 6
ATOM 9058 C CA . LYS A 1 19 ? -2.549 4.642 25.959 1.00 0.00 19 LYS A CA 6
ATOM 9059 C C . LYS A 1 19 ? -2.248 3.157 26.135 1.00 0.00 19 LYS A C 6
ATOM 9060 O O . LYS A 1 19 ? -3.044 2.303 25.745 1.00 0.00 19 LYS A O 6
ATOM 9079 N N . PHE A 1 20 ? -1.095 2.857 26.723 1.00 0.00 20 PHE A N 6
ATOM 9080 C CA . PHE A 1 20 ? -0.691 1.475 26.950 1.00 0.00 20 PHE A CA 6
ATOM 9081 C C . PHE A 1 20 ? -1.132 0.998 28.331 1.00 0.00 20 PHE A C 6
ATOM 9082 O O . PHE A 1 20 ? -1.515 1.800 29.183 1.00 0.00 20 PHE A O 6
ATOM 9099 N N . ARG A 1 21 ? -1.074 -0.313 28.544 1.00 0.00 21 ARG A N 6
ATOM 9100 C CA . ARG A 1 21 ? -1.470 -0.897 29.821 1.00 0.00 21 ARG A CA 6
ATOM 9101 C C . ARG A 1 21 ? -0.725 -2.204 30.074 1.00 0.00 21 ARG A C 6
ATOM 9102 O O . ARG A 1 21 ? -0.287 -2.872 29.137 1.00 0.00 21 ARG A O 6
ATOM 9123 N N . CYS A 1 22 ? -0.584 -2.562 31.345 1.00 0.00 22 CYS A N 6
ATOM 9124 C CA . CYS A 1 22 ? 0.108 -3.789 31.723 1.00 0.00 22 CYS A CA 6
ATOM 9125 C C . CYS A 1 22 ? -0.888 -4.895 32.055 1.00 0.00 22 CYS A C 6
ATOM 9126 O O . CYS A 1 22 ? -1.878 -4.667 32.751 1.00 0.00 22 CYS A O 6
ATOM 9133 N N . LYS A 1 23 ? -0.620 -6.096 31.553 1.00 0.00 23 LYS A N 6
ATOM 9134 C CA . LYS A 1 23 ? -1.491 -7.239 31.797 1.00 0.00 23 LYS A CA 6
ATOM 9135 C C . LYS A 1 23 ? -1.362 -7.725 33.237 1.00 0.00 23 LYS A C 6
ATOM 9136 O O . LYS A 1 23 ? -2.323 -7.677 34.006 1.00 0.00 23 LYS A O 6
ATOM 9155 N N . ASP A 1 24 ? -0.170 -8.188 33.596 1.00 0.00 24 ASP A N 6
ATOM 9156 C CA . ASP A 1 24 ? 0.085 -8.679 34.945 1.00 0.00 24 ASP A CA 6
ATOM 9157 C C . ASP A 1 24 ? -0.505 -7.733 35.988 1.00 0.00 24 ASP A C 6
ATOM 9158 O O . ASP A 1 24 ? -1.476 -8.068 36.667 1.00 0.00 24 ASP A O 6
ATOM 9167 N N . CYS A 1 25 ? 0.089 -6.551 36.110 1.00 0.00 25 CYS A N 6
ATOM 9168 C CA . CYS A 1 25 ? -0.374 -5.557 37.070 1.00 0.00 25 CYS A CA 6
ATOM 9169 C C . CYS A 1 25 ? -1.345 -4.578 36.414 1.00 0.00 25 CYS A C 6
ATOM 9170 O O . CYS A 1 25 ? -1.675 -4.712 35.236 1.00 0.00 25 CYS A O 6
ATOM 9177 N N . SER A 1 26 ? -1.796 -3.595 37.186 1.00 0.00 26 SER A N 6
ATOM 9178 C CA . SER A 1 26 ? -2.731 -2.595 36.681 1.00 0.00 26 SER A CA 6
ATOM 9179 C C . SER A 1 26 ? -2.048 -1.239 36.534 1.00 0.00 26 SER A C 6
ATOM 9180 O O . SER A 1 26 ? -2.612 -0.206 36.894 1.00 0.00 26 SER A O 6
ATOM 9188 N N . ALA A 1 27 ? -0.830 -1.251 36.003 1.00 0.00 27 ALA A N 6
ATOM 9189 C CA . ALA A 1 27 ? -0.071 -0.023 35.806 1.00 0.00 27 ALA A CA 6
ATOM 9190 C C . ALA A 1 27 ? -0.025 0.365 34.332 1.00 0.00 27 ALA A C 6
ATOM 9191 O O . ALA A 1 27 ? 0.600 -0.316 33.520 1.00 0.00 27 ALA A O 6
ATOM 9198 N N . ALA A 1 28 ? -0.694 1.463 33.993 1.00 0.00 28 ALA A N 6
ATOM 9199 C CA . ALA A 1 28 ? -0.729 1.941 32.616 1.00 0.00 28 ALA A CA 6
ATOM 9200 C C . ALA A 1 28 ? 0.261 3.081 32.406 1.00 0.00 28 ALA A C 6
ATOM 9201 O O . ALA A 1 28 ? 0.699 3.721 33.363 1.00 0.00 28 ALA A O 6
ATOM 9208 N N . TYR A 1 29 ? 0.611 3.330 31.149 1.00 0.00 29 TYR A N 6
ATOM 9209 C CA . TYR A 1 29 ? 1.553 4.391 30.814 1.00 0.00 29 TYR A CA 6
ATOM 9210 C C . TYR A 1 29 ? 1.140 5.100 29.527 1.00 0.00 29 TYR A C 6
ATOM 9211 O O . TYR A 1 29 ? 0.444 4.529 28.687 1.00 0.00 29 TYR A O 6
ATOM 9229 N N . ASP A 1 30 ? 1.575 6.347 29.381 1.00 0.00 30 ASP A N 6
ATOM 9230 C CA . ASP A 1 30 ? 1.253 7.134 28.196 1.00 0.00 30 ASP A CA 6
ATOM 9231 C C . ASP A 1 30 ? 1.962 6.578 26.964 1.00 0.00 30 ASP A C 6
ATOM 9232 O O . ASP A 1 30 ? 1.348 6.391 25.913 1.00 0.00 30 ASP A O 6
ATOM 9241 N N . THR A 1 31 ? 3.258 6.317 27.101 1.00 0.00 31 THR A N 6
ATOM 9242 C CA . THR A 1 31 ? 4.051 5.785 26.000 1.00 0.00 31 THR A CA 6
ATOM 9243 C C . THR A 1 31 ? 4.526 4.368 26.300 1.00 0.00 31 THR A C 6
ATOM 9244 O O . THR A 1 31 ? 4.642 3.973 27.460 1.00 0.00 31 THR A O 6
ATOM 9255 N N . LEU A 1 32 ? 4.800 3.606 25.247 1.00 0.00 32 LEU A N 6
ATOM 9256 C CA . LEU A 1 32 ? 5.265 2.232 25.396 1.00 0.00 32 LEU A CA 6
ATOM 9257 C C . LEU A 1 32 ? 6.611 2.186 26.112 1.00 0.00 32 LEU A C 6
ATOM 9258 O O . LEU A 1 32 ? 6.801 1.415 27.053 1.00 0.00 32 LEU A O 6
ATOM 9274 N N . VAL A 1 33 ? 7.543 3.020 25.661 1.00 0.00 33 VAL A N 6
ATOM 9275 C CA . VAL A 1 33 ? 8.871 3.078 26.260 1.00 0.00 33 VAL A CA 6
ATOM 9276 C C . VAL A 1 33 ? 8.790 3.043 27.782 1.00 0.00 33 VAL A C 6
ATOM 9277 O O . VAL A 1 33 ? 9.629 2.434 28.443 1.00 0.00 33 VAL A O 6
ATOM 9290 N N . GLU A 1 34 ? 7.774 3.702 28.329 1.00 0.00 34 GLU A N 6
ATOM 9291 C CA . GLU A 1 34 ? 7.583 3.747 29.774 1.00 0.00 34 GLU A CA 6
ATOM 9292 C C . GLU A 1 34 ? 7.114 2.394 30.304 1.00 0.00 34 GLU A C 6
ATOM 9293 O O . GLU A 1 34 ? 7.512 1.966 31.388 1.00 0.00 34 GLU A O 6
ATOM 9305 N N . LEU A 1 35 ? 6.264 1.725 29.531 1.00 0.00 35 LEU A N 6
ATOM 9306 C CA . LEU A 1 35 ? 5.739 0.422 29.921 1.00 0.00 35 LEU A CA 6
ATOM 9307 C C . LEU A 1 35 ? 6.806 -0.659 29.778 1.00 0.00 35 LEU A C 6
ATOM 9308 O O . LEU A 1 35 ? 7.106 -1.381 30.728 1.00 0.00 35 LEU A O 6
ATOM 9324 N N . THR A 1 36 ? 7.379 -0.764 28.582 1.00 0.00 36 THR A N 6
ATOM 9325 C CA . THR A 1 36 ? 8.413 -1.756 28.314 1.00 0.00 36 THR A CA 6
ATOM 9326 C C . THR A 1 36 ? 9.399 -1.848 29.472 1.00 0.00 36 THR A C 6
ATOM 9327 O O . THR A 1 36 ? 9.464 -2.862 30.167 1.00 0.00 36 THR A O 6
ATOM 9338 N N . VAL A 1 37 ? 10.167 -0.782 29.675 1.00 0.00 37 VAL A N 6
ATOM 9339 C CA . VAL A 1 37 ? 11.150 -0.742 30.751 1.00 0.00 37 VAL A CA 6
ATOM 9340 C C . VAL A 1 37 ? 10.626 -1.441 32.000 1.00 0.00 37 VAL A C 6
ATOM 9341 O O . VAL A 1 37 ? 11.347 -2.201 32.648 1.00 0.00 37 VAL A O 6
ATOM 9354 N N . HIS A 1 38 ? 9.367 -1.179 32.335 1.00 0.00 38 HIS A N 6
ATOM 9355 C CA . HIS A 1 38 ? 8.745 -1.784 33.506 1.00 0.00 38 HIS A CA 6
ATOM 9356 C C . HIS A 1 38 ? 8.507 -3.275 33.287 1.00 0.00 38 HIS A C 6
ATOM 9357 O O . HIS A 1 38 ? 8.822 -4.097 34.146 1.00 0.00 38 HIS A O 6
ATOM 9371 N N . MET A 1 39 ? 7.946 -3.615 32.131 1.00 0.00 39 MET A N 6
ATOM 9372 C CA . MET A 1 39 ? 7.666 -5.007 31.798 1.00 0.00 39 MET A CA 6
ATOM 9373 C C . MET A 1 39 ? 8.898 -5.878 32.021 1.00 0.00 39 MET A C 6
ATOM 9374 O O . MET A 1 39 ? 8.797 -6.994 32.529 1.00 0.00 39 MET A O 6
ATOM 9388 N N . ASN A 1 40 ? 10.061 -5.360 31.638 1.00 0.00 40 ASN A N 6
ATOM 9389 C CA . ASN A 1 40 ? 11.312 -6.092 31.797 1.00 0.00 40 ASN A CA 6
ATOM 9390 C C . ASN A 1 40 ? 11.859 -5.935 33.211 1.00 0.00 40 ASN A C 6
ATOM 9391 O O . ASN A 1 40 ? 12.314 -6.901 33.823 1.00 0.00 40 ASN A O 6
ATOM 9402 N N . GLU A 1 41 ? 11.812 -4.710 33.726 1.00 0.00 41 GLU A N 6
ATOM 9403 C CA . GLU A 1 41 ? 12.303 -4.426 35.069 1.00 0.00 41 GLU A CA 6
ATOM 9404 C C . GLU A 1 41 ? 11.711 -5.400 36.082 1.00 0.00 41 GLU A C 6
ATOM 9405 O O . GLU A 1 41 ? 12.417 -5.926 36.943 1.00 0.00 41 GLU A O 6
ATOM 9417 N N . THR A 1 42 ? 10.406 -5.636 35.975 1.00 0.00 42 THR A N 6
ATOM 9418 C CA . THR A 1 42 ? 9.717 -6.545 36.881 1.00 0.00 42 THR A CA 6
ATOM 9419 C C . THR A 1 42 ? 9.533 -7.919 36.247 1.00 0.00 42 THR A C 6
ATOM 9420 O O . THR A 1 42 ? 9.817 -8.943 36.869 1.00 0.00 42 THR A O 6
ATOM 9431 N N . GLY A 1 43 ? 9.057 -7.935 35.006 1.00 0.00 43 GLY A N 6
ATOM 9432 C CA . GLY A 1 43 ? 8.844 -9.190 34.309 1.00 0.00 43 GLY A CA 6
ATOM 9433 C C . GLY A 1 43 ? 7.579 -9.182 33.474 1.00 0.00 43 GLY A C 6
ATOM 9434 O O . GLY A 1 43 ? 7.541 -9.760 32.387 1.00 0.00 43 GLY A O 6
ATOM 9438 N N . HIS A 1 44 ? 6.540 -8.528 33.982 1.00 0.00 44 HIS A N 6
ATOM 9439 C CA . HIS A 1 44 ? 5.267 -8.448 33.275 1.00 0.00 44 HIS A CA 6
ATOM 9440 C C . HIS A 1 44 ? 5.488 -8.285 31.774 1.00 0.00 44 HIS A C 6
ATOM 9441 O O . HIS A 1 44 ? 6.542 -7.820 31.338 1.00 0.00 44 HIS A O 6
ATOM 9455 N N . TYR A 1 45 ? 4.490 -8.674 30.989 1.00 0.00 45 TYR A N 6
ATOM 9456 C CA . TYR A 1 45 ? 4.576 -8.574 29.537 1.00 0.00 45 TYR A CA 6
ATOM 9457 C C . TYR A 1 45 ? 3.317 -7.935 28.958 1.00 0.00 45 TYR A C 6
ATOM 9458 O O . TYR A 1 45 ? 2.327 -7.740 29.662 1.00 0.00 45 TYR A O 6
ATOM 9476 N N . ARG A 1 46 ? 3.365 -7.612 27.670 1.00 0.00 46 ARG A N 6
ATOM 9477 C CA . ARG A 1 46 ? 2.229 -6.995 26.994 1.00 0.00 46 ARG A CA 6
ATOM 9478 C C . ARG A 1 46 ? 0.986 -7.873 27.108 1.00 0.00 46 ARG A C 6
ATOM 9479 O O . ARG A 1 46 ? 1.081 -9.100 27.144 1.00 0.00 46 ARG A O 6
ATOM 9500 N N . ASP A 1 47 ? -0.179 -7.236 27.164 1.00 0.00 47 ASP A N 6
ATOM 9501 C CA . ASP A 1 47 ? -1.440 -7.959 27.273 1.00 0.00 47 ASP A CA 6
ATOM 9502 C C . ASP A 1 47 ? -1.951 -8.371 25.895 1.00 0.00 47 ASP A C 6
ATOM 9503 O O . ASP A 1 47 ? -2.264 -9.539 25.663 1.00 0.00 47 ASP A O 6
ATOM 9512 N N . ASP A 1 48 ? -2.033 -7.406 24.987 1.00 0.00 48 ASP A N 6
ATOM 9513 C CA . ASP A 1 48 ? -2.504 -7.668 23.632 1.00 0.00 48 ASP A CA 6
ATOM 9514 C C . ASP A 1 48 ? -1.834 -8.909 23.054 1.00 0.00 48 ASP A C 6
ATOM 9515 O O . ASP A 1 48 ? -0.608 -8.999 23.006 1.00 0.00 48 ASP A O 6
ATOM 9524 N N . ASN A 1 49 ? -2.647 -9.866 22.616 1.00 0.00 49 ASN A N 6
ATOM 9525 C CA . ASN A 1 49 ? -2.132 -11.103 22.042 1.00 0.00 49 ASN A CA 6
ATOM 9526 C C . ASN A 1 49 ? -1.389 -10.830 20.738 1.00 0.00 49 ASN A C 6
ATOM 9527 O O . ASN A 1 49 ? -0.345 -11.427 20.469 1.00 0.00 49 ASN A O 6
ATOM 9538 N N . HIS A 1 50 ? -1.933 -9.925 19.931 1.00 0.00 50 HIS A N 6
ATOM 9539 C CA . HIS A 1 50 ? -1.322 -9.572 18.655 1.00 0.00 50 HIS A CA 6
ATOM 9540 C C . HIS A 1 50 ? 0.169 -9.293 18.826 1.00 0.00 50 HIS A C 6
ATOM 9541 O O . HIS A 1 50 ? 0.966 -9.563 17.929 1.00 0.00 50 HIS A O 6
ATOM 9555 N N . GLU A 1 51 ? 0.536 -8.751 19.983 1.00 0.00 51 GLU A N 6
ATOM 9556 C CA . GLU A 1 51 ? 1.930 -8.435 20.269 1.00 0.00 51 GLU A CA 6
ATOM 9557 C C . GLU A 1 51 ? 2.558 -9.502 21.163 1.00 0.00 51 GLU A C 6
ATOM 9558 O O . GLU A 1 51 ? 2.131 -9.707 22.298 1.00 0.00 51 GLU A O 6
ATOM 9570 N N . THR A 1 52 ? 3.576 -10.179 20.640 1.00 0.00 52 THR A N 6
ATOM 9571 C CA . THR A 1 52 ? 4.261 -11.225 21.387 1.00 0.00 52 THR A CA 6
ATOM 9572 C C . THR A 1 52 ? 5.762 -11.202 21.115 1.00 0.00 52 THR A C 6
ATOM 9573 O O . THR A 1 52 ? 6.194 -10.939 19.992 1.00 0.00 52 THR A O 6
ATOM 9584 N N . ASP A 1 53 ? 6.549 -11.480 22.147 1.00 0.00 53 ASP A N 6
ATOM 9585 C CA . ASP A 1 53 ? 8.002 -11.493 22.018 1.00 0.00 53 ASP A CA 6
ATOM 9586 C C . ASP A 1 53 ? 8.515 -12.912 21.791 1.00 0.00 53 ASP A C 6
ATOM 9587 O O . ASP A 1 53 ? 9.570 -13.112 21.193 1.00 0.00 53 ASP A O 6
ATOM 9596 N N . ASN A 1 54 ? 7.760 -13.893 22.277 1.00 0.00 54 ASN A N 6
ATOM 9597 C CA . ASN A 1 54 ? 8.139 -15.293 22.129 1.00 0.00 54 ASN A CA 6
ATOM 9598 C C . ASN A 1 54 ? 8.197 -15.689 20.658 1.00 0.00 54 ASN A C 6
ATOM 9599 O O . ASN A 1 54 ? 7.373 -15.253 19.854 1.00 0.00 54 ASN A O 6
ATOM 9610 N N . ASN A 1 55 ? 9.177 -16.518 20.310 1.00 0.00 55 ASN A N 6
ATOM 9611 C CA . ASN A 1 55 ? 9.342 -16.973 18.934 1.00 0.00 55 ASN A CA 6
ATOM 9612 C C . ASN A 1 55 ? 8.305 -18.036 18.585 1.00 0.00 55 ASN A C 6
ATOM 9613 O O . ASN A 1 55 ? 7.880 -18.148 17.436 1.00 0.00 55 ASN A O 6
ATOM 9624 N N . ASN A 1 56 ? 7.902 -18.813 19.584 1.00 0.00 56 ASN A N 6
ATOM 9625 C CA . ASN A 1 56 ? 6.914 -19.867 19.383 1.00 0.00 56 ASN A CA 6
ATOM 9626 C C . ASN A 1 56 ? 5.555 -19.453 19.937 1.00 0.00 56 ASN A C 6
ATOM 9627 O O . ASN A 1 56 ? 5.276 -19.584 21.129 1.00 0.00 56 ASN A O 6
ATOM 9638 N N . PRO A 1 57 ? 4.687 -18.941 19.052 1.00 0.00 57 PRO A N 6
ATOM 9639 C CA . PRO A 1 57 ? 3.342 -18.498 19.429 1.00 0.00 57 PRO A CA 6
ATOM 9640 C C . PRO A 1 57 ? 2.429 -19.663 19.797 1.00 0.00 57 PRO A C 6
ATOM 9641 O O . PRO A 1 57 ? 1.526 -19.520 20.622 1.00 0.00 57 PRO A O 6
ATOM 9652 N N . LYS A 1 58 ? 2.672 -20.815 19.182 1.00 0.00 58 LYS A N 6
ATOM 9653 C CA . LYS A 1 58 ? 1.873 -22.007 19.447 1.00 0.00 58 LYS A CA 6
ATOM 9654 C C . LYS A 1 58 ? 2.123 -22.527 20.860 1.00 0.00 58 LYS A C 6
ATOM 9655 O O . LYS A 1 58 ? 3.189 -23.069 21.151 1.00 0.00 58 LYS A O 6
ATOM 9674 N N . ARG A 1 59 ? 1.134 -22.358 21.731 1.00 0.00 59 ARG A N 6
ATOM 9675 C CA . ARG A 1 59 ? 1.248 -22.811 23.112 1.00 0.00 59 ARG A CA 6
ATOM 9676 C C . ARG A 1 59 ? 1.727 -24.259 23.172 1.00 0.00 59 ARG A C 6
ATOM 9677 O O . ARG A 1 59 ? 1.898 -24.909 22.141 1.00 0.00 59 ARG A O 6
ATOM 9698 N N . TRP A 1 60 ? 1.941 -24.755 24.385 1.00 0.00 60 TRP A N 6
ATOM 9699 C CA . TRP A 1 60 ? 2.400 -26.126 24.579 1.00 0.00 60 TRP A CA 6
ATOM 9700 C C . TRP A 1 60 ? 1.564 -27.102 23.760 1.00 0.00 60 TRP A C 6
ATOM 9701 O O . TRP A 1 60 ? 0.619 -26.704 23.078 1.00 0.00 60 TRP A O 6
ATOM 9722 N N . SER A 1 61 ? 1.914 -28.382 23.834 1.00 0.00 61 SER A N 6
ATOM 9723 C CA . SER A 1 61 ? 1.196 -29.415 23.097 1.00 0.00 61 SER A CA 6
ATOM 9724 C C . SER A 1 61 ? -0.202 -29.620 23.671 1.00 0.00 61 SER A C 6
ATOM 9725 O O . SER A 1 61 ? -0.441 -29.378 24.854 1.00 0.00 61 SER A O 6
ATOM 9733 N N . LYS A 1 62 ? -1.123 -30.068 22.824 1.00 0.00 62 LYS A N 6
ATOM 9734 C CA . LYS A 1 62 ? -2.497 -30.309 23.245 1.00 0.00 62 LYS A CA 6
ATOM 9735 C C . LYS A 1 62 ? -2.536 -31.059 24.573 1.00 0.00 62 LYS A C 6
ATOM 9736 O O . LYS A 1 62 ? -1.552 -31.658 25.004 1.00 0.00 62 LYS A O 6
ATOM 9755 N N . PRO A 1 63 ? -3.702 -31.028 25.236 1.00 0.00 63 PRO A N 6
ATOM 9756 C CA . PRO A 1 63 ? -3.898 -31.702 26.524 1.00 0.00 63 PRO A CA 6
ATOM 9757 C C . PRO A 1 63 ? -3.903 -33.221 26.388 1.00 0.00 63 PRO A C 6
ATOM 9758 O O . PRO A 1 63 ? -3.827 -33.754 25.281 1.00 0.00 63 PRO A O 6
ATOM 9769 N N . ARG A 1 64 ? -3.994 -33.911 27.519 1.00 0.00 64 ARG A N 6
ATOM 9770 C CA . ARG A 1 64 ? -4.009 -35.369 27.526 1.00 0.00 64 ARG A CA 6
ATOM 9771 C C . ARG A 1 64 ? -5.425 -35.897 27.732 1.00 0.00 64 ARG A C 6
ATOM 9772 O O . ARG A 1 64 ? -5.619 -37.035 28.162 1.00 0.00 64 ARG A O 6
ATOM 9793 N N . LYS A 1 65 ? -6.413 -35.064 27.424 1.00 0.00 65 LYS A N 6
ATOM 9794 C CA . LYS A 1 65 ? -7.812 -35.445 27.574 1.00 0.00 65 LYS A CA 6
ATOM 9795 C C . LYS A 1 65 ? -8.390 -35.927 26.246 1.00 0.00 65 LYS A C 6
ATOM 9796 O O . LYS A 1 65 ? -7.713 -35.901 25.218 1.00 0.00 65 LYS A O 6
ATOM 9815 N N . ARG A 1 66 ? -9.645 -36.362 26.276 1.00 0.00 66 ARG A N 6
ATOM 9816 C CA . ARG A 1 66 ? -10.313 -36.848 25.075 1.00 0.00 66 ARG A CA 6
ATOM 9817 C C . ARG A 1 66 ? -9.841 -36.083 23.842 1.00 0.00 66 ARG A C 6
ATOM 9818 O O . ARG A 1 66 ? -9.739 -34.856 23.862 1.00 0.00 66 ARG A O 6
ATOM 9839 N N . SER A 1 67 ? -9.553 -36.816 22.771 1.00 0.00 67 SER A N 6
ATOM 9840 C CA . SER A 1 67 ? -9.087 -36.207 21.531 1.00 0.00 67 SER A CA 6
ATOM 9841 C C . SER A 1 67 ? -8.937 -37.255 20.433 1.00 0.00 67 SER A C 6
ATOM 9842 O O . SER A 1 67 ? -9.283 -38.423 20.622 1.00 0.00 67 SER A O 6
ATOM 9850 N N . LEU A 1 68 ? -8.421 -36.832 19.285 1.00 0.00 68 LEU A N 6
ATOM 9851 C CA . LEU A 1 68 ? -8.224 -37.734 18.155 1.00 0.00 68 LEU A CA 6
ATOM 9852 C C . LEU A 1 68 ? -9.423 -38.660 17.984 1.00 0.00 68 LEU A C 6
ATOM 9853 O O . LEU A 1 68 ? -9.295 -39.770 17.464 1.00 0.00 68 LEU A O 6
ATOM 9869 N N . LEU A 1 69 ? -10.589 -38.198 18.421 1.00 0.00 69 LEU A N 6
ATOM 9870 C CA . LEU A 1 69 ? -11.813 -38.985 18.314 1.00 0.00 69 LEU A CA 6
ATOM 9871 C C . LEU A 1 69 ? -12.007 -39.498 16.891 1.00 0.00 69 LEU A C 6
ATOM 9872 O O . LEU A 1 69 ? -11.189 -39.236 16.010 1.00 0.00 69 LEU A O 6
ATOM 9888 N N . GLU A 1 70 ? -13.096 -40.230 16.674 1.00 0.00 70 GLU A N 6
ATOM 9889 C CA . GLU A 1 70 ? -13.398 -40.778 15.357 1.00 0.00 70 GLU A CA 6
ATOM 9890 C C . GLU A 1 70 ? -14.320 -39.845 14.578 1.00 0.00 70 GLU A C 6
ATOM 9891 O O . GLU A 1 70 ? -15.493 -39.689 14.916 1.00 0.00 70 GLU A O 6
ATOM 9903 N N . MET A 1 71 ? -13.780 -39.227 13.532 1.00 0.00 71 MET A N 6
ATOM 9904 C CA . MET A 1 71 ? -14.554 -38.311 12.704 1.00 0.00 71 MET A CA 6
ATOM 9905 C C . MET A 1 71 ? -14.367 -38.626 11.222 1.00 0.00 71 MET A C 6
ATOM 9906 O O . MET A 1 71 ? -13.602 -39.519 10.862 1.00 0.00 71 MET A O 6
ATOM 9920 N N . GLU A 1 72 ? -15.070 -37.887 10.371 1.00 0.00 72 GLU A N 6
ATOM 9921 C CA . GLU A 1 72 ? -14.981 -38.089 8.930 1.00 0.00 72 GLU A CA 6
ATOM 9922 C C . GLU A 1 72 ? -13.917 -37.184 8.318 1.00 0.00 72 GLU A C 6
ATOM 9923 O O . GLU A 1 72 ? -14.118 -35.978 8.176 1.00 0.00 72 GLU A O 6
ATOM 9935 N N . GLY A 1 73 ? -12.781 -37.774 7.957 1.00 0.00 73 GLY A N 6
ATOM 9936 C CA . GLY A 1 73 ? -11.701 -37.007 7.365 1.00 0.00 73 GLY A CA 6
ATOM 9937 C C . GLY A 1 73 ? -10.798 -37.854 6.490 1.00 0.00 73 GLY A C 6
ATOM 9938 O O . GLY A 1 73 ? -11.269 -38.732 5.766 1.00 0.00 73 GLY A O 6
ATOM 9942 N N . LYS A 1 74 ? -9.497 -37.592 6.555 1.00 0.00 74 LYS A N 6
ATOM 9943 C CA . LYS A 1 74 ? -8.526 -38.336 5.764 1.00 0.00 74 LYS A CA 6
ATOM 9944 C C . LYS A 1 74 ? -7.102 -37.916 6.115 1.00 0.00 74 LYS A C 6
ATOM 9945 O O . LYS A 1 74 ? -6.647 -36.843 5.720 1.00 0.00 74 LYS A O 6
ATOM 9964 N N . GLU A 1 75 ? -6.404 -38.770 6.857 1.00 0.00 75 GLU A N 6
ATOM 9965 C CA . GLU A 1 75 ? -5.031 -38.485 7.259 1.00 0.00 75 GLU A CA 6
ATOM 9966 C C . GLU A 1 75 ? -4.042 -39.302 6.433 1.00 0.00 75 GLU A C 6
ATOM 9967 O O . GLU A 1 75 ? -3.121 -39.915 6.974 1.00 0.00 75 GLU A O 6
ATOM 9979 N N . ASP A 1 76 ? -4.239 -39.306 5.119 1.00 0.00 76 ASP A N 6
ATOM 9980 C CA . ASP A 1 76 ? -3.365 -40.047 4.217 1.00 0.00 76 ASP A CA 6
ATOM 9981 C C . ASP A 1 76 ? -2.919 -39.170 3.051 1.00 0.00 76 ASP A C 6
ATOM 9982 O O . ASP A 1 76 ? -2.804 -39.638 1.919 1.00 0.00 76 ASP A O 6
ATOM 9991 N N . ALA A 1 77 ? -2.671 -37.897 3.337 1.00 0.00 77 ALA A N 6
ATOM 9992 C CA . ALA A 1 77 ? -2.236 -36.955 2.312 1.00 0.00 77 ALA A CA 6
ATOM 9993 C C . ALA A 1 77 ? -0.833 -36.435 2.602 1.00 0.00 77 ALA A C 6
ATOM 9994 O O . ALA A 1 77 ? -0.558 -35.246 2.450 1.00 0.00 77 ALA A O 6
ATOM 10001 N N . GLN A 1 78 ? 0.051 -37.336 3.021 1.00 0.00 78 GLN A N 6
ATOM 10002 C CA . GLN A 1 78 ? 1.426 -36.966 3.334 1.00 0.00 78 GLN A CA 6
ATOM 10003 C C . GLN A 1 78 ? 2.412 -37.924 2.671 1.00 0.00 78 GLN A C 6
ATOM 10004 O O . GLN A 1 78 ? 3.386 -38.356 3.287 1.00 0.00 78 GLN A O 6
ATOM 10018 N N . LYS A 1 79 ? 2.151 -38.251 1.409 1.00 0.00 79 LYS A N 6
ATOM 10019 C CA . LYS A 1 79 ? 3.015 -39.157 0.660 1.00 0.00 79 LYS A CA 6
ATOM 10020 C C . LYS A 1 79 ? 3.426 -38.539 -0.672 1.00 0.00 79 LYS A C 6
ATOM 10021 O O . LYS A 1 79 ? 4.609 -38.306 -0.921 1.00 0.00 79 LYS A O 6
ATOM 10040 N N . VAL A 1 80 ? 2.441 -38.273 -1.525 1.00 0.00 80 VAL A N 6
ATOM 10041 C CA . VAL A 1 80 ? 2.701 -37.678 -2.831 1.00 0.00 80 VAL A CA 6
ATOM 10042 C C . VAL A 1 80 ? 1.446 -37.020 -3.393 1.00 0.00 80 VAL A C 6
ATOM 10043 O O . VAL A 1 80 ? 0.334 -37.514 -3.205 1.00 0.00 80 VAL A O 6
ATOM 10056 N N . LEU A 1 81 ? 1.632 -35.901 -4.087 1.00 0.00 81 LEU A N 6
ATOM 10057 C CA . LEU A 1 81 ? 0.515 -35.173 -4.678 1.00 0.00 81 LEU A CA 6
ATOM 10058 C C . LEU A 1 81 ? -0.497 -36.135 -5.291 1.00 0.00 81 LEU A C 6
ATOM 10059 O O . LEU A 1 81 ? -0.276 -36.681 -6.372 1.00 0.00 81 LEU A O 6
ATOM 10075 N N . LYS A 1 82 ? -1.611 -36.336 -4.595 1.00 0.00 82 LYS A N 6
ATOM 10076 C CA . LYS A 1 82 ? -2.661 -37.229 -5.072 1.00 0.00 82 LYS A CA 6
ATOM 10077 C C . LYS A 1 82 ? -4.029 -36.562 -4.972 1.00 0.00 82 LYS A C 6
ATOM 10078 O O . LYS A 1 82 ? -4.238 -35.670 -4.149 1.00 0.00 82 LYS A O 6
ATOM 10097 N N . CYS A 1 83 ? -4.958 -37.000 -5.813 1.00 0.00 83 CYS A N 6
ATOM 10098 C CA . CYS A 1 83 ? -6.308 -36.447 -5.819 1.00 0.00 83 CYS A CA 6
ATOM 10099 C C . CYS A 1 83 ? -7.219 -37.225 -4.874 1.00 0.00 83 CYS A C 6
ATOM 10100 O O . CYS A 1 83 ? -6.980 -38.398 -4.592 1.00 0.00 83 CYS A O 6
ATOM 10107 N N . MET A 1 84 ? -8.263 -36.560 -4.390 1.00 0.00 84 MET A N 6
ATOM 10108 C CA . MET A 1 84 ? -9.211 -37.190 -3.478 1.00 0.00 84 MET A CA 6
ATOM 10109 C C . MET A 1 84 ? -10.463 -37.645 -4.222 1.00 0.00 84 MET A C 6
ATOM 10110 O O . MET A 1 84 ? -11.064 -38.663 -3.880 1.00 0.00 84 MET A O 6
ATOM 10124 N N . TYR A 1 85 ? -10.849 -36.885 -5.241 1.00 0.00 85 TYR A N 6
ATOM 10125 C CA . TYR A 1 85 ? -12.029 -37.210 -6.032 1.00 0.00 85 TYR A CA 6
ATOM 10126 C C . TYR A 1 85 ? -11.864 -38.556 -6.731 1.00 0.00 85 TYR A C 6
ATOM 10127 O O . TYR A 1 85 ? -12.650 -39.480 -6.519 1.00 0.00 85 TYR A O 6
ATOM 10145 N N . CYS A 1 86 ? -10.834 -38.660 -7.565 1.00 0.00 86 CYS A N 6
ATOM 10146 C CA . CYS A 1 86 ? -10.563 -39.891 -8.295 1.00 0.00 86 CYS A CA 6
ATOM 10147 C C . CYS A 1 86 ? -9.417 -40.666 -7.651 1.00 0.00 86 CYS A C 6
ATOM 10148 O O . CYS A 1 86 ? -9.532 -41.862 -7.387 1.00 0.00 86 CYS A O 6
ATOM 10155 N N . GLY A 1 87 ? -8.310 -39.973 -7.399 1.00 0.00 87 GLY A N 6
ATOM 10156 C CA . GLY A 1 87 ? -7.158 -40.611 -6.787 1.00 0.00 87 GLY A CA 6
ATOM 10157 C C . GLY A 1 87 ? -6.063 -40.914 -7.789 1.00 0.00 87 GLY A C 6
ATOM 10158 O O . GLY A 1 87 ? -5.796 -42.077 -8.094 1.00 0.00 87 GLY A O 6
ATOM 10162 N N . HIS A 1 88 ? -5.428 -39.867 -8.304 1.00 0.00 88 HIS A N 6
ATOM 10163 C CA . HIS A 1 88 ? -4.355 -40.029 -9.280 1.00 0.00 88 HIS A CA 6
ATOM 10164 C C . HIS A 1 88 ? -3.026 -39.539 -8.712 1.00 0.00 88 HIS A C 6
ATOM 10165 O O . HIS A 1 88 ? -2.963 -38.491 -8.071 1.00 0.00 88 HIS A O 6
ATOM 10179 N N . SER A 1 89 ? -1.967 -40.306 -8.951 1.00 0.00 89 SER A N 6
ATOM 10180 C CA . SER A 1 89 ? -0.640 -39.953 -8.460 1.00 0.00 89 SER A CA 6
ATOM 10181 C C . SER A 1 89 ? 0.097 -39.078 -9.468 1.00 0.00 89 SER A C 6
ATOM 10182 O O . SER A 1 89 ? 0.329 -39.484 -10.607 1.00 0.00 89 SER A O 6
ATOM 10190 N N . PHE A 1 90 ? 0.463 -37.874 -9.040 1.00 0.00 90 PHE A N 6
ATOM 10191 C CA . PHE A 1 90 ? 1.174 -36.940 -9.906 1.00 0.00 90 PHE A CA 6
ATOM 10192 C C . PHE A 1 90 ? 2.608 -36.736 -9.424 1.00 0.00 90 PHE A C 6
ATOM 10193 O O . PHE A 1 90 ? 3.012 -37.281 -8.397 1.00 0.00 90 PHE A O 6
ATOM 10210 N N . GLU A 1 91 ? 3.370 -35.946 -10.173 1.00 0.00 91 GLU A N 6
ATOM 10211 C CA . GLU A 1 91 ? 4.759 -35.671 -9.823 1.00 0.00 91 GLU A CA 6
ATOM 10212 C C . GLU A 1 91 ? 4.932 -34.220 -9.383 1.00 0.00 91 GLU A C 6
ATOM 10213 O O . GLU A 1 91 ? 5.544 -33.942 -8.352 1.00 0.00 91 GLU A O 6
ATOM 10225 N N . SER A 1 92 ? 4.389 -33.299 -10.173 1.00 0.00 92 SER A N 6
ATOM 10226 C CA . SER A 1 92 ? 4.487 -31.876 -9.868 1.00 0.00 92 SER A CA 6
ATOM 10227 C C . SER A 1 92 ? 3.133 -31.318 -9.440 1.00 0.00 92 SER A C 6
ATOM 10228 O O . SER A 1 92 ? 2.085 -31.791 -9.883 1.00 0.00 92 SER A O 6
ATOM 10236 N N . LEU A 1 93 ? 3.162 -30.310 -8.575 1.00 0.00 93 LEU A N 6
ATOM 10237 C CA . LEU A 1 93 ? 1.938 -29.686 -8.087 1.00 0.00 93 LEU A CA 6
ATOM 10238 C C . LEU A 1 93 ? 1.046 -29.254 -9.246 1.00 0.00 93 LEU A C 6
ATOM 10239 O O . LEU A 1 93 ? -0.160 -29.496 -9.236 1.00 0.00 93 LEU A O 6
ATOM 10255 N N . GLN A 1 94 ? 1.649 -28.614 -10.243 1.00 0.00 94 GLN A N 6
ATOM 10256 C CA . GLN A 1 94 ? 0.909 -28.150 -11.411 1.00 0.00 94 GLN A CA 6
ATOM 10257 C C . GLN A 1 94 ? -0.050 -29.225 -11.910 1.00 0.00 94 GLN A C 6
ATOM 10258 O O . GLN A 1 94 ? -1.265 -29.023 -11.934 1.00 0.00 94 GLN A O 6
ATOM 10272 N N . ASP A 1 95 ? 0.501 -30.366 -12.307 1.00 0.00 95 ASP A N 6
ATOM 10273 C CA . ASP A 1 95 ? -0.306 -31.473 -12.805 1.00 0.00 95 ASP A CA 6
ATOM 10274 C C . ASP A 1 95 ? -1.524 -31.700 -11.916 1.00 0.00 95 ASP A C 6
ATOM 10275 O O . ASP A 1 95 ? -2.559 -32.185 -12.375 1.00 0.00 95 ASP A O 6
ATOM 10284 N N . LEU A 1 96 ? -1.394 -31.348 -10.641 1.00 0.00 96 LEU A N 6
ATOM 10285 C CA . LEU A 1 96 ? -2.484 -31.515 -9.687 1.00 0.00 96 LEU A CA 6
ATOM 10286 C C . LEU A 1 96 ? -3.489 -30.374 -9.804 1.00 0.00 96 LEU A C 6
ATOM 10287 O O . LEU A 1 96 ? -4.659 -30.595 -10.119 1.00 0.00 96 LEU A O 6
ATOM 10303 N N . SER A 1 97 ? -3.026 -29.154 -9.552 1.00 0.00 97 SER A N 6
ATOM 10304 C CA . SER A 1 97 ? -3.885 -27.978 -9.628 1.00 0.00 97 SER A CA 6
ATOM 10305 C C . SER A 1 97 ? -4.603 -27.916 -10.972 1.00 0.00 97 SER A C 6
ATOM 10306 O O . SER A 1 97 ? -5.729 -27.426 -11.066 1.00 0.00 97 SER A O 6
ATOM 10314 N N . VAL A 1 98 ? -3.943 -28.416 -12.013 1.00 0.00 98 VAL A N 6
ATOM 10315 C CA . VAL A 1 98 ? -4.517 -28.420 -13.352 1.00 0.00 98 VAL A CA 6
ATOM 10316 C C . VAL A 1 98 ? -5.464 -29.599 -13.542 1.00 0.00 98 VAL A C 6
ATOM 10317 O O . VAL A 1 98 ? -6.517 -29.470 -14.169 1.00 0.00 98 VAL A O 6
ATOM 10330 N N . HIS A 1 99 ? -5.085 -30.750 -12.996 1.00 0.00 99 HIS A N 6
ATOM 10331 C CA . HIS A 1 99 ? -5.901 -31.954 -13.104 1.00 0.00 99 HIS A CA 6
ATOM 10332 C C . HIS A 1 99 ? -7.298 -31.715 -12.539 1.00 0.00 99 HIS A C 6
ATOM 10333 O O . HIS A 1 99 ? -8.297 -31.875 -13.240 1.00 0.00 99 HIS A O 6
ATOM 10347 N N . MET A 1 100 ? -7.359 -31.332 -11.267 1.00 0.00 100 MET A N 6
ATOM 10348 C CA . MET A 1 100 ? -8.634 -31.071 -10.610 1.00 0.00 100 MET A CA 6
ATOM 10349 C C . MET A 1 100 ? -9.497 -30.133 -11.447 1.00 0.00 100 MET A C 6
ATOM 10350 O O . MET A 1 100 ? -10.573 -30.512 -11.912 1.00 0.00 100 MET A O 6
ATOM 10364 N N . ILE A 1 101 ? -9.018 -28.907 -11.637 1.00 0.00 101 ILE A N 6
ATOM 10365 C CA . ILE A 1 101 ? -9.745 -27.916 -12.418 1.00 0.00 101 ILE A CA 6
ATOM 10366 C C . ILE A 1 101 ? -10.221 -28.502 -13.743 1.00 0.00 101 ILE A C 6
ATOM 10367 O O . ILE A 1 101 ? -11.333 -28.227 -14.194 1.00 0.00 101 ILE A O 6
ATOM 10383 N N . LYS A 1 102 ? -9.373 -29.314 -14.364 1.00 0.00 102 LYS A N 6
ATOM 10384 C CA . LYS A 1 102 ? -9.706 -29.944 -15.635 1.00 0.00 102 LYS A CA 6
ATOM 10385 C C . LYS A 1 102 ? -10.905 -30.874 -15.485 1.00 0.00 102 LYS A C 6
ATOM 10386 O O . LYS A 1 102 ? -11.843 -30.829 -16.282 1.00 0.00 102 LYS A O 6
ATOM 10405 N N . THR A 1 103 ? -10.869 -31.717 -14.457 1.00 0.00 103 THR A N 6
ATOM 10406 C CA . THR A 1 103 ? -11.953 -32.656 -14.201 1.00 0.00 103 THR A CA 6
ATOM 10407 C C . THR A 1 103 ? -12.858 -32.162 -13.079 1.00 0.00 103 THR A C 6
ATOM 10408 O O . THR A 1 103 ? -13.534 -32.951 -12.418 1.00 0.00 103 THR A O 6
ATOM 10419 N N . LYS A 1 104 ? -12.866 -30.850 -12.866 1.00 0.00 104 LYS A N 6
ATOM 10420 C CA . LYS A 1 104 ? -13.688 -30.248 -11.824 1.00 0.00 104 LYS A CA 6
ATOM 10421 C C . LYS A 1 104 ? -13.817 -31.183 -10.625 1.00 0.00 104 LYS A C 6
ATOM 10422 O O . LYS A 1 104 ? -14.921 -31.441 -10.143 1.00 0.00 104 LYS A O 6
ATOM 10441 N N . HIS A 1 105 ? -12.683 -31.686 -10.148 1.00 0.00 105 HIS A N 6
ATOM 10442 C CA . HIS A 1 105 ? -12.670 -32.590 -9.003 1.00 0.00 105 HIS A CA 6
ATOM 10443 C C . HIS A 1 105 ? -12.667 -31.808 -7.694 1.00 0.00 105 HIS A C 6
ATOM 10444 O O . HIS A 1 105 ? -13.302 -32.209 -6.718 1.00 0.00 105 HIS A O 6
ATOM 10458 N N . TYR A 1 106 ? -11.948 -30.691 -7.678 1.00 0.00 106 TYR A N 6
ATOM 10459 C CA . TYR A 1 106 ? -11.860 -29.855 -6.487 1.00 0.00 106 TYR A CA 6
ATOM 10460 C C . TYR A 1 106 ? -13.188 -29.157 -6.213 1.00 0.00 106 TYR A C 6
ATOM 10461 O O . TYR A 1 106 ? -13.627 -29.062 -5.067 1.00 0.00 106 TYR A O 6
ATOM 10479 N N . GLN A 1 107 ? -13.823 -28.669 -7.274 1.00 0.00 107 GLN A N 6
ATOM 10480 C CA . GLN A 1 107 ? -15.100 -27.978 -7.149 1.00 0.00 107 GLN A CA 6
ATOM 10481 C C . GLN A 1 107 ? -16.219 -28.959 -6.817 1.00 0.00 107 GLN A C 6
ATOM 10482 O O . GLN A 1 107 ? -17.138 -28.638 -6.062 1.00 0.00 107 GLN A O 6
ATOM 10496 N N . LYS A 1 108 ? -16.137 -30.157 -7.386 1.00 0.00 108 LYS A N 6
ATOM 10497 C CA . LYS A 1 108 ? -17.142 -31.187 -7.151 1.00 0.00 108 LYS A CA 6
ATOM 10498 C C . LYS A 1 108 ? -16.882 -31.909 -5.832 1.00 0.00 108 LYS A C 6
ATOM 10499 O O . LYS A 1 108 ? -17.029 -33.128 -5.741 1.00 0.00 108 LYS A O 6
ATOM 10518 N N . VAL A 1 109 ? -16.496 -31.150 -4.812 1.00 0.00 109 VAL A N 6
ATOM 10519 C CA . VAL A 1 109 ? -16.219 -31.717 -3.498 1.00 0.00 109 VAL A CA 6
ATOM 10520 C C . VAL A 1 109 ? -17.323 -31.371 -2.505 1.00 0.00 109 VAL A C 6
ATOM 10521 O O . VAL A 1 109 ? -17.698 -32.191 -1.668 1.00 0.00 109 VAL A O 6
ATOM 10534 N N . SER A 1 110 ? -17.842 -30.151 -2.607 1.00 0.00 110 SER A N 6
ATOM 10535 C CA . SER A 1 110 ? -18.901 -29.695 -1.716 1.00 0.00 110 SER A CA 6
ATOM 10536 C C . SER A 1 110 ? -20.272 -29.892 -2.357 1.00 0.00 110 SER A C 6
ATOM 10537 O O . SER A 1 110 ? -20.376 -30.306 -3.510 1.00 0.00 110 SER A O 6
ATOM 10545 N N . GLY A 1 111 ? -21.322 -29.590 -1.599 1.00 0.00 111 GLY A N 6
ATOM 10546 C CA . GLY A 1 111 ? -22.672 -29.740 -2.109 1.00 0.00 111 GLY A CA 6
ATOM 10547 C C . GLY A 1 111 ? -23.619 -28.691 -1.558 1.00 0.00 111 GLY A C 6
ATOM 10548 O O . GLY A 1 111 ? -23.566 -28.332 -0.382 1.00 0.00 111 GLY A O 6
ATOM 10552 N N . PRO A 1 112 ? -24.509 -28.181 -2.422 1.00 0.00 112 PRO A N 6
ATOM 10553 C CA . PRO A 1 112 ? -25.489 -27.160 -2.039 1.00 0.00 112 PRO A CA 6
ATOM 10554 C C . PRO A 1 112 ? -26.562 -27.707 -1.103 1.00 0.00 112 PRO A C 6
ATOM 10555 O O . PRO A 1 112 ? -26.467 -28.839 -0.631 1.00 0.00 112 PRO A O 6
ATOM 10566 N N . SER A 1 113 ? -27.581 -26.895 -0.842 1.00 0.00 113 SER A N 6
ATOM 10567 C CA . SER A 1 113 ? -28.672 -27.298 0.039 1.00 0.00 113 SER A CA 6
ATOM 10568 C C . SER A 1 113 ? -30.012 -26.802 -0.493 1.00 0.00 113 SER A C 6
ATOM 10569 O O . SER A 1 113 ? -30.067 -26.063 -1.476 1.00 0.00 113 SER A O 6
ATOM 10577 N N . SER A 1 114 ? -31.092 -27.214 0.164 1.00 0.00 114 SER A N 6
ATOM 10578 C CA . SER A 1 114 ? -32.434 -26.815 -0.245 1.00 0.00 114 SER A CA 6
ATOM 10579 C C . SER A 1 114 ? -32.915 -25.617 0.568 1.00 0.00 114 SER A C 6
ATOM 10580 O O . SER A 1 114 ? -32.215 -25.132 1.455 1.00 0.00 114 SER A O 6
ATOM 10588 N N . GLY A 1 115 ? -34.119 -25.144 0.256 1.00 0.00 115 GLY A N 6
ATOM 10589 C CA . GLY A 1 115 ? -34.675 -24.007 0.965 1.00 0.00 115 GLY A CA 6
ATOM 10590 C C . GLY A 1 115 ? -35.974 -23.522 0.355 1.00 0.00 115 GLY A C 6
ATOM 10591 O O . GLY A 1 115 ? -36.310 -23.881 -0.773 1.00 0.00 115 GLY A O 6
ATOM 10597 N N . GLY A 1 1 ? -47.257 9.667 67.052 1.00 0.00 1 GLY A N 7
ATOM 10598 C CA . GLY A 1 1 ? -46.945 9.430 65.655 1.00 0.00 1 GLY A CA 7
ATOM 10599 C C . GLY A 1 1 ? -45.484 9.676 65.337 1.00 0.00 1 GLY A C 7
ATOM 10600 O O . GLY A 1 1 ? -44.731 10.163 66.181 1.00 0.00 1 GLY A O 7
ATOM 10604 N N . SER A 1 2 ? -45.081 9.339 64.116 1.00 0.00 2 SER A N 7
ATOM 10605 C CA . SER A 1 2 ? -43.698 9.520 63.690 1.00 0.00 2 SER A CA 7
ATOM 10606 C C . SER A 1 2 ? -43.634 9.994 62.242 1.00 0.00 2 SER A C 7
ATOM 10607 O O . SER A 1 2 ? -44.536 9.725 61.449 1.00 0.00 2 SER A O 7
ATOM 10615 N N . SER A 1 3 ? -42.559 10.699 61.903 1.00 0.00 3 SER A N 7
ATOM 10616 C CA . SER A 1 3 ? -42.377 11.214 60.551 1.00 0.00 3 SER A CA 7
ATOM 10617 C C . SER A 1 3 ? -40.996 11.843 60.390 1.00 0.00 3 SER A C 7
ATOM 10618 O O . SER A 1 3 ? -40.494 12.506 61.296 1.00 0.00 3 SER A O 7
ATOM 10626 N N . GLY A 1 4 ? -40.386 11.628 59.229 1.00 0.00 4 GLY A N 7
ATOM 10627 C CA . GLY A 1 4 ? -39.070 12.179 58.968 1.00 0.00 4 GLY A CA 7
ATOM 10628 C C . GLY A 1 4 ? -38.658 12.038 57.516 1.00 0.00 4 GLY A C 7
ATOM 10629 O O . GLY A 1 4 ? -39.504 12.038 56.622 1.00 0.00 4 GLY A O 7
ATOM 10633 N N . SER A 1 5 ? -37.355 11.921 57.280 1.00 0.00 5 SER A N 7
ATOM 10634 C CA . SER A 1 5 ? -36.833 11.784 55.926 1.00 0.00 5 SER A CA 7
ATOM 10635 C C . SER A 1 5 ? -35.452 11.135 55.939 1.00 0.00 5 SER A C 7
ATOM 10636 O O . SER A 1 5 ? -34.719 11.229 56.923 1.00 0.00 5 SER A O 7
ATOM 10644 N N . SER A 1 6 ? -35.105 10.475 54.838 1.00 0.00 6 SER A N 7
ATOM 10645 C CA . SER A 1 6 ? -33.815 9.806 54.723 1.00 0.00 6 SER A CA 7
ATOM 10646 C C . SER A 1 6 ? -33.366 9.741 53.266 1.00 0.00 6 SER A C 7
ATOM 10647 O O . SER A 1 6 ? -34.187 9.723 52.351 1.00 0.00 6 SER A O 7
ATOM 10655 N N . GLY A 1 7 ? -32.052 9.708 53.060 1.00 0.00 7 GLY A N 7
ATOM 10656 C CA . GLY A 1 7 ? -31.514 9.646 51.714 1.00 0.00 7 GLY A CA 7
ATOM 10657 C C . GLY A 1 7 ? -30.042 9.284 51.694 1.00 0.00 7 GLY A C 7
ATOM 10658 O O . GLY A 1 7 ? -29.357 9.382 52.712 1.00 0.00 7 GLY A O 7
ATOM 10662 N N . LYS A 1 8 ? -29.554 8.862 50.533 1.00 0.00 8 LYS A N 7
ATOM 10663 C CA . LYS A 1 8 ? -28.154 8.484 50.383 1.00 0.00 8 LYS A CA 7
ATOM 10664 C C . LYS A 1 8 ? -27.482 9.305 49.287 1.00 0.00 8 LYS A C 7
ATOM 10665 O O . LYS A 1 8 ? -28.037 9.483 48.202 1.00 0.00 8 LYS A O 7
ATOM 10684 N N . LEU A 1 9 ? -26.284 9.801 49.577 1.00 0.00 9 LEU A N 7
ATOM 10685 C CA . LEU A 1 9 ? -25.536 10.603 48.615 1.00 0.00 9 LEU A CA 7
ATOM 10686 C C . LEU A 1 9 ? -25.158 9.774 47.392 1.00 0.00 9 LEU A C 7
ATOM 10687 O O . LEU A 1 9 ? -25.206 8.543 47.424 1.00 0.00 9 LEU A O 7
ATOM 10703 N N . TYR A 1 10 ? -24.778 10.454 46.316 1.00 0.00 10 TYR A N 7
ATOM 10704 C CA . TYR A 1 10 ? -24.391 9.780 45.082 1.00 0.00 10 TYR A CA 7
ATOM 10705 C C . TYR A 1 10 ? -22.878 9.817 44.893 1.00 0.00 10 TYR A C 7
ATOM 10706 O O . TYR A 1 10 ? -22.160 10.453 45.664 1.00 0.00 10 TYR A O 7
ATOM 10724 N N . GLY A 1 11 ? -22.400 9.131 43.858 1.00 0.00 11 GLY A N 7
ATOM 10725 C CA . GLY A 1 11 ? -20.976 9.098 43.585 1.00 0.00 11 GLY A CA 7
ATOM 10726 C C . GLY A 1 11 ? -20.672 9.073 42.099 1.00 0.00 11 GLY A C 7
ATOM 10727 O O . GLY A 1 11 ? -20.809 8.037 41.449 1.00 0.00 11 GLY A O 7
ATOM 10731 N N . SER A 1 12 ? -20.258 10.217 41.561 1.00 0.00 12 SER A N 7
ATOM 10732 C CA . SER A 1 12 ? -19.940 10.322 40.143 1.00 0.00 12 SER A CA 7
ATOM 10733 C C . SER A 1 12 ? -18.726 9.466 39.793 1.00 0.00 12 SER A C 7
ATOM 10734 O O . SER A 1 12 ? -17.601 9.963 39.727 1.00 0.00 12 SER A O 7
ATOM 10742 N N . ILE A 1 13 ? -18.964 8.178 39.571 1.00 0.00 13 ILE A N 7
ATOM 10743 C CA . ILE A 1 13 ? -17.891 7.252 39.228 1.00 0.00 13 ILE A CA 7
ATOM 10744 C C . ILE A 1 13 ? -17.099 7.752 38.024 1.00 0.00 13 ILE A C 7
ATOM 10745 O O . ILE A 1 13 ? -17.652 8.371 37.116 1.00 0.00 13 ILE A O 7
ATOM 10761 N N . PHE A 1 14 ? -15.799 7.477 38.024 1.00 0.00 14 PHE A N 7
ATOM 10762 C CA . PHE A 1 14 ? -14.929 7.897 36.931 1.00 0.00 14 PHE A CA 7
ATOM 10763 C C . PHE A 1 14 ? -14.140 6.713 36.377 1.00 0.00 14 PHE A C 7
ATOM 10764 O O . PHE A 1 14 ? -14.180 5.613 36.929 1.00 0.00 14 PHE A O 7
ATOM 10781 N N . THR A 1 15 ? -13.424 6.948 35.282 1.00 0.00 15 THR A N 7
ATOM 10782 C CA . THR A 1 15 ? -12.628 5.903 34.652 1.00 0.00 15 THR A CA 7
ATOM 10783 C C . THR A 1 15 ? -11.408 6.489 33.951 1.00 0.00 15 THR A C 7
ATOM 10784 O O . THR A 1 15 ? -11.531 7.173 32.936 1.00 0.00 15 THR A O 7
ATOM 10795 N N . GLY A 1 16 ? -10.227 6.214 34.499 1.00 0.00 16 GLY A N 7
ATOM 10796 C CA . GLY A 1 16 ? -9.001 6.723 33.911 1.00 0.00 16 GLY A CA 7
ATOM 10797 C C . GLY A 1 16 ? -8.709 6.108 32.557 1.00 0.00 16 GLY A C 7
ATOM 10798 O O . GLY A 1 16 ? -9.233 5.046 32.223 1.00 0.00 16 GLY A O 7
ATOM 10802 N N . ALA A 1 17 ? -7.871 6.778 31.773 1.00 0.00 17 ALA A N 7
ATOM 10803 C CA . ALA A 1 17 ? -7.510 6.292 30.447 1.00 0.00 17 ALA A CA 7
ATOM 10804 C C . ALA A 1 17 ? -5.997 6.294 30.254 1.00 0.00 17 ALA A C 7
ATOM 10805 O O . ALA A 1 17 ? -5.292 7.137 30.809 1.00 0.00 17 ALA A O 7
ATOM 10812 N N . SER A 1 18 ? -5.504 5.345 29.466 1.00 0.00 18 SER A N 7
ATOM 10813 C CA . SER A 1 18 ? -4.074 5.235 29.204 1.00 0.00 18 SER A CA 7
ATOM 10814 C C . SER A 1 18 ? -3.817 4.497 27.893 1.00 0.00 18 SER A C 7
ATOM 10815 O O . SER A 1 18 ? -4.306 3.387 27.685 1.00 0.00 18 SER A O 7
ATOM 10823 N N . LYS A 1 19 ? -3.045 5.123 27.011 1.00 0.00 19 LYS A N 7
ATOM 10824 C CA . LYS A 1 19 ? -2.721 4.529 25.720 1.00 0.00 19 LYS A CA 7
ATOM 10825 C C . LYS A 1 19 ? -2.387 3.048 25.871 1.00 0.00 19 LYS A C 7
ATOM 10826 O O . LYS A 1 19 ? -3.001 2.195 25.230 1.00 0.00 19 LYS A O 7
ATOM 10845 N N . PHE A 1 20 ? -1.413 2.750 26.724 1.00 0.00 20 PHE A N 7
ATOM 10846 C CA . PHE A 1 20 ? -0.998 1.372 26.960 1.00 0.00 20 PHE A CA 7
ATOM 10847 C C . PHE A 1 20 ? -1.440 0.899 28.342 1.00 0.00 20 PHE A C 7
ATOM 10848 O O . PHE A 1 20 ? -1.826 1.704 29.190 1.00 0.00 20 PHE A O 7
ATOM 10865 N N . ARG A 1 21 ? -1.381 -0.410 28.561 1.00 0.00 21 ARG A N 7
ATOM 10866 C CA . ARG A 1 21 ? -1.776 -0.990 29.839 1.00 0.00 21 ARG A CA 7
ATOM 10867 C C . ARG A 1 21 ? -0.992 -2.267 30.122 1.00 0.00 21 ARG A C 7
ATOM 10868 O O . ARG A 1 21 ? -0.587 -2.977 29.201 1.00 0.00 21 ARG A O 7
ATOM 10889 N N . CYS A 1 22 ? -0.780 -2.554 31.402 1.00 0.00 22 CYS A N 7
ATOM 10890 C CA . CYS A 1 22 ? -0.043 -3.745 31.808 1.00 0.00 22 CYS A CA 7
ATOM 10891 C C . CYS A 1 22 ? -0.998 -4.886 32.147 1.00 0.00 22 CYS A C 7
ATOM 10892 O O . CYS A 1 22 ? -2.031 -4.677 32.785 1.00 0.00 22 CYS A O 7
ATOM 10899 N N . LYS A 1 23 ? -0.646 -6.093 31.718 1.00 0.00 23 LYS A N 7
ATOM 10900 C CA . LYS A 1 23 ? -1.469 -7.268 31.976 1.00 0.00 23 LYS A CA 7
ATOM 10901 C C . LYS A 1 23 ? -1.296 -7.747 33.415 1.00 0.00 23 LYS A C 7
ATOM 10902 O O . LYS A 1 23 ? -2.237 -7.708 34.208 1.00 0.00 23 LYS A O 7
ATOM 10921 N N . ASP A 1 24 ? -0.091 -8.198 33.743 1.00 0.00 24 ASP A N 7
ATOM 10922 C CA . ASP A 1 24 ? 0.205 -8.682 35.086 1.00 0.00 24 ASP A CA 7
ATOM 10923 C C . ASP A 1 24 ? -0.456 -7.800 36.139 1.00 0.00 24 ASP A C 7
ATOM 10924 O O . ASP A 1 24 ? -1.368 -8.233 36.844 1.00 0.00 24 ASP A O 7
ATOM 10933 N N . CYS A 1 25 ? 0.011 -6.559 36.242 1.00 0.00 25 CYS A N 7
ATOM 10934 C CA . CYS A 1 25 ? -0.534 -5.615 37.211 1.00 0.00 25 CYS A CA 7
ATOM 10935 C C . CYS A 1 25 ? -1.449 -4.603 36.528 1.00 0.00 25 CYS A C 7
ATOM 10936 O O . CYS A 1 25 ? -1.679 -4.672 35.321 1.00 0.00 25 CYS A O 7
ATOM 10943 N N . SER A 1 26 ? -1.969 -3.662 37.310 1.00 0.00 26 SER A N 7
ATOM 10944 C CA . SER A 1 26 ? -2.862 -2.637 36.783 1.00 0.00 26 SER A CA 7
ATOM 10945 C C . SER A 1 26 ? -2.133 -1.305 36.634 1.00 0.00 26 SER A C 7
ATOM 10946 O O . SER A 1 26 ? -2.683 -0.247 36.936 1.00 0.00 26 SER A O 7
ATOM 10954 N N . ALA A 1 27 ? -0.891 -1.367 36.166 1.00 0.00 27 ALA A N 7
ATOM 10955 C CA . ALA A 1 27 ? -0.086 -0.168 35.976 1.00 0.00 27 ALA A CA 7
ATOM 10956 C C . ALA A 1 27 ? 0.030 0.187 34.497 1.00 0.00 27 ALA A C 7
ATOM 10957 O O . ALA A 1 27 ? 0.726 -0.488 33.739 1.00 0.00 27 ALA A O 7
ATOM 10964 N N . ALA A 1 28 ? -0.659 1.248 34.092 1.00 0.00 28 ALA A N 7
ATOM 10965 C CA . ALA A 1 28 ? -0.632 1.692 32.703 1.00 0.00 28 ALA A CA 7
ATOM 10966 C C . ALA A 1 28 ? 0.373 2.822 32.507 1.00 0.00 28 ALA A C 7
ATOM 10967 O O . ALA A 1 28 ? 0.857 3.410 33.474 1.00 0.00 28 ALA A O 7
ATOM 10974 N N . TYR A 1 29 ? 0.683 3.120 31.251 1.00 0.00 29 TYR A N 7
ATOM 10975 C CA . TYR A 1 29 ? 1.634 4.178 30.928 1.00 0.00 29 TYR A CA 7
ATOM 10976 C C . TYR A 1 29 ? 1.181 4.963 29.701 1.00 0.00 29 TYR A C 7
ATOM 10977 O O . TYR A 1 29 ? 0.381 4.478 28.901 1.00 0.00 29 TYR A O 7
ATOM 10995 N N . ASP A 1 30 ? 1.697 6.179 29.561 1.00 0.00 30 ASP A N 7
ATOM 10996 C CA . ASP A 1 30 ? 1.348 7.032 28.431 1.00 0.00 30 ASP A CA 7
ATOM 10997 C C . ASP A 1 30 ? 2.141 6.641 27.189 1.00 0.00 30 ASP A C 7
ATOM 10998 O O . ASP A 1 30 ? 1.597 6.578 26.086 1.00 0.00 30 ASP A O 7
ATOM 11007 N N . THR A 1 31 ? 3.431 6.382 27.374 1.00 0.00 31 THR A N 7
ATOM 11008 C CA . THR A 1 31 ? 4.301 5.999 26.269 1.00 0.00 31 THR A CA 7
ATOM 11009 C C . THR A 1 31 ? 4.776 4.558 26.416 1.00 0.00 31 THR A C 7
ATOM 11010 O O . THR A 1 31 ? 4.998 4.077 27.527 1.00 0.00 31 THR A O 7
ATOM 11021 N N . LEU A 1 32 ? 4.930 3.873 25.289 1.00 0.00 32 LEU A N 7
ATOM 11022 C CA . LEU A 1 32 ? 5.380 2.486 25.291 1.00 0.00 32 LEU A CA 7
ATOM 11023 C C . LEU A 1 32 ? 6.775 2.367 25.897 1.00 0.00 32 LEU A C 7
ATOM 11024 O O . LEU A 1 32 ? 6.998 1.583 26.819 1.00 0.00 32 LEU A O 7
ATOM 11040 N N . VAL A 1 33 ? 7.711 3.152 25.374 1.00 0.00 33 VAL A N 7
ATOM 11041 C CA . VAL A 1 33 ? 9.083 3.138 25.865 1.00 0.00 33 VAL A CA 7
ATOM 11042 C C . VAL A 1 33 ? 9.122 3.042 27.385 1.00 0.00 33 VAL A C 7
ATOM 11043 O O . VAL A 1 33 ? 9.959 2.340 27.951 1.00 0.00 33 VAL A O 7
ATOM 11056 N N . GLU A 1 34 ? 8.209 3.751 28.041 1.00 0.00 34 GLU A N 7
ATOM 11057 C CA . GLU A 1 34 ? 8.140 3.747 29.497 1.00 0.00 34 GLU A CA 7
ATOM 11058 C C . GLU A 1 34 ? 7.592 2.419 30.011 1.00 0.00 34 GLU A C 7
ATOM 11059 O O . GLU A 1 34 ? 8.092 1.865 30.991 1.00 0.00 34 GLU A O 7
ATOM 11071 N N . LEU A 1 35 ? 6.561 1.912 29.343 1.00 0.00 35 LEU A N 7
ATOM 11072 C CA . LEU A 1 35 ? 5.944 0.649 29.732 1.00 0.00 35 LEU A CA 7
ATOM 11073 C C . LEU A 1 35 ? 6.947 -0.497 29.645 1.00 0.00 35 LEU A C 7
ATOM 11074 O O . LEU A 1 35 ? 7.197 -1.194 30.629 1.00 0.00 35 LEU A O 7
ATOM 11090 N N . THR A 1 36 ? 7.523 -0.684 28.461 1.00 0.00 36 THR A N 7
ATOM 11091 C CA . THR A 1 36 ? 8.500 -1.745 28.246 1.00 0.00 36 THR A CA 7
ATOM 11092 C C . THR A 1 36 ? 9.408 -1.910 29.460 1.00 0.00 36 THR A C 7
ATOM 11093 O O . THR A 1 36 ? 9.473 -2.984 30.057 1.00 0.00 36 THR A O 7
ATOM 11104 N N . VAL A 1 37 ? 10.108 -0.838 29.819 1.00 0.00 37 VAL A N 7
ATOM 11105 C CA . VAL A 1 37 ? 11.011 -0.864 30.963 1.00 0.00 37 VAL A CA 7
ATOM 11106 C C . VAL A 1 37 ? 10.376 -1.578 32.150 1.00 0.00 37 VAL A C 7
ATOM 11107 O O . VAL A 1 37 ? 10.975 -2.478 32.742 1.00 0.00 37 VAL A O 7
ATOM 11120 N N . HIS A 1 38 ? 9.157 -1.175 32.494 1.00 0.00 38 HIS A N 7
ATOM 11121 C CA . HIS A 1 38 ? 8.438 -1.778 33.610 1.00 0.00 38 HIS A CA 7
ATOM 11122 C C . HIS A 1 38 ? 8.142 -3.249 33.334 1.00 0.00 38 HIS A C 7
ATOM 11123 O O . HIS A 1 38 ? 8.153 -4.076 34.247 1.00 0.00 38 HIS A O 7
ATOM 11137 N N . MET A 1 39 ? 7.878 -3.569 32.072 1.00 0.00 39 MET A N 7
ATOM 11138 C CA . MET A 1 39 ? 7.581 -4.941 31.677 1.00 0.00 39 MET A CA 7
ATOM 11139 C C . MET A 1 39 ? 8.777 -5.852 31.933 1.00 0.00 39 MET A C 7
ATOM 11140 O O . MET A 1 39 ? 8.618 -7.001 32.342 1.00 0.00 39 MET A O 7
ATOM 11154 N N . ASN A 1 40 ? 9.974 -5.330 31.689 1.00 0.00 40 ASN A N 7
ATOM 11155 C CA . ASN A 1 40 ? 11.199 -6.098 31.892 1.00 0.00 40 ASN A CA 7
ATOM 11156 C C . ASN A 1 40 ? 11.709 -5.940 33.322 1.00 0.00 40 ASN A C 7
ATOM 11157 O O . ASN A 1 40 ? 11.896 -6.925 34.036 1.00 0.00 40 ASN A O 7
ATOM 11168 N N . GLU A 1 41 ? 11.930 -4.694 33.731 1.00 0.00 41 GLU A N 7
ATOM 11169 C CA . GLU A 1 41 ? 12.418 -4.409 35.075 1.00 0.00 41 GLU A CA 7
ATOM 11170 C C . GLU A 1 41 ? 11.751 -5.320 36.101 1.00 0.00 41 GLU A C 7
ATOM 11171 O O . GLU A 1 41 ? 12.395 -5.798 37.036 1.00 0.00 41 GLU A O 7
ATOM 11183 N N . THR A 1 42 ? 10.455 -5.555 35.921 1.00 0.00 42 THR A N 7
ATOM 11184 C CA . THR A 1 42 ? 9.699 -6.406 36.832 1.00 0.00 42 THR A CA 7
ATOM 11185 C C . THR A 1 42 ? 9.462 -7.785 36.226 1.00 0.00 42 THR A C 7
ATOM 11186 O O . THR A 1 42 ? 9.479 -8.794 36.928 1.00 0.00 42 THR A O 7
ATOM 11197 N N . GLY A 1 43 ? 9.240 -7.820 34.915 1.00 0.00 43 GLY A N 7
ATOM 11198 C CA . GLY A 1 43 ? 9.003 -9.081 34.237 1.00 0.00 43 GLY A CA 7
ATOM 11199 C C . GLY A 1 43 ? 7.641 -9.134 33.572 1.00 0.00 43 GLY A C 7
ATOM 11200 O O . GLY A 1 43 ? 7.423 -9.918 32.648 1.00 0.00 43 GLY A O 7
ATOM 11204 N N . HIS A 1 44 ? 6.721 -8.298 34.044 1.00 0.00 44 HIS A N 7
ATOM 11205 C CA . HIS A 1 44 ? 5.372 -8.255 33.489 1.00 0.00 44 HIS A CA 7
ATOM 11206 C C . HIS A 1 44 ? 5.413 -8.209 31.965 1.00 0.00 44 HIS A C 7
ATOM 11207 O O . HIS A 1 44 ? 6.454 -7.930 31.370 1.00 0.00 44 HIS A O 7
ATOM 11221 N N . TYR A 1 45 ? 4.274 -8.485 31.340 1.00 0.00 45 TYR A N 7
ATOM 11222 C CA . TYR A 1 45 ? 4.180 -8.479 29.885 1.00 0.00 45 TYR A CA 7
ATOM 11223 C C . TYR A 1 45 ? 2.891 -7.805 29.424 1.00 0.00 45 TYR A C 7
ATOM 11224 O O . TYR A 1 45 ? 1.917 -7.730 30.172 1.00 0.00 45 TYR A O 7
ATOM 11242 N N . ARG A 1 46 ? 2.896 -7.316 28.189 1.00 0.00 46 ARG A N 7
ATOM 11243 C CA . ARG A 1 46 ? 1.727 -6.648 27.628 1.00 0.00 46 ARG A CA 7
ATOM 11244 C C . ARG A 1 46 ? 0.490 -7.533 27.735 1.00 0.00 46 ARG A C 7
ATOM 11245 O O . ARG A 1 46 ? 0.579 -8.697 28.130 1.00 0.00 46 ARG A O 7
ATOM 11266 N N . ASP A 1 47 ? -0.663 -6.977 27.382 1.00 0.00 47 ASP A N 7
ATOM 11267 C CA . ASP A 1 47 ? -1.919 -7.716 27.438 1.00 0.00 47 ASP A CA 7
ATOM 11268 C C . ASP A 1 47 ? -2.547 -7.824 26.052 1.00 0.00 47 ASP A C 7
ATOM 11269 O O . ASP A 1 47 ? -3.103 -8.861 25.692 1.00 0.00 47 ASP A O 7
ATOM 11278 N N . ASP A 1 48 ? -2.455 -6.747 25.280 1.00 0.00 48 ASP A N 7
ATOM 11279 C CA . ASP A 1 48 ? -3.015 -6.721 23.934 1.00 0.00 48 ASP A CA 7
ATOM 11280 C C . ASP A 1 48 ? -2.716 -8.023 23.196 1.00 0.00 48 ASP A C 7
ATOM 11281 O O . ASP A 1 48 ? -1.875 -8.812 23.625 1.00 0.00 48 ASP A O 7
ATOM 11290 N N . ASN A 1 49 ? -3.411 -8.240 22.084 1.00 0.00 49 ASN A N 7
ATOM 11291 C CA . ASN A 1 49 ? -3.221 -9.446 21.287 1.00 0.00 49 ASN A CA 7
ATOM 11292 C C . ASN A 1 49 ? -1.743 -9.669 20.982 1.00 0.00 49 ASN A C 7
ATOM 11293 O O . ASN A 1 49 ? -1.118 -10.584 21.518 1.00 0.00 49 ASN A O 7
ATOM 11304 N N . HIS A 1 50 ? -1.190 -8.825 20.116 1.00 0.00 50 HIS A N 7
ATOM 11305 C CA . HIS A 1 50 ? 0.216 -8.929 19.738 1.00 0.00 50 HIS A CA 7
ATOM 11306 C C . HIS A 1 50 ? 0.491 -10.249 19.025 1.00 0.00 50 HIS A C 7
ATOM 11307 O O . HIS A 1 50 ? 1.407 -10.984 19.392 1.00 0.00 50 HIS A O 7
ATOM 11321 N N . GLU A 1 51 ? -0.310 -10.543 18.006 1.00 0.00 51 GLU A N 7
ATOM 11322 C CA . GLU A 1 51 ? -0.153 -11.776 17.242 1.00 0.00 51 GLU A CA 7
ATOM 11323 C C . GLU A 1 51 ? 0.492 -11.498 15.887 1.00 0.00 51 GLU A C 7
ATOM 11324 O O . GLU A 1 51 ? 0.535 -10.356 15.429 1.00 0.00 51 GLU A O 7
ATOM 11336 N N . THR A 1 52 ? 0.992 -12.552 15.249 1.00 0.00 52 THR A N 7
ATOM 11337 C CA . THR A 1 52 ? 1.636 -12.423 13.948 1.00 0.00 52 THR A CA 7
ATOM 11338 C C . THR A 1 52 ? 0.606 -12.203 12.845 1.00 0.00 52 THR A C 7
ATOM 11339 O O . THR A 1 52 ? -0.484 -12.772 12.877 1.00 0.00 52 THR A O 7
ATOM 11350 N N . ASP A 1 53 ? 0.960 -11.372 11.870 1.00 0.00 53 ASP A N 7
ATOM 11351 C CA . ASP A 1 53 ? 0.068 -11.077 10.756 1.00 0.00 53 ASP A CA 7
ATOM 11352 C C . ASP A 1 53 ? 0.129 -12.179 9.703 1.00 0.00 53 ASP A C 7
ATOM 11353 O O . ASP A 1 53 ? 1.143 -12.350 9.028 1.00 0.00 53 ASP A O 7
ATOM 11362 N N . ASN A 1 54 ? -0.962 -12.925 9.571 1.00 0.00 54 ASN A N 7
ATOM 11363 C CA . ASN A 1 54 ? -1.032 -14.013 8.602 1.00 0.00 54 ASN A CA 7
ATOM 11364 C C . ASN A 1 54 ? -2.404 -14.063 7.936 1.00 0.00 54 ASN A C 7
ATOM 11365 O O . ASN A 1 54 ? -3.312 -13.321 8.308 1.00 0.00 54 ASN A O 7
ATOM 11376 N N . ASN A 1 55 ? -2.546 -14.942 6.950 1.00 0.00 55 ASN A N 7
ATOM 11377 C CA . ASN A 1 55 ? -3.808 -15.090 6.233 1.00 0.00 55 ASN A CA 7
ATOM 11378 C C . ASN A 1 55 ? -4.038 -16.542 5.830 1.00 0.00 55 ASN A C 7
ATOM 11379 O O . ASN A 1 55 ? -3.124 -17.364 5.881 1.00 0.00 55 ASN A O 7
ATOM 11390 N N . ASN A 1 56 ? -5.268 -16.852 5.431 1.00 0.00 56 ASN A N 7
ATOM 11391 C CA . ASN A 1 56 ? -5.620 -18.206 5.019 1.00 0.00 56 ASN A CA 7
ATOM 11392 C C . ASN A 1 56 ? -4.449 -18.881 4.313 1.00 0.00 56 ASN A C 7
ATOM 11393 O O . ASN A 1 56 ? -4.201 -18.667 3.126 1.00 0.00 56 ASN A O 7
ATOM 11404 N N . PRO A 1 57 ? -3.711 -19.718 5.057 1.00 0.00 57 PRO A N 7
ATOM 11405 C CA . PRO A 1 57 ? -2.554 -20.443 4.522 1.00 0.00 57 PRO A CA 7
ATOM 11406 C C . PRO A 1 57 ? -2.958 -21.528 3.529 1.00 0.00 57 PRO A C 7
ATOM 11407 O O . PRO A 1 57 ? -2.136 -22.009 2.750 1.00 0.00 57 PRO A O 7
ATOM 11418 N N . LYS A 1 58 ? -4.231 -21.907 3.561 1.00 0.00 58 LYS A N 7
ATOM 11419 C CA . LYS A 1 58 ? -4.747 -22.934 2.662 1.00 0.00 58 LYS A CA 7
ATOM 11420 C C . LYS A 1 58 ? -5.658 -22.322 1.604 1.00 0.00 58 LYS A C 7
ATOM 11421 O O . LYS A 1 58 ? -6.756 -22.820 1.353 1.00 0.00 58 LYS A O 7
ATOM 11440 N N . ARG A 1 59 ? -5.195 -21.242 0.983 1.00 0.00 59 ARG A N 7
ATOM 11441 C CA . ARG A 1 59 ? -5.968 -20.563 -0.050 1.00 0.00 59 ARG A CA 7
ATOM 11442 C C . ARG A 1 59 ? -7.462 -20.625 0.260 1.00 0.00 59 ARG A C 7
ATOM 11443 O O . ARG A 1 59 ? -8.288 -20.761 -0.642 1.00 0.00 59 ARG A O 7
ATOM 11464 N N . TRP A 1 60 ? -7.799 -20.526 1.541 1.00 0.00 60 TRP A N 7
ATOM 11465 C CA . TRP A 1 60 ? -9.192 -20.571 1.970 1.00 0.00 60 TRP A CA 7
ATOM 11466 C C . TRP A 1 60 ? -9.726 -19.168 2.234 1.00 0.00 60 TRP A C 7
ATOM 11467 O O . TRP A 1 60 ? -9.513 -18.604 3.307 1.00 0.00 60 TRP A O 7
ATOM 11488 N N . SER A 1 61 ? -10.422 -18.609 1.249 1.00 0.00 61 SER A N 7
ATOM 11489 C CA . SER A 1 61 ? -10.983 -17.270 1.375 1.00 0.00 61 SER A CA 7
ATOM 11490 C C . SER A 1 61 ? -12.361 -17.195 0.723 1.00 0.00 61 SER A C 7
ATOM 11491 O O . SER A 1 61 ? -12.593 -17.778 -0.336 1.00 0.00 61 SER A O 7
ATOM 11499 N N . LYS A 1 62 ? -13.274 -16.472 1.365 1.00 0.00 62 LYS A N 7
ATOM 11500 C CA . LYS A 1 62 ? -14.629 -16.318 0.849 1.00 0.00 62 LYS A CA 7
ATOM 11501 C C . LYS A 1 62 ? -14.631 -15.513 -0.446 1.00 0.00 62 LYS A C 7
ATOM 11502 O O . LYS A 1 62 ? -13.850 -14.577 -0.624 1.00 0.00 62 LYS A O 7
ATOM 11521 N N . PRO A 1 63 ? -15.528 -15.881 -1.373 1.00 0.00 63 PRO A N 7
ATOM 11522 C CA . PRO A 1 63 ? -15.654 -15.202 -2.666 1.00 0.00 63 PRO A CA 7
ATOM 11523 C C . PRO A 1 63 ? -16.225 -13.796 -2.531 1.00 0.00 63 PRO A C 7
ATOM 11524 O O . PRO A 1 63 ? -16.569 -13.358 -1.432 1.00 0.00 63 PRO A O 7
ATOM 11535 N N . ARG A 1 64 ? -16.324 -13.091 -3.652 1.00 0.00 64 ARG A N 7
ATOM 11536 C CA . ARG A 1 64 ? -16.854 -11.733 -3.659 1.00 0.00 64 ARG A CA 7
ATOM 11537 C C . ARG A 1 64 ? -17.239 -11.305 -5.071 1.00 0.00 64 ARG A C 7
ATOM 11538 O O . ARG A 1 64 ? -16.443 -11.415 -6.004 1.00 0.00 64 ARG A O 7
ATOM 11559 N N . LYS A 1 65 ? -18.465 -10.817 -5.222 1.00 0.00 65 LYS A N 7
ATOM 11560 C CA . LYS A 1 65 ? -18.957 -10.372 -6.521 1.00 0.00 65 LYS A CA 7
ATOM 11561 C C . LYS A 1 65 ? -18.410 -8.991 -6.866 1.00 0.00 65 LYS A C 7
ATOM 11562 O O . LYS A 1 65 ? -18.422 -8.083 -6.035 1.00 0.00 65 LYS A O 7
ATOM 11581 N N . ARG A 1 66 ? -17.930 -8.841 -8.096 1.00 0.00 66 ARG A N 7
ATOM 11582 C CA . ARG A 1 66 ? -17.378 -7.570 -8.551 1.00 0.00 66 ARG A CA 7
ATOM 11583 C C . ARG A 1 66 ? -17.013 -7.635 -10.031 1.00 0.00 66 ARG A C 7
ATOM 11584 O O . ARG A 1 66 ? -16.770 -8.712 -10.575 1.00 0.00 66 ARG A O 7
ATOM 11605 N N . SER A 1 67 ? -16.978 -6.473 -10.678 1.00 0.00 67 SER A N 7
ATOM 11606 C CA . SER A 1 67 ? -16.647 -6.398 -12.096 1.00 0.00 67 SER A CA 7
ATOM 11607 C C . SER A 1 67 ? -16.057 -5.035 -12.445 1.00 0.00 67 SER A C 7
ATOM 11608 O O . SER A 1 67 ? -16.014 -4.131 -11.609 1.00 0.00 67 SER A O 7
ATOM 11616 N N . LEU A 1 68 ? -15.603 -4.894 -13.684 1.00 0.00 68 LEU A N 7
ATOM 11617 C CA . LEU A 1 68 ? -15.014 -3.641 -14.147 1.00 0.00 68 LEU A CA 7
ATOM 11618 C C . LEU A 1 68 ? -15.684 -3.167 -15.432 1.00 0.00 68 LEU A C 7
ATOM 11619 O O . LEU A 1 68 ? -16.284 -2.091 -15.472 1.00 0.00 68 LEU A O 7
ATOM 11635 N N . LEU A 1 69 ? -15.580 -3.975 -16.481 1.00 0.00 69 LEU A N 7
ATOM 11636 C CA . LEU A 1 69 ? -16.176 -3.639 -17.769 1.00 0.00 69 LEU A CA 7
ATOM 11637 C C . LEU A 1 69 ? -15.824 -2.212 -18.177 1.00 0.00 69 LEU A C 7
ATOM 11638 O O . LEU A 1 69 ? -16.705 -1.406 -18.472 1.00 0.00 69 LEU A O 7
ATOM 11654 N N . GLU A 1 70 ? -14.529 -1.910 -18.193 1.00 0.00 70 GLU A N 7
ATOM 11655 C CA . GLU A 1 70 ? -14.062 -0.581 -18.567 1.00 0.00 70 GLU A CA 7
ATOM 11656 C C . GLU A 1 70 ? -13.532 -0.573 -19.999 1.00 0.00 70 GLU A C 7
ATOM 11657 O O . GLU A 1 70 ? -12.518 -1.201 -20.300 1.00 0.00 70 GLU A O 7
ATOM 11669 N N . MET A 1 71 ? -14.227 0.144 -20.876 1.00 0.00 71 MET A N 7
ATOM 11670 C CA . MET A 1 71 ? -13.828 0.233 -22.276 1.00 0.00 71 MET A CA 7
ATOM 11671 C C . MET A 1 71 ? -13.104 1.547 -22.551 1.00 0.00 71 MET A C 7
ATOM 11672 O O . MET A 1 71 ? -13.437 2.583 -21.975 1.00 0.00 71 MET A O 7
ATOM 11686 N N . GLU A 1 72 ? -12.110 1.497 -23.432 1.00 0.00 72 GLU A N 7
ATOM 11687 C CA . GLU A 1 72 ? -11.338 2.684 -23.782 1.00 0.00 72 GLU A CA 7
ATOM 11688 C C . GLU A 1 72 ? -11.389 2.944 -25.284 1.00 0.00 72 GLU A C 7
ATOM 11689 O O . GLU A 1 72 ? -11.990 2.179 -26.038 1.00 0.00 72 GLU A O 7
ATOM 11701 N N . GLY A 1 73 ? -10.752 4.030 -25.714 1.00 0.00 73 GLY A N 7
ATOM 11702 C CA . GLY A 1 73 ? -10.737 4.372 -27.124 1.00 0.00 73 GLY A CA 7
ATOM 11703 C C . GLY A 1 73 ? -9.331 4.454 -27.685 1.00 0.00 73 GLY A C 7
ATOM 11704 O O . GLY A 1 73 ? -8.453 3.684 -27.295 1.00 0.00 73 GLY A O 7
ATOM 11708 N N . LYS A 1 74 ? -9.116 5.388 -28.605 1.00 0.00 74 LYS A N 7
ATOM 11709 C CA . LYS A 1 74 ? -7.808 5.567 -29.222 1.00 0.00 74 LYS A CA 7
ATOM 11710 C C . LYS A 1 74 ? -7.051 4.245 -29.289 1.00 0.00 74 LYS A C 7
ATOM 11711 O O . LYS A 1 74 ? -5.871 4.178 -28.947 1.00 0.00 74 LYS A O 7
ATOM 11730 N N . GLU A 1 75 ? -7.738 3.197 -29.733 1.00 0.00 75 GLU A N 7
ATOM 11731 C CA . GLU A 1 75 ? -7.128 1.878 -29.845 1.00 0.00 75 GLU A CA 7
ATOM 11732 C C . GLU A 1 75 ? -5.656 1.988 -30.230 1.00 0.00 75 GLU A C 7
ATOM 11733 O O . GLU A 1 75 ? -5.262 2.897 -30.961 1.00 0.00 75 GLU A O 7
ATOM 11745 N N . ASP A 1 76 ? -4.849 1.059 -29.731 1.00 0.00 76 ASP A N 7
ATOM 11746 C CA . ASP A 1 76 ? -3.420 1.051 -30.022 1.00 0.00 76 ASP A CA 7
ATOM 11747 C C . ASP A 1 76 ? -3.168 1.240 -31.514 1.00 0.00 76 ASP A C 7
ATOM 11748 O O . ASP A 1 76 ? -3.396 0.330 -32.311 1.00 0.00 76 ASP A O 7
ATOM 11757 N N . ALA A 1 77 ? -2.698 2.426 -31.884 1.00 0.00 77 ALA A N 7
ATOM 11758 C CA . ALA A 1 77 ? -2.414 2.734 -33.281 1.00 0.00 77 ALA A CA 7
ATOM 11759 C C . ALA A 1 77 ? -0.941 3.074 -33.479 1.00 0.00 77 ALA A C 7
ATOM 11760 O O . ALA A 1 77 ? -0.577 4.244 -33.601 1.00 0.00 77 ALA A O 7
ATOM 11767 N N . GLN A 1 78 ? -0.100 2.046 -33.510 1.00 0.00 78 GLN A N 7
ATOM 11768 C CA . GLN A 1 78 ? 1.333 2.239 -33.693 1.00 0.00 78 GLN A CA 7
ATOM 11769 C C . GLN A 1 78 ? 1.881 1.285 -34.750 1.00 0.00 78 GLN A C 7
ATOM 11770 O O . GLN A 1 78 ? 2.934 0.676 -34.566 1.00 0.00 78 GLN A O 7
ATOM 11784 N N . LYS A 1 79 ? 1.158 1.160 -35.857 1.00 0.00 79 LYS A N 7
ATOM 11785 C CA . LYS A 1 79 ? 1.569 0.282 -36.946 1.00 0.00 79 LYS A CA 7
ATOM 11786 C C . LYS A 1 79 ? 2.647 0.942 -37.800 1.00 0.00 79 LYS A C 7
ATOM 11787 O O . LYS A 1 79 ? 3.578 0.282 -38.263 1.00 0.00 79 LYS A O 7
ATOM 11806 N N . VAL A 1 80 ? 2.515 2.249 -38.005 1.00 0.00 80 VAL A N 7
ATOM 11807 C CA . VAL A 1 80 ? 3.478 2.999 -38.802 1.00 0.00 80 VAL A CA 7
ATOM 11808 C C . VAL A 1 80 ? 3.513 4.465 -38.386 1.00 0.00 80 VAL A C 7
ATOM 11809 O O . VAL A 1 80 ? 2.479 5.055 -38.066 1.00 0.00 80 VAL A O 7
ATOM 11822 N N . LEU A 1 81 ? 4.706 5.048 -38.394 1.00 0.00 81 LEU A N 7
ATOM 11823 C CA . LEU A 1 81 ? 4.875 6.447 -38.018 1.00 0.00 81 LEU A CA 7
ATOM 11824 C C . LEU A 1 81 ? 3.661 7.273 -38.430 1.00 0.00 81 LEU A C 7
ATOM 11825 O O . LEU A 1 81 ? 3.407 7.474 -39.618 1.00 0.00 81 LEU A O 7
ATOM 11841 N N . LYS A 1 82 ? 2.914 7.752 -37.441 1.00 0.00 82 LYS A N 7
ATOM 11842 C CA . LYS A 1 82 ? 1.727 8.559 -37.699 1.00 0.00 82 LYS A CA 7
ATOM 11843 C C . LYS A 1 82 ? 1.573 9.651 -36.644 1.00 0.00 82 LYS A C 7
ATOM 11844 O O . LYS A 1 82 ? 1.921 9.458 -35.479 1.00 0.00 82 LYS A O 7
ATOM 11863 N N . CYS A 1 83 ? 1.047 10.799 -37.061 1.00 0.00 83 CYS A N 7
ATOM 11864 C CA . CYS A 1 83 ? 0.845 11.921 -36.153 1.00 0.00 83 CYS A CA 7
ATOM 11865 C C . CYS A 1 83 ? -0.550 11.877 -35.536 1.00 0.00 83 CYS A C 7
ATOM 11866 O O . CYS A 1 83 ? -1.546 12.152 -36.205 1.00 0.00 83 CYS A O 7
ATOM 11873 N N . MET A 1 84 ? -0.612 11.530 -34.254 1.00 0.00 84 MET A N 7
ATOM 11874 C CA . MET A 1 84 ? -1.885 11.451 -33.546 1.00 0.00 84 MET A CA 7
ATOM 11875 C C . MET A 1 84 ? -2.684 12.739 -33.720 1.00 0.00 84 MET A C 7
ATOM 11876 O O . MET A 1 84 ? -3.882 12.704 -34.003 1.00 0.00 84 MET A O 7
ATOM 11890 N N . TYR A 1 85 ? -2.015 13.873 -33.547 1.00 0.00 85 TYR A N 7
ATOM 11891 C CA . TYR A 1 85 ? -2.664 15.172 -33.683 1.00 0.00 85 TYR A CA 7
ATOM 11892 C C . TYR A 1 85 ? -3.629 15.178 -34.865 1.00 0.00 85 TYR A C 7
ATOM 11893 O O . TYR A 1 85 ? -4.847 15.149 -34.688 1.00 0.00 85 TYR A O 7
ATOM 11911 N N . CYS A 1 86 ? -3.075 15.216 -36.072 1.00 0.00 86 CYS A N 7
ATOM 11912 C CA . CYS A 1 86 ? -3.883 15.226 -37.285 1.00 0.00 86 CYS A CA 7
ATOM 11913 C C . CYS A 1 86 ? -4.117 13.807 -37.795 1.00 0.00 86 CYS A C 7
ATOM 11914 O O . CYS A 1 86 ? -5.252 13.404 -38.043 1.00 0.00 86 CYS A O 7
ATOM 11921 N N . GLY A 1 87 ? -3.033 13.052 -37.948 1.00 0.00 87 GLY A N 7
ATOM 11922 C CA . GLY A 1 87 ? -3.140 11.686 -38.427 1.00 0.00 87 GLY A CA 7
ATOM 11923 C C . GLY A 1 87 ? -2.459 11.486 -39.766 1.00 0.00 87 GLY A C 7
ATOM 11924 O O . GLY A 1 87 ? -3.075 11.007 -40.719 1.00 0.00 87 GLY A O 7
ATOM 11928 N N . HIS A 1 88 ? -1.184 11.856 -39.841 1.00 0.00 88 HIS A N 7
ATOM 11929 C CA . HIS A 1 88 ? -0.419 11.714 -41.075 1.00 0.00 88 HIS A CA 7
ATOM 11930 C C . HIS A 1 88 ? 0.610 10.594 -40.951 1.00 0.00 88 HIS A C 7
ATOM 11931 O O . HIS A 1 88 ? 1.500 10.648 -40.103 1.00 0.00 88 HIS A O 7
ATOM 11945 N N . SER A 1 89 ? 0.480 9.582 -41.802 1.00 0.00 89 SER A N 7
ATOM 11946 C CA . SER A 1 89 ? 1.396 8.447 -41.785 1.00 0.00 89 SER A CA 7
ATOM 11947 C C . SER A 1 89 ? 2.567 8.679 -42.735 1.00 0.00 89 SER A C 7
ATOM 11948 O O . SER A 1 89 ? 2.411 8.631 -43.955 1.00 0.00 89 SER A O 7
ATOM 11956 N N . PHE A 1 90 ? 3.742 8.933 -42.165 1.00 0.00 90 PHE A N 7
ATOM 11957 C CA . PHE A 1 90 ? 4.940 9.174 -42.961 1.00 0.00 90 PHE A CA 7
ATOM 11958 C C . PHE A 1 90 ? 5.856 7.954 -42.946 1.00 0.00 90 PHE A C 7
ATOM 11959 O O . PHE A 1 90 ? 6.122 7.377 -41.893 1.00 0.00 90 PHE A O 7
ATOM 11976 N N . GLU A 1 91 ? 6.334 7.568 -44.125 1.00 0.00 91 GLU A N 7
ATOM 11977 C CA . GLU A 1 91 ? 7.220 6.415 -44.250 1.00 0.00 91 GLU A CA 7
ATOM 11978 C C . GLU A 1 91 ? 8.536 6.659 -43.517 1.00 0.00 91 GLU A C 7
ATOM 11979 O O . GLU A 1 91 ? 9.051 5.776 -42.832 1.00 0.00 91 GLU A O 7
ATOM 11991 N N . SER A 1 92 ? 9.075 7.865 -43.667 1.00 0.00 92 SER A N 7
ATOM 11992 C CA . SER A 1 92 ? 10.334 8.225 -43.024 1.00 0.00 92 SER A CA 7
ATOM 11993 C C . SER A 1 92 ? 10.082 8.999 -41.734 1.00 0.00 92 SER A C 7
ATOM 11994 O O . SER A 1 92 ? 9.186 9.841 -41.665 1.00 0.00 92 SER A O 7
ATOM 12002 N N . LEU A 1 93 ? 10.881 8.710 -40.712 1.00 0.00 93 LEU A N 7
ATOM 12003 C CA . LEU A 1 93 ? 10.746 9.378 -39.423 1.00 0.00 93 LEU A CA 7
ATOM 12004 C C . LEU A 1 93 ? 10.853 10.891 -39.580 1.00 0.00 93 LEU A C 7
ATOM 12005 O O . LEU A 1 93 ? 10.051 11.641 -39.024 1.00 0.00 93 LEU A O 7
ATOM 12021 N N . GLN A 1 94 ? 11.847 11.333 -40.344 1.00 0.00 94 GLN A N 7
ATOM 12022 C CA . GLN A 1 94 ? 12.057 12.757 -40.575 1.00 0.00 94 GLN A CA 7
ATOM 12023 C C . GLN A 1 94 ? 10.753 13.443 -40.972 1.00 0.00 94 GLN A C 7
ATOM 12024 O O . GLN A 1 94 ? 10.434 14.525 -40.478 1.00 0.00 94 GLN A O 7
ATOM 12038 N N . ASP A 1 95 ? 10.004 12.806 -41.865 1.00 0.00 95 ASP A N 7
ATOM 12039 C CA . ASP A 1 95 ? 8.734 13.353 -42.327 1.00 0.00 95 ASP A CA 7
ATOM 12040 C C . ASP A 1 95 ? 7.765 13.537 -41.162 1.00 0.00 95 ASP A C 7
ATOM 12041 O O . ASP A 1 95 ? 7.168 14.602 -40.999 1.00 0.00 95 ASP A O 7
ATOM 12050 N N . LEU A 1 96 ? 7.614 12.492 -40.356 1.00 0.00 96 LEU A N 7
ATOM 12051 C CA . LEU A 1 96 ? 6.717 12.538 -39.206 1.00 0.00 96 LEU A CA 7
ATOM 12052 C C . LEU A 1 96 ? 7.120 13.651 -38.244 1.00 0.00 96 LEU A C 7
ATOM 12053 O O . LEU A 1 96 ? 6.288 14.456 -37.827 1.00 0.00 96 LEU A O 7
ATOM 12069 N N . SER A 1 97 ? 8.403 13.691 -37.896 1.00 0.00 97 SER A N 7
ATOM 12070 C CA . SER A 1 97 ? 8.917 14.704 -36.983 1.00 0.00 97 SER A CA 7
ATOM 12071 C C . SER A 1 97 ? 8.852 16.090 -37.617 1.00 0.00 97 SER A C 7
ATOM 12072 O O . SER A 1 97 ? 8.061 16.938 -37.203 1.00 0.00 97 SER A O 7
ATOM 12080 N N . VAL A 1 98 ? 9.690 16.313 -38.624 1.00 0.00 98 VAL A N 7
ATOM 12081 C CA . VAL A 1 98 ? 9.729 17.594 -39.317 1.00 0.00 98 VAL A CA 7
ATOM 12082 C C . VAL A 1 98 ? 8.331 18.182 -39.465 1.00 0.00 98 VAL A C 7
ATOM 12083 O O . VAL A 1 98 ? 8.156 19.401 -39.486 1.00 0.00 98 VAL A O 7
ATOM 12096 N N . HIS A 1 99 ? 7.334 17.307 -39.568 1.00 0.00 99 HIS A N 7
ATOM 12097 C CA . HIS A 1 99 ? 5.949 17.740 -39.713 1.00 0.00 99 HIS A CA 7
ATOM 12098 C C . HIS A 1 99 ? 5.467 18.449 -38.452 1.00 0.00 99 HIS A C 7
ATOM 12099 O O . HIS A 1 99 ? 4.850 19.512 -38.525 1.00 0.00 99 HIS A O 7
ATOM 12113 N N . MET A 1 100 ? 5.751 17.856 -37.298 1.00 0.00 100 MET A N 7
ATOM 12114 C CA . MET A 1 100 ? 5.346 18.432 -36.022 1.00 0.00 100 MET A CA 7
ATOM 12115 C C . MET A 1 100 ? 6.100 19.731 -35.749 1.00 0.00 100 MET A C 7
ATOM 12116 O O . MET A 1 100 ? 5.644 20.572 -34.973 1.00 0.00 100 MET A O 7
ATOM 12130 N N . ILE A 1 101 ? 7.252 19.887 -36.390 1.00 0.00 101 ILE A N 7
ATOM 12131 C CA . ILE A 1 101 ? 8.067 21.083 -36.217 1.00 0.00 101 ILE A CA 7
ATOM 12132 C C . ILE A 1 101 ? 7.492 22.259 -37.000 1.00 0.00 101 ILE A C 7
ATOM 12133 O O . ILE A 1 101 ? 7.629 23.414 -36.598 1.00 0.00 101 ILE A O 7
ATOM 12149 N N . LYS A 1 102 ? 6.846 21.955 -38.121 1.00 0.00 102 LYS A N 7
ATOM 12150 C CA . LYS A 1 102 ? 6.246 22.985 -38.961 1.00 0.00 102 LYS A CA 7
ATOM 12151 C C . LYS A 1 102 ? 4.809 23.268 -38.533 1.00 0.00 102 LYS A C 7
ATOM 12152 O O . LYS A 1 102 ? 4.455 24.406 -38.225 1.00 0.00 102 LYS A O 7
ATOM 12171 N N . THR A 1 103 ? 3.987 22.225 -38.515 1.00 0.00 103 THR A N 7
ATOM 12172 C CA . THR A 1 103 ? 2.589 22.360 -38.124 1.00 0.00 103 THR A CA 7
ATOM 12173 C C . THR A 1 103 ? 2.459 22.638 -36.631 1.00 0.00 103 THR A C 7
ATOM 12174 O O . THR A 1 103 ? 1.398 23.039 -36.153 1.00 0.00 103 THR A O 7
ATOM 12185 N N . LYS A 1 104 ? 3.546 22.421 -35.898 1.00 0.00 104 LYS A N 7
ATOM 12186 C CA . LYS A 1 104 ? 3.556 22.649 -34.457 1.00 0.00 104 LYS A CA 7
ATOM 12187 C C . LYS A 1 104 ? 2.451 21.850 -33.772 1.00 0.00 104 LYS A C 7
ATOM 12188 O O . LYS A 1 104 ? 1.631 22.406 -33.041 1.00 0.00 104 LYS A O 7
ATOM 12207 N N . HIS A 1 105 ? 2.437 20.543 -34.013 1.00 0.00 105 HIS A N 7
ATOM 12208 C CA . HIS A 1 105 ? 1.434 19.667 -33.417 1.00 0.00 105 HIS A CA 7
ATOM 12209 C C . HIS A 1 105 ? 1.926 19.103 -32.087 1.00 0.00 105 HIS A C 7
ATOM 12210 O O . HIS A 1 105 ? 1.191 19.084 -31.100 1.00 0.00 105 HIS A O 7
ATOM 12224 N N . TYR A 1 106 ? 3.172 18.644 -32.070 1.00 0.00 106 TYR A N 7
ATOM 12225 C CA . TYR A 1 106 ? 3.761 18.076 -30.863 1.00 0.00 106 TYR A CA 7
ATOM 12226 C C . TYR A 1 106 ? 3.906 19.138 -29.777 1.00 0.00 106 TYR A C 7
ATOM 12227 O O . TYR A 1 106 ? 4.019 18.817 -28.594 1.00 0.00 106 TYR A O 7
ATOM 12245 N N . GLN A 1 107 ? 3.900 20.401 -30.188 1.00 0.00 107 GLN A N 7
ATOM 12246 C CA . GLN A 1 107 ? 4.030 21.510 -29.251 1.00 0.00 107 GLN A CA 7
ATOM 12247 C C . GLN A 1 107 ? 2.660 21.988 -28.779 1.00 0.00 107 GLN A C 7
ATOM 12248 O O . GLN A 1 107 ? 2.467 22.284 -27.600 1.00 0.00 107 GLN A O 7
ATOM 12262 N N . LYS A 1 108 ? 1.714 22.062 -29.708 1.00 0.00 108 LYS A N 7
ATOM 12263 C CA . LYS A 1 108 ? 0.360 22.503 -29.388 1.00 0.00 108 LYS A CA 7
ATOM 12264 C C . LYS A 1 108 ? -0.313 21.536 -28.420 1.00 0.00 108 LYS A C 7
ATOM 12265 O O . LYS A 1 108 ? -0.713 21.921 -27.321 1.00 0.00 108 LYS A O 7
ATOM 12284 N N . VAL A 1 109 ? -0.433 20.279 -28.834 1.00 0.00 109 VAL A N 7
ATOM 12285 C CA . VAL A 1 109 ? -1.055 19.256 -28.001 1.00 0.00 109 VAL A CA 7
ATOM 12286 C C . VAL A 1 109 ? -0.555 19.339 -26.564 1.00 0.00 109 VAL A C 7
ATOM 12287 O O . VAL A 1 109 ? -1.311 19.112 -25.619 1.00 0.00 109 VAL A O 7
ATOM 12300 N N . SER A 1 110 ? 0.723 19.666 -26.405 1.00 0.00 110 SER A N 7
ATOM 12301 C CA . SER A 1 110 ? 1.326 19.776 -25.082 1.00 0.00 110 SER A CA 7
ATOM 12302 C C . SER A 1 110 ? 1.354 21.229 -24.616 1.00 0.00 110 SER A C 7
ATOM 12303 O O . SER A 1 110 ? 0.913 22.129 -25.330 1.00 0.00 110 SER A O 7
ATOM 12311 N N . GLY A 1 111 ? 1.875 21.448 -23.413 1.00 0.00 111 GLY A N 7
ATOM 12312 C CA . GLY A 1 111 ? 1.951 22.793 -22.871 1.00 0.00 111 GLY A CA 7
ATOM 12313 C C . GLY A 1 111 ? 3.135 22.977 -21.944 1.00 0.00 111 GLY A C 7
ATOM 12314 O O . GLY A 1 111 ? 3.221 22.363 -20.881 1.00 0.00 111 GLY A O 7
ATOM 12318 N N . PRO A 1 112 ? 4.078 23.842 -22.347 1.00 0.00 112 PRO A N 7
ATOM 12319 C CA . PRO A 1 112 ? 5.282 24.126 -21.560 1.00 0.00 112 PRO A CA 7
ATOM 12320 C C . PRO A 1 112 ? 4.971 24.907 -20.288 1.00 0.00 112 PRO A C 7
ATOM 12321 O O . PRO A 1 112 ? 3.808 25.087 -19.928 1.00 0.00 112 PRO A O 7
ATOM 12332 N N . SER A 1 113 ? 6.018 25.368 -19.611 1.00 0.00 113 SER A N 7
ATOM 12333 C CA . SER A 1 113 ? 5.856 26.128 -18.377 1.00 0.00 113 SER A CA 7
ATOM 12334 C C . SER A 1 113 ? 7.105 26.953 -18.080 1.00 0.00 113 SER A C 7
ATOM 12335 O O . SER A 1 113 ? 8.124 26.825 -18.759 1.00 0.00 113 SER A O 7
ATOM 12343 N N . SER A 1 114 ? 7.016 27.802 -17.060 1.00 0.00 114 SER A N 7
ATOM 12344 C CA . SER A 1 114 ? 8.136 28.652 -16.674 1.00 0.00 114 SER A CA 7
ATOM 12345 C C . SER A 1 114 ? 7.989 29.122 -15.231 1.00 0.00 114 SER A C 7
ATOM 12346 O O . SER A 1 114 ? 6.920 29.002 -14.633 1.00 0.00 114 SER A O 7
ATOM 12354 N N . GLY A 1 115 ? 9.072 29.658 -14.676 1.00 0.00 115 GLY A N 7
ATOM 12355 C CA . GLY A 1 115 ? 9.044 30.139 -13.307 1.00 0.00 115 GLY A CA 7
ATOM 12356 C C . GLY A 1 115 ? 10.426 30.467 -12.778 1.00 0.00 115 GLY A C 7
ATOM 12357 O O . GLY A 1 115 ? 11.423 30.296 -13.480 1.00 0.00 115 GLY A O 7
ATOM 12363 N N . GLY A 1 1 ? -23.176 4.097 80.527 1.00 0.00 1 GLY A N 8
ATOM 12364 C CA . GLY A 1 1 ? -23.938 4.150 79.293 1.00 0.00 1 GLY A CA 8
ATOM 12365 C C . GLY A 1 1 ? -23.486 5.273 78.381 1.00 0.00 1 GLY A C 8
ATOM 12366 O O . GLY A 1 1 ? -23.510 6.442 78.767 1.00 0.00 1 GLY A O 8
ATOM 12370 N N . SER A 1 2 ? -23.072 4.919 77.169 1.00 0.00 2 SER A N 8
ATOM 12371 C CA . SER A 1 2 ? -22.607 5.906 76.201 1.00 0.00 2 SER A CA 8
ATOM 12372 C C . SER A 1 2 ? -22.474 5.286 74.813 1.00 0.00 2 SER A C 8
ATOM 12373 O O . SER A 1 2 ? -22.307 4.074 74.677 1.00 0.00 2 SER A O 8
ATOM 12381 N N . SER A 1 3 ? -22.551 6.126 73.787 1.00 0.00 3 SER A N 8
ATOM 12382 C CA . SER A 1 3 ? -22.444 5.661 72.409 1.00 0.00 3 SER A CA 8
ATOM 12383 C C . SER A 1 3 ? -21.988 6.790 71.489 1.00 0.00 3 SER A C 8
ATOM 12384 O O . SER A 1 3 ? -21.844 7.934 71.916 1.00 0.00 3 SER A O 8
ATOM 12392 N N . GLY A 1 4 ? -21.762 6.457 70.221 1.00 0.00 4 GLY A N 8
ATOM 12393 C CA . GLY A 1 4 ? -21.325 7.452 69.259 1.00 0.00 4 GLY A CA 8
ATOM 12394 C C . GLY A 1 4 ? -21.338 6.929 67.837 1.00 0.00 4 GLY A C 8
ATOM 12395 O O . GLY A 1 4 ? -22.031 5.958 67.532 1.00 0.00 4 GLY A O 8
ATOM 12399 N N . SER A 1 5 ? -20.574 7.576 66.963 1.00 0.00 5 SER A N 8
ATOM 12400 C CA . SER A 1 5 ? -20.504 7.173 65.564 1.00 0.00 5 SER A CA 8
ATOM 12401 C C . SER A 1 5 ? -19.197 7.637 64.929 1.00 0.00 5 SER A C 8
ATOM 12402 O O . SER A 1 5 ? -18.724 8.742 65.192 1.00 0.00 5 SER A O 8
ATOM 12410 N N . SER A 1 6 ? -18.617 6.782 64.091 1.00 0.00 6 SER A N 8
ATOM 12411 C CA . SER A 1 6 ? -17.362 7.101 63.421 1.00 0.00 6 SER A CA 8
ATOM 12412 C C . SER A 1 6 ? -17.611 7.946 62.175 1.00 0.00 6 SER A C 8
ATOM 12413 O O . SER A 1 6 ? -18.739 8.043 61.693 1.00 0.00 6 SER A O 8
ATOM 12421 N N . GLY A 1 7 ? -16.548 8.555 61.659 1.00 0.00 7 GLY A N 8
ATOM 12422 C CA . GLY A 1 7 ? -16.671 9.384 60.473 1.00 0.00 7 GLY A CA 8
ATOM 12423 C C . GLY A 1 7 ? -15.663 9.017 59.402 1.00 0.00 7 GLY A C 8
ATOM 12424 O O . GLY A 1 7 ? -14.601 8.472 59.699 1.00 0.00 7 GLY A O 8
ATOM 12428 N N . LYS A 1 8 ? -15.997 9.315 58.151 1.00 0.00 8 LYS A N 8
ATOM 12429 C CA . LYS A 1 8 ? -15.114 9.013 57.030 1.00 0.00 8 LYS A CA 8
ATOM 12430 C C . LYS A 1 8 ? -14.720 10.287 56.290 1.00 0.00 8 LYS A C 8
ATOM 12431 O O . LYS A 1 8 ? -15.541 11.184 56.097 1.00 0.00 8 LYS A O 8
ATOM 12450 N N . LEU A 1 9 ? -13.459 10.359 55.877 1.00 0.00 9 LEU A N 8
ATOM 12451 C CA . LEU A 1 9 ? -12.957 11.522 55.156 1.00 0.00 9 LEU A CA 8
ATOM 12452 C C . LEU A 1 9 ? -13.491 11.550 53.726 1.00 0.00 9 LEU A C 8
ATOM 12453 O O . LEU A 1 9 ? -14.101 10.587 53.262 1.00 0.00 9 LEU A O 8
ATOM 12469 N N . TYR A 1 10 ? -13.256 12.659 53.035 1.00 0.00 10 TYR A N 8
ATOM 12470 C CA . TYR A 1 10 ? -13.714 12.814 51.659 1.00 0.00 10 TYR A CA 8
ATOM 12471 C C . TYR A 1 10 ? -12.584 12.531 50.674 1.00 0.00 10 TYR A C 8
ATOM 12472 O O . TYR A 1 10 ? -11.494 13.091 50.785 1.00 0.00 10 TYR A O 8
ATOM 12490 N N . GLY A 1 11 ? -12.854 11.659 49.707 1.00 0.00 11 GLY A N 8
ATOM 12491 C CA . GLY A 1 11 ? -11.851 11.317 48.716 1.00 0.00 11 GLY A CA 8
ATOM 12492 C C . GLY A 1 11 ? -12.171 11.887 47.348 1.00 0.00 11 GLY A C 8
ATOM 12493 O O . GLY A 1 11 ? -13.000 12.788 47.221 1.00 0.00 11 GLY A O 8
ATOM 12497 N N . SER A 1 12 ? -11.510 11.363 46.321 1.00 0.00 12 SER A N 8
ATOM 12498 C CA . SER A 1 12 ? -11.723 11.830 44.955 1.00 0.00 12 SER A CA 8
ATOM 12499 C C . SER A 1 12 ? -10.998 10.934 43.956 1.00 0.00 12 SER A C 8
ATOM 12500 O O . SER A 1 12 ? -9.788 10.726 44.057 1.00 0.00 12 SER A O 8
ATOM 12508 N N . ILE A 1 13 ? -11.745 10.410 42.991 1.00 0.00 13 ILE A N 8
ATOM 12509 C CA . ILE A 1 13 ? -11.174 9.538 41.972 1.00 0.00 13 ILE A CA 8
ATOM 12510 C C . ILE A 1 13 ? -10.902 10.305 40.682 1.00 0.00 13 ILE A C 8
ATOM 12511 O O . ILE A 1 13 ? -11.664 11.195 40.305 1.00 0.00 13 ILE A O 8
ATOM 12527 N N . PHE A 1 14 ? -9.812 9.953 40.009 1.00 0.00 14 PHE A N 8
ATOM 12528 C CA . PHE A 1 14 ? -9.439 10.607 38.761 1.00 0.00 14 PHE A CA 8
ATOM 12529 C C . PHE A 1 14 ? -9.649 9.672 37.573 1.00 0.00 14 PHE A C 8
ATOM 12530 O O . PHE A 1 14 ? -9.644 8.449 37.720 1.00 0.00 14 PHE A O 8
ATOM 12547 N N . THR A 1 15 ? -9.836 10.257 36.394 1.00 0.00 15 THR A N 8
ATOM 12548 C CA . THR A 1 15 ? -10.051 9.479 35.180 1.00 0.00 15 THR A CA 8
ATOM 12549 C C . THR A 1 15 ? -9.187 9.995 34.035 1.00 0.00 15 THR A C 8
ATOM 12550 O O . THR A 1 15 ? -9.308 11.149 33.624 1.00 0.00 15 THR A O 8
ATOM 12561 N N . GLY A 1 16 ? -8.313 9.133 33.524 1.00 0.00 16 GLY A N 8
ATOM 12562 C CA . GLY A 1 16 ? -7.442 9.522 32.430 1.00 0.00 16 GLY A CA 8
ATOM 12563 C C . GLY A 1 16 ? -7.146 8.372 31.488 1.00 0.00 16 GLY A C 8
ATOM 12564 O O . GLY A 1 16 ? -6.695 7.310 31.915 1.00 0.00 16 GLY A O 8
ATOM 12568 N N . ALA A 1 17 ? -7.405 8.582 30.201 1.00 0.00 17 ALA A N 8
ATOM 12569 C CA . ALA A 1 17 ? -7.164 7.556 29.195 1.00 0.00 17 ALA A CA 8
ATOM 12570 C C . ALA A 1 17 ? -5.697 7.138 29.177 1.00 0.00 17 ALA A C 8
ATOM 12571 O O . ALA A 1 17 ? -4.803 7.974 29.308 1.00 0.00 17 ALA A O 8
ATOM 12578 N N . SER A 1 18 ? -5.458 5.841 29.015 1.00 0.00 18 SER A N 8
ATOM 12579 C CA . SER A 1 18 ? -4.099 5.313 28.984 1.00 0.00 18 SER A CA 8
ATOM 12580 C C . SER A 1 18 ? -3.837 4.563 27.681 1.00 0.00 18 SER A C 8
ATOM 12581 O O . SER A 1 18 ? -4.494 3.565 27.382 1.00 0.00 18 SER A O 8
ATOM 12589 N N . LYS A 1 19 ? -2.872 5.050 26.909 1.00 0.00 19 LYS A N 8
ATOM 12590 C CA . LYS A 1 19 ? -2.520 4.428 25.638 1.00 0.00 19 LYS A CA 8
ATOM 12591 C C . LYS A 1 19 ? -2.147 2.963 25.836 1.00 0.00 19 LYS A C 8
ATOM 12592 O O . LYS A 1 19 ? -2.698 2.077 25.180 1.00 0.00 19 LYS A O 8
ATOM 12611 N N . PHE A 1 20 ? -1.209 2.712 26.743 1.00 0.00 20 PHE A N 8
ATOM 12612 C CA . PHE A 1 20 ? -0.762 1.354 27.027 1.00 0.00 20 PHE A CA 8
ATOM 12613 C C . PHE A 1 20 ? -1.275 0.885 28.385 1.00 0.00 20 PHE A C 8
ATOM 12614 O O . PHE A 1 20 ? -1.459 1.687 29.302 1.00 0.00 20 PHE A O 8
ATOM 12631 N N . ARG A 1 21 ? -1.507 -0.418 28.507 1.00 0.00 21 ARG A N 8
ATOM 12632 C CA . ARG A 1 21 ? -2.001 -0.994 29.751 1.00 0.00 21 ARG A CA 8
ATOM 12633 C C . ARG A 1 21 ? -1.341 -2.342 30.026 1.00 0.00 21 ARG A C 8
ATOM 12634 O O . ARG A 1 21 ? -1.499 -3.291 29.257 1.00 0.00 21 ARG A O 8
ATOM 12655 N N . CYS A 1 22 ? -0.602 -2.419 31.127 1.00 0.00 22 CYS A N 8
ATOM 12656 C CA . CYS A 1 22 ? 0.083 -3.650 31.503 1.00 0.00 22 CYS A CA 8
ATOM 12657 C C . CYS A 1 22 ? -0.919 -4.766 31.785 1.00 0.00 22 CYS A C 8
ATOM 12658 O O . CYS A 1 22 ? -1.825 -4.610 32.604 1.00 0.00 22 CYS A O 8
ATOM 12665 N N . LYS A 1 23 ? -0.749 -5.893 31.101 1.00 0.00 23 LYS A N 8
ATOM 12666 C CA . LYS A 1 23 ? -1.636 -7.036 31.278 1.00 0.00 23 LYS A CA 8
ATOM 12667 C C . LYS A 1 23 ? -1.169 -7.913 32.435 1.00 0.00 23 LYS A C 8
ATOM 12668 O O . LYS A 1 23 ? -1.449 -9.111 32.470 1.00 0.00 23 LYS A O 8
ATOM 12687 N N . ASP A 1 24 ? -0.458 -7.309 33.380 1.00 0.00 24 ASP A N 8
ATOM 12688 C CA . ASP A 1 24 ? 0.045 -8.035 34.541 1.00 0.00 24 ASP A CA 8
ATOM 12689 C C . ASP A 1 24 ? -0.390 -7.357 35.836 1.00 0.00 24 ASP A C 8
ATOM 12690 O O . ASP A 1 24 ? -1.024 -7.975 36.692 1.00 0.00 24 ASP A O 8
ATOM 12699 N N . CYS A 1 25 ? -0.043 -6.081 35.975 1.00 0.00 25 CYS A N 8
ATOM 12700 C CA . CYS A 1 25 ? -0.395 -5.317 37.166 1.00 0.00 25 CYS A CA 8
ATOM 12701 C C . CYS A 1 25 ? -1.520 -4.332 36.868 1.00 0.00 25 CYS A C 8
ATOM 12702 O O . CYS A 1 25 ? -1.979 -4.223 35.731 1.00 0.00 25 CYS A O 8
ATOM 12709 N N . SER A 1 26 ? -1.960 -3.615 37.898 1.00 0.00 26 SER A N 8
ATOM 12710 C CA . SER A 1 26 ? -3.035 -2.641 37.747 1.00 0.00 26 SER A CA 8
ATOM 12711 C C . SER A 1 26 ? -2.474 -1.258 37.432 1.00 0.00 26 SER A C 8
ATOM 12712 O O . SER A 1 26 ? -2.945 -0.250 37.958 1.00 0.00 26 SER A O 8
ATOM 12720 N N . ALA A 1 27 ? -1.464 -1.220 36.569 1.00 0.00 27 ALA A N 8
ATOM 12721 C CA . ALA A 1 27 ? -0.838 0.039 36.181 1.00 0.00 27 ALA A CA 8
ATOM 12722 C C . ALA A 1 27 ? -0.922 0.252 34.673 1.00 0.00 27 ALA A C 8
ATOM 12723 O O . ALA A 1 27 ? -0.928 -0.707 33.901 1.00 0.00 27 ALA A O 8
ATOM 12730 N N . ALA A 1 28 ? -0.985 1.514 34.261 1.00 0.00 28 ALA A N 8
ATOM 12731 C CA . ALA A 1 28 ? -1.067 1.851 32.846 1.00 0.00 28 ALA A CA 8
ATOM 12732 C C . ALA A 1 28 ? -0.190 3.055 32.517 1.00 0.00 28 ALA A C 8
ATOM 12733 O O . ALA A 1 28 ? -0.122 4.014 33.285 1.00 0.00 28 ALA A O 8
ATOM 12740 N N . TYR A 1 29 ? 0.481 2.997 31.372 1.00 0.00 29 TYR A N 8
ATOM 12741 C CA . TYR A 1 29 ? 1.357 4.080 30.944 1.00 0.00 29 TYR A CA 8
ATOM 12742 C C . TYR A 1 29 ? 0.853 4.708 29.647 1.00 0.00 29 TYR A C 8
ATOM 12743 O O . TYR A 1 29 ? -0.035 4.168 28.987 1.00 0.00 29 TYR A O 8
ATOM 12761 N N . ASP A 1 30 ? 1.429 5.850 29.288 1.00 0.00 30 ASP A N 8
ATOM 12762 C CA . ASP A 1 30 ? 1.040 6.552 28.069 1.00 0.00 30 ASP A CA 8
ATOM 12763 C C . ASP A 1 30 ? 1.967 6.186 26.914 1.00 0.00 30 ASP A C 8
ATOM 12764 O O . ASP A 1 30 ? 1.517 5.949 25.793 1.00 0.00 30 ASP A O 8
ATOM 12773 N N . THR A 1 31 ? 3.267 6.145 27.194 1.00 0.00 31 THR A N 8
ATOM 12774 C CA . THR A 1 31 ? 4.257 5.811 26.179 1.00 0.00 31 THR A CA 8
ATOM 12775 C C . THR A 1 31 ? 4.717 4.365 26.313 1.00 0.00 31 THR A C 8
ATOM 12776 O O . THR A 1 31 ? 4.621 3.768 27.387 1.00 0.00 31 THR A O 8
ATOM 12787 N N . LEU A 1 32 ? 5.217 3.803 25.218 1.00 0.00 32 LEU A N 8
ATOM 12788 C CA . LEU A 1 32 ? 5.693 2.424 25.214 1.00 0.00 32 LEU A CA 8
ATOM 12789 C C . LEU A 1 32 ? 7.040 2.312 25.922 1.00 0.00 32 LEU A C 8
ATOM 12790 O O . LEU A 1 32 ? 7.277 1.370 26.680 1.00 0.00 32 LEU A O 8
ATOM 12806 N N . VAL A 1 33 ? 7.917 3.278 25.672 1.00 0.00 33 VAL A N 8
ATOM 12807 C CA . VAL A 1 33 ? 9.238 3.289 26.289 1.00 0.00 33 VAL A CA 8
ATOM 12808 C C . VAL A 1 33 ? 9.138 3.177 27.805 1.00 0.00 33 VAL A C 8
ATOM 12809 O O . VAL A 1 33 ? 9.911 2.457 28.437 1.00 0.00 33 VAL A O 8
ATOM 12822 N N . GLU A 1 34 ? 8.179 3.894 28.385 1.00 0.00 34 GLU A N 8
ATOM 12823 C CA . GLU A 1 34 ? 7.978 3.874 29.828 1.00 0.00 34 GLU A CA 8
ATOM 12824 C C . GLU A 1 34 ? 7.436 2.523 30.285 1.00 0.00 34 GLU A C 8
ATOM 12825 O O . GLU A 1 34 ? 7.758 2.048 31.376 1.00 0.00 34 GLU A O 8
ATOM 12837 N N . LEU A 1 35 ? 6.613 1.908 29.443 1.00 0.00 35 LEU A N 8
ATOM 12838 C CA . LEU A 1 35 ? 6.026 0.611 29.758 1.00 0.00 35 LEU A CA 8
ATOM 12839 C C . LEU A 1 35 ? 7.079 -0.491 29.715 1.00 0.00 35 LEU A C 8
ATOM 12840 O O . LEU A 1 35 ? 7.355 -1.143 30.722 1.00 0.00 35 LEU A O 8
ATOM 12856 N N . THR A 1 36 ? 7.670 -0.691 28.540 1.00 0.00 36 THR A N 8
ATOM 12857 C CA . THR A 1 36 ? 8.696 -1.711 28.364 1.00 0.00 36 THR A CA 8
ATOM 12858 C C . THR A 1 36 ? 9.614 -1.784 29.579 1.00 0.00 36 THR A C 8
ATOM 12859 O O . THR A 1 36 ? 9.600 -2.765 30.323 1.00 0.00 36 THR A O 8
ATOM 12870 N N . VAL A 1 37 ? 10.411 -0.738 29.776 1.00 0.00 37 VAL A N 8
ATOM 12871 C CA . VAL A 1 37 ? 11.334 -0.683 30.903 1.00 0.00 37 VAL A CA 8
ATOM 12872 C C . VAL A 1 37 ? 10.735 -1.345 32.139 1.00 0.00 37 VAL A C 8
ATOM 12873 O O . VAL A 1 37 ? 11.424 -2.058 32.870 1.00 0.00 37 VAL A O 8
ATOM 12886 N N . HIS A 1 38 ? 9.447 -1.108 32.365 1.00 0.00 38 HIS A N 8
ATOM 12887 C CA . HIS A 1 38 ? 8.754 -1.683 33.512 1.00 0.00 38 HIS A CA 8
ATOM 12888 C C . HIS A 1 38 ? 8.484 -3.169 33.295 1.00 0.00 38 HIS A C 8
ATOM 12889 O O . HIS A 1 38 ? 8.753 -3.992 34.169 1.00 0.00 38 HIS A O 8
ATOM 12903 N N . MET A 1 39 ? 7.951 -3.504 32.124 1.00 0.00 39 MET A N 8
ATOM 12904 C CA . MET A 1 39 ? 7.646 -4.891 31.793 1.00 0.00 39 MET A CA 8
ATOM 12905 C C . MET A 1 39 ? 8.891 -5.765 31.911 1.00 0.00 39 MET A C 8
ATOM 12906 O O . MET A 1 39 ? 8.844 -6.853 32.480 1.00 0.00 39 MET A O 8
ATOM 12920 N N . ASN A 1 40 ? 10.003 -5.278 31.368 1.00 0.00 40 ASN A N 8
ATOM 12921 C CA . ASN A 1 40 ? 11.259 -6.016 31.412 1.00 0.00 40 ASN A CA 8
ATOM 12922 C C . ASN A 1 40 ? 11.795 -6.095 32.839 1.00 0.00 40 ASN A C 8
ATOM 12923 O O . ASN A 1 40 ? 12.117 -7.175 33.332 1.00 0.00 40 ASN A O 8
ATOM 12934 N N . GLU A 1 41 ? 11.886 -4.943 33.495 1.00 0.00 41 GLU A N 8
ATOM 12935 C CA . GLU A 1 41 ? 12.382 -4.881 34.865 1.00 0.00 41 GLU A CA 8
ATOM 12936 C C . GLU A 1 41 ? 11.588 -5.815 35.773 1.00 0.00 41 GLU A C 8
ATOM 12937 O O . GLU A 1 41 ? 12.135 -6.759 36.344 1.00 0.00 41 GLU A O 8
ATOM 12949 N N . THR A 1 42 ? 10.292 -5.545 35.903 1.00 0.00 42 THR A N 8
ATOM 12950 C CA . THR A 1 42 ? 9.423 -6.358 36.742 1.00 0.00 42 THR A CA 8
ATOM 12951 C C . THR A 1 42 ? 9.174 -7.725 36.115 1.00 0.00 42 THR A C 8
ATOM 12952 O O . THR A 1 42 ? 9.020 -8.723 36.818 1.00 0.00 42 THR A O 8
ATOM 12963 N N . GLY A 1 43 ? 9.139 -7.764 34.786 1.00 0.00 43 GLY A N 8
ATOM 12964 C CA . GLY A 1 43 ? 8.909 -9.015 34.087 1.00 0.00 43 GLY A CA 8
ATOM 12965 C C . GLY A 1 43 ? 7.466 -9.183 33.657 1.00 0.00 43 GLY A C 8
ATOM 12966 O O . GLY A 1 43 ? 6.974 -10.305 33.528 1.00 0.00 43 GLY A O 8
ATOM 12970 N N . HIS A 1 44 ? 6.781 -8.065 33.436 1.00 0.00 44 HIS A N 8
ATOM 12971 C CA . HIS A 1 44 ? 5.384 -8.093 33.019 1.00 0.00 44 HIS A CA 8
ATOM 12972 C C . HIS A 1 44 ? 5.270 -8.077 31.498 1.00 0.00 44 HIS A C 8
ATOM 12973 O O . HIS A 1 44 ? 6.278 -8.065 30.790 1.00 0.00 44 HIS A O 8
ATOM 12987 N N . TYR A 1 45 ? 4.038 -8.078 31.001 1.00 0.00 45 TYR A N 8
ATOM 12988 C CA . TYR A 1 45 ? 3.793 -8.067 29.564 1.00 0.00 45 TYR A CA 8
ATOM 12989 C C . TYR A 1 45 ? 2.532 -7.276 29.233 1.00 0.00 45 TYR A C 8
ATOM 12990 O O . TYR A 1 45 ? 1.523 -7.372 29.932 1.00 0.00 45 TYR A O 8
ATOM 13008 N N . ARG A 1 46 ? 2.597 -6.494 28.160 1.00 0.00 46 ARG A N 8
ATOM 13009 C CA . ARG A 1 46 ? 1.460 -5.685 27.734 1.00 0.00 46 ARG A CA 8
ATOM 13010 C C . ARG A 1 46 ? 0.349 -6.564 27.167 1.00 0.00 46 ARG A C 8
ATOM 13011 O O . ARG A 1 46 ? 0.579 -7.721 26.814 1.00 0.00 46 ARG A O 8
ATOM 13032 N N . ASP A 1 47 ? -0.854 -6.007 27.082 1.00 0.00 47 ASP A N 8
ATOM 13033 C CA . ASP A 1 47 ? -2.001 -6.739 26.557 1.00 0.00 47 ASP A CA 8
ATOM 13034 C C . ASP A 1 47 ? -2.069 -6.625 25.038 1.00 0.00 47 ASP A C 8
ATOM 13035 O O . ASP A 1 47 ? -2.340 -7.605 24.344 1.00 0.00 47 ASP A O 8
ATOM 13044 N N . ASP A 1 48 ? -1.822 -5.423 24.529 1.00 0.00 48 ASP A N 8
ATOM 13045 C CA . ASP A 1 48 ? -1.855 -5.180 23.091 1.00 0.00 48 ASP A CA 8
ATOM 13046 C C . ASP A 1 48 ? -1.209 -6.334 22.330 1.00 0.00 48 ASP A C 8
ATOM 13047 O O . ASP A 1 48 ? -0.010 -6.579 22.457 1.00 0.00 48 ASP A O 8
ATOM 13056 N N . ASN A 1 49 ? -2.013 -7.040 21.540 1.00 0.00 49 ASN A N 8
ATOM 13057 C CA . ASN A 1 49 ? -1.519 -8.168 20.761 1.00 0.00 49 ASN A CA 8
ATOM 13058 C C . ASN A 1 49 ? -0.518 -7.706 19.707 1.00 0.00 49 ASN A C 8
ATOM 13059 O O . ASN A 1 49 ? 0.689 -7.899 19.855 1.00 0.00 49 ASN A O 8
ATOM 13070 N N . HIS A 1 50 ? -1.028 -7.093 18.643 1.00 0.00 50 HIS A N 8
ATOM 13071 C CA . HIS A 1 50 ? -0.177 -6.601 17.565 1.00 0.00 50 HIS A CA 8
ATOM 13072 C C . HIS A 1 50 ? 0.740 -7.706 17.049 1.00 0.00 50 HIS A C 8
ATOM 13073 O O . HIS A 1 50 ? 1.903 -7.460 16.730 1.00 0.00 50 HIS A O 8
ATOM 13087 N N . GLU A 1 51 ? 0.208 -8.921 16.970 1.00 0.00 51 GLU A N 8
ATOM 13088 C CA . GLU A 1 51 ? 0.981 -10.063 16.495 1.00 0.00 51 GLU A CA 8
ATOM 13089 C C . GLU A 1 51 ? 0.573 -10.443 15.075 1.00 0.00 51 GLU A C 8
ATOM 13090 O O . GLU A 1 51 ? -0.444 -9.973 14.561 1.00 0.00 51 GLU A O 8
ATOM 13102 N N . THR A 1 52 ? 1.372 -11.298 14.444 1.00 0.00 52 THR A N 8
ATOM 13103 C CA . THR A 1 52 ? 1.096 -11.741 13.083 1.00 0.00 52 THR A CA 8
ATOM 13104 C C . THR A 1 52 ? 0.101 -12.896 13.071 1.00 0.00 52 THR A C 8
ATOM 13105 O O . THR A 1 52 ? -0.233 -13.450 14.119 1.00 0.00 52 THR A O 8
ATOM 13116 N N . ASP A 1 53 ? -0.368 -13.255 11.882 1.00 0.00 53 ASP A N 8
ATOM 13117 C CA . ASP A 1 53 ? -1.324 -14.347 11.734 1.00 0.00 53 ASP A CA 8
ATOM 13118 C C . ASP A 1 53 ? -0.685 -15.681 12.103 1.00 0.00 53 ASP A C 8
ATOM 13119 O O . ASP A 1 53 ? 0.522 -15.762 12.330 1.00 0.00 53 ASP A O 8
ATOM 13128 N N . ASN A 1 54 ? -1.503 -16.727 12.161 1.00 0.00 54 ASN A N 8
ATOM 13129 C CA . ASN A 1 54 ? -1.018 -18.059 12.503 1.00 0.00 54 ASN A CA 8
ATOM 13130 C C . ASN A 1 54 ? -1.289 -19.045 11.371 1.00 0.00 54 ASN A C 8
ATOM 13131 O O . ASN A 1 54 ? -1.358 -20.254 11.590 1.00 0.00 54 ASN A O 8
ATOM 13142 N N . ASN A 1 55 ? -1.441 -18.519 10.160 1.00 0.00 55 ASN A N 8
ATOM 13143 C CA . ASN A 1 55 ? -1.703 -19.352 8.992 1.00 0.00 55 ASN A CA 8
ATOM 13144 C C . ASN A 1 55 ? -0.690 -19.072 7.886 1.00 0.00 55 ASN A C 8
ATOM 13145 O O . ASN A 1 55 ? 0.239 -18.287 8.064 1.00 0.00 55 ASN A O 8
ATOM 13156 N N . ASN A 1 56 ? -0.879 -19.722 6.741 1.00 0.00 56 ASN A N 8
ATOM 13157 C CA . ASN A 1 56 ? 0.017 -19.544 5.604 1.00 0.00 56 ASN A CA 8
ATOM 13158 C C . ASN A 1 56 ? 0.551 -18.115 5.553 1.00 0.00 56 ASN A C 8
ATOM 13159 O O . ASN A 1 56 ? -0.129 -17.157 5.920 1.00 0.00 56 ASN A O 8
ATOM 13170 N N . PRO A 1 57 ? 1.800 -17.967 5.084 1.00 0.00 57 PRO A N 8
ATOM 13171 C CA . PRO A 1 57 ? 2.453 -16.660 4.971 1.00 0.00 57 PRO A CA 8
ATOM 13172 C C . PRO A 1 57 ? 1.835 -15.796 3.877 1.00 0.00 57 PRO A C 8
ATOM 13173 O O . PRO A 1 57 ? 2.401 -14.775 3.484 1.00 0.00 57 PRO A O 8
ATOM 13184 N N . LYS A 1 58 ? 0.671 -16.209 3.390 1.00 0.00 58 LYS A N 8
ATOM 13185 C CA . LYS A 1 58 ? -0.026 -15.472 2.342 1.00 0.00 58 LYS A CA 8
ATOM 13186 C C . LYS A 1 58 ? 0.937 -15.060 1.234 1.00 0.00 58 LYS A C 8
ATOM 13187 O O . LYS A 1 58 ? 0.949 -13.906 0.806 1.00 0.00 58 LYS A O 8
ATOM 13206 N N . ARG A 1 59 ? 1.743 -16.011 0.773 1.00 0.00 59 ARG A N 8
ATOM 13207 C CA . ARG A 1 59 ? 2.709 -15.746 -0.286 1.00 0.00 59 ARG A CA 8
ATOM 13208 C C . ARG A 1 59 ? 2.169 -14.711 -1.269 1.00 0.00 59 ARG A C 8
ATOM 13209 O O . ARG A 1 59 ? 0.966 -14.644 -1.515 1.00 0.00 59 ARG A O 8
ATOM 13230 N N . TRP A 1 60 ? 3.067 -13.906 -1.826 1.00 0.00 60 TRP A N 8
ATOM 13231 C CA . TRP A 1 60 ? 2.681 -12.874 -2.780 1.00 0.00 60 TRP A CA 8
ATOM 13232 C C . TRP A 1 60 ? 2.188 -13.494 -4.083 1.00 0.00 60 TRP A C 8
ATOM 13233 O O . TRP A 1 60 ? 2.257 -14.710 -4.267 1.00 0.00 60 TRP A O 8
ATOM 13254 N N . SER A 1 61 ? 1.690 -12.653 -4.983 1.00 0.00 61 SER A N 8
ATOM 13255 C CA . SER A 1 61 ? 1.182 -13.121 -6.267 1.00 0.00 61 SER A CA 8
ATOM 13256 C C . SER A 1 61 ? 2.117 -14.163 -6.875 1.00 0.00 61 SER A C 8
ATOM 13257 O O . SER A 1 61 ? 3.247 -14.339 -6.421 1.00 0.00 61 SER A O 8
ATOM 13265 N N . LYS A 1 62 ? 1.637 -14.850 -7.906 1.00 0.00 62 LYS A N 8
ATOM 13266 C CA . LYS A 1 62 ? 2.427 -15.874 -8.578 1.00 0.00 62 LYS A CA 8
ATOM 13267 C C . LYS A 1 62 ? 3.755 -15.302 -9.066 1.00 0.00 62 LYS A C 8
ATOM 13268 O O . LYS A 1 62 ? 3.886 -14.105 -9.321 1.00 0.00 62 LYS A O 8
ATOM 13287 N N . PRO A 1 63 ? 4.762 -16.177 -9.203 1.00 0.00 63 PRO A N 8
ATOM 13288 C CA . PRO A 1 63 ? 6.097 -15.782 -9.663 1.00 0.00 63 PRO A CA 8
ATOM 13289 C C . PRO A 1 63 ? 6.108 -15.391 -11.137 1.00 0.00 63 PRO A C 8
ATOM 13290 O O . PRO A 1 63 ? 5.057 -15.278 -11.767 1.00 0.00 63 PRO A O 8
ATOM 13301 N N . ARG A 1 64 ? 7.304 -15.184 -11.680 1.00 0.00 64 ARG A N 8
ATOM 13302 C CA . ARG A 1 64 ? 7.452 -14.803 -13.080 1.00 0.00 64 ARG A CA 8
ATOM 13303 C C . ARG A 1 64 ? 6.310 -15.369 -13.920 1.00 0.00 64 ARG A C 8
ATOM 13304 O O . ARG A 1 64 ? 5.881 -16.505 -13.720 1.00 0.00 64 ARG A O 8
ATOM 13325 N N . LYS A 1 65 ? 5.823 -14.569 -14.862 1.00 0.00 65 LYS A N 8
ATOM 13326 C CA . LYS A 1 65 ? 4.733 -14.988 -15.734 1.00 0.00 65 LYS A CA 8
ATOM 13327 C C . LYS A 1 65 ? 5.035 -16.341 -16.371 1.00 0.00 65 LYS A C 8
ATOM 13328 O O . LYS A 1 65 ? 6.176 -16.805 -16.353 1.00 0.00 65 LYS A O 8
ATOM 13347 N N . ARG A 1 66 ? 4.007 -16.968 -16.933 1.00 0.00 66 ARG A N 8
ATOM 13348 C CA . ARG A 1 66 ? 4.163 -18.268 -17.575 1.00 0.00 66 ARG A CA 8
ATOM 13349 C C . ARG A 1 66 ? 4.199 -18.123 -19.094 1.00 0.00 66 ARG A C 8
ATOM 13350 O O . ARG A 1 66 ? 4.204 -17.011 -19.622 1.00 0.00 66 ARG A O 8
ATOM 13371 N N . SER A 1 67 ? 4.223 -19.254 -19.791 1.00 0.00 67 SER A N 8
ATOM 13372 C CA . SER A 1 67 ? 4.263 -19.254 -21.248 1.00 0.00 67 SER A CA 8
ATOM 13373 C C . SER A 1 67 ? 3.482 -18.071 -21.813 1.00 0.00 67 SER A C 8
ATOM 13374 O O . SER A 1 67 ? 2.334 -17.833 -21.434 1.00 0.00 67 SER A O 8
ATOM 13382 N N . LEU A 1 68 ? 4.111 -17.333 -22.721 1.00 0.00 68 LEU A N 8
ATOM 13383 C CA . LEU A 1 68 ? 3.476 -16.174 -23.338 1.00 0.00 68 LEU A CA 8
ATOM 13384 C C . LEU A 1 68 ? 2.586 -16.597 -24.503 1.00 0.00 68 LEU A C 8
ATOM 13385 O O . LEU A 1 68 ? 2.283 -15.798 -25.389 1.00 0.00 68 LEU A O 8
ATOM 13401 N N . LEU A 1 69 ? 2.169 -17.859 -24.495 1.00 0.00 69 LEU A N 8
ATOM 13402 C CA . LEU A 1 69 ? 1.313 -18.389 -25.549 1.00 0.00 69 LEU A CA 8
ATOM 13403 C C . LEU A 1 69 ? 0.313 -17.337 -26.019 1.00 0.00 69 LEU A C 8
ATOM 13404 O O . LEU A 1 69 ? -0.011 -17.260 -27.203 1.00 0.00 69 LEU A O 8
ATOM 13420 N N . GLU A 1 70 ? -0.168 -16.526 -25.083 1.00 0.00 70 GLU A N 8
ATOM 13421 C CA . GLU A 1 70 ? -1.129 -15.476 -25.403 1.00 0.00 70 GLU A CA 8
ATOM 13422 C C . GLU A 1 70 ? -0.468 -14.101 -25.358 1.00 0.00 70 GLU A C 8
ATOM 13423 O O . GLU A 1 70 ? -0.918 -13.208 -24.641 1.00 0.00 70 GLU A O 8
ATOM 13435 N N . MET A 1 71 ? 0.602 -13.941 -26.129 1.00 0.00 71 MET A N 8
ATOM 13436 C CA . MET A 1 71 ? 1.325 -12.675 -26.178 1.00 0.00 71 MET A CA 8
ATOM 13437 C C . MET A 1 71 ? 0.357 -11.499 -26.246 1.00 0.00 71 MET A C 8
ATOM 13438 O O . MET A 1 71 ? -0.324 -11.303 -27.252 1.00 0.00 71 MET A O 8
ATOM 13452 N N . GLU A 1 72 ? 0.303 -10.719 -25.171 1.00 0.00 72 GLU A N 8
ATOM 13453 C CA . GLU A 1 72 ? -0.583 -9.563 -25.111 1.00 0.00 72 GLU A CA 8
ATOM 13454 C C . GLU A 1 72 ? 0.200 -8.293 -24.786 1.00 0.00 72 GLU A C 8
ATOM 13455 O O . GLU A 1 72 ? 1.112 -8.309 -23.961 1.00 0.00 72 GLU A O 8
ATOM 13467 N N . GLY A 1 73 ? -0.165 -7.196 -25.441 1.00 0.00 73 GLY A N 8
ATOM 13468 C CA . GLY A 1 73 ? 0.512 -5.934 -25.210 1.00 0.00 73 GLY A CA 8
ATOM 13469 C C . GLY A 1 73 ? -0.436 -4.752 -25.238 1.00 0.00 73 GLY A C 8
ATOM 13470 O O . GLY A 1 73 ? -1.456 -4.748 -24.548 1.00 0.00 73 GLY A O 8
ATOM 13474 N N . LYS A 1 74 ? -0.101 -3.745 -26.038 1.00 0.00 74 LYS A N 8
ATOM 13475 C CA . LYS A 1 74 ? -0.929 -2.552 -26.154 1.00 0.00 74 LYS A CA 8
ATOM 13476 C C . LYS A 1 74 ? -1.804 -2.616 -27.402 1.00 0.00 74 LYS A C 8
ATOM 13477 O O . LYS A 1 74 ? -1.342 -2.337 -28.508 1.00 0.00 74 LYS A O 8
ATOM 13496 N N . GLU A 1 75 ? -3.068 -2.981 -27.215 1.00 0.00 75 GLU A N 8
ATOM 13497 C CA . GLU A 1 75 ? -4.006 -3.081 -28.327 1.00 0.00 75 GLU A CA 8
ATOM 13498 C C . GLU A 1 75 ? -3.900 -1.862 -29.239 1.00 0.00 75 GLU A C 8
ATOM 13499 O O . GLU A 1 75 ? -3.217 -0.890 -28.916 1.00 0.00 75 GLU A O 8
ATOM 13511 N N . ASP A 1 76 ? -4.577 -1.923 -30.380 1.00 0.00 76 ASP A N 8
ATOM 13512 C CA . ASP A 1 76 ? -4.561 -0.826 -31.340 1.00 0.00 76 ASP A CA 8
ATOM 13513 C C . ASP A 1 76 ? -5.540 0.269 -30.930 1.00 0.00 76 ASP A C 8
ATOM 13514 O O . ASP A 1 76 ? -5.884 1.139 -31.730 1.00 0.00 76 ASP A O 8
ATOM 13523 N N . ALA A 1 77 ? -5.987 0.219 -29.679 1.00 0.00 77 ALA A N 8
ATOM 13524 C CA . ALA A 1 77 ? -6.927 1.207 -29.164 1.00 0.00 77 ALA A CA 8
ATOM 13525 C C . ALA A 1 77 ? -6.374 2.621 -29.313 1.00 0.00 77 ALA A C 8
ATOM 13526 O O . ALA A 1 77 ? -5.745 3.150 -28.396 1.00 0.00 77 ALA A O 8
ATOM 13533 N N . GLN A 1 78 ? -6.612 3.225 -30.472 1.00 0.00 78 GLN A N 8
ATOM 13534 C CA . GLN A 1 78 ? -6.136 4.577 -30.740 1.00 0.00 78 GLN A CA 8
ATOM 13535 C C . GLN A 1 78 ? -7.292 5.496 -31.119 1.00 0.00 78 GLN A C 8
ATOM 13536 O O . GLN A 1 78 ? -7.237 6.197 -32.131 1.00 0.00 78 GLN A O 8
ATOM 13550 N N . LYS A 1 79 ? -8.340 5.489 -30.302 1.00 0.00 79 LYS A N 8
ATOM 13551 C CA . LYS A 1 79 ? -9.510 6.322 -30.550 1.00 0.00 79 LYS A CA 8
ATOM 13552 C C . LYS A 1 79 ? -9.361 7.685 -29.881 1.00 0.00 79 LYS A C 8
ATOM 13553 O O . LYS A 1 79 ? -9.792 8.704 -30.419 1.00 0.00 79 LYS A O 8
ATOM 13572 N N . VAL A 1 80 ? -8.745 7.695 -28.703 1.00 0.00 80 VAL A N 8
ATOM 13573 C CA . VAL A 1 80 ? -8.536 8.933 -27.961 1.00 0.00 80 VAL A CA 8
ATOM 13574 C C . VAL A 1 80 ? -7.054 9.174 -27.701 1.00 0.00 80 VAL A C 8
ATOM 13575 O O . VAL A 1 80 ? -6.295 8.236 -27.450 1.00 0.00 80 VAL A O 8
ATOM 13588 N N . LEU A 1 81 ? -6.646 10.437 -27.762 1.00 0.00 81 LEU A N 8
ATOM 13589 C CA . LEU A 1 81 ? -5.253 10.803 -27.534 1.00 0.00 81 LEU A CA 8
ATOM 13590 C C . LEU A 1 81 ? -4.871 10.606 -26.070 1.00 0.00 81 LEU A C 8
ATOM 13591 O O . LEU A 1 81 ? -5.244 11.402 -25.208 1.00 0.00 81 LEU A O 8
ATOM 13607 N N . LYS A 1 82 ? -4.123 9.542 -25.797 1.00 0.00 82 LYS A N 8
ATOM 13608 C CA . LYS A 1 82 ? -3.687 9.242 -24.439 1.00 0.00 82 LYS A CA 8
ATOM 13609 C C . LYS A 1 82 ? -2.169 9.109 -24.371 1.00 0.00 82 LYS A C 8
ATOM 13610 O O . LYS A 1 82 ? -1.527 8.710 -25.344 1.00 0.00 82 LYS A O 8
ATOM 13629 N N . CYS A 1 83 ? -1.602 9.445 -23.218 1.00 0.00 83 CYS A N 8
ATOM 13630 C CA . CYS A 1 83 ? -0.158 9.362 -23.024 1.00 0.00 83 CYS A CA 8
ATOM 13631 C C . CYS A 1 83 ? 0.214 8.102 -22.247 1.00 0.00 83 CYS A C 8
ATOM 13632 O O . CYS A 1 83 ? 0.045 8.037 -21.030 1.00 0.00 83 CYS A O 8
ATOM 13639 N N . MET A 1 84 ? 0.723 7.103 -22.961 1.00 0.00 84 MET A N 8
ATOM 13640 C CA . MET A 1 84 ? 1.122 5.846 -22.339 1.00 0.00 84 MET A CA 8
ATOM 13641 C C . MET A 1 84 ? 2.108 6.091 -21.201 1.00 0.00 84 MET A C 8
ATOM 13642 O O . MET A 1 84 ? 1.947 5.559 -20.103 1.00 0.00 84 MET A O 8
ATOM 13656 N N . TYR A 1 85 ? 3.128 6.896 -21.472 1.00 0.00 85 TYR A N 8
ATOM 13657 C CA . TYR A 1 85 ? 4.142 7.209 -20.471 1.00 0.00 85 TYR A CA 8
ATOM 13658 C C . TYR A 1 85 ? 3.528 7.273 -19.076 1.00 0.00 85 TYR A C 8
ATOM 13659 O O . TYR A 1 85 ? 3.803 6.429 -18.223 1.00 0.00 85 TYR A O 8
ATOM 13677 N N . CYS A 1 86 ? 2.692 8.281 -18.851 1.00 0.00 86 CYS A N 8
ATOM 13678 C CA . CYS A 1 86 ? 2.037 8.459 -17.560 1.00 0.00 86 CYS A CA 8
ATOM 13679 C C . CYS A 1 86 ? 0.594 7.965 -17.610 1.00 0.00 86 CYS A C 8
ATOM 13680 O O . CYS A 1 86 ? 0.157 7.206 -16.746 1.00 0.00 86 CYS A O 8
ATOM 13687 N N . GLY A 1 87 ? -0.141 8.401 -18.628 1.00 0.00 87 GLY A N 8
ATOM 13688 C CA . GLY A 1 87 ? -1.526 7.993 -18.773 1.00 0.00 87 GLY A CA 8
ATOM 13689 C C . GLY A 1 87 ? -2.493 9.140 -18.556 1.00 0.00 87 GLY A C 8
ATOM 13690 O O . GLY A 1 87 ? -3.167 9.207 -17.527 1.00 0.00 87 GLY A O 8
ATOM 13694 N N . HIS A 1 88 ? -2.563 10.045 -19.526 1.00 0.00 88 HIS A N 8
ATOM 13695 C CA . HIS A 1 88 ? -3.454 11.196 -19.437 1.00 0.00 88 HIS A CA 8
ATOM 13696 C C . HIS A 1 88 ? -4.264 11.358 -20.719 1.00 0.00 88 HIS A C 8
ATOM 13697 O O . HIS A 1 88 ? -3.807 10.993 -21.803 1.00 0.00 88 HIS A O 8
ATOM 13711 N N . SER A 1 89 ? -5.468 11.905 -20.588 1.00 0.00 89 SER A N 8
ATOM 13712 C CA . SER A 1 89 ? -6.342 12.111 -21.737 1.00 0.00 89 SER A CA 8
ATOM 13713 C C . SER A 1 89 ? -6.299 13.565 -22.199 1.00 0.00 89 SER A C 8
ATOM 13714 O O . SER A 1 89 ? -5.987 14.466 -21.423 1.00 0.00 89 SER A O 8
ATOM 13722 N N . PHE A 1 90 ? -6.615 13.784 -23.471 1.00 0.00 90 PHE A N 8
ATOM 13723 C CA . PHE A 1 90 ? -6.611 15.126 -24.040 1.00 0.00 90 PHE A CA 8
ATOM 13724 C C . PHE A 1 90 ? -7.638 15.245 -25.163 1.00 0.00 90 PHE A C 8
ATOM 13725 O O . PHE A 1 90 ? -8.237 14.253 -25.577 1.00 0.00 90 PHE A O 8
ATOM 13742 N N . GLU A 1 91 ? -7.837 16.466 -25.649 1.00 0.00 91 GLU A N 8
ATOM 13743 C CA . GLU A 1 91 ? -8.793 16.714 -26.722 1.00 0.00 91 GLU A CA 8
ATOM 13744 C C . GLU A 1 91 ? -8.091 16.751 -28.077 1.00 0.00 91 GLU A C 8
ATOM 13745 O O . GLU A 1 91 ? -8.420 15.980 -28.979 1.00 0.00 91 GLU A O 8
ATOM 13757 N N . SER A 1 92 ? -7.123 17.651 -28.213 1.00 0.00 92 SER A N 8
ATOM 13758 C CA . SER A 1 92 ? -6.379 17.791 -29.458 1.00 0.00 92 SER A CA 8
ATOM 13759 C C . SER A 1 92 ? -4.936 17.326 -29.284 1.00 0.00 92 SER A C 8
ATOM 13760 O O . SER A 1 92 ? -4.492 17.046 -28.170 1.00 0.00 92 SER A O 8
ATOM 13768 N N . LEU A 1 93 ? -4.209 17.244 -30.393 1.00 0.00 93 LEU A N 8
ATOM 13769 C CA . LEU A 1 93 ? -2.816 16.813 -30.364 1.00 0.00 93 LEU A CA 8
ATOM 13770 C C . LEU A 1 93 ? -1.949 17.822 -29.621 1.00 0.00 93 LEU A C 8
ATOM 13771 O O . LEU A 1 93 ? -1.222 17.465 -28.693 1.00 0.00 93 LEU A O 8
ATOM 13787 N N . GLN A 1 94 ? -2.031 19.083 -30.033 1.00 0.00 94 GLN A N 8
ATOM 13788 C CA . GLN A 1 94 ? -1.253 20.144 -29.403 1.00 0.00 94 GLN A CA 8
ATOM 13789 C C . GLN A 1 94 ? -1.145 19.921 -27.898 1.00 0.00 94 GLN A C 8
ATOM 13790 O O . GLN A 1 94 ? -0.050 19.942 -27.335 1.00 0.00 94 GLN A O 8
ATOM 13804 N N . ASP A 1 95 ? -2.287 19.707 -27.254 1.00 0.00 95 ASP A N 8
ATOM 13805 C CA . ASP A 1 95 ? -2.321 19.478 -25.814 1.00 0.00 95 ASP A CA 8
ATOM 13806 C C . ASP A 1 95 ? -1.443 18.291 -25.430 1.00 0.00 95 ASP A C 8
ATOM 13807 O O . ASP A 1 95 ? -0.728 18.331 -24.428 1.00 0.00 95 ASP A O 8
A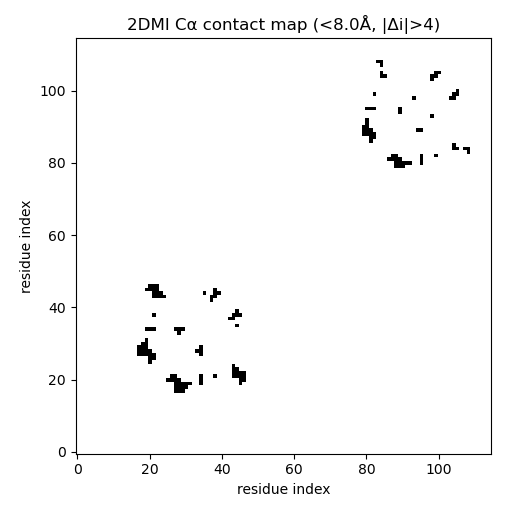TOM 13816 N N . LEU A 1 96 ? -1.504 17.234 -26.234 1.00 0.00 96 LEU A N 8
ATOM 13817 C CA . LEU A 1 96 ? -0.715 16.033 -25.979 1.00 0.00 96 LEU A CA 8
ATOM 13818 C C . LEU A 1 96 ? 0.773 16.307 -26.176 1.00 0.00 96 LEU A C 8
ATOM 13819 O O . LEU A 1 96 ? 1.582 16.062 -25.283 1.00 0.00 96 LEU A O 8
ATOM 13835 N N . SER A 1 97 ? 1.124 16.819 -27.351 1.00 0.00 97 SER A N 8
ATOM 13836 C CA . SER A 1 97 ? 2.514 17.125 -27.667 1.00 0.00 97 SER A CA 8
ATOM 13837 C C . SER A 1 97 ? 3.141 17.991 -26.578 1.00 0.00 97 SER A C 8
ATOM 13838 O O . SER A 1 97 ? 4.202 17.668 -26.045 1.00 0.00 97 SER A O 8
ATOM 13846 N N . VAL A 1 98 ? 2.474 19.095 -26.253 1.00 0.00 98 VAL A N 8
ATOM 13847 C CA . VAL A 1 98 ? 2.963 20.009 -25.229 1.00 0.00 98 VAL A CA 8
ATOM 13848 C C . VAL A 1 98 ? 3.244 19.272 -23.924 1.00 0.00 98 VAL A C 8
ATOM 13849 O O . VAL A 1 98 ? 4.369 19.283 -23.423 1.00 0.00 98 VAL A O 8
ATOM 13862 N N . HIS A 1 99 ? 2.215 18.633 -23.378 1.00 0.00 99 HIS A N 8
ATOM 13863 C CA . HIS A 1 99 ? 2.352 17.888 -22.130 1.00 0.00 99 HIS A CA 8
ATOM 13864 C C . HIS A 1 99 ? 3.593 17.002 -22.160 1.00 0.00 99 HIS A C 8
ATOM 13865 O O . HIS A 1 99 ? 4.420 17.047 -21.250 1.00 0.00 99 HIS A O 8
ATOM 13879 N N . MET A 1 100 ? 3.715 16.198 -23.211 1.00 0.00 100 MET A N 8
ATOM 13880 C CA . MET A 1 100 ? 4.856 15.302 -23.358 1.00 0.00 100 MET A CA 8
ATOM 13881 C C . MET A 1 100 ? 6.168 16.081 -23.320 1.00 0.00 100 MET A C 8
ATOM 13882 O O . MET A 1 100 ? 6.918 16.003 -22.347 1.00 0.00 100 MET A O 8
ATOM 13896 N N . ILE A 1 101 ? 6.437 16.830 -24.383 1.00 0.00 101 ILE A N 8
ATOM 13897 C CA . ILE A 1 101 ? 7.657 17.623 -24.469 1.00 0.00 101 ILE A CA 8
ATOM 13898 C C . ILE A 1 101 ? 7.933 18.351 -23.158 1.00 0.00 101 ILE A C 8
ATOM 13899 O O . ILE A 1 101 ? 9.083 18.482 -22.738 1.00 0.00 101 ILE A O 8
ATOM 13915 N N . LYS A 1 102 ? 6.871 18.823 -22.515 1.00 0.00 102 LYS A N 8
ATOM 13916 C CA . LYS A 1 102 ? 6.996 19.536 -21.249 1.00 0.00 102 LYS A CA 8
ATOM 13917 C C . LYS A 1 102 ? 7.406 18.586 -20.129 1.00 0.00 102 LYS A C 8
ATOM 13918 O O . LYS A 1 102 ? 8.156 18.961 -19.226 1.00 0.00 102 LYS A O 8
ATOM 13937 N N . THR A 1 103 ? 6.913 17.354 -20.192 1.00 0.00 103 THR A N 8
ATOM 13938 C CA . THR A 1 103 ? 7.228 16.351 -19.183 1.00 0.00 103 THR A CA 8
ATOM 13939 C C . THR A 1 103 ? 8.217 15.322 -19.721 1.00 0.00 103 THR A C 8
ATOM 13940 O O . THR A 1 103 ? 8.386 14.248 -19.144 1.00 0.00 103 THR A O 8
ATOM 13951 N N . LYS A 1 104 ? 8.869 15.658 -20.829 1.00 0.00 104 LYS A N 8
ATOM 13952 C CA . LYS A 1 104 ? 9.842 14.764 -21.445 1.00 0.00 104 LYS A CA 8
ATOM 13953 C C . LYS A 1 104 ? 9.337 13.325 -21.446 1.00 0.00 104 LYS A C 8
ATOM 13954 O O . LYS A 1 104 ? 10.086 12.392 -21.158 1.00 0.00 104 LYS A O 8
ATOM 13973 N N . HIS A 1 105 ? 8.060 13.152 -21.773 1.00 0.00 105 HIS A N 8
ATOM 13974 C CA . HIS A 1 105 ? 7.454 11.826 -21.814 1.00 0.00 105 HIS A CA 8
ATOM 13975 C C . HIS A 1 105 ? 7.684 11.165 -23.170 1.00 0.00 105 HIS A C 8
ATOM 13976 O O . HIS A 1 105 ? 7.774 9.942 -23.268 1.00 0.00 105 HIS A O 8
ATOM 13990 N N . TYR A 1 106 ? 7.773 11.983 -24.213 1.00 0.00 106 TYR A N 8
ATOM 13991 C CA . TYR A 1 106 ? 7.989 11.478 -25.563 1.00 0.00 106 TYR A CA 8
ATOM 13992 C C . TYR A 1 106 ? 9.470 11.216 -25.818 1.00 0.00 106 TYR A C 8
ATOM 13993 O O . TYR A 1 106 ? 9.830 10.395 -26.662 1.00 0.00 106 TYR A O 8
ATOM 14011 N N . GLN A 1 107 ? 10.323 11.920 -25.082 1.00 0.00 107 GLN A N 8
ATOM 14012 C CA . GLN A 1 107 ? 11.767 11.764 -25.227 1.00 0.00 107 GLN A CA 8
ATOM 14013 C C . GLN A 1 107 ? 12.205 10.360 -24.826 1.00 0.00 107 GLN A C 8
ATOM 14014 O O . GLN A 1 107 ? 13.005 9.727 -25.515 1.00 0.00 107 GLN A O 8
ATOM 14028 N N . LYS A 1 108 ? 11.678 9.879 -23.705 1.00 0.00 108 LYS A N 8
ATOM 14029 C CA . LYS A 1 108 ? 12.014 8.549 -23.210 1.00 0.00 108 LYS A CA 8
ATOM 14030 C C . LYS A 1 108 ? 11.923 7.514 -24.327 1.00 0.00 108 LYS A C 8
ATOM 14031 O O . LYS A 1 108 ? 12.748 6.604 -24.412 1.00 0.00 108 LYS A O 8
ATOM 14050 N N . VAL A 1 109 ? 10.918 7.661 -25.183 1.00 0.00 109 VAL A N 8
ATOM 14051 C CA . VAL A 1 109 ? 10.722 6.740 -26.297 1.00 0.00 109 VAL A CA 8
ATOM 14052 C C . VAL A 1 109 ? 11.716 7.016 -27.420 1.00 0.00 109 VAL A C 8
ATOM 14053 O O . VAL A 1 109 ? 12.112 8.159 -27.645 1.00 0.00 109 VAL A O 8
ATOM 14066 N N . SER A 1 110 ? 12.114 5.961 -28.123 1.00 0.00 110 SER A N 8
ATOM 14067 C CA . SER A 1 110 ? 13.065 6.088 -29.220 1.00 0.00 110 SER A CA 8
ATOM 14068 C C . SER A 1 110 ? 12.355 6.492 -30.510 1.00 0.00 110 SER A C 8
ATOM 14069 O O . SER A 1 110 ? 11.184 6.174 -30.713 1.00 0.00 110 SER A O 8
ATOM 14077 N N . GLY A 1 111 ? 13.075 7.194 -31.379 1.00 0.00 111 GLY A N 8
ATOM 14078 C CA . GLY A 1 111 ? 12.499 7.631 -32.638 1.00 0.00 111 GLY A CA 8
ATOM 14079 C C . GLY A 1 111 ? 12.281 9.129 -32.686 1.00 0.00 111 GLY A C 8
ATOM 14080 O O . GLY A 1 111 ? 11.405 9.674 -32.013 1.00 0.00 111 GLY A O 8
ATOM 14084 N N . PRO A 1 112 ? 13.091 9.824 -33.499 1.00 0.00 112 PRO A N 8
ATOM 14085 C CA . PRO A 1 112 ? 13.002 11.279 -33.652 1.00 0.00 112 PRO A CA 8
ATOM 14086 C C . PRO A 1 112 ? 11.736 11.708 -34.387 1.00 0.00 112 PRO A C 8
ATOM 14087 O O . PRO A 1 112 ? 10.997 12.573 -33.916 1.00 0.00 112 PRO A O 8
ATOM 14098 N N . SER A 1 113 ? 11.492 11.098 -35.542 1.00 0.00 113 SER A N 8
ATOM 14099 C CA . SER A 1 113 ? 10.317 11.420 -36.343 1.00 0.00 113 SER A CA 8
ATOM 14100 C C . SER A 1 113 ? 9.949 12.894 -36.199 1.00 0.00 113 SER A C 8
ATOM 14101 O O . SER A 1 113 ? 8.781 13.238 -36.017 1.00 0.00 113 SER A O 8
ATOM 14109 N N . SER A 1 114 ? 10.954 13.759 -36.283 1.00 0.00 114 SER A N 8
ATOM 14110 C CA . SER A 1 114 ? 10.738 15.196 -36.159 1.00 0.00 114 SER A CA 8
ATOM 14111 C C . SER A 1 114 ? 11.488 15.954 -37.250 1.00 0.00 114 SER A C 8
ATOM 14112 O O . SER A 1 114 ? 10.893 16.708 -38.020 1.00 0.00 114 SER A O 8
ATOM 14120 N N . GLY A 1 115 ? 12.801 15.748 -37.310 1.00 0.00 115 GLY A N 8
ATOM 14121 C CA . GLY A 1 115 ? 13.612 16.419 -38.308 1.00 0.00 115 GLY A CA 8
ATOM 14122 C C . GLY A 1 115 ? 13.122 17.821 -38.608 1.00 0.00 115 GLY A C 8
ATOM 14123 O O . GLY A 1 115 ? 12.277 18.018 -39.481 1.00 0.00 115 GLY A O 8
ATOM 14129 N N . GLY A 1 1 ? -42.541 23.870 62.501 1.00 0.00 1 GLY A N 9
ATOM 14130 C CA . GLY A 1 1 ? -41.705 24.334 61.410 1.00 0.00 1 GLY A CA 9
ATOM 14131 C C . GLY A 1 1 ? -42.276 23.982 60.051 1.00 0.00 1 GLY A C 9
ATOM 14132 O O . GLY A 1 1 ? -43.181 23.154 59.946 1.00 0.00 1 GLY A O 9
ATOM 14136 N N . SER A 1 2 ? -41.747 24.612 59.007 1.00 0.00 2 SER A N 9
ATOM 14137 C CA . SER A 1 2 ? -42.213 24.364 57.648 1.00 0.00 2 SER A CA 9
ATOM 14138 C C . SER A 1 2 ? -41.291 25.025 56.628 1.00 0.00 2 SER A C 9
ATOM 14139 O O . SER A 1 2 ? -40.754 26.107 56.869 1.00 0.00 2 SER A O 9
ATOM 14147 N N . SER A 1 3 ? -41.112 24.366 55.487 1.00 0.00 3 SER A N 9
ATOM 14148 C CA . SER A 1 3 ? -40.251 24.887 54.431 1.00 0.00 3 SER A CA 9
ATOM 14149 C C . SER A 1 3 ? -40.424 24.085 53.145 1.00 0.00 3 SER A C 9
ATOM 14150 O O . SER A 1 3 ? -40.768 22.904 53.178 1.00 0.00 3 SER A O 9
ATOM 14158 N N . GLY A 1 4 ? -40.182 24.736 52.012 1.00 0.00 4 GLY A N 9
ATOM 14159 C CA . GLY A 1 4 ? -40.316 24.070 50.729 1.00 0.00 4 GLY A CA 9
ATOM 14160 C C . GLY A 1 4 ? -39.078 24.215 49.868 1.00 0.00 4 GLY A C 9
ATOM 14161 O O . GLY A 1 4 ? -38.776 25.305 49.382 1.00 0.00 4 GLY A O 9
ATOM 14165 N N . SER A 1 5 ? -38.357 23.114 49.679 1.00 0.00 5 SER A N 9
ATOM 14166 C CA . SER A 1 5 ? -37.142 23.125 48.875 1.00 0.00 5 SER A CA 9
ATOM 14167 C C . SER A 1 5 ? -36.826 21.729 48.347 1.00 0.00 5 SER A C 9
ATOM 14168 O O . SER A 1 5 ? -37.256 20.726 48.917 1.00 0.00 5 SER A O 9
ATOM 14176 N N . SER A 1 6 ? -36.073 21.672 47.253 1.00 0.00 6 SER A N 9
ATOM 14177 C CA . SER A 1 6 ? -35.702 20.400 46.645 1.00 0.00 6 SER A CA 9
ATOM 14178 C C . SER A 1 6 ? -34.215 20.371 46.308 1.00 0.00 6 SER A C 9
ATOM 14179 O O . SER A 1 6 ? -33.518 21.377 46.438 1.00 0.00 6 SER A O 9
ATOM 14187 N N . GLY A 1 7 ? -33.735 19.211 45.873 1.00 0.00 7 GLY A N 9
ATOM 14188 C CA . GLY A 1 7 ? -32.333 19.071 45.523 1.00 0.00 7 GLY A CA 9
ATOM 14189 C C . GLY A 1 7 ? -32.091 17.948 44.533 1.00 0.00 7 GLY A C 9
ATOM 14190 O O . GLY A 1 7 ? -32.826 16.960 44.512 1.00 0.00 7 GLY A O 9
ATOM 14194 N N . LYS A 1 8 ? -31.059 18.099 43.710 1.00 0.00 8 LYS A N 9
ATOM 14195 C CA . LYS A 1 8 ? -30.721 17.091 42.713 1.00 0.00 8 LYS A CA 9
ATOM 14196 C C . LYS A 1 8 ? -29.240 16.733 42.781 1.00 0.00 8 LYS A C 9
ATOM 14197 O O . LYS A 1 8 ? -28.384 17.610 42.897 1.00 0.00 8 LYS A O 9
ATOM 14216 N N . LEU A 1 9 ? -28.945 15.439 42.708 1.00 0.00 9 LEU A N 9
ATOM 14217 C CA . LEU A 1 9 ? -27.567 14.965 42.761 1.00 0.00 9 LEU A CA 9
ATOM 14218 C C . LEU A 1 9 ? -26.730 15.601 41.655 1.00 0.00 9 LEU A C 9
ATOM 14219 O O . LEU A 1 9 ? -27.220 15.844 40.553 1.00 0.00 9 LEU A O 9
ATOM 14235 N N . TYR A 1 10 ? -25.464 15.868 41.958 1.00 0.00 10 TYR A N 9
ATOM 14236 C CA . TYR A 1 10 ? -24.559 16.477 40.990 1.00 0.00 10 TYR A CA 9
ATOM 14237 C C . TYR A 1 10 ? -23.795 15.410 40.213 1.00 0.00 10 TYR A C 9
ATOM 14238 O O . TYR A 1 10 ? -23.263 14.464 40.793 1.00 0.00 10 TYR A O 9
ATOM 14256 N N . GLY A 1 11 ? -23.745 15.569 38.894 1.00 0.00 11 GLY A N 9
ATOM 14257 C CA . GLY A 1 11 ? -23.045 14.613 38.057 1.00 0.00 11 GLY A CA 9
ATOM 14258 C C . GLY A 1 11 ? -21.601 15.006 37.812 1.00 0.00 11 GLY A C 9
ATOM 14259 O O . GLY A 1 11 ? -21.324 15.953 37.077 1.00 0.00 11 GLY A O 9
ATOM 14263 N N . SER A 1 12 ? -20.678 14.277 38.432 1.00 0.00 12 SER A N 9
ATOM 14264 C CA . SER A 1 12 ? -19.255 14.557 38.282 1.00 0.00 12 SER A CA 9
ATOM 14265 C C . SER A 1 12 ? -18.636 13.668 37.207 1.00 0.00 12 SER A C 9
ATOM 14266 O O . SER A 1 12 ? -18.190 12.556 37.488 1.00 0.00 12 SER A O 9
ATOM 14274 N N . ILE A 1 13 ? -18.614 14.169 35.977 1.00 0.00 13 ILE A N 9
ATOM 14275 C CA . ILE A 1 13 ? -18.049 13.422 34.860 1.00 0.00 13 ILE A CA 9
ATOM 14276 C C . ILE A 1 13 ? -16.643 12.930 35.182 1.00 0.00 13 ILE A C 9
ATOM 14277 O O . ILE A 1 13 ? -15.831 13.663 35.750 1.00 0.00 13 ILE A O 9
ATOM 14293 N N . PHE A 1 14 ? -16.357 11.685 34.815 1.00 0.00 14 PHE A N 9
ATOM 14294 C CA . PHE A 1 14 ? -15.047 11.095 35.064 1.00 0.00 14 PHE A CA 9
ATOM 14295 C C . PHE A 1 14 ? -14.268 10.931 33.762 1.00 0.00 14 PHE A C 9
ATOM 14296 O O . PHE A 1 14 ? -14.838 10.602 32.720 1.00 0.00 14 PHE A O 9
ATOM 14313 N N . THR A 1 15 ? -12.961 11.164 33.829 1.00 0.00 15 THR A N 9
ATOM 14314 C CA . THR A 1 15 ? -12.103 11.044 32.656 1.00 0.00 15 THR A CA 9
ATOM 14315 C C . THR A 1 15 ? -10.809 10.314 32.994 1.00 0.00 15 THR A C 9
ATOM 14316 O O . THR A 1 15 ? -10.097 10.690 33.925 1.00 0.00 15 THR A O 9
ATOM 14327 N N . GLY A 1 16 ? -10.509 9.267 32.232 1.00 0.00 16 GLY A N 9
ATOM 14328 C CA . GLY A 1 16 ? -9.299 8.500 32.467 1.00 0.00 16 GLY A CA 9
ATOM 14329 C C . GLY A 1 16 ? -8.974 7.563 31.320 1.00 0.00 16 GLY A C 9
ATOM 14330 O O . GLY A 1 16 ? -9.667 6.571 31.105 1.00 0.00 16 GLY A O 9
ATOM 14334 N N . ALA A 1 17 ? -7.917 7.882 30.580 1.00 0.00 17 ALA A N 9
ATOM 14335 C CA . ALA A 1 17 ? -7.501 7.063 29.449 1.00 0.00 17 ALA A CA 9
ATOM 14336 C C . ALA A 1 17 ? -6.045 6.632 29.589 1.00 0.00 17 ALA A C 9
ATOM 14337 O O . ALA A 1 17 ? -5.333 7.096 30.480 1.00 0.00 17 ALA A O 9
ATOM 14344 N N . SER A 1 18 ? -5.608 5.741 28.704 1.00 0.00 18 SER A N 9
ATOM 14345 C CA . SER A 1 18 ? -4.238 5.245 28.732 1.00 0.00 18 SER A CA 9
ATOM 14346 C C . SER A 1 18 ? -3.911 4.480 27.453 1.00 0.00 18 SER A C 9
ATOM 14347 O O . SER A 1 18 ? -4.524 3.455 27.154 1.00 0.00 18 SER A O 9
ATOM 14355 N N . LYS A 1 19 ? -2.939 4.986 26.701 1.00 0.00 19 LYS A N 9
ATOM 14356 C CA . LYS A 1 19 ? -2.528 4.351 25.454 1.00 0.00 19 LYS A CA 9
ATOM 14357 C C . LYS A 1 19 ? -2.140 2.895 25.686 1.00 0.00 19 LYS A C 9
ATOM 14358 O O . LYS A 1 19 ? -2.692 1.988 25.063 1.00 0.00 19 LYS A O 9
ATOM 14377 N N . PHE A 1 20 ? -1.189 2.677 26.588 1.00 0.00 20 PHE A N 9
ATOM 14378 C CA . PHE A 1 20 ? -0.728 1.329 26.903 1.00 0.00 20 PHE A CA 9
ATOM 14379 C C . PHE A 1 20 ? -1.178 0.913 28.301 1.00 0.00 20 PHE A C 9
ATOM 14380 O O . PHE A 1 20 ? -1.423 1.759 29.163 1.00 0.00 20 PHE A O 9
ATOM 14397 N N . ARG A 1 21 ? -1.284 -0.393 28.518 1.00 0.00 21 ARG A N 9
ATOM 14398 C CA . ARG A 1 21 ? -1.706 -0.921 29.811 1.00 0.00 21 ARG A CA 9
ATOM 14399 C C . ARG A 1 21 ? -0.919 -2.179 30.167 1.00 0.00 21 ARG A C 9
ATOM 14400 O O . ARG A 1 21 ? -0.770 -3.084 29.345 1.00 0.00 21 ARG A O 9
ATOM 14421 N N . CYS A 1 22 ? -0.415 -2.228 31.395 1.00 0.00 22 CYS A N 9
ATOM 14422 C CA . CYS A 1 22 ? 0.358 -3.373 31.861 1.00 0.00 22 CYS A CA 9
ATOM 14423 C C . CYS A 1 22 ? -0.561 -4.465 32.404 1.00 0.00 22 CYS A C 9
ATOM 14424 O O . CYS A 1 22 ? -0.668 -4.656 33.615 1.00 0.00 22 CYS A O 9
ATOM 14431 N N . LYS A 1 23 ? -1.222 -5.178 31.499 1.00 0.00 23 LYS A N 9
ATOM 14432 C CA . LYS A 1 23 ? -2.131 -6.252 31.884 1.00 0.00 23 LYS A CA 9
ATOM 14433 C C . LYS A 1 23 ? -1.656 -6.932 33.165 1.00 0.00 23 LYS A C 9
ATOM 14434 O O . LYS A 1 23 ? -2.347 -6.907 34.184 1.00 0.00 23 LYS A O 9
ATOM 14453 N N . ASP A 1 24 ? -0.475 -7.535 33.106 1.00 0.00 24 ASP A N 9
ATOM 14454 C CA . ASP A 1 24 ? 0.093 -8.219 34.262 1.00 0.00 24 ASP A CA 9
ATOM 14455 C C . ASP A 1 24 ? -0.369 -7.565 35.561 1.00 0.00 24 ASP A C 9
ATOM 14456 O O . ASP A 1 24 ? -1.012 -8.202 36.396 1.00 0.00 24 ASP A O 9
ATOM 14465 N N . CYS A 1 25 ? -0.034 -6.289 35.726 1.00 0.00 25 CYS A N 9
ATOM 14466 C CA . CYS A 1 25 ? -0.411 -5.548 36.923 1.00 0.00 25 CYS A CA 9
ATOM 14467 C C . CYS A 1 25 ? -1.537 -4.564 36.621 1.00 0.00 25 CYS A C 9
ATOM 14468 O O . CYS A 1 25 ? -2.085 -4.550 35.519 1.00 0.00 25 CYS A O 9
ATOM 14475 N N . SER A 1 26 ? -1.876 -3.740 37.607 1.00 0.00 26 SER A N 9
ATOM 14476 C CA . SER A 1 26 ? -2.939 -2.753 37.450 1.00 0.00 26 SER A CA 9
ATOM 14477 C C . SER A 1 26 ? -2.358 -1.370 37.175 1.00 0.00 26 SER A C 9
ATOM 14478 O O . SER A 1 26 ? -2.856 -0.364 37.680 1.00 0.00 26 SER A O 9
ATOM 14486 N N . ALA A 1 27 ? -1.302 -1.327 36.369 1.00 0.00 27 ALA A N 9
ATOM 14487 C CA . ALA A 1 27 ? -0.655 -0.067 36.024 1.00 0.00 27 ALA A CA 9
ATOM 14488 C C . ALA A 1 27 ? -0.728 0.195 34.524 1.00 0.00 27 ALA A C 9
ATOM 14489 O O . ALA A 1 27 ? -0.914 -0.727 33.731 1.00 0.00 27 ALA A O 9
ATOM 14496 N N . ALA A 1 28 ? -0.583 1.460 34.141 1.00 0.00 28 ALA A N 9
ATOM 14497 C CA . ALA A 1 28 ? -0.634 1.844 32.736 1.00 0.00 28 ALA A CA 9
ATOM 14498 C C . ALA A 1 28 ? 0.252 3.056 32.467 1.00 0.00 28 ALA A C 9
ATOM 14499 O O . ALA A 1 28 ? 0.595 3.802 33.384 1.00 0.00 28 ALA A O 9
ATOM 14506 N N . TYR A 1 29 ? 0.617 3.247 31.204 1.00 0.00 29 TYR A N 9
ATOM 14507 C CA . TYR A 1 29 ? 1.465 4.367 30.814 1.00 0.00 29 TYR A CA 9
ATOM 14508 C C . TYR A 1 29 ? 0.983 4.985 29.505 1.00 0.00 29 TYR A C 9
ATOM 14509 O O . TYR A 1 29 ? 0.161 4.404 28.797 1.00 0.00 29 TYR A O 9
ATOM 14527 N N . ASP A 1 30 ? 1.503 6.166 29.190 1.00 0.00 30 ASP A N 9
ATOM 14528 C CA . ASP A 1 30 ? 1.129 6.865 27.966 1.00 0.00 30 ASP A CA 9
ATOM 14529 C C . ASP A 1 30 ? 1.972 6.386 26.788 1.00 0.00 30 ASP A C 9
ATOM 14530 O O . ASP A 1 30 ? 1.471 6.233 25.673 1.00 0.00 30 ASP A O 9
ATOM 14539 N N . THR A 1 31 ? 3.255 6.151 27.043 1.00 0.00 31 THR A N 9
ATOM 14540 C CA . THR A 1 31 ? 4.169 5.691 26.003 1.00 0.00 31 THR A CA 9
ATOM 14541 C C . THR A 1 31 ? 4.667 4.280 26.295 1.00 0.00 31 THR A C 9
ATOM 14542 O O . THR A 1 31 ? 4.751 3.867 27.452 1.00 0.00 31 THR A O 9
ATOM 14553 N N . LEU A 1 32 ? 4.998 3.546 25.239 1.00 0.00 32 LEU A N 9
ATOM 14554 C CA . LEU A 1 32 ? 5.490 2.180 25.381 1.00 0.00 32 LEU A CA 9
ATOM 14555 C C . LEU A 1 32 ? 6.833 2.157 26.105 1.00 0.00 32 LEU A C 9
ATOM 14556 O O . LEU A 1 32 ? 7.020 1.409 27.065 1.00 0.00 32 LEU A O 9
ATOM 14572 N N . VAL A 1 33 ? 7.764 2.985 25.641 1.00 0.00 33 VAL A N 9
ATOM 14573 C CA . VAL A 1 33 ? 9.088 3.062 26.247 1.00 0.00 33 VAL A CA 9
ATOM 14574 C C . VAL A 1 33 ? 8.992 3.223 27.759 1.00 0.00 33 VAL A C 9
ATOM 14575 O O . VAL A 1 33 ? 9.871 2.780 28.498 1.00 0.00 33 VAL A O 9
ATOM 14588 N N . GLU A 1 34 ? 7.918 3.862 28.215 1.00 0.00 34 GLU A N 9
ATOM 14589 C CA . GLU A 1 34 ? 7.708 4.082 29.641 1.00 0.00 34 GLU A CA 9
ATOM 14590 C C . GLU A 1 34 ? 7.113 2.841 30.300 1.00 0.00 34 GLU A C 9
ATOM 14591 O O . GLU A 1 34 ? 7.239 2.646 31.510 1.00 0.00 34 GLU A O 9
ATOM 14603 N N . LEU A 1 35 ? 6.462 2.006 29.497 1.00 0.00 35 LEU A N 9
ATOM 14604 C CA . LEU A 1 35 ? 5.846 0.783 30.002 1.00 0.00 35 LEU A CA 9
ATOM 14605 C C . LEU A 1 35 ? 6.850 -0.365 30.020 1.00 0.00 35 LEU A C 9
ATOM 14606 O O . LEU A 1 35 ? 7.103 -0.966 31.064 1.00 0.00 35 LEU A O 9
ATOM 14622 N N . THR A 1 36 ? 7.421 -0.663 28.857 1.00 0.00 36 THR A N 9
ATOM 14623 C CA . THR A 1 36 ? 8.398 -1.738 28.739 1.00 0.00 36 THR A CA 9
ATOM 14624 C C . THR A 1 36 ? 9.401 -1.697 29.885 1.00 0.00 36 THR A C 9
ATOM 14625 O O . THR A 1 36 ? 9.529 -2.656 30.647 1.00 0.00 36 THR A O 9
ATOM 14636 N N . VAL A 1 37 ? 10.113 -0.581 30.004 1.00 0.00 37 VAL A N 9
ATOM 14637 C CA . VAL A 1 37 ? 11.105 -0.414 31.060 1.00 0.00 37 VAL A CA 9
ATOM 14638 C C . VAL A 1 37 ? 10.617 -1.015 32.373 1.00 0.00 37 VAL A C 9
ATOM 14639 O O . VAL A 1 37 ? 11.414 -1.442 33.207 1.00 0.00 37 VAL A O 9
ATOM 14652 N N . HIS A 1 38 ? 9.299 -1.044 32.549 1.00 0.00 38 HIS A N 9
ATOM 14653 C CA . HIS A 1 38 ? 8.702 -1.594 33.762 1.00 0.00 38 HIS A CA 9
ATOM 14654 C C . HIS A 1 38 ? 8.392 -3.078 33.589 1.00 0.00 38 HIS A C 9
ATOM 14655 O O . HIS A 1 38 ? 8.552 -3.867 34.520 1.00 0.00 38 HIS A O 9
ATOM 14669 N N . MET A 1 39 ? 7.945 -3.449 32.394 1.00 0.00 39 MET A N 9
ATOM 14670 C CA . MET A 1 39 ? 7.613 -4.838 32.101 1.00 0.00 39 MET A CA 9
ATOM 14671 C C . MET A 1 39 ? 8.869 -5.703 32.069 1.00 0.00 39 MET A C 9
ATOM 14672 O O . MET A 1 39 ? 8.937 -6.739 32.729 1.00 0.00 39 MET A O 9
ATOM 14686 N N . ASN A 1 40 ? 9.862 -5.270 31.299 1.00 0.00 40 ASN A N 9
ATOM 14687 C CA . ASN A 1 40 ? 11.116 -6.006 31.182 1.00 0.00 40 ASN A CA 9
ATOM 14688 C C . ASN A 1 40 ? 11.807 -6.122 32.537 1.00 0.00 40 ASN A C 9
ATOM 14689 O O . ASN A 1 40 ? 12.391 -7.155 32.860 1.00 0.00 40 ASN A O 9
ATOM 14700 N N . GLU A 1 41 ? 11.736 -5.054 33.324 1.00 0.00 41 GLU A N 9
ATOM 14701 C CA . GLU A 1 41 ? 12.355 -5.035 34.644 1.00 0.00 41 GLU A CA 9
ATOM 14702 C C . GLU A 1 41 ? 11.706 -6.065 35.564 1.00 0.00 41 GLU A C 9
ATOM 14703 O O . GLU A 1 41 ? 12.326 -7.065 35.931 1.00 0.00 41 GLU A O 9
ATOM 14715 N N . THR A 1 42 ? 10.454 -5.815 35.935 1.00 0.00 42 THR A N 9
ATOM 14716 C CA . THR A 1 42 ? 9.721 -6.719 36.811 1.00 0.00 42 THR A CA 9
ATOM 14717 C C . THR A 1 42 ? 9.520 -8.079 36.155 1.00 0.00 42 THR A C 9
ATOM 14718 O O . THR A 1 42 ? 9.770 -9.117 36.767 1.00 0.00 42 THR A O 9
ATOM 14729 N N . GLY A 1 43 ? 9.067 -8.067 34.905 1.00 0.00 43 GLY A N 9
ATOM 14730 C CA . GLY A 1 43 ? 8.840 -9.308 34.187 1.00 0.00 43 GLY A CA 9
ATOM 14731 C C . GLY A 1 43 ? 7.598 -9.257 33.319 1.00 0.00 43 GLY A C 9
ATOM 14732 O O . GLY A 1 43 ? 7.482 -10.000 32.345 1.00 0.00 43 GLY A O 9
ATOM 14736 N N . HIS A 1 44 ? 6.667 -8.378 33.674 1.00 0.00 44 HIS A N 9
ATOM 14737 C CA . HIS A 1 44 ? 5.426 -8.233 32.921 1.00 0.00 44 HIS A CA 9
ATOM 14738 C C . HIS A 1 44 ? 5.711 -8.055 31.433 1.00 0.00 44 HIS A C 9
ATOM 14739 O O . HIS A 1 44 ? 6.864 -8.088 31.004 1.00 0.00 44 HIS A O 9
ATOM 14753 N N . TYR A 1 45 ? 4.654 -7.869 30.650 1.00 0.00 45 TYR A N 9
ATOM 14754 C CA . TYR A 1 45 ? 4.791 -7.689 29.210 1.00 0.00 45 TYR A CA 9
ATOM 14755 C C . TYR A 1 45 ? 3.551 -7.021 28.625 1.00 0.00 45 TYR A C 9
ATOM 14756 O O . TYR A 1 45 ? 2.590 -6.734 29.339 1.00 0.00 45 TYR A O 9
ATOM 14774 N N . ARG A 1 46 ? 3.580 -6.776 27.319 1.00 0.00 46 ARG A N 9
ATOM 14775 C CA . ARG A 1 46 ? 2.459 -6.141 26.635 1.00 0.00 46 ARG A CA 9
ATOM 14776 C C . ARG A 1 46 ? 1.140 -6.805 27.020 1.00 0.00 46 ARG A C 9
ATOM 14777 O O . ARG A 1 46 ? 1.121 -7.941 27.493 1.00 0.00 46 ARG A O 9
ATOM 14798 N N . ASP A 1 47 ? 0.041 -6.088 26.814 1.00 0.00 47 ASP A N 9
ATOM 14799 C CA . ASP A 1 47 ? -1.282 -6.608 27.139 1.00 0.00 47 ASP A CA 9
ATOM 14800 C C . ASP A 1 47 ? -1.935 -7.236 25.912 1.00 0.00 47 ASP A C 9
ATOM 14801 O O . ASP A 1 47 ? -3.160 -7.252 25.786 1.00 0.00 47 ASP A O 9
ATOM 14810 N N . ASP A 1 48 ? -1.110 -7.753 25.008 1.00 0.00 48 ASP A N 9
ATOM 14811 C CA . ASP A 1 48 ? -1.606 -8.382 23.790 1.00 0.00 48 ASP A CA 9
ATOM 14812 C C . ASP A 1 48 ? -2.504 -9.571 24.119 1.00 0.00 48 ASP A C 9
ATOM 14813 O O . ASP A 1 48 ? -2.603 -9.985 25.273 1.00 0.00 48 ASP A O 9
ATOM 14822 N N . ASN A 1 49 ? -3.157 -10.114 23.098 1.00 0.00 49 ASN A N 9
ATOM 14823 C CA . ASN A 1 49 ? -4.048 -11.254 23.279 1.00 0.00 49 ASN A CA 9
ATOM 14824 C C . ASN A 1 49 ? -3.374 -12.345 24.106 1.00 0.00 49 ASN A C 9
ATOM 14825 O O . ASN A 1 49 ? -3.874 -12.738 25.160 1.00 0.00 49 ASN A O 9
ATOM 14836 N N . HIS A 1 50 ? -2.235 -12.830 23.620 1.00 0.00 50 HIS A N 9
ATOM 14837 C CA . HIS A 1 50 ? -1.491 -13.875 24.314 1.00 0.00 50 HIS A CA 9
ATOM 14838 C C . HIS A 1 50 ? -1.067 -13.407 25.704 1.00 0.00 50 HIS A C 9
ATOM 14839 O O . HIS A 1 50 ? -0.066 -12.709 25.854 1.00 0.00 50 HIS A O 9
ATOM 14853 N N . GLU A 1 51 ? -1.837 -13.799 26.715 1.00 0.00 51 GLU A N 9
ATOM 14854 C CA . GLU A 1 51 ? -1.541 -13.418 28.091 1.00 0.00 51 GLU A CA 9
ATOM 14855 C C . GLU A 1 51 ? -0.340 -14.195 28.624 1.00 0.00 51 GLU A C 9
ATOM 14856 O O . GLU A 1 51 ? 0.762 -13.657 28.736 1.00 0.00 51 GLU A O 9
ATOM 14868 N N . THR A 1 52 ? -0.562 -15.464 28.952 1.00 0.00 52 THR A N 9
ATOM 14869 C CA . THR A 1 52 ? 0.500 -16.314 29.475 1.00 0.00 52 THR A CA 9
ATOM 14870 C C . THR A 1 52 ? 0.595 -17.619 28.692 1.00 0.00 52 THR A C 9
ATOM 14871 O O . THR A 1 52 ? 1.537 -18.392 28.867 1.00 0.00 52 THR A O 9
ATOM 14882 N N . ASP A 1 53 ? -0.385 -17.857 27.828 1.00 0.00 53 ASP A N 9
ATOM 14883 C CA . ASP A 1 53 ? -0.411 -19.068 27.015 1.00 0.00 53 ASP A CA 9
ATOM 14884 C C . ASP A 1 53 ? 0.939 -19.302 26.345 1.00 0.00 53 ASP A C 9
ATOM 14885 O O . ASP A 1 53 ? 1.297 -20.434 26.025 1.00 0.00 53 ASP A O 9
ATOM 14894 N N . ASN A 1 54 ? 1.684 -18.221 26.134 1.00 0.00 54 ASN A N 9
ATOM 14895 C CA . ASN A 1 54 ? 2.995 -18.308 25.500 1.00 0.00 54 ASN A CA 9
ATOM 14896 C C . ASN A 1 54 ? 3.735 -19.563 25.951 1.00 0.00 54 ASN A C 9
ATOM 14897 O O . ASN A 1 54 ? 4.153 -20.379 25.129 1.00 0.00 54 ASN A O 9
ATOM 14908 N N . ASN A 1 55 ? 3.893 -19.711 27.262 1.00 0.00 55 ASN A N 9
ATOM 14909 C CA . ASN A 1 55 ? 4.582 -20.868 27.823 1.00 0.00 55 ASN A CA 9
ATOM 14910 C C . ASN A 1 55 ? 3.629 -21.718 28.659 1.00 0.00 55 ASN A C 9
ATOM 14911 O O . ASN A 1 55 ? 3.189 -21.302 29.730 1.00 0.00 55 ASN A O 9
ATOM 14922 N N . ASN A 1 56 ? 3.317 -22.909 28.161 1.00 0.00 56 ASN A N 9
ATOM 14923 C CA . ASN A 1 56 ? 2.416 -23.817 28.862 1.00 0.00 56 ASN A CA 9
ATOM 14924 C C . ASN A 1 56 ? 3.002 -25.225 28.923 1.00 0.00 56 ASN A C 9
ATOM 14925 O O . ASN A 1 56 ? 2.740 -26.070 28.067 1.00 0.00 56 ASN A O 9
ATOM 14936 N N . PRO A 1 57 ? 3.814 -25.483 29.958 1.00 0.00 57 PRO A N 9
ATOM 14937 C CA . PRO A 1 57 ? 4.453 -26.787 30.156 1.00 0.00 57 PRO A CA 9
ATOM 14938 C C . PRO A 1 57 ? 3.453 -27.871 30.544 1.00 0.00 57 PRO A C 9
ATOM 14939 O O . PRO A 1 57 ? 3.681 -29.056 30.306 1.00 0.00 57 PRO A O 9
ATOM 14950 N N . LYS A 1 58 ? 2.341 -27.455 31.143 1.00 0.00 58 LYS A N 9
ATOM 14951 C CA . LYS A 1 58 ? 1.304 -28.390 31.564 1.00 0.00 58 LYS A CA 9
ATOM 14952 C C . LYS A 1 58 ? 0.003 -28.131 30.811 1.00 0.00 58 LYS A C 9
ATOM 14953 O O . LYS A 1 58 ? -0.742 -27.206 31.136 1.00 0.00 58 LYS A O 9
ATOM 14972 N N . ARG A 1 59 ? -0.268 -28.955 29.803 1.00 0.00 59 ARG A N 9
ATOM 14973 C CA . ARG A 1 59 ? -1.479 -28.816 29.005 1.00 0.00 59 ARG A CA 9
ATOM 14974 C C . ARG A 1 59 ? -2.559 -29.784 29.482 1.00 0.00 59 ARG A C 9
ATOM 14975 O O . ARG A 1 59 ? -2.259 -30.828 30.060 1.00 0.00 59 ARG A O 9
ATOM 14996 N N . TRP A 1 60 ? -3.815 -29.429 29.235 1.00 0.00 60 TRP A N 9
ATOM 14997 C CA . TRP A 1 60 ? -4.939 -30.266 29.640 1.00 0.00 60 TRP A CA 9
ATOM 14998 C C . TRP A 1 60 ? -4.985 -31.549 28.818 1.00 0.00 60 TRP A C 9
ATOM 14999 O O . TRP A 1 60 ? -5.721 -31.642 27.836 1.00 0.00 60 TRP A O 9
ATOM 15020 N N . SER A 1 61 ? -4.194 -32.537 29.226 1.00 0.00 61 SER A N 9
ATOM 15021 C CA . SER A 1 61 ? -4.143 -33.814 28.525 1.00 0.00 61 SER A CA 9
ATOM 15022 C C . SER A 1 61 ? -4.815 -34.911 29.345 1.00 0.00 61 SER A C 9
ATOM 15023 O O . SER A 1 61 ? -4.418 -36.075 29.289 1.00 0.00 61 SER A O 9
ATOM 15031 N N . LYS A 1 62 ? -5.836 -34.532 30.106 1.00 0.00 62 LYS A N 9
ATOM 15032 C CA . LYS A 1 62 ? -6.565 -35.481 30.937 1.00 0.00 62 LYS A CA 9
ATOM 15033 C C . LYS A 1 62 ? -8.063 -35.420 30.646 1.00 0.00 62 LYS A C 9
ATOM 15034 O O . LYS A 1 62 ? -8.600 -34.386 30.250 1.00 0.00 62 LYS A O 9
ATOM 15053 N N . PRO A 1 63 ? -8.751 -36.552 30.849 1.00 0.00 63 PRO A N 9
ATOM 15054 C CA . PRO A 1 63 ? -10.196 -36.653 30.618 1.00 0.00 63 PRO A CA 9
ATOM 15055 C C . PRO A 1 63 ? -11.003 -35.861 31.641 1.00 0.00 63 PRO A C 9
ATOM 15056 O O . PRO A 1 63 ? -10.441 -35.228 32.535 1.00 0.00 63 PRO A O 9
ATOM 15067 N N . ARG A 1 64 ? -12.325 -35.903 31.505 1.00 0.00 64 ARG A N 9
ATOM 15068 C CA . ARG A 1 64 ? -13.209 -35.189 32.417 1.00 0.00 64 ARG A CA 9
ATOM 15069 C C . ARG A 1 64 ? -14.459 -36.012 32.717 1.00 0.00 64 ARG A C 9
ATOM 15070 O O . ARG A 1 64 ? -15.021 -36.654 31.830 1.00 0.00 64 ARG A O 9
ATOM 15091 N N . LYS A 1 65 ? -14.890 -35.988 33.974 1.00 0.00 65 LYS A N 9
ATOM 15092 C CA . LYS A 1 65 ? -16.074 -36.729 34.392 1.00 0.00 65 LYS A CA 9
ATOM 15093 C C . LYS A 1 65 ? -17.207 -36.558 33.385 1.00 0.00 65 LYS A C 9
ATOM 15094 O O . LYS A 1 65 ? -17.374 -35.487 32.802 1.00 0.00 65 LYS A O 9
ATOM 15113 N N . ARG A 1 66 ? -17.982 -37.619 33.188 1.00 0.00 66 ARG A N 9
ATOM 15114 C CA . ARG A 1 66 ? -19.099 -37.586 32.251 1.00 0.00 66 ARG A CA 9
ATOM 15115 C C . ARG A 1 66 ? -20.395 -38.007 32.936 1.00 0.00 66 ARG A C 9
ATOM 15116 O O . ARG A 1 66 ? -20.373 -38.664 33.978 1.00 0.00 66 ARG A O 9
ATOM 15137 N N . SER A 1 67 ? -21.522 -37.625 32.345 1.00 0.00 67 SER A N 9
ATOM 15138 C CA . SER A 1 67 ? -22.829 -37.959 32.901 1.00 0.00 67 SER A CA 9
ATOM 15139 C C . SER A 1 67 ? -23.142 -39.438 32.699 1.00 0.00 67 SER A C 9
ATOM 15140 O O . SER A 1 67 ? -22.393 -40.160 32.040 1.00 0.00 67 SER A O 9
ATOM 15148 N N . LEU A 1 68 ? -24.255 -39.884 33.273 1.00 0.00 68 LEU A N 9
ATOM 15149 C CA . LEU A 1 68 ? -24.670 -41.278 33.157 1.00 0.00 68 LEU A CA 9
ATOM 15150 C C . LEU A 1 68 ? -26.104 -41.379 32.649 1.00 0.00 68 LEU A C 9
ATOM 15151 O O . LEU A 1 68 ? -27.023 -41.684 33.411 1.00 0.00 68 LEU A O 9
ATOM 15167 N N . LEU A 1 69 ? -26.290 -41.123 31.359 1.00 0.00 69 LEU A N 9
ATOM 15168 C CA . LEU A 1 69 ? -27.613 -41.188 30.748 1.00 0.00 69 LEU A CA 9
ATOM 15169 C C . LEU A 1 69 ? -28.681 -40.675 31.709 1.00 0.00 69 LEU A C 9
ATOM 15170 O O . LEU A 1 69 ? -29.670 -41.357 31.973 1.00 0.00 69 LEU A O 9
ATOM 15186 N N . GLU A 1 70 ? -28.475 -39.467 32.226 1.00 0.00 70 GLU A N 9
ATOM 15187 C CA . GLU A 1 70 ? -29.422 -38.863 33.156 1.00 0.00 70 GLU A CA 9
ATOM 15188 C C . GLU A 1 70 ? -30.842 -38.923 32.601 1.00 0.00 70 GLU A C 9
ATOM 15189 O O . GLU A 1 70 ? -31.218 -38.129 31.740 1.00 0.00 70 GLU A O 9
ATOM 15201 N N . MET A 1 71 ? -31.628 -39.872 33.102 1.00 0.00 71 MET A N 9
ATOM 15202 C CA . MET A 1 71 ? -33.007 -40.036 32.658 1.00 0.00 71 MET A CA 9
ATOM 15203 C C . MET A 1 71 ? -33.895 -38.933 33.225 1.00 0.00 71 MET A C 9
ATOM 15204 O O . MET A 1 71 ? -33.473 -38.167 34.091 1.00 0.00 71 MET A O 9
ATOM 15218 N N . GLU A 1 72 ? -35.127 -38.858 32.730 1.00 0.00 72 GLU A N 9
ATOM 15219 C CA . GLU A 1 72 ? -36.073 -37.848 33.189 1.00 0.00 72 GLU A CA 9
ATOM 15220 C C . GLU A 1 72 ? -37.178 -38.479 34.029 1.00 0.00 72 GLU A C 9
ATOM 15221 O O . GLU A 1 72 ? -37.223 -39.696 34.203 1.00 0.00 72 GLU A O 9
ATOM 15233 N N . GLY A 1 73 ? -38.070 -37.641 34.550 1.00 0.00 73 GLY A N 9
ATOM 15234 C CA . GLY A 1 73 ? -39.163 -38.135 35.367 1.00 0.00 73 GLY A CA 9
ATOM 15235 C C . GLY A 1 73 ? -40.048 -37.019 35.887 1.00 0.00 73 GLY A C 9
ATOM 15236 O O . GLY A 1 73 ? -39.557 -36.027 36.427 1.00 0.00 73 GLY A O 9
ATOM 15240 N N . LYS A 1 74 ? -41.356 -37.179 35.723 1.00 0.00 74 LYS A N 9
ATOM 15241 C CA . LYS A 1 74 ? -42.314 -36.177 36.178 1.00 0.00 74 LYS A CA 9
ATOM 15242 C C . LYS A 1 74 ? -42.557 -36.300 37.679 1.00 0.00 74 LYS A C 9
ATOM 15243 O O . LYS A 1 74 ? -43.696 -36.233 38.139 1.00 0.00 74 LYS A O 9
ATOM 15262 N N . GLU A 1 75 ? -41.480 -36.480 38.436 1.00 0.00 75 GLU A N 9
ATOM 15263 C CA . GLU A 1 75 ? -41.577 -36.611 39.885 1.00 0.00 75 GLU A CA 9
ATOM 15264 C C . GLU A 1 75 ? -41.345 -35.267 40.571 1.00 0.00 75 GLU A C 9
ATOM 15265 O O . GLU A 1 75 ? -40.839 -35.210 41.691 1.00 0.00 75 GLU A O 9
ATOM 15277 N N . ASP A 1 76 ? -41.717 -34.190 39.889 1.00 0.00 76 ASP A N 9
ATOM 15278 C CA . ASP A 1 76 ? -41.551 -32.847 40.430 1.00 0.00 76 ASP A CA 9
ATOM 15279 C C . ASP A 1 76 ? -42.777 -32.429 41.236 1.00 0.00 76 ASP A C 9
ATOM 15280 O O . ASP A 1 76 ? -43.205 -31.277 41.181 1.00 0.00 76 ASP A O 9
ATOM 15289 N N . ALA A 1 77 ? -43.337 -33.375 41.984 1.00 0.00 77 ALA A N 9
ATOM 15290 C CA . ALA A 1 77 ? -44.514 -33.105 42.801 1.00 0.00 77 ALA A CA 9
ATOM 15291 C C . ALA A 1 77 ? -44.311 -33.590 44.232 1.00 0.00 77 ALA A C 9
ATOM 15292 O O . ALA A 1 77 ? -45.164 -34.278 44.790 1.00 0.00 77 ALA A O 9
ATOM 15299 N N . GLN A 1 78 ? -43.174 -33.227 44.819 1.00 0.00 78 GLN A N 9
ATOM 15300 C CA . GLN A 1 78 ? -42.859 -33.627 46.185 1.00 0.00 78 GLN A CA 9
ATOM 15301 C C . GLN A 1 78 ? -43.305 -32.561 47.181 1.00 0.00 78 GLN A C 9
ATOM 15302 O O . GLN A 1 78 ? -44.131 -32.822 48.056 1.00 0.00 78 GLN A O 9
ATOM 15316 N N . LYS A 1 79 ? -42.754 -31.360 47.042 1.00 0.00 79 LYS A N 9
ATOM 15317 C CA . LYS A 1 79 ? -43.095 -30.254 47.929 1.00 0.00 79 LYS A CA 9
ATOM 15318 C C . LYS A 1 79 ? -43.667 -29.080 47.139 1.00 0.00 79 LYS A C 9
ATOM 15319 O O . LYS A 1 79 ? -43.824 -27.980 47.668 1.00 0.00 79 LYS A O 9
ATOM 15338 N N . VAL A 1 80 ? -43.978 -29.323 45.869 1.00 0.00 80 VAL A N 9
ATOM 15339 C CA . VAL A 1 80 ? -44.534 -28.287 45.007 1.00 0.00 80 VAL A CA 9
ATOM 15340 C C . VAL A 1 80 ? -46.016 -28.530 44.743 1.00 0.00 80 VAL A C 9
ATOM 15341 O O . VAL A 1 80 ? -46.483 -29.670 44.756 1.00 0.00 80 VAL A O 9
ATOM 15354 N N . LEU A 1 81 ? -46.753 -27.450 44.503 1.00 0.00 81 LEU A N 9
ATOM 15355 C CA . LEU A 1 81 ? -48.183 -27.546 44.234 1.00 0.00 81 LEU A CA 9
ATOM 15356 C C . LEU A 1 81 ? -48.454 -27.596 42.734 1.00 0.00 81 LEU A C 9
ATOM 15357 O O . LEU A 1 81 ? -49.275 -26.840 42.214 1.00 0.00 81 LEU A O 9
ATOM 15373 N N . LYS A 1 82 ? -47.760 -28.494 42.044 1.00 0.00 82 LYS A N 9
ATOM 15374 C CA . LYS A 1 82 ? -47.927 -28.648 40.603 1.00 0.00 82 LYS A CA 9
ATOM 15375 C C . LYS A 1 82 ? -49.099 -29.571 40.286 1.00 0.00 82 LYS A C 9
ATOM 15376 O O . LYS A 1 82 ? -49.619 -30.255 41.168 1.00 0.00 82 LYS A O 9
ATOM 15395 N N . CYS A 1 83 ? -49.509 -29.587 39.023 1.00 0.00 83 CYS A N 9
ATOM 15396 C CA . CYS A 1 83 ? -50.618 -30.428 38.589 1.00 0.00 83 CYS A CA 9
ATOM 15397 C C . CYS A 1 83 ? -50.129 -31.545 37.673 1.00 0.00 83 CYS A C 9
ATOM 15398 O O . CYS A 1 83 ? -49.446 -31.294 36.680 1.00 0.00 83 CYS A O 9
ATOM 15405 N N . MET A 1 84 ? -50.483 -32.780 38.013 1.00 0.00 84 MET A N 9
ATOM 15406 C CA . MET A 1 84 ? -50.081 -33.937 37.222 1.00 0.00 84 MET A CA 9
ATOM 15407 C C . MET A 1 84 ? -50.739 -33.908 35.846 1.00 0.00 84 MET A C 9
ATOM 15408 O O . MET A 1 84 ? -50.191 -34.428 34.874 1.00 0.00 84 MET A O 9
ATOM 15422 N N . TYR A 1 85 ? -51.917 -33.298 35.770 1.00 0.00 85 TYR A N 9
ATOM 15423 C CA . TYR A 1 85 ? -52.650 -33.205 34.514 1.00 0.00 85 TYR A CA 9
ATOM 15424 C C . TYR A 1 85 ? -51.874 -32.382 33.489 1.00 0.00 85 TYR A C 9
ATOM 15425 O O . TYR A 1 85 ? -51.333 -32.922 32.524 1.00 0.00 85 TYR A O 9
ATOM 15443 N N . CYS A 1 86 ? -51.823 -31.073 33.708 1.00 0.00 86 CYS A N 9
ATOM 15444 C CA . CYS A 1 86 ? -51.113 -30.174 32.806 1.00 0.00 86 CYS A CA 9
ATOM 15445 C C . CYS A 1 86 ? -49.620 -30.152 33.123 1.00 0.00 86 CYS A C 9
ATOM 15446 O O . CYS A 1 86 ? -48.791 -30.479 32.276 1.00 0.00 86 CYS A O 9
ATOM 15453 N N . GLY A 1 87 ? -49.288 -29.763 34.350 1.00 0.00 87 GLY A N 9
ATOM 15454 C CA . GLY A 1 87 ? -47.896 -29.706 34.758 1.00 0.00 87 GLY A CA 9
ATOM 15455 C C . GLY A 1 87 ? -47.407 -28.284 34.951 1.00 0.00 87 GLY A C 9
ATOM 15456 O O . GLY A 1 87 ? -46.575 -27.797 34.185 1.00 0.00 87 GLY A O 9
ATOM 15460 N N . HIS A 1 88 ? -47.925 -27.616 35.976 1.00 0.00 88 HIS A N 9
ATOM 15461 C CA . HIS A 1 88 ? -47.536 -26.240 36.267 1.00 0.00 88 HIS A CA 9
ATOM 15462 C C . HIS A 1 88 ? -47.285 -26.051 37.761 1.00 0.00 88 HIS A C 9
ATOM 15463 O O . HIS A 1 88 ? -48.221 -26.026 38.560 1.00 0.00 88 HIS A O 9
ATOM 15477 N N . SER A 1 89 ? -46.015 -25.921 38.130 1.00 0.00 89 SER A N 9
ATOM 15478 C CA . SER A 1 89 ? -45.641 -25.740 39.528 1.00 0.00 89 SER A CA 9
ATOM 15479 C C . SER A 1 89 ? -46.207 -24.433 40.077 1.00 0.00 89 SER A C 9
ATOM 15480 O O . SER A 1 89 ? -45.956 -23.358 39.533 1.00 0.00 89 SER A O 9
ATOM 15488 N N . PHE A 1 90 ? -46.971 -24.535 41.158 1.00 0.00 90 PHE A N 9
ATOM 15489 C CA . PHE A 1 90 ? -47.574 -23.363 41.782 1.00 0.00 90 PHE A CA 9
ATOM 15490 C C . PHE A 1 90 ? -46.894 -23.042 43.109 1.00 0.00 90 PHE A C 9
ATOM 15491 O O . PHE A 1 90 ? -45.891 -23.659 43.470 1.00 0.00 90 PHE A O 9
ATOM 15508 N N . GLU A 1 91 ? -47.446 -22.071 43.830 1.00 0.00 91 GLU A N 9
ATOM 15509 C CA . GLU A 1 91 ? -46.890 -21.666 45.117 1.00 0.00 91 GLU A CA 9
ATOM 15510 C C . GLU A 1 91 ? -47.985 -21.570 46.175 1.00 0.00 91 GLU A C 9
ATOM 15511 O O . GLU A 1 91 ? -47.743 -21.815 47.357 1.00 0.00 91 GLU A O 9
ATOM 15523 N N . SER A 1 92 ? -49.189 -21.210 45.742 1.00 0.00 92 SER A N 9
ATOM 15524 C CA . SER A 1 92 ? -50.320 -21.077 46.652 1.00 0.00 92 SER A CA 9
ATOM 15525 C C . SER A 1 92 ? -51.259 -22.272 46.531 1.00 0.00 92 SER A C 9
ATOM 15526 O O . SER A 1 92 ? -51.750 -22.584 45.444 1.00 0.00 92 SER A O 9
ATOM 15534 N N . LEU A 1 93 ? -51.507 -22.940 47.652 1.00 0.00 93 LEU A N 9
ATOM 15535 C CA . LEU A 1 93 ? -52.389 -24.102 47.673 1.00 0.00 93 LEU A CA 9
ATOM 15536 C C . LEU A 1 93 ? -53.721 -23.786 47.002 1.00 0.00 93 LEU A C 9
ATOM 15537 O O . LEU A 1 93 ? -54.325 -24.650 46.366 1.00 0.00 93 LEU A O 9
ATOM 15553 N N . GLN A 1 94 ? -54.172 -22.545 47.147 1.00 0.00 94 GLN A N 9
ATOM 15554 C CA . GLN A 1 94 ? -55.433 -22.116 46.554 1.00 0.00 94 GLN A CA 9
ATOM 15555 C C . GLN A 1 94 ? -55.378 -22.210 45.032 1.00 0.00 94 GLN A C 9
ATOM 15556 O O . GLN A 1 94 ? -56.314 -22.696 44.396 1.00 0.00 94 GLN A O 9
ATOM 15570 N N . ASP A 1 95 ? -54.278 -21.742 44.455 1.00 0.00 95 ASP A N 9
ATOM 15571 C CA . ASP A 1 95 ? -54.100 -21.774 43.008 1.00 0.00 95 ASP A CA 9
ATOM 15572 C C . ASP A 1 95 ? -54.223 -23.198 42.477 1.00 0.00 95 ASP A C 9
ATOM 15573 O O . ASP A 1 95 ? -54.712 -23.419 41.368 1.00 0.00 95 ASP A O 9
ATOM 15582 N N . LEU A 1 96 ? -53.775 -24.162 43.273 1.00 0.00 96 LEU A N 9
ATOM 15583 C CA . LEU A 1 96 ? -53.834 -25.566 42.884 1.00 0.00 96 LEU A CA 9
ATOM 15584 C C . LEU A 1 96 ? -55.182 -26.177 43.250 1.00 0.00 96 LEU A C 9
ATOM 15585 O O . LEU A 1 96 ? -55.957 -26.567 42.376 1.00 0.00 96 LEU A O 9
ATOM 15601 N N . SER A 1 97 ? -55.458 -26.257 44.548 1.00 0.00 97 SER A N 9
ATOM 15602 C CA . SER A 1 97 ? -56.712 -26.822 45.030 1.00 0.00 97 SER A CA 9
ATOM 15603 C C . SER A 1 97 ? -57.891 -26.309 44.207 1.00 0.00 97 SER A C 9
ATOM 15604 O O . SER A 1 97 ? -58.910 -26.987 44.071 1.00 0.00 97 SER A O 9
ATOM 15612 N N . VAL A 1 98 ? -57.743 -25.106 43.661 1.00 0.00 98 VAL A N 9
ATOM 15613 C CA . VAL A 1 98 ? -58.795 -24.501 42.851 1.00 0.00 98 VAL A CA 9
ATOM 15614 C C . VAL A 1 98 ? -58.700 -24.957 41.399 1.00 0.00 98 VAL A C 9
ATOM 15615 O O . VAL A 1 98 ? -59.594 -25.632 40.890 1.00 0.00 98 VAL A O 9
ATOM 15628 N N . HIS A 1 99 ? -57.610 -24.581 40.736 1.00 0.00 99 HIS A N 9
ATOM 15629 C CA . HIS A 1 99 ? -57.397 -24.952 39.342 1.00 0.00 99 HIS A CA 9
ATOM 15630 C C . HIS A 1 99 ? -57.909 -26.363 39.072 1.00 0.00 99 HIS A C 9
ATOM 15631 O O . HIS A 1 99 ? -58.684 -26.585 38.142 1.00 0.00 99 HIS A O 9
ATOM 15645 N N . MET A 1 100 ? -57.468 -27.314 39.890 1.00 0.00 100 MET A N 9
ATOM 15646 C CA . MET A 1 100 ? -57.882 -28.705 39.738 1.00 0.00 100 MET A CA 9
ATOM 15647 C C . MET A 1 100 ? -59.380 -28.799 39.468 1.00 0.00 100 MET A C 9
ATOM 15648 O O . MET A 1 100 ? -59.806 -29.407 38.486 1.00 0.00 100 MET A O 9
ATOM 15662 N N . ILE A 1 101 ? -60.175 -28.194 40.345 1.00 0.00 101 ILE A N 9
ATOM 15663 C CA . ILE A 1 101 ? -61.624 -28.211 40.200 1.00 0.00 101 ILE A CA 9
ATOM 15664 C C . ILE A 1 101 ? -62.071 -27.323 39.043 1.00 0.00 101 ILE A C 9
ATOM 15665 O O . ILE A 1 101 ? -62.679 -27.796 38.082 1.00 0.00 101 ILE A O 9
ATOM 15681 N N . LYS A 1 102 ? -61.765 -26.035 39.141 1.00 0.00 102 LYS A N 9
ATOM 15682 C CA . LYS A 1 102 ? -62.131 -25.079 38.102 1.00 0.00 102 LYS A CA 9
ATOM 15683 C C . LYS A 1 102 ? -61.974 -25.696 36.716 1.00 0.00 102 LYS A C 9
ATOM 15684 O O . LYS A 1 102 ? -62.823 -25.514 35.843 1.00 0.00 102 LYS A O 9
ATOM 15703 N N . THR A 1 103 ? -60.881 -26.429 36.519 1.00 0.00 103 THR A N 9
ATOM 15704 C CA . THR A 1 103 ? -60.613 -27.074 35.240 1.00 0.00 103 THR A CA 9
ATOM 15705 C C . THR A 1 103 ? -61.010 -28.546 35.272 1.00 0.00 103 THR A C 9
ATOM 15706 O O . THR A 1 103 ? -61.186 -29.174 34.228 1.00 0.00 103 THR A O 9
ATOM 15717 N N . LYS A 1 104 ? -61.150 -29.090 36.476 1.00 0.00 104 LYS A N 9
ATOM 15718 C CA . LYS A 1 104 ? -61.528 -30.488 36.644 1.00 0.00 104 LYS A CA 9
ATOM 15719 C C . LYS A 1 104 ? -60.458 -31.413 36.075 1.00 0.00 104 LYS A C 9
ATOM 15720 O O . LYS A 1 104 ? -60.769 -32.445 35.478 1.00 0.00 104 LYS A O 9
ATOM 15739 N N . HIS A 1 105 ? -59.198 -31.039 36.263 1.00 0.00 105 HIS A N 9
ATOM 15740 C CA . HIS A 1 105 ? -58.081 -31.838 35.770 1.00 0.00 105 HIS A CA 9
ATOM 15741 C C . HIS A 1 105 ? -58.014 -33.181 36.490 1.00 0.00 105 HIS A C 9
ATOM 15742 O O . HIS A 1 105 ? -57.883 -34.230 35.857 1.00 0.00 105 HIS A O 9
ATOM 15756 N N . TYR A 1 106 ? -58.104 -33.143 37.814 1.00 0.00 106 TYR A N 9
ATOM 15757 C CA . TYR A 1 106 ? -58.050 -34.358 38.619 1.00 0.00 106 TYR A CA 9
ATOM 15758 C C . TYR A 1 106 ? -59.186 -35.308 38.249 1.00 0.00 106 TYR A C 9
ATOM 15759 O O . TYR A 1 106 ? -58.976 -36.511 38.095 1.00 0.00 106 TYR A O 9
ATOM 15777 N N . GLN A 1 107 ? -60.387 -34.757 38.107 1.00 0.00 107 GLN A N 9
ATOM 15778 C CA . GLN A 1 107 ? -61.556 -35.555 37.754 1.00 0.00 107 GLN A CA 9
ATOM 15779 C C . GLN A 1 107 ? -61.171 -36.703 36.827 1.00 0.00 107 GLN A C 9
ATOM 15780 O O . GLN A 1 107 ? -61.710 -37.805 36.930 1.00 0.00 107 GLN A O 9
ATOM 15794 N N . LYS A 1 108 ? -60.236 -36.438 35.921 1.00 0.00 108 LYS A N 9
ATOM 15795 C CA . LYS A 1 108 ? -59.777 -37.449 34.976 1.00 0.00 108 LYS A CA 9
ATOM 15796 C C . LYS A 1 108 ? -58.741 -38.366 35.618 1.00 0.00 108 LYS A C 9
ATOM 15797 O O . LYS A 1 108 ? -57.749 -38.734 34.990 1.00 0.00 108 LYS A O 9
ATOM 15816 N N . VAL A 1 109 ? -58.979 -38.730 36.875 1.00 0.00 109 VAL A N 9
ATOM 15817 C CA . VAL A 1 109 ? -58.067 -39.606 37.601 1.00 0.00 109 VAL A CA 9
ATOM 15818 C C . VAL A 1 109 ? -58.832 -40.565 38.508 1.00 0.00 109 VAL A C 9
ATOM 15819 O O . VAL A 1 109 ? -59.738 -40.159 39.235 1.00 0.00 109 VAL A O 9
ATOM 15832 N N . SER A 1 110 ? -58.461 -41.840 38.457 1.00 0.00 110 SER A N 9
ATOM 15833 C CA . SER A 1 110 ? -59.114 -42.859 39.271 1.00 0.00 110 SER A CA 9
ATOM 15834 C C . SER A 1 110 ? -58.899 -42.588 40.757 1.00 0.00 110 SER A C 9
ATOM 15835 O O . SER A 1 110 ? -57.781 -42.684 41.261 1.00 0.00 110 SER A O 9
ATOM 15843 N N . GLY A 1 111 ? -59.979 -42.248 41.452 1.00 0.00 111 GLY A N 9
ATOM 15844 C CA . GLY A 1 111 ? -59.889 -41.967 42.874 1.00 0.00 111 GLY A CA 9
ATOM 15845 C C . GLY A 1 111 ? -61.025 -41.092 43.365 1.00 0.00 111 GLY A C 9
ATOM 15846 O O . GLY A 1 111 ? -61.757 -40.489 42.581 1.00 0.00 111 GLY A O 9
ATOM 15850 N N . PRO A 1 112 ? -61.184 -41.015 44.695 1.00 0.00 112 PRO A N 9
ATOM 15851 C CA . PRO A 1 112 ? -62.238 -40.210 45.321 1.00 0.00 112 PRO A CA 9
ATOM 15852 C C . PRO A 1 112 ? -61.994 -38.713 45.164 1.00 0.00 112 PRO A C 9
ATOM 15853 O O . PRO A 1 112 ? -61.081 -38.294 44.454 1.00 0.00 112 PRO A O 9
ATOM 15864 N N . SER A 1 113 ? -62.817 -37.910 45.833 1.00 0.00 113 SER A N 9
ATOM 15865 C CA . SER A 1 113 ? -62.692 -36.459 45.765 1.00 0.00 113 SER A CA 9
ATOM 15866 C C . SER A 1 113 ? -63.204 -35.810 47.047 1.00 0.00 113 SER A C 9
ATOM 15867 O O . SER A 1 113 ? -63.716 -36.488 47.938 1.00 0.00 113 SER A O 9
ATOM 15875 N N . SER A 1 114 ? -63.061 -34.491 47.132 1.00 0.00 114 SER A N 9
ATOM 15876 C CA . SER A 1 114 ? -63.504 -33.749 48.307 1.00 0.00 114 SER A CA 9
ATOM 15877 C C . SER A 1 114 ? -63.487 -32.247 48.038 1.00 0.00 114 SER A C 9
ATOM 15878 O O . SER A 1 114 ? -63.094 -31.802 46.961 1.00 0.00 114 SER A O 9
ATOM 15886 N N . GLY A 1 115 ? -63.918 -31.470 49.027 1.00 0.00 115 GLY A N 9
ATOM 15887 C CA . GLY A 1 115 ? -63.945 -30.027 48.880 1.00 0.00 115 GLY A CA 9
ATOM 15888 C C . GLY A 1 115 ? -62.732 -29.497 48.142 1.00 0.00 115 GLY A C 9
ATOM 15889 O O . GLY A 1 115 ? -61.705 -30.171 48.058 1.00 0.00 115 GLY A O 9
ATOM 15895 N N . GLY A 1 1 ? -41.689 39.438 46.675 1.00 0.00 1 GLY A N 10
ATOM 15896 C CA . GLY A 1 1 ? -40.256 39.494 46.462 1.00 0.00 1 GLY A CA 10
ATOM 15897 C C . GLY A 1 1 ? -39.853 39.007 45.085 1.00 0.00 1 GLY A C 10
ATOM 15898 O O . GLY A 1 1 ? -39.647 37.811 44.878 1.00 0.00 1 GLY A O 10
ATOM 15902 N N . SER A 1 2 ? -39.744 39.934 44.139 1.00 0.00 2 SER A N 10
ATOM 15903 C CA . SER A 1 2 ? -39.370 39.591 42.771 1.00 0.00 2 SER A CA 10
ATOM 15904 C C . SER A 1 2 ? -38.117 40.350 42.345 1.00 0.00 2 SER A C 10
ATOM 15905 O O . SER A 1 2 ? -38.201 41.438 41.775 1.00 0.00 2 SER A O 10
ATOM 15913 N N . SER A 1 3 ? -36.956 39.766 42.624 1.00 0.00 3 SER A N 10
ATOM 15914 C CA . SER A 1 3 ? -35.684 40.389 42.273 1.00 0.00 3 SER A CA 10
ATOM 15915 C C . SER A 1 3 ? -34.872 39.482 41.354 1.00 0.00 3 SER A C 10
ATOM 15916 O O . SER A 1 3 ? -34.387 39.913 40.309 1.00 0.00 3 SER A O 10
ATOM 15924 N N . GLY A 1 4 ? -34.727 38.222 41.753 1.00 0.00 4 GLY A N 10
ATOM 15925 C CA . GLY A 1 4 ? -33.972 37.273 40.955 1.00 0.00 4 GLY A CA 10
ATOM 15926 C C . GLY A 1 4 ? -32.475 37.446 41.111 1.00 0.00 4 GLY A C 10
ATOM 15927 O O . GLY A 1 4 ? -32.017 38.212 41.959 1.00 0.00 4 GLY A O 10
ATOM 15931 N N . SER A 1 5 ? -31.710 36.730 40.294 1.00 0.00 5 SER A N 10
ATOM 15932 C CA . SER A 1 5 ? -30.254 36.802 40.350 1.00 0.00 5 SER A CA 10
ATOM 15933 C C . SER A 1 5 ? -29.631 36.165 39.111 1.00 0.00 5 SER A C 10
ATOM 15934 O O . SER A 1 5 ? -30.334 35.635 38.252 1.00 0.00 5 SER A O 10
ATOM 15942 N N . SER A 1 6 ? -28.306 36.223 39.028 1.00 0.00 6 SER A N 10
ATOM 15943 C CA . SER A 1 6 ? -27.586 35.656 37.894 1.00 0.00 6 SER A CA 10
ATOM 15944 C C . SER A 1 6 ? -27.147 34.225 38.189 1.00 0.00 6 SER A C 10
ATOM 15945 O O . SER A 1 6 ? -26.657 33.927 39.277 1.00 0.00 6 SER A O 10
ATOM 15953 N N . GLY A 1 7 ? -27.326 33.343 37.210 1.00 0.00 7 GLY A N 10
ATOM 15954 C CA . GLY A 1 7 ? -26.943 31.954 37.384 1.00 0.00 7 GLY A CA 10
ATOM 15955 C C . GLY A 1 7 ? -25.460 31.730 37.168 1.00 0.00 7 GLY A C 10
ATOM 15956 O O . GLY A 1 7 ? -24.899 32.160 36.159 1.00 0.00 7 GLY A O 10
ATOM 15960 N N . LYS A 1 8 ? -24.819 31.055 38.117 1.00 0.00 8 LYS A N 10
ATOM 15961 C CA . LYS A 1 8 ? -23.392 30.774 38.027 1.00 0.00 8 LYS A CA 10
ATOM 15962 C C . LYS A 1 8 ? -23.140 29.276 37.895 1.00 0.00 8 LYS A C 10
ATOM 15963 O O . LYS A 1 8 ? -23.533 28.492 38.761 1.00 0.00 8 LYS A O 10
ATOM 15982 N N . LEU A 1 9 ? -22.481 28.884 36.810 1.00 0.00 9 LEU A N 10
ATOM 15983 C CA . LEU A 1 9 ? -22.175 27.479 36.568 1.00 0.00 9 LEU A CA 10
ATOM 15984 C C . LEU A 1 9 ? -20.667 27.240 36.581 1.00 0.00 9 LEU A C 10
ATOM 15985 O O . LEU A 1 9 ? -19.889 28.101 36.172 1.00 0.00 9 LEU A O 10
ATOM 16001 N N . TYR A 1 10 ? -20.265 26.065 37.050 1.00 0.00 10 TYR A N 10
ATOM 16002 C CA . TYR A 1 10 ? -18.851 25.712 37.117 1.00 0.00 10 TYR A CA 10
ATOM 16003 C C . TYR A 1 10 ? -18.529 24.570 36.158 1.00 0.00 10 TYR A C 10
ATOM 16004 O O . TYR A 1 10 ? -19.316 23.638 35.997 1.00 0.00 10 TYR A O 10
ATOM 16022 N N . GLY A 1 11 ? -17.364 24.650 35.522 1.00 0.00 11 GLY A N 10
ATOM 16023 C CA . GLY A 1 11 ? -16.957 23.618 34.587 1.00 0.00 11 GLY A CA 10
ATOM 16024 C C . GLY A 1 11 ? -15.996 22.623 35.206 1.00 0.00 11 GLY A C 10
ATOM 16025 O O . GLY A 1 11 ? -15.509 22.827 36.317 1.00 0.00 11 GLY A O 10
ATOM 16029 N N . SER A 1 12 ? -15.721 21.541 34.483 1.00 0.00 12 SER A N 10
ATOM 16030 C CA . SER A 1 12 ? -14.816 20.506 34.971 1.00 0.00 12 SER A CA 10
ATOM 16031 C C . SER A 1 12 ? -14.317 19.637 33.821 1.00 0.00 12 SER A C 10
ATOM 16032 O O . SER A 1 12 ? -15.084 18.885 33.219 1.00 0.00 12 SER A O 10
ATOM 16040 N N . ILE A 1 13 ? -13.026 19.744 33.523 1.00 0.00 13 ILE A N 10
ATOM 16041 C CA . ILE A 1 13 ? -12.425 18.967 32.447 1.00 0.00 13 ILE A CA 10
ATOM 16042 C C . ILE A 1 13 ? -11.809 17.677 32.978 1.00 0.00 13 ILE A C 10
ATOM 16043 O O . ILE A 1 13 ? -11.227 17.656 34.064 1.00 0.00 13 ILE A O 10
ATOM 16059 N N . PHE A 1 14 ? -11.937 16.604 32.206 1.00 0.00 14 PHE A N 10
ATOM 16060 C CA . PHE A 1 14 ? -11.392 15.310 32.597 1.00 0.00 14 PHE A CA 10
ATOM 16061 C C . PHE A 1 14 ? -9.954 15.155 32.112 1.00 0.00 14 PHE A C 10
ATOM 16062 O O . PHE A 1 14 ? -9.633 15.486 30.970 1.00 0.00 14 PHE A O 10
ATOM 16079 N N . THR A 1 15 ? -9.091 14.649 32.987 1.00 0.00 15 THR A N 10
ATOM 16080 C CA . THR A 1 15 ? -7.688 14.452 32.650 1.00 0.00 15 THR A CA 10
ATOM 16081 C C . THR A 1 15 ? -7.212 13.063 33.062 1.00 0.00 15 THR A C 10
ATOM 16082 O O . THR A 1 15 ? -7.178 12.735 34.247 1.00 0.00 15 THR A O 10
ATOM 16093 N N . GLY A 1 16 ? -6.847 12.250 32.076 1.00 0.00 16 GLY A N 10
ATOM 16094 C CA . GLY A 1 16 ? -6.378 10.906 32.358 1.00 0.00 16 GLY A CA 10
ATOM 16095 C C . GLY A 1 16 ? -6.521 9.980 31.167 1.00 0.00 16 GLY A C 10
ATOM 16096 O O . GLY A 1 16 ? -7.598 9.436 30.921 1.00 0.00 16 GLY A O 10
ATOM 16100 N N . ALA A 1 17 ? -5.434 9.802 30.423 1.00 0.00 17 ALA A N 10
ATOM 16101 C CA . ALA A 1 17 ? -5.444 8.935 29.251 1.00 0.00 17 ALA A CA 10
ATOM 16102 C C . ALA A 1 17 ? -4.342 7.884 29.337 1.00 0.00 17 ALA A C 10
ATOM 16103 O O . ALA A 1 17 ? -3.216 8.182 29.737 1.00 0.00 17 ALA A O 10
ATOM 16110 N N . SER A 1 18 ? -4.675 6.654 28.959 1.00 0.00 18 SER A N 10
ATOM 16111 C CA . SER A 1 18 ? -3.714 5.557 28.997 1.00 0.00 18 SER A CA 10
ATOM 16112 C C . SER A 1 18 ? -3.724 4.780 27.684 1.00 0.00 18 SER A C 10
ATOM 16113 O O . SER A 1 18 ? -4.654 4.022 27.405 1.00 0.00 18 SER A O 10
ATOM 16121 N N . LYS A 1 19 ? -2.683 4.973 26.882 1.00 0.00 19 LYS A N 10
ATOM 16122 C CA . LYS A 1 19 ? -2.569 4.291 25.599 1.00 0.00 19 LYS A CA 10
ATOM 16123 C C . LYS A 1 19 ? -2.271 2.808 25.795 1.00 0.00 19 LYS A C 10
ATOM 16124 O O . LYS A 1 19 ? -2.944 1.948 25.226 1.00 0.00 19 LYS A O 10
ATOM 16143 N N . PHE A 1 20 ? -1.260 2.514 26.605 1.00 0.00 20 PHE A N 10
ATOM 16144 C CA . PHE A 1 20 ? -0.874 1.135 26.877 1.00 0.00 20 PHE A CA 10
ATOM 16145 C C . PHE A 1 20 ? -1.372 0.692 28.250 1.00 0.00 20 PHE A C 10
ATOM 16146 O O . PHE A 1 20 ? -1.806 1.511 29.059 1.00 0.00 20 PHE A O 10
ATOM 16163 N N . ARG A 1 21 ? -1.304 -0.611 28.505 1.00 0.00 21 ARG A N 10
ATOM 16164 C CA . ARG A 1 21 ? -1.749 -1.165 29.778 1.00 0.00 21 ARG A CA 10
ATOM 16165 C C . ARG A 1 21 ? -0.927 -2.395 30.153 1.00 0.00 21 ARG A C 10
ATOM 16166 O O . ARG A 1 21 ? -0.426 -3.108 29.284 1.00 0.00 21 ARG A O 10
ATOM 16187 N N . CYS A 1 22 ? -0.793 -2.636 31.453 1.00 0.00 22 CYS A N 10
ATOM 16188 C CA . CYS A 1 22 ? -0.032 -3.778 31.945 1.00 0.00 22 CYS A CA 10
ATOM 16189 C C . CYS A 1 22 ? -0.964 -4.899 32.397 1.00 0.00 22 CYS A C 10
ATOM 16190 O O . CYS A 1 22 ? -1.907 -4.668 33.155 1.00 0.00 22 CYS A O 10
ATOM 16197 N N . LYS A 1 23 ? -0.693 -6.112 31.930 1.00 0.00 23 LYS A N 10
ATOM 16198 C CA . LYS A 1 23 ? -1.503 -7.270 32.287 1.00 0.00 23 LYS A CA 10
ATOM 16199 C C . LYS A 1 23 ? -1.293 -7.652 33.749 1.00 0.00 23 LYS A C 10
ATOM 16200 O O . LYS A 1 23 ? -2.213 -7.564 34.562 1.00 0.00 23 LYS A O 10
ATOM 16219 N N . ASP A 1 24 ? -0.077 -8.074 34.076 1.00 0.00 24 ASP A N 10
ATOM 16220 C CA . ASP A 1 24 ? 0.256 -8.467 35.440 1.00 0.00 24 ASP A CA 10
ATOM 16221 C C . ASP A 1 24 ? -0.321 -7.475 36.447 1.00 0.00 24 ASP A C 10
ATOM 16222 O O . ASP A 1 24 ? -1.242 -7.800 37.197 1.00 0.00 24 ASP A O 10
ATOM 16231 N N . CYS A 1 25 ? 0.228 -6.265 36.458 1.00 0.00 25 CYS A N 10
ATOM 16232 C CA . CYS A 1 25 ? -0.229 -5.226 37.372 1.00 0.00 25 CYS A CA 10
ATOM 16233 C C . CYS A 1 25 ? -1.262 -4.326 36.700 1.00 0.00 25 CYS A C 10
ATOM 16234 O O . CYS A 1 25 ? -1.405 -4.333 35.478 1.00 0.00 25 CYS A O 10
ATOM 16241 N N . SER A 1 26 ? -1.980 -3.553 37.508 1.00 0.00 26 SER A N 10
ATOM 16242 C CA . SER A 1 26 ? -3.002 -2.649 36.992 1.00 0.00 26 SER A CA 10
ATOM 16243 C C . SER A 1 26 ? -2.438 -1.246 36.795 1.00 0.00 26 SER A C 10
ATOM 16244 O O . SER A 1 26 ? -3.100 -0.251 37.088 1.00 0.00 26 SER A O 10
ATOM 16252 N N . ALA A 1 27 ? -1.208 -1.175 36.297 1.00 0.00 27 ALA A N 10
ATOM 16253 C CA . ALA A 1 27 ? -0.553 0.105 36.058 1.00 0.00 27 ALA A CA 10
ATOM 16254 C C . ALA A 1 27 ? -0.423 0.386 34.564 1.00 0.00 27 ALA A C 10
ATOM 16255 O O . ALA A 1 27 ? 0.191 -0.388 33.830 1.00 0.00 27 ALA A O 10
ATOM 16262 N N . ALA A 1 28 ? -1.006 1.495 34.122 1.00 0.00 28 ALA A N 10
ATOM 16263 C CA . ALA A 1 28 ? -0.953 1.877 32.717 1.00 0.00 28 ALA A CA 10
ATOM 16264 C C . ALA A 1 28 ? 0.058 2.996 32.489 1.00 0.00 28 ALA A C 10
ATOM 16265 O O . ALA A 1 28 ? 0.485 3.661 33.433 1.00 0.00 28 ALA A O 10
ATOM 16272 N N . TYR A 1 29 ? 0.438 3.197 31.232 1.00 0.00 29 TYR A N 10
ATOM 16273 C CA . TYR A 1 29 ? 1.401 4.233 30.880 1.00 0.00 29 TYR A CA 10
ATOM 16274 C C . TYR A 1 29 ? 0.982 4.958 29.606 1.00 0.00 29 TYR A C 10
ATOM 16275 O O . TYR A 1 29 ? 0.194 4.440 28.813 1.00 0.00 29 TYR A O 10
ATOM 16293 N N . ASP A 1 30 ? 1.513 6.160 29.415 1.00 0.00 30 ASP A N 10
ATOM 16294 C CA . ASP A 1 30 ? 1.197 6.957 28.235 1.00 0.00 30 ASP A CA 10
ATOM 16295 C C . ASP A 1 30 ? 2.056 6.535 27.047 1.00 0.00 30 ASP A C 10
ATOM 16296 O O . ASP A 1 30 ? 1.558 6.374 25.933 1.00 0.00 30 ASP A O 10
ATOM 16305 N N . THR A 1 31 ? 3.350 6.359 27.292 1.00 0.00 31 THR A N 10
ATOM 16306 C CA . THR A 1 31 ? 4.280 5.958 26.243 1.00 0.00 31 THR A CA 10
ATOM 16307 C C . THR A 1 31 ? 4.748 4.521 26.443 1.00 0.00 31 THR A C 10
ATOM 16308 O O . THR A 1 31 ? 4.823 4.034 27.572 1.00 0.00 31 THR A O 10
ATOM 16319 N N . LEU A 1 32 ? 5.062 3.848 25.342 1.00 0.00 32 LEU A N 10
ATOM 16320 C CA . LEU A 1 32 ? 5.524 2.466 25.396 1.00 0.00 32 LEU A CA 10
ATOM 16321 C C . LEU A 1 32 ? 6.890 2.374 26.071 1.00 0.00 32 LEU A C 10
ATOM 16322 O O . LEU A 1 32 ? 7.087 1.581 26.991 1.00 0.00 32 LEU A O 10
ATOM 16338 N N . VAL A 1 33 ? 7.829 3.192 25.607 1.00 0.00 33 VAL A N 10
ATOM 16339 C CA . VAL A 1 33 ? 9.175 3.206 26.167 1.00 0.00 33 VAL A CA 10
ATOM 16340 C C . VAL A 1 33 ? 9.135 3.240 27.691 1.00 0.00 33 VAL A C 10
ATOM 16341 O O . VAL A 1 33 ? 10.051 2.757 28.356 1.00 0.00 33 VAL A O 10
ATOM 16354 N N . GLU A 1 34 ? 8.068 3.813 28.238 1.00 0.00 34 GLU A N 10
ATOM 16355 C CA . GLU A 1 34 ? 7.909 3.910 29.684 1.00 0.00 34 GLU A CA 10
ATOM 16356 C C . GLU A 1 34 ? 7.385 2.599 30.262 1.00 0.00 34 GLU A C 10
ATOM 16357 O O . GLU A 1 34 ? 7.756 2.202 31.368 1.00 0.00 34 GLU A O 10
ATOM 16369 N N . LEU A 1 35 ? 6.519 1.930 29.509 1.00 0.00 35 LEU A N 10
ATOM 16370 C CA . LEU A 1 35 ? 5.942 0.664 29.944 1.00 0.00 35 LEU A CA 10
ATOM 16371 C C . LEU A 1 35 ? 6.951 -0.471 29.805 1.00 0.00 35 LEU A C 10
ATOM 16372 O O . LEU A 1 35 ? 7.172 -1.240 30.742 1.00 0.00 35 LEU A O 10
ATOM 16388 N N . THR A 1 36 ? 7.564 -0.569 28.629 1.00 0.00 36 THR A N 10
ATOM 16389 C CA . THR A 1 36 ? 8.551 -1.610 28.367 1.00 0.00 36 THR A CA 10
ATOM 16390 C C . THR A 1 36 ? 9.547 -1.725 29.514 1.00 0.00 36 THR A C 10
ATOM 16391 O O . THR A 1 36 ? 9.604 -2.745 30.201 1.00 0.00 36 THR A O 10
ATOM 16402 N N . VAL A 1 37 ? 10.333 -0.671 29.717 1.00 0.00 37 VAL A N 10
ATOM 16403 C CA . VAL A 1 37 ? 11.327 -0.655 30.784 1.00 0.00 37 VAL A CA 10
ATOM 16404 C C . VAL A 1 37 ? 10.773 -1.276 32.061 1.00 0.00 37 VAL A C 10
ATOM 16405 O O . VAL A 1 37 ? 11.512 -1.877 32.842 1.00 0.00 37 VAL A O 10
ATOM 16418 N N . HIS A 1 38 ? 9.468 -1.129 32.268 1.00 0.00 38 HIS A N 10
ATOM 16419 C CA . HIS A 1 38 ? 8.815 -1.678 33.451 1.00 0.00 38 HIS A CA 10
ATOM 16420 C C . HIS A 1 38 ? 8.472 -3.151 33.247 1.00 0.00 38 HIS A C 10
ATOM 16421 O O . HIS A 1 38 ? 8.560 -3.953 34.178 1.00 0.00 38 HIS A O 10
ATOM 16435 N N . MET A 1 39 ? 8.081 -3.500 32.026 1.00 0.00 39 MET A N 10
ATOM 16436 C CA . MET A 1 39 ? 7.725 -4.876 31.702 1.00 0.00 39 MET A CA 10
ATOM 16437 C C . MET A 1 39 ? 8.924 -5.804 31.877 1.00 0.00 39 MET A C 10
ATOM 16438 O O . MET A 1 39 ? 8.806 -6.886 32.449 1.00 0.00 39 MET A O 10
ATOM 16452 N N . ASN A 1 40 ? 10.079 -5.370 31.382 1.00 0.00 40 ASN A N 10
ATOM 16453 C CA . ASN A 1 40 ? 11.300 -6.163 31.484 1.00 0.00 40 ASN A CA 10
ATOM 16454 C C . ASN A 1 40 ? 11.848 -6.135 32.907 1.00 0.00 40 ASN A C 10
ATOM 16455 O O . ASN A 1 40 ? 12.328 -7.147 33.417 1.00 0.00 40 ASN A O 10
ATOM 16466 N N . GLU A 1 41 ? 11.774 -4.970 33.542 1.00 0.00 41 GLU A N 10
ATOM 16467 C CA . GLU A 1 41 ? 12.265 -4.811 34.906 1.00 0.00 41 GLU A CA 10
ATOM 16468 C C . GLU A 1 41 ? 11.584 -5.801 35.847 1.00 0.00 41 GLU A C 10
ATOM 16469 O O . GLU A 1 41 ? 12.239 -6.647 36.456 1.00 0.00 41 GLU A O 10
ATOM 16481 N N . THR A 1 42 ? 10.264 -5.689 35.962 1.00 0.00 42 THR A N 10
ATOM 16482 C CA . THR A 1 42 ? 9.494 -6.572 36.828 1.00 0.00 42 THR A CA 10
ATOM 16483 C C . THR A 1 42 ? 9.210 -7.904 36.143 1.00 0.00 42 THR A C 10
ATOM 16484 O O . THR A 1 42 ? 9.246 -8.958 36.776 1.00 0.00 42 THR A O 10
ATOM 16495 N N . GLY A 1 43 ? 8.926 -7.848 34.846 1.00 0.00 43 GLY A N 10
ATOM 16496 C CA . GLY A 1 43 ? 8.640 -9.058 34.096 1.00 0.00 43 GLY A CA 10
ATOM 16497 C C . GLY A 1 43 ? 7.194 -9.134 33.649 1.00 0.00 43 GLY A C 10
ATOM 16498 O O . GLY A 1 43 ? 6.671 -10.220 33.398 1.00 0.00 43 GLY A O 10
ATOM 16502 N N . HIS A 1 44 ? 6.547 -7.978 33.546 1.00 0.00 44 HIS A N 10
ATOM 16503 C CA . HIS A 1 44 ? 5.151 -7.918 33.125 1.00 0.00 44 HIS A CA 10
ATOM 16504 C C . HIS A 1 44 ? 5.045 -7.824 31.606 1.00 0.00 44 HIS A C 10
ATOM 16505 O O . HIS A 1 44 ? 6.048 -7.912 30.897 1.00 0.00 44 HIS A O 10
ATOM 16519 N N . TYR A 1 45 ? 3.825 -7.645 31.113 1.00 0.00 45 TYR A N 10
ATOM 16520 C CA . TYR A 1 45 ? 3.587 -7.542 29.679 1.00 0.00 45 TYR A CA 10
ATOM 16521 C C . TYR A 1 45 ? 2.476 -6.540 29.380 1.00 0.00 45 TYR A C 10
ATOM 16522 O O . TYR A 1 45 ? 1.635 -6.256 30.234 1.00 0.00 45 TYR A O 10
ATOM 16540 N N . ARG A 1 46 ? 2.479 -6.009 28.163 1.00 0.00 46 ARG A N 10
ATOM 16541 C CA . ARG A 1 46 ? 1.471 -5.038 27.751 1.00 0.00 46 ARG A CA 10
ATOM 16542 C C . ARG A 1 46 ? 0.190 -5.739 27.309 1.00 0.00 46 ARG A C 10
ATOM 16543 O O . ARG A 1 46 ? -0.476 -5.302 26.371 1.00 0.00 46 ARG A O 10
ATOM 16564 N N . ASP A 1 47 ? -0.149 -6.827 27.993 1.00 0.00 47 ASP A N 10
ATOM 16565 C CA . ASP A 1 47 ? -1.351 -7.588 27.672 1.00 0.00 47 ASP A CA 10
ATOM 16566 C C . ASP A 1 47 ? -1.530 -7.709 26.163 1.00 0.00 47 ASP A C 10
ATOM 16567 O O . ASP A 1 47 ? -2.654 -7.709 25.659 1.00 0.00 47 ASP A O 10
ATOM 16576 N N . ASP A 1 48 ? -0.416 -7.812 25.446 1.00 0.00 48 ASP A N 10
ATOM 16577 C CA . ASP A 1 48 ? -0.451 -7.935 23.993 1.00 0.00 48 ASP A CA 10
ATOM 16578 C C . ASP A 1 48 ? -1.293 -9.133 23.569 1.00 0.00 48 ASP A C 10
ATOM 16579 O O . ASP A 1 48 ? -1.451 -10.092 24.324 1.00 0.00 48 ASP A O 10
ATOM 16588 N N . ASN A 1 49 ? -1.833 -9.071 22.355 1.00 0.00 49 ASN A N 10
ATOM 16589 C CA . ASN A 1 49 ? -2.661 -10.152 21.831 1.00 0.00 49 ASN A CA 10
ATOM 16590 C C . ASN A 1 49 ? -1.802 -11.337 21.403 1.00 0.00 49 ASN A C 10
ATOM 16591 O O . ASN A 1 49 ? -1.958 -12.447 21.911 1.00 0.00 49 ASN A O 10
ATOM 16602 N N . HIS A 1 50 ? -0.893 -11.093 20.464 1.00 0.00 50 HIS A N 10
ATOM 16603 C CA . HIS A 1 50 ? -0.007 -12.140 19.967 1.00 0.00 50 HIS A CA 10
ATOM 16604 C C . HIS A 1 50 ? 0.583 -12.944 21.121 1.00 0.00 50 HIS A C 10
ATOM 16605 O O . HIS A 1 50 ? 1.370 -12.426 21.913 1.00 0.00 50 HIS A O 10
ATOM 16619 N N . GLU A 1 51 ? 0.198 -14.214 21.209 1.00 0.00 51 GLU A N 10
ATOM 16620 C CA . GLU A 1 51 ? 0.688 -15.089 22.268 1.00 0.00 51 GLU A CA 10
ATOM 16621 C C . GLU A 1 51 ? 1.517 -16.231 21.688 1.00 0.00 51 GLU A C 10
ATOM 16622 O O . GLU A 1 51 ? 1.197 -16.772 20.630 1.00 0.00 51 GLU A O 10
ATOM 16634 N N . THR A 1 52 ? 2.587 -16.594 22.390 1.00 0.00 52 THR A N 10
ATOM 16635 C CA . THR A 1 52 ? 3.464 -17.669 21.946 1.00 0.00 52 THR A CA 10
ATOM 16636 C C . THR A 1 52 ? 3.183 -18.958 22.709 1.00 0.00 52 THR A C 10
ATOM 16637 O O . THR A 1 52 ? 3.794 -19.993 22.445 1.00 0.00 52 THR A O 10
ATOM 16648 N N . ASP A 1 53 ? 2.252 -18.889 23.655 1.00 0.00 53 ASP A N 10
ATOM 16649 C CA . ASP A 1 53 ? 1.888 -20.052 24.456 1.00 0.00 53 ASP A CA 10
ATOM 16650 C C . ASP A 1 53 ? 0.484 -20.535 24.105 1.00 0.00 53 ASP A C 10
ATOM 16651 O O . ASP A 1 53 ? -0.502 -20.069 24.672 1.00 0.00 53 ASP A O 10
ATOM 16660 N N . ASN A 1 54 ? 0.405 -21.471 23.164 1.00 0.00 54 ASN A N 10
ATOM 16661 C CA . ASN A 1 54 ? -0.879 -22.016 22.736 1.00 0.00 54 ASN A CA 10
ATOM 16662 C C . ASN A 1 54 ? -0.687 -23.329 21.983 1.00 0.00 54 ASN A C 10
ATOM 16663 O O . ASN A 1 54 ? 0.437 -23.723 21.677 1.00 0.00 54 ASN A O 10
ATOM 16674 N N . ASN A 1 55 ? -1.795 -24.001 21.685 1.00 0.00 55 ASN A N 10
ATOM 16675 C CA . ASN A 1 55 ? -1.750 -25.270 20.967 1.00 0.00 55 ASN A CA 10
ATOM 16676 C C . ASN A 1 55 ? -1.355 -25.056 19.509 1.00 0.00 55 ASN A C 10
ATOM 16677 O O . ASN A 1 55 ? -0.457 -25.721 18.995 1.00 0.00 55 ASN A O 10
ATOM 16688 N N . ASN A 1 56 ? -2.033 -24.122 18.850 1.00 0.00 56 ASN A N 10
ATOM 16689 C CA . ASN A 1 56 ? -1.753 -23.820 17.450 1.00 0.00 56 ASN A CA 10
ATOM 16690 C C . ASN A 1 56 ? -1.894 -25.069 16.585 1.00 0.00 56 ASN A C 10
ATOM 16691 O O . ASN A 1 56 ? -0.980 -25.458 15.858 1.00 0.00 56 ASN A O 10
ATOM 16702 N N . PRO A 1 57 ? -3.068 -25.713 16.664 1.00 0.00 57 PRO A N 10
ATOM 16703 C CA . PRO A 1 57 ? -3.359 -26.927 15.894 1.00 0.00 57 PRO A CA 10
ATOM 16704 C C . PRO A 1 57 ? -3.500 -26.647 14.402 1.00 0.00 57 PRO A C 10
ATOM 16705 O O . PRO A 1 57 ? -3.739 -27.558 13.609 1.00 0.00 57 PRO A O 10
ATOM 16716 N N . LYS A 1 58 ? -3.353 -25.381 14.026 1.00 0.00 58 LYS A N 10
ATOM 16717 C CA . LYS A 1 58 ? -3.463 -24.981 12.628 1.00 0.00 58 LYS A CA 10
ATOM 16718 C C . LYS A 1 58 ? -2.191 -25.329 11.860 1.00 0.00 58 LYS A C 10
ATOM 16719 O O . LYS A 1 58 ? -1.638 -24.493 11.146 1.00 0.00 58 LYS A O 10
ATOM 16738 N N . ARG A 1 59 ? -1.735 -26.568 12.011 1.00 0.00 59 ARG A N 10
ATOM 16739 C CA . ARG A 1 59 ? -0.529 -27.026 11.331 1.00 0.00 59 ARG A CA 10
ATOM 16740 C C . ARG A 1 59 ? -0.752 -28.394 10.693 1.00 0.00 59 ARG A C 10
ATOM 16741 O O . ARG A 1 59 ? -1.553 -29.194 11.177 1.00 0.00 59 ARG A O 10
ATOM 16762 N N . TRP A 1 60 ? -0.040 -28.655 9.602 1.00 0.00 60 TRP A N 10
ATOM 16763 C CA . TRP A 1 60 ? -0.160 -29.925 8.897 1.00 0.00 60 TRP A CA 10
ATOM 16764 C C . TRP A 1 60 ? 0.196 -31.092 9.812 1.00 0.00 60 TRP A C 10
ATOM 16765 O O . TRP A 1 60 ? 1.367 -31.325 10.108 1.00 0.00 60 TRP A O 10
ATOM 16786 N N . SER A 1 61 ? -0.822 -31.822 10.256 1.00 0.00 61 SER A N 10
ATOM 16787 C CA . SER A 1 61 ? -0.616 -32.963 11.140 1.00 0.00 61 SER A CA 10
ATOM 16788 C C . SER A 1 61 ? -1.474 -34.148 10.709 1.00 0.00 61 SER A C 10
ATOM 16789 O O . SER A 1 61 ? -2.394 -34.002 9.904 1.00 0.00 61 SER A O 10
ATOM 16797 N N . LYS A 1 62 ? -1.168 -35.322 11.250 1.00 0.00 62 LYS A N 10
ATOM 16798 C CA . LYS A 1 62 ? -1.910 -36.533 10.924 1.00 0.00 62 LYS A CA 10
ATOM 16799 C C . LYS A 1 62 ? -3.399 -36.234 10.772 1.00 0.00 62 LYS A C 10
ATOM 16800 O O . LYS A 1 62 ? -3.924 -35.274 11.334 1.00 0.00 62 LYS A O 10
ATOM 16819 N N . PRO A 1 63 ? -4.096 -37.077 9.996 1.00 0.00 63 PRO A N 10
ATOM 16820 C CA . PRO A 1 63 ? -5.534 -36.925 9.755 1.00 0.00 63 PRO A CA 10
ATOM 16821 C C . PRO A 1 63 ? -6.365 -37.225 10.997 1.00 0.00 63 PRO A C 10
ATOM 16822 O O . PRO A 1 63 ? -5.826 -37.578 12.046 1.00 0.00 63 PRO A O 10
ATOM 16833 N N . ARG A 1 64 ? -7.681 -37.084 10.871 1.00 0.00 64 ARG A N 10
ATOM 16834 C CA . ARG A 1 64 ? -8.586 -37.340 11.985 1.00 0.00 64 ARG A CA 10
ATOM 16835 C C . ARG A 1 64 ? -8.395 -38.753 12.527 1.00 0.00 64 ARG A C 10
ATOM 16836 O O . ARG A 1 64 ? -7.836 -39.619 11.854 1.00 0.00 64 ARG A O 10
ATOM 16857 N N . LYS A 1 65 ? -8.864 -38.981 13.749 1.00 0.00 65 LYS A N 10
ATOM 16858 C CA . LYS A 1 65 ? -8.747 -40.289 14.384 1.00 0.00 65 LYS A CA 10
ATOM 16859 C C . LYS A 1 65 ? -8.858 -41.406 13.350 1.00 0.00 65 LYS A C 10
ATOM 16860 O O . LYS A 1 65 ? -9.946 -41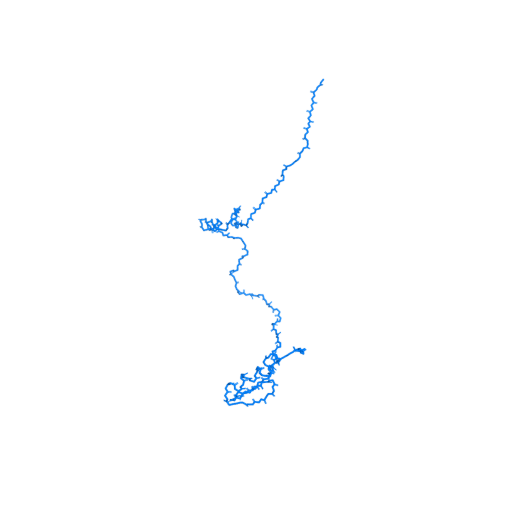.702 12.856 1.00 0.00 65 LYS A O 10
ATOM 16879 N N . ARG A 1 66 ? -7.725 -42.024 13.032 1.00 0.00 66 ARG A N 10
ATOM 16880 C CA . ARG A 1 66 ? -7.696 -43.109 12.058 1.00 0.00 66 ARG A CA 10
ATOM 16881 C C . ARG A 1 66 ? -8.540 -44.289 12.532 1.00 0.00 66 ARG A C 10
ATOM 16882 O O . ARG A 1 66 ? -9.081 -44.273 13.638 1.00 0.00 66 ARG A O 10
ATOM 16903 N N . SER A 1 67 ? -8.649 -45.309 11.687 1.00 0.00 67 SER A N 10
ATOM 16904 C CA . SER A 1 67 ? -9.431 -46.494 12.018 1.00 0.00 67 SER A CA 10
ATOM 16905 C C . SER A 1 67 ? -9.045 -47.035 13.392 1.00 0.00 67 SER A C 10
ATOM 16906 O O . SER A 1 67 ? -8.109 -46.543 14.025 1.00 0.00 67 SER A O 10
ATOM 16914 N N . LEU A 1 68 ? -9.772 -48.049 13.847 1.00 0.00 68 LEU A N 10
ATOM 16915 C CA . LEU A 1 68 ? -9.507 -48.657 15.146 1.00 0.00 68 LEU A CA 10
ATOM 16916 C C . LEU A 1 68 ? -8.415 -49.718 15.039 1.00 0.00 68 LEU A C 10
ATOM 16917 O O . LEU A 1 68 ? -7.293 -49.519 15.506 1.00 0.00 68 LEU A O 10
ATOM 16933 N N . LEU A 1 69 ? -8.751 -50.843 14.419 1.00 0.00 69 LEU A N 10
ATOM 16934 C CA . LEU A 1 69 ? -7.799 -51.935 14.247 1.00 0.00 69 LEU A CA 10
ATOM 16935 C C . LEU A 1 69 ? -7.589 -52.247 12.769 1.00 0.00 69 LEU A C 10
ATOM 16936 O O . LEU A 1 69 ? -8.526 -52.624 12.065 1.00 0.00 69 LEU A O 10
ATOM 16952 N N . GLU A 1 70 ? -6.353 -52.089 12.305 1.00 0.00 70 GLU A N 10
ATOM 16953 C CA . GLU A 1 70 ? -6.021 -52.355 10.911 1.00 0.00 70 GLU A CA 10
ATOM 16954 C C . GLU A 1 70 ? -4.664 -53.044 10.796 1.00 0.00 70 GLU A C 10
ATOM 16955 O O . GLU A 1 70 ? -3.623 -52.427 11.018 1.00 0.00 70 GLU A O 10
ATOM 16967 N N . MET A 1 71 ? -4.686 -54.327 10.450 1.00 0.00 71 MET A N 10
ATOM 16968 C CA . MET A 1 71 ? -3.458 -55.100 10.306 1.00 0.00 71 MET A CA 10
ATOM 16969 C C . MET A 1 71 ? -3.616 -56.179 9.239 1.00 0.00 71 MET A C 10
ATOM 16970 O O . MET A 1 71 ? -4.346 -57.150 9.432 1.00 0.00 71 MET A O 10
ATOM 16984 N N . GLU A 1 72 ? -2.929 -55.999 8.115 1.00 0.00 72 GLU A N 10
ATOM 16985 C CA . GLU A 1 72 ? -2.997 -56.957 7.018 1.00 0.00 72 GLU A CA 10
ATOM 16986 C C . GLU A 1 72 ? -1.632 -57.596 6.770 1.00 0.00 72 GLU A C 10
ATOM 16987 O O . GLU A 1 72 ? -0.850 -57.115 5.952 1.00 0.00 72 GLU A O 10
ATOM 16999 N N . GLY A 1 73 ? -1.356 -58.683 7.483 1.00 0.00 73 GLY A N 10
ATOM 17000 C CA . GLY A 1 73 ? -0.086 -59.370 7.327 1.00 0.00 73 GLY A CA 10
ATOM 17001 C C . GLY A 1 73 ? 0.023 -60.594 8.214 1.00 0.00 73 GLY A C 10
ATOM 17002 O O . GLY A 1 73 ? -0.039 -60.490 9.439 1.00 0.00 73 GLY A O 10
ATOM 17006 N N . LYS A 1 74 ? 0.184 -61.759 7.595 1.00 0.00 74 LYS A N 10
ATOM 17007 C CA . LYS A 1 74 ? 0.303 -63.010 8.335 1.00 0.00 74 LYS A CA 10
ATOM 17008 C C . LYS A 1 74 ? 1.753 -63.275 8.725 1.00 0.00 74 LYS A C 10
ATOM 17009 O O . LYS A 1 74 ? 2.227 -64.409 8.652 1.00 0.00 74 LYS A O 10
ATOM 17028 N N . GLU A 1 75 ? 2.452 -62.223 9.142 1.00 0.00 75 GLU A N 10
ATOM 17029 C CA . GLU A 1 75 ? 3.848 -62.346 9.545 1.00 0.00 75 GLU A CA 10
ATOM 17030 C C . GLU A 1 75 ? 4.087 -61.672 10.893 1.00 0.00 75 GLU A C 10
ATOM 17031 O O . GLU A 1 75 ? 4.092 -60.445 10.992 1.00 0.00 75 GLU A O 10
ATOM 17043 N N . ASP A 1 76 ? 4.284 -62.482 11.927 1.00 0.00 76 ASP A N 10
ATOM 17044 C CA . ASP A 1 76 ? 4.522 -61.966 13.269 1.00 0.00 76 ASP A CA 10
ATOM 17045 C C . ASP A 1 76 ? 6.008 -61.697 13.491 1.00 0.00 76 ASP A C 10
ATOM 17046 O O . ASP A 1 76 ? 6.560 -62.035 14.538 1.00 0.00 76 ASP A O 10
ATOM 17055 N N . ALA A 1 77 ? 6.649 -61.091 12.498 1.00 0.00 77 ALA A N 10
ATOM 17056 C CA . ALA A 1 77 ? 8.070 -60.777 12.585 1.00 0.00 77 ALA A CA 10
ATOM 17057 C C . ALA A 1 77 ? 8.885 -62.015 12.942 1.00 0.00 77 ALA A C 10
ATOM 17058 O O . ALA A 1 77 ? 9.835 -61.940 13.721 1.00 0.00 77 ALA A O 10
ATOM 17065 N N . GLN A 1 78 ? 8.506 -63.153 12.369 1.00 0.00 78 GLN A N 10
ATOM 17066 C CA . GLN A 1 78 ? 9.201 -64.408 12.629 1.00 0.00 78 GLN A CA 10
ATOM 17067 C C . GLN A 1 78 ? 9.521 -65.133 11.326 1.00 0.00 78 GLN A C 10
ATOM 17068 O O . GLN A 1 78 ? 8.695 -65.879 10.800 1.00 0.00 78 GLN A O 10
ATOM 17082 N N . LYS A 1 79 ? 10.725 -64.910 10.810 1.00 0.00 79 LYS A N 10
ATOM 17083 C CA . LYS A 1 79 ? 11.155 -65.544 9.569 1.00 0.00 79 LYS A CA 10
ATOM 17084 C C . LYS A 1 79 ? 11.755 -66.920 9.839 1.00 0.00 79 LYS A C 10
ATOM 17085 O O . LYS A 1 79 ? 12.793 -67.276 9.282 1.00 0.00 79 LYS A O 10
ATOM 17104 N N . VAL A 1 80 ? 11.093 -67.691 10.698 1.00 0.00 80 VAL A N 10
ATOM 17105 C CA . VAL A 1 80 ? 11.561 -69.029 11.040 1.00 0.00 80 VAL A CA 10
ATOM 17106 C C . VAL A 1 80 ? 11.009 -70.068 10.070 1.00 0.00 80 VAL A C 10
ATOM 17107 O O . VAL A 1 80 ? 10.172 -69.758 9.221 1.00 0.00 80 VAL A O 10
ATOM 17120 N N . LEU A 1 81 ? 11.484 -71.301 10.201 1.00 0.00 81 LEU A N 10
ATOM 17121 C CA . LEU A 1 81 ? 11.038 -72.388 9.336 1.00 0.00 81 LEU A CA 10
ATOM 17122 C C . LEU A 1 81 ? 9.640 -72.856 9.725 1.00 0.00 81 LEU A C 10
ATOM 17123 O O . LEU A 1 81 ? 9.420 -74.037 9.995 1.00 0.00 81 LEU A O 10
ATOM 17139 N N . LYS A 1 82 ? 8.695 -71.921 9.750 1.00 0.00 82 LYS A N 10
ATOM 17140 C CA . LYS A 1 82 ? 7.315 -72.236 10.103 1.00 0.00 82 LYS A CA 10
ATOM 17141 C C . LYS A 1 82 ? 6.494 -72.555 8.857 1.00 0.00 82 LYS A C 10
ATOM 17142 O O . LYS A 1 82 ? 6.864 -72.177 7.744 1.00 0.00 82 LYS A O 10
ATOM 17161 N N . CYS A 1 83 ? 5.378 -73.249 9.051 1.00 0.00 83 CYS A N 10
ATOM 17162 C CA . CYS A 1 83 ? 4.504 -73.616 7.944 1.00 0.00 83 CYS A CA 10
ATOM 17163 C C . CYS A 1 83 ? 3.397 -72.582 7.758 1.00 0.00 83 CYS A C 10
ATOM 17164 O O . CYS A 1 83 ? 2.887 -72.023 8.729 1.00 0.00 83 CYS A O 10
ATOM 17171 N N . MET A 1 84 ? 3.031 -72.333 6.505 1.00 0.00 84 MET A N 10
ATOM 17172 C CA . MET A 1 84 ? 1.983 -71.367 6.193 1.00 0.00 84 MET A CA 10
ATOM 17173 C C . MET A 1 84 ? 0.603 -72.005 6.314 1.00 0.00 84 MET A C 10
ATOM 17174 O O . MET A 1 84 ? -0.361 -71.351 6.712 1.00 0.00 84 MET A O 10
ATOM 17188 N N . TYR A 1 85 ? 0.514 -73.285 5.967 1.00 0.00 85 TYR A N 10
ATOM 17189 C CA . TYR A 1 85 ? -0.748 -74.009 6.035 1.00 0.00 85 TYR A CA 10
ATOM 17190 C C . TYR A 1 85 ? -1.182 -74.215 7.484 1.00 0.00 85 TYR A C 10
ATOM 17191 O O . TYR A 1 85 ? -2.085 -73.537 7.976 1.00 0.00 85 TYR A O 10
ATOM 17209 N N . CYS A 1 86 ? -0.532 -75.155 8.161 1.00 0.00 86 CYS A N 10
ATOM 17210 C CA . CYS A 1 86 ? -0.847 -75.451 9.553 1.00 0.00 86 CYS A CA 10
ATOM 17211 C C . CYS A 1 86 ? 0.004 -74.607 10.496 1.00 0.00 86 CYS A C 10
ATOM 17212 O O . CYS A 1 86 ? -0.507 -74.004 11.439 1.00 0.00 86 CYS A O 10
ATOM 17219 N N . GLY A 1 87 ? 1.307 -74.568 10.233 1.00 0.00 87 GLY A N 10
ATOM 17220 C CA . GLY A 1 87 ? 2.210 -73.794 11.067 1.00 0.00 87 GLY A CA 10
ATOM 17221 C C . GLY A 1 87 ? 2.935 -74.651 12.086 1.00 0.00 87 GLY A C 10
ATOM 17222 O O . GLY A 1 87 ? 2.441 -74.864 13.193 1.00 0.00 87 GLY A O 10
ATOM 17226 N N . HIS A 1 88 ? 4.111 -75.145 11.711 1.00 0.00 88 HIS A N 10
ATOM 17227 C CA . HIS A 1 88 ? 4.906 -75.984 12.600 1.00 0.00 88 HIS A CA 10
ATOM 17228 C C . HIS A 1 88 ? 6.352 -75.499 12.656 1.00 0.00 88 HIS A C 10
ATOM 17229 O O . HIS A 1 88 ? 7.123 -75.705 11.720 1.00 0.00 88 HIS A O 10
ATOM 17243 N N . SER A 1 89 ? 6.711 -74.852 13.761 1.00 0.00 89 SER A N 10
ATOM 17244 C CA . SER A 1 89 ? 8.062 -74.333 13.938 1.00 0.00 89 SER A CA 10
ATOM 17245 C C . SER A 1 89 ? 9.084 -75.467 13.936 1.00 0.00 89 SER A C 10
ATOM 17246 O O . SER A 1 89 ? 8.831 -76.547 14.470 1.00 0.00 89 SER A O 10
ATOM 17254 N N . PHE A 1 90 ? 10.240 -75.212 13.331 1.00 0.00 90 PHE A N 10
ATOM 17255 C CA . PHE A 1 90 ? 11.300 -76.211 13.258 1.00 0.00 90 PHE A CA 10
ATOM 17256 C C . PHE A 1 90 ? 12.657 -75.586 13.568 1.00 0.00 90 PHE A C 10
ATOM 17257 O O . PHE A 1 90 ? 12.751 -74.394 13.859 1.00 0.00 90 PHE A O 10
ATOM 17274 N N . GLU A 1 91 ? 13.706 -76.401 13.506 1.00 0.00 91 GLU A N 10
ATOM 17275 C CA . GLU A 1 91 ? 15.058 -75.929 13.782 1.00 0.00 91 GLU A CA 10
ATOM 17276 C C . GLU A 1 91 ? 15.897 -75.907 12.507 1.00 0.00 91 GLU A C 10
ATOM 17277 O O . GLU A 1 91 ? 16.600 -74.934 12.231 1.00 0.00 91 GLU A O 10
ATOM 17289 N N . SER A 1 92 ? 15.819 -76.986 11.736 1.00 0.00 92 SER A N 10
ATOM 17290 C CA . SER A 1 92 ? 16.574 -77.094 10.494 1.00 0.00 92 SER A CA 10
ATOM 17291 C C . SER A 1 92 ? 15.639 -77.107 9.288 1.00 0.00 92 SER A C 10
ATOM 17292 O O . SER A 1 92 ? 14.544 -77.668 9.344 1.00 0.00 92 SER A O 10
ATOM 17300 N N . LEU A 1 93 ? 16.077 -76.484 8.201 1.00 0.00 93 LEU A N 10
ATOM 17301 C CA . LEU A 1 93 ? 15.280 -76.422 6.980 1.00 0.00 93 LEU A CA 10
ATOM 17302 C C . LEU A 1 93 ? 14.786 -77.809 6.582 1.00 0.00 93 LEU A C 10
ATOM 17303 O O . LEU A 1 93 ? 13.622 -77.983 6.221 1.00 0.00 93 LEU A O 10
ATOM 17319 N N . GLN A 1 94 ? 15.676 -78.793 6.653 1.00 0.00 94 GLN A N 10
ATOM 17320 C CA . GLN A 1 94 ? 15.329 -80.165 6.301 1.00 0.00 94 GLN A CA 10
ATOM 17321 C C . GLN A 1 94 ? 13.900 -80.489 6.723 1.00 0.00 94 GLN A C 10
ATOM 17322 O O . GLN A 1 94 ? 13.080 -80.904 5.905 1.00 0.00 94 GLN A O 10
ATOM 17336 N N . ASP A 1 95 ? 13.608 -80.298 8.006 1.00 0.00 95 ASP A N 10
ATOM 17337 C CA . ASP A 1 95 ? 12.278 -80.570 8.536 1.00 0.00 95 ASP A CA 10
ATOM 17338 C C . ASP A 1 95 ? 11.206 -79.896 7.686 1.00 0.00 95 ASP A C 10
ATOM 17339 O O . ASP A 1 95 ? 10.358 -80.564 7.092 1.00 0.00 95 ASP A O 10
ATOM 17348 N N . LEU A 1 96 ? 11.248 -78.569 7.633 1.00 0.00 96 LEU A N 10
ATOM 17349 C CA . LEU A 1 96 ? 10.279 -77.804 6.856 1.00 0.00 96 LEU A CA 10
ATOM 17350 C C . LEU A 1 96 ? 10.111 -78.394 5.459 1.00 0.00 96 LEU A C 10
ATOM 17351 O O . LEU A 1 96 ? 9.017 -78.805 5.076 1.00 0.00 96 LEU A O 10
ATOM 17367 N N . SER A 1 97 ? 11.205 -78.435 4.705 1.00 0.00 97 SER A N 10
ATOM 17368 C CA . SER A 1 97 ? 11.180 -78.973 3.351 1.00 0.00 97 SER A CA 10
ATOM 17369 C C . SER A 1 97 ? 10.472 -80.325 3.317 1.00 0.00 97 SER A C 10
ATOM 17370 O O . SER A 1 97 ? 9.844 -80.685 2.322 1.00 0.00 97 SER A O 10
ATOM 17378 N N . VAL A 1 98 ? 10.579 -81.069 4.413 1.00 0.00 98 VAL A N 10
ATOM 17379 C CA . VAL A 1 98 ? 9.948 -82.380 4.511 1.00 0.00 98 VAL A CA 10
ATOM 17380 C C . VAL A 1 98 ? 8.481 -82.257 4.906 1.00 0.00 98 VAL A C 10
ATOM 17381 O O . VAL A 1 98 ? 7.586 -82.534 4.107 1.00 0.00 98 VAL A O 10
ATOM 17394 N N . HIS A 1 99 ? 8.240 -81.838 6.145 1.00 0.00 99 HIS A N 10
ATOM 17395 C CA . HIS A 1 99 ? 6.880 -81.676 6.646 1.00 0.00 99 HIS A CA 10
ATOM 17396 C C . HIS A 1 99 ? 5.940 -81.223 5.533 1.00 0.00 99 HIS A C 10
ATOM 17397 O O . HIS A 1 99 ? 4.841 -81.755 5.381 1.00 0.00 99 HIS A O 10
ATOM 17411 N N . MET A 1 100 ? 6.381 -80.238 4.757 1.00 0.00 100 MET A N 10
ATOM 17412 C CA . MET A 1 100 ? 5.579 -79.715 3.657 1.00 0.00 100 MET A CA 10
ATOM 17413 C C . MET A 1 100 ? 5.156 -80.835 2.712 1.00 0.00 100 MET A C 10
ATOM 17414 O O . MET A 1 100 ? 3.968 -81.127 2.573 1.00 0.00 100 MET A O 10
ATOM 17428 N N . ILE A 1 101 ? 6.135 -81.458 2.065 1.00 0.00 101 ILE A N 10
ATOM 17429 C CA . ILE A 1 101 ? 5.863 -82.546 1.133 1.00 0.00 101 ILE A CA 10
ATOM 17430 C C . ILE A 1 101 ? 5.048 -83.648 1.799 1.00 0.00 101 ILE A C 10
ATOM 17431 O O . ILE A 1 101 ? 4.080 -84.151 1.229 1.00 0.00 101 ILE A O 10
ATOM 17447 N N . LYS A 1 102 ? 5.444 -84.019 3.012 1.00 0.00 102 LYS A N 10
ATOM 17448 C CA . LYS A 1 102 ? 4.749 -85.060 3.760 1.00 0.00 102 LYS A CA 10
ATOM 17449 C C . LYS A 1 102 ? 3.250 -84.784 3.812 1.00 0.00 102 LYS A C 10
ATOM 17450 O O . LYS A 1 102 ? 2.438 -85.635 3.445 1.00 0.00 102 LYS A O 10
ATOM 17469 N N . THR A 1 103 ? 2.887 -83.589 4.267 1.00 0.00 103 THR A N 10
ATOM 17470 C CA . THR A 1 103 ? 1.486 -83.201 4.366 1.00 0.00 103 THR A CA 10
ATOM 17471 C C . THR A 1 103 ? 1.061 -82.362 3.165 1.00 0.00 103 THR A C 10
ATOM 17472 O O . THR A 1 103 ? 0.080 -81.622 3.228 1.00 0.00 103 THR A O 10
ATOM 17483 N N . LYS A 1 104 ? 1.808 -82.483 2.072 1.00 0.00 104 LYS A N 10
ATOM 17484 C CA . LYS A 1 104 ? 1.508 -81.737 0.855 1.00 0.00 104 LYS A CA 10
ATOM 17485 C C . LYS A 1 104 ? 0.910 -80.374 1.187 1.00 0.00 104 LYS A C 10
ATOM 17486 O O . LYS A 1 104 ? -0.076 -79.954 0.581 1.00 0.00 104 LYS A O 10
ATOM 17505 N N . HIS A 1 105 ? 1.514 -79.686 2.150 1.00 0.00 105 HIS A N 10
ATOM 17506 C CA . HIS A 1 105 ? 1.041 -78.368 2.560 1.00 0.00 105 HIS A CA 10
ATOM 17507 C C . HIS A 1 105 ? 1.494 -77.297 1.572 1.00 0.00 105 HIS A C 10
ATOM 17508 O O . HIS A 1 105 ? 0.858 -76.251 1.440 1.00 0.00 105 HIS A O 10
ATOM 17522 N N . TYR A 1 106 ? 2.597 -77.565 0.882 1.00 0.00 106 TYR A N 10
ATOM 17523 C CA . TYR A 1 106 ? 3.136 -76.623 -0.092 1.00 0.00 106 TYR A CA 10
ATOM 17524 C C . TYR A 1 106 ? 2.169 -76.426 -1.254 1.00 0.00 106 TYR A C 10
ATOM 17525 O O . TYR A 1 106 ? 1.953 -75.304 -1.712 1.00 0.00 106 TYR A O 10
ATOM 17543 N N . GLN A 1 107 ? 1.588 -77.525 -1.726 1.00 0.00 107 GLN A N 10
ATOM 17544 C CA . GLN A 1 107 ? 0.643 -77.473 -2.835 1.00 0.00 107 GLN A CA 10
ATOM 17545 C C . GLN A 1 107 ? -0.635 -76.746 -2.427 1.00 0.00 107 GLN A C 10
ATOM 17546 O O . GLN A 1 107 ? -1.196 -75.972 -3.202 1.00 0.00 107 GLN A O 10
ATOM 17560 N N . LYS A 1 108 ? -1.091 -77.002 -1.205 1.00 0.00 108 LYS A N 10
ATOM 17561 C CA . LYS A 1 108 ? -2.302 -76.373 -0.693 1.00 0.00 108 LYS A CA 10
ATOM 17562 C C . LYS A 1 108 ? -2.374 -74.908 -1.113 1.00 0.00 108 LYS A C 10
ATOM 17563 O O . LYS A 1 108 ? -3.342 -74.478 -1.740 1.00 0.00 108 LYS A O 10
ATOM 17582 N N . VAL A 1 109 ? -1.342 -74.146 -0.764 1.00 0.00 109 VAL A N 10
ATOM 17583 C CA . VAL A 1 109 ? -1.286 -72.730 -1.107 1.00 0.00 109 VAL A CA 10
ATOM 17584 C C . VAL A 1 109 ? -0.921 -72.533 -2.574 1.00 0.00 109 VAL A C 10
ATOM 17585 O O . VAL A 1 109 ? 0.132 -72.983 -3.027 1.00 0.00 109 VAL A O 10
ATOM 17598 N N . SER A 1 110 ? -1.797 -71.859 -3.311 1.00 0.00 110 SER A N 10
ATOM 17599 C CA . SER A 1 110 ? -1.568 -71.605 -4.729 1.00 0.00 110 SER A CA 10
ATOM 17600 C C . SER A 1 110 ? -2.153 -70.258 -5.141 1.00 0.00 110 SER A C 10
ATOM 17601 O O . SER A 1 110 ? -2.676 -69.516 -4.311 1.00 0.00 110 SER A O 10
ATOM 17609 N N . GLY A 1 111 ? -2.059 -69.949 -6.431 1.00 0.00 111 GLY A N 10
ATOM 17610 C CA . GLY A 1 111 ? -2.583 -68.692 -6.932 1.00 0.00 111 GLY A CA 10
ATOM 17611 C C . GLY A 1 111 ? -3.168 -68.821 -8.325 1.00 0.00 111 GLY A C 10
ATOM 17612 O O . GLY A 1 111 ? -2.706 -69.616 -9.144 1.00 0.00 111 GLY A O 10
ATOM 17616 N N . PRO A 1 112 ? -4.211 -68.027 -8.610 1.00 0.00 112 PRO A N 10
ATOM 17617 C CA . PRO A 1 112 ? -4.883 -68.038 -9.912 1.00 0.00 112 PRO A CA 10
ATOM 17618 C C . PRO A 1 112 ? -4.011 -67.456 -11.020 1.00 0.00 112 PRO A C 10
ATOM 17619 O O . PRO A 1 112 ? -3.555 -66.316 -10.928 1.00 0.00 112 PRO A O 10
ATOM 17630 N N . SER A 1 113 ? -3.784 -68.244 -12.064 1.00 0.00 113 SER A N 10
ATOM 17631 C CA . SER A 1 113 ? -2.963 -67.808 -13.188 1.00 0.00 113 SER A CA 10
ATOM 17632 C C . SER A 1 113 ? -3.802 -67.046 -14.209 1.00 0.00 113 SER A C 10
ATOM 17633 O O . SER A 1 113 ? -3.427 -65.960 -14.652 1.00 0.00 113 SER A O 10
ATOM 17641 N N . SER A 1 114 ? -4.943 -67.623 -14.578 1.00 0.00 114 SER A N 10
ATOM 17642 C CA . SER A 1 114 ? -5.834 -67.001 -15.549 1.00 0.00 114 SER A CA 10
ATOM 17643 C C . SER A 1 114 ? -5.846 -65.484 -15.383 1.00 0.00 114 SER A C 10
ATOM 17644 O O . SER A 1 114 ? -5.666 -64.967 -14.282 1.00 0.00 114 SER A O 10
ATOM 17652 N N . GLY A 1 115 ? -6.059 -64.775 -16.488 1.00 0.00 115 GLY A N 10
ATOM 17653 C CA . GLY A 1 115 ? -6.090 -63.325 -16.444 1.00 0.00 115 GLY A CA 10
ATOM 17654 C C . GLY A 1 115 ? -7.342 -62.752 -17.079 1.00 0.00 115 GLY A C 10
ATOM 17655 O O . GLY A 1 115 ? -8.457 -63.139 -16.728 1.00 0.00 115 GLY A O 10
ATOM 17661 N N . GLY A 1 1 ? -18.339 34.324 57.307 1.00 0.00 1 GLY A N 11
ATOM 17662 C CA . GLY A 1 1 ? -17.336 34.065 56.290 1.00 0.00 1 GLY A CA 11
ATOM 17663 C C . GLY A 1 1 ? -17.813 34.430 54.898 1.00 0.00 1 GLY A C 11
ATOM 17664 O O . GLY A 1 1 ? -19.015 34.460 54.634 1.00 0.00 1 GLY A O 11
ATOM 17668 N N . SER A 1 2 ? -16.868 34.711 54.006 1.00 0.00 2 SER A N 11
ATOM 17669 C CA . SER A 1 2 ? -17.199 35.082 52.635 1.00 0.00 2 SER A CA 11
ATOM 17670 C C . SER A 1 2 ? -16.259 34.398 51.646 1.00 0.00 2 SER A C 11
ATOM 17671 O O . SER A 1 2 ? -15.118 34.081 51.976 1.00 0.00 2 SER A O 11
ATOM 17679 N N . SER A 1 3 ? -16.750 34.175 50.431 1.00 0.00 3 SER A N 11
ATOM 17680 C CA . SER A 1 3 ? -15.957 33.526 49.393 1.00 0.00 3 SER A CA 11
ATOM 17681 C C . SER A 1 3 ? -16.663 33.603 48.042 1.00 0.00 3 SER A C 11
ATOM 17682 O O . SER A 1 3 ? -17.844 33.935 47.965 1.00 0.00 3 SER A O 11
ATOM 17690 N N . GLY A 1 4 ? -15.926 33.294 46.979 1.00 0.00 4 GLY A N 11
ATOM 17691 C CA . GLY A 1 4 ? -16.496 33.334 45.645 1.00 0.00 4 GLY A CA 11
ATOM 17692 C C . GLY A 1 4 ? -15.517 32.876 44.582 1.00 0.00 4 GLY A C 11
ATOM 17693 O O . GLY A 1 4 ? -14.628 32.069 44.855 1.00 0.00 4 GLY A O 11
ATOM 17697 N N . SER A 1 5 ? -15.682 33.388 43.368 1.00 0.00 5 SER A N 11
ATOM 17698 C CA . SER A 1 5 ? -14.810 33.021 42.259 1.00 0.00 5 SER A CA 11
ATOM 17699 C C . SER A 1 5 ? -14.831 34.094 41.173 1.00 0.00 5 SER A C 11
ATOM 17700 O O . SER A 1 5 ? -15.887 34.430 40.638 1.00 0.00 5 SER A O 11
ATOM 17708 N N . SER A 1 6 ? -13.656 34.626 40.854 1.00 0.00 6 SER A N 11
ATOM 17709 C CA . SER A 1 6 ? -13.538 35.663 39.835 1.00 0.00 6 SER A CA 11
ATOM 17710 C C . SER A 1 6 ? -12.111 35.741 39.301 1.00 0.00 6 SER A C 11
ATOM 17711 O O . SER A 1 6 ? -11.158 35.897 40.063 1.00 0.00 6 SER A O 11
ATOM 17719 N N . GLY A 1 7 ? -11.972 35.629 37.983 1.00 0.00 7 GLY A N 11
ATOM 17720 C CA . GLY A 1 7 ? -10.659 35.689 37.368 1.00 0.00 7 GLY A CA 11
ATOM 17721 C C . GLY A 1 7 ? -10.355 34.462 36.531 1.00 0.00 7 GLY A C 11
ATOM 17722 O O . GLY A 1 7 ? -10.204 34.553 35.313 1.00 0.00 7 GLY A O 11
ATOM 17726 N N . LYS A 1 8 ? -10.263 33.310 37.186 1.00 0.00 8 LYS A N 11
ATOM 17727 C CA . LYS A 1 8 ? -9.974 32.058 36.496 1.00 0.00 8 LYS A CA 11
ATOM 17728 C C . LYS A 1 8 ? -11.078 31.034 36.741 1.00 0.00 8 LYS A C 11
ATOM 17729 O O . LYS A 1 8 ? -11.038 30.286 37.720 1.00 0.00 8 LYS A O 11
ATOM 17748 N N . LEU A 1 9 ? -12.060 31.004 35.848 1.00 0.00 9 LEU A N 11
ATOM 17749 C CA . LEU A 1 9 ? -13.174 30.071 35.967 1.00 0.00 9 LEU A CA 11
ATOM 17750 C C . LEU A 1 9 ? -12.919 28.811 35.144 1.00 0.00 9 LEU A C 11
ATOM 17751 O O . LEU A 1 9 ? -13.851 28.198 34.624 1.00 0.00 9 LEU A O 11
ATOM 17767 N N . TYR A 1 10 ? -11.652 28.430 35.036 1.00 0.00 10 TYR A N 11
ATOM 17768 C CA . TYR A 1 10 ? -11.273 27.243 34.276 1.00 0.00 10 TYR A CA 11
ATOM 17769 C C . TYR A 1 10 ? -10.997 26.066 35.208 1.00 0.00 10 TYR A C 11
ATOM 17770 O O . TYR A 1 10 ? -10.343 26.216 36.239 1.00 0.00 10 TYR A O 11
ATOM 17788 N N . GLY A 1 11 ? -11.501 24.894 34.836 1.00 0.00 11 GLY A N 11
ATOM 17789 C CA . GLY A 1 11 ? -11.299 23.707 35.647 1.00 0.00 11 GLY A CA 11
ATOM 17790 C C . GLY A 1 11 ? -11.809 22.450 34.972 1.00 0.00 11 GLY A C 11
ATOM 17791 O O . GLY A 1 11 ? -12.637 21.729 35.532 1.00 0.00 11 GLY A O 11
ATOM 17795 N N . SER A 1 12 ? -11.318 22.186 33.766 1.00 0.00 12 SER A N 11
ATOM 17796 C CA . SER A 1 12 ? -11.734 21.008 33.012 1.00 0.00 12 SER A CA 11
ATOM 17797 C C . SER A 1 12 ? -10.524 20.188 32.575 1.00 0.00 12 SER A C 11
ATOM 17798 O O . SER A 1 12 ? -9.909 20.468 31.546 1.00 0.00 12 SER A O 11
ATOM 17806 N N . ILE A 1 13 ? -10.190 19.173 33.365 1.00 0.00 13 ILE A N 11
ATOM 17807 C CA . ILE A 1 13 ? -9.055 18.310 33.059 1.00 0.00 13 ILE A CA 11
ATOM 17808 C C . ILE A 1 13 ? -9.046 17.914 31.587 1.00 0.00 13 ILE A C 11
ATOM 17809 O O . ILE A 1 13 ? -10.096 17.663 30.995 1.00 0.00 13 ILE A O 11
ATOM 17825 N N . PHE A 1 14 ? -7.854 17.858 31.002 1.00 0.00 14 PHE A N 11
ATOM 17826 C CA . PHE A 1 14 ? -7.708 17.490 29.598 1.00 0.00 14 PHE A CA 11
ATOM 17827 C C . PHE A 1 14 ? -8.429 16.178 29.302 1.00 0.00 14 PHE A C 11
ATOM 17828 O O . PHE A 1 14 ? -8.992 15.548 30.198 1.00 0.00 14 PHE A O 11
ATOM 17845 N N . THR A 1 15 ? -8.406 15.771 28.036 1.00 0.00 15 THR A N 11
ATOM 17846 C CA . THR A 1 15 ? -9.058 14.535 27.620 1.00 0.00 15 THR A CA 11
ATOM 17847 C C . THR A 1 15 ? -8.052 13.557 27.025 1.00 0.00 15 THR A C 11
ATOM 17848 O O . THR A 1 15 ? -7.489 13.801 25.959 1.00 0.00 15 THR A O 11
ATOM 17859 N N . GLY A 1 16 ? -7.830 12.446 27.723 1.00 0.00 16 GLY A N 11
ATOM 17860 C CA . GLY A 1 16 ? -6.891 11.446 27.246 1.00 0.00 16 GLY A CA 11
ATOM 17861 C C . GLY A 1 16 ? -7.196 10.063 27.785 1.00 0.00 16 GLY A C 11
ATOM 17862 O O . GLY A 1 16 ? -8.088 9.895 28.616 1.00 0.00 16 GLY A O 11
ATOM 17866 N N . ALA A 1 17 ? -6.454 9.068 27.309 1.00 0.00 17 ALA A N 11
ATOM 17867 C CA . ALA A 1 17 ? -6.650 7.692 27.748 1.00 0.00 17 ALA A CA 11
ATOM 17868 C C . ALA A 1 17 ? -5.324 6.939 27.800 1.00 0.00 17 ALA A C 11
ATOM 17869 O O . ALA A 1 17 ? -4.420 7.199 27.007 1.00 0.00 17 ALA A O 11
ATOM 17876 N N . SER A 1 18 ? -5.216 6.006 28.741 1.00 0.00 18 SER A N 11
ATOM 17877 C CA . SER A 1 18 ? -3.999 5.218 28.899 1.00 0.00 18 SER A CA 11
ATOM 17878 C C . SER A 1 18 ? -3.681 4.447 27.622 1.00 0.00 18 SER A C 11
ATOM 17879 O O . SER A 1 18 ? -4.194 3.350 27.400 1.00 0.00 18 SER A O 11
ATOM 17887 N N . LYS A 1 19 ? -2.829 5.027 26.784 1.00 0.00 19 LYS A N 11
ATOM 17888 C CA . LYS A 1 19 ? -2.440 4.397 25.529 1.00 0.00 19 LYS A CA 11
ATOM 17889 C C . LYS A 1 19 ? -2.062 2.935 25.748 1.00 0.00 19 LYS A C 11
ATOM 17890 O O . LYS A 1 19 ? -2.560 2.045 25.060 1.00 0.00 19 LYS A O 11
ATOM 17909 N N . PHE A 1 20 ? -1.180 2.696 26.713 1.00 0.00 20 PHE A N 11
ATOM 17910 C CA . PHE A 1 20 ? -0.737 1.341 27.024 1.00 0.00 20 PHE A CA 11
ATOM 17911 C C . PHE A 1 20 ? -1.261 0.896 28.385 1.00 0.00 20 PHE A C 11
ATOM 17912 O O . PHE A 1 20 ? -1.718 1.714 29.184 1.00 0.00 20 PHE A O 11
ATOM 17929 N N . ARG A 1 21 ? -1.192 -0.406 28.643 1.00 0.00 21 ARG A N 11
ATOM 17930 C CA . ARG A 1 21 ? -1.661 -0.961 29.906 1.00 0.00 21 ARG A CA 11
ATOM 17931 C C . ARG A 1 21 ? -0.973 -2.289 30.205 1.00 0.00 21 ARG A C 11
ATOM 17932 O O . ARG A 1 21 ? -0.857 -3.151 29.333 1.00 0.00 21 ARG A O 11
ATOM 17953 N N . CYS A 1 22 ? -0.518 -2.448 31.444 1.00 0.00 22 CYS A N 11
ATOM 17954 C CA . CYS A 1 22 ? 0.160 -3.671 31.859 1.00 0.00 22 CYS A CA 11
ATOM 17955 C C . CYS A 1 22 ? -0.826 -4.654 32.482 1.00 0.00 22 CYS A C 11
ATOM 17956 O O . CYS A 1 22 ? -0.905 -4.780 33.704 1.00 0.00 22 CYS A O 11
ATOM 17963 N N . LYS A 1 23 ? -1.576 -5.349 31.634 1.00 0.00 23 LYS A N 11
ATOM 17964 C CA . LYS A 1 23 ? -2.557 -6.323 32.099 1.00 0.00 23 LYS A CA 11
ATOM 17965 C C . LYS A 1 23 ? -2.074 -7.016 33.369 1.00 0.00 23 LYS A C 11
ATOM 17966 O O . LYS A 1 23 ? -2.770 -7.024 34.386 1.00 0.00 23 LYS A O 11
ATOM 17985 N N . ASP A 1 24 ? -0.880 -7.595 33.305 1.00 0.00 24 ASP A N 11
ATOM 17986 C CA . ASP A 1 24 ? -0.304 -8.288 34.452 1.00 0.00 24 ASP A CA 11
ATOM 17987 C C . ASP A 1 24 ? -0.703 -7.605 35.756 1.00 0.00 24 ASP A C 11
ATOM 17988 O O . ASP A 1 24 ? -1.365 -8.203 36.606 1.00 0.00 24 ASP A O 11
ATOM 17997 N N . CYS A 1 25 ? -0.295 -6.349 35.910 1.00 0.00 25 CYS A N 11
ATOM 17998 C CA . CYS A 1 25 ? -0.607 -5.585 37.111 1.00 0.00 25 CYS A CA 11
ATOM 17999 C C . CYS A 1 25 ? -1.677 -4.534 36.824 1.00 0.00 25 CYS A C 11
ATOM 18000 O O . CYS A 1 25 ? -2.187 -4.443 35.708 1.00 0.00 25 CYS A O 11
ATOM 18007 N N . SER A 1 26 ? -2.009 -3.744 37.840 1.00 0.00 26 SER A N 11
ATOM 18008 C CA . SER A 1 26 ? -3.020 -2.702 37.699 1.00 0.00 26 SER A CA 11
ATOM 18009 C C . SER A 1 26 ? -2.372 -1.354 37.401 1.00 0.00 26 SER A C 11
ATOM 18010 O O . SER A 1 26 ? -2.798 -0.321 37.917 1.00 0.00 26 SER A O 11
ATOM 18018 N N . ALA A 1 27 ? -1.337 -1.372 36.566 1.00 0.00 27 ALA A N 11
ATOM 18019 C CA . ALA A 1 27 ? -0.631 -0.152 36.199 1.00 0.00 27 ALA A CA 11
ATOM 18020 C C . ALA A 1 27 ? -0.679 0.078 34.692 1.00 0.00 27 ALA A C 11
ATOM 18021 O O . ALA A 1 27 ? -0.720 -0.873 33.911 1.00 0.00 27 ALA A O 11
ATOM 18028 N N . ALA A 1 28 ? -0.675 1.344 34.290 1.00 0.00 28 ALA A N 11
ATOM 18029 C CA . ALA A 1 28 ? -0.716 1.698 32.877 1.00 0.00 28 ALA A CA 11
ATOM 18030 C C . ALA A 1 28 ? 0.248 2.837 32.566 1.00 0.00 28 ALA A C 11
ATOM 18031 O O . ALA A 1 28 ? 0.804 3.458 33.474 1.00 0.00 28 ALA A O 11
ATOM 18038 N N . TYR A 1 29 ? 0.443 3.109 31.281 1.00 0.00 29 TYR A N 11
ATOM 18039 C CA . TYR A 1 29 ? 1.344 4.172 30.852 1.00 0.00 29 TYR A CA 11
ATOM 18040 C C . TYR A 1 29 ? 0.853 4.812 29.556 1.00 0.00 29 TYR A C 11
ATOM 18041 O O . TYR A 1 29 ? -0.054 4.297 28.902 1.00 0.00 29 TYR A O 11
ATOM 18059 N N . ASP A 1 30 ? 1.459 5.936 29.194 1.00 0.00 30 ASP A N 11
ATOM 18060 C CA . ASP A 1 30 ? 1.086 6.647 27.976 1.00 0.00 30 ASP A CA 11
ATOM 18061 C C . ASP A 1 30 ? 2.048 6.319 26.839 1.00 0.00 30 ASP A C 11
ATOM 18062 O O . ASP A 1 30 ? 1.636 6.153 25.690 1.00 0.00 30 ASP A O 11
ATOM 18071 N N . THR A 1 31 ? 3.334 6.228 27.166 1.00 0.00 31 THR A N 11
ATOM 18072 C CA . THR A 1 31 ? 4.356 5.922 26.172 1.00 0.00 31 THR A CA 11
ATOM 18073 C C . THR A 1 31 ? 4.824 4.477 26.294 1.00 0.00 31 THR A C 11
ATOM 18074 O O . THR A 1 31 ? 4.853 3.912 27.387 1.00 0.00 31 THR A O 11
ATOM 18085 N N . LEU A 1 32 ? 5.191 3.882 25.164 1.00 0.00 32 LEU A N 11
ATOM 18086 C CA . LEU A 1 32 ? 5.661 2.501 25.143 1.00 0.00 32 LEU A CA 11
ATOM 18087 C C . LEU A 1 32 ? 7.007 2.373 25.848 1.00 0.00 32 LEU A C 11
ATOM 18088 O O . LEU A 1 32 ? 7.208 1.474 26.665 1.00 0.00 32 LEU A O 11
ATOM 18104 N N . VAL A 1 33 ? 7.925 3.279 25.530 1.00 0.00 33 VAL A N 11
ATOM 18105 C CA . VAL A 1 33 ? 9.252 3.270 26.136 1.00 0.00 33 VAL A CA 11
ATOM 18106 C C . VAL A 1 33 ? 9.161 3.160 27.654 1.00 0.00 33 VAL A C 11
ATOM 18107 O O . VAL A 1 33 ? 9.962 2.471 28.283 1.00 0.00 33 VAL A O 11
ATOM 18120 N N . GLU A 1 34 ? 8.180 3.844 28.234 1.00 0.00 34 GLU A N 11
ATOM 18121 C CA . GLU A 1 34 ? 7.985 3.822 29.679 1.00 0.00 34 GLU A CA 11
ATOM 18122 C C . GLU A 1 34 ? 7.474 2.460 30.139 1.00 0.00 34 GLU A C 11
ATOM 18123 O O . GLU A 1 34 ? 7.983 1.886 31.103 1.00 0.00 34 GLU A O 11
ATOM 18135 N N . LEU A 1 35 ? 6.466 1.947 29.443 1.00 0.00 35 LEU A N 11
ATOM 18136 C CA . LEU A 1 35 ? 5.884 0.652 29.780 1.00 0.00 35 LEU A CA 11
ATOM 18137 C C . LEU A 1 35 ? 6.930 -0.455 29.689 1.00 0.00 35 LEU A C 11
ATOM 18138 O O . LEU A 1 35 ? 7.160 -1.188 30.652 1.00 0.00 35 LEU A O 11
ATOM 18154 N N . THR A 1 36 ? 7.563 -0.569 28.526 1.00 0.00 36 THR A N 11
ATOM 18155 C CA . THR A 1 36 ? 8.586 -1.585 28.310 1.00 0.00 36 THR A CA 11
ATOM 18156 C C . THR A 1 36 ? 9.486 -1.729 29.533 1.00 0.00 36 THR A C 11
ATOM 18157 O O . THR A 1 36 ? 9.552 -2.795 30.145 1.00 0.00 36 THR A O 11
ATOM 18168 N N . VAL A 1 37 ? 10.177 -0.649 29.884 1.00 0.00 37 VAL A N 11
ATOM 18169 C CA . VAL A 1 37 ? 11.071 -0.655 31.035 1.00 0.00 37 VAL A CA 11
ATOM 18170 C C . VAL A 1 37 ? 10.473 -1.449 32.191 1.00 0.00 37 VAL A C 11
ATOM 18171 O O . VAL A 1 37 ? 11.122 -2.332 32.754 1.00 0.00 37 VAL A O 11
ATOM 18184 N N . HIS A 1 38 ? 9.231 -1.129 32.542 1.00 0.00 38 HIS A N 11
ATOM 18185 C CA . HIS A 1 38 ? 8.544 -1.814 33.632 1.00 0.00 38 HIS A CA 11
ATOM 18186 C C . HIS A 1 38 ? 8.318 -3.284 33.293 1.00 0.00 38 HIS A C 11
ATOM 18187 O O . HIS A 1 38 ? 8.631 -4.170 34.088 1.00 0.00 38 HIS A O 11
ATOM 18201 N N . MET A 1 39 ? 7.772 -3.536 32.108 1.00 0.00 39 MET A N 11
ATOM 18202 C CA . MET A 1 39 ? 7.505 -4.900 31.664 1.00 0.00 39 MET A CA 11
ATOM 18203 C C . MET A 1 39 ? 8.717 -5.795 31.900 1.00 0.00 39 MET A C 11
ATOM 18204 O O . MET A 1 39 ? 8.587 -6.912 32.402 1.00 0.00 39 MET A O 11
ATOM 18218 N N . ASN A 1 40 ? 9.895 -5.299 31.536 1.00 0.00 40 ASN A N 11
ATOM 18219 C CA . ASN A 1 40 ? 11.130 -6.056 31.708 1.00 0.00 40 ASN A CA 11
ATOM 18220 C C . ASN A 1 40 ? 11.627 -5.967 33.148 1.00 0.00 40 ASN A C 11
ATOM 18221 O O . ASN A 1 40 ? 11.759 -6.980 33.833 1.00 0.00 40 ASN A O 11
ATOM 18232 N N . GLU A 1 41 ? 11.899 -4.746 33.600 1.00 0.00 41 GLU A N 11
ATOM 18233 C CA . GLU A 1 41 ? 12.380 -4.525 34.958 1.00 0.00 41 GLU A CA 11
ATOM 18234 C C . GLU A 1 41 ? 11.688 -5.464 35.941 1.00 0.00 41 GLU A C 11
ATOM 18235 O O . GLU A 1 41 ? 12.319 -6.015 36.843 1.00 0.00 41 GLU A O 11
ATOM 18247 N N . THR A 1 42 ? 10.383 -5.644 35.760 1.00 0.00 42 THR A N 11
ATOM 18248 C CA . THR A 1 42 ? 9.602 -6.513 36.630 1.00 0.00 42 THR A CA 11
ATOM 18249 C C . THR A 1 42 ? 9.371 -7.874 35.983 1.00 0.00 42 THR A C 11
ATOM 18250 O O . THR A 1 42 ? 9.445 -8.908 36.645 1.00 0.00 42 THR A O 11
ATOM 18261 N N . GLY A 1 43 ? 9.092 -7.867 34.683 1.00 0.00 43 GLY A N 11
ATOM 18262 C CA . GLY A 1 43 ? 8.854 -9.106 33.968 1.00 0.00 43 GLY A CA 11
ATOM 18263 C C . GLY A 1 43 ? 7.549 -9.092 33.197 1.00 0.00 43 GLY A C 11
ATOM 18264 O O . GLY A 1 43 ? 7.439 -9.706 32.136 1.00 0.00 43 GLY A O 11
ATOM 18268 N N . HIS A 1 44 ? 6.555 -8.389 33.733 1.00 0.00 44 HIS A N 11
ATOM 18269 C CA . HIS A 1 44 ? 5.250 -8.297 33.089 1.00 0.00 44 HIS A CA 11
ATOM 18270 C C . HIS A 1 44 ? 5.400 -8.057 31.590 1.00 0.00 44 HIS A C 11
ATOM 18271 O O . HIS A 1 44 ? 6.487 -7.738 31.108 1.00 0.00 44 HIS A O 11
ATOM 18285 N N . TYR A 1 45 ? 4.302 -8.213 30.858 1.00 0.00 45 TYR A N 11
ATOM 18286 C CA . TYR A 1 45 ? 4.312 -8.017 29.413 1.00 0.00 45 TYR A CA 11
ATOM 18287 C C . TYR A 1 45 ? 3.113 -7.184 28.970 1.00 0.00 45 TYR A C 11
ATOM 18288 O O . TYR A 1 45 ? 2.223 -6.882 29.765 1.00 0.00 45 TYR A O 11
ATOM 18306 N N . ARG A 1 46 ? 3.098 -6.816 27.692 1.00 0.00 46 ARG A N 11
ATOM 18307 C CA . ARG A 1 46 ? 2.009 -6.017 27.140 1.00 0.00 46 ARG A CA 11
ATOM 18308 C C . ARG A 1 46 ? 0.665 -6.703 27.363 1.00 0.00 46 ARG A C 11
ATOM 18309 O O . ARG A 1 46 ? 0.602 -7.806 27.907 1.00 0.00 46 ARG A O 11
ATOM 18330 N N . ASP A 1 47 ? -0.407 -6.043 26.939 1.00 0.00 47 ASP A N 11
ATOM 18331 C CA . ASP A 1 47 ? -1.751 -6.589 27.093 1.00 0.00 47 ASP A CA 11
ATOM 18332 C C . ASP A 1 47 ? -2.464 -6.662 25.745 1.00 0.00 47 ASP A C 11
ATOM 18333 O O . ASP A 1 47 ? -3.349 -7.494 25.545 1.00 0.00 47 ASP A O 11
ATOM 18342 N N . ASP A 1 48 ? -2.074 -5.783 24.828 1.00 0.00 48 ASP A N 11
ATOM 18343 C CA . ASP A 1 48 ? -2.676 -5.747 23.500 1.00 0.00 48 ASP A CA 11
ATOM 18344 C C . ASP A 1 48 ? -2.042 -6.792 22.587 1.00 0.00 48 ASP A C 11
ATOM 18345 O O . ASP A 1 48 ? -2.286 -6.806 21.381 1.00 0.00 48 ASP A O 11
ATOM 18354 N N . ASN A 1 49 ? -1.225 -7.663 23.171 1.00 0.00 49 ASN A N 11
ATOM 18355 C CA . ASN A 1 49 ? -0.553 -8.709 22.409 1.00 0.00 49 ASN A CA 11
ATOM 18356 C C . ASN A 1 49 ? -1.085 -10.087 22.792 1.00 0.00 49 ASN A C 11
ATOM 18357 O O . ASN A 1 49 ? -1.527 -10.302 23.921 1.00 0.00 49 ASN A O 11
ATOM 18368 N N . HIS A 1 50 ? -1.039 -11.018 21.844 1.00 0.00 50 HIS A N 11
ATOM 18369 C CA . HIS A 1 50 ? -1.516 -12.376 22.082 1.00 0.00 50 HIS A CA 11
ATOM 18370 C C . HIS A 1 50 ? -0.418 -13.235 22.703 1.00 0.00 50 HIS A C 11
ATOM 18371 O O . HIS A 1 50 ? 0.375 -13.852 21.992 1.00 0.00 50 HIS A O 11
ATOM 18385 N N . GLU A 1 51 ? -0.381 -13.270 24.031 1.00 0.00 51 GLU A N 11
ATOM 18386 C CA . GLU A 1 51 ? 0.621 -14.053 24.745 1.00 0.00 51 GLU A CA 11
ATOM 18387 C C . GLU A 1 51 ? 0.015 -15.342 25.293 1.00 0.00 51 GLU A C 11
ATOM 18388 O O . GLU A 1 51 ? -0.743 -15.323 26.263 1.00 0.00 51 GLU A O 11
ATOM 18400 N N . THR A 1 52 ? 0.355 -16.463 24.663 1.00 0.00 52 THR A N 11
ATOM 18401 C CA . THR A 1 52 ? -0.157 -17.761 25.084 1.00 0.00 52 THR A CA 11
ATOM 18402 C C . THR A 1 52 ? -1.612 -17.662 25.527 1.00 0.00 52 THR A C 11
ATOM 18403 O O . THR A 1 52 ? -2.048 -18.382 26.425 1.00 0.00 52 THR A O 11
ATOM 18414 N N . ASP A 1 53 ? -2.359 -16.765 24.892 1.00 0.00 53 ASP A N 11
ATOM 18415 C CA . ASP A 1 53 ? -3.767 -16.573 25.220 1.00 0.00 53 ASP A CA 11
ATOM 18416 C C . ASP A 1 53 ? -4.564 -17.847 24.958 1.00 0.00 53 ASP A C 11
ATOM 18417 O O . ASP A 1 53 ? -4.396 -18.495 23.926 1.00 0.00 53 ASP A O 11
ATOM 18426 N N . ASN A 1 54 ? -5.431 -18.201 25.901 1.00 0.00 54 ASN A N 11
ATOM 18427 C CA . ASN A 1 54 ? -6.254 -19.398 25.773 1.00 0.00 54 ASN A CA 11
ATOM 18428 C C . ASN A 1 54 ? -7.697 -19.034 25.442 1.00 0.00 54 ASN A C 11
ATOM 18429 O O . ASN A 1 54 ? -8.278 -19.557 24.493 1.00 0.00 54 ASN A O 11
ATOM 18440 N N . ASN A 1 55 ? -8.270 -18.130 26.231 1.00 0.00 55 ASN A N 11
ATOM 18441 C CA . ASN A 1 55 ? -9.647 -17.695 26.023 1.00 0.00 55 ASN A CA 11
ATOM 18442 C C . ASN A 1 55 ? -9.702 -16.206 25.698 1.00 0.00 55 ASN A C 11
ATOM 18443 O O . ASN A 1 55 ? -9.176 -15.378 26.441 1.00 0.00 55 ASN A O 11
ATOM 18454 N N . ASN A 1 56 ? -10.344 -15.871 24.583 1.00 0.00 56 ASN A N 11
ATOM 18455 C CA . ASN A 1 56 ? -10.469 -14.481 24.161 1.00 0.00 56 ASN A CA 11
ATOM 18456 C C . ASN A 1 56 ? -11.893 -13.974 24.371 1.00 0.00 56 ASN A C 11
ATOM 18457 O O . ASN A 1 56 ? -12.834 -14.398 23.701 1.00 0.00 56 ASN A O 11
ATOM 18468 N N . PRO A 1 57 ? -12.055 -13.046 25.325 1.00 0.00 57 PRO A N 11
ATOM 18469 C CA . PRO A 1 57 ? -13.360 -12.459 25.646 1.00 0.00 57 PRO A CA 11
ATOM 18470 C C . PRO A 1 57 ? -13.875 -11.551 24.536 1.00 0.00 57 PRO A C 11
ATOM 18471 O O . PRO A 1 57 ? -14.908 -10.898 24.684 1.00 0.00 57 PRO A O 11
ATOM 18482 N N . LYS A 1 58 ? -13.151 -11.514 23.423 1.00 0.00 58 LYS A N 11
ATOM 18483 C CA . LYS A 1 58 ? -13.536 -10.687 22.286 1.00 0.00 58 LYS A CA 11
ATOM 18484 C C . LYS A 1 58 ? -14.045 -9.325 22.750 1.00 0.00 58 LYS A C 11
ATOM 18485 O O . LYS A 1 58 ? -15.095 -8.860 22.307 1.00 0.00 58 LYS A O 11
ATOM 18504 N N . ARG A 1 59 ? -13.293 -8.691 23.644 1.00 0.00 59 ARG A N 11
ATOM 18505 C CA . ARG A 1 59 ? -13.668 -7.384 24.168 1.00 0.00 59 ARG A CA 11
ATOM 18506 C C . ARG A 1 59 ? -12.470 -6.439 24.179 1.00 0.00 59 ARG A C 11
ATOM 18507 O O . ARG A 1 59 ? -12.209 -5.763 25.174 1.00 0.00 59 ARG A O 11
ATOM 18528 N N . TRP A 1 60 ? -11.745 -6.398 23.067 1.00 0.00 60 TRP A N 11
ATOM 18529 C CA . TRP A 1 60 ? -10.574 -5.536 22.948 1.00 0.00 60 TRP A CA 11
ATOM 18530 C C . TRP A 1 60 ? -10.794 -4.462 21.888 1.00 0.00 60 TRP A C 11
ATOM 18531 O O . TRP A 1 60 ? -10.457 -3.297 22.094 1.00 0.00 60 TRP A O 11
ATOM 18552 N N . SER A 1 61 ? -11.362 -4.863 20.755 1.00 0.00 61 SER A N 11
ATOM 18553 C CA . SER A 1 61 ? -11.622 -3.935 19.661 1.00 0.00 61 SER A CA 11
ATOM 18554 C C . SER A 1 61 ? -12.949 -3.210 19.868 1.00 0.00 61 SER A C 11
ATOM 18555 O O . SER A 1 61 ? -13.612 -3.385 20.891 1.00 0.00 61 SER A O 11
ATOM 18563 N N . LYS A 1 62 ? -13.330 -2.395 18.890 1.00 0.00 62 LYS A N 11
ATOM 18564 C CA . LYS A 1 62 ? -14.578 -1.644 18.962 1.00 0.00 62 LYS A CA 11
ATOM 18565 C C . LYS A 1 62 ? -15.755 -2.500 18.507 1.00 0.00 62 LYS A C 11
ATOM 18566 O O . LYS A 1 62 ? -15.608 -3.428 17.710 1.00 0.00 62 LYS A O 11
ATOM 18585 N N . PRO A 1 63 ? -16.952 -2.185 19.024 1.00 0.00 63 PRO A N 11
ATOM 18586 C CA . PRO A 1 63 ? -18.178 -2.912 18.684 1.00 0.00 63 PRO A CA 11
ATOM 18587 C C . PRO A 1 63 ? -18.622 -2.660 17.247 1.00 0.00 63 PRO A C 11
ATOM 18588 O O . PRO A 1 63 ? -17.928 -1.989 16.482 1.00 0.00 63 PRO A O 11
ATOM 18599 N N . ARG A 1 64 ? -19.782 -3.199 16.888 1.00 0.00 64 ARG A N 11
ATOM 18600 C CA . ARG A 1 64 ? -20.318 -3.033 15.542 1.00 0.00 64 ARG A CA 11
ATOM 18601 C C . ARG A 1 64 ? -20.070 -1.617 15.029 1.00 0.00 64 ARG A C 11
ATOM 18602 O O . ARG A 1 64 ? -20.035 -0.662 15.804 1.00 0.00 64 ARG A O 11
ATOM 18623 N N . LYS A 1 65 ? -19.897 -1.491 13.719 1.00 0.00 65 LYS A N 11
ATOM 18624 C CA . LYS A 1 65 ? -19.653 -0.193 13.100 1.00 0.00 65 LYS A CA 11
ATOM 18625 C C . LYS A 1 65 ? -20.580 0.026 11.909 1.00 0.00 65 LYS A C 11
ATOM 18626 O O . LYS A 1 65 ? -21.083 -0.930 11.318 1.00 0.00 65 LYS A O 11
ATOM 18645 N N . ARG A 1 66 ? -20.800 1.289 11.559 1.00 0.00 66 ARG A N 11
ATOM 18646 C CA . ARG A 1 66 ? -21.666 1.632 10.438 1.00 0.00 66 ARG A CA 11
ATOM 18647 C C . ARG A 1 66 ? -20.848 2.142 9.255 1.00 0.00 66 ARG A C 11
ATOM 18648 O O . ARG A 1 66 ? -19.871 2.869 9.431 1.00 0.00 66 ARG A O 11
ATOM 18669 N N . SER A 1 67 ? -21.254 1.753 8.050 1.00 0.00 67 SER A N 11
ATOM 18670 C CA . SER A 1 67 ? -20.556 2.167 6.838 1.00 0.00 67 SER A CA 11
ATOM 18671 C C . SER A 1 67 ? -21.108 3.491 6.319 1.00 0.00 67 SER A C 11
ATOM 18672 O O . SER A 1 67 ? -21.948 4.122 6.962 1.00 0.00 67 SER A O 11
ATOM 18680 N N . LEU A 1 68 ? -20.632 3.905 5.150 1.00 0.00 68 LEU A N 11
ATOM 18681 C CA . LEU A 1 68 ? -21.076 5.154 4.541 1.00 0.00 68 LEU A CA 11
ATOM 18682 C C . LEU A 1 68 ? -21.038 6.297 5.552 1.00 0.00 68 LEU A C 11
ATOM 18683 O O . LEU A 1 68 ? -21.787 7.267 5.437 1.00 0.00 68 LEU A O 11
ATOM 18699 N N . LEU A 1 69 ? -20.158 6.176 6.540 1.00 0.00 69 LEU A N 11
ATOM 18700 C CA . LEU A 1 69 ? -20.018 7.199 7.570 1.00 0.00 69 LEU A CA 11
ATOM 18701 C C . LEU A 1 69 ? -18.795 8.072 7.309 1.00 0.00 69 LEU A C 11
ATOM 18702 O O . LEU A 1 69 ? -18.080 8.449 8.237 1.00 0.00 69 LEU A O 11
ATOM 18718 N N . GLU A 1 70 ? -18.562 8.390 6.039 1.00 0.00 70 GLU A N 11
ATOM 18719 C CA . GLU A 1 70 ? -17.425 9.220 5.657 1.00 0.00 70 GLU A CA 11
ATOM 18720 C C . GLU A 1 70 ? -17.894 10.547 5.068 1.00 0.00 70 GLU A C 11
ATOM 18721 O O . GLU A 1 70 ? -17.327 11.041 4.094 1.00 0.00 70 GLU A O 11
ATOM 18733 N N . MET A 1 71 ? -18.933 11.119 5.667 1.00 0.00 71 MET A N 11
ATOM 18734 C CA . MET A 1 71 ? -19.479 12.390 5.203 1.00 0.00 71 MET A CA 11
ATOM 18735 C C . MET A 1 71 ? -18.371 13.296 4.675 1.00 0.00 71 MET A C 11
ATOM 18736 O O . MET A 1 71 ? -17.247 13.274 5.175 1.00 0.00 71 MET A O 11
ATOM 18750 N N . GLU A 1 72 ? -18.697 14.092 3.660 1.00 0.00 72 GLU A N 11
ATOM 18751 C CA . GLU A 1 72 ? -17.727 15.005 3.065 1.00 0.00 72 GLU A CA 11
ATOM 18752 C C . GLU A 1 72 ? -18.024 16.447 3.461 1.00 0.00 72 GLU A C 11
ATOM 18753 O O . GLU A 1 72 ? -18.296 17.294 2.610 1.00 0.00 72 GLU A O 11
ATOM 18765 N N . GLY A 1 73 ? -17.971 16.721 4.761 1.00 0.00 73 GLY A N 11
ATOM 18766 C CA . GLY A 1 73 ? -18.237 18.062 5.249 1.00 0.00 73 GLY A CA 11
ATOM 18767 C C . GLY A 1 73 ? -16.979 18.774 5.705 1.00 0.00 73 GLY A C 11
ATOM 18768 O O . GLY A 1 73 ? -15.992 18.836 4.972 1.00 0.00 73 GLY A O 11
ATOM 18772 N N . LYS A 1 74 ? -17.013 19.314 6.918 1.00 0.00 74 LYS A N 11
ATOM 18773 C CA . LYS A 1 74 ? -15.868 20.025 7.472 1.00 0.00 74 LYS A CA 11
ATOM 18774 C C . LYS A 1 74 ? -15.273 19.263 8.653 1.00 0.00 74 LYS A C 11
ATOM 18775 O O . LYS A 1 74 ? -14.916 19.857 9.670 1.00 0.00 74 LYS A O 11
ATOM 18794 N N . GLU A 1 75 ? -15.168 17.946 8.509 1.00 0.00 75 GLU A N 11
ATOM 18795 C CA . GLU A 1 75 ? -14.615 17.104 9.564 1.00 0.00 75 GLU A CA 11
ATOM 18796 C C . GLU A 1 75 ? -15.004 17.633 10.942 1.00 0.00 75 GLU A C 11
ATOM 18797 O O . GLU A 1 75 ? -14.189 17.651 11.864 1.00 0.00 75 GLU A O 11
ATOM 18809 N N . ASP A 1 76 ? -16.253 18.064 11.072 1.00 0.00 76 ASP A N 11
ATOM 18810 C CA . ASP A 1 76 ? -16.752 18.594 12.336 1.00 0.00 76 ASP A CA 11
ATOM 18811 C C . ASP A 1 76 ? -18.229 18.261 12.520 1.00 0.00 76 ASP A C 11
ATOM 18812 O O . ASP A 1 76 ? -19.028 18.410 11.597 1.00 0.00 76 ASP A O 11
ATOM 18821 N N . ALA A 1 77 ? -18.583 17.808 13.719 1.00 0.00 77 ALA A N 11
ATOM 18822 C CA . ALA A 1 77 ? -19.964 17.455 14.024 1.00 0.00 77 ALA A CA 11
ATOM 18823 C C . ALA A 1 77 ? -20.478 18.241 15.226 1.00 0.00 77 ALA A C 11
ATOM 18824 O O . ALA A 1 77 ? -21.664 18.187 15.551 1.00 0.00 77 ALA A O 11
ATOM 18831 N N . GLN A 1 78 ? -19.579 18.968 15.881 1.00 0.00 78 GLN A N 11
ATOM 18832 C CA . GLN A 1 78 ? -19.944 19.764 17.047 1.00 0.00 78 GLN A CA 11
ATOM 18833 C C . GLN A 1 78 ? -21.264 20.492 16.819 1.00 0.00 78 GLN A C 11
ATOM 18834 O O . GLN A 1 78 ? -21.567 20.917 15.704 1.00 0.00 78 GLN A O 11
ATOM 18848 N N . LYS A 1 79 ? -22.047 20.633 17.883 1.00 0.00 79 LYS A N 11
ATOM 18849 C CA . LYS A 1 79 ? -23.336 21.311 17.800 1.00 0.00 79 LYS A CA 11
ATOM 18850 C C . LYS A 1 79 ? -23.172 22.817 17.984 1.00 0.00 79 LYS A C 11
ATOM 18851 O O . LYS A 1 79 ? -24.023 23.476 18.581 1.00 0.00 79 LYS A O 11
ATOM 18870 N N . VAL A 1 80 ? -22.073 23.355 17.464 1.00 0.00 80 VAL A N 11
ATOM 18871 C CA . VAL A 1 80 ? -21.799 24.783 17.568 1.00 0.00 80 VAL A CA 11
ATOM 18872 C C . VAL A 1 80 ? -20.657 25.192 16.645 1.00 0.00 80 VAL A C 11
ATOM 18873 O O . VAL A 1 80 ? -19.688 24.453 16.471 1.00 0.00 80 VAL A O 11
ATOM 18886 N N . LEU A 1 81 ? -20.778 26.377 16.054 1.00 0.00 81 LEU A N 11
ATOM 18887 C CA . LEU A 1 81 ? -19.755 26.887 15.147 1.00 0.00 81 LEU A CA 11
ATOM 18888 C C . LEU A 1 81 ? -18.447 27.142 15.889 1.00 0.00 81 LEU A C 11
ATOM 18889 O O . LEU A 1 81 ? -18.337 28.089 16.668 1.00 0.00 81 LEU A O 11
ATOM 18905 N N . LYS A 1 82 ? -17.456 26.293 15.641 1.00 0.00 82 LYS A N 11
ATOM 18906 C CA . LYS A 1 82 ? -16.154 26.426 16.282 1.00 0.00 82 LYS A CA 11
ATOM 18907 C C . LYS A 1 82 ? -15.039 26.478 15.242 1.00 0.00 82 LYS A C 11
ATOM 18908 O O . LYS A 1 82 ? -15.149 25.886 14.168 1.00 0.00 82 LYS A O 11
ATOM 18927 N N . CYS A 1 83 ? -13.964 27.188 15.569 1.00 0.00 83 CYS A N 11
ATOM 18928 C CA . CYS A 1 83 ? -12.827 27.315 14.664 1.00 0.00 83 CYS A CA 11
ATOM 18929 C C . CYS A 1 83 ? -12.007 26.029 14.637 1.00 0.00 83 CYS A C 11
ATOM 18930 O O . CYS A 1 83 ? -11.972 25.282 15.613 1.00 0.00 83 CYS A O 11
ATOM 18937 N N . MET A 1 84 ? -11.348 25.779 13.510 1.00 0.00 84 MET A N 11
ATOM 18938 C CA . MET A 1 84 ? -10.527 24.583 13.355 1.00 0.00 84 MET A CA 11
ATOM 18939 C C . MET A 1 84 ? -9.080 24.863 13.749 1.00 0.00 84 MET A C 11
ATOM 18940 O O . MET A 1 84 ? -8.399 24.000 14.302 1.00 0.00 84 MET A O 11
ATOM 18954 N N . TYR A 1 85 ? -8.617 26.074 13.461 1.00 0.00 85 TYR A N 11
ATOM 18955 C CA . TYR A 1 85 ? -7.250 26.467 13.782 1.00 0.00 85 TYR A CA 11
ATOM 18956 C C . TYR A 1 85 ? -7.053 26.568 15.292 1.00 0.00 85 TYR A C 11
ATOM 18957 O O . TYR A 1 85 ? -6.360 25.747 15.896 1.00 0.00 85 TYR A O 11
ATOM 18975 N N . CYS A 1 86 ? -7.669 27.578 15.897 1.00 0.00 86 CYS A N 11
ATOM 18976 C CA . CYS A 1 86 ? -7.563 27.788 17.335 1.00 0.00 86 CYS A CA 11
ATOM 18977 C C . CYS A 1 86 ? -8.723 27.122 18.069 1.00 0.00 86 CYS A C 11
ATOM 18978 O O . CYS A 1 86 ? -8.524 26.413 19.055 1.00 0.00 86 CYS A O 11
ATOM 18985 N N . GLY A 1 87 ? -9.938 27.354 17.579 1.00 0.00 87 GLY A N 11
ATOM 18986 C CA . GLY A 1 87 ? -11.113 26.770 18.199 1.00 0.00 87 GLY A CA 11
ATOM 18987 C C . GLY A 1 87 ? -11.814 27.734 19.136 1.00 0.00 87 GLY A C 11
ATOM 18988 O O . GLY A 1 87 ? -11.545 27.751 20.338 1.00 0.00 87 GLY A O 11
ATOM 18992 N N . HIS A 1 88 ? -12.715 28.542 18.585 1.00 0.00 88 HIS A N 11
ATOM 18993 C CA . HIS A 1 88 ? -13.456 29.515 19.379 1.00 0.00 88 HIS A CA 11
ATOM 18994 C C . HIS A 1 88 ? -14.960 29.351 19.175 1.00 0.00 88 HIS A C 11
ATOM 18995 O O . HIS A 1 88 ? -15.462 29.494 18.060 1.00 0.00 88 HIS A O 11
ATOM 19009 N N . SER A 1 89 ? -15.670 29.052 20.256 1.00 0.00 89 SER A N 11
ATOM 19010 C CA . SER A 1 89 ? -17.115 28.864 20.194 1.00 0.00 89 SER A CA 11
ATOM 19011 C C . SER A 1 89 ? -17.821 30.185 19.899 1.00 0.00 89 SER A C 11
ATOM 19012 O O . SER A 1 89 ? -17.732 31.136 20.674 1.00 0.00 89 SER A O 11
ATOM 19020 N N . PHE A 1 90 ? -18.524 30.233 18.772 1.00 0.00 90 PHE A N 11
ATOM 19021 C CA . PHE A 1 90 ? -19.247 31.436 18.373 1.00 0.00 90 PHE A CA 11
ATOM 19022 C C . PHE A 1 90 ? -20.754 31.205 18.419 1.00 0.00 90 PHE A C 11
ATOM 19023 O O . PHE A 1 90 ? -21.215 30.085 18.635 1.00 0.00 90 PHE A O 11
ATOM 19040 N N . GLU A 1 91 ? -21.517 32.275 18.216 1.00 0.00 91 GLU A N 11
ATOM 19041 C CA . GLU A 1 91 ? -22.972 32.190 18.237 1.00 0.00 91 GLU A CA 11
ATOM 19042 C C . GLU A 1 91 ? -23.539 32.217 16.821 1.00 0.00 91 GLU A C 11
ATOM 19043 O O . GLU A 1 91 ? -24.377 31.391 16.460 1.00 0.00 91 GLU A O 11
ATOM 19055 N N . SER A 1 92 ? -23.075 33.173 16.022 1.00 0.00 92 SER A N 11
ATOM 19056 C CA . SER A 1 92 ? -23.538 33.311 14.647 1.00 0.00 92 SER A CA 11
ATOM 19057 C C . SER A 1 92 ? -22.419 32.988 13.661 1.00 0.00 92 SER A C 11
ATOM 19058 O O . SER A 1 92 ? -21.247 32.921 14.036 1.00 0.00 92 SER A O 11
ATOM 19066 N N . LEU A 1 93 ? -22.787 32.790 12.401 1.00 0.00 93 LEU A N 11
ATOM 19067 C CA . LEU A 1 93 ? -21.815 32.473 11.360 1.00 0.00 93 LEU A CA 11
ATOM 19068 C C . LEU A 1 93 ? -20.841 33.629 11.156 1.00 0.00 93 LEU A C 11
ATOM 19069 O O . LEU A 1 93 ? -19.625 33.446 11.223 1.00 0.00 93 LEU A O 11
ATOM 19085 N N . GLN A 1 94 ? -21.383 34.817 10.911 1.00 0.00 94 GLN A N 11
ATOM 19086 C CA . GLN A 1 94 ? -20.560 36.002 10.698 1.00 0.00 94 GLN A CA 11
ATOM 19087 C C . GLN A 1 94 ? -19.369 36.014 11.651 1.00 0.00 94 GLN A C 11
ATOM 19088 O O . GLN A 1 94 ? -18.247 36.333 11.253 1.00 0.00 94 GLN A O 11
ATOM 19102 N N . ASP A 1 95 ? -19.619 35.666 12.908 1.00 0.00 95 ASP A N 11
ATOM 19103 C CA . ASP A 1 95 ? -18.566 35.637 13.917 1.00 0.00 95 ASP A CA 11
ATOM 19104 C C . ASP A 1 95 ? -17.462 34.660 13.522 1.00 0.00 95 ASP A C 11
ATOM 19105 O O . ASP A 1 95 ? -16.277 34.992 13.576 1.00 0.00 95 ASP A O 11
ATOM 19114 N N . LEU A 1 96 ? -17.858 33.456 13.127 1.00 0.00 96 LEU A N 11
ATOM 19115 C CA . LEU A 1 96 ? -16.903 32.430 12.724 1.00 0.00 96 LEU A CA 11
ATOM 19116 C C . LEU A 1 96 ? -16.118 32.871 11.493 1.00 0.00 96 LEU A C 11
ATOM 19117 O O . LEU A 1 96 ? -14.888 32.911 11.511 1.00 0.00 96 LEU A O 11
ATOM 19133 N N . SER A 1 97 ? -16.838 33.202 10.426 1.00 0.00 97 SER A N 11
ATOM 19134 C CA . SER A 1 97 ? -16.208 33.639 9.185 1.00 0.00 97 SER A CA 11
ATOM 19135 C C . SER A 1 97 ? -15.206 34.759 9.450 1.00 0.00 97 SER A C 11
ATOM 19136 O O . SER A 1 97 ? -14.011 34.613 9.191 1.00 0.00 97 SER A O 11
ATOM 19144 N N . VAL A 1 98 ? -15.702 35.879 9.966 1.00 0.00 98 VAL A N 11
ATOM 19145 C CA . VAL A 1 98 ? -14.853 37.024 10.267 1.00 0.00 98 VAL A CA 11
ATOM 19146 C C . VAL A 1 98 ? -13.594 36.594 11.012 1.00 0.00 98 VAL A C 11
ATOM 19147 O O . VAL A 1 98 ? -12.490 36.644 10.470 1.00 0.00 98 VAL A O 11
ATOM 19160 N N . HIS A 1 99 ? -13.768 36.171 12.261 1.00 0.00 99 HIS A N 11
ATOM 19161 C CA . HIS A 1 99 ? -12.646 35.730 13.081 1.00 0.00 99 HIS A CA 11
ATOM 19162 C C . HIS A 1 99 ? -11.572 35.068 12.224 1.00 0.00 99 HIS A C 11
ATOM 19163 O O . HIS A 1 99 ? -10.387 35.380 12.346 1.00 0.00 99 HIS A O 11
ATOM 19177 N N . MET A 1 100 ? -11.994 34.155 11.356 1.00 0.00 100 MET A N 11
ATOM 19178 C CA . MET A 1 100 ? -11.067 33.449 10.477 1.00 0.00 100 MET A CA 11
ATOM 19179 C C . MET A 1 100 ? -10.407 34.414 9.497 1.00 0.00 100 MET A C 11
ATOM 19180 O O . MET A 1 100 ? -9.219 34.716 9.614 1.00 0.00 100 MET A O 11
ATOM 19194 N N . ILE A 1 101 ? -11.184 34.892 8.532 1.00 0.00 101 ILE A N 11
ATOM 19195 C CA . ILE A 1 101 ? -10.675 35.823 7.532 1.00 0.00 101 ILE A CA 11
ATOM 19196 C C . ILE A 1 101 ? -9.792 36.889 8.173 1.00 0.00 101 ILE A C 11
ATOM 19197 O O . ILE A 1 101 ? -8.833 37.365 7.564 1.00 0.00 101 ILE A O 11
ATOM 19213 N N . LYS A 1 102 ? -10.120 37.258 9.406 1.00 0.00 102 LYS A N 11
ATOM 19214 C CA . LYS A 1 102 ? -9.356 38.265 10.133 1.00 0.00 102 LYS A CA 11
ATOM 19215 C C . LYS A 1 102 ? -8.059 37.677 10.677 1.00 0.00 102 LYS A C 11
ATOM 19216 O O . LYS A 1 102 ? -6.989 38.271 10.544 1.00 0.00 102 LYS A O 11
ATOM 19235 N N . THR A 1 103 ? -8.161 36.501 11.292 1.00 0.00 103 THR A N 11
ATOM 19236 C CA . THR A 1 103 ? -6.996 35.831 11.856 1.00 0.00 103 THR A CA 11
ATOM 19237 C C . THR A 1 103 ? -6.409 34.826 10.873 1.00 0.00 103 THR A C 11
ATOM 19238 O O . THR A 1 103 ? -5.632 33.950 11.254 1.00 0.00 103 THR A O 11
ATOM 19249 N N . LYS A 1 104 ? -6.786 34.956 9.606 1.00 0.00 104 LYS A N 11
ATOM 19250 C CA . LYS A 1 104 ? -6.296 34.060 8.565 1.00 0.00 104 LYS A CA 11
ATOM 19251 C C . LYS A 1 104 ? -6.089 32.651 9.112 1.00 0.00 104 LYS A C 11
ATOM 19252 O O . LYS A 1 104 ? -5.037 32.044 8.912 1.00 0.00 104 LYS A O 11
ATOM 19271 N N . HIS A 1 105 ? -7.101 32.136 9.804 1.00 0.00 105 HIS A N 11
ATOM 19272 C CA . HIS A 1 105 ? -7.032 30.797 10.379 1.00 0.00 105 HIS A CA 11
ATOM 19273 C C . HIS A 1 105 ? -7.430 29.743 9.351 1.00 0.00 105 HIS A C 11
ATOM 19274 O O . HIS A 1 105 ? -6.889 28.637 9.339 1.00 0.00 105 HIS A O 11
ATOM 19288 N N . TYR A 1 106 ? -8.381 30.092 8.491 1.00 0.00 106 TYR A N 11
ATOM 19289 C CA . TYR A 1 106 ? -8.854 29.174 7.461 1.00 0.00 106 TYR A CA 11
ATOM 19290 C C . TYR A 1 106 ? -7.905 29.160 6.267 1.00 0.00 106 TYR A C 11
ATOM 19291 O O . TYR A 1 106 ? -8.189 28.538 5.244 1.00 0.00 106 TYR A O 11
ATOM 19309 N N . GLN A 1 107 ? -6.777 29.849 6.407 1.00 0.00 107 GLN A N 11
ATOM 19310 C CA . GLN A 1 107 ? -5.787 29.915 5.339 1.00 0.00 107 GLN A CA 11
ATOM 19311 C C . GLN A 1 107 ? -4.701 28.862 5.538 1.00 0.00 107 GLN A C 11
ATOM 19312 O O . GLN A 1 107 ? -4.165 28.318 4.572 1.00 0.00 107 GLN A O 11
ATOM 19326 N N . LYS A 1 108 ? -4.380 28.580 6.796 1.00 0.00 108 LYS A N 11
ATOM 19327 C CA . LYS A 1 108 ? -3.360 27.592 7.123 1.00 0.00 108 LYS A CA 11
ATOM 19328 C C . LYS A 1 108 ? -3.955 26.188 7.166 1.00 0.00 108 LYS A C 11
ATOM 19329 O O . LYS A 1 108 ? -3.648 25.399 8.060 1.00 0.00 108 LYS A O 11
ATOM 19348 N N . VAL A 1 109 ? -4.808 25.882 6.193 1.00 0.00 109 VAL A N 11
ATOM 19349 C CA . VAL A 1 109 ? -5.444 24.573 6.119 1.00 0.00 109 VAL A CA 11
ATOM 19350 C C . VAL A 1 109 ? -4.876 23.750 4.967 1.00 0.00 109 VAL A C 11
ATOM 19351 O O . VAL A 1 109 ? -5.169 24.012 3.800 1.00 0.00 109 VAL A O 11
ATOM 19364 N N . SER A 1 110 ? -4.064 22.753 5.303 1.00 0.00 110 SER A N 11
ATOM 19365 C CA . SER A 1 110 ? -3.451 21.894 4.297 1.00 0.00 110 SER A CA 11
ATOM 19366 C C . SER A 1 110 ? -2.685 20.751 4.953 1.00 0.00 110 SER A C 11
ATOM 19367 O O . SER A 1 110 ? -2.598 20.668 6.177 1.00 0.00 110 SER A O 11
ATOM 19375 N N . GLY A 1 111 ? -2.128 19.868 4.128 1.00 0.00 111 GLY A N 11
ATOM 19376 C CA . GLY A 1 111 ? -1.376 18.740 4.645 1.00 0.00 111 GLY A CA 11
ATOM 19377 C C . GLY A 1 111 ? 0.094 18.810 4.282 1.00 0.00 111 GLY A C 11
ATOM 19378 O O . GLY A 1 111 ? 0.466 18.846 3.109 1.00 0.00 111 GLY A O 11
ATOM 19382 N N . PRO A 1 112 ? 0.959 18.830 5.307 1.00 0.00 112 PRO A N 11
ATOM 19383 C CA . PRO A 1 112 ? 2.411 18.897 5.116 1.00 0.00 112 PRO A CA 11
ATOM 19384 C C . PRO A 1 112 ? 2.979 17.607 4.534 1.00 0.00 112 PRO A C 11
ATOM 19385 O O . PRO A 1 112 ? 2.242 16.661 4.261 1.00 0.00 112 PRO A O 11
ATOM 19396 N N . SER A 1 113 ? 4.295 17.577 4.348 1.00 0.00 113 SER A N 11
ATOM 19397 C CA . SER A 1 113 ? 4.962 16.404 3.795 1.00 0.00 113 SER A CA 11
ATOM 19398 C C . SER A 1 113 ? 6.477 16.581 3.813 1.00 0.00 113 SER A C 11
ATOM 19399 O O . SER A 1 113 ? 6.998 17.607 3.375 1.00 0.00 113 SER A O 11
ATOM 19407 N N . SER A 1 114 ? 7.179 15.574 4.322 1.00 0.00 114 SER A N 11
ATOM 19408 C CA . SER A 1 114 ? 8.634 15.619 4.402 1.00 0.00 114 SER A CA 11
ATOM 19409 C C . SER A 1 114 ? 9.226 14.214 4.326 1.00 0.00 114 SER A C 11
ATOM 19410 O O . SER A 1 114 ? 8.499 13.225 4.258 1.00 0.00 114 SER A O 11
ATOM 19418 N N . GLY A 1 115 ? 10.554 14.137 4.339 1.00 0.00 115 GLY A N 11
ATOM 19419 C CA . GLY A 1 115 ? 11.222 12.850 4.272 1.00 0.00 115 GLY A CA 11
ATOM 19420 C C . GLY A 1 115 ? 11.955 12.510 5.554 1.00 0.00 115 GLY A C 11
ATOM 19421 O O . GLY A 1 115 ? 11.455 12.766 6.649 1.00 0.00 115 GLY A O 11
ATOM 19427 N N . GLY A 1 1 ? 15.836 20.433 69.489 1.00 0.00 1 GLY A N 12
ATOM 19428 C CA . GLY A 1 1 ? 14.977 19.264 69.461 1.00 0.00 1 GLY A CA 12
ATOM 19429 C C . GLY A 1 1 ? 13.512 19.625 69.315 1.00 0.00 1 GLY A C 12
ATOM 19430 O O . GLY A 1 1 ? 12.965 20.373 70.125 1.00 0.00 1 GLY A O 12
ATOM 19434 N N . SER A 1 2 ? 12.873 19.093 68.278 1.00 0.00 2 SER A N 12
ATOM 19435 C CA . SER A 1 2 ? 11.463 19.367 68.025 1.00 0.00 2 SER A CA 12
ATOM 19436 C C . SER A 1 2 ? 10.933 18.490 66.894 1.00 0.00 2 SER A C 12
ATOM 19437 O O . SER A 1 2 ? 11.699 17.812 66.210 1.00 0.00 2 SER A O 12
ATOM 19445 N N . SER A 1 3 ? 9.618 18.513 66.704 1.00 0.00 3 SER A N 12
ATOM 19446 C CA . SER A 1 3 ? 8.985 17.718 65.658 1.00 0.00 3 SER A CA 12
ATOM 19447 C C . SER A 1 3 ? 7.526 18.127 65.474 1.00 0.00 3 SER A C 12
ATOM 19448 O O . SER A 1 3 ? 6.970 18.866 66.285 1.00 0.00 3 SER A O 12
ATOM 19456 N N . GLY A 1 4 ? 6.911 17.638 64.402 1.00 0.00 4 GLY A N 12
ATOM 19457 C CA . GLY A 1 4 ? 5.523 17.963 64.130 1.00 0.00 4 GLY A CA 12
ATOM 19458 C C . GLY A 1 4 ? 5.322 18.532 62.739 1.00 0.00 4 GLY A C 12
ATOM 19459 O O . GLY A 1 4 ? 5.555 19.718 62.508 1.00 0.00 4 GLY A O 12
ATOM 19463 N N . SER A 1 5 ? 4.891 17.684 61.811 1.00 0.00 5 SER A N 12
ATOM 19464 C CA . SER A 1 5 ? 4.664 18.109 60.434 1.00 0.00 5 SER A CA 12
ATOM 19465 C C . SER A 1 5 ? 3.610 17.235 59.763 1.00 0.00 5 SER A C 12
ATOM 19466 O O . SER A 1 5 ? 3.775 16.021 59.647 1.00 0.00 5 SER A O 12
ATOM 19474 N N . SER A 1 6 ? 2.523 17.862 59.321 1.00 0.00 6 SER A N 12
ATOM 19475 C CA . SER A 1 6 ? 1.439 17.142 58.665 1.00 0.00 6 SER A CA 12
ATOM 19476 C C . SER A 1 6 ? 0.663 18.065 57.728 1.00 0.00 6 SER A C 12
ATOM 19477 O O . SER A 1 6 ? 0.288 19.175 58.103 1.00 0.00 6 SER A O 12
ATOM 19485 N N . GLY A 1 7 ? 0.428 17.596 56.507 1.00 0.00 7 GLY A N 12
ATOM 19486 C CA . GLY A 1 7 ? -0.302 18.390 55.535 1.00 0.00 7 GLY A CA 12
ATOM 19487 C C . GLY A 1 7 ? -0.362 17.727 54.174 1.00 0.00 7 GLY A C 12
ATOM 19488 O O . GLY A 1 7 ? 0.557 17.863 53.367 1.00 0.00 7 GLY A O 12
ATOM 19492 N N . LYS A 1 8 ? -1.448 17.005 53.917 1.00 0.00 8 LYS A N 12
ATOM 19493 C CA . LYS A 1 8 ? -1.626 16.318 52.644 1.00 0.00 8 LYS A CA 12
ATOM 19494 C C . LYS A 1 8 ? -2.928 16.744 51.973 1.00 0.00 8 LYS A C 12
ATOM 19495 O O . LYS A 1 8 ? -4.010 16.590 52.540 1.00 0.00 8 LYS A O 12
ATOM 19514 N N . LEU A 1 9 ? -2.816 17.280 50.762 1.00 0.00 9 LEU A N 12
ATOM 19515 C CA . LEU A 1 9 ? -3.984 17.728 50.012 1.00 0.00 9 LEU A CA 12
ATOM 19516 C C . LEU A 1 9 ? -4.716 16.545 49.386 1.00 0.00 9 LEU A C 12
ATOM 19517 O O . LEU A 1 9 ? -4.117 15.733 48.681 1.00 0.00 9 LEU A O 12
ATOM 19533 N N . TYR A 1 10 ? -6.015 16.454 49.650 1.00 0.00 10 TYR A N 12
ATOM 19534 C CA . TYR A 1 10 ? -6.830 15.370 49.112 1.00 0.00 10 TYR A CA 12
ATOM 19535 C C . TYR A 1 10 ? -7.641 15.842 47.910 1.00 0.00 10 TYR A C 12
ATOM 19536 O O . TYR A 1 10 ? -8.287 16.888 47.954 1.00 0.00 10 TYR A O 12
ATOM 19554 N N . GLY A 1 11 ? -7.601 15.060 46.834 1.00 0.00 11 GLY A N 12
ATOM 19555 C CA . GLY A 1 11 ? -8.336 15.414 45.634 1.00 0.00 11 GLY A CA 12
ATOM 19556 C C . GLY A 1 11 ? -7.436 15.553 44.423 1.00 0.00 11 GLY A C 12
ATOM 19557 O O . GLY A 1 11 ? -6.532 16.389 44.405 1.00 0.00 11 GLY A O 12
ATOM 19561 N N . SER A 1 12 ? -7.681 14.730 43.407 1.00 0.00 12 SER A N 12
ATOM 19562 C CA . SER A 1 12 ? -6.881 14.761 42.188 1.00 0.00 12 SER A CA 12
ATOM 19563 C C . SER A 1 12 ? -7.500 13.878 41.109 1.00 0.00 12 SER A C 12
ATOM 19564 O O . SER A 1 12 ? -7.591 12.660 41.266 1.00 0.00 12 SER A O 12
ATOM 19572 N N . ILE A 1 13 ? -7.925 14.502 40.016 1.00 0.00 13 ILE A N 12
ATOM 19573 C CA . ILE A 1 13 ? -8.536 13.774 38.910 1.00 0.00 13 ILE A CA 12
ATOM 19574 C C . ILE A 1 13 ? -7.520 13.501 37.806 1.00 0.00 13 ILE A C 12
ATOM 19575 O O . ILE A 1 13 ? -6.690 14.352 37.487 1.00 0.00 13 ILE A O 12
ATOM 19591 N N . PHE A 1 14 ? -7.595 12.308 37.224 1.00 0.00 14 PHE A N 12
ATOM 19592 C CA . PHE A 1 14 ? -6.683 11.921 36.154 1.00 0.00 14 PHE A CA 12
ATOM 19593 C C . PHE A 1 14 ? -7.318 12.160 34.786 1.00 0.00 14 PHE A C 12
ATOM 19594 O O . PHE A 1 14 ? -8.532 12.337 34.674 1.00 0.00 14 PHE A O 12
ATOM 19611 N N . THR A 1 15 ? -6.488 12.164 33.748 1.00 0.00 15 THR A N 12
ATOM 19612 C CA . THR A 1 15 ? -6.965 12.382 32.389 1.00 0.00 15 THR A CA 12
ATOM 19613 C C . THR A 1 15 ? -7.887 11.253 31.942 1.00 0.00 15 THR A C 12
ATOM 19614 O O . THR A 1 15 ? -8.487 11.316 30.870 1.00 0.00 15 THR A O 12
ATOM 19625 N N . GLY A 1 16 ? -7.996 10.220 32.772 1.00 0.00 16 GLY A N 12
ATOM 19626 C CA . GLY A 1 16 ? -8.847 9.092 32.445 1.00 0.00 16 GLY A CA 12
ATOM 19627 C C . GLY A 1 16 ? -8.485 8.458 31.115 1.00 0.00 16 GLY A C 12
ATOM 19628 O O . GLY A 1 16 ? -9.242 7.649 30.579 1.00 0.00 16 GLY A O 12
ATOM 19632 N N . ALA A 1 17 ? -7.325 8.827 30.582 1.00 0.00 17 ALA A N 12
ATOM 19633 C CA . ALA A 1 17 ? -6.864 8.290 29.309 1.00 0.00 17 ALA A CA 12
ATOM 19634 C C . ALA A 1 17 ? -5.644 7.395 29.501 1.00 0.00 17 ALA A C 12
ATOM 19635 O O . ALA A 1 17 ? -4.752 7.704 30.292 1.00 0.00 17 ALA A O 12
ATOM 19642 N N . SER A 1 18 ? -5.611 6.284 28.771 1.00 0.00 18 SER A N 12
ATOM 19643 C CA . SER A 1 18 ? -4.502 5.341 28.865 1.00 0.00 18 SER A CA 12
ATOM 19644 C C . SER A 1 18 ? -4.312 4.594 27.548 1.00 0.00 18 SER A C 12
ATOM 19645 O O . SER A 1 18 ? -5.208 3.887 27.086 1.00 0.00 18 SER A O 12
ATOM 19653 N N . LYS A 1 19 ? -3.138 4.755 26.949 1.00 0.00 19 LYS A N 12
ATOM 19654 C CA . LYS A 1 19 ? -2.826 4.096 25.685 1.00 0.00 19 LYS A CA 12
ATOM 19655 C C . LYS A 1 19 ? -2.328 2.674 25.922 1.00 0.00 19 LYS A C 12
ATOM 19656 O O . LYS A 1 19 ? -2.861 1.717 25.361 1.00 0.00 19 LYS A O 12
ATOM 19675 N N . PHE A 1 20 ? -1.302 2.542 26.757 1.00 0.00 20 PHE A N 12
ATOM 19676 C CA . PHE A 1 20 ? -0.732 1.237 27.068 1.00 0.00 20 PHE A CA 12
ATOM 19677 C C . PHE A 1 20 ? -1.083 0.815 28.492 1.00 0.00 20 PHE A C 12
ATOM 19678 O O . PHE A 1 20 ? -0.922 1.587 29.437 1.00 0.00 20 PHE A O 12
ATOM 19695 N N . ARG A 1 21 ? -1.566 -0.415 28.636 1.00 0.00 21 ARG A N 12
ATOM 19696 C CA . ARG A 1 21 ? -1.942 -0.939 29.944 1.00 0.00 21 ARG A CA 12
ATOM 19697 C C . ARG A 1 21 ? -1.218 -2.251 30.232 1.00 0.00 21 ARG A C 12
ATOM 19698 O O . ARG A 1 21 ? -1.306 -3.204 29.458 1.00 0.00 21 ARG A O 12
ATOM 19719 N N . CYS A 1 22 ? -0.502 -2.293 31.351 1.00 0.00 22 CYS A N 12
ATOM 19720 C CA . CYS A 1 22 ? 0.238 -3.486 31.742 1.00 0.00 22 CYS A CA 12
ATOM 19721 C C . CYS A 1 22 ? -0.703 -4.554 32.294 1.00 0.00 22 CYS A C 12
ATOM 19722 O O . CYS A 1 22 ? -0.841 -4.708 33.508 1.00 0.00 22 CYS A O 12
ATOM 19729 N N . LYS A 1 23 ? -1.350 -5.287 31.394 1.00 0.00 23 LYS A N 12
ATOM 19730 C CA . LYS A 1 23 ? -2.278 -6.340 31.789 1.00 0.00 23 LYS A CA 12
ATOM 19731 C C . LYS A 1 23 ? -1.821 -7.012 33.080 1.00 0.00 23 LYS A C 12
ATOM 19732 O O . LYS A 1 23 ? -2.580 -7.107 34.044 1.00 0.00 23 LYS A O 12
ATOM 19751 N N . ASP A 1 24 ? -0.576 -7.475 33.092 1.00 0.00 24 ASP A N 12
ATOM 19752 C CA . ASP A 1 24 ? -0.016 -8.135 34.266 1.00 0.00 24 ASP A CA 12
ATOM 19753 C C . ASP A 1 24 ? -0.545 -7.502 35.549 1.00 0.00 24 ASP A C 12
ATOM 19754 O O . ASP A 1 24 ? -1.303 -8.123 36.293 1.00 0.00 24 ASP A O 12
ATOM 19763 N N . CYS A 1 25 ? -0.136 -6.263 35.803 1.00 0.00 25 CYS A N 12
ATOM 19764 C CA . CYS A 1 25 ? -0.568 -5.545 36.996 1.00 0.00 25 CYS A CA 12
ATOM 19765 C C . CYS A 1 25 ? -1.659 -4.534 36.659 1.00 0.00 25 CYS A C 12
ATOM 19766 O O . CYS A 1 25 ? -2.108 -4.447 35.516 1.00 0.00 25 CYS A O 12
ATOM 19773 N N . SER A 1 26 ? -2.080 -3.770 37.661 1.00 0.00 26 SER A N 12
ATOM 19774 C CA . SER A 1 26 ? -3.122 -2.767 37.473 1.00 0.00 26 SER A CA 12
ATOM 19775 C C . SER A 1 26 ? -2.511 -1.398 37.181 1.00 0.00 26 SER A C 12
ATOM 19776 O O . SER A 1 26 ? -3.022 -0.371 37.625 1.00 0.00 26 SER A O 12
ATOM 19784 N N . ALA A 1 27 ? -1.414 -1.395 36.430 1.00 0.00 27 ALA A N 12
ATOM 19785 C CA . ALA A 1 27 ? -0.734 -0.156 36.076 1.00 0.00 27 ALA A CA 12
ATOM 19786 C C . ALA A 1 27 ? -0.775 0.082 34.571 1.00 0.00 27 ALA A C 12
ATOM 19787 O O . ALA A 1 27 ? -1.055 -0.832 33.795 1.00 0.00 27 ALA A O 12
ATOM 19794 N N . ALA A 1 28 ? -0.491 1.314 34.162 1.00 0.00 28 ALA A N 12
ATOM 19795 C CA . ALA A 1 28 ? -0.493 1.671 32.749 1.00 0.00 28 ALA A CA 12
ATOM 19796 C C . ALA A 1 28 ? 0.408 2.873 32.485 1.00 0.00 28 ALA A C 12
ATOM 19797 O O . ALA A 1 28 ? 0.708 3.648 33.393 1.00 0.00 28 ALA A O 12
ATOM 19804 N N . TYR A 1 29 ? 0.838 3.021 31.236 1.00 0.00 29 TYR A N 12
ATOM 19805 C CA . TYR A 1 29 ? 1.707 4.127 30.853 1.00 0.00 29 TYR A CA 12
ATOM 19806 C C . TYR A 1 29 ? 1.224 4.778 29.561 1.00 0.00 29 TYR A C 12
ATOM 19807 O O . TYR A 1 29 ? 0.552 4.144 28.747 1.00 0.00 29 TYR A O 12
ATOM 19825 N N . ASP A 1 30 ? 1.572 6.047 29.379 1.00 0.00 30 ASP A N 12
ATOM 19826 C CA . ASP A 1 30 ? 1.176 6.785 28.186 1.00 0.00 30 ASP A CA 12
ATOM 19827 C C . ASP A 1 30 ? 2.003 6.352 26.981 1.00 0.00 30 ASP A C 12
ATOM 19828 O O . ASP A 1 30 ? 1.466 6.107 25.899 1.00 0.00 30 ASP A O 12
ATOM 19837 N N . THR A 1 31 ? 3.315 6.258 27.172 1.00 0.00 31 THR A N 12
ATOM 19838 C CA . THR A 1 31 ? 4.218 5.857 26.100 1.00 0.00 31 THR A CA 12
ATOM 19839 C C . THR A 1 31 ? 4.761 4.452 26.336 1.00 0.00 31 THR A C 12
ATOM 19840 O O . THR A 1 31 ? 4.949 4.031 27.478 1.00 0.00 31 THR A O 12
ATOM 19851 N N . LEU A 1 32 ? 5.011 3.729 25.249 1.00 0.00 32 LEU A N 12
ATOM 19852 C CA . LEU A 1 32 ? 5.533 2.370 25.337 1.00 0.00 32 LEU A CA 12
ATOM 19853 C C . LEU A 1 32 ? 6.956 2.369 25.886 1.00 0.00 32 LEU A C 12
ATOM 19854 O O . LEU A 1 32 ? 7.300 1.558 26.747 1.00 0.00 32 LEU A O 12
ATOM 19870 N N . VAL A 1 33 ? 7.779 3.284 25.385 1.00 0.00 33 VAL A N 12
ATOM 19871 C CA . VAL A 1 33 ? 9.165 3.390 25.827 1.00 0.00 33 VAL A CA 12
ATOM 19872 C C . VAL A 1 33 ? 9.256 3.400 27.349 1.00 0.00 33 VAL A C 12
ATOM 19873 O O . VAL A 1 33 ? 10.276 3.019 27.921 1.00 0.00 33 VAL A O 12
ATOM 19886 N N . GLU A 1 34 ? 8.183 3.839 27.998 1.00 0.00 34 GLU A N 12
ATOM 19887 C CA . GLU A 1 34 ? 8.143 3.900 29.454 1.00 0.00 34 GLU A CA 12
ATOM 19888 C C . GLU A 1 34 ? 7.611 2.594 30.038 1.00 0.00 34 GLU A C 12
ATOM 19889 O O . GLU A 1 34 ? 8.111 2.106 31.053 1.00 0.00 34 GLU A O 12
ATOM 19901 N N . LEU A 1 35 ? 6.594 2.034 29.391 1.00 0.00 35 LEU A N 12
ATOM 19902 C CA . LEU A 1 35 ? 5.994 0.785 29.847 1.00 0.00 35 LEU A CA 12
ATOM 19903 C C . LEU A 1 35 ? 6.999 -0.360 29.776 1.00 0.00 35 LEU A C 12
ATOM 19904 O O . LEU A 1 35 ? 7.142 -1.135 30.723 1.00 0.00 35 LEU A O 12
ATOM 19920 N N . THR A 1 36 ? 7.695 -0.461 28.648 1.00 0.00 36 THR A N 12
ATOM 19921 C CA . THR A 1 36 ? 8.689 -1.510 28.454 1.00 0.00 36 THR A CA 12
ATOM 19922 C C . THR A 1 36 ? 9.565 -1.675 29.691 1.00 0.00 36 THR A C 12
ATOM 19923 O O . THR A 1 36 ? 9.575 -2.731 30.321 1.00 0.00 36 THR A O 12
ATOM 19934 N N . VAL A 1 37 ? 10.298 -0.620 30.033 1.00 0.00 37 VAL A N 12
ATOM 19935 C CA . VAL A 1 37 ? 11.177 -0.647 31.197 1.00 0.00 37 VAL A CA 12
ATOM 19936 C C . VAL A 1 37 ? 10.561 -1.456 32.332 1.00 0.00 37 VAL A C 12
ATOM 19937 O O . VAL A 1 37 ? 11.175 -2.391 32.848 1.00 0.00 37 VAL A O 12
ATOM 19950 N N . HIS A 1 38 ? 9.343 -1.091 32.720 1.00 0.00 38 HIS A N 12
ATOM 19951 C CA . HIS A 1 38 ? 8.642 -1.785 33.794 1.00 0.00 38 HIS A CA 12
ATOM 19952 C C . HIS A 1 38 ? 8.394 -3.245 33.428 1.00 0.00 38 HIS A C 12
ATOM 19953 O O . HIS A 1 38 ? 8.682 -4.149 34.211 1.00 0.00 38 HIS A O 12
ATOM 19967 N N . MET A 1 39 ? 7.856 -3.467 32.232 1.00 0.00 39 MET A N 12
ATOM 19968 C CA . MET A 1 39 ? 7.569 -4.816 31.762 1.00 0.00 39 MET A CA 12
ATOM 19969 C C . MET A 1 39 ? 8.793 -5.715 31.910 1.00 0.00 39 MET A C 12
ATOM 19970 O O . MET A 1 39 ? 8.717 -6.791 32.501 1.00 0.00 39 MET A O 12
ATOM 19984 N N . ASN A 1 40 ? 9.920 -5.266 31.367 1.00 0.00 40 ASN A N 12
ATOM 19985 C CA . ASN A 1 40 ? 11.159 -6.031 31.438 1.00 0.00 40 ASN A CA 12
ATOM 19986 C C . ASN A 1 40 ? 11.675 -6.099 32.872 1.00 0.00 40 ASN A C 12
ATOM 19987 O O . ASN A 1 40 ? 11.961 -7.179 33.388 1.00 0.00 40 ASN A O 12
ATOM 19998 N N . GLU A 1 41 ? 11.791 -4.938 33.510 1.00 0.00 41 GLU A N 12
ATOM 19999 C CA . GLU A 1 41 ? 12.272 -4.868 34.885 1.00 0.00 41 GLU A CA 12
ATOM 20000 C C . GLU A 1 41 ? 11.500 -5.831 35.782 1.00 0.00 41 GLU A C 12
ATOM 20001 O O . GLU A 1 41 ? 12.067 -6.774 36.334 1.00 0.00 41 GLU A O 12
ATOM 20013 N N . THR A 1 42 ? 10.201 -5.585 35.924 1.00 0.00 42 THR A N 12
ATOM 20014 C CA . THR A 1 42 ? 9.350 -6.428 36.754 1.00 0.00 42 THR A CA 12
ATOM 20015 C C . THR A 1 42 ? 9.076 -7.767 36.080 1.00 0.00 42 THR A C 12
ATOM 20016 O O . THR A 1 42 ? 8.857 -8.777 36.748 1.00 0.00 42 THR A O 12
ATOM 20027 N N . GLY A 1 43 ? 9.091 -7.769 34.750 1.00 0.00 43 GLY A N 12
ATOM 20028 C CA . GLY A 1 43 ? 8.843 -8.992 34.007 1.00 0.00 43 GLY A CA 12
ATOM 20029 C C . GLY A 1 43 ? 7.394 -9.127 33.581 1.00 0.00 43 GLY A C 12
ATOM 20030 O O . GLY A 1 43 ? 6.889 -10.239 33.421 1.00 0.00 43 GLY A O 12
ATOM 20034 N N . HIS A 1 44 ? 6.723 -7.994 33.400 1.00 0.00 44 HIS A N 12
ATOM 20035 C CA . HIS A 1 44 ? 5.323 -7.992 32.991 1.00 0.00 44 HIS A CA 12
ATOM 20036 C C . HIS A 1 44 ? 5.200 -7.872 31.475 1.00 0.00 44 HIS A C 12
ATOM 20037 O O . HIS A 1 44 ? 6.202 -7.855 30.760 1.00 0.00 44 HIS A O 12
ATOM 20051 N N . TYR A 1 45 ? 3.966 -7.790 30.992 1.00 0.00 45 TYR A N 12
ATOM 20052 C CA . TYR A 1 45 ? 3.711 -7.676 29.560 1.00 0.00 45 TYR A CA 12
ATOM 20053 C C . TYR A 1 45 ? 2.501 -6.786 29.291 1.00 0.00 45 TYR A C 12
ATOM 20054 O O . TYR A 1 45 ? 1.556 -6.751 30.080 1.00 0.00 45 TYR A O 12
ATOM 20072 N N . ARG A 1 46 ? 2.538 -6.071 28.173 1.00 0.00 46 ARG A N 12
ATOM 20073 C CA . ARG A 1 46 ? 1.445 -5.180 27.798 1.00 0.00 46 ARG A CA 12
ATOM 20074 C C . ARG A 1 46 ? 0.132 -5.948 27.689 1.00 0.00 46 ARG A C 12
ATOM 20075 O O . ARG A 1 46 ? 0.082 -7.153 27.942 1.00 0.00 46 ARG A O 12
ATOM 20096 N N . ASP A 1 47 ? -0.929 -5.245 27.312 1.00 0.00 47 ASP A N 12
ATOM 20097 C CA . ASP A 1 47 ? -2.243 -5.860 27.168 1.00 0.00 47 ASP A CA 12
ATOM 20098 C C . ASP A 1 47 ? -2.797 -5.639 25.764 1.00 0.00 47 ASP A C 12
ATOM 20099 O O . ASP A 1 47 ? -4.009 -5.543 25.572 1.00 0.00 47 ASP A O 12
ATOM 20108 N N . ASP A 1 48 ? -1.901 -5.558 24.787 1.00 0.00 48 ASP A N 12
ATOM 20109 C CA . ASP A 1 48 ? -2.300 -5.347 23.400 1.00 0.00 48 ASP A CA 12
ATOM 20110 C C . ASP A 1 48 ? -2.261 -6.658 22.619 1.00 0.00 48 ASP A C 12
ATOM 20111 O O . ASP A 1 48 ? -1.841 -7.689 23.140 1.00 0.00 48 ASP A O 12
ATOM 20120 N N . ASN A 1 49 ? -2.704 -6.608 21.367 1.00 0.00 49 ASN A N 12
ATOM 20121 C CA . ASN A 1 49 ? -2.721 -7.791 20.515 1.00 0.00 49 ASN A CA 12
ATOM 20122 C C . ASN A 1 49 ? -1.369 -8.495 20.534 1.00 0.00 49 ASN A C 12
ATOM 20123 O O . ASN A 1 49 ? -0.380 -7.952 21.031 1.00 0.00 49 ASN A O 12
ATOM 20134 N N . HIS A 1 50 ? -1.330 -9.707 19.989 1.00 0.00 50 HIS A N 12
ATOM 20135 C CA . HIS A 1 50 ? -0.097 -10.486 19.941 1.00 0.00 50 HIS A CA 12
ATOM 20136 C C . HIS A 1 50 ? -0.177 -11.564 18.865 1.00 0.00 50 HIS A C 12
ATOM 20137 O O . HIS A 1 50 ? -1.236 -12.147 18.635 1.00 0.00 50 HIS A O 12
ATOM 20151 N N . GLU A 1 51 ? 0.950 -11.823 18.209 1.00 0.00 51 GLU A N 12
ATOM 20152 C CA . GLU A 1 51 ? 1.006 -12.830 17.156 1.00 0.00 51 GLU A CA 12
ATOM 20153 C C . GLU A 1 51 ? 1.816 -14.043 17.605 1.00 0.00 51 GLU A C 12
ATOM 20154 O O . GLU A 1 51 ? 2.630 -14.575 16.851 1.00 0.00 51 GLU A O 12
ATOM 20166 N N . THR A 1 52 ? 1.586 -14.475 18.842 1.00 0.00 52 THR A N 12
ATOM 20167 C CA . THR A 1 52 ? 2.294 -15.623 19.394 1.00 0.00 52 THR A CA 12
ATOM 20168 C C . THR A 1 52 ? 1.320 -16.641 19.978 1.00 0.00 52 THR A C 12
ATOM 20169 O O . THR A 1 52 ? 0.638 -16.366 20.965 1.00 0.00 52 THR A O 12
ATOM 20180 N N . ASP A 1 53 ? 1.260 -17.816 19.363 1.00 0.00 53 ASP A N 12
ATOM 20181 C CA . ASP A 1 53 ? 0.371 -18.876 19.823 1.00 0.00 53 ASP A CA 12
ATOM 20182 C C . ASP A 1 53 ? 0.616 -20.167 19.047 1.00 0.00 53 ASP A C 12
ATOM 20183 O O . ASP A 1 53 ? 0.893 -20.139 17.849 1.00 0.00 53 ASP A O 12
ATOM 20192 N N . ASN A 1 54 ? 0.513 -21.297 19.739 1.00 0.00 54 ASN A N 12
ATOM 20193 C CA . ASN A 1 54 ? 0.725 -22.598 19.115 1.00 0.00 54 ASN A CA 12
ATOM 20194 C C . ASN A 1 54 ? 2.147 -22.718 18.576 1.00 0.00 54 ASN A C 12
ATOM 20195 O O . ASN A 1 54 ? 2.408 -23.485 17.650 1.00 0.00 54 ASN A O 12
ATOM 20206 N N . ASN A 1 55 ? 3.062 -21.954 19.164 1.00 0.00 55 ASN A N 12
ATOM 20207 C CA . ASN A 1 55 ? 4.459 -21.975 18.743 1.00 0.00 55 ASN A CA 12
ATOM 20208 C C . ASN A 1 55 ? 5.135 -23.276 19.165 1.00 0.00 55 ASN A C 12
ATOM 20209 O O . ASN A 1 55 ? 5.859 -23.892 18.384 1.00 0.00 55 ASN A O 12
ATOM 20220 N N . ASN A 1 56 ? 4.892 -23.688 20.405 1.00 0.00 56 ASN A N 12
ATOM 20221 C CA . ASN A 1 56 ? 5.478 -24.916 20.931 1.00 0.00 56 ASN A CA 12
ATOM 20222 C C . ASN A 1 56 ? 4.504 -26.083 20.798 1.00 0.00 56 ASN A C 12
ATOM 20223 O O . ASN A 1 56 ? 3.496 -26.165 21.502 1.00 0.00 56 ASN A O 12
ATOM 20234 N N . PRO A 1 57 ? 4.809 -27.007 19.876 1.00 0.00 57 PRO A N 12
ATOM 20235 C CA . PRO A 1 57 ? 3.974 -28.186 19.629 1.00 0.00 57 PRO A CA 12
ATOM 20236 C C . PRO A 1 57 ? 4.023 -29.181 20.784 1.00 0.00 57 PRO A C 12
ATOM 20237 O O . PRO A 1 57 ? 3.385 -30.234 20.738 1.00 0.00 57 PRO A O 12
ATOM 20248 N N . LYS A 1 58 ? 4.782 -28.842 21.820 1.00 0.00 58 LYS A N 12
ATOM 20249 C CA . LYS A 1 58 ? 4.913 -29.704 22.989 1.00 0.00 58 LYS A CA 12
ATOM 20250 C C . LYS A 1 58 ? 4.711 -31.168 22.610 1.00 0.00 58 LYS A C 12
ATOM 20251 O O . LYS A 1 58 ? 4.057 -31.922 23.333 1.00 0.00 58 LYS A O 12
ATOM 20270 N N . ARG A 1 59 ? 5.275 -31.565 21.474 1.00 0.00 59 ARG A N 12
ATOM 20271 C CA . ARG A 1 59 ? 5.156 -32.938 21.001 1.00 0.00 59 ARG A CA 12
ATOM 20272 C C . ARG A 1 59 ? 5.267 -33.925 22.159 1.00 0.00 59 ARG A C 12
ATOM 20273 O O . ARG A 1 59 ? 5.965 -33.669 23.140 1.00 0.00 59 ARG A O 12
ATOM 20294 N N . TRP A 1 60 ? 4.572 -35.050 22.040 1.00 0.00 60 TRP A N 12
ATOM 20295 C CA . TRP A 1 60 ? 4.592 -36.074 23.077 1.00 0.00 60 TRP A CA 12
ATOM 20296 C C . TRP A 1 60 ? 5.672 -37.114 22.797 1.00 0.00 60 TRP A C 12
ATOM 20297 O O . TRP A 1 60 ? 6.383 -37.028 21.795 1.00 0.00 60 TRP A O 12
ATOM 20318 N N . SER A 1 61 ? 5.790 -38.094 23.687 1.00 0.00 61 SER A N 12
ATOM 20319 C CA . SER A 1 61 ? 6.788 -39.147 23.535 1.00 0.00 61 SER A CA 12
ATOM 20320 C C . SER A 1 61 ? 6.119 -40.496 23.286 1.00 0.00 61 SER A C 12
ATOM 20321 O O . SER A 1 61 ? 4.893 -40.597 23.250 1.00 0.00 61 SER A O 12
ATOM 20329 N N . LYS A 1 62 ? 6.935 -41.530 23.114 1.00 0.00 62 LYS A N 12
ATOM 20330 C CA . LYS A 1 62 ? 6.425 -42.874 22.869 1.00 0.00 62 LYS A CA 12
ATOM 20331 C C . LYS A 1 62 ? 5.171 -43.140 23.696 1.00 0.00 62 LYS A C 12
ATOM 20332 O O . LYS A 1 62 ? 4.979 -42.578 24.774 1.00 0.00 62 LYS A O 12
ATOM 20351 N N . PRO A 1 63 ? 4.297 -44.018 23.181 1.00 0.00 63 PRO A N 12
ATOM 20352 C CA . PRO A 1 63 ? 3.048 -44.380 23.857 1.00 0.00 63 PRO A CA 12
ATOM 20353 C C . PRO A 1 63 ? 3.287 -45.206 25.115 1.00 0.00 63 PRO A C 12
ATOM 20354 O O . PRO A 1 63 ? 4.422 -45.346 25.571 1.00 0.00 63 PRO A O 12
ATOM 20365 N N . ARG A 1 64 ? 2.212 -45.753 25.672 1.00 0.00 64 ARG A N 12
ATOM 20366 C CA . ARG A 1 64 ? 2.306 -46.566 26.878 1.00 0.00 64 ARG A CA 12
ATOM 20367 C C . ARG A 1 64 ? 2.681 -48.006 26.537 1.00 0.00 64 ARG A C 12
ATOM 20368 O O . ARG A 1 64 ? 2.353 -48.506 25.461 1.00 0.00 64 ARG A O 12
ATOM 20389 N N . LYS A 1 65 ? 3.372 -48.666 27.459 1.00 0.00 65 LYS A N 12
ATOM 20390 C CA . LYS A 1 65 ? 3.793 -50.048 27.258 1.00 0.00 65 LYS A CA 12
ATOM 20391 C C . LYS A 1 65 ? 2.599 -50.995 27.328 1.00 0.00 65 LYS A C 12
ATOM 20392 O O . LYS A 1 65 ? 1.455 -50.559 27.451 1.00 0.00 65 LYS A O 12
ATOM 20411 N N . ARG A 1 66 ? 2.876 -52.293 27.251 1.00 0.00 66 ARG A N 12
ATOM 20412 C CA . ARG A 1 66 ? 1.825 -53.302 27.306 1.00 0.00 66 ARG A CA 12
ATOM 20413 C C . ARG A 1 66 ? 1.800 -53.988 28.669 1.00 0.00 66 ARG A C 12
ATOM 20414 O O . ARG A 1 66 ? 2.653 -53.732 29.519 1.00 0.00 66 ARG A O 12
ATOM 20435 N N . SER A 1 67 ? 0.816 -54.860 28.870 1.00 0.00 67 SER A N 12
ATOM 20436 C CA . SER A 1 67 ? 0.678 -55.579 30.130 1.00 0.00 67 SER A CA 12
ATOM 20437 C C . SER A 1 67 ? 1.493 -56.869 30.111 1.00 0.00 67 SER A C 12
ATOM 20438 O O . SER A 1 67 ? 1.825 -57.392 29.047 1.00 0.00 67 SER A O 12
ATOM 20446 N N . LEU A 1 68 ? 1.812 -57.376 31.297 1.00 0.00 68 LEU A N 12
ATOM 20447 C CA . LEU A 1 68 ? 2.588 -58.605 31.419 1.00 0.00 68 LEU A CA 12
ATOM 20448 C C . LEU A 1 68 ? 1.948 -59.557 32.425 1.00 0.00 68 LEU A C 12
ATOM 20449 O O . LEU A 1 68 ? 2.385 -59.650 33.572 1.00 0.00 68 LEU A O 12
ATOM 20465 N N . LEU A 1 69 ? 0.911 -60.262 31.986 1.00 0.00 69 LEU A N 12
ATOM 20466 C CA . LEU A 1 69 ? 0.211 -61.208 32.848 1.00 0.00 69 LEU A CA 12
ATOM 20467 C C . LEU A 1 69 ? 1.199 -62.041 33.659 1.00 0.00 69 LEU A C 12
ATOM 20468 O O . LEU A 1 69 ? 2.321 -62.289 33.221 1.00 0.00 69 LEU A O 12
ATOM 20484 N N . GLU A 1 70 ? 0.771 -62.471 34.842 1.00 0.00 70 GLU A N 12
ATOM 20485 C CA . GLU A 1 70 ? 1.619 -63.277 35.713 1.00 0.00 70 GLU A CA 12
ATOM 20486 C C . GLU A 1 70 ? 1.279 -64.759 35.582 1.00 0.00 70 GLU A C 12
ATOM 20487 O O . GLU A 1 70 ? 0.118 -65.152 35.690 1.00 0.00 70 GLU A O 12
ATOM 20499 N N . MET A 1 71 ? 2.301 -65.576 35.351 1.00 0.00 71 MET A N 12
ATOM 20500 C CA . MET A 1 71 ? 2.110 -67.015 35.207 1.00 0.00 71 MET A CA 12
ATOM 20501 C C . MET A 1 71 ? 2.194 -67.712 36.561 1.00 0.00 71 MET A C 12
ATOM 20502 O O . MET A 1 71 ? 2.490 -67.083 37.576 1.00 0.00 71 MET A O 12
ATOM 20516 N N . GLU A 1 72 ? 1.930 -69.015 36.568 1.00 0.00 72 GLU A N 12
ATOM 20517 C CA . GLU A 1 72 ? 1.973 -69.796 37.799 1.00 0.00 72 GLU A CA 12
ATOM 20518 C C . GLU A 1 72 ? 3.279 -69.555 38.550 1.00 0.00 72 GLU A C 12
ATOM 20519 O O . GLU A 1 72 ? 4.209 -68.946 38.021 1.00 0.00 72 GLU A O 12
ATOM 20531 N N . GLY A 1 73 ? 3.342 -70.038 39.787 1.00 0.00 73 GLY A N 12
ATOM 20532 C CA . GLY A 1 73 ? 4.537 -69.864 40.592 1.00 0.00 73 GLY A CA 12
ATOM 20533 C C . GLY A 1 73 ? 5.046 -71.172 41.163 1.00 0.00 73 GLY A C 12
ATOM 20534 O O . GLY A 1 73 ? 5.618 -71.993 40.443 1.00 0.00 73 GLY A O 12
ATOM 20538 N N . LYS A 1 74 ? 4.841 -71.370 42.460 1.00 0.00 74 LYS A N 12
ATOM 20539 C CA . LYS A 1 74 ? 5.284 -72.588 43.130 1.00 0.00 74 LYS A CA 12
ATOM 20540 C C . LYS A 1 74 ? 4.287 -73.721 42.912 1.00 0.00 74 LYS A C 12
ATOM 20541 O O . LYS A 1 74 ? 3.958 -74.457 43.841 1.00 0.00 74 LYS A O 12
ATOM 20560 N N . GLU A 1 75 ? 3.809 -73.855 41.679 1.00 0.00 75 GLU A N 12
ATOM 20561 C CA . GLU A 1 75 ? 2.850 -74.900 41.340 1.00 0.00 75 GLU A CA 12
ATOM 20562 C C . GLU A 1 75 ? 3.142 -76.179 42.119 1.00 0.00 75 GLU A C 12
ATOM 20563 O O . GLU A 1 75 ? 4.287 -76.454 42.477 1.00 0.00 75 GLU A O 12
ATOM 20575 N N . ASP A 1 76 ? 2.096 -76.956 42.381 1.00 0.00 76 ASP A N 12
ATOM 20576 C CA . ASP A 1 76 ? 2.239 -78.207 43.118 1.00 0.00 76 ASP A CA 12
ATOM 20577 C C . ASP A 1 76 ? 2.707 -79.330 42.198 1.00 0.00 76 ASP A C 12
ATOM 20578 O O . ASP A 1 76 ? 2.179 -80.441 42.239 1.00 0.00 76 ASP A O 12
ATOM 20587 N N . ALA A 1 77 ? 3.701 -79.031 41.368 1.00 0.00 77 ALA A N 12
ATOM 20588 C CA . ALA A 1 77 ? 4.241 -80.015 40.438 1.00 0.00 77 ALA A CA 12
ATOM 20589 C C . ALA A 1 77 ? 5.580 -80.557 40.928 1.00 0.00 77 ALA A C 12
ATOM 20590 O O . ALA A 1 77 ? 6.637 -80.133 40.465 1.00 0.00 77 ALA A O 12
ATOM 20597 N N . GLN A 1 78 ? 5.524 -81.495 41.868 1.00 0.00 78 GLN A N 12
ATOM 20598 C CA . GLN A 1 78 ? 6.734 -82.093 42.421 1.00 0.00 78 GLN A CA 12
ATOM 20599 C C . GLN A 1 78 ? 6.614 -83.612 42.476 1.00 0.00 78 GLN A C 12
ATOM 20600 O O . GLN A 1 78 ? 6.070 -84.169 43.430 1.00 0.00 78 GLN A O 12
ATOM 20614 N N . LYS A 1 79 ? 7.125 -84.279 41.447 1.00 0.00 79 LYS A N 12
ATOM 20615 C CA . LYS A 1 79 ? 7.076 -85.734 41.377 1.00 0.00 79 LYS A CA 12
ATOM 20616 C C . LYS A 1 79 ? 8.301 -86.353 42.045 1.00 0.00 79 LYS A C 12
ATOM 20617 O O . LYS A 1 79 ? 8.944 -87.241 41.486 1.00 0.00 79 LYS A O 12
ATOM 20636 N N . VAL A 1 80 ? 8.618 -85.877 43.244 1.00 0.00 80 VAL A N 12
ATOM 20637 C CA . VAL A 1 80 ? 9.765 -86.384 43.990 1.00 0.00 80 VAL A CA 12
ATOM 20638 C C . VAL A 1 80 ? 9.753 -85.878 45.427 1.00 0.00 80 VAL A C 12
ATOM 20639 O O . VAL A 1 80 ? 9.435 -84.716 45.686 1.00 0.00 80 VAL A O 12
ATOM 20652 N N . LEU A 1 81 ? 10.103 -86.756 46.361 1.00 0.00 81 LEU A N 12
ATOM 20653 C CA . LEU A 1 81 ? 10.135 -86.398 47.775 1.00 0.00 81 LEU A CA 12
ATOM 20654 C C . LEU A 1 81 ? 10.993 -85.158 48.004 1.00 0.00 81 LEU A C 12
ATOM 20655 O O . LEU A 1 81 ? 12.220 -85.218 47.937 1.00 0.00 81 LEU A O 12
ATOM 20671 N N . LYS A 1 82 ? 10.338 -84.034 48.276 1.00 0.00 82 LYS A N 12
ATOM 20672 C CA . LYS A 1 82 ? 11.040 -82.779 48.519 1.00 0.00 82 LYS A CA 12
ATOM 20673 C C . LYS A 1 82 ? 10.417 -82.025 49.689 1.00 0.00 82 LYS A C 12
ATOM 20674 O O . LYS A 1 82 ? 9.215 -82.125 49.936 1.00 0.00 82 LYS A O 12
ATOM 20693 N N . CYS A 1 83 ? 11.241 -81.267 50.405 1.00 0.00 83 CYS A N 12
ATOM 20694 C CA . CYS A 1 83 ? 10.771 -80.495 51.549 1.00 0.00 83 CYS A CA 12
ATOM 20695 C C . CYS A 1 83 ? 10.573 -79.030 51.171 1.00 0.00 83 CYS A C 12
ATOM 20696 O O . CYS A 1 83 ? 11.538 -78.304 50.933 1.00 0.00 83 CYS A O 12
ATOM 20703 N N . MET A 1 84 ? 9.315 -78.603 51.119 1.00 0.00 84 MET A N 12
ATOM 20704 C CA . MET A 1 84 ? 8.991 -77.225 50.771 1.00 0.00 84 MET A CA 12
ATOM 20705 C C . MET A 1 84 ? 9.659 -76.249 51.735 1.00 0.00 84 MET A C 12
ATOM 20706 O O . MET A 1 84 ? 10.245 -75.250 51.315 1.00 0.00 84 MET A O 12
ATOM 20720 N N . TYR A 1 85 ? 9.568 -76.544 53.026 1.00 0.00 85 TYR A N 12
ATOM 20721 C CA . TYR A 1 85 ? 10.162 -75.691 54.049 1.00 0.00 85 TYR A CA 12
ATOM 20722 C C . TYR A 1 85 ? 11.501 -75.130 53.581 1.00 0.00 85 TYR A C 12
ATOM 20723 O O . TYR A 1 85 ? 11.685 -73.915 53.498 1.00 0.00 85 TYR A O 12
ATOM 20741 N N . CYS A 1 86 ? 12.434 -76.024 53.272 1.00 0.00 86 CYS A N 12
ATOM 20742 C CA . CYS A 1 86 ? 13.758 -75.621 52.811 1.00 0.00 86 CYS A CA 12
ATOM 20743 C C . CYS A 1 86 ? 13.913 -75.875 51.314 1.00 0.00 86 CYS A C 12
ATOM 20744 O O . CYS A 1 86 ? 14.291 -74.982 50.558 1.00 0.00 86 CYS A O 12
ATOM 20751 N N . GLY A 1 87 ? 13.617 -77.102 50.893 1.00 0.00 87 GLY A N 12
ATOM 20752 C CA . GLY A 1 87 ? 13.729 -77.452 49.490 1.00 0.00 87 GLY A CA 12
ATOM 20753 C C . GLY A 1 87 ? 14.874 -78.408 49.220 1.00 0.00 87 GLY A C 12
ATOM 20754 O O . GLY A 1 87 ? 15.693 -78.171 48.332 1.00 0.00 87 GLY A O 12
ATOM 20758 N N . HIS A 1 88 ? 14.934 -79.490 49.990 1.00 0.00 88 HIS A N 12
ATOM 20759 C CA . HIS A 1 88 ? 15.988 -80.484 49.831 1.00 0.00 88 HIS A CA 12
ATOM 20760 C C . HIS A 1 88 ? 15.438 -81.765 49.210 1.00 0.00 88 HIS A C 12
ATOM 20761 O O . HIS A 1 88 ? 14.531 -82.391 49.756 1.00 0.00 88 HIS A O 12
ATOM 20775 N N . SER A 1 89 ? 15.994 -82.147 48.064 1.00 0.00 89 SER A N 12
ATOM 20776 C CA . SER A 1 89 ? 15.555 -83.349 47.366 1.00 0.00 89 SER A CA 12
ATOM 20777 C C . SER A 1 89 ? 16.138 -84.600 48.019 1.00 0.00 89 SER A C 12
ATOM 20778 O O . SER A 1 89 ? 17.245 -84.574 48.557 1.00 0.00 89 SER A O 12
ATOM 20786 N N . PHE A 1 90 ? 15.383 -85.692 47.968 1.00 0.00 90 PHE A N 12
ATOM 20787 C CA . PHE A 1 90 ? 15.822 -86.952 48.556 1.00 0.00 90 PHE A CA 12
ATOM 20788 C C . PHE A 1 90 ? 15.465 -88.128 47.651 1.00 0.00 90 PHE A C 12
ATOM 20789 O O . PHE A 1 90 ? 14.966 -87.941 46.541 1.00 0.00 90 PHE A O 12
ATOM 20806 N N . GLU A 1 91 ? 15.727 -89.339 48.134 1.00 0.00 91 GLU A N 12
ATOM 20807 C CA . GLU A 1 91 ? 15.435 -90.545 47.366 1.00 0.00 91 GLU A CA 12
ATOM 20808 C C . GLU A 1 91 ? 14.349 -91.373 48.048 1.00 0.00 91 GLU A C 12
ATOM 20809 O O . GLU A 1 91 ? 13.345 -91.729 47.430 1.00 0.00 91 GLU A O 12
ATOM 20821 N N . SER A 1 92 ? 14.558 -91.676 49.324 1.00 0.00 92 SER A N 12
ATOM 20822 C CA . SER A 1 92 ? 13.600 -92.466 50.089 1.00 0.00 92 SER A CA 12
ATOM 20823 C C . SER A 1 92 ? 12.965 -91.627 51.195 1.00 0.00 92 SER A C 12
ATOM 20824 O O . SER A 1 92 ? 13.510 -90.603 51.604 1.00 0.00 92 SER A O 12
ATOM 20832 N N . LEU A 1 93 ? 11.809 -92.072 51.675 1.00 0.00 93 LEU A N 12
ATOM 20833 C CA . LEU A 1 93 ? 11.097 -91.365 52.735 1.00 0.00 93 LEU A CA 12
ATOM 20834 C C . LEU A 1 93 ? 12.018 -91.089 53.918 1.00 0.00 93 LEU A C 12
ATOM 20835 O O . LEU A 1 93 ? 12.134 -89.951 54.374 1.00 0.00 93 LEU A O 12
ATOM 20851 N N . GLN A 1 94 ? 12.672 -92.137 54.410 1.00 0.00 94 GLN A N 12
ATOM 20852 C CA . GLN A 1 94 ? 13.584 -92.006 55.540 1.00 0.00 94 GLN A CA 12
ATOM 20853 C C . GLN A 1 94 ? 14.342 -90.684 55.477 1.00 0.00 94 GLN A C 12
ATOM 20854 O O . GLN A 1 94 ? 14.206 -89.837 56.361 1.00 0.00 94 GLN A O 12
ATOM 20868 N N . ASP A 1 95 ? 15.141 -90.516 54.430 1.00 0.00 95 ASP A N 12
ATOM 20869 C CA . ASP A 1 95 ? 15.922 -89.297 54.252 1.00 0.00 95 ASP A CA 12
ATOM 20870 C C . ASP A 1 95 ? 15.070 -88.061 54.527 1.00 0.00 95 ASP A C 12
ATOM 20871 O O . ASP A 1 95 ? 15.494 -87.147 55.235 1.00 0.00 95 ASP A O 12
ATOM 20880 N N . LEU A 1 96 ? 13.869 -88.040 53.962 1.00 0.00 96 LEU A N 12
ATOM 20881 C CA . LEU A 1 96 ? 12.957 -86.916 54.146 1.00 0.00 96 LEU A CA 12
ATOM 20882 C C . LEU A 1 96 ? 12.532 -86.792 55.605 1.00 0.00 96 LEU A C 12
ATOM 20883 O O . LEU A 1 96 ? 12.694 -85.739 56.222 1.00 0.00 96 LEU A O 12
ATOM 20899 N N . SER A 1 97 ? 11.990 -87.875 56.153 1.00 0.00 97 SER A N 12
ATOM 20900 C CA . SER A 1 97 ? 11.540 -87.888 57.540 1.00 0.00 97 SER A CA 12
ATOM 20901 C C . SER A 1 97 ? 12.674 -87.494 58.481 1.00 0.00 97 SER A C 12
ATOM 20902 O O . SER A 1 97 ? 12.615 -86.456 59.142 1.00 0.00 97 SER A O 12
ATOM 20910 N N . VAL A 1 98 ? 13.705 -88.329 58.538 1.00 0.00 98 VAL A N 12
ATOM 20911 C CA . VAL A 1 98 ? 14.854 -88.069 59.398 1.00 0.00 98 VAL A CA 12
ATOM 20912 C C . VAL A 1 98 ? 15.265 -86.603 59.337 1.00 0.00 98 VAL A C 12
ATOM 20913 O O . VAL A 1 98 ? 15.878 -86.080 60.269 1.00 0.00 98 VAL A O 12
ATOM 20926 N N . HIS A 1 99 ? 14.923 -85.943 58.236 1.00 0.00 99 HIS A N 12
ATOM 20927 C CA . HIS A 1 99 ? 15.255 -84.535 58.054 1.00 0.00 99 HIS A CA 12
ATOM 20928 C C . HIS A 1 99 ? 14.210 -83.640 58.717 1.00 0.00 99 HIS A C 12
ATOM 20929 O O . HIS A 1 99 ? 14.543 -82.782 59.535 1.00 0.00 99 HIS A O 12
ATOM 20943 N N . MET A 1 100 ? 12.948 -83.847 58.359 1.00 0.00 100 MET A N 12
ATOM 20944 C CA . MET A 1 100 ? 11.856 -83.060 58.919 1.00 0.00 100 MET A CA 12
ATOM 20945 C C . MET A 1 100 ? 11.913 -83.058 60.444 1.00 0.00 100 MET A C 12
ATOM 20946 O O . MET A 1 100 ? 11.669 -82.034 61.083 1.00 0.00 100 MET A O 12
ATOM 20960 N N . ILE A 1 101 ? 12.237 -84.212 61.020 1.00 0.00 101 ILE A N 12
ATOM 20961 C CA . ILE A 1 101 ? 12.327 -84.342 62.469 1.00 0.00 101 ILE A CA 12
ATOM 20962 C C . ILE A 1 101 ? 13.517 -83.563 63.018 1.00 0.00 101 ILE A C 12
ATOM 20963 O O . ILE A 1 101 ? 13.362 -82.692 63.874 1.00 0.00 101 ILE A O 12
ATOM 20979 N N . LYS A 1 102 ? 14.707 -83.881 62.519 1.00 0.00 102 LYS A N 12
ATOM 20980 C CA . LYS A 1 102 ? 15.925 -83.208 62.956 1.00 0.00 102 LYS A CA 12
ATOM 20981 C C . LYS A 1 102 ? 15.808 -81.698 62.777 1.00 0.00 102 LYS A C 12
ATOM 20982 O O . LYS A 1 102 ? 15.951 -80.936 63.733 1.00 0.00 102 LYS A O 12
ATOM 21001 N N . THR A 1 103 ? 15.544 -81.272 61.546 1.00 0.00 103 THR A N 12
ATOM 21002 C CA . THR A 1 103 ? 15.408 -79.853 61.241 1.00 0.00 103 THR A CA 12
ATOM 21003 C C . THR A 1 103 ? 14.110 -79.292 61.808 1.00 0.00 103 THR A C 12
ATOM 21004 O O . THR A 1 103 ? 13.981 -78.085 62.017 1.00 0.00 103 THR A O 12
ATOM 21015 N N . LYS A 1 104 ? 13.147 -80.174 62.055 1.00 0.00 104 LYS A N 12
ATOM 21016 C CA . LYS A 1 104 ? 11.857 -79.767 62.601 1.00 0.00 104 LYS A CA 12
ATOM 21017 C C . LYS A 1 104 ? 11.141 -78.815 61.650 1.00 0.00 104 LYS A C 12
ATOM 21018 O O . LYS A 1 104 ? 10.722 -77.726 62.045 1.00 0.00 104 LYS A O 12
ATOM 21037 N N . HIS A 1 105 ? 11.001 -79.232 60.396 1.00 0.00 105 HIS A N 12
ATOM 21038 C CA . HIS A 1 105 ? 10.331 -78.416 59.389 1.00 0.00 105 HIS A CA 12
ATOM 21039 C C . HIS A 1 105 ? 8.846 -78.758 59.311 1.00 0.00 105 HIS A C 12
ATOM 21040 O O . HIS A 1 105 ? 7.994 -77.868 59.304 1.00 0.00 105 HIS A O 12
ATOM 21054 N N . TYR A 1 106 ? 8.544 -80.049 59.253 1.00 0.00 106 TYR A N 12
ATOM 21055 C CA . TYR A 1 106 ? 7.162 -80.509 59.172 1.00 0.00 106 TYR A CA 12
ATOM 21056 C C . TYR A 1 106 ? 6.262 -79.690 60.095 1.00 0.00 106 TYR A C 12
ATOM 21057 O O . TYR A 1 106 ? 5.253 -79.135 59.661 1.00 0.00 106 TYR A O 12
ATOM 21075 N N . GLN A 1 107 ? 6.637 -79.621 61.367 1.00 0.00 107 GLN A N 12
ATOM 21076 C CA . GLN A 1 107 ? 5.865 -78.872 62.351 1.00 0.00 107 GLN A CA 12
ATOM 21077 C C . GLN A 1 107 ? 5.653 -77.432 61.895 1.00 0.00 107 GLN A C 12
ATOM 21078 O O . GLN A 1 107 ? 4.518 -76.972 61.763 1.00 0.00 107 GLN A O 12
ATOM 21092 N N . LYS A 1 108 ? 6.751 -76.725 61.655 1.00 0.00 108 LYS A N 12
ATOM 21093 C CA . LYS A 1 108 ? 6.687 -75.337 61.212 1.00 0.00 108 LYS A CA 12
ATOM 21094 C C . LYS A 1 108 ? 6.399 -75.256 59.716 1.00 0.00 108 LYS A C 12
ATOM 21095 O O . LYS A 1 108 ? 7.229 -75.642 58.892 1.00 0.00 108 LYS A O 12
ATOM 21114 N N . VAL A 1 109 ? 5.218 -74.751 59.372 1.00 0.00 109 VAL A N 12
ATOM 21115 C CA . VAL A 1 109 ? 4.822 -74.617 57.975 1.00 0.00 109 VAL A CA 12
ATOM 21116 C C . VAL A 1 109 ? 4.299 -73.215 57.684 1.00 0.00 109 VAL A C 12
ATOM 21117 O O . VAL A 1 109 ? 4.762 -72.548 56.759 1.00 0.00 109 VAL A O 12
ATOM 21130 N N . SER A 1 110 ? 3.333 -72.773 58.482 1.00 0.00 110 SER A N 12
ATOM 21131 C CA . SER A 1 110 ? 2.743 -71.449 58.309 1.00 0.00 110 SER A CA 12
ATOM 21132 C C . SER A 1 110 ? 2.930 -70.603 59.565 1.00 0.00 110 SER A C 12
ATOM 21133 O O . SER A 1 110 ? 3.488 -71.063 60.560 1.00 0.00 110 SER A O 12
ATOM 21141 N N . GLY A 1 111 ? 2.456 -69.362 59.510 1.00 0.00 111 GLY A N 12
ATOM 21142 C CA . GLY A 1 111 ? 2.579 -68.470 60.647 1.00 0.00 111 GLY A CA 12
ATOM 21143 C C . GLY A 1 111 ? 1.467 -67.443 60.702 1.00 0.00 111 GLY A C 12
ATOM 21144 O O . GLY A 1 111 ? 1.410 -66.514 59.895 1.00 0.00 111 GLY A O 12
ATOM 21148 N N . PRO A 1 112 ? 0.554 -67.603 61.671 1.00 0.00 112 PRO A N 12
ATOM 21149 C CA . PRO A 1 112 ? -0.580 -66.692 61.851 1.00 0.00 112 PRO A CA 12
ATOM 21150 C C . PRO A 1 112 ? -0.146 -65.318 62.350 1.00 0.00 112 PRO A C 12
ATOM 21151 O O . PRO A 1 112 ? 1.046 -65.044 62.487 1.00 0.00 112 PRO A O 12
ATOM 21162 N N . SER A 1 113 ? -1.122 -64.456 62.622 1.00 0.00 113 SER A N 12
ATOM 21163 C CA . SER A 1 113 ? -0.840 -63.110 63.104 1.00 0.00 113 SER A CA 12
ATOM 21164 C C . SER A 1 113 ? -2.059 -62.518 63.808 1.00 0.00 113 SER A C 12
ATOM 21165 O O . SER A 1 113 ? -3.199 -62.858 63.489 1.00 0.00 113 SER A O 12
ATOM 21173 N N . SER A 1 114 ? -1.810 -61.632 64.766 1.00 0.00 114 SER A N 12
ATOM 21174 C CA . SER A 1 114 ? -2.884 -60.996 65.518 1.00 0.00 114 SER A CA 12
ATOM 21175 C C . SER A 1 114 ? -2.741 -59.478 65.490 1.00 0.00 114 SER A C 12
ATOM 21176 O O . SER A 1 114 ? -1.794 -58.942 64.918 1.00 0.00 114 SER A O 12
ATOM 21184 N N . GLY A 1 115 ? -3.693 -58.788 66.114 1.00 0.00 115 GLY A N 12
ATOM 21185 C CA . GLY A 1 115 ? -3.656 -57.338 66.148 1.00 0.00 115 GLY A CA 12
ATOM 21186 C C . GLY A 1 115 ? -4.916 -56.741 66.743 1.00 0.00 115 GLY A C 12
ATOM 21187 O O . GLY A 1 115 ? -5.700 -57.439 67.385 1.00 0.00 115 GLY A O 12
ATOM 21193 N N . GLY A 1 1 ? -31.793 49.745 22.396 1.00 0.00 1 GLY A N 13
ATOM 21194 C CA . GLY A 1 1 ? -30.812 49.802 21.328 1.00 0.00 1 GLY A CA 13
ATOM 21195 C C . GLY A 1 1 ? -30.089 48.484 21.135 1.00 0.00 1 GLY A C 13
ATOM 21196 O O . GLY A 1 1 ? -29.791 47.783 22.102 1.00 0.00 1 GLY A O 13
ATOM 21200 N N . SER A 1 2 ? -29.806 48.145 19.881 1.00 0.00 2 SER A N 13
ATOM 21201 C CA . SER A 1 2 ? -29.117 46.900 19.563 1.00 0.00 2 SER A CA 13
ATOM 21202 C C . SER A 1 2 ? -28.088 46.558 20.637 1.00 0.00 2 SER A C 13
ATOM 21203 O O . SER A 1 2 ? -27.296 47.407 21.045 1.00 0.00 2 SER A O 13
ATOM 21211 N N . SER A 1 3 ? -28.106 45.309 21.089 1.00 0.00 3 SER A N 13
ATOM 21212 C CA . SER A 1 3 ? -27.177 44.855 22.117 1.00 0.00 3 SER A CA 13
ATOM 21213 C C . SER A 1 3 ? -27.192 43.333 22.228 1.00 0.00 3 SER A C 13
ATOM 21214 O O . SER A 1 3 ? -28.248 42.721 22.383 1.00 0.00 3 SER A O 13
ATOM 21222 N N . GLY A 1 4 ? -26.010 42.729 22.150 1.00 0.00 4 GLY A N 13
ATOM 21223 C CA . GLY A 1 4 ? -25.908 41.284 22.243 1.00 0.00 4 GLY A CA 13
ATOM 21224 C C . GLY A 1 4 ? -24.566 40.765 21.766 1.00 0.00 4 GLY A C 13
ATOM 21225 O O . GLY A 1 4 ? -24.085 41.156 20.702 1.00 0.00 4 GLY A O 13
ATOM 21229 N N . SER A 1 5 ? -23.959 39.884 22.554 1.00 0.00 5 SER A N 13
ATOM 21230 C CA . SER A 1 5 ? -22.662 39.315 22.209 1.00 0.00 5 SER A CA 13
ATOM 21231 C C . SER A 1 5 ? -22.826 37.953 21.542 1.00 0.00 5 SER A C 13
ATOM 21232 O O . SER A 1 5 ? -23.656 37.143 21.955 1.00 0.00 5 SER A O 13
ATOM 21240 N N . SER A 1 6 ? -22.030 37.708 20.505 1.00 0.00 6 SER A N 13
ATOM 21241 C CA . SER A 1 6 ? -22.089 36.446 19.778 1.00 0.00 6 SER A CA 13
ATOM 21242 C C . SER A 1 6 ? -20.888 35.567 20.116 1.00 0.00 6 SER A C 13
ATOM 21243 O O . SER A 1 6 ? -19.785 36.063 20.339 1.00 0.00 6 SER A O 13
ATOM 21251 N N . GLY A 1 7 ? -21.113 34.257 20.153 1.00 0.00 7 GLY A N 13
ATOM 21252 C CA . GLY A 1 7 ? -20.042 33.329 20.465 1.00 0.00 7 GLY A CA 13
ATOM 21253 C C . GLY A 1 7 ? -20.121 32.056 19.647 1.00 0.00 7 GLY A C 13
ATOM 21254 O O . GLY A 1 7 ? -20.875 31.978 18.675 1.00 0.00 7 GLY A O 13
ATOM 21258 N N . LYS A 1 8 ? -19.341 31.054 20.036 1.00 0.00 8 LYS A N 13
ATOM 21259 C CA . LYS A 1 8 ? -19.325 29.777 19.332 1.00 0.00 8 LYS A CA 13
ATOM 21260 C C . LYS A 1 8 ? -19.803 28.649 20.241 1.00 0.00 8 LYS A C 13
ATOM 21261 O O . LYS A 1 8 ? -19.890 28.812 21.458 1.00 0.00 8 LYS A O 13
ATOM 21280 N N . LEU A 1 9 ? -20.111 27.504 19.641 1.00 0.00 9 LEU A N 13
ATOM 21281 C CA . LEU A 1 9 ? -20.579 26.346 20.397 1.00 0.00 9 LEU A CA 13
ATOM 21282 C C . LEU A 1 9 ? -19.405 25.507 20.890 1.00 0.00 9 LEU A C 13
ATOM 21283 O O . LEU A 1 9 ? -18.578 25.054 20.099 1.00 0.00 9 LEU A O 13
ATOM 21299 N N . TYR A 1 10 ? -19.341 25.303 22.201 1.00 0.00 10 TYR A N 13
ATOM 21300 C CA . TYR A 1 10 ? -18.268 24.518 22.800 1.00 0.00 10 TYR A CA 13
ATOM 21301 C C . TYR A 1 10 ? -18.786 23.168 23.285 1.00 0.00 10 TYR A C 13
ATOM 21302 O O . TYR A 1 10 ? -19.977 23.006 23.553 1.00 0.00 10 TYR A O 13
ATOM 21320 N N . GLY A 1 11 ? -17.882 22.199 23.397 1.00 0.00 11 GLY A N 13
ATOM 21321 C CA . GLY A 1 11 ? -18.266 20.875 23.851 1.00 0.00 11 GLY A CA 13
ATOM 21322 C C . GLY A 1 11 ? -17.504 20.443 25.088 1.00 0.00 11 GLY A C 13
ATOM 21323 O O . GLY A 1 11 ? -16.409 20.936 25.355 1.00 0.00 11 GLY A O 13
ATOM 21327 N N . SER A 1 12 ? -18.084 19.517 25.846 1.00 0.00 12 SER A N 13
ATOM 21328 C CA . SER A 1 12 ? -17.456 19.022 27.065 1.00 0.00 12 SER A CA 13
ATOM 21329 C C . SER A 1 12 ? -16.652 17.756 26.785 1.00 0.00 12 SER A C 13
ATOM 21330 O O . SER A 1 12 ? -17.181 16.646 26.849 1.00 0.00 12 SER A O 13
ATOM 21338 N N . ILE A 1 13 ? -15.372 17.932 26.476 1.00 0.00 13 ILE A N 13
ATOM 21339 C CA . ILE A 1 13 ? -14.495 16.803 26.188 1.00 0.00 13 ILE A CA 13
ATOM 21340 C C . ILE A 1 13 ? -14.073 16.094 27.469 1.00 0.00 13 ILE A C 13
ATOM 21341 O O . ILE A 1 13 ? -13.869 16.728 28.504 1.00 0.00 13 ILE A O 13
ATOM 21357 N N . PHE A 1 14 ? -13.942 14.773 27.393 1.00 0.00 14 PHE A N 13
ATOM 21358 C CA . PHE A 1 14 ? -13.542 13.977 28.548 1.00 0.00 14 PHE A CA 13
ATOM 21359 C C . PHE A 1 14 ? -12.058 14.159 28.846 1.00 0.00 14 PHE A C 13
ATOM 21360 O O . PHE A 1 14 ? -11.316 14.729 28.045 1.00 0.00 14 PHE A O 13
ATOM 21377 N N . THR A 1 15 ? -11.629 13.670 30.005 1.00 0.00 15 THR A N 13
ATOM 21378 C CA . THR A 1 15 ? -10.234 13.778 30.413 1.00 0.00 15 THR A CA 13
ATOM 21379 C C . THR A 1 15 ? -9.778 12.527 31.155 1.00 0.00 15 THR A C 13
ATOM 21380 O O . THR A 1 15 ? -10.205 12.271 32.280 1.00 0.00 15 THR A O 13
ATOM 21391 N N . GLY A 1 16 ? -8.906 11.752 30.518 1.00 0.00 16 GLY A N 13
ATOM 21392 C CA . GLY A 1 16 ? -8.407 10.536 31.134 1.00 0.00 16 GLY A CA 13
ATOM 21393 C C . GLY A 1 16 ? -8.418 9.357 30.181 1.00 0.00 16 GLY A C 13
ATOM 21394 O O . GLY A 1 16 ? -9.473 8.955 29.693 1.00 0.00 16 GLY A O 13
ATOM 21398 N N . ALA A 1 17 ? -7.240 8.803 29.915 1.00 0.00 17 ALA A N 13
ATOM 21399 C CA . ALA A 1 17 ? -7.117 7.662 29.015 1.00 0.00 17 ALA A CA 13
ATOM 21400 C C . ALA A 1 17 ? -5.694 7.115 29.013 1.00 0.00 17 ALA A C 13
ATOM 21401 O O . ALA A 1 17 ? -4.730 7.868 28.878 1.00 0.00 17 ALA A O 13
ATOM 21408 N N . SER A 1 18 ? -5.571 5.800 29.162 1.00 0.00 18 SER A N 13
ATOM 21409 C CA . SER A 1 18 ? -4.264 5.152 29.183 1.00 0.00 18 SER A CA 13
ATOM 21410 C C . SER A 1 18 ? -4.007 4.407 27.876 1.00 0.00 18 SER A C 13
ATOM 21411 O O . SER A 1 18 ? -4.586 3.349 27.626 1.00 0.00 18 SER A O 13
ATOM 21419 N N . LYS A 1 19 ? -3.135 4.968 27.044 1.00 0.00 19 LYS A N 13
ATOM 21420 C CA . LYS A 1 19 ? -2.799 4.358 25.763 1.00 0.00 19 LYS A CA 13
ATOM 21421 C C . LYS A 1 19 ? -2.297 2.930 25.955 1.00 0.00 19 LYS A C 13
ATOM 21422 O O . LYS A 1 19 ? -2.793 1.998 25.323 1.00 0.00 19 LYS A O 13
ATOM 21441 N N . PHE A 1 20 ? -1.311 2.767 26.831 1.00 0.00 20 PHE A N 13
ATOM 21442 C CA . PHE A 1 20 ? -0.743 1.453 27.105 1.00 0.00 20 PHE A CA 13
ATOM 21443 C C . PHE A 1 20 ? -1.182 0.946 28.476 1.00 0.00 20 PHE A C 13
ATOM 21444 O O . PHE A 1 20 ? -1.295 1.718 29.429 1.00 0.00 20 PHE A O 13
ATOM 21461 N N . ARG A 1 21 ? -1.429 -0.357 28.568 1.00 0.00 21 ARG A N 13
ATOM 21462 C CA . ARG A 1 21 ? -1.857 -0.967 29.820 1.00 0.00 21 ARG A CA 13
ATOM 21463 C C . ARG A 1 21 ? -1.110 -2.273 30.073 1.00 0.00 21 ARG A C 13
ATOM 21464 O O . ARG A 1 21 ? -0.961 -3.100 29.172 1.00 0.00 21 ARG A O 13
ATOM 21485 N N . CYS A 1 22 ? -0.640 -2.451 31.302 1.00 0.00 22 CYS A N 13
ATOM 21486 C CA . CYS A 1 22 ? 0.093 -3.656 31.674 1.00 0.00 22 CYS A CA 13
ATOM 21487 C C . CYS A 1 22 ? -0.840 -4.691 32.295 1.00 0.00 22 CYS A C 13
ATOM 21488 O O . CYS A 1 22 ? -0.904 -4.833 33.516 1.00 0.00 22 CYS A O 13
ATOM 21495 N N . LYS A 1 23 ? -1.562 -5.413 31.444 1.00 0.00 23 LYS A N 13
ATOM 21496 C CA . LYS A 1 23 ? -2.491 -6.437 31.906 1.00 0.00 23 LYS A CA 13
ATOM 21497 C C . LYS A 1 23 ? -1.964 -7.125 33.161 1.00 0.00 23 LYS A C 13
ATOM 21498 O O . LYS A 1 23 ? -2.628 -7.143 34.197 1.00 0.00 23 LYS A O 13
ATOM 21517 N N . ASP A 1 24 ? -0.765 -7.687 33.062 1.00 0.00 24 ASP A N 13
ATOM 21518 C CA . ASP A 1 24 ? -0.146 -8.374 34.190 1.00 0.00 24 ASP A CA 13
ATOM 21519 C C . ASP A 1 24 ? -0.520 -7.701 35.507 1.00 0.00 24 ASP A C 13
ATOM 21520 O O . ASP A 1 24 ? -1.109 -8.325 36.389 1.00 0.00 24 ASP A O 13
ATOM 21529 N N . CYS A 1 25 ? -0.173 -6.424 35.632 1.00 0.00 25 CYS A N 13
ATOM 21530 C CA . CYS A 1 25 ? -0.471 -5.666 36.841 1.00 0.00 25 CYS A CA 13
ATOM 21531 C C . CYS A 1 25 ? -1.619 -4.690 36.603 1.00 0.00 25 CYS A C 13
ATOM 21532 O O . CYS A 1 25 ? -2.199 -4.651 35.518 1.00 0.00 25 CYS A O 13
ATOM 21539 N N . SER A 1 26 ? -1.943 -3.904 37.625 1.00 0.00 26 SER A N 13
ATOM 21540 C CA . SER A 1 26 ? -3.024 -2.930 37.528 1.00 0.00 26 SER A CA 13
ATOM 21541 C C . SER A 1 26 ? -2.472 -1.527 37.290 1.00 0.00 26 SER A C 13
ATOM 21542 O O . SER A 1 26 ? -2.952 -0.553 37.868 1.00 0.00 26 SER A O 13
ATOM 21550 N N . ALA A 1 27 ? -1.461 -1.434 36.432 1.00 0.00 27 ALA A N 13
ATOM 21551 C CA . ALA A 1 27 ? -0.844 -0.151 36.115 1.00 0.00 27 ALA A CA 13
ATOM 21552 C C . ALA A 1 27 ? -0.986 0.173 34.632 1.00 0.00 27 ALA A C 13
ATOM 21553 O O . ALA A 1 27 ? -1.431 -0.662 33.843 1.00 0.00 27 ALA A O 13
ATOM 21560 N N . ALA A 1 28 ? -0.607 1.391 34.259 1.00 0.00 28 ALA A N 13
ATOM 21561 C CA . ALA A 1 28 ? -0.690 1.825 32.870 1.00 0.00 28 ALA A CA 13
ATOM 21562 C C . ALA A 1 28 ? 0.294 2.954 32.588 1.00 0.00 28 ALA A C 13
ATOM 21563 O O . ALA A 1 28 ? 0.863 3.540 33.509 1.00 0.00 28 ALA A O 13
ATOM 21570 N N . TYR A 1 29 ? 0.492 3.255 31.309 1.00 0.00 29 TYR A N 13
ATOM 21571 C CA . TYR A 1 29 ? 1.411 4.312 30.905 1.00 0.00 29 TYR A CA 13
ATOM 21572 C C . TYR A 1 29 ? 0.920 5.007 29.639 1.00 0.00 29 TYR A C 13
ATOM 21573 O O . TYR A 1 29 ? -0.020 4.547 28.990 1.00 0.00 29 TYR A O 13
ATOM 21591 N N . ASP A 1 30 ? 1.561 6.119 29.296 1.00 0.00 30 ASP A N 13
ATOM 21592 C CA . ASP A 1 30 ? 1.192 6.880 28.107 1.00 0.00 30 ASP A CA 13
ATOM 21593 C C . ASP A 1 30 ? 2.035 6.458 26.909 1.00 0.00 30 ASP A C 13
ATOM 21594 O O . ASP A 1 30 ? 1.524 6.304 25.799 1.00 0.00 30 ASP A O 13
ATOM 21603 N N . THR A 1 31 ? 3.332 6.275 27.140 1.00 0.00 31 THR A N 13
ATOM 21604 C CA . THR A 1 31 ? 4.247 5.874 26.079 1.00 0.00 31 THR A CA 13
ATOM 21605 C C . THR A 1 31 ? 4.729 4.442 26.280 1.00 0.00 31 THR A C 13
ATOM 21606 O O . THR A 1 31 ? 4.764 3.940 27.405 1.00 0.00 31 THR A O 13
ATOM 21617 N N . LEU A 1 32 ? 5.101 3.788 25.185 1.00 0.00 32 LEU A N 13
ATOM 21618 C CA . LEU A 1 32 ? 5.582 2.412 25.241 1.00 0.00 32 LEU A CA 13
ATOM 21619 C C . LEU A 1 32 ? 6.987 2.350 25.833 1.00 0.00 32 LEU A C 13
ATOM 21620 O O . LEU A 1 32 ? 7.274 1.519 26.694 1.00 0.00 32 LEU A O 13
ATOM 21636 N N . VAL A 1 33 ? 7.859 3.237 25.365 1.00 0.00 33 VAL A N 13
ATOM 21637 C CA . VAL A 1 33 ? 9.234 3.287 25.849 1.00 0.00 33 VAL A CA 13
ATOM 21638 C C . VAL A 1 33 ? 9.280 3.307 27.373 1.00 0.00 33 VAL A C 13
ATOM 21639 O O . VAL A 1 33 ? 10.289 2.946 27.977 1.00 0.00 33 VAL A O 13
ATOM 21652 N N . GLU A 1 34 ? 8.180 3.731 27.987 1.00 0.00 34 GLU A N 13
ATOM 21653 C CA . GLU A 1 34 ? 8.095 3.798 29.441 1.00 0.00 34 GLU A CA 13
ATOM 21654 C C . GLU A 1 34 ? 7.586 2.481 30.018 1.00 0.00 34 GLU A C 13
ATOM 21655 O O . GLU A 1 34 ? 8.119 1.975 31.007 1.00 0.00 34 GLU A O 13
ATOM 21667 N N . LEU A 1 35 ? 6.551 1.929 29.393 1.00 0.00 35 LEU A N 13
ATOM 21668 C CA . LEU A 1 35 ? 5.969 0.670 29.844 1.00 0.00 35 LEU A CA 13
ATOM 21669 C C . LEU A 1 35 ? 6.983 -0.466 29.746 1.00 0.00 35 LEU A C 13
ATOM 21670 O O . LEU A 1 35 ? 7.200 -1.204 30.708 1.00 0.00 35 LEU A O 13
ATOM 21686 N N . THR A 1 36 ? 7.603 -0.599 28.578 1.00 0.00 36 THR A N 13
ATOM 21687 C CA . THR A 1 36 ? 8.594 -1.643 28.354 1.00 0.00 36 THR A CA 13
ATOM 21688 C C . THR A 1 36 ? 9.522 -1.787 29.556 1.00 0.00 36 THR A C 13
ATOM 21689 O O . THR A 1 36 ? 9.528 -2.818 30.228 1.00 0.00 36 THR A O 13
ATOM 21700 N N . VAL A 1 37 ? 10.304 -0.747 29.822 1.00 0.00 37 VAL A N 13
ATOM 21701 C CA . VAL A 1 37 ? 11.235 -0.756 30.945 1.00 0.00 37 VAL A CA 13
ATOM 21702 C C . VAL A 1 37 ? 10.636 -1.475 32.148 1.00 0.00 37 VAL A C 13
ATOM 21703 O O . VAL A 1 37 ? 11.266 -2.356 32.735 1.00 0.00 37 VAL A O 13
ATOM 21716 N N . HIS A 1 38 ? 9.415 -1.096 32.511 1.00 0.00 38 HIS A N 13
ATOM 21717 C CA . HIS A 1 38 ? 8.729 -1.706 33.644 1.00 0.00 38 HIS A CA 13
ATOM 21718 C C . HIS A 1 38 ? 8.413 -3.172 33.362 1.00 0.00 38 HIS A C 13
ATOM 21719 O O . HIS A 1 38 ? 8.611 -4.035 34.217 1.00 0.00 38 HIS A O 13
ATOM 21733 N N . MET A 1 39 ? 7.918 -3.445 32.160 1.00 0.00 39 MET A N 13
ATOM 21734 C CA . MET A 1 39 ? 7.574 -4.806 31.767 1.00 0.00 39 MET A CA 13
ATOM 21735 C C . MET A 1 39 ? 8.742 -5.755 32.016 1.00 0.00 39 MET A C 13
ATOM 21736 O O . MET A 1 39 ? 8.573 -6.819 32.612 1.00 0.00 39 MET A O 13
ATOM 21750 N N . ASN A 1 40 ? 9.926 -5.364 31.554 1.00 0.00 40 ASN A N 13
ATOM 21751 C CA . ASN A 1 40 ? 11.122 -6.182 31.728 1.00 0.00 40 ASN A CA 13
ATOM 21752 C C . ASN A 1 40 ? 11.653 -6.073 33.153 1.00 0.00 40 ASN A C 13
ATOM 21753 O O . ASN A 1 40 ? 11.913 -7.082 33.807 1.00 0.00 40 ASN A O 13
ATOM 21764 N N . GLU A 1 41 ? 11.812 -4.841 33.627 1.00 0.00 41 GLU A N 13
ATOM 21765 C CA . GLU A 1 41 ? 12.314 -4.601 34.975 1.00 0.00 41 GLU A CA 13
ATOM 21766 C C . GLU A 1 41 ? 11.647 -5.538 35.979 1.00 0.00 41 GLU A C 13
ATOM 21767 O O . GLU A 1 41 ? 12.320 -6.204 36.766 1.00 0.00 41 GLU A O 13
ATOM 21779 N N . THR A 1 42 ? 10.319 -5.584 35.945 1.00 0.00 42 THR A N 13
ATOM 21780 C CA . THR A 1 42 ? 9.560 -6.437 36.851 1.00 0.00 42 THR A CA 13
ATOM 21781 C C . THR A 1 42 ? 9.370 -7.830 36.264 1.00 0.00 42 THR A C 13
ATOM 21782 O O . THR A 1 42 ? 9.567 -8.834 36.947 1.00 0.00 42 THR A O 13
ATOM 21793 N N . GLY A 1 43 ? 8.986 -7.885 34.992 1.00 0.00 43 GLY A N 13
ATOM 21794 C CA . GLY A 1 43 ? 8.775 -9.161 34.334 1.00 0.00 43 GLY A CA 13
ATOM 21795 C C . GLY A 1 43 ? 7.589 -9.139 33.391 1.00 0.00 43 GLY A C 13
ATOM 21796 O O . GLY A 1 43 ? 7.617 -9.765 32.331 1.00 0.00 43 GLY A O 13
ATOM 21800 N N . HIS A 1 44 ? 6.542 -8.417 33.777 1.00 0.00 44 HIS A N 13
ATOM 21801 C CA . HIS A 1 44 ? 5.340 -8.317 32.958 1.00 0.00 44 HIS A CA 13
ATOM 21802 C C . HIS A 1 44 ? 5.697 -8.072 31.495 1.00 0.00 44 HIS A C 13
ATOM 21803 O O . HIS A 1 44 ? 6.834 -7.726 31.174 1.00 0.00 44 HIS A O 13
ATOM 21817 N N . TYR A 1 45 ? 4.720 -8.253 30.614 1.00 0.00 45 TYR A N 13
ATOM 21818 C CA . TYR A 1 45 ? 4.933 -8.054 29.184 1.00 0.00 45 TYR A CA 13
ATOM 21819 C C . TYR A 1 45 ? 3.706 -7.424 28.534 1.00 0.00 45 TYR A C 13
ATOM 21820 O O . TYR A 1 45 ? 2.667 -7.255 29.174 1.00 0.00 45 TYR A O 13
ATOM 21838 N N . ARG A 1 46 ? 3.832 -7.078 27.257 1.00 0.00 46 ARG A N 13
ATOM 21839 C CA . ARG A 1 46 ? 2.735 -6.466 26.518 1.00 0.00 46 ARG A CA 13
ATOM 21840 C C . ARG A 1 46 ? 1.411 -7.151 26.845 1.00 0.00 46 ARG A C 13
ATOM 21841 O O . ARG A 1 46 ? 1.382 -8.323 27.219 1.00 0.00 46 ARG A O 13
ATOM 21862 N N . ASP A 1 47 ? 0.318 -6.410 26.703 1.00 0.00 47 ASP A N 13
ATOM 21863 C CA . ASP A 1 47 ? -1.010 -6.945 26.981 1.00 0.00 47 ASP A CA 13
ATOM 21864 C C . ASP A 1 47 ? -1.833 -7.056 25.701 1.00 0.00 47 ASP A C 13
ATOM 21865 O O . ASP A 1 47 ? -3.052 -6.888 25.718 1.00 0.00 47 ASP A O 13
ATOM 21874 N N . ASP A 1 48 ? -1.156 -7.336 24.593 1.00 0.00 48 ASP A N 13
ATOM 21875 C CA . ASP A 1 48 ? -1.824 -7.469 23.303 1.00 0.00 48 ASP A CA 13
ATOM 21876 C C . ASP A 1 48 ? -2.083 -8.936 22.974 1.00 0.00 48 ASP A C 13
ATOM 21877 O O . ASP A 1 48 ? -1.557 -9.832 23.632 1.00 0.00 48 ASP A O 13
ATOM 21886 N N . ASN A 1 49 ? -2.900 -9.173 21.951 1.00 0.00 49 ASN A N 13
ATOM 21887 C CA . ASN A 1 49 ? -3.230 -10.530 21.536 1.00 0.00 49 ASN A CA 13
ATOM 21888 C C . ASN A 1 49 ? -2.045 -11.190 20.837 1.00 0.00 49 ASN A C 13
ATOM 21889 O O . ASN A 1 49 ? -1.367 -10.566 20.020 1.00 0.00 49 ASN A O 13
ATOM 21900 N N . HIS A 1 50 ? -1.802 -12.456 21.163 1.00 0.00 50 HIS A N 13
ATOM 21901 C CA . HIS A 1 50 ? -0.700 -13.200 20.566 1.00 0.00 50 HIS A CA 13
ATOM 21902 C C . HIS A 1 50 ? -1.209 -14.458 19.868 1.00 0.00 50 HIS A C 13
ATOM 21903 O O . HIS A 1 50 ? -0.644 -15.539 20.029 1.00 0.00 50 HIS A O 13
ATOM 21917 N N . GLU A 1 51 ? -2.280 -14.308 19.094 1.00 0.00 51 GLU A N 13
ATOM 21918 C CA . GLU A 1 51 ? -2.864 -15.432 18.374 1.00 0.00 51 GLU A CA 13
ATOM 21919 C C . GLU A 1 51 ? -2.504 -15.376 16.892 1.00 0.00 51 GLU A C 13
ATOM 21920 O O . GLU A 1 51 ? -3.155 -14.685 16.108 1.00 0.00 51 GLU A O 13
ATOM 21932 N N . THR A 1 52 ? -1.461 -16.110 16.515 1.00 0.00 52 THR A N 13
ATOM 21933 C CA . THR A 1 52 ? -1.012 -16.144 15.129 1.00 0.00 52 THR A CA 13
ATOM 21934 C C . THR A 1 52 ? -1.289 -17.502 14.494 1.00 0.00 52 THR A C 13
ATOM 21935 O O . THR A 1 52 ? -0.532 -17.964 13.639 1.00 0.00 52 THR A O 13
ATOM 21946 N N . ASP A 1 53 ? -2.377 -18.136 14.917 1.00 0.00 53 ASP A N 13
ATOM 21947 C CA . ASP A 1 53 ? -2.755 -19.441 14.387 1.00 0.00 53 ASP A CA 13
ATOM 21948 C C . ASP A 1 53 ? -2.860 -19.402 12.865 1.00 0.00 53 ASP A C 13
ATOM 21949 O O . ASP A 1 53 ? -3.541 -18.545 12.303 1.00 0.00 53 ASP A O 13
ATOM 21958 N N . ASN A 1 54 ? -2.180 -20.333 12.206 1.00 0.00 54 ASN A N 13
ATOM 21959 C CA . ASN A 1 54 ? -2.195 -20.403 10.749 1.00 0.00 54 ASN A CA 13
ATOM 21960 C C . ASN A 1 54 ? -3.275 -21.364 10.261 1.00 0.00 54 ASN A C 13
ATOM 21961 O O . ASN A 1 54 ? -3.501 -22.415 10.861 1.00 0.00 54 ASN A O 13
ATOM 21972 N N . ASN A 1 55 ? -3.940 -20.996 9.171 1.00 0.00 55 ASN A N 13
ATOM 21973 C CA . ASN A 1 55 ? -4.997 -21.825 8.604 1.00 0.00 55 ASN A CA 13
ATOM 21974 C C . ASN A 1 55 ? -4.556 -22.433 7.275 1.00 0.00 55 ASN A C 13
ATOM 21975 O O . ASN A 1 55 ? -4.459 -21.736 6.265 1.00 0.00 55 ASN A O 13
ATOM 21986 N N . ASN A 1 56 ? -4.292 -23.735 7.284 1.00 0.00 56 ASN A N 13
ATOM 21987 C CA . ASN A 1 56 ? -3.863 -24.437 6.080 1.00 0.00 56 ASN A CA 13
ATOM 21988 C C . ASN A 1 56 ? -4.629 -23.938 4.858 1.00 0.00 56 ASN A C 13
ATOM 21989 O O . ASN A 1 56 ? -5.802 -24.255 4.658 1.00 0.00 56 ASN A O 13
ATOM 22000 N N . PRO A 1 57 ? -3.951 -23.140 4.020 1.00 0.00 57 PRO A N 13
ATOM 22001 C CA . PRO A 1 57 ? -4.547 -22.582 2.803 1.00 0.00 57 PRO A CA 13
ATOM 22002 C C . PRO A 1 57 ? -4.799 -23.646 1.740 1.00 0.00 57 PRO A C 13
ATOM 22003 O O . PRO A 1 57 ? -5.409 -23.374 0.706 1.00 0.00 57 PRO A O 13
ATOM 22014 N N . LYS A 1 58 ? -4.326 -24.860 2.002 1.00 0.00 58 LYS A N 13
ATOM 22015 C CA . LYS A 1 58 ? -4.502 -25.967 1.069 1.00 0.00 58 LYS A CA 13
ATOM 22016 C C . LYS A 1 58 ? -5.577 -26.930 1.564 1.00 0.00 58 LYS A C 13
ATOM 22017 O O . LYS A 1 58 ? -5.284 -27.884 2.285 1.00 0.00 58 LYS A O 13
ATOM 22036 N N . ARG A 1 59 ? -6.820 -26.674 1.171 1.00 0.00 59 ARG A N 13
ATOM 22037 C CA . ARG A 1 59 ? -7.938 -27.519 1.574 1.00 0.00 59 ARG A CA 13
ATOM 22038 C C . ARG A 1 59 ? -8.339 -28.465 0.446 1.00 0.00 59 ARG A C 13
ATOM 22039 O O . ARG A 1 59 ? -9.525 -28.680 0.196 1.00 0.00 59 ARG A O 13
ATOM 22060 N N . TRP A 1 60 ? -7.344 -29.027 -0.230 1.00 0.00 60 TRP A N 13
ATOM 22061 C CA . TRP A 1 60 ? -7.594 -29.950 -1.331 1.00 0.00 60 TRP A CA 13
ATOM 22062 C C . TRP A 1 60 ? -8.815 -29.519 -2.136 1.00 0.00 60 TRP A C 13
ATOM 22063 O O . TRP A 1 60 ? -9.599 -30.354 -2.586 1.00 0.00 60 TRP A O 13
ATOM 22084 N N . SER A 1 61 ? -8.971 -28.211 -2.313 1.00 0.00 61 SER A N 13
ATOM 22085 C CA . SER A 1 61 ? -10.100 -27.670 -3.062 1.00 0.00 61 SER A CA 13
ATOM 22086 C C . SER A 1 61 ? -9.682 -27.294 -4.480 1.00 0.00 61 SER A C 13
ATOM 22087 O O . SER A 1 61 ? -8.517 -26.990 -4.736 1.00 0.00 61 SER A O 13
ATOM 22095 N N . LYS A 1 62 ? -10.641 -27.319 -5.398 1.00 0.00 62 LYS A N 13
ATOM 22096 C CA . LYS A 1 62 ? -10.376 -26.981 -6.792 1.00 0.00 62 LYS A CA 13
ATOM 22097 C C . LYS A 1 62 ? -9.985 -25.513 -6.930 1.00 0.00 62 LYS A C 13
ATOM 22098 O O . LYS A 1 62 ? -10.580 -24.626 -6.318 1.00 0.00 62 LYS A O 13
ATOM 22117 N N . PRO A 1 63 ? -8.960 -25.248 -7.754 1.00 0.00 63 PRO A N 13
ATOM 22118 C CA . PRO A 1 63 ? -8.468 -23.888 -7.994 1.00 0.00 63 PRO A CA 13
ATOM 22119 C C . PRO A 1 63 ? -9.456 -23.046 -8.794 1.00 0.00 63 PRO A C 13
ATOM 22120 O O . PRO A 1 63 ? -10.626 -23.406 -8.929 1.00 0.00 63 PRO A O 13
ATOM 22131 N N . ARG A 1 64 ? -8.980 -21.924 -9.322 1.00 0.00 64 ARG A N 13
ATOM 22132 C CA . ARG A 1 64 ? -9.822 -21.030 -10.107 1.00 0.00 64 ARG A CA 13
ATOM 22133 C C . ARG A 1 64 ? -9.361 -20.986 -11.561 1.00 0.00 64 ARG A C 13
ATOM 22134 O O . ARG A 1 64 ? -8.397 -21.653 -11.939 1.00 0.00 64 ARG A O 13
ATOM 22155 N N . LYS A 1 65 ? -10.055 -20.196 -12.373 1.00 0.00 65 LYS A N 13
ATOM 22156 C CA . LYS A 1 65 ? -9.717 -20.063 -13.784 1.00 0.00 65 LYS A CA 13
ATOM 22157 C C . LYS A 1 65 ? -9.182 -18.666 -14.087 1.00 0.00 65 LYS A C 13
ATOM 22158 O O . LYS A 1 65 ? -9.150 -17.802 -13.212 1.00 0.00 65 LYS A O 13
ATOM 22177 N N . ARG A 1 66 ? -8.766 -18.454 -15.330 1.00 0.00 66 ARG A N 13
ATOM 22178 C CA . ARG A 1 66 ? -8.233 -17.162 -15.747 1.00 0.00 66 ARG A CA 13
ATOM 22179 C C . ARG A 1 66 ? -8.974 -16.639 -16.974 1.00 0.00 66 ARG A C 13
ATOM 22180 O O . ARG A 1 66 ? -9.798 -17.340 -17.560 1.00 0.00 66 ARG A O 13
ATOM 22201 N N . SER A 1 67 ? -8.677 -15.400 -17.355 1.00 0.00 67 SER A N 13
ATOM 22202 C CA . SER A 1 67 ? -9.318 -14.780 -18.508 1.00 0.00 67 SER A CA 13
ATOM 22203 C C . SER A 1 67 ? -8.545 -13.545 -18.960 1.00 0.00 67 SER A C 13
ATOM 22204 O O . SER A 1 67 ? -7.578 -13.134 -18.319 1.00 0.00 67 SER A O 13
ATOM 22212 N N . LEU A 1 68 ? -8.980 -12.956 -20.069 1.00 0.00 68 LEU A N 13
ATOM 22213 C CA . LEU A 1 68 ? -8.330 -11.768 -20.609 1.00 0.00 68 LEU A CA 13
ATOM 22214 C C . LEU A 1 68 ? -9.115 -10.509 -20.255 1.00 0.00 68 LEU A C 13
ATOM 22215 O O . LEU A 1 68 ? -8.540 -9.438 -20.063 1.00 0.00 68 LEU A O 13
ATOM 22231 N N . LEU A 1 69 ? -10.434 -10.646 -20.169 1.00 0.00 69 LEU A N 13
ATOM 22232 C CA . LEU A 1 69 ? -11.300 -9.521 -19.835 1.00 0.00 69 LEU A CA 13
ATOM 22233 C C . LEU A 1 69 ? -10.775 -8.228 -20.450 1.00 0.00 69 LEU A C 13
ATOM 22234 O O . LEU A 1 69 ? -10.615 -7.222 -19.761 1.00 0.00 69 LEU A O 13
ATOM 22250 N N . GLU A 1 70 ? -10.511 -8.263 -21.753 1.00 0.00 70 GLU A N 13
ATOM 22251 C CA . GLU A 1 70 ? -10.005 -7.094 -22.461 1.00 0.00 70 GLU A CA 13
ATOM 22252 C C . GLU A 1 70 ? -11.055 -6.543 -23.422 1.00 0.00 70 GLU A C 13
ATOM 22253 O O . GLU A 1 70 ? -10.940 -6.698 -24.637 1.00 0.00 70 GLU A O 13
ATOM 22265 N N . MET A 1 71 ? -12.077 -5.901 -22.867 1.00 0.00 71 MET A N 13
ATOM 22266 C CA . MET A 1 71 ? -13.148 -5.327 -23.675 1.00 0.00 71 MET A CA 13
ATOM 22267 C C . MET A 1 71 ? -12.628 -4.168 -24.521 1.00 0.00 71 MET A C 13
ATOM 22268 O O . MET A 1 71 ? -11.493 -3.725 -24.352 1.00 0.00 71 MET A O 13
ATOM 22282 N N . GLU A 1 72 ? -13.467 -3.685 -25.432 1.00 0.00 72 GLU A N 13
ATOM 22283 C CA . GLU A 1 72 ? -13.091 -2.578 -26.304 1.00 0.00 72 GLU A CA 13
ATOM 22284 C C . GLU A 1 72 ? -14.076 -1.421 -26.171 1.00 0.00 72 GLU A C 13
ATOM 22285 O O . GLU A 1 72 ? -15.056 -1.507 -25.432 1.00 0.00 72 GLU A O 13
ATOM 22297 N N . GLY A 1 73 ? -13.807 -0.336 -26.891 1.00 0.00 73 GLY A N 13
ATOM 22298 C CA . GLY A 1 73 ? -14.677 0.824 -26.840 1.00 0.00 73 GLY A CA 13
ATOM 22299 C C . GLY A 1 73 ? -15.417 1.052 -28.142 1.00 0.00 73 GLY A C 13
ATOM 22300 O O . GLY A 1 73 ? -15.811 0.101 -28.818 1.00 0.00 73 GLY A O 13
ATOM 22304 N N . LYS A 1 74 ? -15.606 2.319 -28.499 1.00 0.00 74 LYS A N 13
ATOM 22305 C CA . LYS A 1 74 ? -16.304 2.671 -29.730 1.00 0.00 74 LYS A CA 13
ATOM 22306 C C . LYS A 1 74 ? -15.653 3.878 -30.398 1.00 0.00 74 LYS A C 13
ATOM 22307 O O . LYS A 1 74 ? -15.649 4.977 -29.845 1.00 0.00 74 LYS A O 13
ATOM 22326 N N . GLU A 1 75 ? -15.105 3.665 -31.590 1.00 0.00 75 GLU A N 13
ATOM 22327 C CA . GLU A 1 75 ? -14.451 4.736 -32.332 1.00 0.00 75 GLU A CA 13
ATOM 22328 C C . GLU A 1 75 ? -13.652 5.638 -31.396 1.00 0.00 75 GLU A C 13
ATOM 22329 O O . GLU A 1 75 ? -13.623 6.857 -31.566 1.00 0.00 75 GLU A O 13
ATOM 22341 N N . ASP A 1 76 ? -13.007 5.030 -30.407 1.00 0.00 76 ASP A N 13
ATOM 22342 C CA . ASP A 1 76 ? -12.207 5.777 -29.443 1.00 0.00 76 ASP A CA 13
ATOM 22343 C C . ASP A 1 76 ? -10.808 6.043 -29.988 1.00 0.00 76 ASP A C 13
ATOM 22344 O O . ASP A 1 76 ? -9.825 6.011 -29.247 1.00 0.00 76 ASP A O 13
ATOM 22353 N N . ALA A 1 77 ? -10.724 6.304 -31.289 1.00 0.00 77 ALA A N 13
ATOM 22354 C CA . ALA A 1 77 ? -9.445 6.576 -31.934 1.00 0.00 77 ALA A CA 13
ATOM 22355 C C . ALA A 1 77 ? -9.361 8.028 -32.394 1.00 0.00 77 ALA A C 13
ATOM 22356 O O . ALA A 1 77 ? -9.791 8.364 -33.496 1.00 0.00 77 ALA A O 13
ATOM 22363 N N . GLN A 1 78 ? -8.805 8.883 -31.541 1.00 0.00 78 GLN A N 13
ATOM 22364 C CA . GLN A 1 78 ? -8.665 10.298 -31.862 1.00 0.00 78 GLN A CA 13
ATOM 22365 C C . GLN A 1 78 ? -7.519 10.524 -32.843 1.00 0.00 78 GLN A C 13
ATOM 22366 O O . GLN A 1 78 ? -6.680 11.403 -32.641 1.00 0.00 78 GLN A O 13
ATOM 22380 N N . LYS A 1 79 ? -7.488 9.725 -33.903 1.00 0.00 79 LYS A N 13
ATOM 22381 C CA . LYS A 1 79 ? -6.446 9.837 -34.917 1.00 0.00 79 LYS A CA 13
ATOM 22382 C C . LYS A 1 79 ? -7.052 9.944 -36.312 1.00 0.00 79 LYS A C 13
ATOM 22383 O O . LYS A 1 79 ? -6.465 10.546 -37.211 1.00 0.00 79 LYS A O 13
ATOM 22402 N N . VAL A 1 80 ? -8.231 9.357 -36.486 1.00 0.00 80 VAL A N 13
ATOM 22403 C CA . VAL A 1 80 ? -8.919 9.388 -37.771 1.00 0.00 80 VAL A CA 13
ATOM 22404 C C . VAL A 1 80 ? -10.432 9.427 -37.585 1.00 0.00 80 VAL A C 13
ATOM 22405 O O . VAL A 1 80 ? -10.940 9.188 -36.488 1.00 0.00 80 VAL A O 13
ATOM 22418 N N . LEU A 1 81 ? -11.148 9.728 -38.663 1.00 0.00 81 LEU A N 13
ATOM 22419 C CA . LEU A 1 81 ? -12.604 9.798 -38.619 1.00 0.00 81 LEU A CA 13
ATOM 22420 C C . LEU A 1 81 ? -13.228 8.578 -39.289 1.00 0.00 81 LEU A C 13
ATOM 22421 O O . LEU A 1 81 ? -12.806 8.165 -40.370 1.00 0.00 81 LEU A O 13
ATOM 22437 N N . LYS A 1 82 ? -14.236 8.004 -38.641 1.00 0.00 82 LYS A N 13
ATOM 22438 C CA . LYS A 1 82 ? -14.922 6.833 -39.175 1.00 0.00 82 LYS A CA 13
ATOM 22439 C C . LYS A 1 82 ? -16.401 6.852 -38.803 1.00 0.00 82 LYS A C 13
ATOM 22440 O O . LYS A 1 82 ? -16.756 6.860 -37.624 1.00 0.00 82 LYS A O 13
ATOM 22459 N N . CYS A 1 83 ? -17.261 6.859 -39.816 1.00 0.00 83 CYS A N 13
ATOM 22460 C CA . CYS A 1 83 ? -18.702 6.876 -39.596 1.00 0.00 83 CYS A CA 13
ATOM 22461 C C . CYS A 1 83 ? -19.133 5.702 -38.722 1.00 0.00 83 CYS A C 13
ATOM 22462 O O . CYS A 1 83 ? -18.571 4.611 -38.808 1.00 0.00 83 CYS A O 13
ATOM 22469 N N . MET A 1 84 ? -20.134 5.936 -37.879 1.00 0.00 84 MET A N 13
ATOM 22470 C CA . MET A 1 84 ? -20.642 4.898 -36.990 1.00 0.00 84 MET A CA 13
ATOM 22471 C C . MET A 1 84 ? -21.815 4.161 -37.628 1.00 0.00 84 MET A C 13
ATOM 22472 O O . MET A 1 84 ? -22.083 3.003 -37.305 1.00 0.00 84 MET A O 13
ATOM 22486 N N . TYR A 1 85 ? -22.511 4.838 -38.534 1.00 0.00 85 TYR A N 13
ATOM 22487 C CA . TYR A 1 85 ? -23.658 4.248 -39.215 1.00 0.00 85 TYR A CA 13
ATOM 22488 C C . TYR A 1 85 ? -23.230 3.062 -40.075 1.00 0.00 85 TYR A C 13
ATOM 22489 O O . TYR A 1 85 ? -23.724 1.948 -39.908 1.00 0.00 85 TYR A O 13
ATOM 22507 N N . CYS A 1 86 ? -22.305 3.313 -40.997 1.00 0.00 86 CYS A N 13
ATOM 22508 C CA . CYS A 1 86 ? -21.808 2.268 -41.885 1.00 0.00 86 CYS A CA 13
ATOM 22509 C C . CYS A 1 86 ? -20.487 1.702 -41.371 1.00 0.00 86 CYS A C 13
ATOM 22510 O O . CYS A 1 86 ? -20.332 0.489 -41.233 1.00 0.00 86 CYS A O 13
ATOM 22517 N N . GLY A 1 87 ? -19.538 2.590 -41.090 1.00 0.00 87 GLY A N 13
ATOM 22518 C CA . GLY A 1 87 ? -18.243 2.159 -40.596 1.00 0.00 87 GLY A CA 13
ATOM 22519 C C . GLY A 1 87 ? -17.146 2.317 -41.630 1.00 0.00 87 GLY A C 13
ATOM 22520 O O . GLY A 1 87 ? -16.392 1.380 -41.894 1.00 0.00 87 GLY A O 13
ATOM 22524 N N . HIS A 1 88 ? -17.055 3.506 -42.217 1.00 0.00 88 HIS A N 13
ATOM 22525 C CA . HIS A 1 88 ? -16.043 3.783 -43.230 1.00 0.00 88 HIS A CA 13
ATOM 22526 C C . HIS A 1 88 ? -15.015 4.784 -42.710 1.00 0.00 88 HIS A C 13
ATOM 22527 O O . HIS A 1 88 ? -15.370 5.792 -42.099 1.00 0.00 88 HIS A O 13
ATOM 22541 N N . SER A 1 89 ? -13.741 4.497 -42.955 1.00 0.00 89 SER A N 13
ATOM 22542 C CA . SER A 1 89 ? -12.661 5.371 -42.509 1.00 0.00 89 SER A CA 13
ATOM 22543 C C . SER A 1 89 ? -12.404 6.480 -43.522 1.00 0.00 89 SER A C 13
ATOM 22544 O O . SER A 1 89 ? -12.429 6.250 -44.732 1.00 0.00 89 SER A O 13
ATOM 22552 N N . PHE A 1 90 ? -12.157 7.686 -43.022 1.00 0.00 90 PHE A N 13
ATOM 22553 C CA . PHE A 1 90 ? -11.896 8.833 -43.883 1.00 0.00 90 PHE A CA 13
ATOM 22554 C C . PHE A 1 90 ? -10.510 9.411 -43.614 1.00 0.00 90 PHE A C 13
ATOM 22555 O O . PHE A 1 90 ? -10.055 9.455 -42.471 1.00 0.00 90 PHE A O 13
ATOM 22572 N N . GLU A 1 91 ? -9.842 9.852 -44.675 1.00 0.00 91 GLU A N 13
ATOM 22573 C CA . GLU A 1 91 ? -8.507 10.426 -44.555 1.00 0.00 91 GLU A CA 13
ATOM 22574 C C . GLU A 1 91 ? -8.581 11.885 -44.110 1.00 0.00 91 GLU A C 13
ATOM 22575 O O . GLU A 1 91 ? -7.694 12.378 -43.413 1.00 0.00 91 GLU A O 13
ATOM 22587 N N . SER A 1 92 ? -9.643 12.570 -44.521 1.00 0.00 92 SER A N 13
ATOM 22588 C CA . SER A 1 92 ? -9.831 13.973 -44.170 1.00 0.00 92 SER A CA 13
ATOM 22589 C C . SER A 1 92 ? -11.082 14.156 -43.317 1.00 0.00 92 SER A C 13
ATOM 22590 O O . SER A 1 92 ? -12.053 13.408 -43.448 1.00 0.00 92 SER A O 13
ATOM 22598 N N . LEU A 1 93 ? -11.054 15.157 -42.444 1.00 0.00 93 LEU A N 13
ATOM 22599 C CA . LEU A 1 93 ? -12.186 15.441 -41.569 1.00 0.00 93 LEU A CA 13
ATOM 22600 C C . LEU A 1 93 ? -13.407 15.870 -42.379 1.00 0.00 93 LEU A C 13
ATOM 22601 O O . LEU A 1 93 ? -14.531 15.466 -42.083 1.00 0.00 93 LEU A O 13
ATOM 22617 N N . GLN A 1 94 ? -13.174 16.686 -43.401 1.00 0.00 94 GLN A N 13
ATOM 22618 C CA . GLN A 1 94 ? -14.255 17.168 -44.253 1.00 0.00 94 GLN A CA 13
ATOM 22619 C C . GLN A 1 94 ? -15.017 16.003 -44.876 1.00 0.00 94 GLN A C 13
ATOM 22620 O O . GLN A 1 94 ? -16.214 16.104 -45.146 1.00 0.00 94 GLN A O 13
ATOM 22634 N N . ASP A 1 95 ? -14.315 14.898 -45.104 1.00 0.00 95 ASP A N 13
ATOM 22635 C CA . ASP A 1 95 ? -14.926 13.712 -45.694 1.00 0.00 95 ASP A CA 13
ATOM 22636 C C . ASP A 1 95 ? -15.935 13.086 -44.737 1.00 0.00 95 ASP A C 13
ATOM 22637 O O . ASP A 1 95 ? -17.042 12.722 -45.136 1.00 0.00 95 ASP A O 13
ATOM 22646 N N . LEU A 1 96 ? -15.545 12.962 -43.473 1.00 0.00 96 LEU A N 13
ATOM 22647 C CA . LEU A 1 96 ? -16.415 12.378 -42.458 1.00 0.00 96 LEU A CA 13
ATOM 22648 C C . LEU A 1 96 ? -17.778 13.063 -42.450 1.00 0.00 96 LEU A C 13
ATOM 22649 O O . LEU A 1 96 ? -18.811 12.413 -42.615 1.00 0.00 96 LEU A O 13
ATOM 22665 N N . SER A 1 97 ? -17.773 14.378 -42.260 1.00 0.00 97 SER A N 13
ATOM 22666 C CA . SER A 1 97 ? -19.009 15.151 -42.229 1.00 0.00 97 SER A CA 13
ATOM 22667 C C . SER A 1 97 ? -19.705 15.115 -43.586 1.00 0.00 97 SER A C 13
ATOM 22668 O O . SER A 1 97 ? -20.892 14.802 -43.681 1.00 0.00 97 SER A O 13
ATOM 22676 N N . VAL A 1 98 ? -18.958 15.439 -44.637 1.00 0.00 98 VAL A N 13
ATOM 22677 C CA . VAL A 1 98 ? -19.501 15.444 -45.991 1.00 0.00 98 VAL A CA 13
ATOM 22678 C C . VAL A 1 98 ? -20.264 14.156 -46.280 1.00 0.00 98 VAL A C 13
ATOM 22679 O O . VAL A 1 98 ? -21.317 14.177 -46.920 1.00 0.00 98 VAL A O 13
ATOM 22692 N N . HIS A 1 99 ? -19.727 13.037 -45.806 1.00 0.00 99 HIS A N 13
ATOM 22693 C CA . HIS A 1 99 ? -20.358 11.738 -46.014 1.00 0.00 99 HIS A CA 13
ATOM 22694 C C . HIS A 1 99 ? -21.621 11.606 -45.167 1.00 0.00 99 HIS A C 13
ATOM 22695 O O . HIS A 1 99 ? -22.660 11.160 -45.652 1.00 0.00 99 HIS A O 13
ATOM 22709 N N . MET A 1 100 ? -21.521 11.996 -43.901 1.00 0.00 100 MET A N 13
ATOM 22710 C CA . MET A 1 100 ? -22.656 11.922 -42.988 1.00 0.00 100 MET A CA 13
ATOM 22711 C C . MET A 1 100 ? -23.889 12.579 -43.598 1.00 0.00 100 MET A C 13
ATOM 22712 O O . MET A 1 100 ? -24.994 12.041 -43.519 1.00 0.00 100 MET A O 13
ATOM 22726 N N . ILE A 1 101 ? -23.694 13.745 -44.206 1.00 0.00 101 ILE A N 13
ATOM 22727 C CA . ILE A 1 101 ? -24.791 14.473 -44.830 1.00 0.00 101 ILE A CA 13
ATOM 22728 C C . ILE A 1 101 ? -25.129 13.892 -46.199 1.00 0.00 101 ILE A C 13
ATOM 22729 O O . ILE A 1 101 ? -26.290 13.602 -46.493 1.00 0.00 101 ILE A O 13
ATOM 22745 N N . LYS A 1 102 ? -24.109 13.721 -47.032 1.00 0.00 102 LYS A N 13
ATOM 22746 C CA . LYS A 1 102 ? -24.295 13.171 -48.369 1.00 0.00 102 LYS A CA 13
ATOM 22747 C C . LYS A 1 102 ? -25.126 11.893 -48.320 1.00 0.00 102 LYS A C 13
ATOM 22748 O O . LYS A 1 102 ? -25.829 11.559 -49.275 1.00 0.00 102 LYS A O 13
ATOM 22767 N N . THR A 1 103 ? -25.043 11.180 -47.201 1.00 0.00 103 THR A N 13
ATOM 22768 C CA . THR A 1 103 ? -25.787 9.939 -47.026 1.00 0.00 103 THR A CA 13
ATOM 22769 C C . THR A 1 103 ? -26.774 10.047 -45.870 1.00 0.00 103 THR A C 13
ATOM 22770 O O . THR A 1 103 ? -27.578 9.143 -45.639 1.00 0.00 103 THR A O 13
ATOM 22781 N N . LYS A 1 104 ? -26.709 11.158 -45.144 1.00 0.00 104 LYS A N 13
ATOM 22782 C CA . LYS A 1 104 ? -27.597 11.386 -44.011 1.00 0.00 104 LYS A CA 13
ATOM 22783 C C . LYS A 1 104 ? -27.487 10.253 -42.996 1.00 0.00 104 LYS A C 13
ATOM 22784 O O . LYS A 1 104 ? -28.489 9.807 -42.437 1.00 0.00 104 LYS A O 13
ATOM 22803 N N . HIS A 1 105 ? -26.263 9.790 -42.762 1.00 0.00 105 HIS A N 13
ATOM 22804 C CA . HIS A 1 105 ? -26.022 8.709 -41.813 1.00 0.00 105 HIS A CA 13
ATOM 22805 C C . HIS A 1 105 ? -26.157 9.207 -40.377 1.00 0.00 105 HIS A C 13
ATOM 22806 O O . HIS A 1 105 ? -26.725 8.525 -39.524 1.00 0.00 105 HIS A O 13
ATOM 22820 N N . TYR A 1 106 ? -25.633 10.400 -40.118 1.00 0.00 106 TYR A N 13
ATOM 22821 C CA . TYR A 1 106 ? -25.693 10.988 -38.785 1.00 0.00 106 TYR A CA 13
ATOM 22822 C C . TYR A 1 106 ? -27.096 11.503 -38.480 1.00 0.00 106 TYR A C 13
ATOM 22823 O O . TYR A 1 106 ? -27.618 11.299 -37.384 1.00 0.00 106 TYR A O 13
ATOM 22841 N N . GLN A 1 107 ? -27.699 12.172 -39.457 1.00 0.00 107 GLN A N 13
ATOM 22842 C CA . GLN A 1 107 ? -29.042 12.718 -39.292 1.00 0.00 107 GLN A CA 13
ATOM 22843 C C . GLN A 1 107 ? -30.035 11.620 -38.923 1.00 0.00 107 GLN A C 13
ATOM 22844 O O . GLN A 1 107 ? -31.148 11.899 -38.478 1.00 0.00 107 GLN A O 13
ATOM 22858 N N . LYS A 1 108 ? -29.623 10.370 -39.109 1.00 0.00 108 LYS A N 13
ATOM 22859 C CA . LYS A 1 108 ? -30.474 9.230 -38.794 1.00 0.00 108 LYS A CA 13
ATOM 22860 C C . LYS A 1 108 ? -30.192 8.712 -37.387 1.00 0.00 108 LYS A C 13
ATOM 22861 O O . LYS A 1 108 ? -30.049 7.508 -37.175 1.00 0.00 108 LYS A O 13
ATOM 22880 N N . VAL A 1 109 ? -30.116 9.630 -36.428 1.00 0.00 109 VAL A N 13
ATOM 22881 C CA . VAL A 1 109 ? -29.855 9.266 -35.041 1.00 0.00 109 VAL A CA 13
ATOM 22882 C C . VAL A 1 109 ? -30.864 9.917 -34.103 1.00 0.00 109 VAL A C 13
ATOM 22883 O O . VAL A 1 109 ? -30.655 11.035 -33.629 1.00 0.00 109 VAL A O 13
ATOM 22896 N N . SER A 1 110 ? -31.958 9.212 -33.837 1.00 0.00 110 SER A N 13
ATOM 22897 C CA . SER A 1 110 ? -33.002 9.723 -32.956 1.00 0.00 110 SER A CA 13
ATOM 22898 C C . SER A 1 110 ? -33.780 10.849 -33.632 1.00 0.00 110 SER A C 13
ATOM 22899 O O . SER A 1 110 ? -34.095 11.861 -33.009 1.00 0.00 110 SER A O 13
ATOM 22907 N N . GLY A 1 111 ? -34.084 10.664 -34.913 1.00 0.00 111 GLY A N 13
ATOM 22908 C CA . GLY A 1 111 ? -34.821 11.670 -35.653 1.00 0.00 111 GLY A CA 13
ATOM 22909 C C . GLY A 1 111 ? -36.317 11.578 -35.426 1.00 0.00 111 GLY A C 13
ATOM 22910 O O . GLY A 1 111 ? -36.877 10.492 -35.271 1.00 0.00 111 GLY A O 13
ATOM 22914 N N . PRO A 1 112 ? -36.989 12.738 -35.403 1.00 0.00 112 PRO A N 13
ATOM 22915 C CA . PRO A 1 112 ? -38.437 12.810 -35.193 1.00 0.00 112 PRO A CA 13
ATOM 22916 C C . PRO A 1 112 ? -39.224 12.265 -36.380 1.00 0.00 112 PRO A C 13
ATOM 22917 O O . PRO A 1 112 ? -38.650 11.692 -37.306 1.00 0.00 112 PRO A O 13
ATOM 22928 N N . SER A 1 113 ? -40.540 12.449 -36.348 1.00 0.00 113 SER A N 13
ATOM 22929 C CA . SER A 1 113 ? -41.405 11.974 -37.421 1.00 0.00 113 SER A CA 13
ATOM 22930 C C . SER A 1 113 ? -42.767 12.660 -37.366 1.00 0.00 113 SER A C 13
ATOM 22931 O O . SER A 1 113 ? -43.064 13.398 -36.427 1.00 0.00 113 SER A O 13
ATOM 22939 N N . SER A 1 114 ? -43.590 12.410 -38.379 1.00 0.00 114 SER A N 13
ATOM 22940 C CA . SER A 1 114 ? -44.919 13.006 -38.449 1.00 0.00 114 SER A CA 13
ATOM 22941 C C . SER A 1 114 ? -45.870 12.121 -39.249 1.00 0.00 114 SER A C 13
ATOM 22942 O O . SER A 1 114 ? -45.466 11.466 -40.209 1.00 0.00 114 SER A O 13
ATOM 22950 N N . GLY A 1 115 ? -47.136 12.108 -38.845 1.00 0.00 115 GLY A N 13
ATOM 22951 C CA . GLY A 1 115 ? -48.126 11.300 -39.533 1.00 0.00 115 GLY A CA 13
ATOM 22952 C C . GLY A 1 115 ? -48.639 10.158 -38.678 1.00 0.00 115 GLY A C 13
ATOM 22953 O O . GLY A 1 115 ? -48.071 9.066 -38.683 1.00 0.00 115 GLY A O 13
ATOM 22959 N N . GLY A 1 1 ? -41.215 32.637 56.170 1.00 0.00 1 GLY A N 14
ATOM 22960 C CA . GLY A 1 1 ? -40.435 31.427 56.356 1.00 0.00 1 GLY A CA 14
ATOM 22961 C C . GLY A 1 1 ? -41.270 30.171 56.211 1.00 0.00 1 GLY A C 14
ATOM 22962 O O . GLY A 1 1 ? -41.504 29.457 57.187 1.00 0.00 1 GLY A O 14
ATOM 22966 N N . SER A 1 2 ? -41.724 29.901 54.992 1.00 0.00 2 SER A N 14
ATOM 22967 C CA . SER A 1 2 ? -42.544 28.725 54.724 1.00 0.00 2 SER A CA 14
ATOM 22968 C C . SER A 1 2 ? -41.705 27.452 54.786 1.00 0.00 2 SER A C 14
ATOM 22969 O O . SER A 1 2 ? -42.092 26.471 55.420 1.00 0.00 2 SER A O 14
ATOM 22977 N N . SER A 1 3 ? -40.554 27.477 54.122 1.00 0.00 3 SER A N 14
ATOM 22978 C CA . SER A 1 3 ? -39.660 26.325 54.097 1.00 0.00 3 SER A CA 14
ATOM 22979 C C . SER A 1 3 ? -38.273 26.724 53.604 1.00 0.00 3 SER A C 14
ATOM 22980 O O . SER A 1 3 ? -38.136 27.514 52.672 1.00 0.00 3 SER A O 14
ATOM 22988 N N . GLY A 1 4 ? -37.244 26.170 54.239 1.00 0.00 4 GLY A N 14
ATOM 22989 C CA . GLY A 1 4 ? -35.880 26.479 53.853 1.00 0.00 4 GLY A CA 14
ATOM 22990 C C . GLY A 1 4 ? -35.363 25.560 52.765 1.00 0.00 4 GLY A C 14
ATOM 22991 O O . GLY A 1 4 ? -36.067 24.650 52.326 1.00 0.00 4 GLY A O 14
ATOM 22995 N N . SER A 1 5 ? -34.130 25.796 52.328 1.00 0.00 5 SER A N 14
ATOM 22996 C CA . SER A 1 5 ? -33.522 24.985 51.280 1.00 0.00 5 SER A CA 14
ATOM 22997 C C . SER A 1 5 ? -32.016 25.223 51.214 1.00 0.00 5 SER A C 14
ATOM 22998 O O . SER A 1 5 ? -31.558 26.364 51.165 1.00 0.00 5 SER A O 14
ATOM 23006 N N . SER A 1 6 ? -31.251 24.136 51.216 1.00 0.00 6 SER A N 14
ATOM 23007 C CA . SER A 1 6 ? -29.797 24.225 51.161 1.00 0.00 6 SER A CA 14
ATOM 23008 C C . SER A 1 6 ? -29.181 22.869 50.829 1.00 0.00 6 SER A C 14
ATOM 23009 O O . SER A 1 6 ? -29.856 21.840 50.873 1.00 0.00 6 SER A O 14
ATOM 23017 N N . GLY A 1 7 ? -27.894 22.875 50.494 1.00 0.00 7 GLY A N 14
ATOM 23018 C CA . GLY A 1 7 ? -27.209 21.640 50.159 1.00 0.00 7 GLY A CA 14
ATOM 23019 C C . GLY A 1 7 ? -25.827 21.883 49.586 1.00 0.00 7 GLY A C 14
ATOM 23020 O O . GLY A 1 7 ? -25.638 22.770 48.753 1.00 0.00 7 GLY A O 14
ATOM 23024 N N . LYS A 1 8 ? -24.857 21.093 50.033 1.00 0.00 8 LYS A N 14
ATOM 23025 C CA . LYS A 1 8 ? -23.484 21.225 49.560 1.00 0.00 8 LYS A CA 14
ATOM 23026 C C . LYS A 1 8 ? -23.272 20.434 48.273 1.00 0.00 8 LYS A C 14
ATOM 23027 O O . LYS A 1 8 ? -23.206 19.204 48.292 1.00 0.00 8 LYS A O 14
ATOM 23046 N N . LEU A 1 9 ? -23.167 21.146 47.156 1.00 0.00 9 LEU A N 14
ATOM 23047 C CA . LEU A 1 9 ? -22.961 20.510 45.859 1.00 0.00 9 LEU A CA 14
ATOM 23048 C C . LEU A 1 9 ? -21.481 20.243 45.612 1.00 0.00 9 LEU A C 14
ATOM 23049 O O . LEU A 1 9 ? -20.660 21.159 45.648 1.00 0.00 9 LEU A O 14
ATOM 23065 N N . TYR A 1 10 ? -21.146 18.982 45.359 1.00 0.00 10 TYR A N 14
ATOM 23066 C CA . TYR A 1 10 ? -19.764 18.594 45.106 1.00 0.00 10 TYR A CA 14
ATOM 23067 C C . TYR A 1 10 ? -19.592 18.096 43.674 1.00 0.00 10 TYR A C 14
ATOM 23068 O O . TYR A 1 10 ? -20.569 17.836 42.973 1.00 0.00 10 TYR A O 14
ATOM 23086 N N . GLY A 1 11 ? -18.340 17.967 43.246 1.00 0.00 11 GLY A N 14
ATOM 23087 C CA . GLY A 1 11 ? -18.060 17.501 41.900 1.00 0.00 11 GLY A CA 14
ATOM 23088 C C . GLY A 1 11 ? -16.586 17.579 41.554 1.00 0.00 11 GLY A C 14
ATOM 23089 O O . GLY A 1 11 ? -16.211 18.153 40.532 1.00 0.00 11 GLY A O 14
ATOM 23093 N N . SER A 1 12 ? -15.748 17.001 42.409 1.00 0.00 12 SER A N 14
ATOM 23094 C CA . SER A 1 12 ? -14.307 17.012 42.191 1.00 0.00 12 SER A CA 14
ATOM 23095 C C . SER A 1 12 ? -13.837 15.688 41.594 1.00 0.00 12 SER A C 14
ATOM 23096 O O . SER A 1 12 ? -13.401 14.790 42.315 1.00 0.00 12 SER A O 14
ATOM 23104 N N . ILE A 1 13 ? -13.930 15.576 40.274 1.00 0.00 13 ILE A N 14
ATOM 23105 C CA . ILE A 1 13 ? -13.514 14.363 39.579 1.00 0.00 13 ILE A CA 14
ATOM 23106 C C . ILE A 1 13 ? -12.124 14.526 38.975 1.00 0.00 13 ILE A C 14
ATOM 23107 O O . ILE A 1 13 ? -11.796 15.574 38.419 1.00 0.00 13 ILE A O 14
ATOM 23123 N N . PHE A 1 14 ? -11.311 13.481 39.086 1.00 0.00 14 PHE A N 14
ATOM 23124 C CA . PHE A 1 14 ? -9.956 13.506 38.549 1.00 0.00 14 PHE A CA 14
ATOM 23125 C C . PHE A 1 14 ? -9.553 12.132 38.022 1.00 0.00 14 PHE A C 14
ATOM 23126 O O . PHE A 1 14 ? -9.749 11.115 38.690 1.00 0.00 14 PHE A O 14
ATOM 23143 N N . THR A 1 15 ? -8.989 12.108 36.818 1.00 0.00 15 THR A N 14
ATOM 23144 C CA . THR A 1 15 ? -8.561 10.860 36.199 1.00 0.00 15 THR A CA 14
ATOM 23145 C C . THR A 1 15 ? -7.753 11.123 34.933 1.00 0.00 15 THR A C 14
ATOM 23146 O O . THR A 1 15 ? -8.041 12.056 34.185 1.00 0.00 15 THR A O 14
ATOM 23157 N N . GLY A 1 16 ? -6.741 10.294 34.700 1.00 0.00 16 GLY A N 14
ATOM 23158 C CA . GLY A 1 16 ? -5.906 10.453 33.523 1.00 0.00 16 GLY A CA 14
ATOM 23159 C C . GLY A 1 16 ? -6.050 9.300 32.550 1.00 0.00 16 GLY A C 14
ATOM 23160 O O . GLY A 1 16 ? -6.256 8.157 32.957 1.00 0.00 16 GLY A O 14
ATOM 23164 N N . ALA A 1 17 ? -5.943 9.601 31.259 1.00 0.00 17 ALA A N 14
ATOM 23165 C CA . ALA A 1 17 ? -6.062 8.580 30.226 1.00 0.00 17 ALA A CA 14
ATOM 23166 C C . ALA A 1 17 ? -4.796 7.734 30.141 1.00 0.00 17 ALA A C 14
ATOM 23167 O O . ALA A 1 17 ? -3.763 8.087 30.710 1.00 0.00 17 ALA A O 14
ATOM 23174 N N . SER A 1 18 ? -4.885 6.615 29.429 1.00 0.00 18 SER A N 14
ATOM 23175 C CA . SER A 1 18 ? -3.746 5.716 29.274 1.00 0.00 18 SER A CA 14
ATOM 23176 C C . SER A 1 18 ? -3.802 4.997 27.930 1.00 0.00 18 SER A C 14
ATOM 23177 O O . SER A 1 18 ? -4.851 4.497 27.522 1.00 0.00 18 SER A O 14
ATOM 23185 N N . LYS A 1 19 ? -2.664 4.948 27.244 1.00 0.00 19 LYS A N 14
ATOM 23186 C CA . LYS A 1 19 ? -2.580 4.290 25.947 1.00 0.00 19 LYS A CA 14
ATOM 23187 C C . LYS A 1 19 ? -2.196 2.822 26.104 1.00 0.00 19 LYS A C 14
ATOM 23188 O O . LYS A 1 19 ? -2.923 1.930 25.668 1.00 0.00 19 LYS A O 14
ATOM 23207 N N . PHE A 1 20 ? -1.051 2.580 26.732 1.00 0.00 20 PHE A N 14
ATOM 23208 C CA . PHE A 1 20 ? -0.571 1.220 26.949 1.00 0.00 20 PHE A CA 14
ATOM 23209 C C . PHE A 1 20 ? -0.839 0.770 28.383 1.00 0.00 20 PHE A C 14
ATOM 23210 O O . PHE A 1 20 ? -0.768 1.567 29.318 1.00 0.00 20 PHE A O 14
ATOM 23227 N N . ARG A 1 21 ? -1.148 -0.513 28.546 1.00 0.00 21 ARG A N 14
ATOM 23228 C CA . ARG A 1 21 ? -1.429 -1.068 29.865 1.00 0.00 21 ARG A CA 14
ATOM 23229 C C . ARG A 1 21 ? -0.515 -2.254 30.161 1.00 0.00 21 ARG A C 14
ATOM 23230 O O . ARG A 1 21 ? 0.311 -2.636 29.332 1.00 0.00 21 ARG A O 14
ATOM 23251 N N . CYS A 1 22 ? -0.669 -2.831 31.348 1.00 0.00 22 CYS A N 14
ATOM 23252 C CA . CYS A 1 22 ? 0.142 -3.972 31.754 1.00 0.00 22 CYS A CA 14
ATOM 23253 C C . CYS A 1 22 ? -0.737 -5.174 32.086 1.00 0.00 22 CYS A C 14
ATOM 23254 O O . CYS A 1 22 ? -1.209 -5.320 33.214 1.00 0.00 22 CYS A O 14
ATOM 23261 N N . LYS A 1 23 ? -0.953 -6.033 31.096 1.00 0.00 23 LYS A N 14
ATOM 23262 C CA . LYS A 1 23 ? -1.774 -7.224 31.281 1.00 0.00 23 LYS A CA 14
ATOM 23263 C C . LYS A 1 23 ? -1.542 -7.836 32.659 1.00 0.00 23 LYS A C 14
ATOM 23264 O O . LYS A 1 23 ? -2.423 -8.495 33.211 1.00 0.00 23 LYS A O 14
ATOM 23283 N N . ASP A 1 24 ? -0.355 -7.610 33.209 1.00 0.00 24 ASP A N 14
ATOM 23284 C CA . ASP A 1 24 ? -0.009 -8.137 34.524 1.00 0.00 24 ASP A CA 14
ATOM 23285 C C . ASP A 1 24 ? -0.618 -7.281 35.630 1.00 0.00 24 ASP A C 14
ATOM 23286 O O . ASP A 1 24 ? -1.602 -7.671 36.260 1.00 0.00 24 ASP A O 14
ATOM 23295 N N . CYS A 1 25 ? -0.027 -6.114 35.861 1.00 0.00 25 CYS A N 14
ATOM 23296 C CA . CYS A 1 25 ? -0.510 -5.203 36.892 1.00 0.00 25 CYS A CA 14
ATOM 23297 C C . CYS A 1 25 ? -1.487 -4.188 36.307 1.00 0.00 25 CYS A C 14
ATOM 23298 O O . CYS A 1 25 ? -1.481 -3.927 35.103 1.00 0.00 25 CYS A O 14
ATOM 23305 N N . SER A 1 26 ? -2.327 -3.619 37.165 1.00 0.00 26 SER A N 14
ATOM 23306 C CA . SER A 1 26 ? -3.313 -2.635 36.734 1.00 0.00 26 SER A CA 14
ATOM 23307 C C . SER A 1 26 ? -2.679 -1.253 36.601 1.00 0.00 26 SER A C 14
ATOM 23308 O O . SER A 1 26 ? -3.284 -0.244 36.964 1.00 0.00 26 SER A O 14
ATOM 23316 N N . ALA A 1 27 ? -1.458 -1.216 36.080 1.00 0.00 27 ALA A N 14
ATOM 23317 C CA . ALA A 1 27 ? -0.742 0.041 35.898 1.00 0.00 27 ALA A CA 14
ATOM 23318 C C . ALA A 1 27 ? -0.529 0.342 34.419 1.00 0.00 27 ALA A C 14
ATOM 23319 O O . ALA A 1 27 ? 0.103 -0.433 33.702 1.00 0.00 27 ALA A O 14
ATOM 23326 N N . ALA A 1 28 ? -1.062 1.473 33.967 1.00 0.00 28 ALA A N 14
ATOM 23327 C CA . ALA A 1 28 ? -0.929 1.878 32.574 1.00 0.00 28 ALA A CA 14
ATOM 23328 C C . ALA A 1 28 ? 0.076 3.016 32.425 1.00 0.00 28 ALA A C 14
ATOM 23329 O O . ALA A 1 28 ? 0.469 3.641 33.409 1.00 0.00 28 ALA A O 14
ATOM 23336 N N . TYR A 1 29 ? 0.487 3.278 31.190 1.00 0.00 29 TYR A N 14
ATOM 23337 C CA . TYR A 1 29 ? 1.449 4.338 30.913 1.00 0.00 29 TYR A CA 14
ATOM 23338 C C . TYR A 1 29 ? 1.067 5.104 29.651 1.00 0.00 29 TYR A C 14
ATOM 23339 O O . TYR A 1 29 ? 0.371 4.581 28.779 1.00 0.00 29 TYR A O 14
ATOM 23357 N N . ASP A 1 30 ? 1.527 6.347 29.559 1.00 0.00 30 ASP A N 14
ATOM 23358 C CA . ASP A 1 30 ? 1.235 7.187 28.403 1.00 0.00 30 ASP A CA 14
ATOM 23359 C C . ASP A 1 30 ? 2.005 6.709 27.177 1.00 0.00 30 ASP A C 14
ATOM 23360 O O . ASP A 1 30 ? 1.465 6.656 26.071 1.00 0.00 30 ASP A O 14
ATOM 23369 N N . THR A 1 31 ? 3.273 6.363 27.378 1.00 0.00 31 THR A N 14
ATOM 23370 C CA . THR A 1 31 ? 4.119 5.891 26.288 1.00 0.00 31 THR A CA 14
ATOM 23371 C C . THR A 1 31 ? 4.584 4.461 26.534 1.00 0.00 31 THR A C 14
ATOM 23372 O O . THR A 1 31 ? 4.818 4.059 27.674 1.00 0.00 31 THR A O 14
ATOM 23383 N N . LEU A 1 32 ? 4.718 3.695 25.456 1.00 0.00 32 LEU A N 14
ATOM 23384 C CA . LEU A 1 32 ? 5.158 2.308 25.554 1.00 0.00 32 LEU A CA 14
ATOM 23385 C C . LEU A 1 32 ? 6.612 2.228 26.011 1.00 0.00 32 LEU A C 14
ATOM 23386 O O . LEU A 1 32 ? 6.946 1.471 26.922 1.00 0.00 32 LEU A O 14
ATOM 23402 N N . VAL A 1 33 ? 7.471 3.015 25.372 1.00 0.00 33 VAL A N 14
ATOM 23403 C CA . VAL A 1 33 ? 8.888 3.034 25.715 1.00 0.00 33 VAL A CA 14
ATOM 23404 C C . VAL A 1 33 ? 9.088 3.080 27.225 1.00 0.00 33 VAL A C 14
ATOM 23405 O O . VAL A 1 33 ? 10.040 2.505 27.752 1.00 0.00 33 VAL A O 14
ATOM 23418 N N . GLU A 1 34 ? 8.183 3.766 27.917 1.00 0.00 34 GLU A N 14
ATOM 23419 C CA . GLU A 1 34 ? 8.261 3.886 29.368 1.00 0.00 34 GLU A CA 14
ATOM 23420 C C . GLU A 1 34 ? 7.732 2.625 30.047 1.00 0.00 34 GLU A C 14
ATOM 23421 O O . GLU A 1 34 ? 8.318 2.135 31.013 1.00 0.00 34 GLU A O 14
ATOM 23433 N N . LEU A 1 35 ? 6.623 2.105 29.534 1.00 0.00 35 LEU A N 14
ATOM 23434 C CA . LEU A 1 35 ? 6.014 0.901 30.090 1.00 0.00 35 LEU A CA 14
ATOM 23435 C C . LEU A 1 35 ? 6.952 -0.295 29.957 1.00 0.00 35 LEU A C 14
ATOM 23436 O O . LEU A 1 35 ? 7.236 -0.987 30.934 1.00 0.00 35 LEU A O 14
ATOM 23452 N N . THR A 1 36 ? 7.432 -0.531 28.740 1.00 0.00 36 THR A N 14
ATOM 23453 C CA . THR A 1 36 ? 8.337 -1.641 28.478 1.00 0.00 36 THR A CA 14
ATOM 23454 C C . THR A 1 36 ? 9.350 -1.803 29.607 1.00 0.00 36 THR A C 14
ATOM 23455 O O . THR A 1 36 ? 9.407 -2.847 30.257 1.00 0.00 36 THR A O 14
ATOM 23466 N N . VAL A 1 37 ? 10.146 -0.763 29.835 1.00 0.00 37 VAL A N 14
ATOM 23467 C CA . VAL A 1 37 ? 11.155 -0.790 30.887 1.00 0.00 37 VAL A CA 14
ATOM 23468 C C . VAL A 1 37 ? 10.647 -1.532 32.117 1.00 0.00 37 VAL A C 14
ATOM 23469 O O . VAL A 1 37 ? 11.326 -2.410 32.650 1.00 0.00 37 VAL A O 14
ATOM 23482 N N . HIS A 1 38 ? 9.447 -1.174 32.564 1.00 0.00 38 HIS A N 14
ATOM 23483 C CA . HIS A 1 38 ? 8.846 -1.807 33.733 1.00 0.00 38 HIS A CA 14
ATOM 23484 C C . HIS A 1 38 ? 8.538 -3.276 33.456 1.00 0.00 38 HIS A C 14
ATOM 23485 O O . HIS A 1 38 ? 8.982 -4.161 34.188 1.00 0.00 38 HIS A O 14
ATOM 23499 N N . MET A 1 39 ? 7.775 -3.527 32.398 1.00 0.00 39 MET A N 14
ATOM 23500 C CA . MET A 1 39 ? 7.409 -4.888 32.027 1.00 0.00 39 MET A CA 14
ATOM 23501 C C . MET A 1 39 ? 8.620 -5.813 32.087 1.00 0.00 39 MET A C 14
ATOM 23502 O O . MET A 1 39 ? 8.558 -6.894 32.671 1.00 0.00 39 MET A O 14
ATOM 23516 N N . ASN A 1 40 ? 9.720 -5.381 31.479 1.00 0.00 40 ASN A N 14
ATOM 23517 C CA . ASN A 1 40 ? 10.946 -6.171 31.464 1.00 0.00 40 ASN A CA 14
ATOM 23518 C C . ASN A 1 40 ? 11.627 -6.143 32.828 1.00 0.00 40 ASN A C 14
ATOM 23519 O O . ASN A 1 40 ? 11.915 -7.190 33.409 1.00 0.00 40 ASN A O 14
ATOM 23530 N N . GLU A 1 41 ? 11.883 -4.940 33.332 1.00 0.00 41 GLU A N 14
ATOM 23531 C CA . GLU A 1 41 ? 12.531 -4.778 34.629 1.00 0.00 41 GLU A CA 14
ATOM 23532 C C . GLU A 1 41 ? 11.908 -5.704 35.669 1.00 0.00 41 GLU A C 14
ATOM 23533 O O . GLU A 1 41 ? 12.589 -6.547 36.254 1.00 0.00 41 GLU A O 14
ATOM 23545 N N . THR A 1 42 ? 10.607 -5.543 35.894 1.00 0.00 42 THR A N 14
ATOM 23546 C CA . THR A 1 42 ? 9.892 -6.363 36.863 1.00 0.00 42 THR A CA 14
ATOM 23547 C C . THR A 1 42 ? 9.681 -7.778 36.338 1.00 0.00 42 THR A C 14
ATOM 23548 O O . THR A 1 42 ? 9.993 -8.756 37.017 1.00 0.00 42 THR A O 14
ATOM 23559 N N . GLY A 1 43 ? 9.151 -7.881 35.123 1.00 0.00 43 GLY A N 14
ATOM 23560 C CA . GLY A 1 43 ? 8.908 -9.182 34.527 1.00 0.00 43 GLY A CA 14
ATOM 23561 C C . GLY A 1 43 ? 7.650 -9.207 33.682 1.00 0.00 43 GLY A C 14
ATOM 23562 O O . GLY A 1 43 ? 7.556 -9.967 32.717 1.00 0.00 43 GLY A O 14
ATOM 23566 N N . HIS A 1 44 ? 6.678 -8.375 34.045 1.00 0.00 44 HIS A N 14
ATOM 23567 C CA . HIS A 1 44 ? 5.418 -8.305 33.313 1.00 0.00 44 HIS A CA 14
ATOM 23568 C C . HIS A 1 44 ? 5.668 -8.147 31.816 1.00 0.00 44 HIS A C 14
ATOM 23569 O O . HIS A 1 44 ? 6.778 -7.828 31.393 1.00 0.00 44 HIS A O 14
ATOM 23583 N N . TYR A 1 45 ? 4.627 -8.373 31.022 1.00 0.00 45 TYR A N 14
ATOM 23584 C CA . TYR A 1 45 ? 4.734 -8.259 29.572 1.00 0.00 45 TYR A CA 14
ATOM 23585 C C . TYR A 1 45 ? 3.537 -7.508 28.996 1.00 0.00 45 TYR A C 14
ATOM 23586 O O . TYR A 1 45 ? 2.512 -7.348 29.658 1.00 0.00 45 TYR A O 14
ATOM 23604 N N . ARG A 1 46 ? 3.677 -7.049 27.756 1.00 0.00 46 ARG A N 14
ATOM 23605 C CA . ARG A 1 46 ? 2.609 -6.314 27.089 1.00 0.00 46 ARG A CA 14
ATOM 23606 C C . ARG A 1 46 ? 1.298 -7.092 27.143 1.00 0.00 46 ARG A C 14
ATOM 23607 O O . ARG A 1 46 ? 1.242 -8.198 27.682 1.00 0.00 46 ARG A O 14
ATOM 23628 N N . ASP A 1 47 ? 0.245 -6.507 26.583 1.00 0.00 47 ASP A N 14
ATOM 23629 C CA . ASP A 1 47 ? -1.067 -7.145 26.568 1.00 0.00 47 ASP A CA 14
ATOM 23630 C C . ASP A 1 47 ? -1.647 -7.158 25.157 1.00 0.00 47 ASP A C 14
ATOM 23631 O O . ASP A 1 47 ? -2.864 -7.097 24.975 1.00 0.00 47 ASP A O 14
ATOM 23640 N N . ASP A 1 48 ? -0.770 -7.236 24.162 1.00 0.00 48 ASP A N 14
ATOM 23641 C CA . ASP A 1 48 ? -1.196 -7.257 22.768 1.00 0.00 48 ASP A CA 14
ATOM 23642 C C . ASP A 1 48 ? -0.883 -8.604 22.124 1.00 0.00 48 ASP A C 14
ATOM 23643 O O . ASP A 1 48 ? -0.979 -8.759 20.907 1.00 0.00 48 ASP A O 14
ATOM 23652 N N . ASN A 1 49 ? -0.508 -9.576 22.950 1.00 0.00 49 ASN A N 14
ATOM 23653 C CA . ASN A 1 49 ? -0.179 -10.910 22.461 1.00 0.00 49 ASN A CA 14
ATOM 23654 C C . ASN A 1 49 ? -1.415 -11.804 22.447 1.00 0.00 49 ASN A C 14
ATOM 23655 O O . ASN A 1 49 ? -1.812 -12.348 23.478 1.00 0.00 49 ASN A O 14
ATOM 23666 N N . HIS A 1 50 ? -2.018 -11.952 21.271 1.00 0.00 50 HIS A N 14
ATOM 23667 C CA . HIS A 1 50 ? -3.208 -12.782 21.122 1.00 0.00 50 HIS A CA 14
ATOM 23668 C C . HIS A 1 50 ? -2.860 -14.261 21.262 1.00 0.00 50 HIS A C 14
ATOM 23669 O O . HIS A 1 50 ? -2.683 -14.962 20.266 1.00 0.00 50 HIS A O 14
ATOM 23683 N N . GLU A 1 51 ? -2.765 -14.727 22.503 1.00 0.00 51 GLU A N 14
ATOM 23684 C CA . GLU A 1 51 ? -2.437 -16.123 22.771 1.00 0.00 51 GLU A CA 14
ATOM 23685 C C . GLU A 1 51 ? -3.702 -16.974 22.845 1.00 0.00 51 GLU A C 14
ATOM 23686 O O . GLU A 1 51 ? -3.636 -18.203 22.866 1.00 0.00 51 GLU A O 14
ATOM 23698 N N . THR A 1 52 ? -4.853 -16.311 22.884 1.00 0.00 52 THR A N 14
ATOM 23699 C CA . THR A 1 52 ? -6.132 -17.005 22.958 1.00 0.00 52 THR A CA 14
ATOM 23700 C C . THR A 1 52 ? -6.738 -17.190 21.572 1.00 0.00 52 THR A C 14
ATOM 23701 O O . THR A 1 52 ? -7.165 -16.226 20.936 1.00 0.00 52 THR A O 14
ATOM 23712 N N . ASP A 1 53 ? -6.772 -18.434 21.108 1.00 0.00 53 ASP A N 14
ATOM 23713 C CA . ASP A 1 53 ? -7.328 -18.746 19.797 1.00 0.00 53 ASP A CA 14
ATOM 23714 C C . ASP A 1 53 ? -8.842 -18.917 19.874 1.00 0.00 53 ASP A C 14
ATOM 23715 O O . ASP A 1 53 ? -9.361 -19.529 20.807 1.00 0.00 53 ASP A O 14
ATOM 23724 N N . ASN A 1 54 ? -9.545 -18.370 18.887 1.00 0.00 54 ASN A N 14
ATOM 23725 C CA . ASN A 1 54 ? -11.000 -18.461 18.846 1.00 0.00 54 ASN A CA 14
ATOM 23726 C C . ASN A 1 54 ? -11.448 -19.582 17.913 1.00 0.00 54 ASN A C 14
ATOM 23727 O O . ASN A 1 54 ? -10.673 -20.067 17.091 1.00 0.00 54 ASN A O 14
ATOM 23738 N N . ASN A 1 55 ? -12.707 -19.988 18.047 1.00 0.00 55 ASN A N 14
ATOM 23739 C CA . ASN A 1 55 ? -13.260 -21.052 17.217 1.00 0.00 55 ASN A CA 14
ATOM 23740 C C . ASN A 1 55 ? -14.450 -20.547 16.407 1.00 0.00 55 ASN A C 14
ATOM 23741 O O . ASN A 1 55 ? -15.395 -19.985 16.958 1.00 0.00 55 ASN A O 14
ATOM 23752 N N . ASN A 1 56 ? -14.397 -20.753 15.095 1.00 0.00 56 ASN A N 14
ATOM 23753 C CA . ASN A 1 56 ? -15.470 -20.319 14.208 1.00 0.00 56 ASN A CA 14
ATOM 23754 C C . ASN A 1 56 ? -16.830 -20.743 14.753 1.00 0.00 56 ASN A C 14
ATOM 23755 O O . ASN A 1 56 ? -17.065 -21.909 15.070 1.00 0.00 56 ASN A O 14
ATOM 23766 N N . PRO A 1 57 ? -17.751 -19.774 14.866 1.00 0.00 57 PRO A N 14
ATOM 23767 C CA . PRO A 1 57 ? -19.104 -20.022 15.372 1.00 0.00 57 PRO A CA 14
ATOM 23768 C C . PRO A 1 57 ? -19.945 -20.842 14.400 1.00 0.00 57 PRO A C 14
ATOM 23769 O O . PRO A 1 57 ? -21.064 -21.246 14.718 1.00 0.00 57 PRO A O 14
ATOM 23780 N N . LYS A 1 58 ? -19.399 -21.086 13.213 1.00 0.00 58 LYS A N 14
ATOM 23781 C CA . LYS A 1 58 ? -20.097 -21.861 12.194 1.00 0.00 58 LYS A CA 14
ATOM 23782 C C . LYS A 1 58 ? -19.673 -23.325 12.237 1.00 0.00 58 LYS A C 14
ATOM 23783 O O . LYS A 1 58 ? -18.709 -23.720 11.583 1.00 0.00 58 LYS A O 14
ATOM 23802 N N . ARG A 1 59 ? -20.400 -24.124 13.010 1.00 0.00 59 ARG A N 14
ATOM 23803 C CA . ARG A 1 59 ? -20.098 -25.545 13.137 1.00 0.00 59 ARG A CA 14
ATOM 23804 C C . ARG A 1 59 ? -20.246 -26.255 11.794 1.00 0.00 59 ARG A C 14
ATOM 23805 O O . ARG A 1 59 ? -20.981 -25.800 10.919 1.00 0.00 59 ARG A O 14
ATOM 23826 N N . TRP A 1 60 ? -19.543 -27.371 11.641 1.00 0.00 60 TRP A N 14
ATOM 23827 C CA . TRP A 1 60 ? -19.596 -28.143 10.404 1.00 0.00 60 TRP A CA 14
ATOM 23828 C C . TRP A 1 60 ? -21.037 -28.348 9.952 1.00 0.00 60 TRP A C 14
ATOM 23829 O O . TRP A 1 60 ? -21.857 -28.899 10.687 1.00 0.00 60 TRP A O 14
ATOM 23850 N N . SER A 1 61 ? -21.341 -27.901 8.737 1.00 0.00 61 SER A N 14
ATOM 23851 C CA . SER A 1 61 ? -22.686 -28.033 8.188 1.00 0.00 61 SER A CA 14
ATOM 23852 C C . SER A 1 61 ? -22.716 -29.070 7.070 1.00 0.00 61 SER A C 14
ATOM 23853 O O . SER A 1 61 ? -21.676 -29.470 6.548 1.00 0.00 61 SER A O 14
ATOM 23861 N N . LYS A 1 62 ? -23.919 -29.503 6.706 1.00 0.00 62 LYS A N 14
ATOM 23862 C CA . LYS A 1 62 ? -24.089 -30.493 5.649 1.00 0.00 62 LYS A CA 14
ATOM 23863 C C . LYS A 1 62 ? -23.507 -29.989 4.333 1.00 0.00 62 LYS A C 14
ATOM 23864 O O . LYS A 1 62 ? -23.438 -28.787 4.077 1.00 0.00 62 LYS A O 14
ATOM 23883 N N . PRO A 1 63 ? -23.079 -30.928 3.476 1.00 0.00 63 PRO A N 14
ATOM 23884 C CA . PRO A 1 63 ? -22.497 -30.602 2.170 1.00 0.00 63 PRO A CA 14
ATOM 23885 C C . PRO A 1 63 ? -23.531 -30.046 1.198 1.00 0.00 63 PRO A C 14
ATOM 23886 O O . PRO A 1 63 ? -24.687 -29.830 1.561 1.00 0.00 63 PRO A O 14
ATOM 23897 N N . ARG A 1 64 ? -23.108 -29.816 -0.041 1.00 0.00 64 ARG A N 14
ATOM 23898 C CA . ARG A 1 64 ? -23.998 -29.285 -1.066 1.00 0.00 64 ARG A CA 14
ATOM 23899 C C . ARG A 1 64 ? -24.214 -30.304 -2.181 1.00 0.00 64 ARG A C 14
ATOM 23900 O O . ARG A 1 64 ? -23.337 -31.118 -2.472 1.00 0.00 64 ARG A O 14
ATOM 23921 N N . LYS A 1 65 ? -25.388 -30.254 -2.802 1.00 0.00 65 LYS A N 14
ATOM 23922 C CA . LYS A 1 65 ? -25.720 -31.172 -3.886 1.00 0.00 65 LYS A CA 14
ATOM 23923 C C . LYS A 1 65 ? -24.547 -31.325 -4.849 1.00 0.00 65 LYS A C 14
ATOM 23924 O O . LYS A 1 65 ? -24.197 -30.388 -5.567 1.00 0.00 65 LYS A O 14
ATOM 23943 N N . ARG A 1 66 ? -23.945 -32.509 -4.859 1.00 0.00 66 ARG A N 14
ATOM 23944 C CA . ARG A 1 66 ? -22.812 -32.783 -5.735 1.00 0.00 66 ARG A CA 14
ATOM 23945 C C . ARG A 1 66 ? -23.286 -33.142 -7.140 1.00 0.00 66 ARG A C 14
ATOM 23946 O O . ARG A 1 66 ? -22.595 -33.844 -7.878 1.00 0.00 66 ARG A O 14
ATOM 23967 N N . SER A 1 67 ? -24.469 -32.657 -7.503 1.00 0.00 67 SER A N 14
ATOM 23968 C CA . SER A 1 67 ? -25.036 -32.930 -8.818 1.00 0.00 67 SER A CA 14
ATOM 23969 C C . SER A 1 67 ? -24.177 -32.316 -9.919 1.00 0.00 67 SER A C 14
ATOM 23970 O O . SER A 1 67 ? -23.123 -31.739 -9.651 1.00 0.00 67 SER A O 14
ATOM 23978 N N . LEU A 1 68 ? -24.637 -32.444 -11.159 1.00 0.00 68 LEU A N 14
ATOM 23979 C CA . LEU A 1 68 ? -23.911 -31.902 -12.302 1.00 0.00 68 LEU A CA 14
ATOM 23980 C C . LEU A 1 68 ? -22.676 -32.743 -12.612 1.00 0.00 68 LEU A C 14
ATOM 23981 O O . LEU A 1 68 ? -21.637 -32.215 -13.012 1.00 0.00 68 LEU A O 14
ATOM 23997 N N . LEU A 1 69 ? -22.796 -34.053 -12.426 1.00 0.00 69 LEU A N 14
ATOM 23998 C CA . LEU A 1 69 ? -21.690 -34.966 -12.688 1.00 0.00 69 LEU A CA 14
ATOM 23999 C C . LEU A 1 69 ? -21.225 -34.859 -14.136 1.00 0.00 69 LEU A C 14
ATOM 24000 O O . LEU A 1 69 ? -21.741 -34.049 -14.905 1.00 0.00 69 LEU A O 14
ATOM 24016 N N . GLU A 1 70 ? -20.248 -35.683 -14.502 1.00 0.00 70 GLU A N 14
ATOM 24017 C CA . GLU A 1 70 ? -19.714 -35.681 -15.859 1.00 0.00 70 GLU A CA 14
ATOM 24018 C C . GLU A 1 70 ? -19.110 -37.038 -16.208 1.00 0.00 70 GLU A C 14
ATOM 24019 O O . GLU A 1 70 ? -18.459 -37.671 -15.379 1.00 0.00 70 GLU A O 14
ATOM 24031 N N . MET A 1 71 ? -19.333 -37.477 -17.443 1.00 0.00 71 MET A N 14
ATOM 24032 C CA . MET A 1 71 ? -18.810 -38.758 -17.904 1.00 0.00 71 MET A CA 14
ATOM 24033 C C . MET A 1 71 ? -17.667 -38.555 -18.893 1.00 0.00 71 MET A C 14
ATOM 24034 O O . MET A 1 71 ? -17.749 -37.709 -19.783 1.00 0.00 71 MET A O 14
ATOM 24048 N N . GLU A 1 72 ? -16.603 -39.336 -18.732 1.00 0.00 72 GLU A N 14
ATOM 24049 C CA . GLU A 1 72 ? -15.444 -39.239 -19.611 1.00 0.00 72 GLU A CA 14
ATOM 24050 C C . GLU A 1 72 ? -15.153 -40.582 -20.274 1.00 0.00 72 GLU A C 14
ATOM 24051 O O . GLU A 1 72 ? -15.832 -41.576 -20.018 1.00 0.00 72 GLU A O 14
ATOM 24063 N N . GLY A 1 73 ? -14.136 -40.603 -21.132 1.00 0.00 73 GLY A N 14
ATOM 24064 C CA . GLY A 1 73 ? -13.771 -41.827 -21.820 1.00 0.00 73 GLY A CA 14
ATOM 24065 C C . GLY A 1 73 ? -12.708 -41.604 -22.877 1.00 0.00 73 GLY A C 14
ATOM 24066 O O . GLY A 1 73 ? -12.798 -40.669 -23.673 1.00 0.00 73 GLY A O 14
ATOM 24070 N N . LYS A 1 74 ? -11.694 -42.464 -22.885 1.00 0.00 74 LYS A N 14
ATOM 24071 C CA . LYS A 1 74 ? -10.608 -42.357 -23.851 1.00 0.00 74 LYS A CA 14
ATOM 24072 C C . LYS A 1 74 ? -10.914 -43.166 -25.107 1.00 0.00 74 LYS A C 14
ATOM 24073 O O . LYS A 1 74 ? -10.040 -43.839 -25.651 1.00 0.00 74 LYS A O 14
ATOM 24092 N N . GLU A 1 75 ? -12.162 -43.094 -25.563 1.00 0.00 75 GLU A N 14
ATOM 24093 C CA . GLU A 1 75 ? -12.581 -43.819 -26.755 1.00 0.00 75 GLU A CA 14
ATOM 24094 C C . GLU A 1 75 ? -13.264 -42.884 -27.750 1.00 0.00 75 GLU A C 14
ATOM 24095 O O . GLU A 1 75 ? -14.487 -42.745 -27.748 1.00 0.00 75 GLU A O 14
ATOM 24107 N N . ASP A 1 76 ? -12.464 -42.245 -28.596 1.00 0.00 76 ASP A N 14
ATOM 24108 C CA . ASP A 1 76 ? -12.990 -41.323 -29.596 1.00 0.00 76 ASP A CA 14
ATOM 24109 C C . ASP A 1 76 ? -11.883 -40.851 -30.534 1.00 0.00 76 ASP A C 14
ATOM 24110 O O . ASP A 1 76 ? -10.712 -41.171 -30.339 1.00 0.00 76 ASP A O 14
ATOM 24119 N N . ALA A 1 77 ? -12.265 -40.088 -31.554 1.00 0.00 77 ALA A N 14
ATOM 24120 C CA . ALA A 1 77 ? -11.306 -39.571 -32.522 1.00 0.00 77 ALA A CA 14
ATOM 24121 C C . ALA A 1 77 ? -10.814 -40.676 -33.451 1.00 0.00 77 ALA A C 14
ATOM 24122 O O . ALA A 1 77 ? -9.613 -40.815 -33.683 1.00 0.00 77 ALA A O 14
ATOM 24129 N N . GLN A 1 78 ? -11.750 -41.459 -33.979 1.00 0.00 78 GLN A N 14
ATOM 24130 C CA . GLN A 1 78 ? -11.410 -42.552 -34.882 1.00 0.00 78 GLN A CA 14
ATOM 24131 C C . GLN A 1 78 ? -11.585 -42.130 -36.337 1.00 0.00 78 GLN A C 14
ATOM 24132 O O . GLN A 1 78 ? -12.007 -42.924 -37.179 1.00 0.00 78 GLN A O 14
ATOM 24146 N N . LYS A 1 79 ? -11.257 -40.875 -36.627 1.00 0.00 79 LYS A N 14
ATOM 24147 C CA . LYS A 1 79 ? -11.376 -40.347 -37.982 1.00 0.00 79 LYS A CA 14
ATOM 24148 C C . LYS A 1 79 ? -10.074 -39.686 -38.424 1.00 0.00 79 LYS A C 14
ATOM 24149 O O . LYS A 1 79 ? -9.735 -39.691 -39.607 1.00 0.00 79 LYS A O 14
ATOM 24168 N N . VAL A 1 80 ? -9.349 -39.119 -37.466 1.00 0.00 80 VAL A N 14
ATOM 24169 C CA . VAL A 1 80 ? -8.083 -38.456 -37.756 1.00 0.00 80 VAL A CA 14
ATOM 24170 C C . VAL A 1 80 ? -6.983 -38.937 -36.817 1.00 0.00 80 VAL A C 14
ATOM 24171 O O . VAL A 1 80 ? -7.238 -39.250 -35.653 1.00 0.00 80 VAL A O 14
ATOM 24184 N N . LEU A 1 81 ? -5.758 -38.992 -37.327 1.00 0.00 81 LEU A N 14
ATOM 24185 C CA . LEU A 1 81 ? -4.616 -39.434 -36.534 1.00 0.00 81 LEU A CA 14
ATOM 24186 C C . LEU A 1 81 ? -4.476 -38.594 -35.268 1.00 0.00 81 LEU A C 14
ATOM 24187 O O . LEU A 1 81 ? -4.268 -37.382 -35.333 1.00 0.00 81 LEU A O 14
ATOM 24203 N N . LYS A 1 82 ? -4.589 -39.247 -34.116 1.00 0.00 82 LYS A N 14
ATOM 24204 C CA . LYS A 1 82 ? -4.472 -38.563 -32.834 1.00 0.00 82 LYS A CA 14
ATOM 24205 C C . LYS A 1 82 ? -3.804 -39.460 -31.798 1.00 0.00 82 LYS A C 14
ATOM 24206 O O . LYS A 1 82 ? -4.291 -40.551 -31.499 1.00 0.00 82 LYS A O 14
ATOM 24225 N N . CYS A 1 83 ? -2.687 -38.995 -31.250 1.00 0.00 83 CYS A N 14
ATOM 24226 C CA . CYS A 1 83 ? -1.951 -39.754 -30.245 1.00 0.00 83 CYS A CA 14
ATOM 24227 C C . CYS A 1 83 ? -2.831 -40.045 -29.034 1.00 0.00 83 CYS A C 14
ATOM 24228 O O . CYS A 1 83 ? -3.738 -39.278 -28.712 1.00 0.00 83 CYS A O 14
ATOM 24235 N N . MET A 1 84 ? -2.555 -41.160 -28.364 1.00 0.00 84 MET A N 14
ATOM 24236 C CA . MET A 1 84 ? -3.320 -41.552 -27.185 1.00 0.00 84 MET A CA 14
ATOM 24237 C C . MET A 1 84 ? -2.585 -41.164 -25.906 1.00 0.00 84 MET A C 14
ATOM 24238 O O . MET A 1 84 ? -3.208 -40.857 -24.890 1.00 0.00 84 MET A O 14
ATOM 24252 N N . TYR A 1 85 ? -1.258 -41.182 -25.963 1.00 0.00 85 TYR A N 14
ATOM 24253 C CA . TYR A 1 85 ? -0.438 -40.835 -24.808 1.00 0.00 85 TYR A CA 14
ATOM 24254 C C . TYR A 1 85 ? -0.812 -39.457 -24.269 1.00 0.00 85 TYR A C 14
ATOM 24255 O O . TYR A 1 85 ? -1.187 -39.314 -23.105 1.00 0.00 85 TYR A O 14
ATOM 24273 N N . CYS A 1 86 ? -0.708 -38.446 -25.125 1.00 0.00 86 CYS A N 14
ATOM 24274 C CA . CYS A 1 86 ? -1.034 -37.079 -24.737 1.00 0.00 86 CYS A CA 14
ATOM 24275 C C . CYS A 1 86 ? -2.381 -36.657 -25.318 1.00 0.00 86 CYS A C 14
ATOM 24276 O O . CYS A 1 86 ? -3.248 -36.156 -24.603 1.00 0.00 86 CYS A O 14
ATOM 24283 N N . GLY A 1 87 ? -2.549 -36.863 -26.621 1.00 0.00 87 GLY A N 14
ATOM 24284 C CA . GLY A 1 87 ? -3.791 -36.498 -27.276 1.00 0.00 87 GLY A CA 14
ATOM 24285 C C . GLY A 1 87 ? -3.631 -35.308 -28.202 1.00 0.00 87 GLY A C 14
ATOM 24286 O O . GLY A 1 87 ? -4.213 -34.248 -27.969 1.00 0.00 87 GLY A O 14
ATOM 24290 N N . HIS A 1 88 ? -2.838 -35.482 -29.255 1.00 0.00 88 HIS A N 14
ATOM 24291 C CA . HIS A 1 88 ? -2.602 -34.414 -30.219 1.00 0.00 88 HIS A CA 14
ATOM 24292 C C . HIS A 1 88 ? -3.033 -34.840 -31.619 1.00 0.00 88 HIS A C 14
ATOM 24293 O O . HIS A 1 88 ? -2.834 -35.987 -32.018 1.00 0.00 88 HIS A O 14
ATOM 24307 N N . SER A 1 89 ? -3.624 -33.909 -32.361 1.00 0.00 89 SER A N 14
ATOM 24308 C CA . SER A 1 89 ? -4.088 -34.190 -33.714 1.00 0.00 89 SER A CA 14
ATOM 24309 C C . SER A 1 89 ? -2.935 -34.113 -34.710 1.00 0.00 89 SER A C 14
ATOM 24310 O O . SER A 1 89 ? -1.964 -33.386 -34.499 1.00 0.00 89 SER A O 14
ATOM 24318 N N . PHE A 1 90 ? -3.049 -34.869 -35.796 1.00 0.00 90 PHE A N 14
ATOM 24319 C CA . PHE A 1 90 ? -2.015 -34.889 -36.826 1.00 0.00 90 PHE A CA 14
ATOM 24320 C C . PHE A 1 90 ? -2.635 -34.833 -38.219 1.00 0.00 90 PHE A C 14
ATOM 24321 O O . PHE A 1 90 ? -3.853 -34.732 -38.364 1.00 0.00 90 PHE A O 14
ATOM 24338 N N . GLU A 1 91 ? -1.786 -34.896 -39.241 1.00 0.00 91 GLU A N 14
ATOM 24339 C CA . GLU A 1 91 ? -2.251 -34.850 -40.623 1.00 0.00 91 GLU A CA 14
ATOM 24340 C C . GLU A 1 91 ? -2.141 -36.223 -41.279 1.00 0.00 91 GLU A C 14
ATOM 24341 O O . GLU A 1 91 ? -3.122 -36.752 -41.803 1.00 0.00 91 GLU A O 14
ATOM 24353 N N . SER A 1 92 ? -0.943 -36.794 -41.247 1.00 0.00 92 SER A N 14
ATOM 24354 C CA . SER A 1 92 ? -0.703 -38.103 -41.842 1.00 0.00 92 SER A CA 14
ATOM 24355 C C . SER A 1 92 ? 0.120 -38.984 -40.907 1.00 0.00 92 SER A C 14
ATOM 24356 O O . SER A 1 92 ? 0.639 -38.516 -39.892 1.00 0.00 92 SER A O 14
ATOM 24364 N N . LEU A 1 93 ? 0.236 -40.260 -41.255 1.00 0.00 93 LEU A N 14
ATOM 24365 C CA . LEU A 1 93 ? 0.997 -41.208 -40.448 1.00 0.00 93 LEU A CA 14
ATOM 24366 C C . LEU A 1 93 ? 2.357 -40.633 -40.070 1.00 0.00 93 LEU A C 14
ATOM 24367 O O . LEU A 1 93 ? 2.731 -40.618 -38.898 1.00 0.00 93 LEU A O 14
ATOM 24383 N N . GLN A 1 94 ? 3.092 -40.158 -41.071 1.00 0.00 94 GLN A N 14
ATOM 24384 C CA . GLN A 1 94 ? 4.411 -39.580 -40.843 1.00 0.00 94 GLN A CA 14
ATOM 24385 C C . GLN A 1 94 ? 4.388 -38.621 -39.658 1.00 0.00 94 GLN A C 14
ATOM 24386 O O . GLN A 1 94 ? 5.118 -38.802 -38.685 1.00 0.00 94 GLN A O 14
ATOM 24400 N N . ASP A 1 95 ? 3.543 -37.599 -39.746 1.00 0.00 95 ASP A N 14
ATOM 24401 C CA . ASP A 1 95 ? 3.423 -36.611 -38.681 1.00 0.00 95 ASP A CA 14
ATOM 24402 C C . ASP A 1 95 ? 3.188 -37.289 -37.335 1.00 0.00 95 ASP A C 14
ATOM 24403 O O . ASP A 1 95 ? 3.797 -36.923 -36.329 1.00 0.00 95 ASP A O 14
ATOM 24412 N N . LEU A 1 96 ? 2.300 -38.277 -37.323 1.00 0.00 96 LEU A N 14
ATOM 24413 C CA . LEU A 1 96 ? 1.984 -39.007 -36.100 1.00 0.00 96 LEU A CA 14
ATOM 24414 C C . LEU A 1 96 ? 3.207 -39.756 -35.580 1.00 0.00 96 LEU A C 14
ATOM 24415 O O . LEU A 1 96 ? 3.722 -39.451 -34.505 1.00 0.00 96 LEU A O 14
ATOM 24431 N N . SER A 1 97 ? 3.666 -40.736 -36.352 1.00 0.00 97 SER A N 14
ATOM 24432 C CA . SER A 1 97 ? 4.827 -41.529 -35.969 1.00 0.00 97 SER A CA 14
ATOM 24433 C C . SER A 1 97 ? 5.884 -40.657 -35.300 1.00 0.00 97 SER A C 14
ATOM 24434 O O . SER A 1 97 ? 6.181 -40.819 -34.116 1.00 0.00 97 SER A O 14
ATOM 24442 N N . VAL A 1 98 ? 6.452 -39.731 -36.068 1.00 0.00 98 VAL A N 14
ATOM 24443 C CA . VAL A 1 98 ? 7.476 -38.832 -35.551 1.00 0.00 98 VAL A CA 14
ATOM 24444 C C . VAL A 1 98 ? 7.205 -38.470 -34.095 1.00 0.00 98 VAL A C 14
ATOM 24445 O O . VAL A 1 98 ? 7.908 -38.921 -33.190 1.00 0.00 98 VAL A O 14
ATOM 24458 N N . HIS A 1 99 ? 6.180 -37.652 -33.875 1.00 0.00 99 HIS A N 14
ATOM 24459 C CA . HIS A 1 99 ? 5.815 -37.229 -32.527 1.00 0.00 99 HIS A CA 14
ATOM 24460 C C . HIS A 1 99 ? 5.996 -38.372 -31.532 1.00 0.00 99 HIS A C 14
ATOM 24461 O O . HIS A 1 99 ? 6.756 -38.256 -30.570 1.00 0.00 99 HIS A O 14
ATOM 24475 N N . MET A 1 100 ? 5.292 -39.474 -31.769 1.00 0.00 100 MET A N 14
ATOM 24476 C CA . MET A 1 100 ? 5.376 -40.637 -30.893 1.00 0.00 100 MET A CA 14
ATOM 24477 C C . MET A 1 100 ? 6.831 -41.004 -30.614 1.00 0.00 100 MET A C 14
ATOM 24478 O O . MET A 1 100 ? 7.173 -41.420 -29.507 1.00 0.00 100 MET A O 14
ATOM 24492 N N . ILE A 1 101 ? 7.680 -40.846 -31.623 1.00 0.00 101 ILE A N 14
ATOM 24493 C CA . ILE A 1 101 ? 9.096 -41.161 -31.485 1.00 0.00 101 ILE A CA 14
ATOM 24494 C C . ILE A 1 101 ? 9.834 -40.055 -30.738 1.00 0.00 101 ILE A C 14
ATOM 24495 O O . ILE A 1 101 ? 10.387 -40.280 -29.661 1.00 0.00 101 ILE A O 14
ATOM 24511 N N . LYS A 1 102 ? 9.837 -38.858 -31.314 1.00 0.00 102 LYS A N 14
ATOM 24512 C CA . LYS A 1 102 ? 10.503 -37.715 -30.703 1.00 0.00 102 LYS A CA 14
ATOM 24513 C C . LYS A 1 102 ? 10.117 -37.583 -29.233 1.00 0.00 102 LYS A C 14
ATOM 24514 O O . LYS A 1 102 ? 10.907 -37.114 -28.413 1.00 0.00 102 LYS A O 14
ATOM 24533 N N . THR A 1 103 ? 8.898 -37.999 -28.906 1.00 0.00 103 THR A N 14
ATOM 24534 C CA . THR A 1 103 ? 8.408 -37.927 -27.536 1.00 0.00 103 THR A CA 14
ATOM 24535 C C . THR A 1 103 ? 8.382 -39.307 -26.888 1.00 0.00 103 THR A C 14
ATOM 24536 O O . THR A 1 103 ? 8.291 -39.430 -25.667 1.00 0.00 103 THR A O 14
ATOM 24547 N N . LYS A 1 104 ? 8.463 -40.345 -27.714 1.00 0.00 104 LYS A N 14
ATOM 24548 C CA . LYS A 1 104 ? 8.452 -41.718 -27.222 1.00 0.00 104 LYS A CA 14
ATOM 24549 C C . LYS A 1 104 ? 7.145 -42.025 -26.497 1.00 0.00 104 LYS A C 14
ATOM 24550 O O . LYS A 1 104 ? 7.150 -42.550 -25.383 1.00 0.00 104 LYS A O 14
ATOM 24569 N N . HIS A 1 105 ? 6.027 -41.695 -27.136 1.00 0.00 105 HIS A N 14
ATOM 24570 C CA . HIS A 1 105 ? 4.713 -41.938 -26.553 1.00 0.00 105 HIS A CA 14
ATOM 24571 C C . HIS A 1 105 ? 4.224 -43.346 -26.881 1.00 0.00 105 HIS A C 14
ATOM 24572 O O . HIS A 1 105 ? 3.399 -43.910 -26.162 1.00 0.00 105 HIS A O 14
ATOM 24586 N N . TYR A 1 106 ? 4.737 -43.905 -27.971 1.00 0.00 106 TYR A N 14
ATOM 24587 C CA . TYR A 1 106 ? 4.351 -45.245 -28.396 1.00 0.00 106 TYR A CA 14
ATOM 24588 C C . TYR A 1 106 ? 5.387 -46.276 -27.959 1.00 0.00 106 TYR A C 14
ATOM 24589 O O . TYR A 1 106 ? 5.200 -47.477 -28.148 1.00 0.00 106 TYR A O 14
ATOM 24607 N N . GLN A 1 107 ? 6.480 -45.795 -27.374 1.00 0.00 107 GLN A N 14
ATOM 24608 C CA . GLN A 1 107 ? 7.546 -46.674 -26.910 1.00 0.00 107 GLN A CA 14
ATOM 24609 C C . GLN A 1 107 ? 7.458 -46.888 -25.402 1.00 0.00 107 GLN A C 14
ATOM 24610 O O . GLN A 1 107 ? 8.441 -47.253 -24.758 1.00 0.00 107 GLN A O 14
ATOM 24624 N N . LYS A 1 108 ? 6.274 -46.657 -24.845 1.00 0.00 108 LYS A N 14
ATOM 24625 C CA . LYS A 1 108 ? 6.055 -46.826 -23.414 1.00 0.00 108 LYS A CA 14
ATOM 24626 C C . LYS A 1 108 ? 5.012 -47.906 -23.146 1.00 0.00 108 LYS A C 14
ATOM 24627 O O . LYS A 1 108 ? 4.978 -48.496 -22.065 1.00 0.00 108 LYS A O 14
ATOM 24646 N N . VAL A 1 109 ? 4.164 -48.163 -24.136 1.00 0.00 109 VAL A N 14
ATOM 24647 C CA . VAL A 1 109 ? 3.122 -49.174 -24.008 1.00 0.00 109 VAL A CA 14
ATOM 24648 C C . VAL A 1 109 ? 3.715 -50.578 -24.020 1.00 0.00 109 VAL A C 14
ATOM 24649 O O . VAL A 1 109 ? 3.061 -51.543 -23.624 1.00 0.00 109 VAL A O 14
ATOM 24662 N N . SER A 1 110 ? 4.959 -50.686 -24.475 1.00 0.00 110 SER A N 14
ATOM 24663 C CA . SER A 1 110 ? 5.640 -51.973 -24.541 1.00 0.00 110 SER A CA 14
ATOM 24664 C C . SER A 1 110 ? 6.701 -52.084 -23.449 1.00 0.00 110 SER A C 14
ATOM 24665 O O . SER A 1 110 ? 6.936 -51.139 -22.699 1.00 0.00 110 SER A O 14
ATOM 24673 N N . GLY A 1 111 ? 7.339 -53.248 -23.369 1.00 0.00 111 GLY A N 14
ATOM 24674 C CA . GLY A 1 111 ? 8.366 -53.462 -22.367 1.00 0.00 111 GLY A CA 14
ATOM 24675 C C . GLY A 1 111 ? 9.661 -53.974 -22.965 1.00 0.00 111 GLY A C 14
ATOM 24676 O O . GLY A 1 111 ? 9.665 -54.804 -23.874 1.00 0.00 111 GLY A O 14
ATOM 24680 N N . PRO A 1 112 ? 10.794 -53.472 -22.450 1.00 0.00 112 PRO A N 14
ATOM 24681 C CA . PRO A 1 112 ? 12.123 -53.868 -22.926 1.00 0.00 112 PRO A CA 14
ATOM 24682 C C . PRO A 1 112 ? 12.471 -55.304 -22.544 1.00 0.00 112 PRO A C 14
ATOM 24683 O O . PRO A 1 112 ? 11.612 -56.061 -22.094 1.00 0.00 112 PRO A O 14
ATOM 24694 N N . SER A 1 113 ? 13.734 -55.670 -22.729 1.00 0.00 113 SER A N 14
ATOM 24695 C CA . SER A 1 113 ? 14.195 -57.016 -22.407 1.00 0.00 113 SER A CA 14
ATOM 24696 C C . SER A 1 113 ? 15.459 -56.969 -21.556 1.00 0.00 113 SER A C 14
ATOM 24697 O O . SER A 1 113 ? 16.025 -55.900 -21.323 1.00 0.00 113 SER A O 14
ATOM 24705 N N . SER A 1 114 ? 15.898 -58.135 -21.092 1.00 0.00 114 SER A N 14
ATOM 24706 C CA . SER A 1 114 ? 17.093 -58.228 -20.263 1.00 0.00 114 SER A CA 14
ATOM 24707 C C . SER A 1 114 ? 18.141 -59.122 -20.918 1.00 0.00 114 SER A C 14
ATOM 24708 O O . SER A 1 114 ? 17.908 -59.694 -21.981 1.00 0.00 114 SER A O 14
ATOM 24716 N N . GLY A 1 115 ? 19.298 -59.237 -20.274 1.00 0.00 115 GLY A N 14
ATOM 24717 C CA . GLY A 1 115 ? 20.366 -60.062 -20.808 1.00 0.00 115 GLY A CA 14
ATOM 24718 C C . GLY A 1 115 ? 20.813 -61.133 -19.833 1.00 0.00 115 GLY A C 14
ATOM 24719 O O . GLY A 1 115 ? 19.997 -61.710 -19.115 1.00 0.00 115 GLY A O 14
ATOM 24725 N N . GLY A 1 1 ? -32.523 36.006 61.957 1.00 0.00 1 GLY A N 15
ATOM 24726 C CA . GLY A 1 1 ? -31.309 36.786 61.800 1.00 0.00 1 GLY A CA 15
ATOM 24727 C C . GLY A 1 1 ? -30.085 35.915 61.596 1.00 0.00 1 GLY A C 15
ATOM 24728 O O . GLY A 1 1 ? -29.022 36.186 62.155 1.00 0.00 1 GLY A O 15
ATOM 24732 N N . SER A 1 2 ? -30.233 34.866 60.793 1.00 0.00 2 SER A N 15
ATOM 24733 C CA . SER A 1 2 ? -29.131 33.950 60.522 1.00 0.00 2 SER A CA 15
ATOM 24734 C C . SER A 1 2 ? -27.886 34.714 60.079 1.00 0.00 2 SER A C 15
ATOM 24735 O O . SER A 1 2 ? -27.982 35.785 59.480 1.00 0.00 2 SER A O 15
ATOM 24743 N N . SER A 1 3 ? -26.718 34.153 60.379 1.00 0.00 3 SER A N 15
ATOM 24744 C CA . SER A 1 3 ? -25.454 34.783 60.016 1.00 0.00 3 SER A CA 15
ATOM 24745 C C . SER A 1 3 ? -25.062 34.429 58.584 1.00 0.00 3 SER A C 15
ATOM 24746 O O . SER A 1 3 ? -24.830 35.309 57.757 1.00 0.00 3 SER A O 15
ATOM 24754 N N . GLY A 1 4 ? -24.991 33.132 58.301 1.00 0.00 4 GLY A N 15
ATOM 24755 C CA . GLY A 1 4 ? -24.626 32.682 56.970 1.00 0.00 4 GLY A CA 15
ATOM 24756 C C . GLY A 1 4 ? -23.271 33.202 56.533 1.00 0.00 4 GLY A C 15
ATOM 24757 O O . GLY A 1 4 ? -23.143 34.358 56.128 1.00 0.00 4 GLY A O 15
ATOM 24761 N N . SER A 1 5 ? -22.256 32.348 56.616 1.00 0.00 5 SER A N 15
ATOM 24762 C CA . SER A 1 5 ? -20.902 32.731 56.231 1.00 0.00 5 SER A CA 15
ATOM 24763 C C . SER A 1 5 ? -20.181 31.568 55.556 1.00 0.00 5 SER A C 15
ATOM 24764 O O . SER A 1 5 ? -20.193 30.442 56.054 1.00 0.00 5 SER A O 15
ATOM 24772 N N . SER A 1 6 ? -19.554 31.849 54.418 1.00 0.00 6 SER A N 15
ATOM 24773 C CA . SER A 1 6 ? -18.830 30.827 53.671 1.00 0.00 6 SER A CA 15
ATOM 24774 C C . SER A 1 6 ? -18.062 31.446 52.507 1.00 0.00 6 SER A C 15
ATOM 24775 O O . SER A 1 6 ? -18.367 32.553 52.068 1.00 0.00 6 SER A O 15
ATOM 24783 N N . GLY A 1 7 ? -17.062 30.722 52.014 1.00 0.00 7 GLY A N 15
ATOM 24784 C CA . GLY A 1 7 ? -16.265 31.215 50.906 1.00 0.00 7 GLY A CA 15
ATOM 24785 C C . GLY A 1 7 ? -15.312 30.167 50.366 1.00 0.00 7 GLY A C 15
ATOM 24786 O O . GLY A 1 7 ? -14.228 29.961 50.913 1.00 0.00 7 GLY A O 15
ATOM 24790 N N . LYS A 1 8 ? -15.716 29.501 49.289 1.00 0.00 8 LYS A N 15
ATOM 24791 C CA . LYS A 1 8 ? -14.891 28.468 48.674 1.00 0.00 8 LYS A CA 15
ATOM 24792 C C . LYS A 1 8 ? -14.841 28.644 47.160 1.00 0.00 8 LYS A C 15
ATOM 24793 O O . LYS A 1 8 ? -15.553 29.475 46.596 1.00 0.00 8 LYS A O 15
ATOM 24812 N N . LEU A 1 9 ? -13.995 27.855 46.505 1.00 0.00 9 LEU A N 15
ATOM 24813 C CA . LEU A 1 9 ? -13.853 27.922 45.056 1.00 0.00 9 LEU A CA 15
ATOM 24814 C C . LEU A 1 9 ? -13.750 26.524 44.453 1.00 0.00 9 LEU A C 15
ATOM 24815 O O . LEU A 1 9 ? -13.544 25.542 45.167 1.00 0.00 9 LEU A O 15
ATOM 24831 N N . TYR A 1 10 ? -13.894 26.441 43.135 1.00 0.00 10 TYR A N 15
ATOM 24832 C CA . TYR A 1 10 ? -13.818 25.164 42.436 1.00 0.00 10 TYR A CA 15
ATOM 24833 C C . TYR A 1 10 ? -12.641 25.143 41.466 1.00 0.00 10 TYR A C 15
ATOM 24834 O O . TYR A 1 10 ? -12.332 26.147 40.826 1.00 0.00 10 TYR A O 15
ATOM 24852 N N . GLY A 1 11 ? -11.988 23.989 41.363 1.00 0.00 11 GLY A N 15
ATOM 24853 C CA . GLY A 1 11 ? -10.853 23.856 40.469 1.00 0.00 11 GLY A CA 15
ATOM 24854 C C . GLY A 1 11 ? -10.385 22.421 40.335 1.00 0.00 11 GLY A C 15
ATOM 24855 O O . GLY A 1 11 ? -9.790 21.866 41.258 1.00 0.00 11 GLY A O 15
ATOM 24859 N N . SER A 1 12 ? -10.656 21.817 39.182 1.00 0.00 12 SER A N 15
ATOM 24860 C CA . SER A 1 12 ? -10.262 20.436 38.932 1.00 0.00 12 SER A CA 15
ATOM 24861 C C . SER A 1 12 ? -10.510 20.055 37.476 1.00 0.00 12 SER A C 15
ATOM 24862 O O . SER A 1 12 ? -11.656 19.925 37.043 1.00 0.00 12 SER A O 15
ATOM 24870 N N . ILE A 1 13 ? -9.428 19.879 36.725 1.00 0.00 13 ILE A N 15
ATOM 24871 C CA . ILE A 1 13 ? -9.528 19.513 35.317 1.00 0.00 13 ILE A CA 15
ATOM 24872 C C . ILE A 1 13 ? -9.310 18.016 35.122 1.00 0.00 13 ILE A C 15
ATOM 24873 O O . ILE A 1 13 ? -8.527 17.393 35.838 1.00 0.00 13 ILE A O 15
ATOM 24889 N N . PHE A 1 14 ? -10.010 17.444 34.148 1.00 0.00 14 PHE A N 15
ATOM 24890 C CA . PHE A 1 14 ? -9.894 16.020 33.856 1.00 0.00 14 PHE A CA 15
ATOM 24891 C C . PHE A 1 14 ? -8.632 15.731 33.049 1.00 0.00 14 PHE A C 15
ATOM 24892 O O . PHE A 1 14 ? -8.565 16.018 31.854 1.00 0.00 14 PHE A O 15
ATOM 24909 N N . THR A 1 15 ? -7.630 15.160 33.713 1.00 0.00 15 THR A N 15
ATOM 24910 C CA . THR A 1 15 ? -6.368 14.833 33.059 1.00 0.00 15 THR A CA 15
ATOM 24911 C C . THR A 1 15 ? -5.794 13.527 33.595 1.00 0.00 15 THR A C 15
ATOM 24912 O O . THR A 1 15 ? -5.454 13.425 34.773 1.00 0.00 15 THR A O 15
ATOM 24923 N N . GLY A 1 16 ? -5.687 12.530 32.722 1.00 0.00 16 GLY A N 15
ATOM 24924 C CA . GLY A 1 16 ? -5.152 11.243 33.128 1.00 0.00 16 GLY A CA 15
ATOM 24925 C C . GLY A 1 16 ? -5.489 10.140 32.145 1.00 0.00 16 GLY A C 15
ATOM 24926 O O . GLY A 1 16 ? -6.258 9.232 32.460 1.00 0.00 16 GLY A O 15
ATOM 24930 N N . ALA A 1 17 ? -4.914 10.218 30.950 1.00 0.00 17 ALA A N 15
ATOM 24931 C CA . ALA A 1 17 ? -5.157 9.218 29.918 1.00 0.00 17 ALA A CA 15
ATOM 24932 C C . ALA A 1 17 ? -4.004 8.225 29.832 1.00 0.00 17 ALA A C 15
ATOM 24933 O O . ALA A 1 17 ? -2.874 8.536 30.211 1.00 0.00 17 ALA A O 15
ATOM 24940 N N . SER A 1 18 ? -4.295 7.027 29.335 1.00 0.00 18 SER A N 15
ATOM 24941 C CA . SER A 1 18 ? -3.282 5.986 29.205 1.00 0.00 18 SER A CA 15
ATOM 24942 C C . SER A 1 18 ? -3.463 5.212 27.902 1.00 0.00 18 SER A C 15
ATOM 24943 O O . SER A 1 18 ? -4.519 4.631 27.653 1.00 0.00 18 SER A O 15
ATOM 24951 N N . LYS A 1 19 ? -2.423 5.207 27.075 1.00 0.00 19 LYS A N 15
ATOM 24952 C CA . LYS A 1 19 ? -2.464 4.504 25.798 1.00 0.00 19 LYS A CA 15
ATOM 24953 C C . LYS A 1 19 ? -2.272 3.004 25.997 1.00 0.00 19 LYS A C 15
ATOM 24954 O O . LYS A 1 19 ? -3.146 2.205 25.658 1.00 0.00 19 LYS A O 15
ATOM 24973 N N . PHE A 1 20 ? -1.124 2.627 26.550 1.00 0.00 20 PHE A N 15
ATOM 24974 C CA . PHE A 1 20 ? -0.818 1.223 26.795 1.00 0.00 20 PHE A CA 15
ATOM 24975 C C . PHE A 1 20 ? -1.322 0.787 28.167 1.00 0.00 20 PHE A C 15
ATOM 24976 O O . PHE A 1 20 ? -1.812 1.603 28.948 1.00 0.00 20 PHE A O 15
ATOM 24993 N N . ARG A 1 21 ? -1.197 -0.505 28.454 1.00 0.00 21 ARG A N 15
ATOM 24994 C CA . ARG A 1 21 ? -1.642 -1.050 29.731 1.00 0.00 21 ARG A CA 15
ATOM 24995 C C . ARG A 1 21 ? -0.859 -2.312 30.086 1.00 0.00 21 ARG A C 15
ATOM 24996 O O . ARG A 1 21 ? -0.324 -2.990 29.208 1.00 0.00 21 ARG A O 15
ATOM 25017 N N . CYS A 1 22 ? -0.798 -2.620 31.376 1.00 0.00 22 CYS A N 15
ATOM 25018 C CA . CYS A 1 22 ? -0.081 -3.799 31.849 1.00 0.00 22 CYS A CA 15
ATOM 25019 C C . CYS A 1 22 ? -1.054 -4.876 32.318 1.00 0.00 22 CYS A C 15
ATOM 25020 O O . CYS A 1 22 ? -1.947 -4.613 33.125 1.00 0.00 22 CYS A O 15
ATOM 25027 N N . LYS A 1 23 ? -0.876 -6.090 31.808 1.00 0.00 23 LYS A N 15
ATOM 25028 C CA . LYS A 1 23 ? -1.736 -7.208 32.176 1.00 0.00 23 LYS A CA 15
ATOM 25029 C C . LYS A 1 23 ? -1.493 -7.629 33.621 1.00 0.00 23 LYS A C 15
ATOM 25030 O O . LYS A 1 23 ? -2.394 -7.563 34.458 1.00 0.00 23 LYS A O 15
ATOM 25049 N N . ASP A 1 24 ? -0.270 -8.061 33.910 1.00 0.00 24 ASP A N 15
ATOM 25050 C CA . ASP A 1 24 ? 0.093 -8.491 35.255 1.00 0.00 24 ASP A CA 15
ATOM 25051 C C . ASP A 1 24 ? -0.432 -7.509 36.298 1.00 0.00 24 ASP A C 15
ATOM 25052 O O . ASP A 1 24 ? -1.345 -7.826 37.060 1.00 0.00 24 ASP A O 15
ATOM 25061 N N . CYS A 1 25 ? 0.154 -6.317 36.328 1.00 0.00 25 CYS A N 15
ATOM 25062 C CA . CYS A 1 25 ? -0.252 -5.288 37.278 1.00 0.00 25 CYS A CA 15
ATOM 25063 C C . CYS A 1 25 ? -1.311 -4.374 36.671 1.00 0.00 25 CYS A C 15
ATOM 25064 O O . CYS A 1 25 ? -1.477 -4.322 35.453 1.00 0.00 25 CYS A O 15
ATOM 25071 N N . SER A 1 26 ? -2.027 -3.655 37.530 1.00 0.00 26 SER A N 15
ATOM 25072 C CA . SER A 1 26 ? -3.074 -2.745 37.079 1.00 0.00 26 SER A CA 15
ATOM 25073 C C . SER A 1 26 ? -2.524 -1.334 36.892 1.00 0.00 26 SER A C 15
ATOM 25074 O O . SER A 1 26 ? -3.179 -0.350 37.235 1.00 0.00 26 SER A O 15
ATOM 25082 N N . ALA A 1 27 ? -1.316 -1.245 36.345 1.00 0.00 27 ALA A N 15
ATOM 25083 C CA . ALA A 1 27 ? -0.677 0.044 36.110 1.00 0.00 27 ALA A CA 15
ATOM 25084 C C . ALA A 1 27 ? -0.502 0.306 34.618 1.00 0.00 27 ALA A C 15
ATOM 25085 O O . ALA A 1 27 ? 0.149 -0.466 33.914 1.00 0.00 27 ALA A O 15
ATOM 25092 N N . ALA A 1 28 ? -1.089 1.399 34.142 1.00 0.00 28 ALA A N 15
ATOM 25093 C CA . ALA A 1 28 ? -0.997 1.763 32.733 1.00 0.00 28 ALA A CA 15
ATOM 25094 C C . ALA A 1 28 ? 0.013 2.886 32.520 1.00 0.00 28 ALA A C 15
ATOM 25095 O O . ALA A 1 28 ? 0.467 3.514 33.477 1.00 0.00 28 ALA A O 15
ATOM 25102 N N . TYR A 1 29 ? 0.361 3.133 31.262 1.00 0.00 29 TYR A N 15
ATOM 25103 C CA . TYR A 1 29 ? 1.320 4.177 30.926 1.00 0.00 29 TYR A CA 15
ATOM 25104 C C . TYR A 1 29 ? 0.878 4.941 29.680 1.00 0.00 29 TYR A C 15
ATOM 25105 O O . TYR A 1 29 ? -0.047 4.528 28.981 1.00 0.00 29 TYR A O 15
ATOM 25123 N N . ASP A 1 30 ? 1.548 6.056 29.410 1.00 0.00 30 ASP A N 15
ATOM 25124 C CA . ASP A 1 30 ? 1.227 6.878 28.248 1.00 0.00 30 ASP A CA 15
ATOM 25125 C C . ASP A 1 30 ? 2.090 6.488 27.052 1.00 0.00 30 ASP A C 15
ATOM 25126 O O . ASP A 1 30 ? 1.604 6.402 25.924 1.00 0.00 30 ASP A O 15
ATOM 25135 N N . THR A 1 31 ? 3.374 6.253 27.305 1.00 0.00 31 THR A N 15
ATOM 25136 C CA . THR A 1 31 ? 4.304 5.874 26.251 1.00 0.00 31 THR A CA 15
ATOM 25137 C C . THR A 1 31 ? 4.806 4.448 26.445 1.00 0.00 31 THR A C 15
ATOM 25138 O O . THR A 1 31 ? 4.966 3.983 27.576 1.00 0.00 31 THR A O 15
ATOM 25149 N N . LEU A 1 32 ? 5.055 3.756 25.339 1.00 0.00 32 LEU A N 15
ATOM 25150 C CA . LEU A 1 32 ? 5.540 2.381 25.388 1.00 0.00 32 LEU A CA 15
ATOM 25151 C C . LEU A 1 32 ? 6.903 2.308 26.070 1.00 0.00 32 LEU A C 15
ATOM 25152 O O . LEU A 1 32 ? 7.101 1.531 27.003 1.00 0.00 32 LEU A O 15
ATOM 25168 N N . VAL A 1 33 ? 7.839 3.127 25.599 1.00 0.00 33 VAL A N 15
ATOM 25169 C CA . VAL A 1 33 ? 9.182 3.158 26.165 1.00 0.00 33 VAL A CA 15
ATOM 25170 C C . VAL A 1 33 ? 9.136 3.172 27.689 1.00 0.00 33 VAL A C 15
ATOM 25171 O O . VAL A 1 33 ? 10.022 2.632 28.350 1.00 0.00 33 VAL A O 15
ATOM 25184 N N . GLU A 1 34 ? 8.097 3.793 28.239 1.00 0.00 34 GLU A N 15
ATOM 25185 C CA . GLU A 1 34 ? 7.936 3.877 29.685 1.00 0.00 34 GLU A CA 15
ATOM 25186 C C . GLU A 1 34 ? 7.377 2.573 30.247 1.00 0.00 34 GLU A C 15
ATOM 25187 O O . GLU A 1 34 ? 7.709 2.172 31.364 1.00 0.00 34 GLU A O 15
ATOM 25199 N N . LEU A 1 35 ? 6.527 1.916 29.467 1.00 0.00 35 LEU A N 15
ATOM 25200 C CA . LEU A 1 35 ? 5.919 0.657 29.885 1.00 0.00 35 LEU A CA 15
ATOM 25201 C C . LEU A 1 35 ? 6.915 -0.492 29.769 1.00 0.00 35 LEU A C 15
ATOM 25202 O O . LEU A 1 35 ? 7.166 -1.212 30.737 1.00 0.00 35 LEU A O 15
ATOM 25218 N N . THR A 1 36 ? 7.483 -0.659 28.579 1.00 0.00 36 THR A N 15
ATOM 25219 C CA . THR A 1 36 ? 8.453 -1.720 28.336 1.00 0.00 36 THR A CA 15
ATOM 25220 C C . THR A 1 36 ? 9.459 -1.818 29.476 1.00 0.00 36 THR A C 15
ATOM 25221 O O . THR A 1 36 ? 9.507 -2.818 30.192 1.00 0.00 36 THR A O 15
ATOM 25232 N N . VAL A 1 37 ? 10.261 -0.771 29.642 1.00 0.00 37 VAL A N 15
ATOM 25233 C CA . VAL A 1 37 ? 11.266 -0.737 30.698 1.00 0.00 37 VAL A CA 15
ATOM 25234 C C . VAL A 1 37 ? 10.732 -1.356 31.985 1.00 0.00 37 VAL A C 15
ATOM 25235 O O . VAL A 1 37 ? 11.468 -2.009 32.725 1.00 0.00 37 VAL A O 15
ATOM 25248 N N . HIS A 1 38 ? 9.445 -1.145 32.247 1.00 0.00 38 HIS A N 15
ATOM 25249 C CA . HIS A 1 38 ? 8.811 -1.684 33.445 1.00 0.00 38 HIS A CA 15
ATOM 25250 C C . HIS A 1 38 ? 8.442 -3.151 33.252 1.00 0.00 38 HIS A C 15
ATOM 25251 O O . HIS A 1 38 ? 8.582 -3.962 34.167 1.00 0.00 38 HIS A O 15
ATOM 25265 N N . MET A 1 39 ? 7.971 -3.486 32.055 1.00 0.00 39 MET A N 15
ATOM 25266 C CA . MET A 1 39 ? 7.583 -4.856 31.742 1.00 0.00 39 MET A CA 15
ATOM 25267 C C . MET A 1 39 ? 8.769 -5.805 31.894 1.00 0.00 39 MET A C 15
ATOM 25268 O O . MET A 1 39 ? 8.615 -6.936 32.351 1.00 0.00 39 MET A O 15
ATOM 25282 N N . ASN A 1 40 ? 9.949 -5.334 31.506 1.00 0.00 40 ASN A N 15
ATOM 25283 C CA . ASN A 1 40 ? 11.161 -6.142 31.598 1.00 0.00 40 ASN A CA 15
ATOM 25284 C C . ASN A 1 40 ? 11.766 -6.059 32.997 1.00 0.00 40 ASN A C 15
ATOM 25285 O O . ASN A 1 40 ? 12.143 -7.074 33.581 1.00 0.00 40 ASN A O 15
ATOM 25296 N N . GLU A 1 41 ? 11.853 -4.843 33.526 1.00 0.00 41 GLU A N 15
ATOM 25297 C CA . GLU A 1 41 ? 12.412 -4.627 34.856 1.00 0.00 41 GLU A CA 15
ATOM 25298 C C . GLU A 1 41 ? 11.699 -5.492 35.892 1.00 0.00 41 GLU A C 15
ATOM 25299 O O . GLU A 1 41 ? 12.334 -6.103 36.751 1.00 0.00 41 GLU A O 15
ATOM 25311 N N . THR A 1 42 ? 10.373 -5.539 35.803 1.00 0.00 42 THR A N 15
ATOM 25312 C CA . THR A 1 42 ? 9.573 -6.327 36.733 1.00 0.00 42 THR A CA 15
ATOM 25313 C C . THR A 1 42 ? 9.344 -7.737 36.203 1.00 0.00 42 THR A C 15
ATOM 25314 O O . THR A 1 42 ? 9.497 -8.717 36.932 1.00 0.00 42 THR A O 15
ATOM 25325 N N . GLY A 1 43 ? 8.977 -7.834 34.929 1.00 0.00 43 GLY A N 15
ATOM 25326 C CA . GLY A 1 43 ? 8.734 -9.129 34.323 1.00 0.00 43 GLY A CA 15
ATOM 25327 C C . GLY A 1 43 ? 7.443 -9.165 33.529 1.00 0.00 43 GLY A C 15
ATOM 25328 O O . GLY A 1 43 ? 7.316 -9.927 32.570 1.00 0.00 43 GLY A O 15
ATOM 25332 N N . HIS A 1 44 ? 6.480 -8.342 33.931 1.00 0.00 44 HIS A N 15
ATOM 25333 C CA . HIS A 1 44 ? 5.191 -8.283 33.252 1.00 0.00 44 HIS A CA 15
ATOM 25334 C C . HIS A 1 44 ? 5.377 -8.200 31.740 1.00 0.00 44 HIS A C 15
ATOM 25335 O O . HIS A 1 44 ? 6.446 -7.829 31.256 1.00 0.00 44 HIS A O 15
ATOM 25349 N N . TYR A 1 45 ? 4.330 -8.548 31.000 1.00 0.00 45 TYR A N 15
ATOM 25350 C CA . TYR A 1 45 ? 4.380 -8.516 29.543 1.00 0.00 45 TYR A CA 15
ATOM 25351 C C . TYR A 1 45 ? 3.174 -7.774 28.973 1.00 0.00 45 TYR A C 15
ATOM 25352 O O . TYR A 1 45 ? 2.161 -7.600 29.652 1.00 0.00 45 TYR A O 15
ATOM 25370 N N . ARG A 1 46 ? 3.291 -7.341 27.722 1.00 0.00 46 ARG A N 15
ATOM 25371 C CA . ARG A 1 46 ? 2.212 -6.617 27.060 1.00 0.00 46 ARG A CA 15
ATOM 25372 C C . ARG A 1 46 ? 0.910 -7.412 27.115 1.00 0.00 46 ARG A C 15
ATOM 25373 O O . ARG A 1 46 ? 0.825 -8.519 26.582 1.00 0.00 46 ARG A O 15
ATOM 25394 N N . ASP A 1 47 ? -0.098 -6.841 27.763 1.00 0.00 47 ASP A N 15
ATOM 25395 C CA . ASP A 1 47 ? -1.396 -7.497 27.887 1.00 0.00 47 ASP A CA 15
ATOM 25396 C C . ASP A 1 47 ? -1.846 -8.067 26.546 1.00 0.00 47 ASP A C 15
ATOM 25397 O O . ASP A 1 47 ? -2.144 -9.257 26.436 1.00 0.00 47 ASP A O 15
ATOM 25406 N N . ASP A 1 48 ? -1.895 -7.212 25.531 1.00 0.00 48 ASP A N 15
ATOM 25407 C CA . ASP A 1 48 ? -2.309 -7.631 24.198 1.00 0.00 48 ASP A CA 15
ATOM 25408 C C . ASP A 1 48 ? -1.103 -8.031 23.353 1.00 0.00 48 ASP A C 15
ATOM 25409 O O . ASP A 1 48 ? 0.024 -7.623 23.632 1.00 0.00 48 ASP A O 15
ATOM 25418 N N . ASN A 1 49 ? -1.349 -8.832 22.322 1.00 0.00 49 ASN A N 15
ATOM 25419 C CA . ASN A 1 49 ? -0.281 -9.289 21.439 1.00 0.00 49 ASN A CA 15
ATOM 25420 C C . ASN A 1 49 ? -0.849 -9.792 20.115 1.00 0.00 49 ASN A C 15
ATOM 25421 O O . ASN A 1 49 ? -1.866 -10.487 20.087 1.00 0.00 49 ASN A O 15
ATOM 25432 N N . HIS A 1 50 ? -0.185 -9.439 19.020 1.00 0.00 50 HIS A N 15
ATOM 25433 C CA . HIS A 1 50 ? -0.622 -9.856 17.691 1.00 0.00 50 HIS A CA 15
ATOM 25434 C C . HIS A 1 50 ? -0.215 -11.300 17.414 1.00 0.00 50 HIS A C 15
ATOM 25435 O O . HIS A 1 50 ? 0.928 -11.571 17.048 1.00 0.00 50 HIS A O 15
ATOM 25449 N N . GLU A 1 51 ? -1.157 -12.221 17.592 1.00 0.00 51 GLU A N 15
ATOM 25450 C CA . GLU A 1 51 ? -0.894 -13.636 17.361 1.00 0.00 51 GLU A CA 15
ATOM 25451 C C . GLU A 1 51 ? -2.124 -14.331 16.783 1.00 0.00 51 GLU A C 15
ATOM 25452 O O . GLU A 1 51 ? -3.247 -13.844 16.916 1.00 0.00 51 GLU A O 15
ATOM 25464 N N . THR A 1 52 ? -1.902 -15.475 16.141 1.00 0.00 52 THR A N 15
ATOM 25465 C CA . THR A 1 52 ? -2.990 -16.236 15.541 1.00 0.00 52 THR A CA 15
ATOM 25466 C C . THR A 1 52 ? -3.159 -17.587 16.226 1.00 0.00 52 THR A C 15
ATOM 25467 O O . THR A 1 52 ? -2.186 -18.191 16.676 1.00 0.00 52 THR A O 15
ATOM 25478 N N . ASP A 1 53 ? -4.400 -18.055 16.303 1.00 0.00 53 ASP A N 15
ATOM 25479 C CA . ASP A 1 53 ? -4.696 -19.336 16.933 1.00 0.00 53 ASP A CA 15
ATOM 25480 C C . ASP A 1 53 ? -3.954 -20.470 16.234 1.00 0.00 53 ASP A C 15
ATOM 25481 O O . ASP A 1 53 ? -4.030 -20.617 15.015 1.00 0.00 53 ASP A O 15
ATOM 25490 N N . ASN A 1 54 ? -3.233 -21.270 17.014 1.00 0.00 54 ASN A N 15
ATOM 25491 C CA . ASN A 1 54 ? -2.475 -22.390 16.469 1.00 0.00 54 ASN A CA 15
ATOM 25492 C C . ASN A 1 54 ? -3.343 -23.236 15.544 1.00 0.00 54 ASN A C 15
ATOM 25493 O O . ASN A 1 54 ? -4.519 -23.468 15.820 1.00 0.00 54 ASN A O 15
ATOM 25504 N N . ASN A 1 55 ? -2.755 -23.695 14.444 1.00 0.00 55 ASN A N 15
ATOM 25505 C CA . ASN A 1 55 ? -3.474 -24.515 13.476 1.00 0.00 55 ASN A CA 15
ATOM 25506 C C . ASN A 1 55 ? -3.216 -25.998 13.722 1.00 0.00 55 ASN A C 15
ATOM 25507 O O . ASN A 1 55 ? -2.129 -26.504 13.445 1.00 0.00 55 ASN A O 15
ATOM 25518 N N . ASN A 1 56 ? -4.223 -26.691 14.245 1.00 0.00 56 ASN A N 15
ATOM 25519 C CA . ASN A 1 56 ? -4.104 -28.117 14.527 1.00 0.00 56 ASN A CA 15
ATOM 25520 C C . ASN A 1 56 ? -5.290 -28.886 13.953 1.00 0.00 56 ASN A C 15
ATOM 25521 O O . ASN A 1 56 ? -6.273 -29.164 14.640 1.00 0.00 56 ASN A O 15
ATOM 25532 N N . PRO A 1 57 ? -5.197 -29.239 12.662 1.00 0.00 57 PRO A N 15
ATOM 25533 C CA . PRO A 1 57 ? -6.253 -29.981 11.967 1.00 0.00 57 PRO A CA 15
ATOM 25534 C C . PRO A 1 57 ? -6.366 -31.422 12.454 1.00 0.00 57 PRO A C 15
ATOM 25535 O O . PRO A 1 57 ? -7.263 -32.159 12.044 1.00 0.00 57 PRO A O 15
ATOM 25546 N N . LYS A 1 58 ? -5.450 -31.818 13.331 1.00 0.00 58 LYS A N 15
ATOM 25547 C CA . LYS A 1 58 ? -5.446 -33.170 13.877 1.00 0.00 58 LYS A CA 15
ATOM 25548 C C . LYS A 1 58 ? -6.341 -33.262 15.109 1.00 0.00 58 LYS A C 15
ATOM 25549 O O . LYS A 1 58 ? -6.057 -34.017 16.039 1.00 0.00 58 LYS A O 15
ATOM 25568 N N . ARG A 1 59 ? -7.423 -32.491 15.107 1.00 0.00 59 ARG A N 15
ATOM 25569 C CA . ARG A 1 59 ? -8.360 -32.486 16.225 1.00 0.00 59 ARG A CA 15
ATOM 25570 C C . ARG A 1 59 ? -9.799 -32.582 15.728 1.00 0.00 59 ARG A C 15
ATOM 25571 O O . ARG A 1 59 ? -10.473 -31.568 15.549 1.00 0.00 59 ARG A O 15
ATOM 25592 N N . TRP A 1 60 ? -10.263 -33.807 15.508 1.00 0.00 60 TRP A N 15
ATOM 25593 C CA . TRP A 1 60 ? -11.623 -34.036 15.031 1.00 0.00 60 TRP A CA 15
ATOM 25594 C C . TRP A 1 60 ? -12.385 -34.955 15.978 1.00 0.00 60 TRP A C 15
ATOM 25595 O O . TRP A 1 60 ? -11.785 -35.753 16.700 1.00 0.00 60 TRP A O 15
ATOM 25616 N N . SER A 1 61 ? -13.708 -34.839 15.972 1.00 0.00 61 SER A N 15
ATOM 25617 C CA . SER A 1 61 ? -14.552 -35.658 16.835 1.00 0.00 61 SER A CA 15
ATOM 25618 C C . SER A 1 61 ? -15.756 -36.196 16.066 1.00 0.00 61 SER A C 15
ATOM 25619 O O . SER A 1 61 ? -16.300 -35.521 15.191 1.00 0.00 61 SER A O 15
ATOM 25627 N N . LYS A 1 62 ? -16.166 -37.414 16.399 1.00 0.00 62 LYS A N 15
ATOM 25628 C CA . LYS A 1 62 ? -17.305 -38.044 15.743 1.00 0.00 62 LYS A CA 15
ATOM 25629 C C . LYS A 1 62 ? -18.615 -37.400 16.189 1.00 0.00 62 LYS A C 15
ATOM 25630 O O . LYS A 1 62 ? -18.731 -36.879 17.298 1.00 0.00 62 LYS A O 15
ATOM 25649 N N . PRO A 1 63 ? -19.624 -37.437 15.306 1.00 0.00 63 PRO A N 15
ATOM 25650 C CA . PRO A 1 63 ? -20.943 -36.863 15.588 1.00 0.00 63 PRO A CA 15
ATOM 25651 C C . PRO A 1 63 ? -21.707 -37.657 16.643 1.00 0.00 63 PRO A C 15
ATOM 25652 O O . PRO A 1 63 ? -21.188 -38.624 17.203 1.00 0.00 63 PRO A O 15
ATOM 25663 N N . ARG A 1 64 ? -22.941 -37.242 16.910 1.00 0.00 64 ARG A N 15
ATOM 25664 C CA . ARG A 1 64 ? -23.775 -37.914 17.899 1.00 0.00 64 ARG A CA 15
ATOM 25665 C C . ARG A 1 64 ? -25.141 -38.262 17.313 1.00 0.00 64 ARG A C 15
ATOM 25666 O O . ARG A 1 64 ? -25.692 -37.511 16.507 1.00 0.00 64 ARG A O 15
ATOM 25687 N N . LYS A 1 65 ? -25.681 -39.404 17.721 1.00 0.00 65 LYS A N 15
ATOM 25688 C CA . LYS A 1 65 ? -26.982 -39.853 17.237 1.00 0.00 65 LYS A CA 15
ATOM 25689 C C . LYS A 1 65 ? -28.100 -39.361 18.150 1.00 0.00 65 LYS A C 15
ATOM 25690 O O . LYS A 1 65 ? -27.988 -39.425 19.375 1.00 0.00 65 LYS A O 15
ATOM 25709 N N . ARG A 1 66 ? -29.179 -38.872 17.547 1.00 0.00 66 ARG A N 15
ATOM 25710 C CA . ARG A 1 66 ? -30.318 -38.371 18.307 1.00 0.00 66 ARG A CA 15
ATOM 25711 C C . ARG A 1 66 ? -31.483 -39.355 18.254 1.00 0.00 66 ARG A C 15
ATOM 25712 O O . ARG A 1 66 ? -31.390 -40.409 17.625 1.00 0.00 66 ARG A O 15
ATOM 25733 N N . SER A 1 67 ? -32.578 -39.003 18.919 1.00 0.00 67 SER A N 15
ATOM 25734 C CA . SER A 1 67 ? -33.760 -39.857 18.951 1.00 0.00 67 SER A CA 15
ATOM 25735 C C . SER A 1 67 ? -34.772 -39.425 17.895 1.00 0.00 67 SER A C 15
ATOM 25736 O O . SER A 1 67 ? -35.164 -38.258 17.835 1.00 0.00 67 SER A O 15
ATOM 25744 N N . LEU A 1 68 ? -35.192 -40.372 17.064 1.00 0.00 68 LEU A N 15
ATOM 25745 C CA . LEU A 1 68 ? -36.159 -40.091 16.010 1.00 0.00 68 LEU A CA 15
ATOM 25746 C C . LEU A 1 68 ? -37.475 -40.817 16.269 1.00 0.00 68 LEU A C 15
ATOM 25747 O O . LEU A 1 68 ? -38.109 -41.325 15.344 1.00 0.00 68 LEU A O 15
ATOM 25763 N N . LEU A 1 69 ? -37.880 -40.860 17.534 1.00 0.00 69 LEU A N 15
ATOM 25764 C CA . LEU A 1 69 ? -39.124 -41.522 17.917 1.00 0.00 69 LEU A CA 15
ATOM 25765 C C . LEU A 1 69 ? -40.172 -41.387 16.817 1.00 0.00 69 LEU A C 15
ATOM 25766 O O . LEU A 1 69 ? -40.248 -40.361 16.141 1.00 0.00 69 LEU A O 15
ATOM 25782 N N . GLU A 1 70 ? -40.981 -42.428 16.647 1.00 0.00 70 GLU A N 15
ATOM 25783 C CA . GLU A 1 70 ? -42.027 -42.425 15.631 1.00 0.00 70 GLU A CA 15
ATOM 25784 C C . GLU A 1 70 ? -43.409 -42.351 16.273 1.00 0.00 70 GLU A C 15
ATOM 25785 O O . GLU A 1 70 ? -43.701 -43.072 17.226 1.00 0.00 70 GLU A O 15
ATOM 25797 N N . MET A 1 71 ? -44.255 -41.473 15.744 1.00 0.00 71 MET A N 15
ATOM 25798 C CA . MET A 1 71 ? -45.606 -41.306 16.265 1.00 0.00 71 MET A CA 15
ATOM 25799 C C . MET A 1 71 ? -46.481 -42.502 15.903 1.00 0.00 71 MET A C 15
ATOM 25800 O O . MET A 1 71 ? -46.032 -43.429 15.231 1.00 0.00 71 MET A O 15
ATOM 25814 N N . GLU A 1 72 ? -47.731 -42.473 16.355 1.00 0.00 72 GLU A N 15
ATOM 25815 C CA . GLU A 1 72 ? -48.668 -43.556 16.079 1.00 0.00 72 GLU A CA 15
ATOM 25816 C C . GLU A 1 72 ? -49.929 -43.026 15.403 1.00 0.00 72 GLU A C 15
ATOM 25817 O O . GLU A 1 72 ? -50.086 -41.821 15.213 1.00 0.00 72 GLU A O 15
ATOM 25829 N N . GLY A 1 73 ? -50.827 -43.938 15.041 1.00 0.00 73 GLY A N 15
ATOM 25830 C CA . GLY A 1 73 ? -52.063 -43.543 14.390 1.00 0.00 73 GLY A CA 15
ATOM 25831 C C . GLY A 1 73 ? -53.288 -44.093 15.092 1.00 0.00 73 GLY A C 15
ATOM 25832 O O . GLY A 1 73 ? -53.587 -45.285 14.997 1.00 0.00 73 GLY A O 15
ATOM 25836 N N . LYS A 1 74 ? -54.002 -43.225 15.799 1.00 0.00 74 LYS A N 15
ATOM 25837 C CA . LYS A 1 74 ? -55.203 -43.628 16.522 1.00 0.00 74 LYS A CA 15
ATOM 25838 C C . LYS A 1 74 ? -56.289 -42.563 16.411 1.00 0.00 74 LYS A C 15
ATOM 25839 O O . LYS A 1 74 ? -56.067 -41.402 16.751 1.00 0.00 74 LYS A O 15
ATOM 25858 N N . GLU A 1 75 ? -57.462 -42.968 15.935 1.00 0.00 75 GLU A N 15
ATOM 25859 C CA . GLU A 1 75 ? -58.582 -42.046 15.780 1.00 0.00 75 GLU A CA 15
ATOM 25860 C C . GLU A 1 75 ? -58.100 -40.681 15.299 1.00 0.00 75 GLU A C 15
ATOM 25861 O O . GLU A 1 75 ? -58.518 -39.645 15.819 1.00 0.00 75 GLU A O 15
ATOM 25873 N N . ASP A 1 76 ? -57.220 -40.687 14.305 1.00 0.00 76 ASP A N 15
ATOM 25874 C CA . ASP A 1 76 ? -56.681 -39.449 13.753 1.00 0.00 76 ASP A CA 15
ATOM 25875 C C . ASP A 1 76 ? -57.601 -38.889 12.674 1.00 0.00 76 ASP A C 15
ATOM 25876 O O . ASP A 1 76 ? -58.627 -39.486 12.349 1.00 0.00 76 ASP A O 15
ATOM 25885 N N . ALA A 1 77 ? -57.228 -37.738 12.123 1.00 0.00 77 ALA A N 15
ATOM 25886 C CA . ALA A 1 77 ? -58.020 -37.098 11.081 1.00 0.00 77 ALA A CA 15
ATOM 25887 C C . ALA A 1 77 ? -58.096 -37.973 9.834 1.00 0.00 77 ALA A C 15
ATOM 25888 O O . ALA A 1 77 ? -57.438 -37.699 8.832 1.00 0.00 77 ALA A O 15
ATOM 25895 N N . GLN A 1 78 ? -58.903 -39.027 9.904 1.00 0.00 78 GLN A N 15
ATOM 25896 C CA . GLN A 1 78 ? -59.063 -39.943 8.782 1.00 0.00 78 GLN A CA 15
ATOM 25897 C C . GLN A 1 78 ? -60.399 -39.717 8.082 1.00 0.00 78 GLN A C 15
ATOM 25898 O O . GLN A 1 78 ? -61.211 -38.899 8.518 1.00 0.00 78 GLN A O 15
ATOM 25912 N N . LYS A 1 79 ? -60.623 -40.445 6.993 1.00 0.00 79 LYS A N 15
ATOM 25913 C CA . LYS A 1 79 ? -61.860 -40.327 6.232 1.00 0.00 79 LYS A CA 15
ATOM 25914 C C . LYS A 1 79 ? -63.061 -40.192 7.163 1.00 0.00 79 LYS A C 15
ATOM 25915 O O . LYS A 1 79 ? -64.078 -39.603 6.799 1.00 0.00 79 LYS A O 15
ATOM 25934 N N . VAL A 1 80 ? -62.935 -40.742 8.367 1.00 0.00 80 VAL A N 15
ATOM 25935 C CA . VAL A 1 80 ? -64.009 -40.682 9.352 1.00 0.00 80 VAL A CA 15
ATOM 25936 C C . VAL A 1 80 ? -63.468 -40.866 10.765 1.00 0.00 80 VAL A C 15
ATOM 25937 O O . VAL A 1 80 ? -62.300 -41.204 10.956 1.00 0.00 80 VAL A O 15
ATOM 25950 N N . LEU A 1 81 ? -64.327 -40.642 11.753 1.00 0.00 81 LEU A N 15
ATOM 25951 C CA . LEU A 1 81 ? -63.937 -40.783 13.152 1.00 0.00 81 LEU A CA 15
ATOM 25952 C C . LEU A 1 81 ? -64.677 -41.944 13.809 1.00 0.00 81 LEU A C 15
ATOM 25953 O O . LEU A 1 81 ? -65.807 -42.264 13.439 1.00 0.00 81 LEU A O 15
ATOM 25969 N N . LYS A 1 82 ? -64.033 -42.573 14.786 1.00 0.00 82 LYS A N 15
ATOM 25970 C CA . LYS A 1 82 ? -64.629 -43.697 15.497 1.00 0.00 82 LYS A CA 15
ATOM 25971 C C . LYS A 1 82 ? -64.195 -43.708 16.960 1.00 0.00 82 LYS A C 15
ATOM 25972 O O . LYS A 1 82 ? -63.002 -43.699 17.263 1.00 0.00 82 LYS A O 15
ATOM 25991 N N . CYS A 1 83 ? -65.171 -43.729 17.862 1.00 0.00 83 CYS A N 15
ATOM 25992 C CA . CYS A 1 83 ? -64.891 -43.742 19.292 1.00 0.00 83 CYS A CA 15
ATOM 25993 C C . CYS A 1 83 ? -64.079 -44.976 19.676 1.00 0.00 83 CYS A C 15
ATOM 25994 O O . CYS A 1 83 ? -64.116 -45.994 18.986 1.00 0.00 83 CYS A O 15
ATOM 26001 N N . MET A 1 84 ? -63.349 -44.877 20.782 1.00 0.00 84 MET A N 15
ATOM 26002 C CA . MET A 1 84 ? -62.530 -45.986 21.259 1.00 0.00 84 MET A CA 15
ATOM 26003 C C . MET A 1 84 ? -63.254 -46.766 22.351 1.00 0.00 84 MET A C 15
ATOM 26004 O O . MET A 1 84 ? -63.043 -47.968 22.514 1.00 0.00 84 MET A O 15
ATOM 26018 N N . TYR A 1 85 ? -64.109 -46.075 23.098 1.00 0.00 85 TYR A N 15
ATOM 26019 C CA . TYR A 1 85 ? -64.863 -46.703 24.176 1.00 0.00 85 TYR A CA 15
ATOM 26020 C C . TYR A 1 85 ? -66.013 -47.538 23.623 1.00 0.00 85 TYR A C 15
ATOM 26021 O O . TYR A 1 85 ? -65.968 -48.770 23.644 1.00 0.00 85 TYR A O 15
ATOM 26039 N N . CYS A 1 86 ? -67.042 -46.861 23.127 1.00 0.00 86 CYS A N 15
ATOM 26040 C CA . CYS A 1 86 ? -68.206 -47.538 22.567 1.00 0.00 86 CYS A CA 15
ATOM 26041 C C . CYS A 1 86 ? -67.922 -48.025 21.149 1.00 0.00 86 CYS A C 15
ATOM 26042 O O . CYS A 1 86 ? -68.285 -49.141 20.781 1.00 0.00 86 CYS A O 15
ATOM 26049 N N . GLY A 1 87 ? -67.268 -47.180 20.359 1.00 0.00 87 GLY A N 15
ATOM 26050 C CA . GLY A 1 87 ? -66.945 -47.542 18.990 1.00 0.00 87 GLY A CA 15
ATOM 26051 C C . GLY A 1 87 ? -68.073 -47.234 18.028 1.00 0.00 87 GLY A C 15
ATOM 26052 O O . GLY A 1 87 ? -68.833 -48.125 17.644 1.00 0.00 87 GLY A O 15
ATOM 26056 N N . HIS A 1 88 ? -68.188 -45.969 17.636 1.00 0.00 88 HIS A N 15
ATOM 26057 C CA . HIS A 1 88 ? -69.233 -45.546 16.712 1.00 0.00 88 HIS A CA 15
ATOM 26058 C C . HIS A 1 88 ? -68.688 -44.552 15.692 1.00 0.00 88 HIS A C 15
ATOM 26059 O O . HIS A 1 88 ? -67.945 -43.633 16.042 1.00 0.00 88 HIS A O 15
ATOM 26073 N N . SER A 1 89 ? -69.060 -44.741 14.431 1.00 0.00 89 SER A N 15
ATOM 26074 C CA . SER A 1 89 ? -68.604 -43.863 13.360 1.00 0.00 89 SER A CA 15
ATOM 26075 C C . SER A 1 89 ? -69.459 -42.601 13.290 1.00 0.00 89 SER A C 15
ATOM 26076 O O . SER A 1 89 ? -70.688 -42.668 13.301 1.00 0.00 89 SER A O 15
ATOM 26084 N N . PHE A 1 90 ? -68.798 -41.450 13.219 1.00 0.00 90 PHE A N 15
ATOM 26085 C CA . PHE A 1 90 ? -69.495 -40.171 13.150 1.00 0.00 90 PHE A CA 15
ATOM 26086 C C . PHE A 1 90 ? -69.272 -39.503 11.796 1.00 0.00 90 PHE A C 15
ATOM 26087 O O . PHE A 1 90 ? -68.200 -39.621 11.204 1.00 0.00 90 PHE A O 15
ATOM 26104 N N . GLU A 1 91 ? -70.293 -38.803 11.312 1.00 0.00 91 GLU A N 15
ATOM 26105 C CA . GLU A 1 91 ? -70.209 -38.117 10.028 1.00 0.00 91 GLU A CA 15
ATOM 26106 C C . GLU A 1 91 ? -69.212 -36.963 10.092 1.00 0.00 91 GLU A C 15
ATOM 26107 O O . GLU A 1 91 ? -68.401 -36.778 9.185 1.00 0.00 91 GLU A O 15
ATOM 26119 N N . SER A 1 92 ? -69.280 -36.190 11.172 1.00 0.00 92 SER A N 15
ATOM 26120 C CA . SER A 1 92 ? -68.387 -35.050 11.352 1.00 0.00 92 SER A CA 15
ATOM 26121 C C . SER A 1 92 ? -67.490 -35.252 12.570 1.00 0.00 92 SER A C 15
ATOM 26122 O O . SER A 1 92 ? -67.761 -36.100 13.421 1.00 0.00 92 SER A O 15
ATOM 26130 N N . LEU A 1 93 ? -66.421 -34.467 12.645 1.00 0.00 93 LEU A N 15
ATOM 26131 C CA . LEU A 1 93 ? -65.482 -34.558 13.758 1.00 0.00 93 LEU A CA 15
ATOM 26132 C C . LEU A 1 93 ? -66.094 -33.990 15.034 1.00 0.00 93 LEU A C 15
ATOM 26133 O O . LEU A 1 93 ? -65.991 -34.589 16.104 1.00 0.00 93 LEU A O 15
ATOM 26149 N N . GLN A 1 94 ? -66.734 -32.831 14.913 1.00 0.00 94 GLN A N 15
ATOM 26150 C CA . GLN A 1 94 ? -67.364 -32.183 16.058 1.00 0.00 94 GLN A CA 15
ATOM 26151 C C . GLN A 1 94 ? -68.217 -33.174 16.843 1.00 0.00 94 GLN A C 15
ATOM 26152 O O . GLN A 1 94 ? -68.176 -33.206 18.073 1.00 0.00 94 GLN A O 15
ATOM 26166 N N . ASP A 1 95 ? -68.989 -33.982 16.123 1.00 0.00 95 ASP A N 15
ATOM 26167 C CA . ASP A 1 95 ? -69.852 -34.974 16.753 1.00 0.00 95 ASP A CA 15
ATOM 26168 C C . ASP A 1 95 ? -69.045 -35.900 17.659 1.00 0.00 95 ASP A C 15
ATOM 26169 O O . ASP A 1 95 ? -69.450 -36.192 18.785 1.00 0.00 95 ASP A O 15
ATOM 26178 N N . LEU A 1 96 ? -67.903 -36.360 17.159 1.00 0.00 96 LEU A N 15
ATOM 26179 C CA . LEU A 1 96 ? -67.039 -37.253 17.922 1.00 0.00 96 LEU A CA 15
ATOM 26180 C C . LEU A 1 96 ? -66.670 -36.637 19.268 1.00 0.00 96 LEU A C 15
ATOM 26181 O O . LEU A 1 96 ? -66.808 -37.273 20.312 1.00 0.00 96 LEU A O 15
ATOM 26197 N N . SER A 1 97 ? -66.203 -35.393 19.235 1.00 0.00 97 SER A N 15
ATOM 26198 C CA . SER A 1 97 ? -65.814 -34.690 20.452 1.00 0.00 97 SER A CA 15
ATOM 26199 C C . SER A 1 97 ? -66.994 -34.568 21.410 1.00 0.00 97 SER A C 15
ATOM 26200 O O . SER A 1 97 ? -66.997 -35.163 22.488 1.00 0.00 97 SER A O 15
ATOM 26208 N N . VAL A 1 98 ? -67.996 -33.792 21.010 1.00 0.00 98 VAL A N 15
ATOM 26209 C CA . VAL A 1 98 ? -69.184 -33.592 21.832 1.00 0.00 98 VAL A CA 15
ATOM 26210 C C . VAL A 1 98 ? -69.755 -34.924 22.305 1.00 0.00 98 VAL A C 15
ATOM 26211 O O . VAL A 1 98 ? -70.380 -35.003 23.363 1.00 0.00 98 VAL A O 15
ATOM 26224 N N . HIS A 1 99 ? -69.537 -35.970 21.515 1.00 0.00 99 HIS A N 15
ATOM 26225 C CA . HIS A 1 99 ? -70.029 -37.301 21.854 1.00 0.00 99 HIS A CA 15
ATOM 26226 C C . HIS A 1 99 ? -69.343 -37.830 23.110 1.00 0.00 99 HIS A C 15
ATOM 26227 O O . HIS A 1 99 ? -70.005 -38.208 24.076 1.00 0.00 99 HIS A O 15
ATOM 26241 N N . MET A 1 100 ? -68.015 -37.854 23.088 1.00 0.00 100 MET A N 15
ATOM 26242 C CA . MET A 1 100 ? -67.240 -38.337 24.225 1.00 0.00 100 MET A CA 15
ATOM 26243 C C . MET A 1 100 ? -67.708 -37.679 25.520 1.00 0.00 100 MET A C 15
ATOM 26244 O O . MET A 1 100 ? -68.223 -38.348 26.416 1.00 0.00 100 MET A O 15
ATOM 26258 N N . ILE A 1 101 ? -67.524 -36.366 25.610 1.00 0.00 101 ILE A N 15
ATOM 26259 C CA . ILE A 1 101 ? -67.929 -35.619 26.795 1.00 0.00 101 ILE A CA 15
ATOM 26260 C C . ILE A 1 101 ? -69.357 -35.966 27.203 1.00 0.00 101 ILE A C 15
ATOM 26261 O O . ILE A 1 101 ? -69.656 -36.119 28.388 1.00 0.00 101 ILE A O 15
ATOM 26277 N N . LYS A 1 102 ? -70.235 -36.092 26.215 1.00 0.00 102 LYS A N 15
ATOM 26278 C CA . LYS A 1 102 ? -71.631 -36.425 26.469 1.00 0.00 102 LYS A CA 15
ATOM 26279 C C . LYS A 1 102 ? -71.755 -37.808 27.099 1.00 0.00 102 LYS A C 15
ATOM 26280 O O . LYS A 1 102 ? -72.569 -38.023 27.998 1.00 0.00 102 LYS A O 15
ATOM 26299 N N . THR A 1 103 ? -70.941 -38.745 26.623 1.00 0.00 103 THR A N 15
ATOM 26300 C CA . THR A 1 103 ? -70.959 -40.109 27.139 1.00 0.00 103 THR A CA 15
ATOM 26301 C C . THR A 1 103 ? -69.734 -40.385 28.002 1.00 0.00 103 THR A C 15
ATOM 26302 O O . THR A 1 103 ? -69.371 -41.540 28.232 1.00 0.00 103 THR A O 15
ATOM 26313 N N . LYS A 1 104 ? -69.099 -39.320 28.480 1.00 0.00 104 LYS A N 15
ATOM 26314 C CA . LYS A 1 104 ? -67.914 -39.448 29.321 1.00 0.00 104 LYS A CA 15
ATOM 26315 C C . LYS A 1 104 ? -67.078 -40.653 28.902 1.00 0.00 104 LYS A C 15
ATOM 26316 O O . LYS A 1 104 ? -66.588 -41.404 29.745 1.00 0.00 104 LYS A O 15
ATOM 26335 N N . HIS A 1 105 ? -66.917 -40.830 27.595 1.00 0.00 105 HIS A N 15
ATOM 26336 C CA . HIS A 1 105 ? -66.137 -41.944 27.065 1.00 0.00 105 HIS A CA 15
ATOM 26337 C C . HIS A 1 105 ? -64.643 -41.633 27.116 1.00 0.00 105 HIS A C 15
ATOM 26338 O O . HIS A 1 105 ? -63.827 -42.513 27.391 1.00 0.00 105 HIS A O 15
ATOM 26352 N N . TYR A 1 106 ? -64.295 -40.381 26.848 1.00 0.00 106 TYR A N 15
ATOM 26353 C CA . TYR A 1 106 ? -62.901 -39.955 26.860 1.00 0.00 106 TYR A CA 15
ATOM 26354 C C . TYR A 1 106 ? -62.229 -40.328 28.179 1.00 0.00 106 TYR A C 15
ATOM 26355 O O . TYR A 1 106 ? -61.073 -40.748 28.201 1.00 0.00 106 TYR A O 15
ATOM 26373 N N . GLN A 1 107 ? -62.965 -40.170 29.275 1.00 0.00 107 GLN A N 15
ATOM 26374 C CA . GLN A 1 107 ? -62.442 -40.489 30.598 1.00 0.00 107 GLN A CA 15
ATOM 26375 C C . GLN A 1 107 ? -62.439 -41.996 30.833 1.00 0.00 107 GLN A C 15
ATOM 26376 O O . GLN A 1 107 ? -61.450 -42.561 31.301 1.00 0.00 107 GLN A O 15
ATOM 26390 N N . LYS A 1 108 ? -63.553 -42.643 30.507 1.00 0.00 108 LYS A N 15
ATOM 26391 C CA . LYS A 1 108 ? -63.679 -44.085 30.681 1.00 0.00 108 LYS A CA 15
ATOM 26392 C C . LYS A 1 108 ? -63.195 -44.828 29.440 1.00 0.00 108 LYS A C 15
ATOM 26393 O O . LYS A 1 108 ? -63.829 -44.774 28.386 1.00 0.00 108 LYS A O 15
ATOM 26412 N N . VAL A 1 109 ? -62.071 -45.523 29.574 1.00 0.00 109 VAL A N 15
ATOM 26413 C CA . VAL A 1 109 ? -61.503 -46.280 28.463 1.00 0.00 109 VAL A CA 15
ATOM 26414 C C . VAL A 1 109 ? -61.320 -47.746 28.835 1.00 0.00 109 VAL A C 15
ATOM 26415 O O . VAL A 1 109 ? -61.568 -48.639 28.024 1.00 0.00 109 VAL A O 15
ATOM 26428 N N . SER A 1 110 ? -60.885 -47.990 30.068 1.00 0.00 110 SER A N 15
ATOM 26429 C CA . SER A 1 110 ? -60.666 -49.350 30.546 1.00 0.00 110 SER A CA 15
ATOM 26430 C C . SER A 1 110 ? -60.557 -49.378 32.067 1.00 0.00 110 SER A C 15
ATOM 26431 O O . SER A 1 110 ? -60.121 -48.411 32.688 1.00 0.00 110 SER A O 15
ATOM 26439 N N . GLY A 1 111 ? -60.959 -50.498 32.662 1.00 0.00 111 GLY A N 15
ATOM 26440 C CA . GLY A 1 111 ? -60.900 -50.634 34.105 1.00 0.00 111 GLY A CA 15
ATOM 26441 C C . GLY A 1 111 ? -59.794 -51.569 34.554 1.00 0.00 111 GLY A C 15
ATOM 26442 O O . GLY A 1 111 ? -59.489 -52.564 33.899 1.00 0.00 111 GLY A O 15
ATOM 26446 N N . PRO A 1 112 ? -59.172 -51.248 35.698 1.00 0.00 112 PRO A N 15
ATOM 26447 C CA . PRO A 1 112 ? -58.083 -52.054 36.260 1.00 0.00 112 PRO A CA 15
ATOM 26448 C C . PRO A 1 112 ? -58.569 -53.400 36.787 1.00 0.00 112 PRO A C 15
ATOM 26449 O O . PRO A 1 112 ? -59.759 -53.712 36.716 1.00 0.00 112 PRO A O 15
ATOM 26460 N N . SER A 1 113 ? -57.643 -54.193 37.316 1.00 0.00 113 SER A N 15
ATOM 26461 C CA . SER A 1 113 ? -57.978 -55.507 37.852 1.00 0.00 113 SER A CA 15
ATOM 26462 C C . SER A 1 113 ? -57.056 -55.871 39.012 1.00 0.00 113 SER A C 15
ATOM 26463 O O . SER A 1 113 ? -56.081 -55.172 39.288 1.00 0.00 113 SER A O 15
ATOM 26471 N N . SER A 1 114 ? -57.372 -56.971 39.688 1.00 0.00 114 SER A N 15
ATOM 26472 C CA . SER A 1 114 ? -56.576 -57.428 40.822 1.00 0.00 114 SER A CA 15
ATOM 26473 C C . SER A 1 114 ? -56.761 -58.925 41.046 1.00 0.00 114 SER A C 15
ATOM 26474 O O . SER A 1 114 ? -57.587 -59.565 40.397 1.00 0.00 114 SER A O 15
ATOM 26482 N N . GLY A 1 115 ? -55.984 -59.479 41.973 1.00 0.00 115 GLY A N 15
ATOM 26483 C CA . GLY A 1 115 ? -56.075 -60.896 42.269 1.00 0.00 115 GLY A CA 15
ATOM 26484 C C . GLY A 1 115 ? -54.716 -61.532 42.484 1.00 0.00 115 GLY A C 15
ATOM 26485 O O . GLY A 1 115 ? -53.856 -61.487 41.606 1.00 0.00 115 GLY A O 15
ATOM 26491 N N . GLY A 1 1 ? -21.985 49.272 46.213 1.00 0.00 1 GLY A N 16
ATOM 26492 C CA . GLY A 1 1 ? -20.692 49.423 46.853 1.00 0.00 1 GLY A CA 16
ATOM 26493 C C . GLY A 1 1 ? -19.945 48.109 46.969 1.00 0.00 1 GLY A C 16
ATOM 26494 O O . GLY A 1 1 ? -20.104 47.382 47.949 1.00 0.00 1 GLY A O 16
ATOM 26498 N N . SER A 1 2 ? -19.129 47.804 45.966 1.00 0.00 2 SER A N 16
ATOM 26499 C CA . SER A 1 2 ? -18.359 46.566 45.956 1.00 0.00 2 SER A CA 16
ATOM 26500 C C . SER A 1 2 ? -17.096 46.717 45.113 1.00 0.00 2 SER A C 16
ATOM 26501 O O . SER A 1 2 ? -16.868 47.759 44.499 1.00 0.00 2 SER A O 16
ATOM 26509 N N . SER A 1 3 ? -16.281 45.668 45.087 1.00 0.00 3 SER A N 16
ATOM 26510 C CA . SER A 1 3 ? -15.039 45.685 44.322 1.00 0.00 3 SER A CA 16
ATOM 26511 C C . SER A 1 3 ? -14.996 44.525 43.330 1.00 0.00 3 SER A C 16
ATOM 26512 O O . SER A 1 3 ? -14.658 44.705 42.162 1.00 0.00 3 SER A O 16
ATOM 26520 N N . GLY A 1 4 ? -15.345 43.334 43.807 1.00 0.00 4 GLY A N 16
ATOM 26521 C CA . GLY A 1 4 ? -15.340 42.161 42.952 1.00 0.00 4 GLY A CA 16
ATOM 26522 C C . GLY A 1 4 ? -13.937 41.698 42.610 1.00 0.00 4 GLY A C 16
ATOM 26523 O O . GLY A 1 4 ? -13.415 42.014 41.541 1.00 0.00 4 GLY A O 16
ATOM 26527 N N . SER A 1 5 ? -13.324 40.950 43.522 1.00 0.00 5 SER A N 16
ATOM 26528 C CA . SER A 1 5 ? -11.971 40.449 43.315 1.00 0.00 5 SER A CA 16
ATOM 26529 C C . SER A 1 5 ? -11.984 38.947 43.043 1.00 0.00 5 SER A C 16
ATOM 26530 O O . SER A 1 5 ? -12.169 38.142 43.956 1.00 0.00 5 SER A O 16
ATOM 26538 N N . SER A 1 6 ? -11.788 38.579 41.782 1.00 0.00 6 SER A N 16
ATOM 26539 C CA . SER A 1 6 ? -11.781 37.175 41.388 1.00 0.00 6 SER A CA 16
ATOM 26540 C C . SER A 1 6 ? -11.042 36.985 40.066 1.00 0.00 6 SER A C 16
ATOM 26541 O O . SER A 1 6 ? -11.475 37.475 39.023 1.00 0.00 6 SER A O 16
ATOM 26549 N N . GLY A 1 7 ? -9.923 36.269 40.118 1.00 0.00 7 GLY A N 16
ATOM 26550 C CA . GLY A 1 7 ? -9.141 36.027 38.921 1.00 0.00 7 GLY A CA 16
ATOM 26551 C C . GLY A 1 7 ? -8.395 34.708 38.972 1.00 0.00 7 GLY A C 16
ATOM 26552 O O . GLY A 1 7 ? -7.582 34.480 39.867 1.00 0.00 7 GLY A O 16
ATOM 26556 N N . LYS A 1 8 ? -8.673 33.835 38.009 1.00 0.00 8 LYS A N 16
ATOM 26557 C CA . LYS A 1 8 ? -8.024 32.531 37.948 1.00 0.00 8 LYS A CA 16
ATOM 26558 C C . LYS A 1 8 ? -7.893 32.057 36.504 1.00 0.00 8 LYS A C 16
ATOM 26559 O O . LYS A 1 8 ? -8.890 31.781 35.836 1.00 0.00 8 LYS A O 16
ATOM 26578 N N . LEU A 1 9 ? -6.656 31.964 36.026 1.00 0.00 9 LEU A N 16
ATOM 26579 C CA . LEU A 1 9 ? -6.394 31.521 34.662 1.00 0.00 9 LEU A CA 16
ATOM 26580 C C . LEU A 1 9 ? -7.318 30.370 34.276 1.00 0.00 9 LEU A C 16
ATOM 26581 O O . LEU A 1 9 ? -7.659 29.529 35.106 1.00 0.00 9 LEU A O 16
ATOM 26597 N N . TYR A 1 10 ? -7.716 30.339 33.009 1.00 0.00 10 TYR A N 16
ATOM 26598 C CA . TYR A 1 10 ? -8.601 29.292 32.512 1.00 0.00 10 TYR A CA 16
ATOM 26599 C C . TYR A 1 10 ? -7.855 27.969 32.373 1.00 0.00 10 TYR A C 16
ATOM 26600 O O . TYR A 1 10 ? -6.947 27.838 31.554 1.00 0.00 10 TYR A O 16
ATOM 26618 N N . GLY A 1 11 ? -8.246 26.988 33.182 1.00 0.00 11 GLY A N 16
ATOM 26619 C CA . GLY A 1 11 ? -7.605 25.686 33.134 1.00 0.00 11 GLY A CA 16
ATOM 26620 C C . GLY A 1 11 ? -8.605 24.547 33.167 1.00 0.00 11 GLY A C 16
ATOM 26621 O O . GLY A 1 11 ? -9.491 24.466 32.318 1.00 0.00 11 GLY A O 16
ATOM 26625 N N . SER A 1 12 ? -8.459 23.663 34.149 1.00 0.00 12 SER A N 16
ATOM 26626 C CA . SER A 1 12 ? -9.352 22.518 34.286 1.00 0.00 12 SER A CA 16
ATOM 26627 C C . SER A 1 12 ? -9.377 21.692 33.004 1.00 0.00 12 SER A C 16
ATOM 26628 O O . SER A 1 12 ? -10.440 21.287 32.533 1.00 0.00 12 SER A O 16
ATOM 26636 N N . ILE A 1 13 ? -8.197 21.445 32.444 1.00 0.00 13 ILE A N 16
ATOM 26637 C CA . ILE A 1 13 ? -8.082 20.665 31.218 1.00 0.00 13 ILE A CA 16
ATOM 26638 C C . ILE A 1 13 ? -7.616 19.243 31.511 1.00 0.00 13 ILE A C 16
ATOM 26639 O O . ILE A 1 13 ? -6.664 19.033 32.264 1.00 0.00 13 ILE A O 16
ATOM 26655 N N . PHE A 1 14 ? -8.292 18.270 30.912 1.00 0.00 14 PHE A N 16
ATOM 26656 C CA . PHE A 1 14 ? -7.947 16.866 31.108 1.00 0.00 14 PHE A CA 16
ATOM 26657 C C . PHE A 1 14 ? -6.669 16.510 30.355 1.00 0.00 14 PHE A C 16
ATOM 26658 O O . PHE A 1 14 ? -6.609 16.607 29.130 1.00 0.00 14 PHE A O 16
ATOM 26675 N N . THR A 1 15 ? -5.647 16.097 31.099 1.00 0.00 15 THR A N 16
ATOM 26676 C CA . THR A 1 15 ? -4.369 15.728 30.504 1.00 0.00 15 THR A CA 16
ATOM 26677 C C . THR A 1 15 ? -3.823 14.447 31.125 1.00 0.00 15 THR A C 16
ATOM 26678 O O . THR A 1 15 ? -3.612 14.373 32.335 1.00 0.00 15 THR A O 16
ATOM 26689 N N . GLY A 1 16 ? -3.595 13.440 30.288 1.00 0.00 16 GLY A N 16
ATOM 26690 C CA . GLY A 1 16 ? -3.075 12.175 30.774 1.00 0.00 16 GLY A CA 16
ATOM 26691 C C . GLY A 1 16 ? -3.936 10.998 30.364 1.00 0.00 16 GLY A C 16
ATOM 26692 O O . GLY A 1 16 ? -4.627 10.406 31.194 1.00 0.00 16 GLY A O 16
ATOM 26696 N N . ALA A 1 17 ? -3.897 10.655 29.080 1.00 0.00 17 ALA A N 16
ATOM 26697 C CA . ALA A 1 17 ? -4.680 9.541 28.561 1.00 0.00 17 ALA A CA 16
ATOM 26698 C C . ALA A 1 17 ? -3.982 8.211 28.825 1.00 0.00 17 ALA A C 16
ATOM 26699 O O . ALA A 1 17 ? -2.865 8.176 29.339 1.00 0.00 17 ALA A O 16
ATOM 26706 N N . SER A 1 18 ? -4.650 7.118 28.470 1.00 0.00 18 SER A N 16
ATOM 26707 C CA . SER A 1 18 ? -4.095 5.784 28.673 1.00 0.00 18 SER A CA 16
ATOM 26708 C C . SER A 1 18 ? -3.954 5.047 27.345 1.00 0.00 18 SER A C 16
ATOM 26709 O O . SER A 1 18 ? -4.924 4.500 26.818 1.00 0.00 18 SER A O 16
ATOM 26717 N N . LYS A 1 19 ? -2.739 5.037 26.807 1.00 0.00 19 LYS A N 16
ATOM 26718 C CA . LYS A 1 19 ? -2.468 4.366 25.541 1.00 0.00 19 LYS A CA 16
ATOM 26719 C C . LYS A 1 19 ? -2.116 2.899 25.767 1.00 0.00 19 LYS A C 16
ATOM 26720 O O . LYS A 1 19 ? -2.785 2.004 25.252 1.00 0.00 19 LYS A O 16
ATOM 26739 N N . PHE A 1 20 ? -1.061 2.661 26.540 1.00 0.00 20 PHE A N 16
ATOM 26740 C CA . PHE A 1 20 ? -0.621 1.302 26.834 1.00 0.00 20 PHE A CA 16
ATOM 26741 C C . PHE A 1 20 ? -1.061 0.879 28.234 1.00 0.00 20 PHE A C 16
ATOM 26742 O O . PHE A 1 20 ? -1.275 1.718 29.108 1.00 0.00 20 PHE A O 16
ATOM 26759 N N . ARG A 1 21 ? -1.192 -0.428 28.435 1.00 0.00 21 ARG A N 16
ATOM 26760 C CA . ARG A 1 21 ? -1.607 -0.964 29.726 1.00 0.00 21 ARG A CA 16
ATOM 26761 C C . ARG A 1 21 ? -0.873 -2.265 30.036 1.00 0.00 21 ARG A C 16
ATOM 26762 O O . ARG A 1 21 ? -0.651 -3.091 29.150 1.00 0.00 21 ARG A O 16
ATOM 26783 N N . CYS A 1 22 ? -0.500 -2.441 31.299 1.00 0.00 22 CYS A N 16
ATOM 26784 C CA . CYS A 1 22 ? 0.210 -3.642 31.727 1.00 0.00 22 CYS A CA 16
ATOM 26785 C C . CYS A 1 22 ? -0.757 -4.808 31.911 1.00 0.00 22 CYS A C 16
ATOM 26786 O O . CYS A 1 22 ? -1.788 -4.677 32.572 1.00 0.00 22 CYS A O 16
ATOM 26793 N N . LYS A 1 23 ? -0.417 -5.950 31.322 1.00 0.00 23 LYS A N 16
ATOM 26794 C CA . LYS A 1 23 ? -1.251 -7.141 31.421 1.00 0.00 23 LYS A CA 16
ATOM 26795 C C . LYS A 1 23 ? -0.814 -8.017 32.592 1.00 0.00 23 LYS A C 16
ATOM 26796 O O . LYS A 1 23 ? -1.060 -9.223 32.603 1.00 0.00 23 LYS A O 16
ATOM 26815 N N . ASP A 1 24 ? -0.166 -7.401 33.575 1.00 0.00 24 ASP A N 16
ATOM 26816 C CA . ASP A 1 24 ? 0.304 -8.124 34.751 1.00 0.00 24 ASP A CA 16
ATOM 26817 C C . ASP A 1 24 ? -0.201 -7.466 36.031 1.00 0.00 24 ASP A C 16
ATOM 26818 O O . ASP A 1 24 ? -0.811 -8.117 36.879 1.00 0.00 24 ASP A O 16
ATOM 26827 N N . CYS A 1 25 ? 0.060 -6.169 36.165 1.00 0.00 25 CYS A N 16
ATOM 26828 C CA . CYS A 1 25 ? -0.366 -5.421 37.342 1.00 0.00 25 CYS A CA 16
ATOM 26829 C C . CYS A 1 25 ? -1.455 -4.415 36.983 1.00 0.00 25 CYS A C 16
ATOM 26830 O O . CYS A 1 25 ? -1.878 -4.328 35.830 1.00 0.00 25 CYS A O 16
ATOM 26837 N N . SER A 1 26 ? -1.905 -3.657 37.978 1.00 0.00 26 SER A N 16
ATOM 26838 C CA . SER A 1 26 ? -2.948 -2.660 37.767 1.00 0.00 26 SER A CA 16
ATOM 26839 C C . SER A 1 26 ? -2.340 -1.302 37.425 1.00 0.00 26 SER A C 16
ATOM 26840 O O . SER A 1 26 ? -2.851 -0.261 37.834 1.00 0.00 26 SER A O 16
ATOM 26848 N N . ALA A 1 27 ? -1.245 -1.325 36.671 1.00 0.00 27 ALA A N 16
ATOM 26849 C CA . ALA A 1 27 ? -0.569 -0.098 36.270 1.00 0.00 27 ALA A CA 16
ATOM 26850 C C . ALA A 1 27 ? -0.594 0.074 34.755 1.00 0.00 27 ALA A C 16
ATOM 26851 O O . ALA A 1 27 ? -0.650 -0.904 34.012 1.00 0.00 27 ALA A O 16
ATOM 26858 N N . ALA A 1 28 ? -0.554 1.324 34.305 1.00 0.00 28 ALA A N 16
ATOM 26859 C CA . ALA A 1 28 ? -0.571 1.623 32.880 1.00 0.00 28 ALA A CA 16
ATOM 26860 C C . ALA A 1 28 ? 0.293 2.840 32.563 1.00 0.00 28 ALA A C 16
ATOM 26861 O O . ALA A 1 28 ? 0.754 3.538 33.467 1.00 0.00 28 ALA A O 16
ATOM 26868 N N . TYR A 1 29 ? 0.508 3.088 31.277 1.00 0.00 29 TYR A N 16
ATOM 26869 C CA . TYR A 1 29 ? 1.320 4.220 30.841 1.00 0.00 29 TYR A CA 16
ATOM 26870 C C . TYR A 1 29 ? 0.824 4.763 29.505 1.00 0.00 29 TYR A C 16
ATOM 26871 O O . TYR A 1 29 ? -0.053 4.176 28.870 1.00 0.00 29 TYR A O 16
ATOM 26889 N N . ASP A 1 30 ? 1.391 5.888 29.085 1.00 0.00 30 ASP A N 16
ATOM 26890 C CA . ASP A 1 30 ? 1.009 6.513 27.824 1.00 0.00 30 ASP A CA 16
ATOM 26891 C C . ASP A 1 30 ? 1.990 6.142 26.715 1.00 0.00 30 ASP A C 16
ATOM 26892 O O . ASP A 1 30 ? 1.589 5.857 25.586 1.00 0.00 30 ASP A O 16
ATOM 26901 N N . THR A 1 31 ? 3.278 6.150 27.045 1.00 0.00 31 THR A N 16
ATOM 26902 C CA . THR A 1 31 ? 4.317 5.817 26.078 1.00 0.00 31 THR A CA 16
ATOM 26903 C C . THR A 1 31 ? 4.921 4.449 26.370 1.00 0.00 31 THR A C 16
ATOM 26904 O O . THR A 1 31 ? 5.246 4.134 27.516 1.00 0.00 31 THR A O 16
ATOM 26915 N N . LEU A 1 32 ? 5.073 3.640 25.328 1.00 0.00 32 LEU A N 16
ATOM 26916 C CA . LEU A 1 32 ? 5.642 2.304 25.473 1.00 0.00 32 LEU A CA 16
ATOM 26917 C C . LEU A 1 32 ? 6.992 2.360 26.180 1.00 0.00 32 LEU A C 16
ATOM 26918 O O . LEU A 1 32 ? 7.195 1.711 27.206 1.00 0.00 32 LEU A O 16
ATOM 26934 N N . VAL A 1 33 ? 7.912 3.143 25.626 1.00 0.00 33 VAL A N 16
ATOM 26935 C CA . VAL A 1 33 ? 9.242 3.288 26.204 1.00 0.00 33 VAL A CA 16
ATOM 26936 C C . VAL A 1 33 ? 9.171 3.392 27.724 1.00 0.00 33 VAL A C 16
ATOM 26937 O O . VAL A 1 33 ? 10.137 3.082 28.422 1.00 0.00 33 VAL A O 16
ATOM 26950 N N . GLU A 1 34 ? 8.023 3.830 28.229 1.00 0.00 34 GLU A N 16
ATOM 26951 C CA . GLU A 1 34 ? 7.827 3.975 29.666 1.00 0.00 34 GLU A CA 16
ATOM 26952 C C . GLU A 1 34 ? 7.250 2.698 30.269 1.00 0.00 34 GLU A C 16
ATOM 26953 O O . GLU A 1 34 ? 7.537 2.355 31.417 1.00 0.00 34 GLU A O 16
ATOM 26965 N N . LEU A 1 35 ? 6.437 1.997 29.488 1.00 0.00 35 LEU A N 16
ATOM 26966 C CA . LEU A 1 35 ? 5.818 0.756 29.942 1.00 0.00 35 LEU A CA 16
ATOM 26967 C C . LEU A 1 35 ? 6.821 -0.393 29.918 1.00 0.00 35 LEU A C 16
ATOM 26968 O O . LEU A 1 35 ? 6.959 -1.132 30.893 1.00 0.00 35 LEU A O 16
ATOM 26984 N N . THR A 1 36 ? 7.521 -0.537 28.797 1.00 0.00 36 THR A N 16
ATOM 26985 C CA . THR A 1 36 ? 8.512 -1.594 28.645 1.00 0.00 36 THR A CA 16
ATOM 26986 C C . THR A 1 36 ? 9.469 -1.626 29.831 1.00 0.00 36 THR A C 16
ATOM 26987 O O . THR A 1 36 ? 9.519 -2.606 30.575 1.00 0.00 36 THR A O 16
ATOM 26998 N N . VAL A 1 37 ? 10.226 -0.548 30.003 1.00 0.00 37 VAL A N 16
ATOM 26999 C CA . VAL A 1 37 ? 11.182 -0.452 31.101 1.00 0.00 37 VAL A CA 16
ATOM 27000 C C . VAL A 1 37 ? 10.632 -1.101 32.366 1.00 0.00 37 VAL A C 16
ATOM 27001 O O . VAL A 1 37 ? 11.384 -1.645 33.175 1.00 0.00 37 VAL A O 16
ATOM 27014 N N . HIS A 1 38 ? 9.314 -1.040 32.531 1.00 0.00 38 HIS A N 16
ATOM 27015 C CA . HIS A 1 38 ? 8.662 -1.623 33.698 1.00 0.00 38 HIS A CA 16
ATOM 27016 C C . HIS A 1 38 ? 8.335 -3.094 33.459 1.00 0.00 38 HIS A C 16
ATOM 27017 O O . HIS A 1 38 ? 8.489 -3.927 34.354 1.00 0.00 38 HIS A O 16
ATOM 27031 N N . MET A 1 39 ? 7.885 -3.407 32.249 1.00 0.00 39 MET A N 16
ATOM 27032 C CA . MET A 1 39 ? 7.538 -4.777 31.894 1.00 0.00 39 MET A CA 16
ATOM 27033 C C . MET A 1 39 ? 8.778 -5.665 31.875 1.00 0.00 39 MET A C 16
ATOM 27034 O O . MET A 1 39 ? 8.808 -6.718 32.510 1.00 0.00 39 MET A O 16
ATOM 27048 N N . ASN A 1 40 ? 9.799 -5.232 31.141 1.00 0.00 40 ASN A N 16
ATOM 27049 C CA . ASN A 1 40 ? 11.042 -5.989 31.039 1.00 0.00 40 ASN A CA 16
ATOM 27050 C C . ASN A 1 40 ? 11.729 -6.092 32.398 1.00 0.00 40 ASN A C 16
ATOM 27051 O O . ASN A 1 40 ? 12.457 -7.047 32.665 1.00 0.00 40 ASN A O 16
ATOM 27062 N N . GLU A 1 41 ? 11.491 -5.101 33.251 1.00 0.00 41 GLU A N 16
ATOM 27063 C CA . GLU A 1 41 ? 12.088 -5.082 34.582 1.00 0.00 41 GLU A CA 16
ATOM 27064 C C . GLU A 1 41 ? 11.358 -6.039 35.520 1.00 0.00 41 GLU A C 16
ATOM 27065 O O . GLU A 1 41 ? 11.886 -7.089 35.888 1.00 0.00 41 GLU A O 16
ATOM 27077 N N . THR A 1 42 ? 10.140 -5.670 35.905 1.00 0.00 42 THR A N 16
ATOM 27078 C CA . THR A 1 42 ? 9.338 -6.493 36.800 1.00 0.00 42 THR A CA 16
ATOM 27079 C C . THR A 1 42 ? 8.948 -7.809 36.136 1.00 0.00 42 THR A C 16
ATOM 27080 O O . THR A 1 42 ? 8.330 -8.671 36.759 1.00 0.00 42 THR A O 16
ATOM 27091 N N . GLY A 1 43 ? 9.315 -7.956 34.866 1.00 0.00 43 GLY A N 16
ATOM 27092 C CA . GLY A 1 43 ? 8.994 -9.170 34.138 1.00 0.00 43 GLY A CA 16
ATOM 27093 C C . GLY A 1 43 ? 7.643 -9.098 33.456 1.00 0.00 43 GLY A C 16
ATOM 27094 O O . GLY A 1 43 ? 7.355 -9.878 32.548 1.00 0.00 43 GLY A O 16
ATOM 27098 N N . HIS A 1 44 ? 6.810 -8.161 33.896 1.00 0.00 44 HIS A N 16
ATOM 27099 C CA . HIS A 1 44 ? 5.479 -7.990 33.322 1.00 0.00 44 HIS A CA 16
ATOM 27100 C C . HIS A 1 44 ? 5.559 -7.816 31.808 1.00 0.00 44 HIS A C 16
ATOM 27101 O O . HIS A 1 44 ? 6.643 -7.853 31.225 1.00 0.00 44 HIS A O 16
ATOM 27115 N N . TYR A 1 45 ? 4.405 -7.624 31.178 1.00 0.00 45 TYR A N 16
ATOM 27116 C CA . TYR A 1 45 ? 4.344 -7.448 29.732 1.00 0.00 45 TYR A CA 16
ATOM 27117 C C . TYR A 1 45 ? 3.077 -6.701 29.327 1.00 0.00 45 TYR A C 16
ATOM 27118 O O . TYR A 1 45 ? 2.296 -6.274 30.179 1.00 0.00 45 TYR A O 16
ATOM 27136 N N . ARG A 1 46 ? 2.879 -6.549 28.022 1.00 0.00 46 ARG A N 16
ATOM 27137 C CA . ARG A 1 46 ? 1.707 -5.855 27.503 1.00 0.00 46 ARG A CA 16
ATOM 27138 C C . ARG A 1 46 ? 0.690 -6.847 26.945 1.00 0.00 46 ARG A C 16
ATOM 27139 O O . ARG A 1 46 ? 1.036 -7.975 26.594 1.00 0.00 46 ARG A O 16
ATOM 27160 N N . ASP A 1 47 ? -0.565 -6.418 26.868 1.00 0.00 47 ASP A N 16
ATOM 27161 C CA . ASP A 1 47 ? -1.633 -7.267 26.353 1.00 0.00 47 ASP A CA 16
ATOM 27162 C C . ASP A 1 47 ? -1.907 -6.966 24.883 1.00 0.00 47 ASP A C 16
ATOM 27163 O O . ASP A 1 47 ? -2.904 -6.327 24.546 1.00 0.00 47 ASP A O 16
ATOM 27172 N N . ASP A 1 48 ? -1.015 -7.428 24.013 1.00 0.00 48 ASP A N 16
ATOM 27173 C CA . ASP A 1 48 ? -1.161 -7.208 22.579 1.00 0.00 48 ASP A CA 16
ATOM 27174 C C . ASP A 1 48 ? -2.307 -8.041 22.014 1.00 0.00 48 ASP A C 16
ATOM 27175 O O . ASP A 1 48 ? -2.746 -9.009 22.632 1.00 0.00 48 ASP A O 16
ATOM 27184 N N . ASN A 1 49 ? -2.787 -7.655 20.836 1.00 0.00 49 ASN A N 16
ATOM 27185 C CA . ASN A 1 49 ? -3.884 -8.366 20.189 1.00 0.00 49 ASN A CA 16
ATOM 27186 C C . ASN A 1 49 ? -3.364 -9.561 19.395 1.00 0.00 49 ASN A C 16
ATOM 27187 O O . ASN A 1 49 ? -2.577 -9.404 18.462 1.00 0.00 49 ASN A O 16
ATOM 27198 N N . HIS A 1 50 ? -3.812 -10.754 19.773 1.00 0.00 50 HIS A N 16
ATOM 27199 C CA . HIS A 1 50 ? -3.393 -11.976 19.096 1.00 0.00 50 HIS A CA 16
ATOM 27200 C C . HIS A 1 50 ? -4.449 -12.430 18.092 1.00 0.00 50 HIS A C 16
ATOM 27201 O O . HIS A 1 50 ? -4.748 -13.618 17.987 1.00 0.00 50 HIS A O 16
ATOM 27215 N N . GLU A 1 51 ? -5.010 -11.473 17.358 1.00 0.00 51 GLU A N 16
ATOM 27216 C CA . GLU A 1 51 ? -6.032 -11.776 16.363 1.00 0.00 51 GLU A CA 16
ATOM 27217 C C . GLU A 1 51 ? -7.173 -12.578 16.983 1.00 0.00 51 GLU A C 16
ATOM 27218 O O . GLU A 1 51 ? -7.681 -13.525 16.381 1.00 0.00 51 GLU A O 16
ATOM 27230 N N . THR A 1 52 ? -7.572 -12.193 18.191 1.00 0.00 52 THR A N 16
ATOM 27231 C CA . THR A 1 52 ? -8.651 -12.875 18.893 1.00 0.00 52 THR A CA 16
ATOM 27232 C C . THR A 1 52 ? -9.950 -12.816 18.099 1.00 0.00 52 THR A C 16
ATOM 27233 O O . THR A 1 52 ? -10.380 -11.744 17.673 1.00 0.00 52 THR A O 16
ATOM 27244 N N . ASP A 1 53 ? -10.570 -13.974 17.901 1.00 0.00 53 ASP A N 16
ATOM 27245 C CA . ASP A 1 53 ? -11.822 -14.053 17.156 1.00 0.00 53 ASP A CA 16
ATOM 27246 C C . ASP A 1 53 ? -12.912 -13.231 17.837 1.00 0.00 53 ASP A C 16
ATOM 27247 O O . ASP A 1 53 ? -13.178 -13.400 19.026 1.00 0.00 53 ASP A O 16
ATOM 27256 N N . ASN A 1 54 ? -13.537 -12.340 17.075 1.00 0.00 54 ASN A N 16
ATOM 27257 C CA . ASN A 1 54 ? -14.597 -11.489 17.605 1.00 0.00 54 ASN A CA 16
ATOM 27258 C C . ASN A 1 54 ? -15.921 -11.767 16.899 1.00 0.00 54 ASN A C 16
ATOM 27259 O O . ASN A 1 54 ? -15.988 -11.790 15.671 1.00 0.00 54 ASN A O 16
ATOM 27270 N N . ASN A 1 55 ? -16.972 -11.976 17.685 1.00 0.00 55 ASN A N 16
ATOM 27271 C CA . ASN A 1 55 ? -18.295 -12.251 17.136 1.00 0.00 55 ASN A CA 16
ATOM 27272 C C . ASN A 1 55 ? -19.314 -11.234 17.638 1.00 0.00 55 ASN A C 16
ATOM 27273 O O . ASN A 1 55 ? -19.669 -11.225 18.816 1.00 0.00 55 ASN A O 16
ATOM 27284 N N . ASN A 1 56 ? -19.782 -10.379 16.735 1.00 0.00 56 ASN A N 16
ATOM 27285 C CA . ASN A 1 56 ? -20.762 -9.356 17.084 1.00 0.00 56 ASN A CA 16
ATOM 27286 C C . ASN A 1 56 ? -22.125 -9.681 16.482 1.00 0.00 56 ASN A C 16
ATOM 27287 O O . ASN A 1 56 ? -22.316 -9.659 15.266 1.00 0.00 56 ASN A O 16
ATOM 27298 N N . PRO A 1 57 ? -23.098 -9.989 17.352 1.00 0.00 57 PRO A N 16
ATOM 27299 C CA . PRO A 1 57 ? -24.462 -10.322 16.929 1.00 0.00 57 PRO A CA 16
ATOM 27300 C C . PRO A 1 57 ? -25.207 -9.115 16.373 1.00 0.00 57 PRO A C 16
ATOM 27301 O O . PRO A 1 57 ? -26.342 -9.232 15.909 1.00 0.00 57 PRO A O 16
ATOM 27312 N N . LYS A 1 58 ? -24.564 -7.953 16.421 1.00 0.00 58 LYS A N 16
ATOM 27313 C CA . LYS A 1 58 ? -25.165 -6.723 15.918 1.00 0.00 58 LYS A CA 16
ATOM 27314 C C . LYS A 1 58 ? -24.639 -6.389 14.527 1.00 0.00 58 LYS A C 16
ATOM 27315 O O . LYS A 1 58 ? -23.453 -6.109 14.351 1.00 0.00 58 LYS A O 16
ATOM 27334 N N . ARG A 1 59 ? -25.530 -6.419 13.540 1.00 0.00 59 ARG A N 16
ATOM 27335 C CA . ARG A 1 59 ? -25.154 -6.119 12.164 1.00 0.00 59 ARG A CA 16
ATOM 27336 C C . ARG A 1 59 ? -24.175 -4.950 12.109 1.00 0.00 59 ARG A C 16
ATOM 27337 O O . ARG A 1 59 ? -24.197 -4.068 12.968 1.00 0.00 59 ARG A O 16
ATOM 27358 N N . TRP A 1 60 ? -23.317 -4.951 11.096 1.00 0.00 60 TRP A N 16
ATOM 27359 C CA . TRP A 1 60 ? -22.328 -3.891 10.930 1.00 0.00 60 TRP A CA 16
ATOM 27360 C C . TRP A 1 60 ? -22.755 -2.914 9.839 1.00 0.00 60 TRP A C 16
ATOM 27361 O O . TRP A 1 60 ? -23.729 -3.154 9.126 1.00 0.00 60 TRP A O 16
ATOM 27382 N N . SER A 1 61 ? -22.021 -1.814 9.715 1.00 0.00 61 SER A N 16
ATOM 27383 C CA . SER A 1 61 ? -22.326 -0.799 8.714 1.00 0.00 61 SER A CA 16
ATOM 27384 C C . SER A 1 61 ? -21.358 -0.889 7.538 1.00 0.00 61 SER A C 16
ATOM 27385 O O . SER A 1 61 ? -20.477 -1.749 7.507 1.00 0.00 61 SER A O 16
ATOM 27393 N N . LYS A 1 62 ? -21.528 0.007 6.570 1.00 0.00 62 LYS A N 16
ATOM 27394 C CA . LYS A 1 62 ? -20.670 0.033 5.392 1.00 0.00 62 LYS A CA 16
ATOM 27395 C C . LYS A 1 62 ? -19.735 1.238 5.426 1.00 0.00 62 LYS A C 16
ATOM 27396 O O . LYS A 1 62 ? -20.096 2.322 5.885 1.00 0.00 62 LYS A O 16
ATOM 27415 N N . PRO A 1 63 ? -18.504 1.047 4.929 1.00 0.00 63 PRO A N 16
ATOM 27416 C CA . PRO A 1 63 ? -17.492 2.107 4.889 1.00 0.00 63 PRO A CA 16
ATOM 27417 C C . PRO A 1 63 ? -17.837 3.199 3.882 1.00 0.00 63 PRO A C 16
ATOM 27418 O O . PRO A 1 63 ? -18.877 3.145 3.225 1.00 0.00 63 PRO A O 16
ATOM 27429 N N . ARG A 1 64 ? -16.957 4.188 3.765 1.00 0.00 64 ARG A N 16
ATOM 27430 C CA . ARG A 1 64 ? -17.169 5.293 2.836 1.00 0.00 64 ARG A CA 16
ATOM 27431 C C . ARG A 1 64 ? -16.523 5.001 1.486 1.00 0.00 64 ARG A C 16
ATOM 27432 O O . ARG A 1 64 ? -15.919 3.945 1.290 1.00 0.00 64 ARG A O 16
ATOM 27453 N N . LYS A 1 65 ? -16.653 5.942 0.557 1.00 0.00 65 LYS A N 16
ATOM 27454 C CA . LYS A 1 65 ? -16.082 5.787 -0.775 1.00 0.00 65 LYS A CA 16
ATOM 27455 C C . LYS A 1 65 ? -14.578 6.039 -0.755 1.00 0.00 65 LYS A C 16
ATOM 27456 O O . LYS A 1 65 ? -14.033 6.521 0.238 1.00 0.00 65 LYS A O 16
ATOM 27475 N N . ARG A 1 66 ? -13.912 5.710 -1.858 1.00 0.00 66 ARG A N 16
ATOM 27476 C CA . ARG A 1 66 ? -12.471 5.901 -1.966 1.00 0.00 66 ARG A CA 16
ATOM 27477 C C . ARG A 1 66 ? -12.114 6.629 -3.258 1.00 0.00 66 ARG A C 16
ATOM 27478 O O . ARG A 1 66 ? -12.992 6.981 -4.046 1.00 0.00 66 ARG A O 16
ATOM 27499 N N . SER A 1 67 ? -10.821 6.850 -3.469 1.00 0.00 67 SER A N 16
ATOM 27500 C CA . SER A 1 67 ? -10.348 7.541 -4.664 1.00 0.00 67 SER A CA 16
ATOM 27501 C C . SER A 1 67 ? -9.506 6.610 -5.531 1.00 0.00 67 SER A C 16
ATOM 27502 O O . SER A 1 67 ? -9.018 5.580 -5.064 1.00 0.00 67 SER A O 16
ATOM 27510 N N . LEU A 1 68 ? -9.341 6.980 -6.797 1.00 0.00 68 LEU A N 16
ATOM 27511 C CA . LEU A 1 68 ? -8.558 6.179 -7.731 1.00 0.00 68 LEU A CA 16
ATOM 27512 C C . LEU A 1 68 ? -7.363 6.969 -8.257 1.00 0.00 68 LEU A C 16
ATOM 27513 O O . LEU A 1 68 ? -7.323 7.349 -9.428 1.00 0.00 68 LEU A O 16
ATOM 27529 N N . LEU A 1 69 ? -6.391 7.212 -7.385 1.00 0.00 69 LEU A N 16
ATOM 27530 C CA . LEU A 1 69 ? -5.194 7.956 -7.761 1.00 0.00 69 LEU A CA 16
ATOM 27531 C C . LEU A 1 69 ? -4.448 7.250 -8.891 1.00 0.00 69 LEU A C 16
ATOM 27532 O O . LEU A 1 69 ? -4.852 6.179 -9.339 1.00 0.00 69 LEU A O 16
ATOM 27548 N N . GLU A 1 70 ? -3.357 7.861 -9.343 1.00 0.00 70 GLU A N 16
ATOM 27549 C CA . GLU A 1 70 ? -2.555 7.289 -10.418 1.00 0.00 70 GLU A CA 16
ATOM 27550 C C . GLU A 1 70 ? -1.077 7.267 -10.042 1.00 0.00 70 GLU A C 16
ATOM 27551 O O . GLU A 1 70 ? -0.550 8.235 -9.492 1.00 0.00 70 GLU A O 16
ATOM 27563 N N . MET A 1 71 ? -0.412 6.155 -10.341 1.00 0.00 71 MET A N 16
ATOM 27564 C CA . MET A 1 71 ? 1.006 6.007 -10.034 1.00 0.00 71 MET A CA 16
ATOM 27565 C C . MET A 1 71 ? 1.845 6.041 -11.308 1.00 0.00 71 MET A C 16
ATOM 27566 O O . MET A 1 71 ? 1.307 6.100 -12.413 1.00 0.00 71 MET A O 16
ATOM 27580 N N . GLU A 1 72 ? 3.164 6.002 -11.145 1.00 0.00 72 GLU A N 16
ATOM 27581 C CA . GLU A 1 72 ? 4.074 6.029 -12.283 1.00 0.00 72 GLU A CA 16
ATOM 27582 C C . GLU A 1 72 ? 5.021 4.833 -12.251 1.00 0.00 72 GLU A C 16
ATOM 27583 O O . GLU A 1 72 ? 4.924 3.975 -11.375 1.00 0.00 72 GLU A O 16
ATOM 27595 N N . GLY A 1 73 ? 5.936 4.783 -13.215 1.00 0.00 73 GLY A N 16
ATOM 27596 C CA . GLY A 1 73 ? 6.885 3.688 -13.279 1.00 0.00 73 GLY A CA 16
ATOM 27597 C C . GLY A 1 73 ? 7.836 3.675 -12.100 1.00 0.00 73 GLY A C 16
ATOM 27598 O O . GLY A 1 73 ? 7.413 3.533 -10.952 1.00 0.00 73 GLY A O 16
ATOM 27602 N N . LYS A 1 74 ? 9.127 3.821 -12.380 1.00 0.00 74 LYS A N 16
ATOM 27603 C CA . LYS A 1 74 ? 10.143 3.826 -11.333 1.00 0.00 74 LYS A CA 16
ATOM 27604 C C . LYS A 1 74 ? 10.850 5.175 -11.268 1.00 0.00 74 LYS A C 16
ATOM 27605 O O . LYS A 1 74 ? 12.059 5.241 -11.049 1.00 0.00 74 LYS A O 16
ATOM 27624 N N . GLU A 1 75 ? 10.088 6.247 -11.456 1.00 0.00 75 GLU A N 16
ATOM 27625 C CA . GLU A 1 75 ? 10.643 7.595 -11.416 1.00 0.00 75 GLU A CA 16
ATOM 27626 C C . GLU A 1 75 ? 12.112 7.591 -11.831 1.00 0.00 75 GLU A C 16
ATOM 27627 O O . GLU A 1 75 ? 12.950 8.231 -11.196 1.00 0.00 75 GLU A O 16
ATOM 27639 N N . ASP A 1 76 ? 12.416 6.863 -12.900 1.00 0.00 76 ASP A N 16
ATOM 27640 C CA . ASP A 1 76 ? 13.783 6.774 -13.401 1.00 0.00 76 ASP A CA 16
ATOM 27641 C C . ASP A 1 76 ? 13.809 6.183 -14.807 1.00 0.00 76 ASP A C 16
ATOM 27642 O O . ASP A 1 76 ? 12.773 5.805 -15.352 1.00 0.00 76 ASP A O 16
ATOM 27651 N N . ALA A 1 77 ? 15.001 6.107 -15.388 1.00 0.00 77 ALA A N 16
ATOM 27652 C CA . ALA A 1 77 ? 15.163 5.561 -16.731 1.00 0.00 77 ALA A CA 16
ATOM 27653 C C . ALA A 1 77 ? 14.273 6.291 -17.731 1.00 0.00 77 ALA A C 16
ATOM 27654 O O . ALA A 1 77 ? 13.516 5.666 -18.473 1.00 0.00 77 ALA A O 16
ATOM 27661 N N . GLN A 1 78 ? 14.368 7.616 -17.744 1.00 0.00 78 GLN A N 16
ATOM 27662 C CA . GLN A 1 78 ? 13.570 8.430 -18.653 1.00 0.00 78 GLN A CA 16
ATOM 27663 C C . GLN A 1 78 ? 14.455 9.117 -19.689 1.00 0.00 78 GLN A C 16
ATOM 27664 O O . GLN A 1 78 ? 14.210 9.022 -20.892 1.00 0.00 78 GLN A O 16
ATOM 27678 N N . LYS A 1 79 ? 15.485 9.810 -19.214 1.00 0.00 79 LYS A N 16
ATOM 27679 C CA . LYS A 1 79 ? 16.407 10.512 -20.097 1.00 0.00 79 LYS A CA 16
ATOM 27680 C C . LYS A 1 79 ? 17.854 10.247 -19.694 1.00 0.00 79 LYS A C 16
ATOM 27681 O O . LYS A 1 79 ? 18.655 11.175 -19.572 1.00 0.00 79 LYS A O 16
ATOM 27700 N N . VAL A 1 80 ? 18.184 8.976 -19.491 1.00 0.00 80 VAL A N 16
ATOM 27701 C CA . VAL A 1 80 ? 19.536 8.589 -19.106 1.00 0.00 80 VAL A CA 16
ATOM 27702 C C . VAL A 1 80 ? 19.678 7.072 -19.047 1.00 0.00 80 VAL A C 16
ATOM 27703 O O . VAL A 1 80 ? 18.744 6.364 -18.667 1.00 0.00 80 VAL A O 16
ATOM 27716 N N . LEU A 1 81 ? 20.852 6.578 -19.426 1.00 0.00 81 LEU A N 16
ATOM 27717 C CA . LEU A 1 81 ? 21.118 5.144 -19.417 1.00 0.00 81 LEU A CA 16
ATOM 27718 C C . LEU A 1 81 ? 21.528 4.675 -18.025 1.00 0.00 81 LEU A C 16
ATOM 27719 O O . LEU A 1 81 ? 22.672 4.856 -17.609 1.00 0.00 81 LEU A O 16
ATOM 27735 N N . LYS A 1 82 ? 20.586 4.070 -17.309 1.00 0.00 82 LYS A N 16
ATOM 27736 C CA . LYS A 1 82 ? 20.849 3.571 -15.964 1.00 0.00 82 LYS A CA 16
ATOM 27737 C C . LYS A 1 82 ? 20.382 2.126 -15.819 1.00 0.00 82 LYS A C 16
ATOM 27738 O O . LYS A 1 82 ? 19.308 1.760 -16.296 1.00 0.00 82 LYS A O 16
ATOM 27757 N N . CYS A 1 83 ? 21.195 1.310 -15.157 1.00 0.00 83 CYS A N 16
ATOM 27758 C CA . CYS A 1 83 ? 20.866 -0.095 -14.949 1.00 0.00 83 CYS A CA 16
ATOM 27759 C C . CYS A 1 83 ? 20.103 -0.285 -13.641 1.00 0.00 83 CYS A C 16
ATOM 27760 O O . CYS A 1 83 ? 20.689 -0.263 -12.559 1.00 0.00 83 CYS A O 16
ATOM 27767 N N . MET A 1 84 ? 18.791 -0.473 -13.750 1.00 0.00 84 MET A N 16
ATOM 27768 C CA . MET A 1 84 ? 17.948 -0.669 -12.576 1.00 0.00 84 MET A CA 16
ATOM 27769 C C . MET A 1 84 ? 18.565 -1.692 -11.628 1.00 0.00 84 MET A C 16
ATOM 27770 O O . MET A 1 84 ? 18.666 -1.455 -10.424 1.00 0.00 84 MET A O 16
ATOM 27784 N N . TYR A 1 85 ? 18.974 -2.830 -12.178 1.00 0.00 85 TYR A N 16
ATOM 27785 C CA . TYR A 1 85 ? 19.579 -3.890 -11.381 1.00 0.00 85 TYR A CA 16
ATOM 27786 C C . TYR A 1 85 ? 20.463 -3.309 -10.281 1.00 0.00 85 TYR A C 16
ATOM 27787 O O . TYR A 1 85 ? 20.168 -3.445 -9.093 1.00 0.00 85 TYR A O 16
ATOM 27805 N N . CYS A 1 86 ? 21.549 -2.658 -10.687 1.00 0.00 86 CYS A N 16
ATOM 27806 C CA . CYS A 1 86 ? 22.477 -2.055 -9.738 1.00 0.00 86 CYS A CA 16
ATOM 27807 C C . CYS A 1 86 ? 22.250 -0.549 -9.638 1.00 0.00 86 CYS A C 16
ATOM 27808 O O . CYS A 1 86 ? 22.088 -0.007 -8.545 1.00 0.00 86 CYS A O 16
ATOM 27815 N N . GLY A 1 87 ? 22.239 0.120 -10.786 1.00 0.00 87 GLY A N 16
ATOM 27816 C CA . GLY A 1 87 ? 22.030 1.556 -10.807 1.00 0.00 87 GLY A CA 16
ATOM 27817 C C . GLY A 1 87 ? 23.283 2.319 -11.187 1.00 0.00 87 GLY A C 16
ATOM 27818 O O . GLY A 1 87 ? 23.790 3.124 -10.405 1.00 0.00 87 GLY A O 16
ATOM 27822 N N . HIS A 1 88 ? 23.786 2.065 -12.391 1.00 0.00 88 HIS A N 16
ATOM 27823 C CA . HIS A 1 88 ? 24.989 2.733 -12.873 1.00 0.00 88 HIS A CA 16
ATOM 27824 C C . HIS A 1 88 ? 24.689 3.558 -14.122 1.00 0.00 88 HIS A C 16
ATOM 27825 O O . HIS A 1 88 ? 24.507 3.012 -15.209 1.00 0.00 88 HIS A O 16
ATOM 27839 N N . SER A 1 89 ? 24.638 4.876 -13.955 1.00 0.00 89 SER A N 16
ATOM 27840 C CA . SER A 1 89 ? 24.354 5.776 -15.067 1.00 0.00 89 SER A CA 16
ATOM 27841 C C . SER A 1 89 ? 25.448 5.690 -16.127 1.00 0.00 89 SER A C 16
ATOM 27842 O O . SER A 1 89 ? 26.618 5.471 -15.813 1.00 0.00 89 SER A O 16
ATOM 27850 N N . PHE A 1 90 ? 25.058 5.864 -17.385 1.00 0.00 90 PHE A N 16
ATOM 27851 C CA . PHE A 1 90 ? 26.004 5.805 -18.494 1.00 0.00 90 PHE A CA 16
ATOM 27852 C C . PHE A 1 90 ? 25.825 7.001 -19.425 1.00 0.00 90 PHE A C 16
ATOM 27853 O O . PHE A 1 90 ? 24.983 7.865 -19.187 1.00 0.00 90 PHE A O 16
ATOM 27870 N N . GLU A 1 91 ? 26.626 7.042 -20.485 1.00 0.00 91 GLU A N 16
ATOM 27871 C CA . GLU A 1 91 ? 26.558 8.133 -21.451 1.00 0.00 91 GLU A CA 16
ATOM 27872 C C . GLU A 1 91 ? 26.181 7.612 -22.835 1.00 0.00 91 GLU A C 16
ATOM 27873 O O . GLU A 1 91 ? 25.436 8.257 -23.572 1.00 0.00 91 GLU A O 16
ATOM 27885 N N . SER A 1 92 ? 26.702 6.438 -23.181 1.00 0.00 92 SER A N 16
ATOM 27886 C CA . SER A 1 92 ? 26.425 5.832 -24.478 1.00 0.00 92 SER A CA 16
ATOM 27887 C C . SER A 1 92 ? 25.702 4.498 -24.309 1.00 0.00 92 SER A C 16
ATOM 27888 O O . SER A 1 92 ? 25.912 3.784 -23.328 1.00 0.00 92 SER A O 16
ATOM 27896 N N . LEU A 1 93 ? 24.850 4.170 -25.274 1.00 0.00 93 LEU A N 16
ATOM 27897 C CA . LEU A 1 93 ? 24.094 2.922 -25.234 1.00 0.00 93 LEU A CA 16
ATOM 27898 C C . LEU A 1 93 ? 25.021 1.731 -25.014 1.00 0.00 93 LEU A C 16
ATOM 27899 O O . LEU A 1 93 ? 24.760 0.878 -24.167 1.00 0.00 93 LEU A O 16
ATOM 27915 N N . GLN A 1 94 ? 26.105 1.680 -25.783 1.00 0.00 94 GLN A N 16
ATOM 27916 C CA . GLN A 1 94 ? 27.071 0.595 -25.671 1.00 0.00 94 GLN A CA 16
ATOM 27917 C C . GLN A 1 94 ? 27.395 0.303 -24.209 1.00 0.00 94 GLN A C 16
ATOM 27918 O O . GLN A 1 94 ? 27.074 -0.768 -23.694 1.00 0.00 94 GLN A O 16
ATOM 27932 N N . ASP A 1 95 ? 28.032 1.262 -23.547 1.00 0.00 95 ASP A N 16
ATOM 27933 C CA . ASP A 1 95 ? 28.400 1.109 -22.145 1.00 0.00 95 ASP A CA 16
ATOM 27934 C C . ASP A 1 95 ? 27.320 0.349 -21.380 1.00 0.00 95 ASP A C 16
ATOM 27935 O O . ASP A 1 95 ? 27.609 -0.357 -20.413 1.00 0.00 95 ASP A O 16
ATOM 27944 N N . LEU A 1 96 ? 26.075 0.497 -21.819 1.00 0.00 96 LEU A N 16
ATOM 27945 C CA . LEU A 1 96 ? 24.951 -0.174 -21.176 1.00 0.00 96 LEU A CA 16
ATOM 27946 C C . LEU A 1 96 ? 24.744 -1.568 -21.761 1.00 0.00 96 LEU A C 16
ATOM 27947 O O . LEU A 1 96 ? 24.776 -2.565 -21.039 1.00 0.00 96 LEU A O 16
ATOM 27963 N N . SER A 1 97 ? 24.532 -1.629 -23.071 1.00 0.00 97 SER A N 16
ATOM 27964 C CA . SER A 1 97 ? 24.318 -2.902 -23.752 1.00 0.00 97 SER A CA 16
ATOM 27965 C C . SER A 1 97 ? 25.434 -3.888 -23.423 1.00 0.00 97 SER A C 16
ATOM 27966 O O . SER A 1 97 ? 25.282 -5.096 -23.602 1.00 0.00 97 SER A O 16
ATOM 27974 N N . VAL A 1 98 ? 26.557 -3.364 -22.940 1.00 0.00 98 VAL A N 16
ATOM 27975 C CA . VAL A 1 98 ? 27.699 -4.197 -22.585 1.00 0.00 98 VAL A CA 16
ATOM 27976 C C . VAL A 1 98 ? 27.699 -4.522 -21.095 1.00 0.00 98 VAL A C 16
ATOM 27977 O O . VAL A 1 98 ? 27.868 -5.677 -20.701 1.00 0.00 98 VAL A O 16
ATOM 27990 N N . HIS A 1 99 ? 27.508 -3.497 -20.271 1.00 0.00 99 HIS A N 16
ATOM 27991 C CA . HIS A 1 99 ? 27.486 -3.673 -18.823 1.00 0.00 99 HIS A CA 16
ATOM 27992 C C . HIS A 1 99 ? 26.598 -4.851 -18.434 1.00 0.00 99 HIS A C 16
ATOM 27993 O O . HIS A 1 99 ? 27.010 -5.727 -17.674 1.00 0.00 99 HIS A O 16
ATOM 28007 N N . MET A 1 100 ? 25.377 -4.864 -18.958 1.00 0.00 100 MET A N 16
ATOM 28008 C CA . MET A 1 100 ? 24.431 -5.935 -18.665 1.00 0.00 100 MET A CA 16
ATOM 28009 C C . MET A 1 100 ? 25.063 -7.301 -18.910 1.00 0.00 100 MET A C 16
ATOM 28010 O O . MET A 1 100 ? 24.895 -8.224 -18.112 1.00 0.00 100 MET A O 16
ATOM 28024 N N . ILE A 1 101 ? 25.790 -7.423 -20.016 1.00 0.00 101 ILE A N 16
ATOM 28025 C CA . ILE A 1 101 ? 26.447 -8.676 -20.363 1.00 0.00 101 ILE A CA 16
ATOM 28026 C C . ILE A 1 101 ? 27.654 -8.931 -19.467 1.00 0.00 101 ILE A C 16
ATOM 28027 O O . ILE A 1 101 ? 27.668 -9.875 -18.677 1.00 0.00 101 ILE A O 16
ATOM 28043 N N . LYS A 1 102 ? 28.668 -8.081 -19.595 1.00 0.00 102 LYS A N 16
ATOM 28044 C CA . LYS A 1 102 ? 29.880 -8.210 -18.795 1.00 0.00 102 LYS A CA 16
ATOM 28045 C C . LYS A 1 102 ? 29.541 -8.488 -17.334 1.00 0.00 102 LYS A C 16
ATOM 28046 O O . LYS A 1 102 ? 30.269 -9.200 -16.641 1.00 0.00 102 LYS A O 16
ATOM 28065 N N . THR A 1 103 ? 28.431 -7.921 -16.871 1.00 0.00 103 THR A N 16
ATOM 28066 C CA . THR A 1 103 ? 27.996 -8.108 -15.492 1.00 0.00 103 THR A CA 16
ATOM 28067 C C . THR A 1 103 ? 26.813 -9.067 -15.414 1.00 0.00 103 THR A C 16
ATOM 28068 O O . THR A 1 103 ? 26.378 -9.447 -14.327 1.00 0.00 103 THR A O 16
ATOM 28079 N N . LYS A 1 104 ? 26.296 -9.457 -16.575 1.00 0.00 104 LYS A N 16
ATOM 28080 C CA . LYS A 1 104 ? 25.164 -10.373 -16.639 1.00 0.00 104 LYS A CA 16
ATOM 28081 C C . LYS A 1 104 ? 24.052 -9.933 -15.692 1.00 0.00 104 LYS A C 16
ATOM 28082 O O . LYS A 1 104 ? 23.573 -10.717 -14.873 1.00 0.00 104 LYS A O 16
ATOM 28101 N N . HIS A 1 105 ? 23.644 -8.673 -15.811 1.00 0.00 105 HIS A N 16
ATOM 28102 C CA . HIS A 1 105 ? 22.586 -8.129 -14.968 1.00 0.00 105 HIS A CA 16
ATOM 28103 C C . HIS A 1 105 ? 21.217 -8.341 -15.607 1.00 0.00 105 HIS A C 16
ATOM 28104 O O . HIS A 1 105 ? 20.303 -8.873 -14.977 1.00 0.00 105 HIS A O 16
ATOM 28118 N N . TYR A 1 106 ? 21.084 -7.923 -16.860 1.00 0.00 106 TYR A N 16
ATOM 28119 C CA . TYR A 1 106 ? 19.827 -8.065 -17.584 1.00 0.00 106 TYR A CA 16
ATOM 28120 C C . TYR A 1 106 ? 19.423 -9.533 -17.695 1.00 0.00 106 TYR A C 16
ATOM 28121 O O . TYR A 1 106 ? 18.249 -9.852 -17.872 1.00 0.00 106 TYR A O 16
ATOM 28139 N N . GLN A 1 107 ? 20.408 -10.419 -17.589 1.00 0.00 107 GLN A N 16
ATOM 28140 C CA . GLN A 1 107 ? 20.158 -11.852 -17.677 1.00 0.00 107 GLN A CA 16
ATOM 28141 C C . GLN A 1 107 ? 19.824 -12.431 -16.306 1.00 0.00 107 GLN A C 16
ATOM 28142 O O . GLN A 1 107 ? 20.191 -13.565 -15.993 1.00 0.00 107 GLN A O 16
ATOM 28156 N N . LYS A 1 108 ? 19.125 -11.648 -15.492 1.00 0.00 108 LYS A N 16
ATOM 28157 C CA . LYS A 1 108 ? 18.739 -12.082 -14.155 1.00 0.00 108 LYS A CA 16
ATOM 28158 C C . LYS A 1 108 ? 17.245 -11.881 -13.926 1.00 0.00 108 LYS A C 16
ATOM 28159 O O . LYS A 1 108 ? 16.594 -12.689 -13.264 1.00 0.00 108 LYS A O 16
ATOM 28178 N N . VAL A 1 109 ? 16.707 -10.798 -14.480 1.00 0.00 109 VAL A N 16
ATOM 28179 C CA . VAL A 1 109 ? 15.289 -10.493 -14.339 1.00 0.00 109 VAL A CA 16
ATOM 28180 C C . VAL A 1 109 ? 14.429 -11.711 -14.659 1.00 0.00 109 VAL A C 16
ATOM 28181 O O . VAL A 1 109 ? 13.271 -11.790 -14.253 1.00 0.00 109 VAL A O 16
ATOM 28194 N N . SER A 1 110 ? 15.005 -12.659 -15.391 1.00 0.00 110 SER A N 16
ATOM 28195 C CA . SER A 1 110 ? 14.292 -13.873 -15.769 1.00 0.00 110 SER A CA 16
ATOM 28196 C C . SER A 1 110 ? 14.926 -15.100 -15.123 1.00 0.00 110 SER A C 16
ATOM 28197 O O . SER A 1 110 ? 15.971 -15.007 -14.481 1.00 0.00 110 SER A O 16
ATOM 28205 N N . GLY A 1 111 ? 14.285 -16.252 -15.298 1.00 0.00 111 GLY A N 16
ATOM 28206 C CA . GLY A 1 111 ? 14.800 -17.482 -14.727 1.00 0.00 111 GLY A CA 16
ATOM 28207 C C . GLY A 1 111 ? 13.794 -18.614 -14.784 1.00 0.00 111 GLY A C 16
ATOM 28208 O O . GLY A 1 111 ? 12.694 -18.522 -14.238 1.00 0.00 111 GLY A O 16
ATOM 28212 N N . PRO A 1 112 ? 14.168 -19.711 -15.458 1.00 0.00 112 PRO A N 16
ATOM 28213 C CA . PRO A 1 112 ? 13.303 -20.887 -15.601 1.00 0.00 112 PRO A CA 16
ATOM 28214 C C . PRO A 1 112 ? 13.123 -21.636 -14.285 1.00 0.00 112 PRO A C 16
ATOM 28215 O O . PRO A 1 112 ? 13.864 -21.416 -13.328 1.00 0.00 112 PRO A O 16
ATOM 28226 N N . SER A 1 113 ? 12.134 -22.525 -14.246 1.00 0.00 113 SER A N 16
ATOM 28227 C CA . SER A 1 113 ? 11.855 -23.305 -13.046 1.00 0.00 113 SER A CA 16
ATOM 28228 C C . SER A 1 113 ? 10.820 -24.388 -13.332 1.00 0.00 113 SER A C 16
ATOM 28229 O O . SER A 1 113 ? 9.970 -24.234 -14.209 1.00 0.00 113 SER A O 16
ATOM 28237 N N . SER A 1 114 ? 10.897 -25.484 -12.584 1.00 0.00 114 SER A N 16
ATOM 28238 C CA . SER A 1 114 ? 9.968 -26.595 -12.758 1.00 0.00 114 SER A CA 16
ATOM 28239 C C . SER A 1 114 ? 9.766 -27.345 -11.446 1.00 0.00 114 SER A C 16
ATOM 28240 O O . SER A 1 114 ? 10.388 -27.026 -10.433 1.00 0.00 114 SER A O 16
ATOM 28248 N N . GLY A 1 115 ? 8.890 -28.344 -11.471 1.00 0.00 115 GLY A N 16
ATOM 28249 C CA . GLY A 1 115 ? 8.619 -29.124 -10.277 1.00 0.00 115 GLY A CA 16
ATOM 28250 C C . GLY A 1 115 ? 7.480 -30.106 -10.472 1.00 0.00 115 GLY A C 16
ATOM 28251 O O . GLY A 1 115 ? 6.883 -30.169 -11.545 1.00 0.00 115 GLY A O 16
ATOM 28257 N N . GLY A 1 1 ? -18.965 42.795 60.844 1.00 0.00 1 GLY A N 17
ATOM 28258 C CA . GLY A 1 1 ? -17.857 43.263 60.034 1.00 0.00 1 GLY A CA 17
ATOM 28259 C C . GLY A 1 1 ? -17.303 42.182 59.129 1.00 0.00 1 GLY A C 17
ATOM 28260 O O . GLY A 1 1 ? -16.541 41.322 59.572 1.00 0.00 1 GLY A O 17
ATOM 28264 N N . SER A 1 2 ? -17.687 42.222 57.857 1.00 0.00 2 SER A N 17
ATOM 28265 C CA . SER A 1 2 ? -17.227 41.233 56.888 1.00 0.00 2 SER A CA 17
ATOM 28266 C C . SER A 1 2 ? -17.637 41.629 55.473 1.00 0.00 2 SER A C 17
ATOM 28267 O O . SER A 1 2 ? -18.498 42.487 55.281 1.00 0.00 2 SER A O 17
ATOM 28275 N N . SER A 1 3 ? -17.012 40.996 54.484 1.00 0.00 3 SER A N 17
ATOM 28276 C CA . SER A 1 3 ? -17.309 41.285 53.086 1.00 0.00 3 SER A CA 17
ATOM 28277 C C . SER A 1 3 ? -16.609 40.287 52.166 1.00 0.00 3 SER A C 17
ATOM 28278 O O . SER A 1 3 ? -15.444 39.949 52.371 1.00 0.00 3 SER A O 17
ATOM 28286 N N . GLY A 1 4 ? -17.330 39.821 51.151 1.00 0.00 4 GLY A N 17
ATOM 28287 C CA . GLY A 1 4 ? -16.764 38.867 50.216 1.00 0.00 4 GLY A CA 17
ATOM 28288 C C . GLY A 1 4 ? -17.371 38.983 48.832 1.00 0.00 4 GLY A C 17
ATOM 28289 O O . GLY A 1 4 ? -17.710 40.079 48.384 1.00 0.00 4 GLY A O 17
ATOM 28293 N N . SER A 1 5 ? -17.507 37.850 48.150 1.00 0.00 5 SER A N 17
ATOM 28294 C CA . SER A 1 5 ? -18.072 37.830 46.805 1.00 0.00 5 SER A CA 17
ATOM 28295 C C . SER A 1 5 ? -18.531 36.424 46.430 1.00 0.00 5 SER A C 17
ATOM 28296 O O . SER A 1 5 ? -18.234 35.455 47.128 1.00 0.00 5 SER A O 17
ATOM 28304 N N . SER A 1 6 ? -19.257 36.322 45.322 1.00 0.00 6 SER A N 17
ATOM 28305 C CA . SER A 1 6 ? -19.761 35.036 44.854 1.00 0.00 6 SER A CA 17
ATOM 28306 C C . SER A 1 6 ? -18.650 34.223 44.197 1.00 0.00 6 SER A C 17
ATOM 28307 O O . SER A 1 6 ? -17.515 34.683 44.080 1.00 0.00 6 SER A O 17
ATOM 28315 N N . GLY A 1 7 ? -18.986 33.010 43.767 1.00 0.00 7 GLY A N 17
ATOM 28316 C CA . GLY A 1 7 ? -18.007 32.153 43.127 1.00 0.00 7 GLY A CA 17
ATOM 28317 C C . GLY A 1 7 ? -18.622 31.265 42.062 1.00 0.00 7 GLY A C 17
ATOM 28318 O O . GLY A 1 7 ? -19.771 31.461 41.667 1.00 0.00 7 GLY A O 17
ATOM 28322 N N . LYS A 1 8 ? -17.855 30.284 41.596 1.00 0.00 8 LYS A N 17
ATOM 28323 C CA . LYS A 1 8 ? -18.330 29.363 40.572 1.00 0.00 8 LYS A CA 17
ATOM 28324 C C . LYS A 1 8 ? -18.506 27.959 41.142 1.00 0.00 8 LYS A C 17
ATOM 28325 O O . LYS A 1 8 ? -17.560 27.368 41.665 1.00 0.00 8 LYS A O 17
ATOM 28344 N N . LEU A 1 9 ? -19.720 27.430 41.034 1.00 0.00 9 LEU A N 17
ATOM 28345 C CA . LEU A 1 9 ? -20.018 26.094 41.538 1.00 0.00 9 LEU A CA 17
ATOM 28346 C C . LEU A 1 9 ? -19.454 25.023 40.609 1.00 0.00 9 LEU A C 17
ATOM 28347 O O . LEU A 1 9 ? -19.696 23.831 40.801 1.00 0.00 9 LEU A O 17
ATOM 28363 N N . TYR A 1 10 ? -18.698 25.456 39.606 1.00 0.00 10 TYR A N 17
ATOM 28364 C CA . TYR A 1 10 ? -18.099 24.535 38.648 1.00 0.00 10 TYR A CA 17
ATOM 28365 C C . TYR A 1 10 ? -16.588 24.455 38.841 1.00 0.00 10 TYR A C 17
ATOM 28366 O O . TYR A 1 10 ? -15.956 25.415 39.281 1.00 0.00 10 TYR A O 17
ATOM 28384 N N . GLY A 1 11 ? -16.015 23.303 38.506 1.00 0.00 11 GLY A N 17
ATOM 28385 C CA . GLY A 1 11 ? -14.583 23.117 38.648 1.00 0.00 11 GLY A CA 17
ATOM 28386 C C . GLY A 1 11 ? -13.888 22.925 37.315 1.00 0.00 11 GLY A C 17
ATOM 28387 O O . GLY A 1 11 ? -13.870 23.829 36.480 1.00 0.00 11 GLY A O 17
ATOM 28391 N N . SER A 1 12 ? -13.311 21.744 37.114 1.00 0.00 12 SER A N 17
ATOM 28392 C CA . SER A 1 12 ? -12.606 21.438 35.876 1.00 0.00 12 SER A CA 17
ATOM 28393 C C . SER A 1 12 ? -12.570 19.932 35.630 1.00 0.00 12 SER A C 17
ATOM 28394 O O . SER A 1 12 ? -12.065 19.170 36.453 1.00 0.00 12 SER A O 17
ATOM 28402 N N . ILE A 1 13 ? -13.110 19.513 34.490 1.00 0.00 13 ILE A N 17
ATOM 28403 C CA . ILE A 1 13 ? -13.139 18.099 34.134 1.00 0.00 13 ILE A CA 17
ATOM 28404 C C . ILE A 1 13 ? -11.743 17.591 33.789 1.00 0.00 13 ILE A C 17
ATOM 28405 O O . ILE A 1 13 ? -10.806 18.374 33.632 1.00 0.00 13 ILE A O 17
ATOM 28421 N N . PHE A 1 14 ? -11.612 16.274 33.670 1.00 0.00 14 PHE A N 17
ATOM 28422 C CA . PHE A 1 14 ? -10.331 15.659 33.342 1.00 0.00 14 PHE A CA 17
ATOM 28423 C C . PHE A 1 14 ? -10.322 15.155 31.902 1.00 0.00 14 PHE A C 17
ATOM 28424 O O . PHE A 1 14 ? -11.373 14.887 31.319 1.00 0.00 14 PHE A O 17
ATOM 28441 N N . THR A 1 15 ? -9.127 15.029 31.334 1.00 0.00 15 THR A N 17
ATOM 28442 C CA . THR A 1 15 ? -8.980 14.559 29.962 1.00 0.00 15 THR A CA 17
ATOM 28443 C C . THR A 1 15 ? -7.656 13.828 29.770 1.00 0.00 15 THR A C 17
ATOM 28444 O O . THR A 1 15 ? -6.587 14.432 29.837 1.00 0.00 15 THR A O 17
ATOM 28455 N N . GLY A 1 16 ? -7.735 12.523 29.529 1.00 0.00 16 GLY A N 17
ATOM 28456 C CA . GLY A 1 16 ? -6.536 11.730 29.332 1.00 0.00 16 GLY A CA 17
ATOM 28457 C C . GLY A 1 16 ? -6.840 10.258 29.139 1.00 0.00 16 GLY A C 17
ATOM 28458 O O . GLY A 1 16 ? -7.598 9.667 29.908 1.00 0.00 16 GLY A O 17
ATOM 28462 N N . ALA A 1 17 ? -6.246 9.662 28.110 1.00 0.00 17 ALA A N 17
ATOM 28463 C CA . ALA A 1 17 ? -6.457 8.249 27.819 1.00 0.00 17 ALA A CA 17
ATOM 28464 C C . ALA A 1 17 ? -5.232 7.422 28.196 1.00 0.00 17 ALA A C 17
ATOM 28465 O O . ALA A 1 17 ? -4.179 7.970 28.525 1.00 0.00 17 ALA A O 17
ATOM 28472 N N . SER A 1 18 ? -5.376 6.102 28.146 1.00 0.00 18 SER A N 17
ATOM 28473 C CA . SER A 1 18 ? -4.283 5.201 28.487 1.00 0.00 18 SER A CA 17
ATOM 28474 C C . SER A 1 18 ? -3.849 4.389 27.270 1.00 0.00 18 SER A C 17
ATOM 28475 O O . SER A 1 18 ? -4.261 3.243 27.094 1.00 0.00 18 SER A O 17
ATOM 28483 N N . LYS A 1 19 ? -3.012 4.992 26.433 1.00 0.00 19 LYS A N 17
ATOM 28484 C CA . LYS A 1 19 ? -2.518 4.328 25.232 1.00 0.00 19 LYS A CA 17
ATOM 28485 C C . LYS A 1 19 ? -2.161 2.874 25.523 1.00 0.00 19 LYS A C 17
ATOM 28486 O O . LYS A 1 19 ? -2.704 1.955 24.908 1.00 0.00 19 LYS A O 17
ATOM 28505 N N . PHE A 1 20 ? -1.246 2.671 26.466 1.00 0.00 20 PHE A N 17
ATOM 28506 C CA . PHE A 1 20 ? -0.817 1.328 26.838 1.00 0.00 20 PHE A CA 17
ATOM 28507 C C . PHE A 1 20 ? -1.244 0.998 28.266 1.00 0.00 20 PHE A C 17
ATOM 28508 O O . PHE A 1 20 ? -1.424 1.891 29.094 1.00 0.00 20 PHE A O 17
ATOM 28525 N N . ARG A 1 21 ? -1.402 -0.292 28.546 1.00 0.00 21 ARG A N 17
ATOM 28526 C CA . ARG A 1 21 ? -1.809 -0.742 29.872 1.00 0.00 21 ARG A CA 17
ATOM 28527 C C . ARG A 1 21 ? -1.198 -2.102 30.196 1.00 0.00 21 ARG A C 17
ATOM 28528 O O . ARG A 1 21 ? -1.399 -3.074 29.467 1.00 0.00 21 ARG A O 17
ATOM 28549 N N . CYS A 1 22 ? -0.451 -2.164 31.293 1.00 0.00 22 CYS A N 17
ATOM 28550 C CA . CYS A 1 22 ? 0.190 -3.403 31.714 1.00 0.00 22 CYS A CA 17
ATOM 28551 C C . CYS A 1 22 ? -0.836 -4.380 32.283 1.00 0.00 22 CYS A C 17
ATOM 28552 O O . CYS A 1 22 ? -0.951 -4.539 33.498 1.00 0.00 22 CYS A O 17
ATOM 28559 N N . LYS A 1 23 ? -1.578 -5.032 31.395 1.00 0.00 23 LYS A N 17
ATOM 28560 C CA . LYS A 1 23 ? -2.593 -5.995 31.806 1.00 0.00 23 LYS A CA 17
ATOM 28561 C C . LYS A 1 23 ? -2.141 -6.770 33.039 1.00 0.00 23 LYS A C 17
ATOM 28562 O O . LYS A 1 23 ? -2.865 -6.857 34.030 1.00 0.00 23 LYS A O 17
ATOM 28581 N N . ASP A 1 24 ? -0.938 -7.331 32.971 1.00 0.00 24 ASP A N 17
ATOM 28582 C CA . ASP A 1 24 ? -0.387 -8.096 34.083 1.00 0.00 24 ASP A CA 17
ATOM 28583 C C . ASP A 1 24 ? -0.730 -7.440 35.418 1.00 0.00 24 ASP A C 17
ATOM 28584 O O . ASP A 1 24 ? -1.536 -7.960 36.189 1.00 0.00 24 ASP A O 17
ATOM 28593 N N . CYS A 1 25 ? -0.111 -6.295 35.683 1.00 0.00 25 CYS A N 17
ATOM 28594 C CA . CYS A 1 25 ? -0.347 -5.567 36.925 1.00 0.00 25 CYS A CA 17
ATOM 28595 C C . CYS A 1 25 ? -1.482 -4.561 36.757 1.00 0.00 25 CYS A C 17
ATOM 28596 O O . CYS A 1 25 ? -2.042 -4.416 35.670 1.00 0.00 25 CYS A O 17
ATOM 28603 N N . SER A 1 26 ? -1.816 -3.867 37.840 1.00 0.00 26 SER A N 17
ATOM 28604 C CA . SER A 1 26 ? -2.885 -2.876 37.815 1.00 0.00 26 SER A CA 17
ATOM 28605 C C . SER A 1 26 ? -2.330 -1.484 37.534 1.00 0.00 26 SER A C 17
ATOM 28606 O O . SER A 1 26 ? -2.773 -0.497 38.121 1.00 0.00 26 SER A O 17
ATOM 28614 N N . ALA A 1 27 ? -1.357 -1.413 36.632 1.00 0.00 27 ALA A N 17
ATOM 28615 C CA . ALA A 1 27 ? -0.741 -0.142 36.271 1.00 0.00 27 ALA A CA 17
ATOM 28616 C C . ALA A 1 27 ? -0.797 0.086 34.764 1.00 0.00 27 ALA A C 17
ATOM 28617 O O . ALA A 1 27 ? -0.966 -0.854 33.990 1.00 0.00 27 ALA A O 17
ATOM 28624 N N . ALA A 1 28 ? -0.654 1.343 34.355 1.00 0.00 28 ALA A N 17
ATOM 28625 C CA . ALA A 1 28 ? -0.687 1.695 32.941 1.00 0.00 28 ALA A CA 17
ATOM 28626 C C . ALA A 1 28 ? 0.326 2.790 32.624 1.00 0.00 28 ALA A C 17
ATOM 28627 O O . ALA A 1 28 ? 0.896 3.403 33.527 1.00 0.00 28 ALA A O 17
ATOM 28634 N N . TYR A 1 29 ? 0.544 3.032 31.337 1.00 0.00 29 TYR A N 17
ATOM 28635 C CA . TYR A 1 29 ? 1.491 4.053 30.900 1.00 0.00 29 TYR A CA 17
ATOM 28636 C C . TYR A 1 29 ? 1.015 4.723 29.616 1.00 0.00 29 TYR A C 17
ATOM 28637 O O . TYR A 1 29 ? 0.259 4.138 28.840 1.00 0.00 29 TYR A O 17
ATOM 28655 N N . ASP A 1 30 ? 1.464 5.954 29.398 1.00 0.00 30 ASP A N 17
ATOM 28656 C CA . ASP A 1 30 ? 1.087 6.706 28.206 1.00 0.00 30 ASP A CA 17
ATOM 28657 C C . ASP A 1 30 ? 1.989 6.348 27.030 1.00 0.00 30 ASP A C 17
ATOM 28658 O O . ASP A 1 30 ? 1.521 6.184 25.902 1.00 0.00 30 ASP A O 17
ATOM 28667 N N . THR A 1 31 ? 3.286 6.229 27.299 1.00 0.00 31 THR A N 17
ATOM 28668 C CA . THR A 1 31 ? 4.254 5.893 26.262 1.00 0.00 31 THR A CA 17
ATOM 28669 C C . THR A 1 31 ? 4.735 4.454 26.406 1.00 0.00 31 THR A C 17
ATOM 28670 O O . THR A 1 31 ? 4.856 3.937 27.518 1.00 0.00 31 THR A O 17
ATOM 28681 N N . LEU A 1 32 ? 5.009 3.812 25.276 1.00 0.00 32 LEU A N 17
ATOM 28682 C CA . LEU A 1 32 ? 5.478 2.430 25.276 1.00 0.00 32 LEU A CA 17
ATOM 28683 C C . LEU A 1 32 ? 6.864 2.326 25.906 1.00 0.00 32 LEU A C 17
ATOM 28684 O O . LEU A 1 32 ? 7.100 1.488 26.777 1.00 0.00 32 LEU A O 17
ATOM 28700 N N . VAL A 1 33 ? 7.777 3.184 25.461 1.00 0.00 33 VAL A N 17
ATOM 28701 C CA . VAL A 1 33 ? 9.138 3.192 25.983 1.00 0.00 33 VAL A CA 17
ATOM 28702 C C . VAL A 1 33 ? 9.143 3.313 27.504 1.00 0.00 33 VAL A C 17
ATOM 28703 O O . VAL A 1 33 ? 10.137 2.998 28.157 1.00 0.00 33 VAL A O 17
ATOM 28716 N N . GLU A 1 34 ? 8.026 3.772 28.058 1.00 0.00 34 GLU A N 17
ATOM 28717 C CA . GLU A 1 34 ? 7.902 3.935 29.502 1.00 0.00 34 GLU A CA 17
ATOM 28718 C C . GLU A 1 34 ? 7.373 2.660 30.151 1.00 0.00 34 GLU A C 17
ATOM 28719 O O . GLU A 1 34 ? 7.694 2.355 31.300 1.00 0.00 34 GLU A O 17
ATOM 28731 N N . LEU A 1 35 ? 6.561 1.917 29.406 1.00 0.00 35 LEU A N 17
ATOM 28732 C CA . LEU A 1 35 ? 5.986 0.674 29.908 1.00 0.00 35 LEU A CA 17
ATOM 28733 C C . LEU A 1 35 ? 7.003 -0.460 29.846 1.00 0.00 35 LEU A C 17
ATOM 28734 O O . LEU A 1 35 ? 7.263 -1.133 30.844 1.00 0.00 35 LEU A O 17
ATOM 28750 N N . THR A 1 36 ? 7.579 -0.668 28.665 1.00 0.00 36 THR A N 17
ATOM 28751 C CA . THR A 1 36 ? 8.569 -1.719 28.472 1.00 0.00 36 THR A CA 17
ATOM 28752 C C . THR A 1 36 ? 9.542 -1.781 29.645 1.00 0.00 36 THR A C 17
ATOM 28753 O O . THR A 1 36 ? 9.566 -2.758 30.393 1.00 0.00 36 THR A O 17
ATOM 28764 N N . VAL A 1 37 ? 10.342 -0.731 29.800 1.00 0.00 37 VAL A N 17
ATOM 28765 C CA . VAL A 1 37 ? 11.315 -0.666 30.883 1.00 0.00 37 VAL A CA 17
ATOM 28766 C C . VAL A 1 37 ? 10.758 -1.283 32.160 1.00 0.00 37 VAL A C 17
ATOM 28767 O O . VAL A 1 37 ? 11.478 -1.945 32.908 1.00 0.00 37 VAL A O 17
ATOM 28780 N N . HIS A 1 38 ? 9.470 -1.062 32.406 1.00 0.00 38 HIS A N 17
ATOM 28781 C CA . HIS A 1 38 ? 8.815 -1.598 33.594 1.00 0.00 38 HIS A CA 17
ATOM 28782 C C . HIS A 1 38 ? 8.490 -3.078 33.414 1.00 0.00 38 HIS A C 17
ATOM 28783 O O . HIS A 1 38 ? 8.733 -3.890 34.306 1.00 0.00 38 HIS A O 17
ATOM 28797 N N . MET A 1 39 ? 7.938 -3.421 32.254 1.00 0.00 39 MET A N 17
ATOM 28798 C CA . MET A 1 39 ? 7.580 -4.803 31.957 1.00 0.00 39 MET A CA 17
ATOM 28799 C C . MET A 1 39 ? 8.801 -5.714 32.055 1.00 0.00 39 MET A C 17
ATOM 28800 O O . MET A 1 39 ? 8.729 -6.802 32.623 1.00 0.00 39 MET A O 17
ATOM 28814 N N . ASN A 1 40 ? 9.919 -5.259 31.500 1.00 0.00 40 ASN A N 17
ATOM 28815 C CA . ASN A 1 40 ? 11.154 -6.034 31.524 1.00 0.00 40 ASN A CA 17
ATOM 28816 C C . ASN A 1 40 ? 11.805 -5.976 32.903 1.00 0.00 40 ASN A C 17
ATOM 28817 O O . ASN A 1 40 ? 12.501 -6.905 33.310 1.00 0.00 40 ASN A O 17
ATOM 28828 N N . GLU A 1 41 ? 11.572 -4.879 33.616 1.00 0.00 41 GLU A N 17
ATOM 28829 C CA . GLU A 1 41 ? 12.137 -4.700 34.949 1.00 0.00 41 GLU A CA 17
ATOM 28830 C C . GLU A 1 41 ? 11.482 -5.650 35.947 1.00 0.00 41 GLU A C 17
ATOM 28831 O O . GLU A 1 41 ? 12.162 -6.287 36.753 1.00 0.00 41 GLU A O 17
ATOM 28843 N N . THR A 1 42 ? 10.157 -5.740 35.890 1.00 0.00 42 THR A N 17
ATOM 28844 C CA . THR A 1 42 ? 9.411 -6.609 36.790 1.00 0.00 42 THR A CA 17
ATOM 28845 C C . THR A 1 42 ? 9.174 -7.978 36.162 1.00 0.00 42 THR A C 17
ATOM 28846 O O . THR A 1 42 ? 9.088 -8.987 36.861 1.00 0.00 42 THR A O 17
ATOM 28857 N N . GLY A 1 43 ? 9.070 -8.005 34.836 1.00 0.00 43 GLY A N 17
ATOM 28858 C CA . GLY A 1 43 ? 8.846 -9.257 34.136 1.00 0.00 43 GLY A CA 17
ATOM 28859 C C . GLY A 1 43 ? 7.572 -9.240 33.315 1.00 0.00 43 GLY A C 17
ATOM 28860 O O . GLY A 1 43 ? 7.416 -10.028 32.381 1.00 0.00 43 GLY A O 17
ATOM 28864 N N . HIS A 1 44 ? 6.656 -8.342 33.664 1.00 0.00 44 HIS A N 17
ATOM 28865 C CA . HIS A 1 44 ? 5.388 -8.227 32.953 1.00 0.00 44 HIS A CA 17
ATOM 28866 C C . HIS A 1 44 ? 5.618 -8.090 31.451 1.00 0.00 44 HIS A C 17
ATOM 28867 O O . HIS A 1 44 ? 6.758 -8.078 30.986 1.00 0.00 44 HIS A O 17
ATOM 28881 N N . TYR A 1 45 ? 4.529 -7.988 30.698 1.00 0.00 45 TYR A N 17
ATOM 28882 C CA . TYR A 1 45 ? 4.611 -7.854 29.248 1.00 0.00 45 TYR A CA 17
ATOM 28883 C C . TYR A 1 45 ? 3.404 -7.098 28.701 1.00 0.00 45 TYR A C 17
ATOM 28884 O O . TYR A 1 45 ? 2.470 -6.780 29.437 1.00 0.00 45 TYR A O 17
ATOM 28902 N N . ARG A 1 46 ? 3.432 -6.814 27.403 1.00 0.00 46 ARG A N 17
ATOM 28903 C CA . ARG A 1 46 ? 2.341 -6.095 26.755 1.00 0.00 46 ARG A CA 17
ATOM 28904 C C . ARG A 1 46 ? 0.992 -6.700 27.132 1.00 0.00 46 ARG A C 17
ATOM 28905 O O . ARG A 1 46 ? 0.926 -7.694 27.854 1.00 0.00 46 ARG A O 17
ATOM 28926 N N . ASP A 1 47 ? -0.082 -6.093 26.638 1.00 0.00 47 ASP A N 17
ATOM 28927 C CA . ASP A 1 47 ? -1.429 -6.571 26.922 1.00 0.00 47 ASP A CA 17
ATOM 28928 C C . ASP A 1 47 ? -2.151 -6.960 25.636 1.00 0.00 47 ASP A C 17
ATOM 28929 O O . ASP A 1 47 ? -3.042 -7.809 25.643 1.00 0.00 47 ASP A O 17
ATOM 28938 N N . ASP A 1 48 ? -1.760 -6.332 24.532 1.00 0.00 48 ASP A N 17
ATOM 28939 C CA . ASP A 1 48 ? -2.369 -6.611 23.237 1.00 0.00 48 ASP A CA 17
ATOM 28940 C C . ASP A 1 48 ? -1.940 -7.979 22.717 1.00 0.00 48 ASP A C 17
ATOM 28941 O O . ASP A 1 48 ? -0.749 -8.282 22.648 1.00 0.00 48 ASP A O 17
ATOM 28950 N N . ASN A 1 49 ? -2.917 -8.803 22.355 1.00 0.00 49 ASN A N 17
ATOM 28951 C CA . ASN A 1 49 ? -2.640 -10.140 21.843 1.00 0.00 49 ASN A CA 17
ATOM 28952 C C . ASN A 1 49 ? -2.121 -10.078 20.410 1.00 0.00 49 ASN A C 17
ATOM 28953 O O . ASN A 1 49 ? -2.900 -10.076 19.456 1.00 0.00 49 ASN A O 17
ATOM 28964 N N . HIS A 1 50 ? -0.801 -10.027 20.266 1.00 0.00 50 HIS A N 17
ATOM 28965 C CA . HIS A 1 50 ? -0.177 -9.966 18.949 1.00 0.00 50 HIS A CA 17
ATOM 28966 C C . HIS A 1 50 ? 0.471 -11.300 18.592 1.00 0.00 50 HIS A C 17
ATOM 28967 O O . HIS A 1 50 ? 1.060 -11.447 17.521 1.00 0.00 50 HIS A O 17
ATOM 28981 N N . GLU A 1 51 ? 0.359 -12.268 19.496 1.00 0.00 51 GLU A N 17
ATOM 28982 C CA . GLU A 1 51 ? 0.936 -13.589 19.277 1.00 0.00 51 GLU A CA 17
ATOM 28983 C C . GLU A 1 51 ? 0.257 -14.291 18.103 1.00 0.00 51 GLU A C 17
ATOM 28984 O O . GLU A 1 51 ? -0.934 -14.600 18.155 1.00 0.00 51 GLU A O 17
ATOM 28996 N N . THR A 1 52 ? 1.024 -14.539 17.046 1.00 0.00 52 THR A N 17
ATOM 28997 C CA . THR A 1 52 ? 0.497 -15.203 15.860 1.00 0.00 52 THR A CA 17
ATOM 28998 C C . THR A 1 52 ? 0.554 -16.719 16.007 1.00 0.00 52 THR A C 17
ATOM 28999 O O . THR A 1 52 ? 0.468 -17.451 15.021 1.00 0.00 52 THR A O 17
ATOM 29010 N N . ASP A 1 53 ? 0.700 -17.183 17.243 1.00 0.00 53 ASP A N 17
ATOM 29011 C CA . ASP A 1 53 ? 0.767 -18.614 17.519 1.00 0.00 53 ASP A CA 17
ATOM 29012 C C . ASP A 1 53 ? -0.606 -19.262 17.370 1.00 0.00 53 ASP A C 17
ATOM 29013 O O . ASP A 1 53 ? -1.617 -18.572 17.243 1.00 0.00 53 ASP A O 17
ATOM 29022 N N . ASN A 1 54 ? -0.634 -20.590 17.386 1.00 0.00 54 ASN A N 17
ATOM 29023 C CA . ASN A 1 54 ? -1.883 -21.330 17.251 1.00 0.00 54 ASN A CA 17
ATOM 29024 C C . ASN A 1 54 ? -1.893 -22.551 18.165 1.00 0.00 54 ASN A C 17
ATOM 29025 O O . ASN A 1 54 ? -0.858 -22.950 18.697 1.00 0.00 54 ASN A O 17
ATOM 29036 N N . ASN A 1 55 ? -3.070 -23.141 18.343 1.00 0.00 55 ASN A N 17
ATOM 29037 C CA . ASN A 1 55 ? -3.217 -24.317 19.194 1.00 0.00 55 ASN A CA 17
ATOM 29038 C C . ASN A 1 55 ? -4.262 -25.272 18.626 1.00 0.00 55 ASN A C 17
ATOM 29039 O O . ASN A 1 55 ? -4.794 -25.051 17.539 1.00 0.00 55 ASN A O 17
ATOM 29050 N N . ASN A 1 56 ? -4.551 -26.334 19.371 1.00 0.00 56 ASN A N 17
ATOM 29051 C CA . ASN A 1 56 ? -5.534 -27.323 18.943 1.00 0.00 56 ASN A CA 17
ATOM 29052 C C . ASN A 1 56 ? -5.101 -27.991 17.641 1.00 0.00 56 ASN A C 17
ATOM 29053 O O . ASN A 1 56 ? -5.832 -28.005 16.650 1.00 0.00 56 ASN A O 17
ATOM 29064 N N . PRO A 1 57 ? -3.886 -28.557 17.642 1.00 0.00 57 PRO A N 17
ATOM 29065 C CA . PRO A 1 57 ? -3.329 -29.238 16.468 1.00 0.00 57 PRO A CA 17
ATOM 29066 C C . PRO A 1 57 ? -4.047 -30.548 16.163 1.00 0.00 57 PRO A C 17
ATOM 29067 O O . PRO A 1 57 ? -3.620 -31.315 15.300 1.00 0.00 57 PRO A O 17
ATOM 29078 N N . LYS A 1 58 ? -5.140 -30.798 16.876 1.00 0.00 58 LYS A N 17
ATOM 29079 C CA . LYS A 1 58 ? -5.919 -32.015 16.681 1.00 0.00 58 LYS A CA 17
ATOM 29080 C C . LYS A 1 58 ? -5.025 -33.249 16.732 1.00 0.00 58 LYS A C 17
ATOM 29081 O O . LYS A 1 58 ? -5.110 -34.125 15.872 1.00 0.00 58 LYS A O 17
ATOM 29100 N N . ARG A 1 59 ? -4.169 -33.311 17.747 1.00 0.00 59 ARG A N 17
ATOM 29101 C CA . ARG A 1 59 ? -3.259 -34.438 17.911 1.00 0.00 59 ARG A CA 17
ATOM 29102 C C . ARG A 1 59 ? -3.926 -35.566 18.693 1.00 0.00 59 ARG A C 17
ATOM 29103 O O . ARG A 1 59 ? -3.817 -35.634 19.917 1.00 0.00 59 ARG A O 17
ATOM 29124 N N . TRP A 1 60 ? -4.614 -36.448 17.977 1.00 0.00 60 TRP A N 17
ATOM 29125 C CA . TRP A 1 60 ? -5.299 -37.572 18.605 1.00 0.00 60 TRP A CA 17
ATOM 29126 C C . TRP A 1 60 ? -4.387 -38.791 18.680 1.00 0.00 60 TRP A C 17
ATOM 29127 O O . TRP A 1 60 ? -3.239 -38.749 18.236 1.00 0.00 60 TRP A O 17
ATOM 29148 N N . SER A 1 61 ? -4.903 -39.878 19.244 1.00 0.00 61 SER A N 17
ATOM 29149 C CA . SER A 1 61 ? -4.133 -41.109 19.381 1.00 0.00 61 SER A CA 17
ATOM 29150 C C . SER A 1 61 ? -5.055 -42.306 19.598 1.00 0.00 61 SER A C 17
ATOM 29151 O O . SER A 1 61 ? -6.172 -42.162 20.094 1.00 0.00 61 SER A O 17
ATOM 29159 N N . LYS A 1 62 ? -4.577 -43.488 19.224 1.00 0.00 62 LYS A N 17
ATOM 29160 C CA . LYS A 1 62 ? -5.355 -44.712 19.379 1.00 0.00 62 LYS A CA 17
ATOM 29161 C C . LYS A 1 62 ? -6.173 -44.677 20.667 1.00 0.00 62 LYS A C 17
ATOM 29162 O O . LYS A 1 62 ? -5.833 -43.986 21.627 1.00 0.00 62 LYS A O 17
ATOM 29181 N N . PRO A 1 63 ? -7.275 -45.441 20.689 1.00 0.00 63 PRO A N 17
ATOM 29182 C CA . PRO A 1 63 ? -8.162 -45.517 21.854 1.00 0.00 63 PRO A CA 17
ATOM 29183 C C . PRO A 1 63 ? -7.516 -46.242 23.029 1.00 0.00 63 PRO A C 17
ATOM 29184 O O . PRO A 1 63 ? -6.359 -46.656 22.955 1.00 0.00 63 PRO A O 17
ATOM 29195 N N . ARG A 1 64 ? -8.271 -46.395 24.111 1.00 0.00 64 ARG A N 17
ATOM 29196 C CA . ARG A 1 64 ? -7.772 -47.070 25.302 1.00 0.00 64 ARG A CA 17
ATOM 29197 C C . ARG A 1 64 ? -7.668 -48.575 25.071 1.00 0.00 64 ARG A C 17
ATOM 29198 O O . ARG A 1 64 ? -8.213 -49.104 24.101 1.00 0.00 64 ARG A O 17
ATOM 29219 N N . LYS A 1 65 ? -6.964 -49.259 25.966 1.00 0.00 65 LYS A N 17
ATOM 29220 C CA . LYS A 1 65 ? -6.788 -50.703 25.861 1.00 0.00 65 LYS A CA 17
ATOM 29221 C C . LYS A 1 65 ? -8.134 -51.405 25.720 1.00 0.00 65 LYS A C 17
ATOM 29222 O O . LYS A 1 65 ? -9.183 -50.761 25.707 1.00 0.00 65 LYS A O 17
ATOM 29241 N N . ARG A 1 66 ? -8.097 -52.730 25.617 1.00 0.00 66 ARG A N 17
ATOM 29242 C CA . ARG A 1 66 ? -9.315 -53.521 25.477 1.00 0.00 66 ARG A CA 17
ATOM 29243 C C . ARG A 1 66 ? -10.414 -52.991 26.394 1.00 0.00 66 ARG A C 17
ATOM 29244 O O . ARG A 1 66 ? -10.149 -52.566 27.518 1.00 0.00 66 ARG A O 17
ATOM 29265 N N . SER A 1 67 ? -11.649 -53.019 25.904 1.00 0.00 67 SER A N 17
ATOM 29266 C CA . SER A 1 67 ? -12.789 -52.538 26.676 1.00 0.00 67 SER A CA 17
ATOM 29267 C C . SER A 1 67 ? -14.101 -53.027 26.069 1.00 0.00 67 SER A C 17
ATOM 29268 O O . SER A 1 67 ? -14.424 -52.710 24.924 1.00 0.00 67 SER A O 17
ATOM 29276 N N . LEU A 1 68 ? -14.853 -53.798 26.846 1.00 0.00 68 LEU A N 17
ATOM 29277 C CA . LEU A 1 68 ? -16.131 -54.331 26.387 1.00 0.00 68 LEU A CA 17
ATOM 29278 C C . LEU A 1 68 ? -17.295 -53.621 27.072 1.00 0.00 68 LEU A C 17
ATOM 29279 O O . LEU A 1 68 ? -18.029 -54.224 27.856 1.00 0.00 68 LEU A O 17
ATOM 29295 N N . LEU A 1 69 ? -17.458 -52.338 26.770 1.00 0.00 69 LEU A N 17
ATOM 29296 C CA . LEU A 1 69 ? -18.534 -51.545 27.354 1.00 0.00 69 LEU A CA 17
ATOM 29297 C C . LEU A 1 69 ? -19.338 -50.835 26.269 1.00 0.00 69 LEU A C 17
ATOM 29298 O O . LEU A 1 69 ? -19.006 -49.720 25.869 1.00 0.00 69 LEU A O 17
ATOM 29314 N N . GLU A 1 70 ? -20.397 -51.489 25.801 1.00 0.00 70 GLU A N 17
ATOM 29315 C CA . GLU A 1 70 ? -21.249 -50.918 24.765 1.00 0.00 70 GLU A CA 17
ATOM 29316 C C . GLU A 1 70 ? -22.724 -51.098 25.112 1.00 0.00 70 GLU A C 17
ATOM 29317 O O . GLU A 1 70 ? -23.322 -52.130 24.809 1.00 0.00 70 GLU A O 17
ATOM 29329 N N . MET A 1 71 ? -23.303 -50.086 25.751 1.00 0.00 71 MET A N 17
ATOM 29330 C CA . MET A 1 71 ? -24.708 -50.133 26.139 1.00 0.00 71 MET A CA 17
ATOM 29331 C C . MET A 1 71 ? -25.534 -49.156 25.309 1.00 0.00 71 MET A C 17
ATOM 29332 O O . MET A 1 71 ? -25.071 -48.066 24.976 1.00 0.00 71 MET A O 17
ATOM 29346 N N . GLU A 1 72 ? -26.758 -49.555 24.977 1.00 0.00 72 GLU A N 17
ATOM 29347 C CA . GLU A 1 72 ? -27.647 -48.714 24.184 1.00 0.00 72 GLU A CA 17
ATOM 29348 C C . GLU A 1 72 ? -29.067 -48.746 24.742 1.00 0.00 72 GLU A C 17
ATOM 29349 O O . GLU A 1 72 ? -29.388 -49.559 25.607 1.00 0.00 72 GLU A O 17
ATOM 29361 N N . GLY A 1 73 ? -29.914 -47.853 24.238 1.00 0.00 73 GLY A N 17
ATOM 29362 C CA . GLY A 1 73 ? -31.290 -47.795 24.697 1.00 0.00 73 GLY A CA 17
ATOM 29363 C C . GLY A 1 73 ? -32.242 -47.322 23.618 1.00 0.00 73 GLY A C 17
ATOM 29364 O O . GLY A 1 73 ? -32.249 -47.855 22.508 1.00 0.00 73 GLY A O 17
ATOM 29368 N N . LYS A 1 74 ? -33.051 -46.319 23.941 1.00 0.00 74 LYS A N 17
ATOM 29369 C CA . LYS A 1 74 ? -34.013 -45.773 22.991 1.00 0.00 74 LYS A CA 17
ATOM 29370 C C . LYS A 1 74 ? -33.948 -44.249 22.966 1.00 0.00 74 LYS A C 17
ATOM 29371 O O . LYS A 1 74 ? -34.975 -43.576 23.041 1.00 0.00 74 LYS A O 17
ATOM 29390 N N . GLU A 1 75 ? -32.736 -43.715 22.858 1.00 0.00 75 GLU A N 17
ATOM 29391 C CA . GLU A 1 75 ? -32.540 -42.271 22.822 1.00 0.00 75 GLU A CA 17
ATOM 29392 C C . GLU A 1 75 ? -32.821 -41.718 21.428 1.00 0.00 75 GLU A C 17
ATOM 29393 O O . GLU A 1 75 ? -32.049 -40.920 20.897 1.00 0.00 75 GLU A O 17
ATOM 29405 N N . ASP A 1 76 ? -33.933 -42.148 20.841 1.00 0.00 76 ASP A N 17
ATOM 29406 C CA . ASP A 1 76 ? -34.318 -41.697 19.509 1.00 0.00 76 ASP A CA 17
ATOM 29407 C C . ASP A 1 76 ? -35.429 -40.654 19.588 1.00 0.00 76 ASP A C 17
ATOM 29408 O O . ASP A 1 76 ? -36.609 -40.979 19.456 1.00 0.00 76 ASP A O 17
ATOM 29417 N N . ALA A 1 77 ? -35.043 -39.401 19.806 1.00 0.00 77 ALA A N 17
ATOM 29418 C CA . ALA A 1 77 ? -36.007 -38.312 19.903 1.00 0.00 77 ALA A CA 17
ATOM 29419 C C . ALA A 1 77 ? -35.697 -37.214 18.890 1.00 0.00 77 ALA A C 17
ATOM 29420 O O . ALA A 1 77 ? -35.814 -36.027 19.193 1.00 0.00 77 ALA A O 17
ATOM 29427 N N . GLN A 1 78 ? -35.301 -37.620 17.687 1.00 0.00 78 GLN A N 17
ATOM 29428 C CA . GLN A 1 78 ? -34.973 -36.669 16.631 1.00 0.00 78 GLN A CA 17
ATOM 29429 C C . GLN A 1 78 ? -35.734 -36.995 15.350 1.00 0.00 78 GLN A C 17
ATOM 29430 O O . GLN A 1 78 ? -36.260 -36.104 14.683 1.00 0.00 78 GLN A O 17
ATOM 29444 N N . LYS A 1 79 ? -35.789 -38.279 15.011 1.00 0.00 79 LYS A N 17
ATOM 29445 C CA . LYS A 1 79 ? -36.486 -38.724 13.810 1.00 0.00 79 LYS A CA 17
ATOM 29446 C C . LYS A 1 79 ? -37.752 -37.904 13.580 1.00 0.00 79 LYS A C 17
ATOM 29447 O O . LYS A 1 79 ? -37.994 -37.415 12.477 1.00 0.00 79 LYS A O 17
ATOM 29466 N N . VAL A 1 80 ? -38.555 -37.756 14.629 1.00 0.00 80 VAL A N 17
ATOM 29467 C CA . VAL A 1 80 ? -39.794 -36.993 14.542 1.00 0.00 80 VAL A CA 17
ATOM 29468 C C . VAL A 1 80 ? -40.416 -36.797 15.919 1.00 0.00 80 VAL A C 17
ATOM 29469 O O . VAL A 1 80 ? -40.364 -37.687 16.770 1.00 0.00 80 VAL A O 17
ATOM 29482 N N . LEU A 1 81 ? -41.006 -35.626 16.134 1.00 0.00 81 LEU A N 17
ATOM 29483 C CA . LEU A 1 81 ? -41.641 -35.311 17.409 1.00 0.00 81 LEU A CA 17
ATOM 29484 C C . LEU A 1 81 ? -42.852 -36.208 17.651 1.00 0.00 81 LEU A C 17
ATOM 29485 O O . LEU A 1 81 ? -43.992 -35.806 17.416 1.00 0.00 81 LEU A O 17
ATOM 29501 N N . LYS A 1 82 ? -42.597 -37.423 18.123 1.00 0.00 82 LYS A N 17
ATOM 29502 C CA . LYS A 1 82 ? -43.665 -38.375 18.401 1.00 0.00 82 LYS A CA 17
ATOM 29503 C C . LYS A 1 82 ? -43.523 -38.958 19.803 1.00 0.00 82 LYS A C 17
ATOM 29504 O O . LYS A 1 82 ? -42.446 -39.410 20.193 1.00 0.00 82 LYS A O 17
ATOM 29523 N N . CYS A 1 83 ? -44.618 -38.947 20.557 1.00 0.00 83 CYS A N 17
ATOM 29524 C CA . CYS A 1 83 ? -44.617 -39.475 21.915 1.00 0.00 83 CYS A CA 17
ATOM 29525 C C . CYS A 1 83 ? -44.125 -40.919 21.937 1.00 0.00 83 CYS A C 17
ATOM 29526 O O . CYS A 1 83 ? -44.348 -41.677 20.993 1.00 0.00 83 CYS A O 17
ATOM 29533 N N . MET A 1 84 ? -43.454 -41.294 23.022 1.00 0.00 84 MET A N 17
ATOM 29534 C CA . MET A 1 84 ? -42.932 -42.648 23.167 1.00 0.00 84 MET A CA 17
ATOM 29535 C C . MET A 1 84 ? -43.994 -43.582 23.737 1.00 0.00 84 MET A C 17
ATOM 29536 O O . MET A 1 84 ? -44.059 -44.758 23.376 1.00 0.00 84 MET A O 17
ATOM 29550 N N . TYR A 1 85 ? -44.826 -43.052 24.627 1.00 0.00 85 TYR A N 17
ATOM 29551 C CA . TYR A 1 85 ? -45.883 -43.840 25.250 1.00 0.00 85 TYR A CA 17
ATOM 29552 C C . TYR A 1 85 ? -46.754 -44.512 24.193 1.00 0.00 85 TYR A C 17
ATOM 29553 O O . TYR A 1 85 ? -46.803 -45.739 24.100 1.00 0.00 85 TYR A O 17
ATOM 29571 N N . CYS A 1 86 ? -47.440 -43.700 23.395 1.00 0.00 86 CYS A N 17
ATOM 29572 C CA . CYS A 1 86 ? -48.309 -44.213 22.344 1.00 0.00 86 CYS A CA 17
ATOM 29573 C C . CYS A 1 86 ? -47.571 -44.275 21.011 1.00 0.00 86 CYS A C 17
ATOM 29574 O O . CYS A 1 86 ? -47.473 -45.334 20.392 1.00 0.00 86 CYS A O 17
ATOM 29581 N N . GLY A 1 87 ? -47.053 -43.131 20.573 1.00 0.00 87 GLY A N 17
ATOM 29582 C CA . GLY A 1 87 ? -46.331 -43.078 19.315 1.00 0.00 87 GLY A CA 17
ATOM 29583 C C . GLY A 1 87 ? -47.057 -42.262 18.264 1.00 0.00 87 GLY A C 17
ATOM 29584 O O . GLY A 1 87 ? -47.148 -42.670 17.105 1.00 0.00 87 GLY A O 17
ATOM 29588 N N . HIS A 1 88 ? -47.577 -41.107 18.666 1.00 0.00 88 HIS A N 17
ATOM 29589 C CA . HIS A 1 88 ? -48.301 -40.233 17.751 1.00 0.00 88 HIS A CA 17
ATOM 29590 C C . HIS A 1 88 ? -47.388 -39.137 17.211 1.00 0.00 88 HIS A C 17
ATOM 29591 O O . HIS A 1 88 ? -47.094 -38.163 17.905 1.00 0.00 88 HIS A O 17
ATOM 29605 N N . SER A 1 89 ? -46.941 -39.303 15.970 1.00 0.00 89 SER A N 17
ATOM 29606 C CA . SER A 1 89 ? -46.059 -38.329 15.340 1.00 0.00 89 SER A CA 17
ATOM 29607 C C . SER A 1 89 ? -46.735 -36.965 15.240 1.00 0.00 89 SER A C 17
ATOM 29608 O O . SER A 1 89 ? -47.910 -36.867 14.883 1.00 0.00 89 SER A O 17
ATOM 29616 N N . PHE A 1 90 ? -45.986 -35.915 15.557 1.00 0.00 90 PHE A N 17
ATOM 29617 C CA . PHE A 1 90 ? -46.512 -34.556 15.505 1.00 0.00 90 PHE A CA 17
ATOM 29618 C C . PHE A 1 90 ? -45.638 -33.667 14.625 1.00 0.00 90 PHE A C 17
ATOM 29619 O O . PHE A 1 90 ? -44.534 -34.052 14.240 1.00 0.00 90 PHE A O 17
ATOM 29636 N N . GLU A 1 91 ? -46.141 -32.477 14.311 1.00 0.00 91 GLU A N 17
ATOM 29637 C CA . GLU A 1 91 ? -45.406 -31.535 13.476 1.00 0.00 91 GLU A CA 17
ATOM 29638 C C . GLU A 1 91 ? -44.582 -30.577 14.331 1.00 0.00 91 GLU A C 17
ATOM 29639 O O . GLU A 1 91 ? -43.376 -30.432 14.133 1.00 0.00 91 GLU A O 17
ATOM 29651 N N . SER A 1 92 ? -45.242 -29.926 15.283 1.00 0.00 92 SER A N 17
ATOM 29652 C CA . SER A 1 92 ? -44.574 -28.978 16.167 1.00 0.00 92 SER A CA 17
ATOM 29653 C C . SER A 1 92 ? -44.431 -29.553 17.572 1.00 0.00 92 SER A C 17
ATOM 29654 O O . SER A 1 92 ? -45.091 -30.533 17.925 1.00 0.00 92 SER A O 17
ATOM 29662 N N . LEU A 1 93 ? -43.565 -28.939 18.371 1.00 0.00 93 LEU A N 17
ATOM 29663 C CA . LEU A 1 93 ? -43.335 -29.389 19.739 1.00 0.00 93 LEU A CA 17
ATOM 29664 C C . LEU A 1 93 ? -44.610 -29.282 20.570 1.00 0.00 93 LEU A C 17
ATOM 29665 O O . LEU A 1 93 ? -44.938 -30.184 21.340 1.00 0.00 93 LEU A O 17
ATOM 29681 N N . GLN A 1 94 ? -45.326 -28.174 20.406 1.00 0.00 94 GLN A N 17
ATOM 29682 C CA . GLN A 1 94 ? -46.566 -27.951 21.140 1.00 0.00 94 GLN A CA 17
ATOM 29683 C C . GLN A 1 94 ? -47.467 -29.179 21.073 1.00 0.00 94 GLN A C 17
ATOM 29684 O O . GLN A 1 94 ? -47.817 -29.761 22.100 1.00 0.00 94 GLN A O 17
ATOM 29698 N N . ASP A 1 95 ? -47.839 -29.568 19.858 1.00 0.00 95 ASP A N 17
ATOM 29699 C CA . ASP A 1 95 ? -48.699 -30.729 19.657 1.00 0.00 95 ASP A CA 17
ATOM 29700 C C . ASP A 1 95 ? -48.236 -31.904 20.513 1.00 0.00 95 ASP A C 17
ATOM 29701 O O . ASP A 1 95 ? -49.050 -32.678 21.017 1.00 0.00 95 ASP A O 17
ATOM 29710 N N . LEU A 1 96 ? -46.923 -32.032 20.671 1.00 0.00 96 LEU A N 17
ATOM 29711 C CA . LEU A 1 96 ? -46.350 -33.113 21.466 1.00 0.00 96 LEU A CA 17
ATOM 29712 C C . LEU A 1 96 ? -46.567 -32.868 22.955 1.00 0.00 96 LEU A C 17
ATOM 29713 O O . LEU A 1 96 ? -47.022 -33.753 23.681 1.00 0.00 96 LEU A O 17
ATOM 29729 N N . SER A 1 97 ? -46.239 -31.661 23.406 1.00 0.00 97 SER A N 17
ATOM 29730 C CA . SER A 1 97 ? -46.396 -31.300 24.809 1.00 0.00 97 SER A CA 17
ATOM 29731 C C . SER A 1 97 ? -47.857 -31.402 25.236 1.00 0.00 97 SER A C 17
ATOM 29732 O O . SER A 1 97 ? -48.219 -32.242 26.060 1.00 0.00 97 SER A O 17
ATOM 29740 N N . VAL A 1 98 ? -48.695 -30.539 24.669 1.00 0.00 98 VAL A N 17
ATOM 29741 C CA . VAL A 1 98 ? -50.117 -30.531 24.990 1.00 0.00 98 VAL A CA 17
ATOM 29742 C C . VAL A 1 98 ? -50.668 -31.950 25.080 1.00 0.00 98 VAL A C 17
ATOM 29743 O O . VAL A 1 98 ? -51.636 -32.207 25.796 1.00 0.00 98 VAL A O 17
ATOM 29756 N N . HIS A 1 99 ? -50.045 -32.868 24.348 1.00 0.00 99 HIS A N 17
ATOM 29757 C CA . HIS A 1 99 ? -50.472 -34.263 24.346 1.00 0.00 99 HIS A CA 17
ATOM 29758 C C . HIS A 1 99 ? -50.045 -34.964 25.631 1.00 0.00 99 HIS A C 17
ATOM 29759 O O . HIS A 1 99 ? -50.855 -35.610 26.296 1.00 0.00 99 HIS A O 17
ATOM 29773 N N . MET A 1 100 ? -48.768 -34.833 25.976 1.00 0.00 100 MET A N 17
ATOM 29774 C CA . MET A 1 100 ? -48.234 -35.453 27.182 1.00 0.00 100 MET A CA 17
ATOM 29775 C C . MET A 1 100 ? -49.147 -35.194 28.376 1.00 0.00 100 MET A C 17
ATOM 29776 O O . MET A 1 100 ? -49.305 -36.051 29.247 1.00 0.00 100 MET A O 17
ATOM 29790 N N . ILE A 1 101 ? -49.745 -34.008 28.411 1.00 0.00 101 ILE A N 17
ATOM 29791 C CA . ILE A 1 101 ? -50.643 -33.638 29.499 1.00 0.00 101 ILE A CA 17
ATOM 29792 C C . ILE A 1 101 ? -52.069 -34.095 29.214 1.00 0.00 101 ILE A C 17
ATOM 29793 O O . ILE A 1 101 ? -52.709 -34.728 30.054 1.00 0.00 101 ILE A O 17
ATOM 29809 N N . LYS A 1 102 ? -52.562 -33.771 28.024 1.00 0.00 102 LYS A N 17
ATOM 29810 C CA . LYS A 1 102 ? -53.913 -34.150 27.625 1.00 0.00 102 LYS A CA 17
ATOM 29811 C C . LYS A 1 102 ? -54.133 -35.647 27.810 1.00 0.00 102 LYS A C 17
ATOM 29812 O O . LYS A 1 102 ? -55.264 -36.103 27.983 1.00 0.00 102 LYS A O 17
ATOM 29831 N N . THR A 1 103 ? -53.046 -36.412 27.771 1.00 0.00 103 THR A N 17
ATOM 29832 C CA . THR A 1 103 ? -53.121 -37.857 27.935 1.00 0.00 103 THR A CA 17
ATOM 29833 C C . THR A 1 103 ? -52.380 -38.309 29.188 1.00 0.00 103 THR A C 17
ATOM 29834 O O . THR A 1 103 ? -52.591 -39.416 29.683 1.00 0.00 103 THR A O 17
ATOM 29845 N N . LYS A 1 104 ? -51.508 -37.444 29.697 1.00 0.00 104 LYS A N 17
ATOM 29846 C CA . LYS A 1 104 ? -50.736 -37.752 30.895 1.00 0.00 104 LYS A CA 17
ATOM 29847 C C . LYS A 1 104 ? -49.846 -38.970 30.669 1.00 0.00 104 LYS A C 17
ATOM 29848 O O . LYS A 1 104 ? -49.716 -39.828 31.544 1.00 0.00 104 LYS A O 17
ATOM 29867 N N . HIS A 1 105 ? -49.232 -39.040 29.492 1.00 0.00 105 HIS A N 17
ATOM 29868 C CA . HIS A 1 105 ? -48.352 -40.152 29.153 1.00 0.00 105 HIS A CA 17
ATOM 29869 C C . HIS A 1 105 ? -46.998 -40.002 29.840 1.00 0.00 105 HIS A C 17
ATOM 29870 O O . HIS A 1 105 ? -46.531 -40.916 30.520 1.00 0.00 105 HIS A O 17
ATOM 29884 N N . TYR A 1 106 ? -46.372 -38.845 29.658 1.00 0.00 106 TYR A N 17
ATOM 29885 C CA . TYR A 1 106 ? -45.071 -38.576 30.256 1.00 0.00 106 TYR A CA 17
ATOM 29886 C C . TYR A 1 106 ? -45.118 -38.764 31.770 1.00 0.00 106 TYR A C 17
ATOM 29887 O O . TYR A 1 106 ? -44.177 -39.280 32.371 1.00 0.00 106 TYR A O 17
ATOM 29905 N N . GLN A 1 107 ? -46.222 -38.343 32.378 1.00 0.00 107 GLN A N 17
ATOM 29906 C CA . GLN A 1 107 ? -46.393 -38.465 33.821 1.00 0.00 107 GLN A CA 17
ATOM 29907 C C . GLN A 1 107 ? -45.849 -39.798 34.323 1.00 0.00 107 GLN A C 17
ATOM 29908 O O . GLN A 1 107 ? -44.917 -39.837 35.126 1.00 0.00 107 GLN A O 17
ATOM 29922 N N . LYS A 1 108 ? -46.437 -40.889 33.844 1.00 0.00 108 LYS A N 17
ATOM 29923 C CA . LYS A 1 108 ? -46.011 -42.226 34.244 1.00 0.00 108 LYS A CA 17
ATOM 29924 C C . LYS A 1 108 ? -44.492 -42.300 34.362 1.00 0.00 108 LYS A C 17
ATOM 29925 O O . LYS A 1 108 ? -43.960 -43.011 35.213 1.00 0.00 108 LYS A O 17
ATOM 29944 N N . VAL A 1 109 ? -43.799 -41.559 33.503 1.00 0.00 109 VAL A N 17
ATOM 29945 C CA . VAL A 1 109 ? -42.341 -41.538 33.513 1.00 0.00 109 VAL A CA 17
ATOM 29946 C C . VAL A 1 109 ? -41.813 -40.551 34.548 1.00 0.00 109 VAL A C 17
ATOM 29947 O O . VAL A 1 109 ? -40.975 -39.703 34.240 1.00 0.00 109 VAL A O 17
ATOM 29960 N N . SER A 1 110 ? -42.307 -40.666 35.776 1.00 0.00 110 SER A N 17
ATOM 29961 C CA . SER A 1 110 ? -41.888 -39.781 36.856 1.00 0.00 110 SER A CA 17
ATOM 29962 C C . SER A 1 110 ? -41.927 -40.505 38.198 1.00 0.00 110 SER A C 17
ATOM 29963 O O . SER A 1 110 ? -42.343 -41.660 38.282 1.00 0.00 110 SER A O 17
ATOM 29971 N N . GLY A 1 111 ? -41.489 -39.816 39.248 1.00 0.00 111 GLY A N 17
ATOM 29972 C CA . GLY A 1 111 ? -41.481 -40.409 40.572 1.00 0.00 111 GLY A CA 17
ATOM 29973 C C . GLY A 1 111 ? -40.955 -39.458 41.631 1.00 0.00 111 GLY A C 17
ATOM 29974 O O . GLY A 1 111 ? -39.806 -39.020 41.584 1.00 0.00 111 GLY A O 17
ATOM 29978 N N . PRO A 1 112 ? -41.809 -39.124 42.608 1.00 0.00 112 PRO A N 17
ATOM 29979 C CA . PRO A 1 112 ? -41.445 -38.214 43.700 1.00 0.00 112 PRO A CA 17
ATOM 29980 C C . PRO A 1 112 ? -40.436 -38.834 44.659 1.00 0.00 112 PRO A C 17
ATOM 29981 O O . PRO A 1 112 ? -40.065 -40.000 44.518 1.00 0.00 112 PRO A O 17
ATOM 29992 N N . SER A 1 113 ? -39.993 -38.047 45.636 1.00 0.00 113 SER A N 17
ATOM 29993 C CA . SER A 1 113 ? -39.023 -38.519 46.617 1.00 0.00 113 SER A CA 17
ATOM 29994 C C . SER A 1 113 ? -38.820 -37.485 47.720 1.00 0.00 113 SER A C 17
ATOM 29995 O O . SER A 1 113 ? -38.817 -36.281 47.464 1.00 0.00 113 SER A O 17
ATOM 30003 N N . SER A 1 114 ? -38.652 -37.964 48.948 1.00 0.00 114 SER A N 17
ATOM 30004 C CA . SER A 1 114 ? -38.452 -37.084 50.092 1.00 0.00 114 SER A CA 17
ATOM 30005 C C . SER A 1 114 ? -36.966 -36.891 50.377 1.00 0.00 114 SER A C 17
ATOM 30006 O O . SER A 1 114 ? -36.114 -37.494 49.726 1.00 0.00 114 SER A O 17
ATOM 30014 N N . GLY A 1 115 ? -36.662 -36.045 51.356 1.00 0.00 115 GLY A N 17
ATOM 30015 C CA . GLY A 1 115 ? -35.279 -35.786 51.711 1.00 0.00 115 GLY A CA 17
ATOM 30016 C C . GLY A 1 115 ? -35.149 -34.893 52.929 1.00 0.00 115 GLY A C 17
ATOM 30017 O O . GLY A 1 115 ? -36.139 -34.600 53.600 1.00 0.00 115 GLY A O 17
ATOM 30023 N N . GLY A 1 1 ? -41.234 38.471 59.633 1.00 0.00 1 GLY A N 18
ATOM 30024 C CA . GLY A 1 1 ? -40.628 38.609 58.322 1.00 0.00 1 GLY A CA 18
ATOM 30025 C C . GLY A 1 1 ? -40.580 37.296 57.565 1.00 0.00 1 GLY A C 18
ATOM 30026 O O . GLY A 1 1 ? -41.195 36.312 57.974 1.00 0.00 1 GLY A O 18
ATOM 30030 N N . SER A 1 2 ? -39.846 37.281 56.457 1.00 0.00 2 SER A N 18
ATOM 30031 C CA . SER A 1 2 ? -39.724 36.081 55.637 1.00 0.00 2 SER A CA 18
ATOM 30032 C C . SER A 1 2 ? -38.402 36.076 54.875 1.00 0.00 2 SER A C 18
ATOM 30033 O O . SER A 1 2 ? -38.119 36.985 54.095 1.00 0.00 2 SER A O 18
ATOM 30041 N N . SER A 1 3 ? -37.596 35.046 55.109 1.00 0.00 3 SER A N 18
ATOM 30042 C CA . SER A 1 3 ? -36.302 34.923 54.448 1.00 0.00 3 SER A CA 18
ATOM 30043 C C . SER A 1 3 ? -36.228 33.634 53.633 1.00 0.00 3 SER A C 18
ATOM 30044 O O . SER A 1 3 ? -37.161 32.832 53.634 1.00 0.00 3 SER A O 18
ATOM 30052 N N . GLY A 1 4 ? -35.111 33.445 52.938 1.00 0.00 4 GLY A N 18
ATOM 30053 C CA . GLY A 1 4 ? -34.935 32.254 52.127 1.00 0.00 4 GLY A CA 18
ATOM 30054 C C . GLY A 1 4 ? -33.624 31.547 52.413 1.00 0.00 4 GLY A C 18
ATOM 30055 O O . GLY A 1 4 ? -33.073 31.664 53.507 1.00 0.00 4 GLY A O 18
ATOM 30059 N N . SER A 1 5 ? -33.125 30.808 51.427 1.00 0.00 5 SER A N 18
ATOM 30060 C CA . SER A 1 5 ? -31.873 30.075 51.579 1.00 0.00 5 SER A CA 18
ATOM 30061 C C . SER A 1 5 ? -31.410 29.508 50.241 1.00 0.00 5 SER A C 18
ATOM 30062 O O . SER A 1 5 ? -32.224 29.169 49.382 1.00 0.00 5 SER A O 18
ATOM 30070 N N . SER A 1 6 ? -30.095 29.409 50.072 1.00 0.00 6 SER A N 18
ATOM 30071 C CA . SER A 1 6 ? -29.521 28.887 48.837 1.00 0.00 6 SER A CA 18
ATOM 30072 C C . SER A 1 6 ? -28.098 28.388 49.067 1.00 0.00 6 SER A C 18
ATOM 30073 O O . SER A 1 6 ? -27.538 28.555 50.150 1.00 0.00 6 SER A O 18
ATOM 30081 N N . GLY A 1 7 ? -27.519 27.774 48.041 1.00 0.00 7 GLY A N 18
ATOM 30082 C CA . GLY A 1 7 ? -26.165 27.259 48.151 1.00 0.00 7 GLY A CA 18
ATOM 30083 C C . GLY A 1 7 ? -25.572 26.897 46.803 1.00 0.00 7 GLY A C 18
ATOM 30084 O O . GLY A 1 7 ? -26.184 27.135 45.762 1.00 0.00 7 GLY A O 18
ATOM 30088 N N . LYS A 1 8 ? -24.376 26.319 46.823 1.00 0.00 8 LYS A N 18
ATOM 30089 C CA . LYS A 1 8 ? -23.697 25.923 45.594 1.00 0.00 8 LYS A CA 18
ATOM 30090 C C . LYS A 1 8 ? -22.522 24.999 45.896 1.00 0.00 8 LYS A C 18
ATOM 30091 O O . LYS A 1 8 ? -21.678 25.307 46.739 1.00 0.00 8 LYS A O 18
ATOM 30110 N N . LEU A 1 9 ? -22.472 23.867 45.202 1.00 0.00 9 LEU A N 18
ATOM 30111 C CA . LEU A 1 9 ? -21.397 22.899 45.395 1.00 0.00 9 LEU A CA 18
ATOM 30112 C C . LEU A 1 9 ? -20.589 22.720 44.112 1.00 0.00 9 LEU A C 18
ATOM 30113 O O . LEU A 1 9 ? -21.152 22.598 43.024 1.00 0.00 9 LEU A O 18
ATOM 30129 N N . TYR A 1 10 ? -19.268 22.704 44.251 1.00 0.00 10 TYR A N 18
ATOM 30130 C CA . TYR A 1 10 ? -18.383 22.540 43.103 1.00 0.00 10 TYR A CA 18
ATOM 30131 C C . TYR A 1 10 ? -18.132 21.062 42.817 1.00 0.00 10 TYR A C 18
ATOM 30132 O O . TYR A 1 10 ? -18.196 20.224 43.715 1.00 0.00 10 TYR A O 18
ATOM 30150 N N . GLY A 1 11 ? -17.844 20.752 41.556 1.00 0.00 11 GLY A N 18
ATOM 30151 C CA . GLY A 1 11 ? -17.586 19.376 41.171 1.00 0.00 11 GLY A CA 18
ATOM 30152 C C . GLY A 1 11 ? -16.173 19.171 40.664 1.00 0.00 11 GLY A C 18
ATOM 30153 O O . GLY A 1 11 ? -15.290 19.991 40.918 1.00 0.00 11 GLY A O 18
ATOM 30157 N N . SER A 1 12 ? -15.956 18.074 39.946 1.00 0.00 12 SER A N 18
ATOM 30158 C CA . SER A 1 12 ? -14.638 17.760 39.408 1.00 0.00 12 SER A CA 18
ATOM 30159 C C . SER A 1 12 ? -14.745 16.765 38.256 1.00 0.00 12 SER A C 18
ATOM 30160 O O . SER A 1 12 ? -15.309 15.681 38.409 1.00 0.00 12 SER A O 18
ATOM 30168 N N . ILE A 1 13 ? -14.199 17.142 37.105 1.00 0.00 13 ILE A N 18
ATOM 30169 C CA . ILE A 1 13 ? -14.232 16.283 35.927 1.00 0.00 13 ILE A CA 18
ATOM 30170 C C . ILE A 1 13 ? -12.918 15.528 35.761 1.00 0.00 13 ILE A C 18
ATOM 30171 O O . ILE A 1 13 ? -11.837 16.105 35.885 1.00 0.00 13 ILE A O 18
ATOM 30187 N N . PHE A 1 14 ? -13.018 14.233 35.478 1.00 0.00 14 PHE A N 18
ATOM 30188 C CA . PHE A 1 14 ? -11.837 13.398 35.293 1.00 0.00 14 PHE A CA 18
ATOM 30189 C C . PHE A 1 14 ? -11.904 12.646 33.967 1.00 0.00 14 PHE A C 18
ATOM 30190 O O . PHE A 1 14 ? -12.898 11.985 33.664 1.00 0.00 14 PHE A O 18
ATOM 30207 N N . THR A 1 15 ? -10.839 12.751 33.180 1.00 0.00 15 THR A N 18
ATOM 30208 C CA . THR A 1 15 ? -10.776 12.084 31.885 1.00 0.00 15 THR A CA 18
ATOM 30209 C C . THR A 1 15 ? -9.748 10.957 31.897 1.00 0.00 15 THR A C 18
ATOM 30210 O O . THR A 1 15 ? -9.021 10.758 30.926 1.00 0.00 15 THR A O 18
ATOM 30221 N N . GLY A 1 16 ? -9.695 10.223 33.003 1.00 0.00 16 GLY A N 18
ATOM 30222 C CA . GLY A 1 16 ? -8.753 9.124 33.120 1.00 0.00 16 GLY A CA 18
ATOM 30223 C C . GLY A 1 16 ? -8.650 8.312 31.844 1.00 0.00 16 GLY A C 18
ATOM 30224 O O . GLY A 1 16 ? -9.649 7.798 31.344 1.00 0.00 16 GLY A O 18
ATOM 30228 N N . ALA A 1 17 ? -7.435 8.197 31.316 1.00 0.00 17 ALA A N 18
ATOM 30229 C CA . ALA A 1 17 ? -7.204 7.441 30.091 1.00 0.00 17 ALA A CA 18
ATOM 30230 C C . ALA A 1 17 ? -5.730 7.080 29.939 1.00 0.00 17 ALA A C 18
ATOM 30231 O O . ALA A 1 17 ? -4.860 7.722 30.526 1.00 0.00 17 ALA A O 18
ATOM 30238 N N . SER A 1 18 ? -5.459 6.047 29.147 1.00 0.00 18 SER A N 18
ATOM 30239 C CA . SER A 1 18 ? -4.089 5.597 28.922 1.00 0.00 18 SER A CA 18
ATOM 30240 C C . SER A 1 18 ? -3.980 4.830 27.607 1.00 0.00 18 SER A C 18
ATOM 30241 O O . SER A 1 18 ? -4.829 3.998 27.287 1.00 0.00 18 SER A O 18
ATOM 30249 N N . LYS A 1 19 ? -2.927 5.116 26.849 1.00 0.00 19 LYS A N 18
ATOM 30250 C CA . LYS A 1 19 ? -2.702 4.454 25.570 1.00 0.00 19 LYS A CA 18
ATOM 30251 C C . LYS A 1 19 ? -2.280 3.003 25.775 1.00 0.00 19 LYS A C 18
ATOM 30252 O O . LYS A 1 19 ? -2.784 2.099 25.108 1.00 0.00 19 LYS A O 18
ATOM 30271 N N . PHE A 1 20 ? -1.353 2.786 26.702 1.00 0.00 20 PHE A N 18
ATOM 30272 C CA . PHE A 1 20 ? -0.865 1.444 26.995 1.00 0.00 20 PHE A CA 18
ATOM 30273 C C . PHE A 1 20 ? -1.326 0.986 28.375 1.00 0.00 20 PHE A C 18
ATOM 30274 O O . PHE A 1 20 ? -1.599 1.805 29.254 1.00 0.00 20 PHE A O 18
ATOM 30291 N N . ARG A 1 21 ? -1.411 -0.327 28.559 1.00 0.00 21 ARG A N 18
ATOM 30292 C CA . ARG A 1 21 ? -1.841 -0.894 29.831 1.00 0.00 21 ARG A CA 18
ATOM 30293 C C . ARG A 1 21 ? -1.126 -2.214 30.108 1.00 0.00 21 ARG A C 18
ATOM 30294 O O . ARG A 1 21 ? -1.107 -3.111 29.264 1.00 0.00 21 ARG A O 18
ATOM 30315 N N . CYS A 1 22 ? -0.538 -2.326 31.294 1.00 0.00 22 CYS A N 18
ATOM 30316 C CA . CYS A 1 22 ? 0.178 -3.534 31.683 1.00 0.00 22 CYS A CA 18
ATOM 30317 C C . CYS A 1 22 ? -0.778 -4.570 32.268 1.00 0.00 22 CYS A C 18
ATOM 30318 O O . CYS A 1 22 ? -0.944 -4.662 33.484 1.00 0.00 22 CYS A O 18
ATOM 30325 N N . LYS A 1 23 ? -1.404 -5.350 31.393 1.00 0.00 23 LYS A N 18
ATOM 30326 C CA . LYS A 1 23 ? -2.343 -6.380 31.820 1.00 0.00 23 LYS A CA 18
ATOM 30327 C C . LYS A 1 23 ? -1.910 -6.993 33.149 1.00 0.00 23 LYS A C 18
ATOM 30328 O O . LYS A 1 23 ? -2.670 -7.001 34.116 1.00 0.00 23 LYS A O 18
ATOM 30347 N N . ASP A 1 24 ? -0.684 -7.504 33.187 1.00 0.00 24 ASP A N 18
ATOM 30348 C CA . ASP A 1 24 ? -0.150 -8.116 34.397 1.00 0.00 24 ASP A CA 18
ATOM 30349 C C . ASP A 1 24 ? -0.638 -7.379 35.641 1.00 0.00 24 ASP A C 18
ATOM 30350 O O . ASP A 1 24 ? -1.501 -7.870 36.369 1.00 0.00 24 ASP A O 18
ATOM 30359 N N . CYS A 1 25 ? -0.077 -6.198 35.879 1.00 0.00 25 CYS A N 18
ATOM 30360 C CA . CYS A 1 25 ? -0.453 -5.392 37.034 1.00 0.00 25 CYS A CA 18
ATOM 30361 C C . CYS A 1 25 ? -1.602 -4.449 36.690 1.00 0.00 25 CYS A C 18
ATOM 30362 O O . CYS A 1 25 ? -2.083 -4.428 35.558 1.00 0.00 25 CYS A O 18
ATOM 30369 N N . SER A 1 26 ? -2.038 -3.671 37.676 1.00 0.00 26 SER A N 18
ATOM 30370 C CA . SER A 1 26 ? -3.133 -2.728 37.479 1.00 0.00 26 SER A CA 18
ATOM 30371 C C . SER A 1 26 ? -2.600 -1.327 37.193 1.00 0.00 26 SER A C 18
ATOM 30372 O O . SER A 1 26 ? -3.170 -0.332 37.637 1.00 0.00 26 SER A O 18
ATOM 30380 N N . ALA A 1 27 ? -1.502 -1.261 36.448 1.00 0.00 27 ALA A N 18
ATOM 30381 C CA . ALA A 1 27 ? -0.891 0.017 36.100 1.00 0.00 27 ALA A CA 18
ATOM 30382 C C . ALA A 1 27 ? -0.988 0.281 34.602 1.00 0.00 27 ALA A C 18
ATOM 30383 O O . ALA A 1 27 ? -1.272 -0.624 33.819 1.00 0.00 27 ALA A O 18
ATOM 30390 N N . ALA A 1 28 ? -0.750 1.529 34.210 1.00 0.00 28 ALA A N 18
ATOM 30391 C CA . ALA A 1 28 ? -0.810 1.912 32.804 1.00 0.00 28 ALA A CA 18
ATOM 30392 C C . ALA A 1 28 ? 0.213 2.998 32.488 1.00 0.00 28 ALA A C 18
ATOM 30393 O O . ALA A 1 28 ? 0.718 3.670 33.388 1.00 0.00 28 ALA A O 18
ATOM 30400 N N . TYR A 1 29 ? 0.517 3.163 31.205 1.00 0.00 29 TYR A N 18
ATOM 30401 C CA . TYR A 1 29 ? 1.482 4.165 30.771 1.00 0.00 29 TYR A CA 18
ATOM 30402 C C . TYR A 1 29 ? 1.032 4.828 29.471 1.00 0.00 29 TYR A C 18
ATOM 30403 O O . TYR A 1 29 ? 0.361 4.209 28.646 1.00 0.00 29 TYR A O 18
ATOM 30421 N N . ASP A 1 30 ? 1.409 6.090 29.299 1.00 0.00 30 ASP A N 18
ATOM 30422 C CA . ASP A 1 30 ? 1.047 6.838 28.101 1.00 0.00 30 ASP A CA 18
ATOM 30423 C C . ASP A 1 30 ? 1.882 6.389 26.906 1.00 0.00 30 ASP A C 18
ATOM 30424 O O . ASP A 1 30 ? 1.368 6.237 25.797 1.00 0.00 30 ASP A O 18
ATOM 30433 N N . THR A 1 31 ? 3.173 6.176 27.139 1.00 0.00 31 THR A N 18
ATOM 30434 C CA . THR A 1 31 ? 4.080 5.747 26.082 1.00 0.00 31 THR A CA 18
ATOM 30435 C C . THR A 1 31 ? 4.552 4.316 26.312 1.00 0.00 31 THR A C 18
ATOM 30436 O O . THR A 1 31 ? 4.548 3.822 27.441 1.00 0.00 31 THR A O 18
ATOM 30447 N N . LEU A 1 32 ? 4.959 3.652 25.234 1.00 0.00 32 LEU A N 18
ATOM 30448 C CA . LEU A 1 32 ? 5.435 2.276 25.318 1.00 0.00 32 LEU A CA 18
ATOM 30449 C C . LEU A 1 32 ? 6.804 2.213 25.988 1.00 0.00 32 LEU A C 18
ATOM 30450 O O . LEU A 1 32 ? 7.037 1.391 26.874 1.00 0.00 32 LEU A O 18
ATOM 30466 N N . VAL A 1 33 ? 7.708 3.088 25.558 1.00 0.00 33 VAL A N 18
ATOM 30467 C CA . VAL A 1 33 ? 9.053 3.136 26.118 1.00 0.00 33 VAL A CA 18
ATOM 30468 C C . VAL A 1 33 ? 9.013 3.181 27.641 1.00 0.00 33 VAL A C 18
ATOM 30469 O O . VAL A 1 33 ? 9.900 2.652 28.311 1.00 0.00 33 VAL A O 18
ATOM 30482 N N . GLU A 1 34 ? 7.979 3.817 28.182 1.00 0.00 34 GLU A N 18
ATOM 30483 C CA . GLU A 1 34 ? 7.825 3.932 29.628 1.00 0.00 34 GLU A CA 18
ATOM 30484 C C . GLU A 1 34 ? 7.330 2.619 30.228 1.00 0.00 34 GLU A C 18
ATOM 30485 O O . GLU A 1 34 ? 7.657 2.283 31.367 1.00 0.00 34 GLU A O 18
ATOM 30497 N N . LEU A 1 35 ? 6.541 1.883 29.454 1.00 0.00 35 LEU A N 18
ATOM 30498 C CA . LEU A 1 35 ? 6.000 0.607 29.909 1.00 0.00 35 LEU A CA 18
ATOM 30499 C C . LEU A 1 35 ? 7.053 -0.493 29.822 1.00 0.00 35 LEU A C 18
ATOM 30500 O O . LEU A 1 35 ? 7.267 -1.240 30.777 1.00 0.00 35 LEU A O 18
ATOM 30516 N N . THR A 1 36 ? 7.710 -0.587 28.670 1.00 0.00 36 THR A N 18
ATOM 30517 C CA . THR A 1 36 ? 8.743 -1.594 28.458 1.00 0.00 36 THR A CA 18
ATOM 30518 C C . THR A 1 36 ? 9.661 -1.703 29.670 1.00 0.00 36 THR A C 18
ATOM 30519 O O . THR A 1 36 ? 9.687 -2.727 30.352 1.00 0.00 36 THR A O 18
ATOM 30530 N N . VAL A 1 37 ? 10.414 -0.640 29.933 1.00 0.00 37 VAL A N 18
ATOM 30531 C CA . VAL A 1 37 ? 11.334 -0.615 31.065 1.00 0.00 37 VAL A CA 18
ATOM 30532 C C . VAL A 1 37 ? 10.740 -1.335 32.270 1.00 0.00 37 VAL A C 18
ATOM 30533 O O . VAL A 1 37 ? 11.434 -2.075 32.968 1.00 0.00 37 VAL A O 18
ATOM 30546 N N . HIS A 1 38 ? 9.452 -1.114 32.510 1.00 0.00 38 HIS A N 18
ATOM 30547 C CA . HIS A 1 38 ? 8.764 -1.743 33.632 1.00 0.00 38 HIS A CA 18
ATOM 30548 C C . HIS A 1 38 ? 8.540 -3.229 33.368 1.00 0.00 38 HIS A C 18
ATOM 30549 O O . HIS A 1 38 ? 8.724 -4.061 34.255 1.00 0.00 38 HIS A O 18
ATOM 30563 N N . MET A 1 39 ? 8.142 -3.555 32.142 1.00 0.00 39 MET A N 18
ATOM 30564 C CA . MET A 1 39 ? 7.895 -4.941 31.762 1.00 0.00 39 MET A CA 18
ATOM 30565 C C . MET A 1 39 ? 9.153 -5.785 31.935 1.00 0.00 39 MET A C 18
ATOM 30566 O O . MET A 1 39 ? 9.114 -6.859 32.533 1.00 0.00 39 MET A O 18
ATOM 30580 N N . ASN A 1 40 ? 10.269 -5.291 31.406 1.00 0.00 40 ASN A N 18
ATOM 30581 C CA . ASN A 1 40 ? 11.538 -6.002 31.502 1.00 0.00 40 ASN A CA 18
ATOM 30582 C C . ASN A 1 40 ? 12.000 -6.099 32.953 1.00 0.00 40 ASN A C 18
ATOM 30583 O O . ASN A 1 40 ? 12.358 -7.175 33.430 1.00 0.00 40 ASN A O 18
ATOM 30594 N N . GLU A 1 41 ? 11.990 -4.966 33.648 1.00 0.00 41 GLU A N 18
ATOM 30595 C CA . GLU A 1 41 ? 12.408 -4.923 35.045 1.00 0.00 41 GLU A CA 18
ATOM 30596 C C . GLU A 1 41 ? 11.652 -5.960 35.870 1.00 0.00 41 GLU A C 18
ATOM 30597 O O . GLU A 1 41 ? 12.238 -6.926 36.364 1.00 0.00 41 GLU A O 18
ATOM 30609 N N . THR A 1 42 ? 10.347 -5.756 36.018 1.00 0.00 42 THR A N 18
ATOM 30610 C CA . THR A 1 42 ? 9.511 -6.670 36.784 1.00 0.00 42 THR A CA 18
ATOM 30611 C C . THR A 1 42 ? 9.303 -7.982 36.037 1.00 0.00 42 THR A C 18
ATOM 30612 O O . THR A 1 42 ? 9.475 -9.063 36.600 1.00 0.00 42 THR A O 18
ATOM 30623 N N . GLY A 1 43 ? 8.934 -7.881 34.763 1.00 0.00 43 GLY A N 18
ATOM 30624 C CA . GLY A 1 43 ? 8.709 -9.068 33.960 1.00 0.00 43 GLY A CA 18
ATOM 30625 C C . GLY A 1 43 ? 7.268 -9.197 33.506 1.00 0.00 43 GLY A C 18
ATOM 30626 O O . GLY A 1 43 ? 6.762 -10.305 33.330 1.00 0.00 43 GLY A O 18
ATOM 30630 N N . HIS A 1 44 ? 6.605 -8.061 33.316 1.00 0.00 44 HIS A N 18
ATOM 30631 C CA . HIS A 1 44 ? 5.213 -8.050 32.881 1.00 0.00 44 HIS A CA 18
ATOM 30632 C C . HIS A 1 44 ? 5.120 -7.930 31.363 1.00 0.00 44 HIS A C 18
ATOM 30633 O O . HIS A 1 44 ? 6.134 -7.958 30.664 1.00 0.00 44 HIS A O 18
ATOM 30647 N N . TYR A 1 45 ? 3.898 -7.796 30.859 1.00 0.00 45 TYR A N 18
ATOM 30648 C CA . TYR A 1 45 ? 3.672 -7.674 29.424 1.00 0.00 45 TYR A CA 18
ATOM 30649 C C . TYR A 1 45 ? 2.420 -6.851 29.137 1.00 0.00 45 TYR A C 18
ATOM 30650 O O . TYR A 1 45 ? 1.401 -6.996 29.813 1.00 0.00 45 TYR A O 18
ATOM 30668 N N . ARG A 1 46 ? 2.504 -5.989 28.130 1.00 0.00 46 ARG A N 18
ATOM 30669 C CA . ARG A 1 46 ? 1.378 -5.142 27.754 1.00 0.00 46 ARG A CA 18
ATOM 30670 C C . ARG A 1 46 ? 0.104 -5.968 27.600 1.00 0.00 46 ARG A C 18
ATOM 30671 O O . ARG A 1 46 ? 0.158 -7.188 27.450 1.00 0.00 46 ARG A O 18
ATOM 30692 N N . ASP A 1 47 ? -1.040 -5.293 27.640 1.00 0.00 47 ASP A N 18
ATOM 30693 C CA . ASP A 1 47 ? -2.328 -5.964 27.505 1.00 0.00 47 ASP A CA 18
ATOM 30694 C C . ASP A 1 47 ? -2.733 -6.073 26.039 1.00 0.00 47 ASP A C 18
ATOM 30695 O O . ASP A 1 47 ? -3.627 -5.364 25.576 1.00 0.00 47 ASP A O 18
ATOM 30704 N N . ASP A 1 48 ? -2.069 -6.966 25.312 1.00 0.00 48 ASP A N 18
ATOM 30705 C CA . ASP A 1 48 ? -2.359 -7.168 23.898 1.00 0.00 48 ASP A CA 18
ATOM 30706 C C . ASP A 1 48 ? -2.654 -8.637 23.609 1.00 0.00 48 ASP A C 18
ATOM 30707 O O . ASP A 1 48 ? -2.278 -9.519 24.378 1.00 0.00 48 ASP A O 18
ATOM 30716 N N . ASN A 1 49 ? -3.332 -8.890 22.493 1.00 0.00 49 ASN A N 18
ATOM 30717 C CA . ASN A 1 49 ? -3.679 -10.252 22.104 1.00 0.00 49 ASN A CA 18
ATOM 30718 C C . ASN A 1 49 ? -2.444 -11.146 22.089 1.00 0.00 49 ASN A C 18
ATOM 30719 O O . ASN A 1 49 ? -1.404 -10.778 21.541 1.00 0.00 49 ASN A O 18
ATOM 30730 N N . HIS A 1 50 ? -2.564 -12.323 22.695 1.00 0.00 50 HIS A N 18
ATOM 30731 C CA . HIS A 1 50 ? -1.456 -13.271 22.751 1.00 0.00 50 HIS A CA 18
ATOM 30732 C C . HIS A 1 50 ? -1.747 -14.497 21.891 1.00 0.00 50 HIS A C 18
ATOM 30733 O O . HIS A 1 50 ? -2.880 -14.710 21.461 1.00 0.00 50 HIS A O 18
ATOM 30747 N N . GLU A 1 51 ? -0.715 -15.297 21.643 1.00 0.00 51 GLU A N 18
ATOM 30748 C CA . GLU A 1 51 ? -0.861 -16.501 20.832 1.00 0.00 51 GLU A CA 18
ATOM 30749 C C . GLU A 1 51 ? -1.079 -17.727 21.713 1.00 0.00 51 GLU A C 18
ATOM 30750 O O . GLU A 1 51 ? -0.606 -17.783 22.848 1.00 0.00 51 GLU A O 18
ATOM 30762 N N . THR A 1 52 ? -1.802 -18.709 21.181 1.00 0.00 52 THR A N 18
ATOM 30763 C CA . THR A 1 52 ? -2.086 -19.934 21.918 1.00 0.00 52 THR A CA 18
ATOM 30764 C C . THR A 1 52 ? -0.834 -20.792 22.062 1.00 0.00 52 THR A C 18
ATOM 30765 O O . THR A 1 52 ? 0.042 -20.778 21.199 1.00 0.00 52 THR A O 18
ATOM 30776 N N . ASP A 1 53 ? -0.758 -21.538 23.159 1.00 0.00 53 ASP A N 18
ATOM 30777 C CA . ASP A 1 53 ? 0.387 -22.404 23.415 1.00 0.00 53 ASP A CA 18
ATOM 30778 C C . ASP A 1 53 ? -0.069 -23.786 23.874 1.00 0.00 53 ASP A C 18
ATOM 30779 O O . ASP A 1 53 ? 0.521 -24.377 24.777 1.00 0.00 53 ASP A O 18
ATOM 30788 N N . ASN A 1 54 ? -1.124 -24.295 23.245 1.00 0.00 54 ASN A N 18
ATOM 30789 C CA . ASN A 1 54 ? -1.661 -25.606 23.589 1.00 0.00 54 ASN A CA 18
ATOM 30790 C C . ASN A 1 54 ? -0.987 -26.702 22.770 1.00 0.00 54 ASN A C 18
ATOM 30791 O O . ASN A 1 54 ? -0.555 -26.470 21.642 1.00 0.00 54 ASN A O 18
ATOM 30802 N N . ASN A 1 55 ? -0.902 -27.896 23.346 1.00 0.00 55 ASN A N 18
ATOM 30803 C CA . ASN A 1 55 ? -0.282 -29.029 22.669 1.00 0.00 55 ASN A CA 18
ATOM 30804 C C . ASN A 1 55 ? -1.279 -30.168 22.487 1.00 0.00 55 ASN A C 18
ATOM 30805 O O . ASN A 1 55 ? -2.067 -30.466 23.385 1.00 0.00 55 ASN A O 18
ATOM 30816 N N . ASN A 1 56 ? -1.240 -30.802 21.320 1.00 0.00 56 ASN A N 18
ATOM 30817 C CA . ASN A 1 56 ? -2.141 -31.909 21.021 1.00 0.00 56 ASN A CA 18
ATOM 30818 C C . ASN A 1 56 ? -1.703 -33.178 21.746 1.00 0.00 56 ASN A C 18
ATOM 30819 O O . ASN A 1 56 ? -0.652 -33.753 21.463 1.00 0.00 56 ASN A O 18
ATOM 30830 N N . PRO A 1 57 ? -2.529 -33.628 22.703 1.00 0.00 57 PRO A N 18
ATOM 30831 C CA . PRO A 1 57 ? -2.249 -34.834 23.487 1.00 0.00 57 PRO A CA 18
ATOM 30832 C C . PRO A 1 57 ? -2.363 -36.106 22.654 1.00 0.00 57 PRO A C 18
ATOM 30833 O O . PRO A 1 57 ? -2.248 -37.215 23.177 1.00 0.00 57 PRO A O 18
ATOM 30844 N N . LYS A 1 58 ? -2.591 -35.940 21.356 1.00 0.00 58 LYS A N 18
ATOM 30845 C CA . LYS A 1 58 ? -2.720 -37.075 20.449 1.00 0.00 58 LYS A CA 18
ATOM 30846 C C . LYS A 1 58 ? -1.850 -38.240 20.910 1.00 0.00 58 LYS A C 18
ATOM 30847 O O . LYS A 1 58 ? -0.624 -38.184 20.824 1.00 0.00 58 LYS A O 18
ATOM 30866 N N . ARG A 1 59 ? -2.494 -39.295 21.397 1.00 0.00 59 ARG A N 18
ATOM 30867 C CA . ARG A 1 59 ? -1.779 -40.475 21.871 1.00 0.00 59 ARG A CA 18
ATOM 30868 C C . ARG A 1 59 ? -1.126 -40.208 23.224 1.00 0.00 59 ARG A C 18
ATOM 30869 O O . ARG A 1 59 ? 0.081 -40.388 23.388 1.00 0.00 59 ARG A O 18
ATOM 30890 N N . TRP A 1 60 ? -1.929 -39.776 24.188 1.00 0.00 60 TRP A N 18
ATOM 30891 C CA . TRP A 1 60 ? -1.429 -39.483 25.527 1.00 0.00 60 TRP A CA 18
ATOM 30892 C C . TRP A 1 60 ? -0.347 -40.477 25.933 1.00 0.00 60 TRP A C 18
ATOM 30893 O O . TRP A 1 60 ? -0.391 -41.647 25.552 1.00 0.00 60 TRP A O 18
ATOM 30914 N N . SER A 1 61 ? 0.624 -40.006 26.708 1.00 0.00 61 SER A N 18
ATOM 30915 C CA . SER A 1 61 ? 1.719 -40.853 27.163 1.00 0.00 61 SER A CA 18
ATOM 30916 C C . SER A 1 61 ? 1.211 -42.239 27.547 1.00 0.00 61 SER A C 18
ATOM 30917 O O . SER A 1 61 ? 0.018 -42.432 27.785 1.00 0.00 61 SER A O 18
ATOM 30925 N N . LYS A 1 62 ? 2.124 -43.203 27.603 1.00 0.00 62 LYS A N 18
ATOM 30926 C CA . LYS A 1 62 ? 1.771 -44.572 27.959 1.00 0.00 62 LYS A CA 18
ATOM 30927 C C . LYS A 1 62 ? 0.790 -44.595 29.127 1.00 0.00 62 LYS A C 18
ATOM 30928 O O . LYS A 1 62 ? 0.829 -43.748 30.020 1.00 0.00 62 LYS A O 18
ATOM 30947 N N . PRO A 1 63 ? -0.113 -45.587 29.123 1.00 0.00 63 PRO A N 18
ATOM 30948 C CA . PRO A 1 63 ? -1.120 -45.746 30.177 1.00 0.00 63 PRO A CA 18
ATOM 30949 C C . PRO A 1 63 ? -0.507 -46.175 31.505 1.00 0.00 63 PRO A C 18
ATOM 30950 O O . PRO A 1 63 ? 0.709 -46.330 31.618 1.00 0.00 63 PRO A O 18
ATOM 30961 N N . ARG A 1 64 ? -1.357 -46.368 32.509 1.00 0.00 64 ARG A N 18
ATOM 30962 C CA . ARG A 1 64 ? -0.898 -46.780 33.830 1.00 0.00 64 ARG A CA 18
ATOM 30963 C C . ARG A 1 64 ? -1.689 -47.985 34.329 1.00 0.00 64 ARG A C 18
ATOM 30964 O O . ARG A 1 64 ? -2.920 -47.961 34.366 1.00 0.00 64 ARG A O 18
ATOM 30985 N N . LYS A 1 65 ? -0.975 -49.037 34.712 1.00 0.00 65 LYS A N 18
ATOM 30986 C CA . LYS A 1 65 ? -1.610 -50.253 35.211 1.00 0.00 65 LYS A CA 18
ATOM 30987 C C . LYS A 1 65 ? -0.797 -50.863 36.348 1.00 0.00 65 LYS A C 18
ATOM 30988 O O . LYS A 1 65 ? 0.284 -50.377 36.682 1.00 0.00 65 LYS A O 18
ATOM 31007 N N . ARG A 1 66 ? -1.324 -51.930 36.939 1.00 0.00 66 ARG A N 18
ATOM 31008 C CA . ARG A 1 66 ? -0.647 -52.607 38.038 1.00 0.00 66 ARG A CA 18
ATOM 31009 C C . ARG A 1 66 ? -1.375 -53.895 38.414 1.00 0.00 66 ARG A C 18
ATOM 31010 O O . ARG A 1 66 ? -2.508 -54.125 37.993 1.00 0.00 66 ARG A O 18
ATOM 31031 N N . SER A 1 67 ? -0.713 -54.731 39.209 1.00 0.00 67 SER A N 18
ATOM 31032 C CA . SER A 1 67 ? -1.295 -55.998 39.637 1.00 0.00 67 SER A CA 18
ATOM 31033 C C . SER A 1 67 ? -1.371 -56.073 41.159 1.00 0.00 67 SER A C 18
ATOM 31034 O O . SER A 1 67 ? -0.437 -55.681 41.860 1.00 0.00 67 SER A O 18
ATOM 31042 N N . LEU A 1 68 ? -2.491 -56.578 41.665 1.00 0.00 68 LEU A N 18
ATOM 31043 C CA . LEU A 1 68 ? -2.691 -56.705 43.105 1.00 0.00 68 LEU A CA 18
ATOM 31044 C C . LEU A 1 68 ? -2.806 -58.171 43.510 1.00 0.00 68 LEU A C 18
ATOM 31045 O O . LEU A 1 68 ? -3.880 -58.638 43.895 1.00 0.00 68 LEU A O 18
ATOM 31061 N N . LEU A 1 69 ? -1.694 -58.893 43.426 1.00 0.00 69 LEU A N 18
ATOM 31062 C CA . LEU A 1 69 ? -1.669 -60.305 43.787 1.00 0.00 69 LEU A CA 18
ATOM 31063 C C . LEU A 1 69 ? -1.298 -60.485 45.256 1.00 0.00 69 LEU A C 18
ATOM 31064 O O . LEU A 1 69 ? -0.142 -60.747 45.586 1.00 0.00 69 LEU A O 18
ATOM 31080 N N . GLU A 1 70 ? -2.288 -60.345 46.132 1.00 0.00 70 GLU A N 18
ATOM 31081 C CA . GLU A 1 70 ? -2.065 -60.495 47.565 1.00 0.00 70 GLU A CA 18
ATOM 31082 C C . GLU A 1 70 ? -3.159 -61.350 48.200 1.00 0.00 70 GLU A C 18
ATOM 31083 O O . GLU A 1 70 ? -3.988 -60.852 48.961 1.00 0.00 70 GLU A O 18
ATOM 31095 N N . MET A 1 71 ? -3.153 -62.640 47.880 1.00 0.00 71 MET A N 18
ATOM 31096 C CA . MET A 1 71 ? -4.144 -63.565 48.419 1.00 0.00 71 MET A CA 18
ATOM 31097 C C . MET A 1 71 ? -3.536 -64.433 49.516 1.00 0.00 71 MET A C 18
ATOM 31098 O O . MET A 1 71 ? -3.976 -65.560 49.741 1.00 0.00 71 MET A O 18
ATOM 31112 N N . GLU A 1 72 ? -2.524 -63.901 50.193 1.00 0.00 72 GLU A N 18
ATOM 31113 C CA . GLU A 1 72 ? -1.857 -64.630 51.265 1.00 0.00 72 GLU A CA 18
ATOM 31114 C C . GLU A 1 72 ? -2.238 -64.063 52.629 1.00 0.00 72 GLU A C 18
ATOM 31115 O O . GLU A 1 72 ? -2.360 -62.850 52.798 1.00 0.00 72 GLU A O 18
ATOM 31127 N N . GLY A 1 73 ? -2.428 -64.950 53.602 1.00 0.00 73 GLY A N 18
ATOM 31128 C CA . GLY A 1 73 ? -2.794 -64.520 54.938 1.00 0.00 73 GLY A CA 18
ATOM 31129 C C . GLY A 1 73 ? -3.493 -65.609 55.727 1.00 0.00 73 GLY A C 18
ATOM 31130 O O . GLY A 1 73 ? -4.704 -65.552 55.940 1.00 0.00 73 GLY A O 18
ATOM 31134 N N . LYS A 1 74 ? -2.728 -66.605 56.161 1.00 0.00 74 LYS A N 18
ATOM 31135 C CA . LYS A 1 74 ? -3.280 -67.714 56.930 1.00 0.00 74 LYS A CA 18
ATOM 31136 C C . LYS A 1 74 ? -2.413 -68.017 58.148 1.00 0.00 74 LYS A C 18
ATOM 31137 O O . LYS A 1 74 ? -1.217 -68.276 58.019 1.00 0.00 74 LYS A O 18
ATOM 31156 N N . GLU A 1 75 ? -3.024 -67.983 59.327 1.00 0.00 75 GLU A N 18
ATOM 31157 C CA . GLU A 1 75 ? -2.306 -68.253 60.567 1.00 0.00 75 GLU A CA 18
ATOM 31158 C C . GLU A 1 75 ? -0.835 -67.869 60.439 1.00 0.00 75 GLU A C 18
ATOM 31159 O O . GLU A 1 75 ? 0.050 -68.604 60.878 1.00 0.00 75 GLU A O 18
ATOM 31171 N N . ASP A 1 76 ? -0.582 -66.714 59.835 1.00 0.00 76 ASP A N 18
ATOM 31172 C CA . ASP A 1 76 ? 0.781 -66.230 59.649 1.00 0.00 76 ASP A CA 18
ATOM 31173 C C . ASP A 1 76 ? 1.337 -65.657 60.949 1.00 0.00 76 ASP A C 18
ATOM 31174 O O . ASP A 1 76 ? 0.712 -64.804 61.579 1.00 0.00 76 ASP A O 18
ATOM 31183 N N . ALA A 1 77 ? 2.514 -66.132 61.343 1.00 0.00 77 ALA A N 18
ATOM 31184 C CA . ALA A 1 77 ? 3.153 -65.665 62.567 1.00 0.00 77 ALA A CA 18
ATOM 31185 C C . ALA A 1 77 ? 2.375 -66.113 63.799 1.00 0.00 77 ALA A C 18
ATOM 31186 O O . ALA A 1 77 ? 2.018 -65.298 64.650 1.00 0.00 77 ALA A O 18
ATOM 31193 N N . GLN A 1 78 ? 2.113 -67.414 63.887 1.00 0.00 78 GLN A N 18
ATOM 31194 C CA . GLN A 1 78 ? 1.375 -67.969 65.015 1.00 0.00 78 GLN A CA 18
ATOM 31195 C C . GLN A 1 78 ? 2.323 -68.611 66.023 1.00 0.00 78 GLN A C 18
ATOM 31196 O O . GLN A 1 78 ? 2.142 -69.764 66.415 1.00 0.00 78 GLN A O 18
ATOM 31210 N N . LYS A 1 79 ? 3.334 -67.856 66.440 1.00 0.00 79 LYS A N 18
ATOM 31211 C CA . LYS A 1 79 ? 4.312 -68.350 67.403 1.00 0.00 79 LYS A CA 18
ATOM 31212 C C . LYS A 1 79 ? 3.617 -68.986 68.604 1.00 0.00 79 LYS A C 18
ATOM 31213 O O . LYS A 1 79 ? 4.181 -69.853 69.272 1.00 0.00 79 LYS A O 18
ATOM 31232 N N . VAL A 1 80 ? 2.392 -68.549 68.874 1.00 0.00 80 VAL A N 18
ATOM 31233 C CA . VAL A 1 80 ? 1.620 -69.077 69.993 1.00 0.00 80 VAL A CA 18
ATOM 31234 C C . VAL A 1 80 ? 0.380 -69.816 69.504 1.00 0.00 80 VAL A C 18
ATOM 31235 O O . VAL A 1 80 ? -0.103 -69.578 68.396 1.00 0.00 80 VAL A O 18
ATOM 31248 N N . LEU A 1 81 ? -0.133 -70.715 70.338 1.00 0.00 81 LEU A N 18
ATOM 31249 C CA . LEU A 1 81 ? -1.319 -71.491 69.992 1.00 0.00 81 LEU A CA 18
ATOM 31250 C C . LEU A 1 81 ? -2.531 -70.582 69.816 1.00 0.00 81 LEU A C 18
ATOM 31251 O O . LEU A 1 81 ? -3.048 -70.024 70.784 1.00 0.00 81 LEU A O 18
ATOM 31267 N N . LYS A 1 82 ? -2.983 -70.440 68.574 1.00 0.00 82 LYS A N 18
ATOM 31268 C CA . LYS A 1 82 ? -4.137 -69.603 68.271 1.00 0.00 82 LYS A CA 18
ATOM 31269 C C . LYS A 1 82 ? -5.172 -70.378 67.461 1.00 0.00 82 LYS A C 18
ATOM 31270 O O . LYS A 1 82 ? -4.915 -71.495 67.011 1.00 0.00 82 LYS A O 18
ATOM 31289 N N . CYS A 1 83 ? -6.344 -69.777 67.279 1.00 0.00 83 CYS A N 18
ATOM 31290 C CA . CYS A 1 83 ? -7.418 -70.408 66.522 1.00 0.00 83 CYS A CA 18
ATOM 31291 C C . CYS A 1 83 ? -7.711 -69.634 65.241 1.00 0.00 83 CYS A C 18
ATOM 31292 O O . CYS A 1 83 ? -8.201 -68.506 65.283 1.00 0.00 83 CYS A O 18
ATOM 31299 N N . MET A 1 84 ? -7.405 -70.248 64.103 1.00 0.00 84 MET A N 18
ATOM 31300 C CA . MET A 1 84 ? -7.635 -69.617 62.808 1.00 0.00 84 MET A CA 18
ATOM 31301 C C . MET A 1 84 ? -9.054 -69.064 62.718 1.00 0.00 84 MET A C 18
ATOM 31302 O O . MET A 1 84 ? -9.258 -67.912 62.334 1.00 0.00 84 MET A O 18
ATOM 31316 N N . TYR A 1 85 ? -10.031 -69.890 63.074 1.00 0.00 85 TYR A N 18
ATOM 31317 C CA . TYR A 1 85 ? -11.431 -69.484 63.032 1.00 0.00 85 TYR A CA 18
ATOM 31318 C C . TYR A 1 85 ? -11.598 -68.052 63.532 1.00 0.00 85 TYR A C 18
ATOM 31319 O O . TYR A 1 85 ? -11.891 -67.142 62.757 1.00 0.00 85 TYR A O 18
ATOM 31337 N N . CYS A 1 86 ? -11.408 -67.862 64.833 1.00 0.00 86 CYS A N 18
ATOM 31338 C CA . CYS A 1 86 ? -11.536 -66.542 65.439 1.00 0.00 86 CYS A CA 18
ATOM 31339 C C . CYS A 1 86 ? -10.166 -65.905 65.651 1.00 0.00 86 CYS A C 18
ATOM 31340 O O . CYS A 1 86 ? -9.919 -64.780 65.219 1.00 0.00 86 CYS A O 18
ATOM 31347 N N . GLY A 1 87 ? -9.277 -66.633 66.321 1.00 0.00 87 GLY A N 18
ATOM 31348 C CA . GLY A 1 87 ? -7.943 -66.123 66.578 1.00 0.00 87 GLY A CA 18
ATOM 31349 C C . GLY A 1 87 ? -7.731 -65.764 68.036 1.00 0.00 87 GLY A C 18
ATOM 31350 O O . GLY A 1 87 ? -7.698 -64.586 68.394 1.00 0.00 87 GLY A O 18
ATOM 31354 N N . HIS A 1 88 ? -7.588 -66.782 68.879 1.00 0.00 88 HIS A N 18
ATOM 31355 C CA . HIS A 1 88 ? -7.379 -66.567 70.306 1.00 0.00 88 HIS A CA 18
ATOM 31356 C C . HIS A 1 88 ? -6.141 -67.315 70.793 1.00 0.00 88 HIS A C 18
ATOM 31357 O O . HIS A 1 88 ? -6.087 -68.543 70.743 1.00 0.00 88 HIS A O 18
ATOM 31371 N N . SER A 1 89 ? -5.149 -66.564 71.262 1.00 0.00 89 SER A N 18
ATOM 31372 C CA . SER A 1 89 ? -3.910 -67.156 71.752 1.00 0.00 89 SER A CA 18
ATOM 31373 C C . SER A 1 89 ? -4.121 -67.806 73.116 1.00 0.00 89 SER A C 18
ATOM 31374 O O . SER A 1 89 ? -4.752 -67.228 74.001 1.00 0.00 89 SER A O 18
ATOM 31382 N N . PHE A 1 90 ? -3.589 -69.012 73.277 1.00 0.00 90 PHE A N 18
ATOM 31383 C CA . PHE A 1 90 ? -3.718 -69.744 74.532 1.00 0.00 90 PHE A CA 18
ATOM 31384 C C . PHE A 1 90 ? -2.348 -70.128 75.083 1.00 0.00 90 PHE A C 18
ATOM 31385 O O . PHE A 1 90 ? -1.385 -70.273 74.331 1.00 0.00 90 PHE A O 18
ATOM 31402 N N . GLU A 1 91 ? -2.270 -70.291 76.399 1.00 0.00 91 GLU A N 18
ATOM 31403 C CA . GLU A 1 91 ? -1.017 -70.657 77.051 1.00 0.00 91 GLU A CA 18
ATOM 31404 C C . GLU A 1 91 ? -0.752 -72.153 76.915 1.00 0.00 91 GLU A C 18
ATOM 31405 O O . GLU A 1 91 ? 0.361 -72.571 76.591 1.00 0.00 91 GLU A O 18
ATOM 31417 N N . SER A 1 92 ? -1.780 -72.956 77.167 1.00 0.00 92 SER A N 18
ATOM 31418 C CA . SER A 1 92 ? -1.658 -74.407 77.079 1.00 0.00 92 SER A CA 18
ATOM 31419 C C . SER A 1 92 ? -2.514 -74.956 75.942 1.00 0.00 92 SER A C 18
ATOM 31420 O O . SER A 1 92 ? -3.413 -74.278 75.442 1.00 0.00 92 SER A O 18
ATOM 31428 N N . LEU A 1 93 ? -2.227 -76.189 75.536 1.00 0.00 93 LEU A N 18
ATOM 31429 C CA . LEU A 1 93 ? -2.970 -76.831 74.458 1.00 0.00 93 LEU A CA 18
ATOM 31430 C C . LEU A 1 93 ? -4.415 -77.095 74.873 1.00 0.00 93 LEU A C 18
ATOM 31431 O O . LEU A 1 93 ? -5.351 -76.691 74.184 1.00 0.00 93 LEU A O 18
ATOM 31447 N N . GLN A 1 94 ? -4.586 -77.772 76.003 1.00 0.00 94 GLN A N 18
ATOM 31448 C CA . GLN A 1 94 ? -5.916 -78.088 76.510 1.00 0.00 94 GLN A CA 18
ATOM 31449 C C . GLN A 1 94 ? -6.876 -76.924 76.282 1.00 0.00 94 GLN A C 18
ATOM 31450 O O . GLN A 1 94 ? -8.044 -77.126 75.951 1.00 0.00 94 GLN A O 18
ATOM 31464 N N . ASP A 1 95 ? -6.375 -75.708 76.461 1.00 0.00 95 ASP A N 18
ATOM 31465 C CA . ASP A 1 95 ? -7.188 -74.510 76.274 1.00 0.00 95 ASP A CA 18
ATOM 31466 C C . ASP A 1 95 ? -7.654 -74.391 74.827 1.00 0.00 95 ASP A C 18
ATOM 31467 O O . ASP A 1 95 ? -8.833 -74.156 74.560 1.00 0.00 95 ASP A O 18
ATOM 31476 N N . LEU A 1 96 ? -6.720 -74.552 73.895 1.00 0.00 96 LEU A N 18
ATOM 31477 C CA . LEU A 1 96 ? -7.033 -74.461 72.474 1.00 0.00 96 LEU A CA 18
ATOM 31478 C C . LEU A 1 96 ? -8.008 -75.559 72.060 1.00 0.00 96 LEU A C 18
ATOM 31479 O O . LEU A 1 96 ? -9.070 -75.281 71.503 1.00 0.00 96 LEU A O 18
ATOM 31495 N N . SER A 1 97 ? -7.640 -76.806 72.338 1.00 0.00 97 SER A N 18
ATOM 31496 C CA . SER A 1 97 ? -8.481 -77.945 71.993 1.00 0.00 97 SER A CA 18
ATOM 31497 C C . SER A 1 97 ? -9.921 -77.716 72.445 1.00 0.00 97 SER A C 18
ATOM 31498 O O . SER A 1 97 ? -10.847 -77.722 71.634 1.00 0.00 97 SER A O 18
ATOM 31506 N N . VAL A 1 98 ? -10.100 -77.510 73.746 1.00 0.00 98 VAL A N 18
ATOM 31507 C CA . VAL A 1 98 ? -11.425 -77.277 74.307 1.00 0.00 98 VAL A CA 18
ATOM 31508 C C . VAL A 1 98 ? -12.174 -76.206 73.521 1.00 0.00 98 VAL A C 18
ATOM 31509 O O . VAL A 1 98 ? -13.182 -76.488 72.872 1.00 0.00 98 VAL A O 18
ATOM 31522 N N . HIS A 1 99 ? -11.675 -74.975 73.583 1.00 0.00 99 HIS A N 18
ATOM 31523 C CA . HIS A 1 99 ? -12.296 -73.862 72.876 1.00 0.00 99 HIS A CA 18
ATOM 31524 C C . HIS A 1 99 ? -12.912 -74.330 71.560 1.00 0.00 99 HIS A C 18
ATOM 31525 O O . HIS A 1 99 ? -14.088 -74.087 71.294 1.00 0.00 99 HIS A O 18
ATOM 31539 N N . MET A 1 100 ? -12.108 -74.999 70.742 1.00 0.00 100 MET A N 18
ATOM 31540 C CA . MET A 1 100 ? -12.574 -75.500 69.454 1.00 0.00 100 MET A CA 18
ATOM 31541 C C . MET A 1 100 ? -13.943 -76.159 69.591 1.00 0.00 100 MET A C 18
ATOM 31542 O O . MET A 1 100 ? -14.884 -75.809 68.877 1.00 0.00 100 MET A O 18
ATOM 31556 N N . ILE A 1 101 ? -14.047 -77.112 70.510 1.00 0.00 101 ILE A N 18
ATOM 31557 C CA . ILE A 1 101 ? -15.301 -77.818 70.740 1.00 0.00 101 ILE A CA 18
ATOM 31558 C C . ILE A 1 101 ? -16.332 -76.907 71.398 1.00 0.00 101 ILE A C 18
ATOM 31559 O O . ILE A 1 101 ? -17.505 -76.904 71.023 1.00 0.00 101 ILE A O 18
ATOM 31575 N N . LYS A 1 102 ? -15.886 -76.133 72.382 1.00 0.00 102 LYS A N 18
ATOM 31576 C CA . LYS A 1 102 ? -16.768 -75.214 73.092 1.00 0.00 102 LYS A CA 18
ATOM 31577 C C . LYS A 1 102 ? -17.545 -74.339 72.113 1.00 0.00 102 LYS A C 18
ATOM 31578 O O . LYS A 1 102 ? -18.671 -73.925 72.392 1.00 0.00 102 LYS A O 18
ATOM 31597 N N . THR A 1 103 ? -16.937 -74.061 70.964 1.00 0.00 103 THR A N 18
ATOM 31598 C CA . THR A 1 103 ? -17.570 -73.235 69.945 1.00 0.00 103 THR A CA 18
ATOM 31599 C C . THR A 1 103 ? -17.655 -73.974 68.613 1.00 0.00 103 THR A C 18
ATOM 31600 O O . THR A 1 103 ? -18.075 -73.409 67.604 1.00 0.00 103 THR A O 18
ATOM 31611 N N . LYS A 1 104 ? -17.251 -75.240 68.618 1.00 0.00 104 LYS A N 18
ATOM 31612 C CA . LYS A 1 104 ? -17.282 -76.058 67.411 1.00 0.00 104 LYS A CA 18
ATOM 31613 C C . LYS A 1 104 ? -16.619 -75.332 66.245 1.00 0.00 104 LYS A C 18
ATOM 31614 O O . LYS A 1 104 ? -17.092 -75.398 65.111 1.00 0.00 104 LYS A O 18
ATOM 31633 N N . HIS A 1 105 ? -15.519 -74.643 66.532 1.00 0.00 105 HIS A N 18
ATOM 31634 C CA . HIS A 1 105 ? -14.789 -73.907 65.506 1.00 0.00 105 HIS A CA 18
ATOM 31635 C C . HIS A 1 105 ? -14.044 -74.862 64.578 1.00 0.00 105 HIS A C 18
ATOM 31636 O O . HIS A 1 105 ? -13.871 -74.582 63.392 1.00 0.00 105 HIS A O 18
ATOM 31650 N N . TYR A 1 106 ? -13.606 -75.990 65.127 1.00 0.00 106 TYR A N 18
ATOM 31651 C CA . TYR A 1 106 ? -12.877 -76.984 64.350 1.00 0.00 106 TYR A CA 18
ATOM 31652 C C . TYR A 1 106 ? -13.722 -77.492 63.185 1.00 0.00 106 TYR A C 18
ATOM 31653 O O . TYR A 1 106 ? -13.288 -77.473 62.034 1.00 0.00 106 TYR A O 18
ATOM 31671 N N . GLN A 1 107 ? -14.932 -77.947 63.495 1.00 0.00 107 GLN A N 18
ATOM 31672 C CA . GLN A 1 107 ? -15.839 -78.460 62.475 1.00 0.00 107 GLN A CA 18
ATOM 31673 C C . GLN A 1 107 ? -15.955 -77.484 61.309 1.00 0.00 107 GLN A C 18
ATOM 31674 O O . GLN A 1 107 ? -16.381 -77.854 60.215 1.00 0.00 107 GLN A O 18
ATOM 31688 N N . LYS A 1 108 ? -15.574 -76.234 61.550 1.00 0.00 108 LYS A N 18
ATOM 31689 C CA . LYS A 1 108 ? -15.633 -75.203 60.520 1.00 0.00 108 LYS A CA 18
ATOM 31690 C C . LYS A 1 108 ? -14.326 -75.140 59.737 1.00 0.00 108 LYS A C 18
ATOM 31691 O O . LYS A 1 108 ? -13.780 -74.060 59.506 1.00 0.00 108 LYS A O 18
ATOM 31710 N N . VAL A 1 109 ? -13.827 -76.303 59.331 1.00 0.00 109 VAL A N 18
ATOM 31711 C CA . VAL A 1 109 ? -12.585 -76.379 58.573 1.00 0.00 109 VAL A CA 18
ATOM 31712 C C . VAL A 1 109 ? -12.782 -77.143 57.268 1.00 0.00 109 VAL A C 18
ATOM 31713 O O . VAL A 1 109 ? -13.002 -78.355 57.274 1.00 0.00 109 VAL A O 18
ATOM 31726 N N . SER A 1 110 ? -12.704 -76.428 56.151 1.00 0.00 110 SER A N 18
ATOM 31727 C CA . SER A 1 110 ? -12.878 -77.038 54.838 1.00 0.00 110 SER A CA 18
ATOM 31728 C C . SER A 1 110 ? -12.115 -76.258 53.771 1.00 0.00 110 SER A C 18
ATOM 31729 O O . SER A 1 110 ? -11.602 -75.171 54.029 1.00 0.00 110 SER A O 18
ATOM 31737 N N . GLY A 1 111 ? -12.046 -76.825 52.570 1.00 0.00 111 GLY A N 18
ATOM 31738 C CA . GLY A 1 111 ? -11.344 -76.170 51.481 1.00 0.00 111 GLY A CA 18
ATOM 31739 C C . GLY A 1 111 ? -11.644 -76.800 50.136 1.00 0.00 111 GLY A C 18
ATOM 31740 O O . GLY A 1 111 ? -11.511 -78.011 49.949 1.00 0.00 111 GLY A O 18
ATOM 31744 N N . PRO A 1 112 ? -12.063 -75.970 49.169 1.00 0.00 112 PRO A N 18
ATOM 31745 C CA . PRO A 1 112 ? -12.393 -76.431 47.817 1.00 0.00 112 PRO A CA 18
ATOM 31746 C C . PRO A 1 112 ? -11.160 -76.875 47.038 1.00 0.00 112 PRO A C 18
ATOM 31747 O O . PRO A 1 112 ? -10.159 -76.159 46.982 1.00 0.00 112 PRO A O 18
ATOM 31758 N N . SER A 1 113 ? -11.239 -78.058 46.438 1.00 0.00 113 SER A N 18
ATOM 31759 C CA . SER A 1 113 ? -10.126 -78.597 45.664 1.00 0.00 113 SER A CA 18
ATOM 31760 C C . SER A 1 113 ? -10.540 -79.873 44.936 1.00 0.00 113 SER A C 18
ATOM 31761 O O . SER A 1 113 ? -10.943 -80.854 45.561 1.00 0.00 113 SER A O 18
ATOM 31769 N N . SER A 1 114 ? -10.435 -79.851 43.611 1.00 0.00 114 SER A N 18
ATOM 31770 C CA . SER A 1 114 ? -10.802 -81.003 42.797 1.00 0.00 114 SER A CA 18
ATOM 31771 C C . SER A 1 114 ? -9.574 -81.847 42.467 1.00 0.00 114 SER A C 18
ATOM 31772 O O . SER A 1 114 ? -9.594 -83.070 42.601 1.00 0.00 114 SER A O 18
ATOM 31780 N N . GLY A 1 115 ? -8.507 -81.184 42.033 1.00 0.00 115 GLY A N 18
ATOM 31781 C CA . GLY A 1 115 ? -7.284 -81.888 41.691 1.00 0.00 115 GLY A CA 18
ATOM 31782 C C . GLY A 1 115 ? -7.469 -82.830 40.517 1.00 0.00 115 GLY A C 18
ATOM 31783 O O . GLY A 1 115 ? -8.038 -83.911 40.664 1.00 0.00 115 GLY A O 18
ATOM 31789 N N . GLY A 1 1 ? -29.915 42.436 46.955 1.00 0.00 1 GLY A N 19
ATOM 31790 C CA . GLY A 1 1 ? -31.276 41.947 46.828 1.00 0.00 1 GLY A CA 19
ATOM 31791 C C . GLY A 1 1 ? -31.486 40.625 47.540 1.00 0.00 1 GLY A C 19
ATOM 31792 O O . GLY A 1 1 ? -30.567 40.096 48.164 1.00 0.00 1 GLY A O 19
ATOM 31796 N N . SER A 1 2 ? -32.700 40.091 47.447 1.00 0.00 2 SER A N 19
ATOM 31797 C CA . SER A 1 2 ? -33.030 38.826 48.092 1.00 0.00 2 SER A CA 19
ATOM 31798 C C . SER A 1 2 ? -33.767 37.902 47.129 1.00 0.00 2 SER A C 19
ATOM 31799 O O . SER A 1 2 ? -34.915 38.156 46.761 1.00 0.00 2 SER A O 19
ATOM 31807 N N . SER A 1 3 ? -33.099 36.826 46.723 1.00 0.00 3 SER A N 19
ATOM 31808 C CA . SER A 1 3 ? -33.688 35.865 45.798 1.00 0.00 3 SER A CA 19
ATOM 31809 C C . SER A 1 3 ? -32.777 34.653 45.621 1.00 0.00 3 SER A C 19
ATOM 31810 O O . SER A 1 3 ? -31.553 34.773 45.657 1.00 0.00 3 SER A O 19
ATOM 31818 N N . GLY A 1 4 ? -33.385 33.487 45.428 1.00 0.00 4 GLY A N 19
ATOM 31819 C CA . GLY A 1 4 ? -32.615 32.270 45.246 1.00 0.00 4 GLY A CA 19
ATOM 31820 C C . GLY A 1 4 ? -33.048 31.485 44.024 1.00 0.00 4 GLY A C 19
ATOM 31821 O O . GLY A 1 4 ? -34.103 30.850 44.028 1.00 0.00 4 GLY A O 19
ATOM 31825 N N . SER A 1 5 ? -32.233 31.530 42.975 1.00 0.00 5 SER A N 19
ATOM 31826 C CA . SER A 1 5 ? -32.541 30.821 41.738 1.00 0.00 5 SER A CA 19
ATOM 31827 C C . SER A 1 5 ? -31.719 29.542 41.625 1.00 0.00 5 SER A C 19
ATOM 31828 O O . SER A 1 5 ? -30.500 29.556 41.801 1.00 0.00 5 SER A O 19
ATOM 31836 N N . SER A 1 6 ? -32.394 28.435 41.330 1.00 0.00 6 SER A N 19
ATOM 31837 C CA . SER A 1 6 ? -31.728 27.145 41.198 1.00 0.00 6 SER A CA 19
ATOM 31838 C C . SER A 1 6 ? -32.530 26.209 40.299 1.00 0.00 6 SER A C 19
ATOM 31839 O O . SER A 1 6 ? -33.758 26.266 40.262 1.00 0.00 6 SER A O 19
ATOM 31847 N N . GLY A 1 7 ? -31.824 25.347 39.573 1.00 0.00 7 GLY A N 19
ATOM 31848 C CA . GLY A 1 7 ? -32.485 24.411 38.682 1.00 0.00 7 GLY A CA 19
ATOM 31849 C C . GLY A 1 7 ? -32.070 22.975 38.939 1.00 0.00 7 GLY A C 19
ATOM 31850 O O . GLY A 1 7 ? -32.608 22.316 39.829 1.00 0.00 7 GLY A O 19
ATOM 31854 N N . LYS A 1 8 ? -31.113 22.490 38.157 1.00 0.00 8 LYS A N 19
ATOM 31855 C CA . LYS A 1 8 ? -30.625 21.123 38.302 1.00 0.00 8 LYS A CA 19
ATOM 31856 C C . LYS A 1 8 ? -29.145 21.109 38.671 1.00 0.00 8 LYS A C 19
ATOM 31857 O O . LYS A 1 8 ? -28.314 21.686 37.969 1.00 0.00 8 LYS A O 19
ATOM 31876 N N . LEU A 1 9 ? -28.822 20.447 39.777 1.00 0.00 9 LEU A N 19
ATOM 31877 C CA . LEU A 1 9 ? -27.441 20.356 40.239 1.00 0.00 9 LEU A CA 19
ATOM 31878 C C . LEU A 1 9 ? -26.603 19.511 39.285 1.00 0.00 9 LEU A C 19
ATOM 31879 O O . LEU A 1 9 ? -26.337 18.338 39.550 1.00 0.00 9 LEU A O 19
ATOM 31895 N N . TYR A 1 10 ? -26.187 20.114 38.177 1.00 0.00 10 TYR A N 19
ATOM 31896 C CA . TYR A 1 10 ? -25.379 19.417 37.184 1.00 0.00 10 TYR A CA 19
ATOM 31897 C C . TYR A 1 10 ? -23.893 19.689 37.402 1.00 0.00 10 TYR A C 19
ATOM 31898 O O . TYR A 1 10 ? -23.471 20.840 37.509 1.00 0.00 10 TYR A O 19
ATOM 31916 N N . GLY A 1 11 ? -23.106 18.621 37.465 1.00 0.00 11 GLY A N 19
ATOM 31917 C CA . GLY A 1 11 ? -21.675 18.764 37.670 1.00 0.00 11 GLY A CA 19
ATOM 31918 C C . GLY A 1 11 ? -20.871 18.333 36.460 1.00 0.00 11 GLY A C 19
ATOM 31919 O O . GLY A 1 11 ? -21.412 18.199 35.362 1.00 0.00 11 GLY A O 19
ATOM 31923 N N . SER A 1 12 ? -19.575 18.117 36.659 1.00 0.00 12 SER A N 19
ATOM 31924 C CA . SER A 1 12 ? -18.693 17.704 35.574 1.00 0.00 12 SER A CA 19
ATOM 31925 C C . SER A 1 12 ? -17.953 16.418 35.934 1.00 0.00 12 SER A C 19
ATOM 31926 O O . SER A 1 12 ? -17.019 16.431 36.736 1.00 0.00 12 SER A O 19
ATOM 31934 N N . ILE A 1 13 ? -18.379 15.311 35.334 1.00 0.00 13 ILE A N 19
ATOM 31935 C CA . ILE A 1 13 ? -17.757 14.018 35.590 1.00 0.00 13 ILE A CA 19
ATOM 31936 C C . ILE A 1 13 ? -16.331 13.976 35.051 1.00 0.00 13 ILE A C 19
ATOM 31937 O O . ILE A 1 13 ? -16.088 14.291 33.886 1.00 0.00 13 ILE A O 19
ATOM 31953 N N . PHE A 1 14 ? -15.392 13.585 35.906 1.00 0.00 14 PHE A N 19
ATOM 31954 C CA . PHE A 1 14 ? -13.990 13.502 35.515 1.00 0.00 14 PHE A CA 19
ATOM 31955 C C . PHE A 1 14 ? -13.799 12.497 34.382 1.00 0.00 14 PHE A C 19
ATOM 31956 O O . PHE A 1 14 ? -14.766 11.937 33.865 1.00 0.00 14 PHE A O 19
ATOM 31973 N N . THR A 1 15 ? -12.546 12.273 34.002 1.00 0.00 15 THR A N 19
ATOM 31974 C CA . THR A 1 15 ? -12.228 11.338 32.930 1.00 0.00 15 THR A CA 19
ATOM 31975 C C . THR A 1 15 ? -10.791 10.840 33.044 1.00 0.00 15 THR A C 19
ATOM 31976 O O . THR A 1 15 ? -9.883 11.603 33.369 1.00 0.00 15 THR A O 19
ATOM 31987 N N . GLY A 1 16 ? -10.593 9.554 32.773 1.00 0.00 16 GLY A N 19
ATOM 31988 C CA . GLY A 1 16 ? -9.264 8.976 32.850 1.00 0.00 16 GLY A CA 19
ATOM 31989 C C . GLY A 1 16 ? -8.580 8.913 31.498 1.00 0.00 16 GLY A C 19
ATOM 31990 O O . GLY A 1 16 ? -9.136 9.353 30.492 1.00 0.00 16 GLY A O 19
ATOM 31994 N N . ALA A 1 17 ? -7.369 8.366 31.475 1.00 0.00 17 ALA A N 19
ATOM 31995 C CA . ALA A 1 17 ? -6.608 8.248 30.238 1.00 0.00 17 ALA A CA 19
ATOM 31996 C C . ALA A 1 17 ? -5.468 7.246 30.387 1.00 0.00 17 ALA A C 19
ATOM 31997 O O . ALA A 1 17 ? -4.811 7.191 31.426 1.00 0.00 17 ALA A O 19
ATOM 32004 N N . SER A 1 18 ? -5.240 6.456 29.343 1.00 0.00 18 SER A N 19
ATOM 32005 C CA . SER A 1 18 ? -4.182 5.453 29.360 1.00 0.00 18 SER A CA 19
ATOM 32006 C C . SER A 1 18 ? -3.871 4.966 27.948 1.00 0.00 18 SER A C 19
ATOM 32007 O O . SER A 1 18 ? -4.717 4.365 27.285 1.00 0.00 18 SER A O 19
ATOM 32015 N N . LYS A 1 19 ? -2.651 5.230 27.493 1.00 0.00 19 LYS A N 19
ATOM 32016 C CA . LYS A 1 19 ? -2.225 4.818 26.161 1.00 0.00 19 LYS A CA 19
ATOM 32017 C C . LYS A 1 19 ? -1.916 3.325 26.125 1.00 0.00 19 LYS A C 19
ATOM 32018 O O . LYS A 1 19 ? -2.254 2.634 25.164 1.00 0.00 19 LYS A O 19
ATOM 32037 N N . PHE A 1 20 ? -1.272 2.834 27.178 1.00 0.00 20 PHE A N 19
ATOM 32038 C CA . PHE A 1 20 ? -0.917 1.423 27.267 1.00 0.00 20 PHE A CA 19
ATOM 32039 C C . PHE A 1 20 ? -1.299 0.850 28.628 1.00 0.00 20 PHE A C 19
ATOM 32040 O O . PHE A 1 20 ? -1.773 1.571 29.506 1.00 0.00 20 PHE A O 19
ATOM 32057 N N . ARG A 1 21 ? -1.091 -0.452 28.797 1.00 0.00 21 ARG A N 19
ATOM 32058 C CA . ARG A 1 21 ? -1.415 -1.122 30.050 1.00 0.00 21 ARG A CA 19
ATOM 32059 C C . ARG A 1 21 ? -0.506 -2.327 30.273 1.00 0.00 21 ARG A C 19
ATOM 32060 O O . ARG A 1 21 ? 0.284 -2.692 29.402 1.00 0.00 21 ARG A O 19
ATOM 32081 N N . CYS A 1 22 ? -0.623 -2.941 31.446 1.00 0.00 22 CYS A N 19
ATOM 32082 C CA . CYS A 1 22 ? 0.188 -4.103 31.786 1.00 0.00 22 CYS A CA 19
ATOM 32083 C C . CYS A 1 22 ? -0.687 -5.335 31.995 1.00 0.00 22 CYS A C 19
ATOM 32084 O O . CYS A 1 22 ? -1.621 -5.319 32.797 1.00 0.00 22 CYS A O 19
ATOM 32091 N N . LYS A 1 23 ? -0.380 -6.403 31.268 1.00 0.00 23 LYS A N 19
ATOM 32092 C CA . LYS A 1 23 ? -1.136 -7.645 31.373 1.00 0.00 23 LYS A CA 19
ATOM 32093 C C . LYS A 1 23 ? -1.114 -8.177 32.802 1.00 0.00 23 LYS A C 19
ATOM 32094 O O . LYS A 1 23 ? -2.122 -8.670 33.308 1.00 0.00 23 LYS A O 19
ATOM 32113 N N . ASP A 1 24 ? 0.043 -8.072 33.449 1.00 0.00 24 ASP A N 19
ATOM 32114 C CA . ASP A 1 24 ? 0.195 -8.540 34.822 1.00 0.00 24 ASP A CA 19
ATOM 32115 C C . ASP A 1 24 ? -0.528 -7.615 35.795 1.00 0.00 24 ASP A C 19
ATOM 32116 O O . ASP A 1 24 ? -1.607 -7.940 36.292 1.00 0.00 24 ASP A O 19
ATOM 32125 N N . CYS A 1 25 ? 0.072 -6.460 36.063 1.00 0.00 25 CYS A N 19
ATOM 32126 C CA . CYS A 1 25 ? -0.513 -5.488 36.979 1.00 0.00 25 CYS A CA 19
ATOM 32127 C C . CYS A 1 25 ? -1.553 -4.629 36.266 1.00 0.00 25 CYS A C 19
ATOM 32128 O O . CYS A 1 25 ? -1.556 -4.529 35.039 1.00 0.00 25 CYS A O 19
ATOM 32135 N N . SER A 1 26 ? -2.435 -4.008 37.044 1.00 0.00 26 SER A N 19
ATOM 32136 C CA . SER A 1 26 ? -3.482 -3.161 36.488 1.00 0.00 26 SER A CA 19
ATOM 32137 C C . SER A 1 26 ? -2.995 -1.722 36.341 1.00 0.00 26 SER A C 19
ATOM 32138 O O . SER A 1 26 ? -3.732 -0.774 36.610 1.00 0.00 26 SER A O 19
ATOM 32146 N N . ALA A 1 27 ? -1.747 -1.567 35.910 1.00 0.00 27 ALA A N 19
ATOM 32147 C CA . ALA A 1 27 ? -1.161 -0.246 35.724 1.00 0.00 27 ALA A CA 19
ATOM 32148 C C . ALA A 1 27 ? -1.267 0.202 34.271 1.00 0.00 27 ALA A C 19
ATOM 32149 O O . ALA A 1 27 ? -1.751 -0.540 33.417 1.00 0.00 27 ALA A O 19
ATOM 32156 N N . ALA A 1 28 ? -0.812 1.420 33.997 1.00 0.00 28 ALA A N 19
ATOM 32157 C CA . ALA A 1 28 ? -0.854 1.966 32.646 1.00 0.00 28 ALA A CA 19
ATOM 32158 C C . ALA A 1 28 ? 0.190 3.062 32.464 1.00 0.00 28 ALA A C 19
ATOM 32159 O O . ALA A 1 28 ? 0.693 3.621 33.438 1.00 0.00 28 ALA A O 19
ATOM 32166 N N . TYR A 1 29 ? 0.511 3.363 31.211 1.00 0.00 29 TYR A N 19
ATOM 32167 C CA . TYR A 1 29 ? 1.498 4.391 30.902 1.00 0.00 29 TYR A CA 19
ATOM 32168 C C . TYR A 1 29 ? 1.058 5.226 29.703 1.00 0.00 29 TYR A C 19
ATOM 32169 O O . TYR A 1 29 ? 0.082 4.897 29.028 1.00 0.00 29 TYR A O 19
ATOM 32187 N N . ASP A 1 30 ? 1.786 6.307 29.444 1.00 0.00 30 ASP A N 19
ATOM 32188 C CA . ASP A 1 30 ? 1.474 7.189 28.326 1.00 0.00 30 ASP A CA 19
ATOM 32189 C C . ASP A 1 30 ? 2.258 6.788 27.081 1.00 0.00 30 ASP A C 19
ATOM 32190 O O . ASP A 1 30 ? 1.722 6.774 25.972 1.00 0.00 30 ASP A O 19
ATOM 32199 N N . THR A 1 31 ? 3.534 6.465 27.271 1.00 0.00 31 THR A N 19
ATOM 32200 C CA . THR A 1 31 ? 4.394 6.066 26.164 1.00 0.00 31 THR A CA 19
ATOM 32201 C C . THR A 1 31 ? 4.869 4.626 26.327 1.00 0.00 31 THR A C 19
ATOM 32202 O O . THR A 1 31 ? 5.331 4.232 27.398 1.00 0.00 31 THR A O 19
ATOM 32213 N N . LEU A 1 32 ? 4.754 3.845 25.259 1.00 0.00 32 LEU A N 19
ATOM 32214 C CA . LEU A 1 32 ? 5.173 2.448 25.283 1.00 0.00 32 LEU A CA 19
ATOM 32215 C C . LEU A 1 32 ? 6.595 2.315 25.819 1.00 0.00 32 LEU A C 19
ATOM 32216 O O . LEU A 1 32 ? 6.823 1.688 26.854 1.00 0.00 32 LEU A O 19
ATOM 32232 N N . VAL A 1 33 ? 7.547 2.913 25.110 1.00 0.00 33 VAL A N 19
ATOM 32233 C CA . VAL A 1 33 ? 8.947 2.864 25.516 1.00 0.00 33 VAL A CA 19
ATOM 32234 C C . VAL A 1 33 ? 9.078 2.848 27.035 1.00 0.00 33 VAL A C 19
ATOM 32235 O O . VAL A 1 33 ? 9.953 2.180 27.584 1.00 0.00 33 VAL A O 19
ATOM 32248 N N . GLU A 1 34 ? 8.203 3.590 27.707 1.00 0.00 34 GLU A N 19
ATOM 32249 C CA . GLU A 1 34 ? 8.222 3.661 29.163 1.00 0.00 34 GLU A CA 19
ATOM 32250 C C . GLU A 1 34 ? 7.650 2.387 29.778 1.00 0.00 34 GLU A C 19
ATOM 32251 O O . GLU A 1 34 ? 8.263 1.777 30.654 1.00 0.00 34 GLU A O 19
ATOM 32263 N N . LEU A 1 35 ? 6.470 1.990 29.312 1.00 0.00 35 LEU A N 19
ATOM 32264 C CA . LEU A 1 35 ? 5.813 0.788 29.815 1.00 0.00 35 LEU A CA 19
ATOM 32265 C C . LEU A 1 35 ? 6.751 -0.413 29.750 1.00 0.00 35 LEU A C 19
ATOM 32266 O O . LEU A 1 35 ? 7.017 -1.062 30.761 1.00 0.00 35 LEU A O 19
ATOM 32282 N N . THR A 1 36 ? 7.252 -0.701 28.553 1.00 0.00 36 THR A N 19
ATOM 32283 C CA . THR A 1 36 ? 8.161 -1.824 28.355 1.00 0.00 36 THR A CA 19
ATOM 32284 C C . THR A 1 36 ? 9.154 -1.936 29.507 1.00 0.00 36 THR A C 19
ATOM 32285 O O . THR A 1 36 ? 9.275 -2.989 30.134 1.00 0.00 36 THR A O 19
ATOM 32296 N N . VAL A 1 37 ? 9.863 -0.845 29.780 1.00 0.00 37 VAL A N 19
ATOM 32297 C CA . VAL A 1 37 ? 10.844 -0.821 30.859 1.00 0.00 37 VAL A CA 19
ATOM 32298 C C . VAL A 1 37 ? 10.323 -1.551 32.092 1.00 0.00 37 VAL A C 19
ATOM 32299 O O . VAL A 1 37 ? 10.914 -2.532 32.543 1.00 0.00 37 VAL A O 19
ATOM 32312 N N . HIS A 1 38 ? 9.210 -1.065 32.634 1.00 0.00 38 HIS A N 19
ATOM 32313 C CA . HIS A 1 38 ? 8.608 -1.671 33.816 1.00 0.00 38 HIS A CA 19
ATOM 32314 C C . HIS A 1 38 ? 8.371 -3.163 33.600 1.00 0.00 38 HIS A C 19
ATOM 32315 O O . HIS A 1 38 ? 8.656 -3.980 34.476 1.00 0.00 38 HIS A O 19
ATOM 32329 N N . MET A 1 39 ? 7.846 -3.512 32.430 1.00 0.00 39 MET A N 19
ATOM 32330 C CA . MET A 1 39 ? 7.572 -4.905 32.100 1.00 0.00 39 MET A CA 19
ATOM 32331 C C . MET A 1 39 ? 8.845 -5.742 32.172 1.00 0.00 39 MET A C 19
ATOM 32332 O O . MET A 1 39 ? 8.854 -6.826 32.754 1.00 0.00 39 MET A O 19
ATOM 32346 N N . ASN A 1 40 ? 9.918 -5.231 31.577 1.00 0.00 40 ASN A N 19
ATOM 32347 C CA . ASN A 1 40 ? 11.197 -5.933 31.574 1.00 0.00 40 ASN A CA 19
ATOM 32348 C C . ASN A 1 40 ? 11.796 -5.977 32.977 1.00 0.00 40 ASN A C 19
ATOM 32349 O O . ASN A 1 40 ? 12.048 -7.052 33.520 1.00 0.00 40 ASN A O 19
ATOM 32360 N N . GLU A 1 41 ? 12.021 -4.802 33.556 1.00 0.00 41 GLU A N 19
ATOM 32361 C CA . GLU A 1 41 ? 12.591 -4.707 34.895 1.00 0.00 41 GLU A CA 19
ATOM 32362 C C . GLU A 1 41 ? 11.882 -5.657 35.856 1.00 0.00 41 GLU A C 19
ATOM 32363 O O . GLU A 1 41 ? 12.487 -6.589 36.388 1.00 0.00 41 GLU A O 19
ATOM 32375 N N . THR A 1 42 ? 10.594 -5.415 36.076 1.00 0.00 42 THR A N 19
ATOM 32376 C CA . THR A 1 42 ? 9.801 -6.246 36.973 1.00 0.00 42 THR A CA 19
ATOM 32377 C C . THR A 1 42 ? 9.636 -7.655 36.415 1.00 0.00 42 THR A C 19
ATOM 32378 O O . THR A 1 42 ? 9.910 -8.640 37.099 1.00 0.00 42 THR A O 19
ATOM 32389 N N . GLY A 1 43 ? 9.183 -7.743 35.167 1.00 0.00 43 GLY A N 19
ATOM 32390 C CA . GLY A 1 43 ? 8.990 -9.037 34.539 1.00 0.00 43 GLY A CA 19
ATOM 32391 C C . GLY A 1 43 ? 7.684 -9.119 33.773 1.00 0.00 43 GLY A C 19
ATOM 32392 O O . GLY A 1 43 ? 7.524 -9.965 32.892 1.00 0.00 43 GLY A O 19
ATOM 32396 N N . HIS A 1 44 ? 6.747 -8.238 34.109 1.00 0.00 44 HIS A N 19
ATOM 32397 C CA . HIS A 1 44 ? 5.447 -8.215 33.446 1.00 0.00 44 HIS A CA 19
ATOM 32398 C C . HIS A 1 44 ? 5.610 -8.080 31.935 1.00 0.00 44 HIS A C 19
ATOM 32399 O O . HIS A 1 44 ? 6.726 -8.098 31.417 1.00 0.00 44 HIS A O 19
ATOM 32413 N N . TYR A 1 45 ? 4.489 -7.949 31.234 1.00 0.00 45 TYR A N 19
ATOM 32414 C CA . TYR A 1 45 ? 4.506 -7.815 29.782 1.00 0.00 45 TYR A CA 19
ATOM 32415 C C . TYR A 1 45 ? 3.169 -7.294 29.266 1.00 0.00 45 TYR A C 19
ATOM 32416 O O . TYR A 1 45 ? 2.201 -7.184 30.019 1.00 0.00 45 TYR A O 19
ATOM 32434 N N . ARG A 1 46 ? 3.122 -6.977 27.977 1.00 0.00 46 ARG A N 19
ATOM 32435 C CA . ARG A 1 46 ? 1.904 -6.468 27.359 1.00 0.00 46 ARG A CA 19
ATOM 32436 C C . ARG A 1 46 ? 0.843 -7.560 27.267 1.00 0.00 46 ARG A C 19
ATOM 32437 O O . ARG A 1 46 ? 1.160 -8.751 27.285 1.00 0.00 46 ARG A O 19
ATOM 32458 N N . ASP A 1 47 ? -0.416 -7.149 27.168 1.00 0.00 47 ASP A N 19
ATOM 32459 C CA . ASP A 1 47 ? -1.523 -8.092 27.073 1.00 0.00 47 ASP A CA 19
ATOM 32460 C C . ASP A 1 47 ? -1.800 -8.460 25.618 1.00 0.00 47 ASP A C 19
ATOM 32461 O O . ASP A 1 47 ? -1.994 -9.631 25.290 1.00 0.00 47 ASP A O 19
ATOM 32470 N N . ASP A 1 48 ? -1.818 -7.454 24.752 1.00 0.00 48 ASP A N 19
ATOM 32471 C CA . ASP A 1 48 ? -2.071 -7.671 23.332 1.00 0.00 48 ASP A CA 19
ATOM 32472 C C . ASP A 1 48 ? -0.792 -8.083 22.609 1.00 0.00 48 ASP A C 19
ATOM 32473 O O . ASP A 1 48 ? -0.722 -8.047 21.381 1.00 0.00 48 ASP A O 19
ATOM 32482 N N . ASN A 1 49 ? 0.217 -8.475 23.381 1.00 0.00 49 ASN A N 19
ATOM 32483 C CA . ASN A 1 49 ? 1.494 -8.894 22.813 1.00 0.00 49 ASN A CA 19
ATOM 32484 C C . ASN A 1 49 ? 1.295 -9.993 21.775 1.00 0.00 49 ASN A C 19
ATOM 32485 O O . ASN A 1 49 ? 0.273 -10.680 21.770 1.00 0.00 49 ASN A O 19
ATOM 32496 N N . HIS A 1 50 ? 2.278 -10.154 20.895 1.00 0.00 50 HIS A N 19
ATOM 32497 C CA . HIS A 1 50 ? 2.212 -11.171 19.851 1.00 0.00 50 HIS A CA 19
ATOM 32498 C C . HIS A 1 50 ? 2.609 -12.538 20.399 1.00 0.00 50 HIS A C 19
ATOM 32499 O O . HIS A 1 50 ? 3.774 -12.776 20.713 1.00 0.00 50 HIS A O 19
ATOM 32513 N N . GLU A 1 51 ? 1.631 -13.432 20.509 1.00 0.00 51 GLU A N 19
ATOM 32514 C CA . GLU A 1 51 ? 1.879 -14.775 21.020 1.00 0.00 51 GLU A CA 19
ATOM 32515 C C . GLU A 1 51 ? 1.650 -15.821 19.934 1.00 0.00 51 GLU A C 19
ATOM 32516 O O . GLU A 1 51 ? 1.147 -15.512 18.852 1.00 0.00 51 GLU A O 19
ATOM 32528 N N . THR A 1 52 ? 2.023 -17.063 20.228 1.00 0.00 52 THR A N 19
ATOM 32529 C CA . THR A 1 52 ? 1.861 -18.156 19.277 1.00 0.00 52 THR A CA 19
ATOM 32530 C C . THR A 1 52 ? 0.393 -18.359 18.918 1.00 0.00 52 THR A C 19
ATOM 32531 O O . THR A 1 52 ? -0.499 -18.026 19.698 1.00 0.00 52 THR A O 19
ATOM 32542 N N . ASP A 1 53 ? 0.149 -18.907 17.733 1.00 0.00 53 ASP A N 19
ATOM 32543 C CA . ASP A 1 53 ? -1.211 -19.156 17.270 1.00 0.00 53 ASP A CA 19
ATOM 32544 C C . ASP A 1 53 ? -1.881 -20.239 18.112 1.00 0.00 53 ASP A C 19
ATOM 32545 O O . ASP A 1 53 ? -1.364 -21.348 18.238 1.00 0.00 53 ASP A O 19
ATOM 32554 N N . ASN A 1 54 ? -3.034 -19.909 18.684 1.00 0.00 54 ASN A N 19
ATOM 32555 C CA . ASN A 1 54 ? -3.773 -20.853 19.513 1.00 0.00 54 ASN A CA 19
ATOM 32556 C C . ASN A 1 54 ? -3.866 -22.216 18.836 1.00 0.00 54 ASN A C 19
ATOM 32557 O O . ASN A 1 54 ? -3.473 -23.233 19.406 1.00 0.00 54 ASN A O 19
ATOM 32568 N N . ASN A 1 55 ? -4.390 -22.229 17.613 1.00 0.00 55 ASN A N 19
ATOM 32569 C CA . ASN A 1 55 ? -4.535 -23.467 16.857 1.00 0.00 55 ASN A CA 19
ATOM 32570 C C . ASN A 1 55 ? -5.446 -24.448 17.590 1.00 0.00 55 ASN A C 19
ATOM 32571 O O . ASN A 1 55 ? -5.182 -25.650 17.623 1.00 0.00 55 ASN A O 19
ATOM 32582 N N . ASN A 1 56 ? -6.519 -23.927 18.176 1.00 0.00 56 ASN A N 19
ATOM 32583 C CA . ASN A 1 56 ? -7.470 -24.756 18.907 1.00 0.00 56 ASN A CA 19
ATOM 32584 C C . ASN A 1 56 ? -8.042 -25.848 18.009 1.00 0.00 56 ASN A C 19
ATOM 32585 O O . ASN A 1 56 ? -8.507 -25.593 16.898 1.00 0.00 56 ASN A O 19
ATOM 32596 N N . PRO A 1 57 ? -8.009 -27.097 18.500 1.00 0.00 57 PRO A N 19
ATOM 32597 C CA . PRO A 1 57 ? -8.522 -28.252 17.759 1.00 0.00 57 PRO A CA 19
ATOM 32598 C C . PRO A 1 57 ? -10.041 -28.236 17.638 1.00 0.00 57 PRO A C 19
ATOM 32599 O O . PRO A 1 57 ? -10.639 -29.147 17.065 1.00 0.00 57 PRO A O 19
ATOM 32610 N N . LYS A 1 58 ? -10.663 -27.194 18.179 1.00 0.00 58 LYS A N 19
ATOM 32611 C CA . LYS A 1 58 ? -12.113 -27.056 18.129 1.00 0.00 58 LYS A CA 19
ATOM 32612 C C . LYS A 1 58 ? -12.538 -26.191 16.947 1.00 0.00 58 LYS A C 19
ATOM 32613 O O . LYS A 1 58 ? -13.342 -25.271 17.095 1.00 0.00 58 LYS A O 19
ATOM 32632 N N . ARG A 1 59 ? -11.994 -26.495 15.772 1.00 0.00 59 ARG A N 19
ATOM 32633 C CA . ARG A 1 59 ? -12.317 -25.745 14.564 1.00 0.00 59 ARG A CA 19
ATOM 32634 C C . ARG A 1 59 ? -13.688 -26.146 14.026 1.00 0.00 59 ARG A C 19
ATOM 32635 O O . ARG A 1 59 ? -14.158 -27.258 14.265 1.00 0.00 59 ARG A O 19
ATOM 32656 N N . TRP A 1 60 ? -14.323 -25.233 13.301 1.00 0.00 60 TRP A N 19
ATOM 32657 C CA . TRP A 1 60 ? -15.640 -25.491 12.730 1.00 0.00 60 TRP A CA 19
ATOM 32658 C C . TRP A 1 60 ? -15.520 -26.117 11.344 1.00 0.00 60 TRP A C 19
ATOM 32659 O O . TRP A 1 60 ? -14.416 -26.307 10.833 1.00 0.00 60 TRP A O 19
ATOM 32680 N N . SER A 1 61 ? -16.661 -26.435 10.743 1.00 0.00 61 SER A N 19
ATOM 32681 C CA . SER A 1 61 ? -16.682 -27.043 9.417 1.00 0.00 61 SER A CA 19
ATOM 32682 C C . SER A 1 61 ? -17.348 -26.116 8.404 1.00 0.00 61 SER A C 19
ATOM 32683 O O . SER A 1 61 ? -17.915 -25.086 8.767 1.00 0.00 61 SER A O 19
ATOM 32691 N N . LYS A 1 62 ? -17.275 -26.491 7.132 1.00 0.00 62 LYS A N 19
ATOM 32692 C CA . LYS A 1 62 ? -17.871 -25.696 6.064 1.00 0.00 62 LYS A CA 19
ATOM 32693 C C . LYS A 1 62 ? -19.042 -26.435 5.424 1.00 0.00 62 LYS A C 19
ATOM 32694 O O . LYS A 1 62 ? -19.154 -27.659 5.506 1.00 0.00 62 LYS A O 19
ATOM 32713 N N . PRO A 1 63 ? -19.934 -25.678 4.769 1.00 0.00 63 PRO A N 19
ATOM 32714 C CA . PRO A 1 63 ? -21.111 -26.241 4.100 1.00 0.00 63 PRO A CA 19
ATOM 32715 C C . PRO A 1 63 ? -20.741 -27.050 2.861 1.00 0.00 63 PRO A C 19
ATOM 32716 O O . PRO A 1 63 ? -19.565 -27.193 2.530 1.00 0.00 63 PRO A O 19
ATOM 32727 N N . ARG A 1 64 ? -21.754 -27.576 2.180 1.00 0.00 64 ARG A N 19
ATOM 32728 C CA . ARG A 1 64 ? -21.535 -28.371 0.978 1.00 0.00 64 ARG A CA 19
ATOM 32729 C C . ARG A 1 64 ? -21.803 -27.545 -0.277 1.00 0.00 64 ARG A C 19
ATOM 32730 O O . ARG A 1 64 ? -22.648 -26.649 -0.275 1.00 0.00 64 ARG A O 19
ATOM 32751 N N . LYS A 1 65 ? -21.076 -27.850 -1.346 1.00 0.00 65 LYS A N 19
ATOM 32752 C CA . LYS A 1 65 ? -21.234 -27.138 -2.608 1.00 0.00 65 LYS A CA 19
ATOM 32753 C C . LYS A 1 65 ? -22.700 -27.095 -3.029 1.00 0.00 65 LYS A C 19
ATOM 32754 O O . LYS A 1 65 ? -23.579 -27.555 -2.300 1.00 0.00 65 LYS A O 19
ATOM 32773 N N . ARG A 1 66 ? -22.955 -26.542 -4.210 1.00 0.00 66 ARG A N 19
ATOM 32774 C CA . ARG A 1 66 ? -24.314 -26.441 -4.728 1.00 0.00 66 ARG A CA 19
ATOM 32775 C C . ARG A 1 66 ? -24.443 -27.170 -6.062 1.00 0.00 66 ARG A C 19
ATOM 32776 O O . ARG A 1 66 ? -23.465 -27.698 -6.591 1.00 0.00 66 ARG A O 19
ATOM 32797 N N . SER A 1 67 ? -25.657 -27.193 -6.604 1.00 0.00 67 SER A N 19
ATOM 32798 C CA . SER A 1 67 ? -25.916 -27.861 -7.873 1.00 0.00 67 SER A CA 19
ATOM 32799 C C . SER A 1 67 ? -24.740 -27.683 -8.830 1.00 0.00 67 SER A C 19
ATOM 32800 O O . SER A 1 67 ? -24.076 -26.645 -8.830 1.00 0.00 67 SER A O 19
ATOM 32808 N N . LEU A 1 68 ? -24.489 -28.701 -9.644 1.00 0.00 68 LEU A N 19
ATOM 32809 C CA . LEU A 1 68 ? -23.393 -28.659 -10.606 1.00 0.00 68 LEU A CA 19
ATOM 32810 C C . LEU A 1 68 ? -23.920 -28.454 -12.023 1.00 0.00 68 LEU A C 19
ATOM 32811 O O . LEU A 1 68 ? -23.320 -28.919 -12.993 1.00 0.00 68 LEU A O 19
ATOM 32827 N N . LEU A 1 69 ? -25.043 -27.753 -12.135 1.00 0.00 69 LEU A N 19
ATOM 32828 C CA . LEU A 1 69 ? -25.651 -27.484 -13.433 1.00 0.00 69 LEU A CA 19
ATOM 32829 C C . LEU A 1 69 ? -24.598 -27.043 -14.445 1.00 0.00 69 LEU A C 19
ATOM 32830 O O . LEU A 1 69 ? -23.812 -26.133 -14.181 1.00 0.00 69 LEU A O 19
ATOM 32846 N N . GLU A 1 70 ? -24.591 -27.692 -15.606 1.00 0.00 70 GLU A N 19
ATOM 32847 C CA . GLU A 1 70 ? -23.636 -27.364 -16.658 1.00 0.00 70 GLU A CA 19
ATOM 32848 C C . GLU A 1 70 ? -24.240 -26.379 -17.655 1.00 0.00 70 GLU A C 19
ATOM 32849 O O . GLU A 1 70 ? -25.314 -26.619 -18.207 1.00 0.00 70 GLU A O 19
ATOM 32861 N N . MET A 1 71 ? -23.543 -25.270 -17.877 1.00 0.00 71 MET A N 19
ATOM 32862 C CA . MET A 1 71 ? -24.012 -24.248 -18.808 1.00 0.00 71 MET A CA 19
ATOM 32863 C C . MET A 1 71 ? -23.359 -24.420 -20.175 1.00 0.00 71 MET A C 19
ATOM 32864 O O . MET A 1 71 ? -22.135 -24.399 -20.296 1.00 0.00 71 MET A O 19
ATOM 32878 N N . GLU A 1 72 ? -24.185 -24.588 -21.204 1.00 0.00 72 GLU A N 19
ATOM 32879 C CA . GLU A 1 72 ? -23.686 -24.764 -22.562 1.00 0.00 72 GLU A CA 19
ATOM 32880 C C . GLU A 1 72 ? -23.589 -23.423 -23.284 1.00 0.00 72 GLU A C 19
ATOM 32881 O O . GLU A 1 72 ? -24.328 -22.487 -22.981 1.00 0.00 72 GLU A O 19
ATOM 32893 N N . GLY A 1 73 ? -22.670 -23.337 -24.241 1.00 0.00 73 GLY A N 19
ATOM 32894 C CA . GLY A 1 73 ? -22.492 -22.107 -24.990 1.00 0.00 73 GLY A CA 19
ATOM 32895 C C . GLY A 1 73 ? -22.838 -22.267 -26.457 1.00 0.00 73 GLY A C 19
ATOM 32896 O O . GLY A 1 73 ? -23.970 -22.606 -26.802 1.00 0.00 73 GLY A O 19
ATOM 32900 N N . LYS A 1 74 ? -21.862 -22.021 -27.324 1.00 0.00 74 LYS A N 19
ATOM 32901 C CA . LYS A 1 74 ? -22.068 -22.138 -28.763 1.00 0.00 74 LYS A CA 19
ATOM 32902 C C . LYS A 1 74 ? -22.286 -23.594 -29.164 1.00 0.00 74 LYS A C 19
ATOM 32903 O O . LYS A 1 74 ? -21.366 -24.263 -29.631 1.00 0.00 74 LYS A O 19
ATOM 32922 N N . GLU A 1 75 ? -23.512 -24.075 -28.980 1.00 0.00 75 GLU A N 19
ATOM 32923 C CA . GLU A 1 75 ? -23.850 -25.452 -29.324 1.00 0.00 75 GLU A CA 19
ATOM 32924 C C . GLU A 1 75 ? -24.686 -25.504 -30.600 1.00 0.00 75 GLU A C 19
ATOM 32925 O O . GLU A 1 75 ? -25.329 -24.524 -30.974 1.00 0.00 75 GLU A O 19
ATOM 32937 N N . ASP A 1 76 ? -24.670 -26.654 -31.264 1.00 0.00 76 ASP A N 19
ATOM 32938 C CA . ASP A 1 76 ? -25.425 -26.836 -32.497 1.00 0.00 76 ASP A CA 19
ATOM 32939 C C . ASP A 1 76 ? -25.638 -28.317 -32.792 1.00 0.00 76 ASP A C 19
ATOM 32940 O O . ASP A 1 76 ? -25.043 -29.180 -32.146 1.00 0.00 76 ASP A O 19
ATOM 32949 N N . ALA A 1 77 ? -26.489 -28.605 -33.770 1.00 0.00 77 ALA A N 19
ATOM 32950 C CA . ALA A 1 77 ? -26.778 -29.982 -34.152 1.00 0.00 77 ALA A CA 19
ATOM 32951 C C . ALA A 1 77 ? -25.708 -30.530 -35.089 1.00 0.00 77 ALA A C 19
ATOM 32952 O O . ALA A 1 77 ? -26.020 -31.146 -36.108 1.00 0.00 77 ALA A O 19
ATOM 32959 N N . GLN A 1 78 ? -24.447 -30.301 -34.737 1.00 0.00 78 GLN A N 19
ATOM 32960 C CA . GLN A 1 78 ? -23.331 -30.771 -35.549 1.00 0.00 78 GLN A CA 19
ATOM 32961 C C . GLN A 1 78 ? -22.528 -31.834 -34.808 1.00 0.00 78 GLN A C 19
ATOM 32962 O O . GLN A 1 78 ? -22.670 -32.003 -33.596 1.00 0.00 78 GLN A O 19
ATOM 32976 N N . LYS A 1 79 ? -21.685 -32.551 -35.542 1.00 0.00 79 LYS A N 19
ATOM 32977 C CA . LYS A 1 79 ? -20.857 -33.598 -34.955 1.00 0.00 79 LYS A CA 19
ATOM 32978 C C . LYS A 1 79 ? -19.391 -33.413 -35.336 1.00 0.00 79 LYS A C 19
ATOM 32979 O O . LYS A 1 79 ? -18.622 -34.373 -35.370 1.00 0.00 79 LYS A O 19
ATOM 32998 N N . VAL A 1 80 ? -19.013 -32.170 -35.621 1.00 0.00 80 VAL A N 19
ATOM 32999 C CA . VAL A 1 80 ? -17.638 -31.858 -35.997 1.00 0.00 80 VAL A CA 19
ATOM 33000 C C . VAL A 1 80 ? -17.418 -30.351 -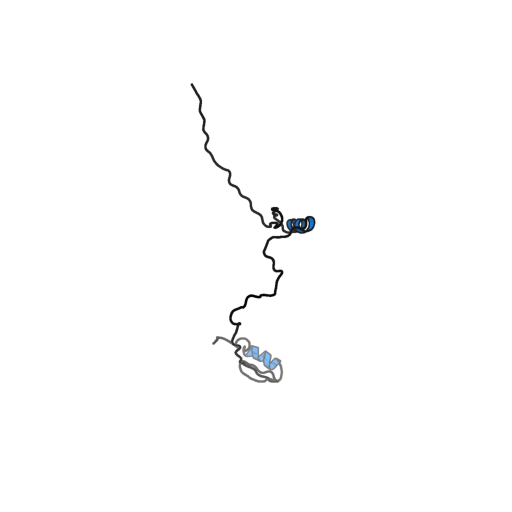36.071 1.00 0.00 80 VAL A C 19
ATOM 33001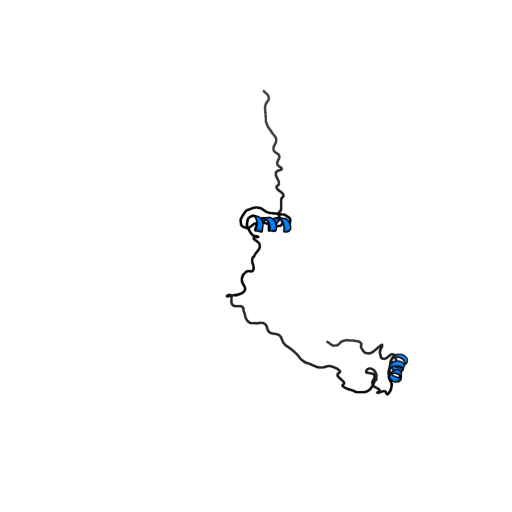 O O . VAL A 1 80 ? -18.316 -29.600 -36.456 1.00 0.00 80 VAL A O 19
ATOM 33014 N N . LEU A 1 81 ? -16.220 -29.915 -35.702 1.00 0.00 81 LEU A N 19
ATOM 33015 C CA . LEU A 1 81 ? -15.880 -28.497 -35.728 1.00 0.00 81 LEU A CA 19
ATOM 33016 C C . LEU A 1 81 ? -16.248 -27.872 -37.069 1.00 0.00 81 LEU A C 19
ATOM 33017 O O . LEU A 1 81 ? -15.966 -28.436 -38.127 1.00 0.00 81 LEU A O 19
ATOM 33033 N N . LYS A 1 82 ? -16.879 -26.704 -37.019 1.00 0.00 82 LYS A N 19
ATOM 33034 C CA . LYS A 1 82 ? -17.284 -26.001 -38.230 1.00 0.00 82 LYS A CA 19
ATOM 33035 C C . LYS A 1 82 ? -16.990 -24.507 -38.117 1.00 0.00 82 LYS A C 19
ATOM 33036 O O . LYS A 1 82 ? -17.307 -23.878 -37.107 1.00 0.00 82 LYS A O 19
ATOM 33055 N N . CYS A 1 83 ? -16.384 -23.948 -39.158 1.00 0.00 83 CYS A N 19
ATOM 33056 C CA . CYS A 1 83 ? -16.048 -22.529 -39.175 1.00 0.00 83 CYS A CA 19
ATOM 33057 C C . CYS A 1 83 ? -17.285 -21.674 -38.915 1.00 0.00 83 CYS A C 19
ATOM 33058 O O . CYS A 1 83 ? -18.317 -21.845 -39.563 1.00 0.00 83 CYS A O 19
ATOM 33065 N N . MET A 1 84 ? -17.172 -20.752 -37.964 1.00 0.00 84 MET A N 19
ATOM 33066 C CA . MET A 1 84 ? -18.281 -19.870 -37.621 1.00 0.00 84 MET A CA 19
ATOM 33067 C C . MET A 1 84 ? -18.475 -18.800 -38.689 1.00 0.00 84 MET A C 19
ATOM 33068 O O . MET A 1 84 ? -19.273 -17.877 -38.521 1.00 0.00 84 MET A O 19
ATOM 33082 N N . TYR A 1 85 ? -17.741 -18.928 -39.790 1.00 0.00 85 TYR A N 19
ATOM 33083 C CA . TYR A 1 85 ? -17.831 -17.970 -40.885 1.00 0.00 85 TYR A CA 19
ATOM 33084 C C . TYR A 1 85 ? -18.175 -18.672 -42.195 1.00 0.00 85 TYR A C 19
ATOM 33085 O O . TYR A 1 85 ? -19.184 -18.365 -42.832 1.00 0.00 85 TYR A O 19
ATOM 33103 N N . CYS A 1 86 ? -17.330 -19.617 -42.592 1.00 0.00 86 CYS A N 19
ATOM 33104 C CA . CYS A 1 86 ? -17.541 -20.364 -43.827 1.00 0.00 86 CYS A CA 19
ATOM 33105 C C . CYS A 1 86 ? -17.949 -21.804 -43.527 1.00 0.00 86 CYS A C 19
ATOM 33106 O O . CYS A 1 86 ? -17.862 -22.677 -44.389 1.00 0.00 86 CYS A O 19
ATOM 33113 N N . GLY A 1 87 ? -18.395 -22.043 -42.297 1.00 0.00 87 GLY A N 19
ATOM 33114 C CA . GLY A 1 87 ? -18.810 -23.378 -41.906 1.00 0.00 87 GLY A CA 19
ATOM 33115 C C . GLY A 1 87 ? -18.021 -24.461 -42.614 1.00 0.00 87 GLY A C 19
ATOM 33116 O O . GLY A 1 87 ? -18.559 -25.184 -43.453 1.00 0.00 87 GLY A O 19
ATOM 33120 N N . HIS A 1 88 ? -16.740 -24.575 -42.275 1.00 0.00 88 HIS A N 19
ATOM 33121 C CA . HIS A 1 88 ? -15.875 -25.578 -42.885 1.00 0.00 88 HIS A CA 19
ATOM 33122 C C . HIS A 1 88 ? -15.577 -26.707 -41.905 1.00 0.00 88 HIS A C 19
ATOM 33123 O O . HIS A 1 88 ? -15.030 -26.478 -40.826 1.00 0.00 88 HIS A O 19
ATOM 33137 N N . SER A 1 89 ? -15.942 -27.927 -42.285 1.00 0.00 89 SER A N 19
ATOM 33138 C CA . SER A 1 89 ? -15.718 -29.092 -41.437 1.00 0.00 89 SER A CA 19
ATOM 33139 C C . SER A 1 89 ? -14.228 -29.301 -41.183 1.00 0.00 89 SER A C 19
ATOM 33140 O O . SER A 1 89 ? -13.397 -29.044 -42.053 1.00 0.00 89 SER A O 19
ATOM 33148 N N . PHE A 1 90 ? -13.899 -29.768 -39.983 1.00 0.00 90 PHE A N 19
ATOM 33149 C CA . PHE A 1 90 ? -12.510 -30.012 -39.613 1.00 0.00 90 PHE A CA 19
ATOM 33150 C C . PHE A 1 90 ? -12.371 -31.332 -38.861 1.00 0.00 90 PHE A C 19
ATOM 33151 O O . PHE A 1 90 ? -13.366 -31.966 -38.511 1.00 0.00 90 PHE A O 19
ATOM 33168 N N . GLU A 1 91 ? -11.129 -31.740 -38.618 1.00 0.00 91 GLU A N 19
ATOM 33169 C CA . GLU A 1 91 ? -10.860 -32.985 -37.908 1.00 0.00 91 GLU A CA 19
ATOM 33170 C C . GLU A 1 91 ? -10.556 -32.719 -36.438 1.00 0.00 91 GLU A C 19
ATOM 33171 O O . GLU A 1 91 ? -11.093 -33.383 -35.551 1.00 0.00 91 GLU A O 19
ATOM 33183 N N . SER A 1 92 ? -9.688 -31.743 -36.185 1.00 0.00 92 SER A N 19
ATOM 33184 C CA . SER A 1 92 ? -9.308 -31.392 -34.822 1.00 0.00 92 SER A CA 19
ATOM 33185 C C . SER A 1 92 ? -9.419 -29.887 -34.599 1.00 0.00 92 SER A C 19
ATOM 33186 O O . SER A 1 92 ? -9.542 -29.114 -35.550 1.00 0.00 92 SER A O 19
ATOM 33194 N N . LEU A 1 93 ? -9.376 -29.478 -33.336 1.00 0.00 93 LEU A N 19
ATOM 33195 C CA . LEU A 1 93 ? -9.473 -28.066 -32.985 1.00 0.00 93 LEU A CA 19
ATOM 33196 C C . LEU A 1 93 ? -8.375 -27.258 -33.669 1.00 0.00 93 LEU A C 19
ATOM 33197 O O . LEU A 1 93 ? -8.655 -26.335 -34.434 1.00 0.00 93 LEU A O 19
ATOM 33213 N N . GLN A 1 94 ? -7.125 -27.614 -33.392 1.00 0.00 94 GLN A N 19
ATOM 33214 C CA . GLN A 1 94 ? -5.984 -26.923 -33.983 1.00 0.00 94 GLN A CA 19
ATOM 33215 C C . GLN A 1 94 ? -6.272 -26.541 -35.431 1.00 0.00 94 GLN A C 19
ATOM 33216 O O . GLN A 1 94 ? -6.037 -25.404 -35.841 1.00 0.00 94 GLN A O 19
ATOM 33230 N N . ASP A 1 95 ? -6.778 -27.498 -36.201 1.00 0.00 95 ASP A N 19
ATOM 33231 C CA . ASP A 1 95 ? -7.097 -27.261 -37.604 1.00 0.00 95 ASP A CA 19
ATOM 33232 C C . ASP A 1 95 ? -8.073 -26.098 -37.751 1.00 0.00 95 ASP A C 19
ATOM 33233 O O . ASP A 1 95 ? -7.949 -25.282 -38.666 1.00 0.00 95 ASP A O 19
ATOM 33242 N N . LEU A 1 96 ? -9.043 -26.027 -36.846 1.00 0.00 96 LEU A N 19
ATOM 33243 C CA . LEU A 1 96 ? -10.040 -24.964 -36.874 1.00 0.00 96 LEU A CA 19
ATOM 33244 C C . LEU A 1 96 ? -9.427 -23.630 -36.457 1.00 0.00 96 LEU A C 19
ATOM 33245 O O . LEU A 1 96 ? -9.558 -22.628 -37.160 1.00 0.00 96 LEU A O 19
ATOM 33261 N N . SER A 1 97 ? -8.756 -23.627 -35.311 1.00 0.00 97 SER A N 19
ATOM 33262 C CA . SER A 1 97 ? -8.122 -22.417 -34.798 1.00 0.00 97 SER A CA 19
ATOM 33263 C C . SER A 1 97 ? -7.175 -21.820 -35.834 1.00 0.00 97 SER A C 19
ATOM 33264 O O . SER A 1 97 ? -7.079 -20.601 -35.974 1.00 0.00 97 SER A O 19
ATOM 33272 N N . VAL A 1 98 ? -6.476 -22.688 -36.557 1.00 0.00 98 VAL A N 19
ATOM 33273 C CA . VAL A 1 98 ? -5.535 -22.249 -37.581 1.00 0.00 98 VAL A CA 19
ATOM 33274 C C . VAL A 1 98 ? -6.267 -21.693 -38.798 1.00 0.00 98 VAL A C 19
ATOM 33275 O O . VAL A 1 98 ? -6.177 -20.502 -39.099 1.00 0.00 98 VAL A O 19
ATOM 33288 N N . HIS A 1 99 ? -6.993 -22.562 -39.493 1.00 0.00 99 HIS A N 19
ATOM 33289 C CA . HIS A 1 99 ? -7.743 -22.158 -40.677 1.00 0.00 99 HIS A CA 19
ATOM 33290 C C . HIS A 1 99 ? -8.223 -20.715 -40.550 1.00 0.00 99 HIS A C 19
ATOM 33291 O O . HIS A 1 99 ? -7.919 -19.873 -41.394 1.00 0.00 99 HIS A O 19
ATOM 33305 N N . MET A 1 100 ? -8.975 -20.439 -39.490 1.00 0.00 100 MET A N 19
ATOM 33306 C CA . MET A 1 100 ? -9.496 -19.097 -39.252 1.00 0.00 100 MET A CA 19
ATOM 33307 C C . MET A 1 100 ? -8.425 -18.044 -39.512 1.00 0.00 100 MET A C 19
ATOM 33308 O O . MET A 1 100 ? -8.550 -17.229 -40.428 1.00 0.00 100 MET A O 19
ATOM 33322 N N . ILE A 1 101 ? -7.372 -18.064 -38.702 1.00 0.00 101 ILE A N 19
ATOM 33323 C CA . ILE A 1 101 ? -6.279 -17.111 -38.846 1.00 0.00 101 ILE A CA 19
ATOM 33324 C C . ILE A 1 101 ? -5.653 -17.197 -40.233 1.00 0.00 101 ILE A C 19
ATOM 33325 O O . ILE A 1 101 ? -5.324 -16.179 -40.842 1.00 0.00 101 ILE A O 19
ATOM 33341 N N . LYS A 1 102 ? -5.492 -18.420 -40.728 1.00 0.00 102 LYS A N 19
ATOM 33342 C CA . LYS A 1 102 ? -4.909 -18.642 -42.046 1.00 0.00 102 LYS A CA 19
ATOM 33343 C C . LYS A 1 102 ? -5.707 -17.915 -43.123 1.00 0.00 102 LYS A C 19
ATOM 33344 O O . LYS A 1 102 ? -5.145 -17.425 -44.103 1.00 0.00 102 LYS A O 19
ATOM 33363 N N . THR A 1 103 ? -7.021 -17.848 -42.937 1.00 0.00 103 THR A N 19
ATOM 33364 C CA . THR A 1 103 ? -7.897 -17.182 -43.892 1.00 0.00 103 THR A CA 19
ATOM 33365 C C . THR A 1 103 ? -8.498 -15.913 -43.296 1.00 0.00 103 THR A C 19
ATOM 33366 O O . THR A 1 103 ? -9.396 -15.306 -43.878 1.00 0.00 103 THR A O 19
ATOM 33377 N N . LYS A 1 104 ? -7.995 -15.518 -42.131 1.00 0.00 104 LYS A N 19
ATOM 33378 C CA . LYS A 1 104 ? -8.481 -14.320 -41.456 1.00 0.00 104 LYS A CA 19
ATOM 33379 C C . LYS A 1 104 ? -10.005 -14.315 -41.383 1.00 0.00 104 LYS A C 19
ATOM 33380 O O . LYS A 1 104 ? -10.644 -13.292 -41.630 1.00 0.00 104 LYS A O 19
ATOM 33399 N N . HIS A 1 105 ? -10.580 -15.465 -41.044 1.00 0.00 105 HIS A N 19
ATOM 33400 C CA . HIS A 1 105 ? -12.029 -15.592 -40.938 1.00 0.00 105 HIS A CA 19
ATOM 33401 C C . HIS A 1 105 ? -12.518 -15.122 -39.571 1.00 0.00 105 HIS A C 19
ATOM 33402 O O . HIS A 1 105 ? -13.658 -14.682 -39.426 1.00 0.00 105 HIS A O 19
ATOM 33416 N N . TYR A 1 106 ? -11.647 -15.220 -38.572 1.00 0.00 106 TYR A N 19
ATOM 33417 C CA . TYR A 1 106 ? -11.990 -14.808 -37.217 1.00 0.00 106 TYR A CA 19
ATOM 33418 C C . TYR A 1 106 ? -12.212 -13.300 -37.145 1.00 0.00 106 TYR A C 19
ATOM 33419 O O . TYR A 1 106 ? -13.101 -12.826 -36.439 1.00 0.00 106 TYR A O 19
ATOM 33437 N N . GLN A 1 107 ? -11.396 -12.553 -37.881 1.00 0.00 107 GLN A N 19
ATOM 33438 C CA . GLN A 1 107 ? -11.501 -11.099 -37.901 1.00 0.00 107 GLN A CA 19
ATOM 33439 C C . GLN A 1 107 ? -12.279 -10.627 -39.125 1.00 0.00 107 GLN A C 19
ATOM 33440 O O . GLN A 1 107 ? -11.814 -9.769 -39.875 1.00 0.00 107 GLN A O 19
ATOM 33454 N N . LYS A 1 108 ? -13.464 -11.192 -39.321 1.00 0.00 108 LYS A N 19
ATOM 33455 C CA . LYS A 1 108 ? -14.309 -10.829 -40.452 1.00 0.00 108 LYS A CA 19
ATOM 33456 C C . LYS A 1 108 ? -15.727 -10.510 -39.993 1.00 0.00 108 LYS A C 19
ATOM 33457 O O . LYS A 1 108 ? -16.325 -9.525 -40.426 1.00 0.00 108 LYS A O 19
ATOM 33476 N N . VAL A 1 109 ? -16.264 -11.352 -39.114 1.00 0.00 109 VAL A N 19
ATOM 33477 C CA . VAL A 1 109 ? -17.611 -11.159 -38.594 1.00 0.00 109 VAL A CA 19
ATOM 33478 C C . VAL A 1 109 ? -17.912 -9.679 -38.384 1.00 0.00 109 VAL A C 19
ATOM 33479 O O . VAL A 1 109 ? -17.328 -9.034 -37.512 1.00 0.00 109 VAL A O 19
ATOM 33492 N N . SER A 1 110 ? -18.828 -9.147 -39.186 1.00 0.00 110 SER A N 19
ATOM 33493 C CA . SER A 1 110 ? -19.205 -7.741 -39.091 1.00 0.00 110 SER A CA 19
ATOM 33494 C C . SER A 1 110 ? -17.970 -6.856 -38.954 1.00 0.00 110 SER A C 19
ATOM 33495 O O . SER A 1 110 ? -17.934 -5.946 -38.127 1.00 0.00 110 SER A O 19
ATOM 33503 N N . GLY A 1 111 ? -16.959 -7.131 -39.772 1.00 0.00 111 GLY A N 19
ATOM 33504 C CA . GLY A 1 111 ? -15.735 -6.351 -39.727 1.00 0.00 111 GLY A CA 19
ATOM 33505 C C . GLY A 1 111 ? -15.367 -5.773 -41.079 1.00 0.00 111 GLY A C 19
ATOM 33506 O O . GLY A 1 111 ? -15.285 -6.485 -42.081 1.00 0.00 111 GLY A O 19
ATOM 33510 N N . PRO A 1 112 ? -15.137 -4.452 -41.120 1.00 0.00 112 PRO A N 19
ATOM 33511 C CA . PRO A 1 112 ? -14.773 -3.750 -42.354 1.00 0.00 112 PRO A CA 19
ATOM 33512 C C . PRO A 1 112 ? -13.368 -4.108 -42.831 1.00 0.00 112 PRO A C 19
ATOM 33513 O O . PRO A 1 112 ? -12.592 -4.722 -42.099 1.00 0.00 112 PRO A O 19
ATOM 33524 N N . SER A 1 113 ? -13.050 -3.719 -44.061 1.00 0.00 113 SER A N 19
ATOM 33525 C CA . SER A 1 113 ? -11.740 -4.002 -44.637 1.00 0.00 113 SER A CA 19
ATOM 33526 C C . SER A 1 113 ? -10.877 -2.744 -44.666 1.00 0.00 113 SER A C 19
ATOM 33527 O O . SER A 1 113 ? -9.721 -2.762 -44.241 1.00 0.00 113 SER A O 19
ATOM 33535 N N . SER A 1 114 ? -11.445 -1.655 -45.169 1.00 0.00 114 SER A N 19
ATOM 33536 C CA . SER A 1 114 ? -10.728 -0.388 -45.258 1.00 0.00 114 SER A CA 19
ATOM 33537 C C . SER A 1 114 ? -10.161 0.011 -43.899 1.00 0.00 114 SER A C 19
ATOM 33538 O O . SER A 1 114 ? -10.682 -0.381 -42.856 1.00 0.00 114 SER A O 19
ATOM 33546 N N . GLY A 1 115 ? -9.084 0.792 -43.920 1.00 0.00 115 GLY A N 19
ATOM 33547 C CA . GLY A 1 115 ? -8.463 1.232 -42.685 1.00 0.00 115 GLY A CA 19
ATOM 33548 C C . GLY A 1 115 ? -7.121 0.570 -42.444 1.00 0.00 115 GLY A C 19
ATOM 33549 O O . GLY A 1 115 ? -7.010 -0.656 -42.479 1.00 0.00 115 GLY A O 19
ATOM 33555 N N . GLY A 1 1 ? -44.921 37.640 39.341 1.00 0.00 1 GLY A N 20
ATOM 33556 C CA . GLY A 1 1 ? -43.517 37.481 39.669 1.00 0.00 1 GLY A CA 20
ATOM 33557 C C . GLY A 1 1 ? -42.696 37.002 38.487 1.00 0.00 1 GLY A C 20
ATOM 33558 O O . GLY A 1 1 ? -42.649 37.662 37.449 1.00 0.00 1 GLY A O 20
ATOM 33562 N N . SER A 1 2 ? -42.048 35.854 38.645 1.00 0.00 2 SER A N 20
ATOM 33563 C CA . SER A 1 2 ? -41.221 35.290 37.584 1.00 0.00 2 SER A CA 20
ATOM 33564 C C . SER A 1 2 ? -40.937 33.814 37.844 1.00 0.00 2 SER A C 20
ATOM 33565 O O . SER A 1 2 ? -41.024 33.343 38.978 1.00 0.00 2 SER A O 20
ATOM 33573 N N . SER A 1 3 ? -40.596 33.088 36.783 1.00 0.00 3 SER A N 20
ATOM 33574 C CA . SER A 1 3 ? -40.302 31.664 36.893 1.00 0.00 3 SER A CA 20
ATOM 33575 C C . SER A 1 3 ? -39.360 31.216 35.780 1.00 0.00 3 SER A C 20
ATOM 33576 O O . SER A 1 3 ? -39.045 31.983 34.871 1.00 0.00 3 SER A O 20
ATOM 33584 N N . GLY A 1 4 ? -38.913 29.966 35.858 1.00 0.00 4 GLY A N 20
ATOM 33585 C CA . GLY A 1 4 ? -38.012 29.436 34.852 1.00 0.00 4 GLY A CA 20
ATOM 33586 C C . GLY A 1 4 ? -36.974 28.501 35.439 1.00 0.00 4 GLY A C 20
ATOM 33587 O O . GLY A 1 4 ? -36.438 28.755 36.518 1.00 0.00 4 GLY A O 20
ATOM 33591 N N . SER A 1 5 ? -36.689 27.414 34.728 1.00 0.00 5 SER A N 20
ATOM 33592 C CA . SER A 1 5 ? -35.713 26.434 35.188 1.00 0.00 5 SER A CA 20
ATOM 33593 C C . SER A 1 5 ? -34.559 26.311 34.198 1.00 0.00 5 SER A C 20
ATOM 33594 O O . SER A 1 5 ? -34.746 26.453 32.989 1.00 0.00 5 SER A O 20
ATOM 33602 N N . SER A 1 6 ? -33.365 26.045 34.719 1.00 0.00 6 SER A N 20
ATOM 33603 C CA . SER A 1 6 ? -32.179 25.906 33.881 1.00 0.00 6 SER A CA 20
ATOM 33604 C C . SER A 1 6 ? -32.099 24.505 33.281 1.00 0.00 6 SER A C 20
ATOM 33605 O O . SER A 1 6 ? -32.796 23.590 33.717 1.00 0.00 6 SER A O 20
ATOM 33613 N N . GLY A 1 7 ? -31.241 24.347 32.277 1.00 0.00 7 GLY A N 20
ATOM 33614 C CA . GLY A 1 7 ? -31.084 23.056 31.633 1.00 0.00 7 GLY A CA 20
ATOM 33615 C C . GLY A 1 7 ? -29.692 22.483 31.814 1.00 0.00 7 GLY A C 20
ATOM 33616 O O . GLY A 1 7 ? -28.741 23.218 32.081 1.00 0.00 7 GLY A O 20
ATOM 33620 N N . LYS A 1 8 ? -29.572 21.169 31.669 1.00 0.00 8 LYS A N 20
ATOM 33621 C CA . LYS A 1 8 ? -28.286 20.496 31.818 1.00 0.00 8 LYS A CA 20
ATOM 33622 C C . LYS A 1 8 ? -28.220 19.249 30.943 1.00 0.00 8 LYS A C 20
ATOM 33623 O O . LYS A 1 8 ? -29.245 18.641 30.631 1.00 0.00 8 LYS A O 20
ATOM 33642 N N . LEU A 1 9 ? -27.008 18.872 30.549 1.00 0.00 9 LEU A N 20
ATOM 33643 C CA . LEU A 1 9 ? -26.808 17.695 29.711 1.00 0.00 9 LEU A CA 20
ATOM 33644 C C . LEU A 1 9 ? -25.682 16.823 30.256 1.00 0.00 9 LEU A C 20
ATOM 33645 O O . LEU A 1 9 ? -24.867 17.275 31.061 1.00 0.00 9 LEU A O 20
ATOM 33661 N N . TYR A 1 10 ? -25.642 15.572 29.812 1.00 0.00 10 TYR A N 20
ATOM 33662 C CA . TYR A 1 10 ? -24.616 14.635 30.256 1.00 0.00 10 TYR A CA 20
ATOM 33663 C C . TYR A 1 10 ? -23.924 13.980 29.065 1.00 0.00 10 TYR A C 20
ATOM 33664 O O . TYR A 1 10 ? -24.339 14.153 27.920 1.00 0.00 10 TYR A O 20
ATOM 33682 N N . GLY A 1 11 ? -22.867 13.224 29.344 1.00 0.00 11 GLY A N 20
ATOM 33683 C CA . GLY A 1 11 ? -22.135 12.552 28.287 1.00 0.00 11 GLY A CA 20
ATOM 33684 C C . GLY A 1 11 ? -21.448 11.290 28.770 1.00 0.00 11 GLY A C 20
ATOM 33685 O O . GLY A 1 11 ? -22.046 10.482 29.479 1.00 0.00 11 GLY A O 20
ATOM 33689 N N . SER A 1 12 ? -20.188 11.118 28.380 1.00 0.00 12 SER A N 20
ATOM 33690 C CA . SER A 1 12 ? -19.422 9.941 28.773 1.00 0.00 12 SER A CA 20
ATOM 33691 C C . SER A 1 12 ? -18.070 10.343 29.356 1.00 0.00 12 SER A C 20
ATOM 33692 O O . SER A 1 12 ? -17.171 10.769 28.630 1.00 0.00 12 SER A O 20
ATOM 33700 N N . ILE A 1 13 ? -17.935 10.205 30.670 1.00 0.00 13 ILE A N 20
ATOM 33701 C CA . ILE A 1 13 ? -16.693 10.553 31.350 1.00 0.00 13 ILE A CA 20
ATOM 33702 C C . ILE A 1 13 ? -15.733 9.370 31.381 1.00 0.00 13 ILE A C 20
ATOM 33703 O O . ILE A 1 13 ? -16.147 8.223 31.552 1.00 0.00 13 ILE A O 20
ATOM 33719 N N . PHE A 1 14 ? -14.446 9.655 31.215 1.00 0.00 14 PHE A N 20
ATOM 33720 C CA . PHE A 1 14 ? -13.424 8.614 31.224 1.00 0.00 14 PHE A CA 20
ATOM 33721 C C . PHE A 1 14 ? -12.761 8.515 32.594 1.00 0.00 14 PHE A C 20
ATOM 33722 O O . PHE A 1 14 ? -12.672 9.500 33.327 1.00 0.00 14 PHE A O 20
ATOM 33739 N N . THR A 1 15 ? -12.296 7.316 32.935 1.00 0.00 15 THR A N 20
ATOM 33740 C CA . THR A 1 15 ? -11.643 7.086 34.217 1.00 0.00 15 THR A CA 20
ATOM 33741 C C . THR A 1 15 ? -10.187 6.676 34.027 1.00 0.00 15 THR A C 20
ATOM 33742 O O . THR A 1 15 ? -9.899 5.578 33.551 1.00 0.00 15 THR A O 20
ATOM 33753 N N . GLY A 1 16 ? -9.272 7.565 34.402 1.00 0.00 16 GLY A N 20
ATOM 33754 C CA . GLY A 1 16 ? -7.857 7.275 34.264 1.00 0.00 16 GLY A CA 20
ATOM 33755 C C . GLY A 1 16 ? -7.544 6.494 33.004 1.00 0.00 16 GLY A C 20
ATOM 33756 O O . GLY A 1 16 ? -7.420 5.270 33.038 1.00 0.00 16 GLY A O 20
ATOM 33760 N N . ALA A 1 17 ? -7.419 7.203 31.886 1.00 0.00 17 ALA A N 20
ATOM 33761 C CA . ALA A 1 17 ? -7.118 6.569 30.609 1.00 0.00 17 ALA A CA 20
ATOM 33762 C C . ALA A 1 17 ? -5.616 6.391 30.424 1.00 0.00 17 ALA A C 20
ATOM 33763 O O . ALA A 1 17 ? -4.817 6.959 31.169 1.00 0.00 17 ALA A O 20
ATOM 33770 N N . SER A 1 18 ? -5.236 5.598 29.427 1.00 0.00 18 SER A N 20
ATOM 33771 C CA . SER A 1 18 ? -3.828 5.342 29.147 1.00 0.00 18 SER A CA 20
ATOM 33772 C C . SER A 1 18 ? -3.669 4.505 27.881 1.00 0.00 18 SER A C 20
ATOM 33773 O O . SER A 1 18 ? -4.306 3.463 27.728 1.00 0.00 18 SER A O 20
ATOM 33781 N N . LYS A 1 19 ? -2.815 4.969 26.977 1.00 0.00 19 LYS A N 20
ATOM 33782 C CA . LYS A 1 19 ? -2.569 4.265 25.723 1.00 0.00 19 LYS A CA 20
ATOM 33783 C C . LYS A 1 19 ? -2.161 2.819 25.983 1.00 0.00 19 LYS A C 20
ATOM 33784 O O . LYS A 1 19 ? -2.766 1.887 25.452 1.00 0.00 19 LYS A O 20
ATOM 33803 N N . PHE A 1 20 ? -1.132 2.638 26.804 1.00 0.00 20 PHE A N 20
ATOM 33804 C CA . PHE A 1 20 ? -0.643 1.303 27.136 1.00 0.00 20 PHE A CA 20
ATOM 33805 C C . PHE A 1 20 ? -1.104 0.886 28.528 1.00 0.00 20 PHE A C 20
ATOM 33806 O O . PHE A 1 20 ? -1.127 1.695 29.455 1.00 0.00 20 PHE A O 20
ATOM 33823 N N . ARG A 1 21 ? -1.471 -0.384 28.667 1.00 0.00 21 ARG A N 20
ATOM 33824 C CA . ARG A 1 21 ? -1.934 -0.910 29.945 1.00 0.00 21 ARG A CA 20
ATOM 33825 C C . ARG A 1 21 ? -1.318 -2.278 30.225 1.00 0.00 21 ARG A C 20
ATOM 33826 O O . ARG A 1 21 ? -1.518 -3.228 29.468 1.00 0.00 21 ARG A O 20
ATOM 33847 N N . CYS A 1 22 ? -0.568 -2.371 31.318 1.00 0.00 22 CYS A N 20
ATOM 33848 C CA . CYS A 1 22 ? 0.079 -3.620 31.699 1.00 0.00 22 CYS A CA 20
ATOM 33849 C C . CYS A 1 22 ? -0.924 -4.582 32.328 1.00 0.00 22 CYS A C 20
ATOM 33850 O O . CYS A 1 22 ? -1.015 -4.689 33.551 1.00 0.00 22 CYS A O 20
ATOM 33857 N N . LYS A 1 23 ? -1.676 -5.280 31.484 1.00 0.00 23 LYS A N 20
ATOM 33858 C CA . LYS A 1 23 ? -2.672 -6.235 31.956 1.00 0.00 23 LYS A CA 20
ATOM 33859 C C . LYS A 1 23 ? -2.178 -6.968 33.199 1.00 0.00 23 LYS A C 20
ATOM 33860 O O . LYS A 1 23 ? -2.845 -6.973 34.233 1.00 0.00 23 LYS A O 20
ATOM 33879 N N . ASP A 1 24 ? -1.006 -7.583 33.090 1.00 0.00 24 ASP A N 20
ATOM 33880 C CA . ASP A 1 24 ? -0.421 -8.317 34.207 1.00 0.00 24 ASP A CA 20
ATOM 33881 C C . ASP A 1 24 ? -0.758 -7.645 35.534 1.00 0.00 24 ASP A C 20
ATOM 33882 O O . ASP A 1 24 ? -1.414 -8.236 36.393 1.00 0.00 24 ASP A O 20
ATOM 33891 N N . CYS A 1 25 ? -0.303 -6.407 35.697 1.00 0.00 25 CYS A N 20
ATOM 33892 C CA . CYS A 1 25 ? -0.554 -5.654 36.920 1.00 0.00 25 CYS A CA 20
ATOM 33893 C C . CYS A 1 25 ? -1.679 -4.643 36.715 1.00 0.00 25 CYS A C 20
ATOM 33894 O O . CYS A 1 25 ? -2.298 -4.596 35.653 1.00 0.00 25 CYS A O 20
ATOM 33901 N N . SER A 1 26 ? -1.935 -3.837 37.741 1.00 0.00 26 SER A N 20
ATOM 33902 C CA . SER A 1 26 ? -2.987 -2.829 37.676 1.00 0.00 26 SER A CA 20
ATOM 33903 C C . SER A 1 26 ? -2.400 -1.447 37.401 1.00 0.00 26 SER A C 20
ATOM 33904 O O . SER A 1 26 ? -2.841 -0.449 37.970 1.00 0.00 26 SER A O 20
ATOM 33912 N N . ALA A 1 27 ? -1.402 -1.400 36.525 1.00 0.00 27 ALA A N 20
ATOM 33913 C CA . ALA A 1 27 ? -0.755 -0.142 36.173 1.00 0.00 27 ALA A CA 20
ATOM 33914 C C . ALA A 1 27 ? -0.925 0.167 34.690 1.00 0.00 27 ALA A C 20
ATOM 33915 O O . ALA A 1 27 ? -1.443 -0.652 33.931 1.00 0.00 27 ALA A O 20
ATOM 33922 N N . ALA A 1 28 ? -0.490 1.355 34.283 1.00 0.00 28 ALA A N 20
ATOM 33923 C CA . ALA A 1 28 ? -0.594 1.771 32.891 1.00 0.00 28 ALA A CA 20
ATOM 33924 C C . ALA A 1 28 ? 0.441 2.841 32.558 1.00 0.00 28 ALA A C 20
ATOM 33925 O O . ALA A 1 28 ? 1.071 3.407 33.452 1.00 0.00 28 ALA A O 20
ATOM 33932 N N . TYR A 1 29 ? 0.610 3.114 31.269 1.00 0.00 29 TYR A N 20
ATOM 33933 C CA . TYR A 1 29 ? 1.571 4.115 30.820 1.00 0.00 29 TYR A CA 20
ATOM 33934 C C . TYR A 1 29 ? 1.081 4.809 29.552 1.00 0.00 29 TYR A C 20
ATOM 33935 O O . TYR A 1 29 ? 0.234 4.282 28.829 1.00 0.00 29 TYR A O 20
ATOM 33953 N N . ASP A 1 30 ? 1.621 5.993 29.288 1.00 0.00 30 ASP A N 20
ATOM 33954 C CA . ASP A 1 30 ? 1.242 6.761 28.108 1.00 0.00 30 ASP A CA 20
ATOM 33955 C C . ASP A 1 30 ? 2.096 6.366 26.906 1.00 0.00 30 ASP A C 20
ATOM 33956 O O . ASP A 1 30 ? 1.581 6.150 25.808 1.00 0.00 30 ASP A O 20
ATOM 33965 N N . THR A 1 31 ? 3.404 6.275 27.121 1.00 0.00 31 THR A N 20
ATOM 33966 C CA . THR A 1 31 ? 4.330 5.911 26.057 1.00 0.00 31 THR A CA 20
ATOM 33967 C C . THR A 1 31 ? 4.909 4.519 26.285 1.00 0.00 31 THR A C 20
ATOM 33968 O O . THR A 1 31 ? 5.185 4.129 27.420 1.00 0.00 31 THR A O 20
ATOM 33979 N N . LEU A 1 32 ? 5.093 3.774 25.200 1.00 0.00 32 LEU A N 20
ATOM 33980 C CA . LEU A 1 32 ? 5.640 2.424 25.282 1.00 0.00 32 LEU A CA 20
ATOM 33981 C C . LEU A 1 32 ? 7.015 2.434 25.944 1.00 0.00 32 LEU A C 20
ATOM 33982 O O . LEU A 1 32 ? 7.294 1.626 26.831 1.00 0.00 32 LEU A O 20
ATOM 33998 N N . VAL A 1 33 ? 7.869 3.354 25.509 1.00 0.00 33 VAL A N 20
ATOM 33999 C CA . VAL A 1 33 ? 9.213 3.472 26.062 1.00 0.00 33 VAL A CA 20
ATOM 34000 C C . VAL A 1 33 ? 9.186 3.443 27.586 1.00 0.00 33 VAL A C 20
ATOM 34001 O O . VAL A 1 33 ? 10.192 3.146 28.228 1.00 0.00 33 VAL A O 20
ATOM 34014 N N . GLU A 1 34 ? 8.025 3.752 28.157 1.00 0.00 34 GLU A N 20
ATOM 34015 C CA . GLU A 1 34 ? 7.867 3.761 29.607 1.00 0.00 34 GLU A CA 20
ATOM 34016 C C . GLU A 1 34 ? 7.398 2.400 30.111 1.00 0.00 34 GLU A C 20
ATOM 34017 O O . GLU A 1 34 ? 7.934 1.867 31.085 1.00 0.00 34 GLU A O 20
ATOM 34029 N N . LEU A 1 35 ? 6.394 1.842 29.444 1.00 0.00 35 LEU A N 20
ATOM 34030 C CA . LEU A 1 35 ? 5.850 0.543 29.825 1.00 0.00 35 LEU A CA 20
ATOM 34031 C C . LEU A 1 35 ? 6.899 -0.553 29.665 1.00 0.00 35 LEU A C 20
ATOM 34032 O O . LEU A 1 35 ? 7.147 -1.330 30.588 1.00 0.00 35 LEU A O 20
ATOM 34048 N N . THR A 1 36 ? 7.515 -0.610 28.488 1.00 0.00 36 THR A N 20
ATOM 34049 C CA . THR A 1 36 ? 8.537 -1.610 28.207 1.00 0.00 36 THR A CA 20
ATOM 34050 C C . THR A 1 36 ? 9.483 -1.776 29.392 1.00 0.00 36 THR A C 20
ATOM 34051 O O . THR A 1 36 ? 9.553 -2.846 29.997 1.00 0.00 36 THR A O 20
ATOM 34062 N N . VAL A 1 37 ? 10.208 -0.712 29.719 1.00 0.00 37 VAL A N 20
ATOM 34063 C CA . VAL A 1 37 ? 11.149 -0.740 30.832 1.00 0.00 37 VAL A CA 20
ATOM 34064 C C . VAL A 1 37 ? 10.547 -1.447 32.042 1.00 0.00 37 VAL A C 20
ATOM 34065 O O . VAL A 1 37 ? 11.207 -2.257 32.692 1.00 0.00 37 VAL A O 20
ATOM 34078 N N . HIS A 1 38 ? 9.290 -1.133 32.338 1.00 0.00 38 HIS A N 20
ATOM 34079 C CA . HIS A 1 38 ? 8.597 -1.739 33.470 1.00 0.00 38 HIS A CA 20
ATOM 34080 C C . HIS A 1 38 ? 8.357 -3.226 33.227 1.00 0.00 38 HIS A C 20
ATOM 34081 O O . HIS A 1 38 ? 8.525 -4.047 34.127 1.00 0.00 38 HIS A O 20
ATOM 34095 N N . MET A 1 39 ? 7.960 -3.563 32.004 1.00 0.00 39 MET A N 20
ATOM 34096 C CA . MET A 1 39 ? 7.696 -4.952 31.642 1.00 0.00 39 MET A CA 20
ATOM 34097 C C . MET A 1 39 ? 8.906 -5.831 31.942 1.00 0.00 39 MET A C 20
ATOM 34098 O O . MET A 1 39 ? 8.772 -6.916 32.505 1.00 0.00 39 MET A O 20
ATOM 34112 N N . ASN A 1 40 ? 10.087 -5.354 31.562 1.00 0.00 40 ASN A N 20
ATOM 34113 C CA . ASN A 1 40 ? 11.321 -6.098 31.788 1.00 0.00 40 ASN A CA 20
ATOM 34114 C C . ASN A 1 40 ? 11.799 -5.931 33.228 1.00 0.00 40 ASN A C 20
ATOM 34115 O O . ASN A 1 40 ? 12.181 -6.901 33.882 1.00 0.00 40 ASN A O 20
ATOM 34126 N N . GLU A 1 41 ? 11.775 -4.694 33.714 1.00 0.00 41 GLU A N 20
ATOM 34127 C CA . GLU A 1 41 ? 12.206 -4.401 35.077 1.00 0.00 41 GLU A CA 20
ATOM 34128 C C . GLU A 1 41 ? 11.469 -5.279 36.082 1.00 0.00 41 GLU A C 20
ATOM 34129 O O . GLU A 1 41 ? 12.045 -5.726 37.074 1.00 0.00 41 GLU A O 20
ATOM 34141 N N . THR A 1 42 ? 10.189 -5.523 35.819 1.00 0.00 42 THR A N 20
ATOM 34142 C CA . THR A 1 42 ? 9.371 -6.347 36.700 1.00 0.00 42 THR A CA 20
ATOM 34143 C C . THR A 1 42 ? 9.191 -7.751 36.133 1.00 0.00 42 THR A C 20
ATOM 34144 O O . THR A 1 42 ? 9.279 -8.740 36.859 1.00 0.00 42 THR A O 20
ATOM 34155 N N . GLY A 1 43 ? 8.943 -7.830 34.829 1.00 0.00 43 GLY A N 20
ATOM 34156 C CA . GLY A 1 43 ? 8.757 -9.117 34.186 1.00 0.00 43 GLY A CA 20
ATOM 34157 C C . GLY A 1 43 ? 7.525 -9.151 33.303 1.00 0.00 43 GLY A C 20
ATOM 34158 O O . GLY A 1 43 ? 7.528 -9.787 32.248 1.00 0.00 43 GLY A O 20
ATOM 34162 N N . HIS A 1 44 ? 6.471 -8.466 33.733 1.00 0.00 44 HIS A N 20
ATOM 34163 C CA . HIS A 1 44 ? 5.227 -8.422 32.972 1.00 0.00 44 HIS A CA 20
ATOM 34164 C C . HIS A 1 44 ? 5.505 -8.211 31.487 1.00 0.00 44 HIS A C 20
ATOM 34165 O O . HIS A 1 44 ? 6.624 -7.880 31.095 1.00 0.00 44 HIS A O 20
ATOM 34179 N N . TYR A 1 45 ? 4.479 -8.406 30.665 1.00 0.00 45 TYR A N 20
ATOM 34180 C CA . TYR A 1 45 ? 4.615 -8.241 29.223 1.00 0.00 45 TYR A CA 20
ATOM 34181 C C . TYR A 1 45 ? 3.439 -7.454 28.652 1.00 0.00 45 TYR A C 20
ATOM 34182 O O . TYR A 1 45 ? 2.555 -7.015 29.389 1.00 0.00 45 TYR A O 20
ATOM 34200 N N . ARG A 1 46 ? 3.436 -7.278 27.335 1.00 0.00 46 ARG A N 20
ATOM 34201 C CA . ARG A 1 46 ? 2.371 -6.543 26.664 1.00 0.00 46 ARG A CA 20
ATOM 34202 C C . ARG A 1 46 ? 1.006 -7.141 26.994 1.00 0.00 46 ARG A C 20
ATOM 34203 O O . ARG A 1 46 ? 0.910 -8.283 27.444 1.00 0.00 46 ARG A O 20
ATOM 34224 N N . ASP A 1 47 ? -0.045 -6.361 26.769 1.00 0.00 47 ASP A N 20
ATOM 34225 C CA . ASP A 1 47 ? -1.405 -6.813 27.042 1.00 0.00 47 ASP A CA 20
ATOM 34226 C C . ASP A 1 47 ? -2.192 -6.978 25.746 1.00 0.00 47 ASP A C 20
ATOM 34227 O O . ASP A 1 47 ? -3.400 -6.738 25.707 1.00 0.00 47 ASP A O 20
ATOM 34236 N N . ASP A 1 48 ? -1.502 -7.389 24.689 1.00 0.00 48 ASP A N 20
ATOM 34237 C CA . ASP A 1 48 ? -2.137 -7.587 23.391 1.00 0.00 48 ASP A CA 20
ATOM 34238 C C . ASP A 1 48 ? -2.320 -9.072 23.095 1.00 0.00 48 ASP A C 20
ATOM 34239 O O . ASP A 1 48 ? -1.695 -9.922 23.729 1.00 0.00 48 ASP A O 20
ATOM 34248 N N . ASN A 1 49 ? -3.180 -9.377 22.129 1.00 0.00 49 ASN A N 20
ATOM 34249 C CA . ASN A 1 49 ? -3.446 -10.761 21.751 1.00 0.00 49 ASN A CA 20
ATOM 34250 C C . ASN A 1 49 ? -2.385 -11.273 20.781 1.00 0.00 49 ASN A C 20
ATOM 34251 O O . ASN A 1 49 ? -1.772 -10.497 20.048 1.00 0.00 49 ASN A O 20
ATOM 34262 N N . HIS A 1 50 ? -2.175 -12.585 20.784 1.00 0.00 50 HIS A N 20
ATOM 34263 C CA . HIS A 1 50 ? -1.188 -13.202 19.903 1.00 0.00 50 HIS A CA 20
ATOM 34264 C C . HIS A 1 50 ? -1.839 -13.676 18.607 1.00 0.00 50 HIS A C 20
ATOM 34265 O O . HIS A 1 50 ? -2.980 -14.136 18.606 1.00 0.00 50 HIS A O 20
ATOM 34279 N N . GLU A 1 51 ? -1.104 -13.559 17.504 1.00 0.00 51 GLU A N 20
ATOM 34280 C CA . GLU A 1 51 ? -1.611 -13.974 16.202 1.00 0.00 51 GLU A CA 20
ATOM 34281 C C . GLU A 1 51 ? -1.154 -15.392 15.866 1.00 0.00 51 GLU A C 20
ATOM 34282 O O . GLU A 1 51 ? -0.287 -15.952 16.538 1.00 0.00 51 GLU A O 20
ATOM 34294 N N . THR A 1 52 ? -1.743 -15.965 14.821 1.00 0.00 52 THR A N 20
ATOM 34295 C CA . THR A 1 52 ? -1.397 -17.315 14.396 1.00 0.00 52 THR A CA 20
ATOM 34296 C C . THR A 1 52 ? 0.001 -17.362 13.793 1.00 0.00 52 THR A C 20
ATOM 34297 O O . THR A 1 52 ? 0.651 -16.330 13.628 1.00 0.00 52 THR A O 20
ATOM 34308 N N . ASP A 1 53 ? 0.460 -18.565 13.465 1.00 0.00 53 ASP A N 20
ATOM 34309 C CA . ASP A 1 53 ? 1.782 -18.746 12.877 1.00 0.00 53 ASP A CA 20
ATOM 34310 C C . ASP A 1 53 ? 2.094 -17.628 11.888 1.00 0.00 53 ASP A C 20
ATOM 34311 O O . ASP A 1 53 ? 1.256 -17.262 11.064 1.00 0.00 53 ASP A O 20
ATOM 34320 N N . ASN A 1 54 ? 3.306 -17.088 11.976 1.00 0.00 54 ASN A N 20
ATOM 34321 C CA . ASN A 1 54 ? 3.728 -16.009 11.090 1.00 0.00 54 ASN A CA 20
ATOM 34322 C C . ASN A 1 54 ? 3.436 -16.357 9.633 1.00 0.00 54 ASN A C 20
ATOM 34323 O O . ASN A 1 54 ? 2.885 -15.547 8.890 1.00 0.00 54 ASN A O 20
ATOM 34334 N N . ASN A 1 55 ? 3.810 -17.568 9.233 1.00 0.00 55 ASN A N 20
ATOM 34335 C CA . ASN A 1 55 ? 3.589 -18.023 7.866 1.00 0.00 55 ASN A CA 20
ATOM 34336 C C . ASN A 1 55 ? 2.159 -17.730 7.419 1.00 0.00 55 ASN A C 20
ATOM 34337 O O . ASN A 1 55 ? 1.252 -18.529 7.644 1.00 0.00 55 ASN A O 20
ATOM 34348 N N . ASN A 1 56 ? 1.969 -16.577 6.784 1.00 0.00 56 ASN A N 20
ATOM 34349 C CA . ASN A 1 56 ? 0.650 -16.178 6.306 1.00 0.00 56 ASN A CA 20
ATOM 34350 C C . ASN A 1 56 ? 0.708 -15.757 4.841 1.00 0.00 56 ASN A C 20
ATOM 34351 O O . ASN A 1 56 ? 1.766 -15.424 4.306 1.00 0.00 56 ASN A O 20
ATOM 34362 N N . PRO A 1 57 ? -0.456 -15.771 4.175 1.00 0.00 57 PRO A N 20
ATOM 34363 C CA . PRO A 1 57 ? -0.566 -15.393 2.763 1.00 0.00 57 PRO A CA 20
ATOM 34364 C C . PRO A 1 57 ? -0.345 -13.901 2.543 1.00 0.00 57 PRO A C 20
ATOM 34365 O O . PRO A 1 57 ? -0.592 -13.379 1.456 1.00 0.00 57 PRO A O 20
ATOM 34376 N N . LYS A 1 58 ? 0.118 -13.216 3.584 1.00 0.00 58 LYS A N 20
ATOM 34377 C CA . LYS A 1 58 ? 0.375 -11.783 3.506 1.00 0.00 58 LYS A CA 20
ATOM 34378 C C . LYS A 1 58 ? 0.648 -11.357 2.067 1.00 0.00 58 LYS A C 20
ATOM 34379 O O . LYS A 1 58 ? 1.744 -11.566 1.545 1.00 0.00 58 LYS A O 20
ATOM 34398 N N . ARG A 1 59 ? -0.352 -10.758 1.430 1.00 0.00 59 ARG A N 20
ATOM 34399 C CA . ARG A 1 59 ? -0.218 -10.302 0.051 1.00 0.00 59 ARG A CA 20
ATOM 34400 C C . ARG A 1 59 ? 1.016 -9.421 -0.111 1.00 0.00 59 ARG A C 20
ATOM 34401 O O . ARG A 1 59 ? 1.684 -9.084 0.866 1.00 0.00 59 ARG A O 20
ATOM 34422 N N . TRP A 1 60 ? 1.313 -9.051 -1.352 1.00 0.00 60 TRP A N 20
ATOM 34423 C CA . TRP A 1 60 ? 2.467 -8.209 -1.643 1.00 0.00 60 TRP A CA 20
ATOM 34424 C C . TRP A 1 60 ? 2.755 -7.260 -0.486 1.00 0.00 60 TRP A C 20
ATOM 34425 O O . TRP A 1 60 ? 1.926 -6.416 -0.141 1.00 0.00 60 TRP A O 20
ATOM 34446 N N . SER A 1 61 ? 3.933 -7.403 0.113 1.00 0.00 61 SER A N 20
ATOM 34447 C CA . SER A 1 61 ? 4.328 -6.560 1.236 1.00 0.00 61 SER A CA 20
ATOM 34448 C C . SER A 1 61 ? 5.844 -6.400 1.288 1.00 0.00 61 SER A C 20
ATOM 34449 O O . SER A 1 61 ? 6.578 -7.375 1.446 1.00 0.00 61 SER A O 20
ATOM 34457 N N . LYS A 1 62 ? 6.307 -5.162 1.154 1.00 0.00 62 LYS A N 20
ATOM 34458 C CA . LYS A 1 62 ? 7.736 -4.870 1.187 1.00 0.00 62 LYS A CA 20
ATOM 34459 C C . LYS A 1 62 ? 7.986 -3.368 1.117 1.00 0.00 62 LYS A C 20
ATOM 34460 O O . LYS A 1 62 ? 7.172 -2.602 0.600 1.00 0.00 62 LYS A O 20
ATOM 34479 N N . PRO A 1 63 ? 9.139 -2.934 1.648 1.00 0.00 63 PRO A N 20
ATOM 34480 C CA . PRO A 1 63 ? 9.524 -1.520 1.656 1.00 0.00 63 PRO A CA 20
ATOM 34481 C C . PRO A 1 63 ? 9.858 -1.001 0.261 1.00 0.00 63 PRO A C 20
ATOM 34482 O O . PRO A 1 63 ? 10.042 -1.782 -0.673 1.00 0.00 63 PRO A O 20
ATOM 34493 N N . ARG A 1 64 ? 9.935 0.318 0.127 1.00 0.00 64 ARG A N 20
ATOM 34494 C CA . ARG A 1 64 ? 10.246 0.940 -1.155 1.00 0.00 64 ARG A CA 20
ATOM 34495 C C . ARG A 1 64 ? 11.662 0.585 -1.601 1.00 0.00 64 ARG A C 20
ATOM 34496 O O . ARG A 1 64 ? 12.388 -0.119 -0.900 1.00 0.00 64 ARG A O 20
ATOM 34517 N N . LYS A 1 65 ? 12.046 1.076 -2.775 1.00 0.00 65 LYS A N 20
ATOM 34518 C CA . LYS A 1 65 ? 13.374 0.811 -3.317 1.00 0.00 65 LYS A CA 20
ATOM 34519 C C . LYS A 1 65 ? 14.437 0.918 -2.228 1.00 0.00 65 LYS A C 20
ATOM 34520 O O . LYS A 1 65 ? 14.186 1.463 -1.153 1.00 0.00 65 LYS A O 20
ATOM 34539 N N . ARG A 1 66 ? 15.624 0.393 -2.514 1.00 0.00 66 ARG A N 20
ATOM 34540 C CA . ARG A 1 66 ? 16.725 0.430 -1.558 1.00 0.00 66 ARG A CA 20
ATOM 34541 C C . ARG A 1 66 ? 16.869 1.821 -0.948 1.00 0.00 66 ARG A C 20
ATOM 34542 O O . ARG A 1 66 ? 16.346 2.800 -1.480 1.00 0.00 66 ARG A O 20
ATOM 34563 N N . SER A 1 67 ? 17.582 1.899 0.171 1.00 0.00 67 SER A N 20
ATOM 34564 C CA . SER A 1 67 ? 17.792 3.168 0.856 1.00 0.00 67 SER A CA 20
ATOM 34565 C C . SER A 1 67 ? 19.009 3.896 0.293 1.00 0.00 67 SER A C 20
ATOM 34566 O O . SER A 1 67 ? 19.726 3.365 -0.556 1.00 0.00 67 SER A O 20
ATOM 34574 N N . LEU A 1 68 ? 19.236 5.114 0.770 1.00 0.00 68 LEU A N 20
ATOM 34575 C CA . LEU A 1 68 ? 20.366 5.917 0.315 1.00 0.00 68 LEU A CA 20
ATOM 34576 C C . LEU A 1 68 ? 21.181 6.430 1.498 1.00 0.00 68 LEU A C 20
ATOM 34577 O O . LEU A 1 68 ? 21.087 7.602 1.869 1.00 0.00 68 LEU A O 20
ATOM 34593 N N . LEU A 1 69 ? 21.982 5.548 2.085 1.00 0.00 69 LEU A N 20
ATOM 34594 C CA . LEU A 1 69 ? 22.815 5.913 3.226 1.00 0.00 69 LEU A CA 20
ATOM 34595 C C . LEU A 1 69 ? 23.317 7.348 3.098 1.00 0.00 69 LEU A C 20
ATOM 34596 O O . LEU A 1 69 ? 23.656 7.800 2.005 1.00 0.00 69 LEU A O 20
ATOM 34612 N N . GLU A 1 70 ? 23.361 8.056 4.221 1.00 0.00 70 GLU A N 20
ATOM 34613 C CA . GLU A 1 70 ? 23.822 9.440 4.233 1.00 0.00 70 GLU A CA 20
ATOM 34614 C C . GLU A 1 70 ? 25.003 9.612 5.185 1.00 0.00 70 GLU A C 20
ATOM 34615 O O . GLU A 1 70 ? 24.822 9.834 6.382 1.00 0.00 70 GLU A O 20
ATOM 34627 N N . MET A 1 71 ? 26.212 9.505 4.643 1.00 0.00 71 MET A N 20
ATOM 34628 C CA . MET A 1 71 ? 27.423 9.649 5.443 1.00 0.00 71 MET A CA 20
ATOM 34629 C C . MET A 1 71 ? 27.225 10.682 6.548 1.00 0.00 71 MET A C 20
ATOM 34630 O O . MET A 1 71 ? 26.574 11.705 6.343 1.00 0.00 71 MET A O 20
ATOM 34644 N N . GLU A 1 72 ? 27.790 10.405 7.719 1.00 0.00 72 GLU A N 20
ATOM 34645 C CA . GLU A 1 72 ? 27.674 11.311 8.856 1.00 0.00 72 GLU A CA 20
ATOM 34646 C C . GLU A 1 72 ? 28.857 12.274 8.908 1.00 0.00 72 GLU A C 20
ATOM 34647 O O . GLU A 1 72 ? 28.735 13.444 8.543 1.00 0.00 72 GLU A O 20
ATOM 34659 N N . GLY A 1 73 ? 30.001 11.774 9.364 1.00 0.00 73 GLY A N 20
ATOM 34660 C CA . GLY A 1 73 ? 31.188 12.602 9.456 1.00 0.00 73 GLY A CA 20
ATOM 34661 C C . GLY A 1 73 ? 32.459 11.785 9.570 1.00 0.00 73 GLY A C 20
ATOM 34662 O O . GLY A 1 73 ? 32.615 10.993 10.500 1.00 0.00 73 GLY A O 20
ATOM 34666 N N . LYS A 1 74 ? 33.369 11.973 8.621 1.00 0.00 74 LYS A N 20
ATOM 34667 C CA . LYS A 1 74 ? 34.633 11.246 8.618 1.00 0.00 74 LYS A CA 20
ATOM 34668 C C . LYS A 1 74 ? 34.481 9.885 9.289 1.00 0.00 74 LYS A C 20
ATOM 34669 O O . LYS A 1 74 ? 35.228 9.549 10.206 1.00 0.00 74 LYS A O 20
ATOM 34688 N N . GLU A 1 75 ? 33.507 9.107 8.824 1.00 0.00 75 GLU A N 20
ATOM 34689 C CA . GLU A 1 75 ? 33.259 7.783 9.380 1.00 0.00 75 GLU A CA 20
ATOM 34690 C C . GLU A 1 75 ? 33.990 6.710 8.579 1.00 0.00 75 GLU A C 20
ATOM 34691 O O . GLU A 1 75 ? 33.469 5.615 8.366 1.00 0.00 75 GLU A O 20
ATOM 34703 N N . ASP A 1 76 ? 35.201 7.033 8.137 1.00 0.00 76 ASP A N 20
ATOM 34704 C CA . ASP A 1 76 ? 36.004 6.097 7.359 1.00 0.00 76 ASP A CA 20
ATOM 34705 C C . ASP A 1 76 ? 37.176 5.571 8.184 1.00 0.00 76 ASP A C 20
ATOM 34706 O O . ASP A 1 76 ? 37.375 5.980 9.328 1.00 0.00 76 ASP A O 20
ATOM 34715 N N . ALA A 1 77 ? 37.946 4.662 7.596 1.00 0.00 77 ALA A N 20
ATOM 34716 C CA . ALA A 1 77 ? 39.097 4.081 8.275 1.00 0.00 77 ALA A CA 20
ATOM 34717 C C . ALA A 1 77 ? 38.658 3.139 9.391 1.00 0.00 77 ALA A C 20
ATOM 34718 O O . ALA A 1 77 ? 39.205 3.171 10.493 1.00 0.00 77 ALA A O 20
ATOM 34725 N N . GLN A 1 78 ? 37.666 2.304 9.098 1.00 0.00 78 GLN A N 20
ATOM 34726 C CA . GLN A 1 78 ? 37.153 1.354 10.078 1.00 0.00 78 GLN A CA 20
ATOM 34727 C C . GLN A 1 78 ? 37.511 -0.076 9.690 1.00 0.00 78 GLN A C 20
ATOM 34728 O O . GLN A 1 78 ? 36.701 -0.992 9.835 1.00 0.00 78 GLN A O 20
ATOM 34742 N N . LYS A 1 79 ? 38.729 -0.263 9.194 1.00 0.00 79 LYS A N 20
ATOM 34743 C CA . LYS A 1 79 ? 39.196 -1.582 8.784 1.00 0.00 79 LYS A CA 20
ATOM 34744 C C . LYS A 1 79 ? 40.374 -2.033 9.642 1.00 0.00 79 LYS A C 20
ATOM 34745 O O . LYS A 1 79 ? 40.466 -3.199 10.025 1.00 0.00 79 LYS A O 20
ATOM 34764 N N . VAL A 1 80 ? 41.274 -1.100 9.941 1.00 0.00 80 VAL A N 20
ATOM 34765 C CA . VAL A 1 80 ? 42.445 -1.401 10.756 1.00 0.00 80 VAL A CA 20
ATOM 34766 C C . VAL A 1 80 ? 42.648 -0.346 11.837 1.00 0.00 80 VAL A C 20
ATOM 34767 O O . VAL A 1 80 ? 42.375 0.836 11.626 1.00 0.00 80 VAL A O 20
ATOM 34780 N N . LEU A 1 81 ? 43.129 -0.781 12.997 1.00 0.00 81 LEU A N 20
ATOM 34781 C CA . LEU A 1 81 ? 43.371 0.127 14.114 1.00 0.00 81 LEU A CA 20
ATOM 34782 C C . LEU A 1 81 ? 43.877 1.478 13.618 1.00 0.00 81 LEU A C 20
ATOM 34783 O O . LEU A 1 81 ? 45.009 1.595 13.150 1.00 0.00 81 LEU A O 20
ATOM 34799 N N . LYS A 1 82 ? 43.030 2.496 13.726 1.00 0.00 82 LYS A N 20
ATOM 34800 C CA . LYS A 1 82 ? 43.392 3.840 13.292 1.00 0.00 82 LYS A CA 20
ATOM 34801 C C . LYS A 1 82 ? 42.996 4.875 14.341 1.00 0.00 82 LYS A C 20
ATOM 34802 O O . LYS A 1 82 ? 41.928 4.784 14.946 1.00 0.00 82 LYS A O 20
ATOM 34821 N N . CYS A 1 83 ? 43.865 5.859 14.551 1.00 0.00 83 CYS A N 20
ATOM 34822 C CA . CYS A 1 83 ? 43.607 6.912 15.526 1.00 0.00 83 CYS A CA 20
ATOM 34823 C C . CYS A 1 83 ? 42.889 8.091 14.876 1.00 0.00 83 CYS A C 20
ATOM 34824 O O . CYS A 1 83 ? 43.486 8.848 14.110 1.00 0.00 83 CYS A O 20
ATOM 34831 N N . MET A 1 84 ? 41.606 8.241 15.188 1.00 0.00 84 MET A N 20
ATOM 34832 C CA . MET A 1 84 ? 40.807 9.329 14.635 1.00 0.00 84 MET A CA 20
ATOM 34833 C C . MET A 1 84 ? 41.479 10.676 14.884 1.00 0.00 84 MET A C 20
ATOM 34834 O O . MET A 1 84 ? 41.543 11.523 13.992 1.00 0.00 84 MET A O 20
ATOM 34848 N N . TYR A 1 85 ? 41.976 10.868 16.101 1.00 0.00 85 TYR A N 20
ATOM 34849 C CA . TYR A 1 85 ? 42.638 12.115 16.468 1.00 0.00 85 TYR A CA 20
ATOM 34850 C C . TYR A 1 85 ? 43.543 12.603 15.340 1.00 0.00 85 TYR A C 20
ATOM 34851 O O . TYR A 1 85 ? 43.246 13.596 14.676 1.00 0.00 85 TYR A O 20
ATOM 34869 N N . CYS A 1 86 ? 44.648 11.896 15.129 1.00 0.00 86 CYS A N 20
ATOM 34870 C CA . CYS A 1 86 ? 45.598 12.254 14.083 1.00 0.00 86 CYS A CA 20
ATOM 34871 C C . CYS A 1 86 ? 45.299 11.495 12.793 1.00 0.00 86 CYS A C 20
ATOM 34872 O O . CYS A 1 86 ? 45.229 12.084 11.716 1.00 0.00 86 CYS A O 20
ATOM 34879 N N . GLY A 1 87 ? 45.123 10.183 12.913 1.00 0.00 87 GLY A N 20
ATOM 34880 C CA . GLY A 1 87 ? 44.833 9.364 11.751 1.00 0.00 87 GLY A CA 20
ATOM 34881 C C . GLY A 1 87 ? 46.029 8.544 11.307 1.00 0.00 87 GLY A C 20
ATOM 34882 O O . GLY A 1 87 ? 46.489 8.669 10.171 1.00 0.00 87 GLY A O 20
ATOM 34886 N N . HIS A 1 88 ? 46.535 7.704 12.204 1.00 0.00 88 HIS A N 20
ATOM 34887 C CA . HIS A 1 88 ? 47.686 6.861 11.897 1.00 0.00 88 HIS A CA 20
ATOM 34888 C C . HIS A 1 88 ? 47.336 5.385 12.057 1.00 0.00 88 HIS A C 20
ATOM 34889 O O . HIS A 1 88 ? 47.001 4.931 13.151 1.00 0.00 88 HIS A O 20
ATOM 34903 N N . SER A 1 89 ? 47.414 4.642 10.958 1.00 0.00 89 SER A N 20
ATOM 34904 C CA . SER A 1 89 ? 47.101 3.217 10.975 1.00 0.00 89 SER A CA 20
ATOM 34905 C C . SER A 1 89 ? 48.202 2.428 11.677 1.00 0.00 89 SER A C 20
ATOM 34906 O O . SER A 1 89 ? 49.388 2.617 11.405 1.00 0.00 89 SER A O 20
ATOM 34914 N N . PHE A 1 90 ? 47.801 1.540 12.581 1.00 0.00 90 PHE A N 20
ATOM 34915 C CA . PHE A 1 90 ? 48.752 0.721 13.323 1.00 0.00 90 PHE A CA 20
ATOM 34916 C C . PHE A 1 90 ? 48.590 -0.754 12.971 1.00 0.00 90 PHE A C 20
ATOM 34917 O O . PHE A 1 90 ? 47.802 -1.112 12.096 1.00 0.00 90 PHE A O 20
ATOM 34934 N N . GLU A 1 91 ? 49.345 -1.607 13.657 1.00 0.00 91 GLU A N 20
ATOM 34935 C CA . GLU A 1 91 ? 49.286 -3.044 13.415 1.00 0.00 91 GLU A CA 20
ATOM 34936 C C . GLU A 1 91 ? 48.883 -3.793 14.682 1.00 0.00 91 GLU A C 20
ATOM 34937 O O . GLU A 1 91 ? 48.065 -4.711 14.639 1.00 0.00 91 GLU A O 20
ATOM 34949 N N . SER A 1 92 ? 49.464 -3.394 15.809 1.00 0.00 92 SER A N 20
ATOM 34950 C CA . SER A 1 92 ? 49.170 -4.030 17.088 1.00 0.00 92 SER A CA 20
ATOM 34951 C C . SER A 1 92 ? 48.493 -3.048 18.039 1.00 0.00 92 SER A C 20
ATOM 34952 O O . SER A 1 92 ? 48.671 -1.834 17.927 1.00 0.00 92 SER A O 20
ATOM 34960 N N . LEU A 1 93 ? 47.717 -3.581 18.976 1.00 0.00 93 LEU A N 20
ATOM 34961 C CA . LEU A 1 93 ? 47.012 -2.754 19.949 1.00 0.00 93 LEU A CA 20
ATOM 34962 C C . LEU A 1 93 ? 47.993 -1.918 20.764 1.00 0.00 93 LEU A C 20
ATOM 34963 O O . LEU A 1 93 ? 47.881 -0.694 20.822 1.00 0.00 93 LEU A O 20
ATOM 34979 N N . GLN A 1 94 ? 48.954 -2.588 21.392 1.00 0.00 94 GLN A N 20
ATOM 34980 C CA . GLN A 1 94 ? 49.956 -1.906 22.204 1.00 0.00 94 GLN A CA 20
ATOM 34981 C C . GLN A 1 94 ? 50.331 -0.562 21.589 1.00 0.00 94 GLN A C 20
ATOM 34982 O O . GLN A 1 94 ? 50.361 0.459 22.277 1.00 0.00 94 GLN A O 20
ATOM 34996 N N . ASP A 1 95 ? 50.614 -0.570 20.292 1.00 0.00 95 ASP A N 20
ATOM 34997 C CA . ASP A 1 95 ? 50.988 0.650 19.584 1.00 0.00 95 ASP A CA 20
ATOM 34998 C C . ASP A 1 95 ? 49.898 1.711 19.717 1.00 0.00 95 ASP A C 20
ATOM 34999 O O . ASP A 1 95 ? 50.163 2.841 20.130 1.00 0.00 95 ASP A O 20
ATOM 35008 N N . LEU A 1 96 ? 48.672 1.340 19.365 1.00 0.00 96 LEU A N 20
ATOM 35009 C CA . LEU A 1 96 ? 47.542 2.258 19.444 1.00 0.00 96 LEU A CA 20
ATOM 35010 C C . LEU A 1 96 ? 47.346 2.758 20.873 1.00 0.00 96 LEU A C 20
ATOM 35011 O O . LEU A 1 96 ? 47.239 3.960 21.111 1.00 0.00 96 LEU A O 20
ATOM 35027 N N . SER A 1 97 ? 47.301 1.826 21.819 1.00 0.00 97 SER A N 20
ATOM 35028 C CA . SER A 1 97 ? 47.117 2.172 23.224 1.00 0.00 97 SER A CA 20
ATOM 35029 C C . SER A 1 97 ? 48.163 3.185 23.676 1.00 0.00 97 SER A C 20
ATOM 35030 O O . SER A 1 97 ? 47.831 4.232 24.233 1.00 0.00 97 SER A O 20
ATOM 35038 N N . VAL A 1 98 ? 49.430 2.866 23.433 1.00 0.00 98 VAL A N 20
ATOM 35039 C CA . VAL A 1 98 ? 50.527 3.748 23.814 1.00 0.00 98 VAL A CA 20
ATOM 35040 C C . VAL A 1 98 ? 50.443 5.079 23.076 1.00 0.00 98 VAL A C 20
ATOM 35041 O O . VAL A 1 98 ? 50.167 6.118 23.676 1.00 0.00 98 VAL A O 20
ATOM 35054 N N . HIS A 1 99 ? 50.685 5.042 21.769 1.00 0.00 99 HIS A N 20
ATOM 35055 C CA . HIS A 1 99 ? 50.635 6.245 20.948 1.00 0.00 99 HIS A CA 20
ATOM 35056 C C . HIS A 1 99 ? 49.578 7.214 21.466 1.00 0.00 99 HIS A C 20
ATOM 35057 O O . HIS A 1 99 ? 49.793 8.426 21.496 1.00 0.00 99 HIS A O 20
ATOM 35071 N N . MET A 1 100 ? 48.434 6.672 21.874 1.00 0.00 100 MET A N 20
ATOM 35072 C CA . MET A 1 100 ? 47.343 7.490 22.392 1.00 0.00 100 MET A CA 20
ATOM 35073 C C . MET A 1 100 ? 47.799 8.303 23.600 1.00 0.00 100 MET A C 20
ATOM 35074 O O . MET A 1 100 ? 47.899 9.528 23.532 1.00 0.00 100 MET A O 20
ATOM 35088 N N . ILE A 1 101 ? 48.074 7.613 24.701 1.00 0.00 101 ILE A N 20
ATOM 35089 C CA . ILE A 1 101 ? 48.520 8.271 25.924 1.00 0.00 101 ILE A CA 20
ATOM 35090 C C . ILE A 1 101 ? 49.773 9.103 25.673 1.00 0.00 101 ILE A C 20
ATOM 35091 O O . ILE A 1 101 ? 49.912 10.209 26.195 1.00 0.00 101 ILE A O 20
ATOM 35107 N N . LYS A 1 102 ? 50.684 8.565 24.870 1.00 0.00 102 LYS A N 20
ATOM 35108 C CA . LYS A 1 102 ? 51.926 9.257 24.547 1.00 0.00 102 LYS A CA 20
ATOM 35109 C C . LYS A 1 102 ? 51.644 10.654 24.004 1.00 0.00 102 LYS A C 20
ATOM 35110 O O . LYS A 1 102 ? 52.362 11.607 24.308 1.00 0.00 102 LYS A O 20
ATOM 35129 N N . THR A 1 103 ? 50.592 10.771 23.201 1.00 0.00 103 THR A N 20
ATOM 35130 C CA . THR A 1 103 ? 50.214 12.052 22.616 1.00 0.00 103 THR A CA 20
ATOM 35131 C C . THR A 1 103 ? 48.862 12.520 23.141 1.00 0.00 103 THR A C 20
ATOM 35132 O O . THR A 1 103 ? 48.271 13.463 22.615 1.00 0.00 103 THR A O 20
ATOM 35143 N N . LYS A 1 104 ? 48.374 11.853 24.182 1.00 0.00 104 LYS A N 20
ATOM 35144 C CA . LYS A 1 104 ? 47.091 12.200 24.782 1.00 0.00 104 LYS A CA 20
ATOM 35145 C C . LYS A 1 104 ? 46.019 12.369 23.711 1.00 0.00 104 LYS A C 20
ATOM 35146 O O . LYS A 1 104 ? 45.145 13.230 23.822 1.00 0.00 104 LYS A O 20
ATOM 35165 N N . HIS A 1 105 ? 46.089 11.539 22.674 1.00 0.00 105 HIS A N 20
ATOM 35166 C CA . HIS A 1 105 ? 45.121 11.594 21.584 1.00 0.00 105 HIS A CA 20
ATOM 35167 C C . HIS A 1 105 ? 43.781 11.009 22.016 1.00 0.00 105 HIS A C 20
ATOM 35168 O O . HIS A 1 105 ? 42.748 11.277 21.402 1.00 0.00 105 HIS A O 20
ATOM 35182 N N . TYR A 1 106 ? 43.805 10.209 23.076 1.00 0.00 106 TYR A N 20
ATOM 35183 C CA . TYR A 1 106 ? 42.592 9.582 23.588 1.00 0.00 106 TYR A CA 20
ATOM 35184 C C . TYR A 1 106 ? 41.742 10.590 24.357 1.00 0.00 106 TYR A C 20
ATOM 35185 O O . TYR A 1 106 ? 40.722 10.235 24.946 1.00 0.00 106 TYR A O 20
ATOM 35203 N N . GLN A 1 107 ? 42.171 11.848 24.343 1.00 0.00 107 GLN A N 20
ATOM 35204 C CA . GLN A 1 107 ? 41.449 12.907 25.038 1.00 0.00 107 GLN A CA 20
ATOM 35205 C C . GLN A 1 107 ? 40.994 13.986 24.062 1.00 0.00 107 GLN A C 20
ATOM 35206 O O . GLN A 1 107 ? 41.129 13.838 22.848 1.00 0.00 107 GLN A O 20
ATOM 35220 N N . LYS A 1 108 ? 40.453 15.074 24.600 1.00 0.00 108 LYS A N 20
ATOM 35221 C CA . LYS A 1 108 ? 39.977 16.181 23.778 1.00 0.00 108 LYS A CA 20
ATOM 35222 C C . LYS A 1 108 ? 38.813 15.741 22.896 1.00 0.00 108 LYS A C 20
ATOM 35223 O O . LYS A 1 108 ? 38.575 16.315 21.833 1.00 0.00 108 LYS A O 20
ATOM 35242 N N . VAL A 1 109 ? 38.089 14.720 23.344 1.00 0.00 109 VAL A N 20
ATOM 35243 C CA . VAL A 1 109 ? 36.947 14.207 22.597 1.00 0.00 109 VAL A CA 20
ATOM 35244 C C . VAL A 1 109 ? 35.632 14.610 23.256 1.00 0.00 109 VAL A C 20
ATOM 35245 O O . VAL A 1 109 ? 35.621 15.149 24.362 1.00 0.00 109 VAL A O 20
ATOM 35258 N N . SER A 1 110 ? 34.527 14.346 22.567 1.00 0.00 110 SER A N 20
ATOM 35259 C CA . SER A 1 110 ? 33.206 14.685 23.083 1.00 0.00 110 SER A CA 20
ATOM 35260 C C . SER A 1 110 ? 32.660 13.561 23.960 1.00 0.00 110 SER A C 20
ATOM 35261 O O . SER A 1 110 ? 32.172 12.549 23.459 1.00 0.00 110 SER A O 20
ATOM 35269 N N . GLY A 1 111 ? 32.748 13.747 25.273 1.00 0.00 111 GLY A N 20
ATOM 35270 C CA . GLY A 1 111 ? 32.259 12.743 26.199 1.00 0.00 111 GLY A CA 20
ATOM 35271 C C . GLY A 1 111 ? 32.112 13.277 27.609 1.00 0.00 111 GLY A C 20
ATOM 35272 O O . GLY A 1 111 ? 33.094 13.582 28.287 1.00 0.00 111 GLY A O 20
ATOM 35276 N N . PRO A 1 112 ? 30.860 13.397 28.073 1.00 0.00 112 PRO A N 20
ATOM 35277 C CA . PRO A 1 112 ? 30.557 13.900 29.416 1.00 0.00 112 PRO A CA 20
ATOM 35278 C C . PRO A 1 112 ? 30.970 12.920 30.509 1.00 0.00 112 PRO A C 20
ATOM 35279 O O . PRO A 1 112 ? 31.532 11.861 30.226 1.00 0.00 112 PRO A O 20
ATOM 35290 N N . SER A 1 113 ? 30.690 13.279 31.758 1.00 0.00 113 SER A N 20
ATOM 35291 C CA . SER A 1 113 ? 31.036 12.432 32.893 1.00 0.00 113 SER A CA 20
ATOM 35292 C C . SER A 1 113 ? 30.115 12.708 34.078 1.00 0.00 113 SER A C 20
ATOM 35293 O O . SER A 1 113 ? 29.499 13.770 34.165 1.00 0.00 113 SER A O 20
ATOM 35301 N N . SER A 1 114 ? 30.027 11.743 34.988 1.00 0.00 114 SER A N 20
ATOM 35302 C CA . SER A 1 114 ? 29.178 11.880 36.166 1.00 0.00 114 SER A CA 20
ATOM 35303 C C . SER A 1 114 ? 29.436 10.747 37.155 1.00 0.00 114 SER A C 20
ATOM 35304 O O . SER A 1 114 ? 30.110 9.769 36.833 1.00 0.00 114 SER A O 20
ATOM 35312 N N . GLY A 1 115 ? 28.894 10.888 38.361 1.00 0.00 115 GLY A N 20
ATOM 35313 C CA . GLY A 1 115 ? 29.076 9.870 39.379 1.00 0.00 115 GLY A CA 20
ATOM 35314 C C . GLY A 1 115 ? 28.271 8.616 39.096 1.00 0.00 115 GLY A C 20
ATOM 35315 O O . GLY A 1 115 ? 28.624 7.830 38.218 1.00 0.00 115 GLY A O 20
#

GO terms:
  GO:0005634 nucleus (C, IDA)
  GO:0003682 chromatin binding (F, IDA)
  GO:0005515 protein binding (F, IPI)
  GO:0005654 nucleoplasm (C, IDA)
  GO:0045892 negative regulation of DNA-templated transcription (P, IDA)

Nearest PDB structures (foldseek):
  2dmi-assembly1_A  TM=3.914E-01  e=1.355E-16  Homo sapiens
  2dmi-assembly1_A  TM=5.717E-01  e=2.655E-17  Homo sapiens
  2emf-assembly1_A  TM=4.929E-01  e=5.524E-01  Homo sapiens
  2eps-assembly1_A  TM=5.284E-01  e=6.088E+00  Homo sapiens
  2dmi-assembly1_A  TM=3.792E-01  e=8.254E-18  Homo sapiens

Organism: Homo sapiens (NCBI:txid9606)

Foldseek 3Di:
DDDDDDDDDDDDDDDDDEPFAQPVDRDHHNDVVVVVCVCVVPVGDGPDDDDPDPPDPPDDDDDDDDDDDDDDPPPDPPPADFQPQVTDGDDDVVCVVCVCVVVVSVDPDDDDDDD

Secondary structure (DSSP, 8-state):
------------------SEEBSSSS-EESSHHHHHHHHHHT---B-S---------S--SS-----------S----SS-B-SSS--B-SSHHHHHHHHHHTTTTT-S------